Protein AF-0000000074436343 (afdb_homodimer)

Solvent-accessible surface area (backbone atoms only — not comparable to full-atom values): 84321 Å² total; per-residue (Å²): 131,80,79,72,81,60,67,78,40,73,49,73,43,88,97,76,44,54,40,34,30,24,69,57,45,50,79,70,47,23,56,61,47,32,64,38,26,40,30,80,90,24,28,85,72,46,34,37,81,46,46,55,67,53,41,30,50,50,50,52,57,52,52,61,48,88,61,30,45,48,32,32,31,28,44,88,91,33,79,40,31,40,37,36,38,33,37,32,72,79,35,81,61,31,78,76,44,93,61,47,93,30,35,35,26,49,48,79,46,67,52,69,85,54,96,70,76,60,84,63,47,70,55,51,54,50,48,50,48,49,54,57,58,51,63,42,80,68,40,44,32,37,36,34,59,49,42,64,77,43,33,67,57,51,18,50,36,46,62,60,44,30,40,71,54,60,76,41,58,38,38,62,35,52,14,32,33,24,38,30,39,46,68,52,32,52,54,45,54,70,40,62,58,76,57,77,46,53,26,49,30,56,86,74,52,68,60,53,77,56,61,55,43,62,49,55,35,46,70,48,47,48,50,38,21,49,53,50,40,52,48,40,57,29,44,34,38,48,53,63,47,42,75,68,40,81,74,43,84,50,73,96,66,25,28,36,33,37,36,74,38,70,52,84,54,30,37,38,36,32,36,28,27,75,48,70,65,57,34,50,53,59,44,75,91,48,58,44,30,29,49,78,86,33,85,47,82,66,45,42,71,57,50,52,60,42,31,25,73,58,67,63,49,51,81,86,51,42,63,61,52,49,48,35,43,38,32,25,45,50,48,41,21,40,49,59,59,71,56,61,71,48,28,76,51,45,56,66,37,51,47,65,61,48,58,27,56,58,72,75,61,48,84,71,40,78,54,36,56,18,59,49,75,48,27,49,50,46,38,43,37,49,35,20,61,42,49,10,40,45,49,40,26,30,31,34,30,27,53,93,44,31,49,78,28,45,35,87,92,43,46,68,70,56,47,48,56,68,73,37,56,70,67,59,52,49,51,47,39,47,52,32,44,74,71,74,42,65,54,88,50,43,42,79,41,59,33,42,50,68,36,38,46,60,42,45,56,45,74,41,37,68,42,39,27,72,62,41,35,38,75,64,36,72,51,85,54,36,26,33,34,34,87,79,48,39,39,27,41,32,70,71,44,54,65,41,51,27,38,34,29,19,40,87,33,37,44,62,26,30,65,41,51,38,44,52,76,54,41,58,36,28,16,59,50,35,53,54,49,45,64,60,44,67,72,32,68,68,36,53,71,38,49,57,43,69,39,40,38,45,30,22,39,33,44,57,54,80,90,46,55,88,68,38,71,82,32,65,75,40,6,60,46,24,27,33,34,23,52,24,70,59,67,75,48,56,91,77,41,42,58,36,55,46,45,48,57,69,35,57,34,94,86,70,44,51,22,41,61,42,27,42,60,69,35,72,55,55,70,68,59,47,50,50,36,38,43,49,24,55,50,47,52,52,49,47,33,38,74,76,64,33,31,47,60,66,71,40,40,80,32,26,32,33,30,21,46,68,57,31,55,54,21,30,36,38,43,69,52,76,83,37,43,34,32,62,48,86,81,59,85,58,56,81,84,46,51,77,33,52,44,95,62,59,80,89,52,57,61,41,57,46,48,46,40,40,44,61,59,41,46,48,58,45,38,49,48,36,35,73,74,61,72,36,58,55,66,56,53,38,49,51,53,43,50,51,53,49,54,53,49,67,74,40,63,90,47,48,69,55,45,62,74,56,44,87,47,38,64,53,47,75,29,77,31,67,53,62,32,45,62,72,28,54,62,60,45,70,48,85,91,39,71,63,75,53,62,40,74,58,68,66,32,62,38,78,38,29,86,66,55,78,73,85,123,130,79,77,71,81,60,67,76,40,75,49,72,43,88,97,77,44,52,39,33,31,25,69,57,45,50,77,69,46,23,57,58,47,29,64,37,26,38,31,81,89,24,43,87,72,27,30,23,75,46,48,54,67,52,40,31,50,49,50,50,55,53,53,64,49,89,60,32,47,48,31,32,30,29,45,88,91,34,80,42,30,41,38,36,37,32,39,30,73,80,35,81,60,31,77,75,44,90,60,46,92,29,35,34,26,49,46,77,46,65,50,68,85,54,94,70,75,60,86,62,47,69,55,52,51,50,47,51,47,50,54,56,57,51,62,42,79,68,40,44,32,38,34,35,58,48,42,51,77,43,26,63,56,48,18,50,36,45,62,58,43,30,40,69,54,60,76,39,79,42,33,64,36,52,14,31,33,24,38,30,41,48,69,52,32,52,55,45,53,70,54,57,66,77,58,78,48,51,26,46,28,43,81,72,51,72,58,53,76,55,61,55,42,62,49,54,35,49,70,47,47,48,52,38,21,47,54,51,39,52,48,39,58,30,44,34,38,48,53,63,47,43,77,68,40,80,76,42,83,51,74,97,66,26,28,36,34,38,35,72,40,70,52,84,54,30,35,36,36,32,36,28,27,76,48,70,65,58,35,49,53,60,46,76,91,49,58,45,29,29,48,77,86,33,84,48,84,66,45,43,71,56,50,51,62,42,31,26,74,58,65,64,48,50,81,86,52,42,64,61,51,49,46,34,44,38,34,25,42,50,48,41,20,40,48,60,59,69,55,61,76,48,30,77,55,44,54,72,43,56,48,66,61,48,56,28,54,59,72,76,61,48,84,71,40,76,54,36,55,18,60,48,77,49,27,49,48,46,39,41,36,49,34,20,61,42,50,9,40,46,49,39,27,30,32,34,30,27,53,92,45,31,48,77,27,47,34,87,91,43,46,67,71,58,46,48,56,68,74,37,54,69,66,58,51,50,51,47,39,50,53,34,43,73,70,74,40,64,54,89,51,42,43,79,41,61,33,41,50,66,35,39,46,59,42,44,58,45,74,40,36,65,41,37,26,72,63,41,34,39,75,64,35,69,51,83,53,37,27,33,33,34,87,78,49,40,37,28,43,31,70,72,46,54,64,41,49,26,40,33,28,20,40,87,32,37,45,62,26,31,65,42,52,38,42,54,77,54,40,59,37,28,16,59,50,36,52,54,50,45,63,61,44,67,70,31,67,68,36,53,71,39,49,55,42,69,40,40,39,44,30,22,39,34,43,57,55,80,90,45,55,86,70,38,70,82,32,65,76,40,6,61,46,25,28,35,34,23,51,25,69,60,69,75,49,56,92,77,41,43,58,36,54,45,45,50,56,70,36,57,33,95,85,70,45,52,24,41,62,42,27,41,58,69,35,72,54,54,69,68,59,46,50,51,36,38,42,49,22,54,52,47,52,53,48,48,34,37,74,76,65,34,32,46,60,64,71,40,41,82,30,27,32,33,31,21,48,69,58,32,54,56,22,28,35,38,44,69,52,76,84,38,43,36,31,61,48,84,83,58,86,57,57,82,82,46,52,78,34,52,44,94,61,59,79,89,50,57,60,40,57,46,49,45,40,40,44,62,60,40,47,48,59,45,39,49,48,35,35,72,74,63,71,37,58,52,66,57,54,38,48,51,53,42,50,51,53,50,54,53,49,69,74,39,64,89,46,48,67,57,46,63,73,58,46,85,46,38,65,53,47,75,29,77,31,67,51,63,32,43,63,73,27,54,64,60,45,69,47,84,91,40,70,64,77,53,62,40,73,60,66,64,33,62,38,78,37,27,87,66,54,75,76,85,123

Nearest PDB structures (foldseek):
  7tgk-assembly1_D  TM=9.792E-01  e=1.133E-66  Streptomyces griseoflavus
  5o7o-assembly2_C  TM=9.798E-01  e=4.119E-66  Erwinia amylovora CFBP1430
  6p63-assembly2_B  TM=9.772E-01  e=3.730E-66  Streptomyces coelicolor
  6xrc-assembly1_B  TM=9.797E-01  e=4.466E-65  Streptomyces coelicolor
  6nl2-assembly1_B  TM=9.807E-01  e=9.406E-65  Streptomyces coelicolor

Secondary structure (DSSP, 8-state):
--------EEEEETTTEEEEEEE--HHHHHHHHHHHHTSGGGGGGT-TT--HHHHHHHHHHHTSSTTEEEEEEEETTEEEEEEEEE-GGGSGGGGTS---TTEEEEEEEEPPPPSSPPTTHHHHHHHHHHHHHTTSTT--EEEE--BTT-HHHHHHHHHHTPEEEEEEEETTEEEEEEEEEHHHHHHHHHS--------TTSS-----TTGGGTT--HHHHHHHHHHHHHHHHHHHHHTTSS-PEEEEE-GGG-EEEEEE-SSTTEEEEEEEEEETTTEEEE-GGG-EEEETTEEE---HHHHHHHTHHHHT--TTTHHHHHHHHHHHHHHHHHHHHHTPPPHHHHTT--HHHHHHT--S--TT-SS----BTB-HHHHHHH-GGGT--EEEEEEEEETTTEEEEE-TT--HHHHHHHHS-HHHHHHHHHHHHHTT--GGGEEEEEE-HHHIIIIIHHHTHHHHHTTSEEEEEEEEEEEEE-TTSSEEEESSSTTSPEEEE----EETTEE----HHHHHHHHHHHHHHHHHHTT-HHHHHHT-EE--EEEEEEE--TTTGGG-TTSGGGSSSEEEEE--GGGTS-TT-EEEEGGGGG-B-TTS-BHHHHHHHHHTS-HHHHHHHHHHHHHHHHHHHHHHH-EE----GGGEEEEEETTEEEEEEE--HHHH-EE--TTS---GGGGGGB----HHHHTHHHIIIIIIIIIHHHHHHHHHHH---HHHHHHHHHHHHHHHHHH-GGGHHHHHHT-TT-SEEEEE-HHHHHHH-SS----TT-TTTT--EEEEEE-TTGGG-----/--------EEEEETTTEEEEEEE--HHHHHHHHHHHHTSGGGGGGT-TT--HHHHHHHHHHHTSSTTEEEEEEEETTEEEEEEEEE-GGGSGGGGTS---TTEEEEEEEEPPPPSSPPTTHHHHHHHHHHHHHTTSTT--EEEE--BTT-HHHHHHHHHHTPEEEEEEEETTEEEEEEEEEHHHHHHHHHS-------STTSS-----TTGGGTT--HHHHHHHHHHHHHHHHHHHHHTTSS-PEEEEE-GGG-EEEEEE-SSTTEEEEEEEEEETTTEEEE-GGG-EEEETTEEE---HHHHHHHTHHHHT--TTTHHHHHHHHHHHHHHHHHHHHHTPPPHHHHTT--HHHHHHT--S--TT-SS----BTB-HHHHHHH-GGGT--EEEEEEEEETTTEEEEE-TT--HHHHHHHHS-HHHHHHHHHHHHHTT--GGGEEEEEE-HHHIIIIIHHHTHHHHHTTSEEEEEEEEEEEEE-TTSSEEEESSSTTSPEEEE----EETTEE----HHHHHHHHHHHHHHHHHHTT-HHHHHHT-EE--EEEEEEE--TTTGGG-TTSGGGSSSEEEEE--GGGSS-TT-EEEEGGGGG-B-TTS-BHHHHHHHHHTS-HHHHHHHHHHHHHHHHHHHHHHH-EE----GGGEEEEEETTEEEEEEE--HHHH-EE--TTS---GGGGGGB----HHHHTHHHIIIIIIIIIHHHHHHHHHHH---HHHHHHHHHHHHHHHHHH-GGGHHHHHHT-TT-SEEEEE-HHHHHHH-SS----TT-TTTT--EEEEEE-TTGGG-----

Sequence (1610 aa):
MLVEETIIFSRKYTDFGEITIRPFQVVEDSIFLQKWVTKDYAVFWGMENATLQEVQEEYSKLLEPEGYDVFVGMFHNEPAFVLERYNPQKDLINNFYDSKVSDIGIHIIVAPPRKEKIPNFTWFMFRSIMDFVFENPKIERILVEPDIRNKKMFALCERIGFQLSKVIELPHKTAQLAFLIKTNYNEKMKFSSFLKRNTMNTLDNIVSPQQSIQHIQPEIWKKANILLVKKALCEFSHELLITPRVVKELERGYRFYSIQADDKNIYYEFKAKPLALNHLLIEENSIKKFVDEKLDEVDAIYFIKEFQKKLGITNEKMPVYLEEIISTLHGSVFKIFKGNPIVKELASADFQTIEQSMTEGHPGFVANNGRIGFDSSDYRSYAPEAGNSFSLLWLAGHKSRTTFSAIEALPYEKLIREELDAVTIQEFNSLLVEKGLDPEEYLFLPIHPWQWFNKLATIFASEIAKGNLVCLGYGADQYLAQQSIRTLFNITNRKKFYTKSALSILNMGFMRGLPLYYLGTAPKMAVWLENLLYNDPYIKKNGFRMLSEIGSVSYVNPYFEEFGVHNDYNKMLASLWRESPYSAVKENEKPLTMAALLHIDHHGNALLPEIIKDSGISIDHWLRKYLNAYLSPLLHCFYYYDLVFMPHGENIIMVFEDNAPEYILLKDITEEACILNKEVELPEDLKRMYASVPEDVKLLSIFTDIFDGFFRFLTAILEEHMSYDAERFWKLVAENIHAYQSQFPKLAKKFEQYDLFAADFKLSCLNRLQLNNHKQMIDLDDPVALLQFVGKLKNPIEVFKKKEIMLVEETIIFSRKYTDFGEITIRPFQVVEDSIFLQKWVTKDYAVFWGMENATLQEVQEEYSKLLEPEGYDVFVGMFHNEPAFVLERYNPQKDLINNFYDSKVSDIGIHIIVAPPRKEKIPNFTWFMFRSIMDFVFENPKIERILVEPDIRNKKMFALCERIGFQLSKVIELPHKTAQLAFLIKTNYNEKMKFSSFLKRNTMNTLDNIVSPQQSIQHIQPEIWKKANILLVKKALCEFSHELLITPRVVKELERGYRFYSIQADDKNIYYEFKAKPLALNHLLIEENSIKKFVDEKLDEVDAIYFIKEFQKKLGITNEKMPVYLEEIISTLHGSVFKIFKGNPIVKELASADFQTIEQSMTEGHPGFVANNGRIGFDSSDYRSYAPEAGNSFSLLWLAGHKSRTTFSAIEALPYEKLIREELDAVTIQEFNSLLVEKGLDPEEYLFLPIHPWQWFNKLATIFASEIAKGNLVCLGYGADQYLAQQSIRTLFNITNRKKFYTKSALSILNMGFMRGLPLYYLGTAPKMAVWLENLLYNDPYIKKNGFRMLSEIGSVSYVNPYFEEFGVHNDYNKMLASLWRESPYSAVKENEKPLTMAALLHIDHHGNALLPEIIKDSGISIDHWLRKYLNAYLSPLLHCFYYYDLVFMPHGENIIMVFEDNAPEYILLKDITEEACILNKEVELPEDLKRMYASVPEDVKLLSIFTDIFDGFFRFLTAILEEHMSYDAERFWKLVAENIHAYQSQFPKLAKKFEQYDLFAADFKLSCLNRLQLNNHKQMIDLDDPVALLQFVGKLKNPIEVFKKKEI

InterPro domains:
  IPR007310 Aerobactin siderophore biosynthesis, IucA/IucC, N-terminal [PF04183] (350-599)
  IPR016181 Acyl-CoA N-acyltransferase [SSF55729] (18-182)
  IPR019432 Acyltransferase MbtK/IucB-like, conserved domain [SM01006] (22-70)
  IPR022770 Aerobactin siderophore biosynthesis IucA/IucC-like, C-terminal [PF06276] (621-777)
  IPR037455 Aerobactin siderophore biosynthesis, IucA/IucC-like [PTHR34384] (208-800)

Organism: NCBI:txid1349785

pLDDT: mean 87.56, std 13.49, range [20.54, 98.69]

Structure (mmCIF, N/CA/C/O backbone):
data_AF-0000000074436343-model_v1
#
loop_
_entity.id
_entity.type
_entity.pdbx_description
1 polymer 'Siderophore biosynthesis protein TbsCD'
#
loop_
_atom_site.group_PDB
_atom_site.id
_atom_site.type_symbol
_atom_site.label_atom_id
_atom_site.label_alt_id
_atom_site.label_comp_id
_atom_site.label_asym_id
_atom_site.label_entity_id
_atom_site.label_seq_id
_atom_site.pdbx_PDB_ins_code
_atom_site.Cartn_x
_atom_site.Cartn_y
_atom_site.Cartn_z
_atom_site.occupancy
_atom_site.B_iso_or_equiv
_atom_site.auth_seq_id
_atom_site.auth_comp_id
_atom_site.auth_asym_id
_atom_site.auth_atom_id
_atom_site.pdbx_PDB_model_num
ATOM 1 N N . MET A 1 1 ? -25.785 -1.959 -62.489 1 20.54 1 MET A N 1
ATOM 2 C CA . MET A 1 1 ? -24.405 -2.435 -62.438 1 20.54 1 MET A CA 1
ATOM 3 C C . MET A 1 1 ? -23.987 -2.741 -61.004 1 20.54 1 MET A C 1
ATOM 5 O O . MET A 1 1 ? -24.006 -1.857 -60.146 1 20.54 1 MET A O 1
ATOM 9 N N . LEU A 1 2 ? -24.383 -3.863 -60.453 1 27.4 2 LEU A N 1
ATOM 10 C CA . LEU A 1 2 ? -24.088 -4.348 -59.109 1 27.4 2 LEU A CA 1
ATOM 11 C C . LEU A 1 2 ? -22.601 -4.214 -58.797 1 27.4 2 LEU A C 1
ATOM 13 O O . LEU A 1 2 ? -21.761 -4.775 -59.503 1 27.4 2 LEU A O 1
ATOM 17 N N . VAL A 1 3 ? -22.097 -3.042 -58.476 1 33.38 3 VAL A N 1
ATOM 18 C CA . VAL A 1 3 ? -20.697 -2.96 -58.071 1 33.38 3 VAL A CA 1
ATOM 19 C C . VAL A 1 3 ? -20.305 -4.223 -57.308 1 33.38 3 VAL A C 1
ATOM 21 O O . VAL A 1 3 ? -20.89 -4.536 -56.269 1 33.38 3 VAL A O 1
ATOM 24 N N . GLU A 1 4 ? -20.063 -5.241 -57.832 1 37.48 4 GLU A N 1
ATOM 25 C CA . GLU A 1 4 ? -19.51 -6.487 -57.311 1 37.48 4 GLU A CA 1
ATOM 26 C C . GLU A 1 4 ? -18.504 -6.221 -56.196 1 37.48 4 GLU A C 1
ATOM 28 O O . GLU A 1 4 ? -17.542 -5.473 -56.385 1 37.48 4 GLU A O 1
ATOM 33 N N . GLU A 1 5 ? -18.836 -6.098 -54.981 1 53.69 5 GLU A N 1
ATOM 34 C CA . GLU A 1 5 ? -18.079 -5.926 -53.745 1 53.69 5 GLU A CA 1
ATOM 35 C C . GLU A 1 5 ? -16.855 -6.838 -53.716 1 53.69 5 GLU A C 1
ATOM 37 O O . GLU A 1 5 ? -16.986 -8.062 -53.77 1 53.69 5 GLU A O 1
ATOM 42 N N . THR A 1 6 ? -15.757 -6.493 -54.344 1 72.65 6 THR A N 1
ATOM 43 C CA . THR A 1 6 ? -14.528 -7.26 -54.513 1 72.65 6 THR A CA 1
ATOM 44 C C . THR A 1 6 ? -13.913 -7.601 -53.159 1 72.65 6 THR A C 1
ATOM 46 O O . THR A 1 6 ? -13.479 -6.709 -52.426 1 72.65 6 THR A O 1
ATOM 49 N N . ILE A 1 7 ? -14.161 -8.835 -52.653 1 81.46 7 ILE A N 1
ATOM 50 C CA . ILE A 1 7 ? -13.515 -9.406 -51.476 1 81.46 7 ILE A CA 1
ATOM 51 C C . ILE A 1 7 ? -12.04 -9.668 -51.773 1 81.46 7 ILE A C 1
ATOM 53 O O . ILE A 1 7 ? -11.708 -10.361 -52.737 1 81.46 7 ILE A O 1
ATOM 57 N N . ILE A 1 8 ? -11.244 -9.058 -51.116 1 89.03 8 ILE A N 1
ATOM 58 C CA . ILE A 1 8 ? -9.821 -9.171 -51.416 1 89.03 8 ILE A CA 1
ATOM 59 C C . ILE A 1 8 ? -9.17 -10.167 -50.459 1 89.03 8 ILE A C 1
ATOM 61 O O . ILE A 1 8 ? -8.032 -10.592 -50.675 1 89.03 8 ILE A O 1
ATOM 65 N N . PHE A 1 9 ? -9.803 -10.437 -49.393 1 92.3 9 PHE A N 1
ATOM 66 C CA . PHE A 1 9 ? -9.297 -11.384 -48.406 1 92.3 9 PHE A CA 1
ATOM 67 C C . PHE A 1 9 ? -10.442 -12.146 -47.75 1 92.3 9 PHE A C 1
ATOM 69 O O . PHE A 1 9 ? -11.505 -11.578 -47.491 1 92.3 9 PHE A O 1
ATOM 76 N N . SER A 1 10 ? -10.361 -13.382 -47.695 1 90.01 10 SER A N 1
ATOM 77 C CA . SER A 1 10 ? -11.329 -14.238 -47.017 1 90.01 10 SER A CA 1
ATOM 78 C C . SER A 1 10 ? -10.635 -15.35 -46.239 1 90.01 10 SER A C 1
ATOM 80 O O . SER A 1 10 ? -9.73 -16.007 -46.758 1 90.01 10 SER A O 1
ATOM 82 N N . ARG A 1 11 ? -10.921 -15.376 -45.023 1 90.29 11 ARG A N 1
ATOM 83 C CA . ARG A 1 11 ? -10.359 -16.446 -44.205 1 90.29 11 ARG A CA 1
ATOM 84 C C . ARG A 1 11 ? -11.393 -16.983 -43.221 1 90.29 11 ARG A C 1
ATOM 86 O O . ARG A 1 11 ? -12.124 -16.21 -42.598 1 90.29 11 ARG A O 1
ATOM 93 N N . LYS A 1 12 ? -11.449 -18.227 -43.156 1 86.16 12 LYS A N 1
ATOM 94 C CA . LYS A 1 12 ? -12.324 -18.893 -42.195 1 86.16 12 LYS A CA 1
ATOM 95 C C . LYS A 1 12 ? -11.553 -19.309 -40.946 1 86.16 12 LYS A C 1
ATOM 97 O O . LYS A 1 12 ? -10.508 -19.956 -41.042 1 86.16 12 LYS A O 1
ATOM 102 N N . TYR A 1 13 ? -11.964 -18.79 -39.896 1 81.7 13 TYR A N 1
ATOM 103 C CA . TYR A 1 13 ? -11.351 -19.146 -38.622 1 81.7 13 TYR A CA 1
ATOM 104 C C . TYR A 1 13 ? -12.165 -20.218 -37.906 1 81.7 13 TYR A C 1
ATOM 106 O O . TYR A 1 13 ? -13.393 -20.124 -37.826 1 81.7 13 TYR A O 1
ATOM 114 N N . THR A 1 14 ? -11.569 -21.21 -37.582 1 74.32 14 THR A N 1
ATOM 115 C CA . THR A 1 14 ? -12.212 -22.357 -36.95 1 74.32 14 THR A CA 1
ATOM 116 C C . THR A 1 14 ? -13.011 -21.922 -35.725 1 74.32 14 THR A C 1
ATOM 118 O O . THR A 1 14 ? -12.497 -21.205 -34.864 1 74.32 14 THR A O 1
ATOM 121 N N . ASP A 1 15 ? -14.254 -22.243 -35.63 1 64.9 15 ASP A N 1
ATOM 122 C CA . ASP A 1 15 ? -15.19 -22.062 -34.524 1 64.9 15 ASP A CA 1
ATOM 123 C C . ASP A 1 15 ? -15.606 -20.598 -34.392 1 64.9 15 ASP A C 1
ATOM 125 O O . ASP A 1 15 ? -16.029 -20.163 -33.319 1 64.9 15 ASP A O 1
ATOM 129 N N . PHE A 1 16 ? -15.302 -19.796 -35.378 1 81.93 16 PHE A N 1
ATOM 130 C CA . PHE A 1 16 ? -15.722 -18.402 -35.312 1 81.93 16 PHE A CA 1
ATOM 131 C C . PHE A 1 16 ? -16.506 -18.013 -36.56 1 81.93 16 PHE A C 1
ATOM 133 O O . PHE A 1 16 ? -17.643 -17.546 -36.464 1 81.93 16 PHE A O 1
ATOM 140 N N . GLY A 1 17 ? -15.908 -18.358 -37.72 1 85.17 17 GLY A N 1
ATOM 141 C CA . GLY A 1 17 ? -16.574 -18.051 -38.976 1 85.17 17 GLY A CA 1
ATOM 142 C C . GLY A 1 17 ? -15.663 -17.378 -39.985 1 85.17 17 GLY A C 1
ATOM 143 O O . GLY A 1 17 ? -14.443 -17.354 -39.809 1 85.17 17 GLY A O 1
ATOM 144 N N . GLU A 1 18 ? -16.301 -17.034 -40.973 1 88.95 18 GLU A N 1
ATOM 145 C CA . GLU A 1 18 ? -15.548 -16.448 -42.077 1 88.95 18 GLU A CA 1
ATOM 146 C C . GLU A 1 18 ? -15.535 -14.925 -41.99 1 88.95 18 GLU A C 1
ATOM 148 O O . GLU A 1 18 ? -16.562 -14.305 -41.708 1 88.95 18 GLU A O 1
ATOM 153 N N . ILE A 1 19 ? -14.353 -14.438 -42.053 1 92.79 19 ILE A N 1
ATOM 154 C CA . ILE A 1 19 ? -14.186 -12.99 -42.125 1 92.79 19 ILE A CA 1
ATOM 155 C C . ILE A 1 19 ? -13.657 -12.6 -43.503 1 92.79 19 ILE A C 1
ATOM 157 O O . ILE A 1 19 ? -12.711 -13.209 -44.008 1 92.79 19 ILE A O 1
ATOM 161 N N . THR A 1 20 ? -14.316 -11.721 -44.13 1 93.78 20 THR A N 1
ATOM 162 C CA . THR A 1 20 ? -13.874 -11.241 -45.435 1 93.78 20 THR A CA 1
ATOM 163 C C . THR A 1 20 ? -13.5 -9.763 -45.369 1 93.78 20 THR A C 1
ATOM 165 O O . THR A 1 20 ? -13.983 -9.033 -44.501 1 93.78 20 THR A O 1
ATOM 168 N N . ILE A 1 21 ? -12.557 -9.381 -46.073 1 94.07 21 ILE A N 1
ATOM 169 C CA . ILE A 1 21 ? -12.107 -7.994 -46.111 1 94.07 21 ILE A CA 1
ATOM 170 C C . ILE A 1 21 ? -12.28 -7.434 -47.521 1 94.07 21 ILE A C 1
ATOM 172 O O . ILE A 1 21 ? -11.934 -8.093 -48.505 1 94.07 21 ILE A O 1
ATOM 176 N N . ARG A 1 22 ? -12.897 -6.317 -47.693 1 94.23 22 ARG A N 1
ATOM 177 C CA . ARG A 1 22 ? -13.086 -5.603 -48.952 1 94.23 22 ARG A CA 1
ATOM 178 C C . ARG A 1 22 ? -12.637 -4.151 -48.83 1 94.23 22 ARG A C 1
ATOM 180 O O . ARG A 1 22 ? -12.49 -3.631 -47.722 1 94.23 22 ARG A O 1
ATOM 187 N N . PRO A 1 23 ? -12.315 -3.591 -49.906 1 92.1 23 PRO A N 1
ATOM 188 C CA . PRO A 1 23 ? -11.955 -2.173 -49.847 1 92.1 23 PRO A CA 1
ATOM 189 C C . PRO A 1 23 ? -13.09 -1.297 -49.32 1 92.1 23 PRO A C 1
ATOM 191 O O . PRO A 1 23 ? -14.264 -1.593 -49.556 1 92.1 23 PRO A O 1
ATOM 194 N N . PHE A 1 24 ? -12.784 -0.247 -48.645 1 93.82 24 PHE A N 1
ATOM 195 C CA . PHE A 1 24 ? -13.718 0.716 -48.074 1 93.82 24 PHE A CA 1
ATOM 196 C C . PHE A 1 24 ? -14.385 1.539 -49.169 1 93.82 24 PHE A C 1
ATOM 198 O O . PHE A 1 24 ? -13.706 2.087 -50.041 1 93.82 24 PHE A O 1
ATOM 205 N N . GLN A 1 25 ? -15.615 1.472 -49.174 1 91.88 25 GLN A N 1
ATOM 206 C CA . GLN A 1 25 ? -16.388 2.31 -50.085 1 91.88 25 GLN A CA 1
ATOM 207 C C . GLN A 1 25 ? -16.878 3.575 -49.386 1 91.88 25 GLN A C 1
ATOM 209 O O . GLN A 1 25 ? -17.775 3.517 -48.542 1 91.88 25 GLN A O 1
ATOM 214 N N . VAL A 1 26 ? -16.398 4.665 -49.762 1 91.97 26 VAL A N 1
ATOM 215 C CA . VAL A 1 26 ? -16.519 5.918 -49.023 1 91.97 26 VAL A CA 1
ATOM 216 C C . VAL A 1 26 ? -17.994 6.248 -48.803 1 91.97 26 VAL A C 1
ATOM 218 O O . VAL A 1 26 ? -18.41 6.538 -47.679 1 91.97 26 VAL A O 1
ATOM 221 N N . VAL A 1 27 ? -18.815 6.134 -49.795 1 88.29 27 VAL A N 1
ATOM 222 C CA . VAL A 1 27 ? -20.2 6.584 -49.708 1 88.29 27 VAL A CA 1
ATOM 223 C C . VAL A 1 27 ? -21.012 5.6 -48.869 1 88.29 27 VAL A C 1
ATOM 225 O O . VAL A 1 27 ? -21.709 6 -47.934 1 88.29 27 VAL A O 1
ATOM 228 N N . GLU A 1 28 ? -20.908 4.351 -49.095 1 88.62 28 GLU A N 1
ATOM 229 C CA . GLU A 1 28 ? -21.736 3.343 -48.439 1 88.62 28 GLU A CA 1
ATOM 230 C C . GLU A 1 28 ? -21.233 3.049 -47.028 1 88.62 28 GLU A C 1
ATOM 232 O O . GLU A 1 28 ? -22.026 2.94 -46.091 1 88.62 28 GLU A O 1
ATOM 237 N N . ASP A 1 29 ? -19.977 3.043 -46.91 1 92.77 29 ASP A N 1
ATOM 238 C CA . ASP A 1 29 ? -19.42 2.551 -45.654 1 92.77 29 ASP A CA 1
ATOM 239 C C . ASP A 1 29 ? -19.347 3.665 -44.612 1 92.77 29 ASP A C 1
ATOM 241 O O . ASP A 1 29 ? -19.305 3.396 -43.409 1 92.77 29 ASP A O 1
ATOM 245 N N . SER A 1 30 ? -19.356 4.885 -45.05 1 93.24 30 SER A N 1
ATOM 246 C CA . SER A 1 30 ? -19.33 6.003 -44.113 1 93.24 30 SER A CA 1
ATOM 247 C C . SER A 1 30 ? -20.588 6.031 -43.251 1 93.24 30 SER A C 1
ATOM 249 O O . SER A 1 30 ? -20.583 6.594 -42.154 1 93.24 30 SER A O 1
ATOM 251 N N . ILE A 1 31 ? -21.582 5.342 -43.742 1 90.56 31 ILE A N 1
ATOM 252 C CA . ILE A 1 31 ? -22.86 5.33 -43.039 1 90.56 31 ILE A CA 1
ATOM 253 C C . ILE A 1 31 ? -22.717 4.572 -41.721 1 90.56 31 ILE A C 1
ATOM 255 O O . ILE A 1 31 ? -23.043 5.1 -40.655 1 90.56 31 ILE A O 1
ATOM 259 N N . PHE A 1 32 ? -22.213 3.389 -41.855 1 92.02 32 PHE A N 1
ATOM 260 C CA . PHE A 1 32 ? -22.084 2.654 -40.602 1 92.02 32 PHE A CA 1
ATOM 261 C C . PHE A 1 32 ? -20.917 3.187 -39.779 1 92.02 32 PHE A C 1
ATOM 263 O O . PHE A 1 32 ? -20.946 3.14 -38.548 1 92.02 32 PHE A O 1
ATOM 270 N N . LEU A 1 33 ? -19.878 3.61 -40.437 1 92.57 33 LEU A N 1
ATOM 271 C CA . LEU A 1 33 ? -18.701 4.078 -39.711 1 92.57 33 LEU A CA 1
ATOM 272 C C . LEU A 1 33 ? -19.038 5.294 -38.855 1 92.57 33 LEU A C 1
ATOM 274 O O . LEU A 1 33 ? -18.557 5.416 -37.726 1 92.57 33 LEU A O 1
ATOM 278 N N . GLN A 1 34 ? -19.84 6.172 -39.356 1 90.65 34 GLN A N 1
ATOM 279 C CA . GLN A 1 34 ? -20.269 7.338 -38.591 1 90.65 34 GLN A CA 1
ATOM 280 C C . GLN A 1 34 ? -20.964 6.922 -37.298 1 90.65 34 GLN A C 1
ATOM 282 O O . GLN A 1 34 ? -20.761 7.54 -36.251 1 90.65 34 GLN A O 1
ATOM 287 N N . LYS A 1 35 ? -21.7 5.906 -37.337 1 87.46 35 LYS A N 1
ATOM 288 C CA . LYS A 1 35 ? -22.399 5.396 -36.162 1 87.46 35 LYS A CA 1
ATOM 289 C C . LYS A 1 35 ? -21.42 4.792 -35.158 1 87.46 35 LYS A C 1
ATOM 291 O O . LYS A 1 35 ? -21.679 4.793 -33.953 1 87.46 35 LYS A O 1
ATOM 296 N N . TRP A 1 36 ? -20.295 4.289 -35.724 1 89.3 36 TRP A N 1
ATOM 297 C CA . TRP A 1 36 ? -19.298 3.681 -34.848 1 89.3 36 TRP A CA 1
ATOM 298 C C . TRP A 1 36 ? -18.489 4.75 -34.121 1 89.3 36 TRP A C 1
ATOM 300 O O . TRP A 1 36 ? -18.357 4.711 -32.895 1 89.3 36 TRP A O 1
ATOM 310 N N . VAL A 1 37 ? -18.012 5.674 -34.903 1 86.03 37 VAL A N 1
ATOM 311 C CA . VAL A 1 37 ? -16.962 6.572 -34.436 1 86.03 37 VAL A CA 1
ATOM 312 C C . VAL A 1 37 ? -17.555 7.615 -33.491 1 86.03 37 VAL A C 1
ATOM 314 O O . VAL A 1 37 ? -16.827 8.262 -32.734 1 86.03 37 VAL A O 1
ATOM 317 N N . THR A 1 38 ? -18.822 7.655 -33.431 1 76.25 38 THR A N 1
ATOM 318 C CA . THR A 1 38 ? -19.47 8.647 -32.581 1 76.25 38 THR A CA 1
ATOM 319 C C . THR A 1 38 ? -19.863 8.036 -31.239 1 76.25 38 THR A C 1
ATOM 321 O O . THR A 1 38 ? -20.425 8.719 -30.38 1 76.25 38 THR A O 1
ATOM 324 N N . LYS A 1 39 ? -19.562 6.786 -31.046 1 76.16 39 LYS A N 1
ATOM 325 C CA . LYS A 1 39 ? -19.852 6.124 -29.777 1 76.16 39 LYS A CA 1
ATOM 326 C C . LYS A 1 39 ? -18.678 6.251 -28.81 1 76.16 39 LYS A C 1
ATOM 328 O O . LYS A 1 39 ? -17.535 6.432 -29.234 1 76.16 39 LYS A O 1
ATOM 333 N N . ASP A 1 40 ? -18.97 5.999 -27.586 1 67.22 40 ASP A N 1
ATOM 334 C CA . ASP A 1 40 ? -18.002 6.195 -26.512 1 67.22 40 ASP A CA 1
ATOM 335 C C . ASP A 1 40 ? -16.826 5.23 -26.651 1 67.22 40 ASP A C 1
ATOM 337 O O . ASP A 1 40 ? -15.685 5.587 -26.349 1 67.22 40 ASP A O 1
ATOM 341 N N . TYR A 1 41 ? -17.124 4.133 -27.217 1 68.74 41 TYR A N 1
ATOM 342 C CA . TYR A 1 41 ? -16.085 3.112 -27.278 1 68.74 41 TYR A CA 1
ATOM 343 C C . TYR A 1 41 ? -15.002 3.496 -28.28 1 68.74 41 TYR A C 1
ATOM 345 O O . TYR A 1 41 ? -13.88 2.989 -28.215 1 68.74 41 TYR A O 1
ATOM 353 N N . ALA A 1 42 ? -15.383 4.443 -29.17 1 74.41 42 ALA A N 1
ATOM 354 C CA . ALA A 1 42 ? -14.485 4.816 -30.26 1 74.41 42 ALA A CA 1
ATOM 355 C C . ALA A 1 42 ? -13.854 6.183 -30.008 1 74.41 42 ALA A C 1
ATOM 357 O O . ALA A 1 42 ? -13.465 6.877 -30.95 1 74.41 42 ALA A O 1
ATOM 358 N N . VAL A 1 43 ? -13.76 6.414 -28.839 1 70.11 43 VAL A N 1
ATOM 359 C CA . VAL A 1 43 ? -13.311 7.749 -28.458 1 70.11 43 VAL A CA 1
ATOM 360 C C . VAL A 1 43 ? -11.917 8.008 -29.025 1 70.11 43 VAL A C 1
ATOM 362 O O . VAL A 1 43 ? -11.61 9.124 -29.45 1 70.11 43 VAL A O 1
ATOM 365 N N . PHE A 1 44 ? -11.181 6.963 -29.174 1 75.81 44 PHE A N 1
ATOM 366 C CA . PHE A 1 44 ? -9.793 7.136 -29.588 1 75.81 44 PHE A CA 1
ATOM 367 C C . PHE A 1 44 ? -9.69 7.242 -31.105 1 75.81 44 PHE A C 1
ATOM 369 O O . PHE A 1 44 ? -8.602 7.454 -31.645 1 75.81 44 PHE A O 1
ATOM 376 N N . TRP A 1 45 ? -10.777 7.1 -31.77 1 79.49 45 TRP A N 1
ATOM 377 C CA . TRP A 1 45 ? -10.773 7.233 -33.223 1 79.49 45 TRP A CA 1
ATOM 378 C C . TRP A 1 45 ? -10.806 8.701 -33.635 1 79.49 45 TRP A C 1
ATOM 380 O O . TRP A 1 45 ? -10.455 9.043 -34.767 1 79.49 45 TRP A O 1
ATOM 390 N N . GLY A 1 46 ? -11.274 9.516 -32.695 1 70.09 46 GLY A N 1
ATOM 391 C CA . GLY A 1 46 ? -11.146 10.954 -32.874 1 70.09 46 GLY A CA 1
ATOM 392 C C . GLY A 1 46 ? -12.24 11.547 -33.742 1 70.09 46 GLY A C 1
ATOM 393 O O . GLY A 1 46 ? -12.037 12.579 -34.386 1 70.09 46 GLY A O 1
ATOM 394 N N . MET A 1 47 ? -13.383 10.816 -33.829 1 75.6 47 MET A N 1
ATOM 395 C CA . MET A 1 47 ? -14.504 11.296 -34.633 1 75.6 47 MET A CA 1
ATOM 396 C C . MET A 1 47 ? -15.805 11.241 -33.84 1 75.6 47 MET A C 1
ATOM 398 O O . MET A 1 47 ? -16.846 10.851 -34.372 1 75.6 47 MET A O 1
ATOM 402 N N . GLU A 1 48 ? -15.89 11.371 -32.493 1 67.83 48 GLU A N 1
ATOM 403 C CA . GLU A 1 48 ? -17.006 11.159 -31.576 1 67.83 48 GLU A CA 1
ATOM 404 C C . GLU A 1 48 ? -18.241 11.937 -32.021 1 67.83 48 GLU A C 1
ATOM 406 O O . GLU A 1 48 ? -19.368 11.461 -31.87 1 67.83 48 GLU A O 1
ATOM 411 N N . ASN A 1 49 ? -18.082 13.187 -32.853 1 70.56 49 ASN A N 1
ATOM 412 C CA . ASN A 1 49 ? -19.208 14.017 -33.267 1 70.56 49 ASN A CA 1
ATOM 413 C C . ASN A 1 49 ? -19.207 14.252 -34.775 1 70.56 49 ASN A C 1
ATOM 415 O O . ASN A 1 49 ? -19.8 15.218 -35.257 1 70.56 49 ASN A O 1
ATOM 419 N N . ALA A 1 50 ? -18.713 13.38 -35.355 1 81.09 50 ALA A N 1
ATOM 420 C CA . ALA A 1 50 ? -18.582 13.579 -36.796 1 81.09 50 ALA A CA 1
ATOM 421 C C . ALA A 1 50 ? -19.904 13.312 -37.51 1 81.09 50 ALA A C 1
ATOM 423 O O . ALA A 1 50 ? -20.634 12.385 -37.151 1 81.09 50 ALA A O 1
ATOM 424 N N . THR A 1 51 ? -20.32 14.254 -38.379 1 84.3 51 THR A N 1
ATOM 425 C CA . THR A 1 51 ? -21.463 14.019 -39.254 1 84.3 51 THR A CA 1
ATOM 426 C C . THR A 1 51 ? -21.1 13.04 -40.366 1 84.3 51 THR A C 1
ATOM 428 O O . THR A 1 51 ? -19.924 12.734 -40.572 1 84.3 51 THR A O 1
ATOM 431 N N . LEU A 1 52 ? -22.116 12.547 -41.012 1 86.82 52 LEU A N 1
ATOM 432 C CA . LEU A 1 52 ? -21.886 11.625 -42.119 1 86.82 52 LEU A CA 1
ATOM 433 C C . LEU A 1 52 ? -21.029 12.276 -43.199 1 86.82 52 LEU A C 1
ATOM 435 O O . LEU A 1 52 ? -20.134 11.636 -43.757 1 86.82 52 LEU A O 1
ATOM 439 N N . GLN A 1 53 ? -21.311 13.511 -43.442 1 86 53 GLN A N 1
ATOM 440 C CA . GLN A 1 53 ? -20.551 14.243 -44.45 1 86 53 GLN A CA 1
ATOM 441 C C . GLN A 1 53 ? -19.089 14.386 -44.039 1 86 53 GLN A C 1
ATOM 443 O O . GLN A 1 53 ? -18.189 14.249 -44.871 1 86 53 GLN A O 1
ATOM 448 N N . GLU A 1 54 ? -18.902 14.612 -42.848 1 87.51 54 GLU A N 1
ATOM 449 C CA . GLU A 1 54 ? -17.542 14.773 -42.342 1 87.51 54 GLU A CA 1
ATOM 450 C C . GLU A 1 54 ? -16.761 13.465 -42.433 1 87.51 54 GLU A C 1
ATOM 452 O O . GLU A 1 54 ? -15.572 13.467 -42.757 1 87.51 54 GLU A O 1
ATOM 457 N N . VAL A 1 55 ? -17.445 12.42 -42.102 1 91.43 55 VAL A N 1
ATOM 458 C CA . VAL A 1 55 ? -16.799 11.114 -42.196 1 91.43 55 VAL A CA 1
ATOM 459 C C . VAL A 1 55 ? -16.457 10.811 -43.653 1 91.43 55 VAL A C 1
ATOM 461 O O . VAL A 1 55 ? -15.354 10.348 -43.954 1 91.43 55 VAL A O 1
ATOM 464 N N . GLN A 1 56 ? -17.357 11.103 -44.569 1 90.72 56 GLN A N 1
ATOM 465 C CA . GLN A 1 56 ? -17.133 10.87 -45.992 1 90.72 56 GLN A CA 1
ATOM 466 C C . GLN A 1 56 ? -15.963 11.702 -46.509 1 90.72 56 GLN A C 1
ATOM 468 O O . GLN A 1 56 ? -15.122 11.201 -47.259 1 90.72 56 GLN A O 1
ATOM 473 N N . GLU A 1 57 ? -15.962 12.859 -46.049 1 88.27 57 GLU A N 1
ATOM 474 C CA . GLU A 1 57 ? -14.887 13.75 -46.475 1 88.27 57 GLU A CA 1
ATOM 475 C C . GLU A 1 57 ? -13.536 13.276 -45.947 1 88.27 57 GLU A C 1
ATOM 477 O O . GLU A 1 57 ? -12.546 13.265 -46.681 1 88.27 57 GLU A O 1
ATOM 482 N N . GLU A 1 58 ? -13.565 12.965 -44.75 1 89.75 58 GLU A N 1
ATOM 483 C CA . GLU A 1 58 ? -12.329 12.498 -44.13 1 89.75 58 GLU A CA 1
ATOM 484 C C . GLU A 1 58 ? -11.787 11.262 -44.843 1 89.75 58 GLU A C 1
ATOM 486 O O . GLU A 1 58 ? -10.595 11.189 -45.151 1 89.75 58 GLU A O 1
ATOM 491 N N . TYR A 1 59 ? -12.57 10.33 -45.15 1 91.67 59 TYR A N 1
ATOM 492 C CA . TYR A 1 59 ? -12.102 9.067 -45.711 1 91.67 59 TYR A CA 1
ATOM 493 C C . TYR A 1 59 ? -11.878 9.187 -47.213 1 91.67 59 TYR A C 1
ATOM 495 O O . TYR A 1 59 ? -11.11 8.417 -47.796 1 91.67 59 TYR A O 1
ATOM 503 N N . SER A 1 60 ? -12.517 10.159 -47.809 1 89.21 60 SER A N 1
ATOM 504 C CA . SER A 1 60 ? -12.137 10.485 -49.18 1 89.21 60 SER A CA 1
ATOM 505 C C . SER A 1 60 ? -10.717 11.039 -49.243 1 89.21 60 SER A C 1
ATOM 507 O O . SER A 1 60 ? -9.942 10.675 -50.13 1 89.21 60 SER A O 1
ATOM 509 N N . LYS A 1 61 ? -10.486 11.821 -48.276 1 87.28 61 LYS A N 1
ATOM 510 C CA . LYS A 1 61 ? -9.157 12.419 -48.189 1 87.28 61 LYS A CA 1
ATOM 511 C C . LYS A 1 61 ? -8.101 11.368 -47.857 1 87.28 61 LYS A C 1
ATOM 513 O O . LYS A 1 61 ? -6.998 11.395 -48.405 1 87.28 61 LYS A O 1
ATOM 518 N N . LEU A 1 62 ? -8.453 10.503 -46.933 1 87.13 62 LEU A N 1
ATOM 519 C CA . LEU A 1 62 ? -7.524 9.476 -46.473 1 87.13 62 LEU A CA 1
ATOM 520 C C . LEU A 1 62 ? -7.151 8.532 -47.611 1 87.13 62 LEU A C 1
ATOM 522 O O . LEU A 1 62 ? -6.033 8.012 -47.65 1 87.13 62 LEU A O 1
ATOM 526 N N . LEU A 1 63 ? -8.029 8.321 -48.546 1 86.44 63 LEU A N 1
ATOM 527 C CA . LEU A 1 63 ? -7.821 7.333 -49.599 1 86.44 63 LEU A CA 1
ATOM 528 C C . LEU A 1 63 ? -7.098 7.951 -50.79 1 86.44 63 LEU A C 1
ATOM 530 O O . LEU A 1 63 ? -6.759 7.252 -51.747 1 86.44 63 LEU A O 1
ATOM 534 N N . GLU A 1 64 ? -6.727 9.179 -50.74 1 80.15 64 GLU A N 1
ATOM 535 C CA . GLU A 1 64 ? -6.082 9.874 -51.85 1 80.15 64 GLU A CA 1
ATOM 536 C C . GLU A 1 64 ? -4.593 9.547 -51.915 1 80.15 64 GLU A C 1
ATOM 538 O O . GLU A 1 64 ? -4.066 9.242 -52.987 1 80.15 64 GLU A O 1
ATOM 543 N N . PRO A 1 65 ? -4.023 9.663 -50.758 1 75.61 65 PRO A N 1
ATOM 544 C CA . PRO A 1 65 ? -2.578 9.438 -50.828 1 75.61 65 PRO A CA 1
ATOM 545 C C . PRO A 1 65 ? -2.222 8.007 -51.225 1 75.61 65 PRO A C 1
ATOM 547 O O . PRO A 1 65 ? -2.961 7.073 -50.906 1 75.61 65 PRO A O 1
ATOM 550 N N . GLU A 1 66 ? -1.084 7.889 -51.909 1 77.98 66 GLU A N 1
ATOM 551 C CA . GLU A 1 66 ? -0.565 6.56 -52.22 1 77.98 66 GLU A CA 1
ATOM 552 C C . GLU A 1 66 ? -0.002 5.882 -50.975 1 77.98 66 GLU A C 1
ATOM 554 O O . GLU A 1 66 ? 0.689 6.516 -50.175 1 77.98 66 GLU A O 1
ATOM 559 N N . GLY A 1 67 ? -0.377 4.694 -50.727 1 80.15 67 GLY A N 1
ATOM 560 C CA . GLY A 1 67 ? 0.143 3.936 -49.599 1 80.15 67 GLY A CA 1
ATOM 561 C C . GLY A 1 67 ? -0.789 3.933 -48.402 1 80.15 67 GLY A C 1
ATOM 562 O O . GLY A 1 67 ? -0.406 3.506 -47.311 1 80.15 67 GLY A O 1
ATOM 563 N N . TYR A 1 68 ? -1.892 4.656 -48.573 1 89.43 68 TYR A N 1
ATOM 564 C CA . TYR A 1 68 ? -2.917 4.609 -47.537 1 89.43 68 TYR A CA 1
ATOM 565 C C . TYR A 1 68 ? -4.161 3.882 -48.033 1 89.43 68 TYR A C 1
ATOM 567 O O . TYR A 1 68 ? -4.76 4.277 -49.037 1 89.43 68 TYR A O 1
ATOM 575 N N . ASP A 1 69 ? -4.489 2.857 -47.438 1 91.72 69 ASP A N 1
ATOM 576 C CA . ASP A 1 69 ? -5.631 2.031 -47.819 1 91.72 69 ASP A CA 1
ATOM 577 C C . ASP A 1 69 ? -6.593 1.851 -46.647 1 91.72 69 ASP A C 1
ATOM 579 O O . ASP A 1 69 ? -6.181 1.891 -45.486 1 91.72 69 ASP A O 1
ATOM 583 N N . VAL A 1 70 ? -7.811 1.844 -47.018 1 93.34 70 VAL A N 1
ATOM 584 C CA . VAL A 1 70 ? -8.83 1.569 -46.011 1 93.34 70 VAL A CA 1
ATOM 585 C C . VAL A 1 70 ? -9.652 0.351 -46.426 1 93.34 70 VAL A C 1
ATOM 587 O O . VAL A 1 70 ? -10 0.2 -47.599 1 93.34 70 VAL A O 1
ATOM 590 N N . PHE A 1 71 ? -9.853 -0.522 -45.474 1 94.48 71 PHE A N 1
ATOM 591 C CA . PHE A 1 71 ? -10.578 -1.761 -45.729 1 94.48 71 PHE A CA 1
ATOM 592 C C . PHE A 1 71 ? -11.712 -1.941 -44.727 1 94.48 71 PHE A C 1
ATOM 594 O O . PHE A 1 71 ? -11.723 -1.303 -43.672 1 94.48 71 PHE A O 1
ATOM 601 N N . VAL A 1 72 ? -12.679 -2.662 -45.101 1 94.75 72 VAL A N 1
ATOM 602 C CA . VAL A 1 72 ? -13.774 -3.052 -44.219 1 94.75 72 VAL A CA 1
ATOM 603 C C . VAL A 1 72 ? -13.779 -4.568 -44.04 1 94.75 72 VAL A C 1
ATOM 605 O O . VAL A 1 72 ? -13.676 -5.315 -45.015 1 94.75 72 VAL A O 1
ATOM 608 N N . GLY A 1 73 ? -13.737 -4.967 -42.768 1 94.75 73 GLY A N 1
ATOM 609 C CA . GLY A 1 73 ? -13.921 -6.377 -42.464 1 94.75 73 GLY A CA 1
ATOM 610 C C . GLY A 1 73 ? -15.375 -6.758 -42.257 1 94.75 73 GLY A C 1
ATOM 611 O O . GLY A 1 73 ? -16.124 -6.034 -41.596 1 94.75 73 GLY A O 1
ATOM 612 N N . MET A 1 74 ? -15.74 -7.825 -42.973 1 92.43 74 MET A N 1
ATOM 613 C CA . MET A 1 74 ? -17.119 -8.301 -42.902 1 92.43 74 MET A CA 1
ATOM 614 C C . MET A 1 74 ? -17.205 -9.606 -42.119 1 92.43 74 MET A C 1
ATOM 616 O O . MET A 1 74 ? -16.349 -10.481 -42.265 1 92.43 74 MET A O 1
ATOM 620 N N . PHE A 1 75 ? -18.147 -9.651 -41.207 1 91.15 75 PHE A N 1
ATOM 621 C CA . PHE A 1 75 ? -18.472 -10.854 -40.45 1 91.15 75 PHE A CA 1
ATOM 622 C C . PHE A 1 75 ? -19.971 -11.128 -40.486 1 91.15 75 PHE A C 1
ATOM 624 O O . PHE A 1 75 ? -20.77 -10.295 -40.052 1 91.15 75 PHE A O 1
ATOM 631 N N . HIS A 1 76 ? -20.389 -12.209 -41.084 1 85.56 76 HIS A N 1
ATOM 632 C CA . HIS A 1 76 ? -21.785 -12.56 -41.318 1 85.56 76 HIS A CA 1
ATOM 633 C C . HIS A 1 76 ? -22.507 -11.465 -42.095 1 85.56 76 HIS A C 1
ATOM 635 O O . HIS A 1 76 ? -23.579 -11.012 -41.688 1 85.56 76 HIS A O 1
ATOM 641 N N . ASN A 1 77 ? -21.805 -10.937 -43.136 1 82.36 77 ASN A N 1
ATOM 642 C CA . ASN A 1 77 ? -22.309 -9.96 -44.095 1 82.36 77 ASN A CA 1
ATOM 643 C C . ASN A 1 77 ? -22.586 -8.614 -43.431 1 82.36 77 ASN A C 1
ATOM 645 O O . ASN A 1 77 ? -23.351 -7.804 -43.957 1 82.36 77 ASN A O 1
ATOM 649 N N . GLU A 1 78 ? -22.033 -8.415 -42.218 1 91.24 78 GLU A N 1
ATOM 650 C CA . GLU A 1 78 ? -22.099 -7.126 -41.537 1 91.24 78 GLU A CA 1
ATOM 651 C C . GLU A 1 78 ? -20.704 -6.551 -41.306 1 91.24 78 GLU A C 1
ATOM 653 O O . GLU A 1 78 ? -19.764 -7.291 -41.008 1 91.24 78 GLU A O 1
ATOM 658 N N . PRO A 1 79 ? -20.591 -5.261 -41.41 1 93.27 79 PRO A N 1
ATOM 659 C CA . PRO A 1 79 ? -19.286 -4.664 -41.117 1 93.27 79 PRO A CA 1
ATOM 660 C C . PRO A 1 79 ? -18.826 -4.925 -39.685 1 93.27 79 PRO A C 1
ATOM 662 O O . PRO A 1 79 ? -19.589 -4.712 -38.739 1 93.27 79 PRO A O 1
ATOM 665 N N . ALA A 1 80 ? -17.562 -5.449 -39.581 1 93.64 80 ALA A N 1
ATOM 666 C CA . ALA A 1 80 ? -17.055 -5.844 -38.27 1 93.64 80 ALA A CA 1
ATOM 667 C C . ALA A 1 80 ? -15.911 -4.937 -37.827 1 93.64 80 ALA A C 1
ATOM 669 O O . ALA A 1 80 ? -15.691 -4.744 -36.629 1 93.64 80 ALA A O 1
ATOM 670 N N . PHE A 1 81 ? -15.174 -4.47 -38.784 1 94.67 81 PHE A N 1
ATOM 671 C CA . PHE A 1 81 ? -14.108 -3.532 -38.452 1 94.67 81 PHE A CA 1
ATOM 672 C C . PHE A 1 81 ? -13.735 -2.687 -39.664 1 94.67 81 PHE A C 1
ATOM 674 O O . PHE A 1 81 ? -14.093 -3.022 -40.795 1 94.67 81 PHE A O 1
ATOM 681 N N . VAL A 1 82 ? -13.131 -1.568 -39.434 1 94.58 82 VAL A N 1
ATOM 682 C CA . VAL A 1 82 ? -12.491 -0.735 -40.446 1 94.58 82 VAL A CA 1
ATOM 683 C C . VAL A 1 82 ? -10.987 -0.672 -40.187 1 94.58 82 VAL A C 1
ATOM 685 O O . VAL A 1 82 ? -10.554 -0.458 -39.053 1 94.58 82 VAL A O 1
ATOM 688 N N . LEU A 1 83 ? -10.27 -1.035 -41.161 1 95.05 83 LEU A N 1
ATOM 689 C CA . LEU A 1 83 ? -8.813 -1.073 -41.097 1 95.05 83 LEU A CA 1
ATOM 690 C C . LEU A 1 83 ? -8.203 0.016 -41.974 1 95.05 83 LEU A C 1
ATOM 692 O O . LEU A 1 83 ? -8.498 0.095 -43.168 1 95.05 83 LEU A O 1
ATOM 696 N N . GLU A 1 84 ? -7.492 0.823 -41.373 1 93.37 84 GLU A N 1
ATOM 697 C CA . GLU A 1 84 ? -6.646 1.758 -42.107 1 93.37 84 GLU A CA 1
ATOM 698 C C . GLU A 1 84 ? -5.2 1.271 -42.159 1 93.37 84 GLU A C 1
ATOM 700 O O . GLU A 1 84 ? -4.637 0.873 -41.137 1 93.37 84 GLU A O 1
ATOM 705 N N . ARG A 1 85 ? -4.709 1.109 -43.235 1 93.44 85 ARG A N 1
ATOM 706 C CA . ARG A 1 85 ? -3.324 0.704 -43.453 1 93.44 85 ARG A CA 1
ATOM 707 C C . ARG A 1 85 ? -2.525 1.82 -44.117 1 93.44 85 ARG A C 1
ATOM 709 O O . ARG A 1 85 ? -2.976 2.414 -45.099 1 93.44 85 ARG A O 1
ATOM 716 N N . TYR A 1 86 ? -1.388 2.132 -43.543 1 91.61 86 TYR A N 1
ATOM 717 C CA . TYR A 1 86 ? -0.606 3.23 -44.101 1 91.61 86 TYR A CA 1
ATOM 718 C C . TYR A 1 86 ? 0.879 2.889 -44.117 1 91.61 86 TYR A C 1
ATOM 720 O O . TYR A 1 86 ? 1.323 1.988 -43.402 1 91.61 86 TYR A O 1
ATOM 728 N N . ASN A 1 87 ? 1.638 3.482 -44.98 1 88.94 87 ASN A N 1
ATOM 729 C CA . ASN A 1 87 ? 3.09 3.368 -45.067 1 88.94 87 ASN A CA 1
ATOM 730 C C . ASN A 1 87 ? 3.785 4.29 -44.069 1 88.94 87 ASN A C 1
ATOM 732 O O . ASN A 1 87 ? 3.788 5.51 -44.242 1 88.94 87 ASN A O 1
ATOM 736 N N . PRO A 1 88 ? 4.317 3.638 -43.049 1 89.07 88 PRO A N 1
ATOM 737 C CA . PRO A 1 88 ? 4.945 4.464 -42.015 1 89.07 88 PRO A CA 1
ATOM 738 C C . PRO A 1 88 ? 6.025 5.388 -42.572 1 89.07 88 PRO A C 1
ATOM 740 O O . PRO A 1 88 ? 6.268 6.464 -42.019 1 89.07 88 PRO A O 1
ATOM 743 N N . GLN A 1 89 ? 6.653 5 -43.649 1 87.04 89 GLN A N 1
ATOM 744 C CA . GLN A 1 89 ? 7.713 5.803 -44.249 1 87.04 89 GLN A CA 1
ATOM 745 C C . GLN A 1 89 ? 7.162 7.11 -44.812 1 87.04 89 GLN A C 1
ATOM 747 O O . GLN A 1 89 ? 7.902 8.083 -44.975 1 87.04 89 GLN A O 1
ATOM 752 N N . LYS A 1 90 ? 5.941 7.077 -45.058 1 84.76 90 LYS A N 1
ATOM 753 C CA . LYS A 1 90 ? 5.299 8.248 -45.647 1 84.76 90 LYS A CA 1
ATOM 754 C C . LYS A 1 90 ? 4.435 8.976 -44.621 1 84.76 90 LYS A C 1
ATOM 756 O O . LYS A 1 90 ? 3.641 9.849 -44.978 1 84.76 90 LYS A O 1
ATOM 761 N N . ASP A 1 91 ? 4.492 8.507 -43.496 1 84.26 91 ASP A N 1
ATOM 762 C CA . ASP A 1 91 ? 3.68 9.051 -42.413 1 84.26 91 ASP A CA 1
ATOM 763 C C . ASP A 1 91 ? 4.549 9.763 -41.379 1 84.26 91 ASP A C 1
ATOM 765 O O . ASP A 1 91 ? 5.761 9.542 -41.321 1 84.26 91 ASP A O 1
ATOM 769 N N . LEU A 1 92 ? 3.906 10.547 -40.625 1 79.61 92 LEU A N 1
ATOM 770 C CA . LEU A 1 92 ? 4.591 11.298 -39.579 1 79.61 92 LEU A CA 1
ATOM 771 C C . LEU A 1 92 ? 5.293 10.358 -38.605 1 79.61 92 LEU A C 1
ATOM 773 O O . LEU A 1 92 ? 6.293 10.732 -37.987 1 79.61 92 LEU A O 1
ATOM 777 N N . ILE A 1 93 ? 4.827 9.146 -38.555 1 83.03 93 ILE A N 1
ATOM 778 C CA . ILE A 1 93 ? 5.324 8.182 -37.58 1 83.03 93 ILE A CA 1
ATOM 779 C C . ILE A 1 93 ? 6.759 7.79 -37.928 1 83.03 93 ILE A C 1
ATOM 781 O O . ILE A 1 93 ? 7.502 7.307 -37.071 1 83.03 93 ILE A O 1
ATOM 785 N N . ASN A 1 94 ? 7.138 7.996 -39.147 1 82.82 94 ASN A N 1
ATOM 786 C CA . ASN A 1 94 ? 8.478 7.668 -39.622 1 82.82 94 ASN A CA 1
ATOM 787 C C . ASN A 1 94 ? 9.552 8.391 -38.814 1 82.82 94 ASN A C 1
ATOM 789 O O . ASN A 1 94 ? 10.682 7.91 -38.705 1 82.82 94 ASN A O 1
ATOM 793 N N . ASN A 1 95 ? 9.137 9.413 -38.2 1 76.84 95 ASN A N 1
ATOM 794 C CA . ASN A 1 95 ? 10.076 10.23 -37.44 1 76.84 95 ASN A CA 1
ATOM 795 C C . ASN A 1 95 ? 10.347 9.637 -36.061 1 76.84 95 ASN A C 1
ATOM 797 O O . ASN A 1 95 ? 11.258 10.079 -35.358 1 76.84 95 ASN A O 1
ATOM 801 N N . PHE A 1 96 ? 9.58 8.697 -35.794 1 78.21 96 PHE A N 1
ATOM 802 C CA . PHE A 1 96 ? 9.644 8.273 -34.401 1 78.21 96 PHE A CA 1
ATOM 803 C C . PHE A 1 96 ? 10.277 6.891 -34.283 1 78.21 96 PHE A C 1
ATOM 805 O O . PHE A 1 96 ? 10.524 6.408 -33.177 1 78.21 96 PHE A O 1
ATOM 812 N N . TYR A 1 97 ? 10.439 6.232 -35.407 1 78.48 97 TYR A N 1
ATOM 813 C CA . TYR A 1 97 ? 11.139 4.953 -35.404 1 78.48 97 TYR A CA 1
ATOM 814 C C . TYR A 1 97 ? 11.773 4.675 -36.762 1 78.48 97 TYR A C 1
ATOM 816 O O . TYR A 1 97 ? 11.482 5.364 -37.742 1 78.48 97 TYR A O 1
ATOM 824 N N . ASP A 1 98 ? 12.807 3.898 -36.754 1 79.1 98 ASP A N 1
ATOM 825 C CA . ASP A 1 98 ? 13.465 3.517 -38 1 79.1 98 ASP A CA 1
ATOM 826 C C . ASP A 1 98 ? 12.551 2.65 -38.862 1 79.1 98 ASP A C 1
ATOM 828 O O . ASP A 1 98 ? 12.627 1.42 -38.815 1 79.1 98 ASP A O 1
ATOM 832 N N . SER A 1 99 ? 11.738 3.348 -39.619 1 85.51 99 SER A N 1
ATOM 833 C CA . SER A 1 99 ? 10.771 2.628 -40.441 1 85.51 99 SER A CA 1
ATOM 834 C C . SER A 1 99 ? 11.454 1.926 -41.61 1 85.51 99 SER A C 1
ATOM 836 O O . SER A 1 99 ? 12.408 2.453 -42.186 1 85.51 99 SER A O 1
ATOM 838 N N . LYS A 1 100 ? 11.088 0.791 -41.807 1 87.55 100 LYS A N 1
ATOM 839 C CA . LYS A 1 100 ? 11.549 -0.009 -42.938 1 87.55 100 LYS A CA 1
ATOM 840 C C . LYS A 1 100 ? 10.487 -0.08 -44.031 1 87.55 100 LYS A C 1
ATOM 842 O O . LYS A 1 100 ? 9.305 0.159 -43.773 1 87.55 100 LYS A O 1
ATOM 847 N N . VAL A 1 101 ? 10.958 -0.426 -45.232 1 85.42 101 VAL A N 1
ATOM 848 C CA . VAL A 1 101 ? 10.063 -0.565 -46.376 1 85.42 101 VAL A CA 1
ATOM 849 C C . VAL A 1 101 ? 9.056 -1.682 -46.112 1 85.42 101 VAL A C 1
ATOM 851 O O . VAL A 1 101 ? 7.93 -1.642 -46.614 1 85.42 101 VAL A O 1
ATOM 854 N N . SER A 1 102 ? 9.466 -2.54 -45.271 1 91.29 102 SER A N 1
ATOM 855 C CA . SER A 1 102 ? 8.63 -3.7 -44.978 1 91.29 102 SER A CA 1
ATOM 856 C C . SER A 1 102 ? 7.642 -3.4 -43.856 1 91.29 102 SER A C 1
ATOM 858 O O . SER A 1 102 ? 6.864 -4.27 -43.458 1 91.29 102 SER A O 1
ATOM 860 N N . ASP A 1 103 ? 7.668 -2.124 -43.431 1 92.81 103 ASP A N 1
ATOM 861 C CA . ASP A 1 103 ? 6.78 -1.764 -42.33 1 92.81 103 ASP A CA 1
ATOM 862 C C . ASP A 1 103 ? 5.424 -1.292 -42.851 1 92.81 103 ASP A C 1
ATOM 864 O O . ASP A 1 103 ? 5.348 -0.631 -43.889 1 92.81 103 ASP A O 1
ATOM 868 N N . ILE A 1 104 ? 4.362 -1.627 -42.154 1 93.86 104 ILE A N 1
ATOM 869 C CA . ILE A 1 104 ? 3.026 -1.115 -42.438 1 93.86 104 ILE A CA 1
ATOM 870 C C . ILE A 1 104 ? 2.37 -0.638 -41.144 1 93.86 104 ILE A C 1
ATOM 872 O O . ILE A 1 104 ? 2.532 -1.261 -40.092 1 93.86 104 ILE A O 1
ATOM 876 N N . GLY A 1 105 ? 1.833 0.544 -41.174 1 93.5 105 GLY A N 1
ATOM 877 C CA . GLY A 1 105 ? 1.048 1.033 -40.052 1 93.5 105 GLY A CA 1
ATOM 878 C C . GLY A 1 105 ? -0.435 0.744 -40.19 1 93.5 105 GLY A C 1
ATOM 879 O O . GLY A 1 105 ? -0.976 0.762 -41.298 1 93.5 105 GLY A O 1
ATOM 880 N N . ILE A 1 106 ? -1.109 0.475 -39.032 1 93.33 106 ILE A N 1
ATOM 881 C CA . ILE A 1 106 ? -2.537 0.206 -39.161 1 93.33 106 ILE A CA 1
ATOM 882 C C . ILE A 1 106 ? -3.304 0.959 -38.076 1 93.33 106 ILE A C 1
ATOM 884 O O . ILE A 1 106 ? -2.777 1.197 -36.987 1 93.33 106 ILE A O 1
ATOM 888 N N . HIS A 1 107 ? -4.49 1.417 -38.376 1 92.14 107 HIS A N 1
ATOM 889 C CA . HIS A 1 107 ? -5.542 1.863 -37.469 1 92.14 107 HIS A CA 1
ATOM 890 C C . HIS A 1 107 ? -6.773 0.969 -37.571 1 92.14 107 HIS A C 1
ATOM 892 O O . HIS A 1 107 ? -7.17 0.576 -38.67 1 92.14 107 HIS A O 1
ATOM 898 N N . ILE A 1 108 ? -7.282 0.638 -36.373 1 92.34 108 ILE A N 1
ATOM 899 C CA . ILE A 1 108 ? -8.381 -0.322 -36.383 1 92.34 108 ILE A CA 1
ATOM 900 C C . ILE A 1 108 ? -9.536 0.207 -35.536 1 92.34 108 ILE A C 1
ATOM 902 O O . ILE A 1 108 ? -9.323 0.709 -34.43 1 92.34 108 ILE A O 1
ATOM 906 N N . ILE A 1 109 ? -10.669 0.201 -36.062 1 90.5 109 ILE A N 1
ATOM 907 C CA . ILE A 1 109 ? -11.874 0.383 -35.259 1 90.5 109 ILE A CA 1
ATOM 908 C C . ILE A 1 109 ? -12.817 -0.8 -35.469 1 90.5 109 ILE A C 1
ATOM 910 O O . ILE A 1 109 ? -13.072 -1.204 -36.606 1 90.5 109 ILE A O 1
ATOM 914 N N . VAL A 1 110 ? -13.164 -1.35 -34.315 1 89.89 110 VAL A N 1
ATOM 915 C CA . VAL A 1 110 ? -14.049 -2.509 -34.366 1 89.89 110 VAL A CA 1
ATOM 916 C C . VAL A 1 110 ? -15.493 -2.067 -34.141 1 89.89 110 VAL A C 1
ATOM 918 O O . VAL A 1 110 ? -15.743 -1.036 -33.512 1 89.89 110 VAL A O 1
ATOM 921 N N . ALA A 1 111 ? -16.41 -2.781 -34.674 1 88.65 111 ALA A N 1
ATOM 922 C CA . ALA A 1 111 ? -17.837 -2.507 -34.524 1 88.65 111 ALA A CA 1
ATOM 923 C C . ALA A 1 111 ? -18.229 -2.435 -33.051 1 88.65 111 ALA A C 1
ATOM 925 O O . ALA A 1 111 ? -17.613 -3.088 -32.205 1 88.65 111 ALA A O 1
ATOM 926 N N . PRO A 1 112 ? -19.116 -1.509 -32.73 1 82.34 112 PRO A N 1
ATOM 927 C CA . PRO A 1 112 ? -19.588 -1.451 -31.344 1 82.34 112 PRO A CA 1
ATOM 928 C C . PRO A 1 112 ? -20.135 -2.788 -30.851 1 82.34 112 PRO A C 1
ATOM 930 O O . PRO A 1 112 ? -20.614 -3.596 -31.65 1 82.34 112 PRO A O 1
ATOM 933 N N . PRO A 1 113 ? -19.925 -2.956 -29.588 1 73.14 113 PRO A N 1
ATOM 934 C CA . PRO A 1 113 ? -20.404 -4.228 -29.042 1 73.14 113 PRO A CA 1
ATOM 935 C C . PRO A 1 113 ? -21.896 -4.45 -29.282 1 73.14 113 PRO A C 1
ATOM 937 O O . PRO A 1 113 ? -22.684 -3.503 -29.21 1 73.14 113 PRO A O 1
ATOM 940 N N . ARG A 1 114 ? -22.163 -5.588 -29.748 1 68 114 ARG A N 1
ATOM 941 C CA . ARG A 1 114 ? -23.549 -5.999 -29.952 1 68 114 ARG A CA 1
ATOM 942 C C . ARG A 1 114 ? -24.198 -6.405 -28.633 1 68 114 ARG A C 1
ATOM 944 O O . ARG A 1 114 ? -23.508 -6.615 -27.634 1 68 114 ARG A O 1
ATOM 951 N N . LYS A 1 115 ? -25.501 -6.451 -28.628 1 60.92 115 LYS A N 1
ATOM 952 C CA . LYS A 1 115 ? -26.256 -6.906 -27.464 1 60.92 115 LYS A CA 1
ATOM 953 C C . LYS A 1 115 ? -25.785 -8.284 -27.007 1 60.92 115 LYS A C 1
ATOM 955 O O . LYS A 1 115 ? -25.577 -8.51 -25.813 1 60.92 115 LYS A O 1
ATOM 960 N N . GLU A 1 116 ? -25.679 -9.135 -28.019 1 61.08 116 GLU A N 1
ATOM 961 C CA . GLU A 1 116 ? -25.103 -10.448 -27.746 1 61.08 116 GLU A CA 1
ATOM 962 C C . GLU A 1 116 ? -23.597 -10.453 -27.996 1 61.08 116 GLU A C 1
ATOM 964 O O . GLU A 1 116 ? -23.151 -10.28 -29.132 1 61.08 116 GLU A O 1
ATOM 969 N N . LYS A 1 117 ? -22.851 -10.607 -27.112 1 65.34 117 LYS A N 1
ATOM 970 C CA . LYS A 1 117 ? -21.396 -10.582 -27.222 1 65.34 117 LYS A CA 1
ATOM 971 C C . LYS A 1 117 ? -20.873 -11.849 -27.893 1 65.34 117 LYS A C 1
ATOM 973 O O . LYS A 1 117 ? -21.305 -12.956 -27.563 1 65.34 117 LYS A O 1
ATOM 978 N N . ILE A 1 118 ? -20.18 -11.716 -28.946 1 72.07 118 ILE A N 1
ATOM 979 C CA . ILE A 1 118 ? -19.464 -12.814 -29.586 1 72.07 118 ILE A CA 1
ATOM 980 C C . ILE A 1 118 ? -18.095 -12.987 -28.933 1 72.07 118 ILE A C 1
ATOM 982 O O . ILE A 1 118 ? -17.289 -12.053 -28.909 1 72.07 118 ILE A O 1
ATOM 986 N N . PRO A 1 119 ? -17.911 -14.122 -28.344 1 66.9 119 PRO A N 1
ATOM 987 C CA . PRO A 1 119 ? -16.632 -14.346 -27.666 1 66.9 119 PRO A CA 1
ATOM 988 C C . PRO A 1 119 ? -15.432 -14.124 -28.582 1 66.9 119 PRO A C 1
ATOM 990 O O . PRO A 1 119 ? -15.44 -14.564 -29.735 1 66.9 119 PRO A O 1
ATOM 993 N N . ASN A 1 120 ? -14.484 -13.442 -28.222 1 69.79 120 ASN A N 1
ATOM 994 C CA . ASN A 1 120 ? -13.208 -13.203 -28.887 1 69.79 120 ASN A CA 1
ATOM 995 C C . ASN A 1 120 ? -13.394 -12.456 -30.205 1 69.79 120 ASN A C 1
ATOM 997 O O . ASN A 1 120 ? -12.596 -12.612 -31.13 1 69.79 120 ASN A O 1
ATOM 1001 N N . PHE A 1 121 ? -14.515 -11.827 -30.296 1 81.74 121 PHE A N 1
ATOM 1002 C CA . PHE A 1 121 ? -14.833 -11.121 -31.532 1 81.74 121 PHE A CA 1
ATOM 1003 C C . PHE A 1 121 ? -13.691 -10.1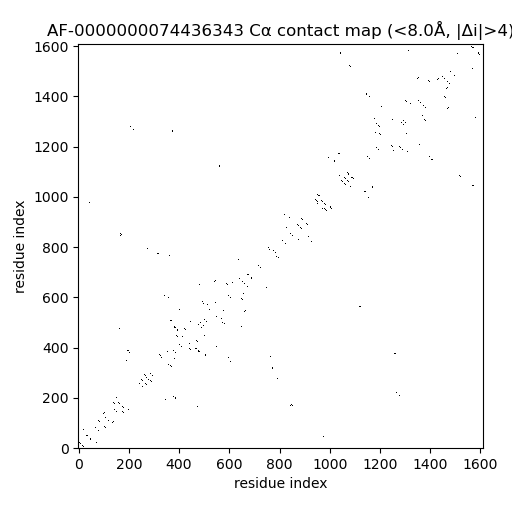96 -31.936 1 81.74 121 PHE A C 1
ATOM 1005 O O . PHE A 1 121 ? -13.164 -10.3 -33.046 1 81.74 121 PHE A O 1
ATOM 1012 N N . THR A 1 122 ? -13.281 -9.363 -30.978 1 81.68 122 THR A N 1
ATOM 1013 C CA . THR A 1 122 ? -12.26 -8.374 -31.302 1 81.68 122 THR A CA 1
ATOM 1014 C C . THR A 1 122 ? -10.929 -9.052 -31.615 1 81.68 122 THR A C 1
ATOM 1016 O O . THR A 1 122 ? -10.183 -8.596 -32.483 1 81.68 122 THR A O 1
ATOM 1019 N N . TRP A 1 123 ? -10.705 -10.109 -30.991 1 78.84 123 TRP A N 1
ATOM 1020 C CA . TRP A 1 123 ? -9.481 -10.859 -31.254 1 78.84 123 TRP A CA 1
ATOM 1021 C C . TRP A 1 123 ? -9.449 -11.36 -32.693 1 78.84 123 TRP A C 1
ATOM 1023 O O . TRP A 1 123 ? -8.438 -11.216 -33.385 1 78.84 123 TRP A O 1
ATOM 1033 N N . PHE A 1 124 ? -10.507 -11.975 -33.087 1 84.52 124 PHE A N 1
ATOM 1034 C CA . PHE A 1 124 ? -10.565 -12.529 -34.435 1 84.52 124 PHE A CA 1
ATOM 1035 C C . PHE A 1 124 ? -10.509 -11.421 -35.479 1 84.52 124 PHE A C 1
ATOM 1037 O O . PHE A 1 124 ? -9.949 -11.608 -36.561 1 84.52 124 PHE A O 1
ATOM 1044 N N . MET A 1 125 ? -11.087 -10.295 -35.142 1 89.32 125 MET A N 1
ATOM 1045 C CA . MET A 1 125 ? -10.966 -9.167 -36.061 1 89.32 125 MET A CA 1
ATOM 1046 C C . MET A 1 125 ? -9.505 -8.771 -36.248 1 89.32 125 MET A C 1
ATOM 1048 O O . MET A 1 125 ? -9.039 -8.617 -37.378 1 89.32 125 MET A O 1
ATOM 1052 N N . PHE A 1 126 ? -8.841 -8.704 -35.125 1 87.71 126 PHE A N 1
ATOM 1053 C CA . PHE A 1 126 ? -7.438 -8.312 -35.193 1 87.71 126 PHE A CA 1
ATOM 1054 C C . PHE A 1 126 ? -6.608 -9.388 -35.883 1 87.71 126 PHE A C 1
ATOM 1056 O O . PHE A 1 126 ? -5.732 -9.079 -36.693 1 87.71 126 PHE A O 1
ATOM 1063 N N . ARG A 1 127 ? -6.9 -10.573 -35.55 1 85.77 127 ARG A N 1
ATOM 1064 C CA . ARG A 1 127 ? -6.212 -11.672 -36.22 1 85.77 127 ARG A CA 1
ATOM 1065 C C . ARG A 1 127 ? -6.411 -11.604 -37.73 1 85.77 127 ARG A C 1
ATOM 1067 O O . ARG A 1 127 ? -5.458 -11.762 -38.495 1 85.77 127 ARG A O 1
ATOM 1074 N N . SER A 1 128 ? -7.648 -11.452 -38.087 1 91.77 128 SER A N 1
ATOM 1075 C CA . SER A 1 128 ? -7.95 -11.364 -39.512 1 91.77 128 SER A CA 1
ATOM 1076 C C . SER A 1 128 ? -7.193 -10.214 -40.168 1 91.77 128 SER A C 1
ATOM 1078 O O . SER A 1 128 ? -6.71 -10.345 -41.295 1 91.77 128 SER A O 1
ATOM 1080 N N . ILE A 1 129 ? -7.091 -9.187 -39.458 1 93.6 129 ILE A N 1
ATOM 1081 C CA . ILE A 1 129 ? -6.382 -8.019 -39.968 1 93.6 129 ILE A CA 1
ATOM 1082 C C . ILE A 1 129 ? -4.902 -8.351 -40.149 1 93.6 129 ILE A C 1
ATOM 1084 O O . ILE A 1 129 ? -4.312 -8.04 -41.187 1 93.6 129 ILE A O 1
ATOM 1088 N N . MET A 1 130 ? -4.328 -8.95 -39.13 1 92.18 130 MET A N 1
ATOM 1089 C CA . MET A 1 130 ? -2.919 -9.316 -39.235 1 92.18 130 MET A CA 1
ATOM 1090 C C . MET A 1 130 ? -2.695 -10.299 -40.379 1 92.18 130 MET A C 1
ATOM 1092 O O . MET A 1 130 ? -1.752 -10.148 -41.157 1 92.18 130 MET A O 1
ATOM 1096 N N . ASP A 1 131 ? -3.544 -11.312 -40.414 1 91.2 131 ASP A N 1
ATOM 1097 C CA . ASP A 1 131 ? -3.456 -12.284 -41.5 1 91.2 131 ASP A CA 1
ATOM 1098 C C . ASP A 1 131 ? -3.522 -11.594 -42.861 1 91.2 131 ASP A C 1
ATOM 1100 O O . ASP A 1 131 ? -2.762 -11.93 -43.771 1 91.2 131 ASP A O 1
ATOM 1104 N N . PHE A 1 132 ? -4.353 -10.645 -43.011 1 93.35 132 PHE A N 1
ATOM 1105 C CA . PHE A 1 132 ? -4.536 -9.903 -44.252 1 93.35 132 PHE A CA 1
ATOM 1106 C C . PHE A 1 132 ? -3.285 -9.101 -44.593 1 93.35 132 PHE A C 1
ATOM 1108 O O . PHE A 1 132 ? -2.786 -9.169 -45.717 1 93.35 132 PHE A O 1
ATOM 1115 N N . VAL A 1 133 ? -2.874 -8.44 -43.538 1 92.68 133 VAL A N 1
ATOM 1116 C CA . VAL A 1 133 ? -1.736 -7.558 -43.781 1 92.68 133 VAL A CA 1
ATOM 1117 C C . VAL A 1 133 ? -0.498 -8.39 -44.107 1 92.68 133 VAL A C 1
ATOM 1119 O O . VAL A 1 133 ? 0.245 -8.07 -45.037 1 92.68 133 VAL A O 1
ATOM 1122 N N . PHE A 1 134 ? -0.335 -9.466 -43.434 1 92.39 134 PHE A N 1
ATOM 1123 C CA . PHE A 1 134 ? 0.861 -10.284 -43.604 1 92.39 134 PHE A CA 1
ATOM 1124 C C . PHE A 1 134 ? 0.717 -11.21 -44.805 1 92.39 134 PHE A C 1
ATOM 1126 O O . PHE A 1 134 ? 1.622 -11.992 -45.105 1 92.39 134 PHE A O 1
ATOM 1133 N N . GLU A 1 135 ? -0.415 -11.177 -45.445 1 89.21 135 GLU A N 1
ATOM 1134 C CA . GLU A 1 135 ? -0.535 -11.899 -46.708 1 89.21 135 GLU A CA 1
ATOM 1135 C C . GLU A 1 135 ? 0.483 -11.399 -47.729 1 89.21 135 GLU A C 1
ATOM 1137 O O . GLU A 1 135 ? 0.936 -12.161 -48.585 1 89.21 135 GLU A O 1
ATOM 1142 N N . ASN A 1 136 ? 0.701 -10.164 -47.63 1 88.03 136 ASN A N 1
ATOM 1143 C CA . ASN A 1 136 ? 1.766 -9.598 -48.452 1 88.03 136 ASN A CA 1
ATOM 1144 C C . ASN A 1 136 ? 3.145 -9.972 -47.917 1 88.03 136 ASN A C 1
ATOM 1146 O O . ASN A 1 136 ? 3.544 -9.518 -46.843 1 88.03 136 ASN A O 1
ATOM 1150 N N . PRO A 1 137 ? 3.828 -10.823 -48.552 1 86.54 137 PRO A N 1
ATOM 1151 C CA . PRO A 1 137 ? 5.112 -11.319 -48.051 1 86.54 137 PRO A CA 1
ATOM 1152 C C . PRO A 1 137 ? 6.146 -10.21 -47.877 1 86.54 137 PRO A C 1
ATOM 1154 O O . PRO A 1 137 ? 7.136 -10.391 -47.163 1 86.54 137 PRO A O 1
ATOM 1157 N N . LYS A 1 138 ? 5.944 -9.081 -48.409 1 86.2 138 LYS A N 1
ATOM 1158 C CA . LYS A 1 138 ? 6.892 -7.975 -48.31 1 86.2 138 LYS A CA 1
ATOM 1159 C C . LYS A 1 138 ? 6.782 -7.275 -46.959 1 86.2 138 LYS A C 1
ATOM 1161 O O . LYS A 1 138 ? 7.684 -6.534 -46.562 1 86.2 138 LYS A O 1
ATOM 1166 N N . ILE A 1 139 ? 5.7 -7.543 -46.386 1 92.54 139 ILE A N 1
ATOM 1167 C CA . ILE A 1 139 ? 5.497 -6.903 -45.091 1 92.54 139 ILE A CA 1
ATOM 1168 C C . ILE A 1 139 ? 6.088 -7.776 -43.986 1 92.54 139 ILE A C 1
ATOM 1170 O O . ILE A 1 139 ? 5.742 -8.953 -43.865 1 92.54 139 ILE A O 1
ATOM 1174 N N . GLU A 1 140 ? 6.935 -7.17 -43.158 1 91.55 140 GLU A N 1
ATOM 1175 C CA . GLU A 1 140 ? 7.595 -7.933 -42.103 1 91.55 140 GLU A CA 1
ATOM 1176 C C . GLU A 1 140 ? 7.219 -7.403 -40.722 1 91.55 140 GLU A C 1
ATOM 1178 O O . GLU A 1 140 ? 7.404 -8.091 -39.716 1 91.55 140 GLU A O 1
ATOM 1183 N N . ARG A 1 141 ? 6.767 -6.205 -40.756 1 92.57 141 ARG A N 1
ATOM 1184 C CA . ARG A 1 141 ? 6.494 -5.59 -39.461 1 92.57 141 ARG A CA 1
ATOM 1185 C C . ARG A 1 141 ? 5.275 -4.677 -39.533 1 92.57 141 ARG A C 1
ATOM 1187 O O . ARG A 1 141 ? 5.126 -3.906 -40.484 1 92.57 141 ARG A O 1
ATOM 1194 N N . ILE A 1 142 ? 4.347 -4.817 -38.644 1 93.76 142 ILE A N 1
ATOM 1195 C CA . ILE A 1 142 ? 3.171 -3.962 -38.515 1 93.76 142 ILE A CA 1
ATOM 1196 C C . ILE A 1 142 ? 3.359 -3 -37.344 1 93.76 142 ILE A C 1
ATOM 1198 O O . ILE A 1 142 ? 3.814 -3.4 -36.27 1 93.76 142 ILE A O 1
ATOM 1202 N N . LEU A 1 143 ? 3.025 -1.815 -37.599 1 93.21 143 LEU A N 1
ATOM 1203 C CA . LEU A 1 143 ? 3.125 -0.773 -36.582 1 93.21 143 LEU A CA 1
ATOM 1204 C C . LEU A 1 143 ? 1.742 -0.275 -36.177 1 93.21 143 LEU A C 1
ATOM 1206 O O . LEU A 1 143 ? 0.87 -0.091 -37.028 1 93.21 143 LEU A O 1
ATOM 1210 N N . VAL A 1 144 ? 1.448 -0.219 -34.861 1 89.87 144 VAL A N 1
ATOM 1211 C CA . VAL A 1 144 ? 0.288 0.496 -34.339 1 89.87 144 VAL A CA 1
ATOM 1212 C C . VAL A 1 144 ? 0.744 1.572 -33.356 1 89.87 144 VAL A C 1
ATOM 1214 O O . VAL A 1 144 ? 1.816 1.461 -32.756 1 89.87 144 VAL A O 1
ATOM 1217 N N . GLU A 1 145 ? 0.009 2.556 -33.328 1 85.78 145 GLU A N 1
ATOM 1218 C CA . GLU A 1 145 ? 0.346 3.644 -32.415 1 85.78 145 GLU A CA 1
ATOM 1219 C C . GLU A 1 145 ? -0.877 4.099 -31.624 1 85.78 145 GLU A C 1
ATOM 1221 O O . GLU A 1 145 ? -1.264 5.268 -31.687 1 85.78 145 GLU A O 1
ATOM 1226 N N . PRO A 1 146 ? -1.404 3.18 -30.809 1 79.68 146 PRO A N 1
ATOM 1227 C CA . PRO A 1 146 ? -2.583 3.549 -30.023 1 79.68 146 PRO A CA 1
ATOM 1228 C C . PRO A 1 146 ? -2.287 4.632 -28.987 1 79.68 146 PRO A C 1
ATOM 1230 O O . PRO A 1 146 ? -1.134 4.81 -28.588 1 79.68 146 PRO A O 1
ATOM 1233 N N . ASP A 1 147 ? -3.368 5.334 -28.657 1 72.42 147 ASP A N 1
ATOM 1234 C CA . ASP A 1 147 ? -3.292 6.257 -27.528 1 72.42 147 ASP A CA 1
ATOM 1235 C C . ASP A 1 147 ? -2.898 5.526 -26.247 1 72.42 147 ASP A C 1
ATOM 1237 O O . ASP A 1 147 ? -3.411 4.442 -25.962 1 72.42 147 ASP A O 1
ATOM 1241 N N . ILE A 1 148 ? -2.013 6.059 -25.54 1 64.19 148 ILE A N 1
ATOM 1242 C CA . ILE A 1 148 ? -1.462 5.406 -24.358 1 64.19 148 ILE A CA 1
ATOM 1243 C C . ILE A 1 148 ? -2.582 5.108 -23.364 1 64.19 148 ILE A C 1
ATOM 1245 O O . ILE A 1 148 ? -2.46 4.203 -22.535 1 64.19 148 ILE A O 1
ATOM 1249 N N . ARG A 1 149 ? -3.713 5.678 -23.598 1 58.64 149 ARG A N 1
ATOM 1250 C CA . ARG A 1 149 ? -4.863 5.515 -22.715 1 58.64 149 ARG A CA 1
ATOM 1251 C C . ARG A 1 149 ? -5.721 4.33 -23.147 1 58.64 149 ARG A C 1
ATOM 1253 O O . ARG A 1 149 ? -6.583 3.875 -22.393 1 58.64 149 ARG A O 1
ATOM 1260 N N . ASN A 1 150 ? -5.533 4.081 -24.376 1 66.19 150 ASN A N 1
ATOM 1261 C CA . ASN A 1 150 ? -6.347 3.005 -24.932 1 66.19 150 ASN A CA 1
ATOM 1262 C C . ASN A 1 150 ? -5.863 1.636 -24.461 1 66.19 150 ASN A C 1
ATOM 1264 O O . ASN A 1 150 ? -5.306 0.866 -25.244 1 66.19 150 ASN A O 1
ATOM 1268 N N . LYS A 1 151 ? -6.172 1.421 -23.337 1 61.15 151 LYS A N 1
ATOM 1269 C CA . LYS A 1 151 ? -5.66 0.219 -22.686 1 61.15 151 LYS A CA 1
ATOM 1270 C C . LYS A 1 151 ? -6.189 -1.042 -23.364 1 61.15 151 LYS A C 1
ATOM 1272 O O . LYS A 1 151 ? -5.471 -2.037 -23.482 1 61.15 151 LYS A O 1
ATOM 1277 N N . LYS A 1 152 ? -7.375 -0.867 -23.754 1 64.82 152 LYS A N 1
ATOM 1278 C CA . LYS A 1 152 ? -7.972 -2.009 -24.439 1 64.82 152 LYS A CA 1
ATOM 1279 C C . LYS A 1 152 ? -7.182 -2.372 -25.693 1 64.82 152 LYS A C 1
ATOM 1281 O O . LYS A 1 152 ? -6.978 -3.553 -25.985 1 64.82 152 LYS A O 1
ATOM 1286 N N . MET A 1 153 ? -6.722 -1.325 -26.382 1 74.53 153 MET A N 1
ATOM 1287 C CA . MET A 1 153 ? -5.967 -1.561 -27.609 1 74.53 153 MET A CA 1
ATOM 1288 C C . MET A 1 153 ? -4.613 -2.192 -27.302 1 74.53 153 MET A C 1
ATOM 1290 O O . MET A 1 153 ? -4.18 -3.112 -27.999 1 74.53 153 MET A O 1
ATOM 1294 N N . PHE A 1 154 ? -4.091 -1.778 -26.254 1 69.91 154 PHE A N 1
ATOM 1295 C CA . PHE A 1 154 ? -2.785 -2.33 -25.916 1 69.91 154 PHE A CA 1
ATOM 1296 C C . PHE A 1 154 ? -2.904 -3.793 -25.506 1 69.91 154 PHE A C 1
ATOM 1298 O O . PHE A 1 154 ? -2.078 -4.621 -25.894 1 69.91 154 PHE A O 1
ATOM 1305 N N . ALA A 1 155 ? -3.951 -3.999 -24.763 1 65.25 155 ALA A N 1
ATOM 1306 C CA . ALA A 1 155 ? -4.201 -5.386 -24.381 1 65.25 155 ALA A CA 1
ATOM 1307 C C . ALA A 1 155 ? -4.364 -6.273 -25.611 1 65.25 155 ALA A C 1
ATOM 1309 O O . ALA A 1 155 ? -3.813 -7.375 -25.668 1 65.25 155 ALA A O 1
ATOM 1310 N N . LEU A 1 156 ? -5.054 -5.74 -26.563 1 73.2 156 LEU A N 1
ATOM 1311 C CA . LEU A 1 156 ? -5.275 -6.48 -27.8 1 73.2 156 LEU A CA 1
ATOM 1312 C C . LEU A 1 156 ? -3.977 -6.624 -28.587 1 73.2 156 LEU A C 1
ATOM 1314 O O . LEU A 1 156 ? -3.691 -7.693 -29.132 1 73.2 156 LEU A O 1
ATOM 1318 N N . CYS A 1 157 ? -3.23 -5.599 -28.597 1 75.27 157 CYS A N 1
ATOM 1319 C CA . CYS A 1 157 ? -1.948 -5.622 -29.292 1 75.27 157 CYS A CA 1
ATOM 1320 C C . CYS A 1 157 ? -1.022 -6.673 -28.693 1 75.27 157 CYS A C 1
ATOM 1322 O O . CYS A 1 157 ? -0.397 -7.446 -29.422 1 75.27 157 CYS A O 1
ATOM 1324 N N . GLU A 1 158 ? -1.06 -6.727 -27.488 1 65.88 158 GLU A N 1
ATOM 1325 C CA . GLU A 1 158 ? -0.201 -7.695 -26.812 1 65.88 158 GLU A CA 1
ATOM 1326 C C . GLU A 1 158 ? -0.651 -9.125 -27.095 1 65.88 158 GLU A C 1
ATOM 1328 O O . GLU A 1 158 ? 0.178 -10.006 -27.335 1 65.88 158 GLU A O 1
ATOM 1333 N N . ARG A 1 159 ? -1.935 -9.258 -27.109 1 67.81 159 ARG A N 1
ATOM 1334 C CA . ARG A 1 159 ? -2.499 -10.578 -27.369 1 67.81 159 ARG A CA 1
ATOM 1335 C C . ARG A 1 159 ? -2.129 -11.066 -28.765 1 67.81 159 ARG A C 1
ATOM 1337 O O . ARG A 1 159 ? -1.944 -12.266 -28.981 1 67.81 159 ARG A O 1
ATOM 1344 N N . ILE A 1 160 ? -2.045 -10.141 -29.653 1 73.19 160 ILE A N 1
ATOM 1345 C CA . ILE A 1 160 ? -1.761 -10.484 -31.043 1 73.19 160 ILE A CA 1
ATOM 1346 C C . ILE A 1 160 ? -0.258 -10.683 -31.228 1 73.19 160 ILE A C 1
ATOM 1348 O O . ILE A 1 160 ? 0.171 -11.42 -32.119 1 73.19 160 ILE A O 1
ATOM 1352 N N . GLY A 1 161 ? 0.528 -10.06 -30.29 1 70.15 161 GLY A N 1
ATOM 1353 C CA . GLY A 1 161 ? 1.965 -10.259 -30.392 1 70.15 161 GLY A CA 1
ATOM 1354 C C . GLY A 1 161 ? 2.731 -8.972 -30.63 1 70.15 161 GLY A C 1
ATOM 1355 O O . GLY A 1 161 ? 3.929 -9 -30.916 1 70.15 161 GLY A O 1
ATOM 1356 N N . PHE A 1 162 ? 2.014 -7.896 -30.543 1 78.92 162 PHE A N 1
ATOM 1357 C CA . PHE A 1 162 ? 2.697 -6.619 -30.707 1 78.92 162 PHE A CA 1
ATOM 1358 C C . PHE A 1 162 ? 3.664 -6.369 -29.556 1 78.92 162 PHE A C 1
ATOM 1360 O O . PHE A 1 162 ? 3.368 -6.703 -28.407 1 78.92 162 PHE A O 1
ATOM 1367 N N . GLN A 1 163 ? 4.735 -5.895 -29.885 1 71.68 163 GLN A N 1
ATOM 1368 C CA . GLN A 1 163 ? 5.708 -5.456 -28.891 1 71.68 163 GLN A CA 1
ATOM 1369 C C . GLN A 1 163 ? 5.648 -3.945 -28.691 1 71.68 163 GLN A C 1
ATOM 1371 O O . GLN A 1 163 ? 5.774 -3.181 -29.651 1 71.68 163 GLN A O 1
ATOM 1376 N N . LEU A 1 164 ? 5.333 -3.686 -27.481 1 67.05 164 LEU A N 1
ATOM 1377 C CA . LEU A 1 164 ? 5.258 -2.26 -27.184 1 67.05 164 LEU A CA 1
ATOM 1378 C C . LEU A 1 164 ? 6.635 -1.611 -27.284 1 67.05 164 LEU A C 1
ATOM 1380 O O . LEU A 1 164 ? 7.648 -2.244 -26.978 1 67.05 164 LEU A O 1
ATOM 1384 N N . SER A 1 165 ? 6.628 -0.538 -27.823 1 65.07 165 SER A N 1
ATOM 1385 C CA . SER A 1 165 ? 7.858 0.225 -28.005 1 65.07 165 SER A CA 1
ATOM 1386 C C . SER A 1 165 ? 7.768 1.589 -27.329 1 65.07 165 SER A C 1
ATOM 1388 O O . SER A 1 165 ? 7.13 1.728 -26.284 1 65.07 165 SER A O 1
ATOM 1390 N N . LYS A 1 166 ? 8.316 2.478 -27.806 1 64.35 166 LYS A N 1
ATOM 1391 C CA . LYS A 1 166 ? 8.493 3.781 -27.172 1 64.35 166 LYS A CA 1
ATOM 1392 C C . LYS A 1 166 ? 7.182 4.563 -27.145 1 64.35 166 LYS A C 1
ATOM 1394 O O . LYS A 1 166 ? 6.326 4.379 -28.013 1 64.35 166 LYS A O 1
ATOM 1399 N N . VAL A 1 167 ? 6.923 5.187 -26.089 1 63.03 167 VAL A N 1
ATOM 1400 C CA . VAL A 1 167 ? 5.835 6.158 -26.036 1 63.03 167 VAL A CA 1
ATOM 1401 C C . VAL A 1 167 ? 6.236 7.426 -26.788 1 63.03 167 VAL A C 1
ATOM 1403 O O . VAL A 1 167 ? 7.333 7.953 -26.586 1 63.03 167 VAL A O 1
ATOM 1406 N N . ILE A 1 168 ? 5.417 7.616 -27.861 1 62.89 168 ILE A N 1
ATOM 1407 C CA . ILE A 1 168 ? 5.727 8.773 -28.693 1 62.89 168 ILE A CA 1
ATOM 1408 C C . ILE A 1 168 ? 4.595 9.794 -28.598 1 62.89 168 ILE A C 1
ATOM 1410 O O . ILE A 1 168 ? 3.454 9.438 -28.295 1 62.89 168 ILE A O 1
ATOM 1414 N N . GLU A 1 169 ? 4.943 10.843 -28.781 1 58.79 169 GLU A N 1
ATOM 1415 C CA . GLU A 1 169 ? 3.94 11.903 -28.819 1 58.79 169 GLU A CA 1
ATOM 1416 C C . GLU A 1 169 ? 3.572 12.264 -30.255 1 58.79 169 GLU A C 1
ATOM 1418 O O . GLU A 1 169 ? 4.407 12.774 -31.006 1 58.79 169 GLU A O 1
ATOM 1423 N N . LEU A 1 170 ? 2.452 11.882 -30.725 1 65.12 170 LEU A N 1
ATOM 1424 C CA . LEU A 1 170 ? 1.9 12.235 -32.029 1 65.12 170 LEU A CA 1
ATOM 1425 C C . LEU A 1 170 ? 1.018 13.476 -31.928 1 65.12 170 LEU A C 1
ATOM 1427 O O . LEU A 1 170 ? 0.594 13.853 -30.833 1 65.12 170 LEU A O 1
ATOM 1431 N N . PRO A 1 171 ? 0.812 14.156 -33.082 1 55.81 171 PRO A N 1
ATOM 1432 C CA . PRO A 1 171 ? 0.061 15.414 -33.062 1 55.81 171 PRO A CA 1
ATOM 1433 C C . PRO A 1 171 ? -1.264 15.298 -32.313 1 55.81 171 PRO A C 1
ATOM 1435 O O . PRO A 1 171 ? -1.674 16.239 -31.628 1 55.81 171 PRO A O 1
ATOM 1438 N N . HIS A 1 172 ? -1.864 14.158 -32.331 1 57.09 172 HIS A N 1
ATOM 1439 C CA . HIS A 1 172 ? -3.228 14.049 -31.826 1 57.09 172 HIS A CA 1
ATOM 1440 C C . HIS A 1 172 ? -3.302 13.089 -30.643 1 57.09 172 HIS A C 1
ATOM 1442 O O . HIS A 1 172 ? -4.377 12.879 -30.075 1 57.09 172 HIS A O 1
ATOM 1448 N N . LYS A 1 173 ? -2.268 12.509 -30.145 1 64.64 173 LYS A N 1
ATOM 1449 C CA . LYS A 1 173 ? -2.303 11.533 -29.06 1 64.64 173 LYS A CA 1
ATOM 1450 C C . LYS A 1 173 ? -0.894 11.186 -28.588 1 64.64 173 LYS A C 1
ATOM 1452 O O . LYS A 1 173 ? 0.073 11.338 -29.337 1 64.64 173 LYS A O 1
ATOM 1457 N N . THR A 1 174 ? -0.81 10.916 -27.294 1 65.29 174 THR A N 1
ATOM 1458 C CA . THR A 1 174 ? 0.35 10.159 -26.839 1 65.29 174 THR A CA 1
ATOM 1459 C C . THR A 1 174 ? 0.175 8.672 -27.131 1 65.29 174 THR A C 1
ATOM 1461 O O . THR A 1 174 ? -0.793 8.055 -26.681 1 65.29 174 THR A O 1
ATOM 1464 N N . ALA A 1 175 ? 1.027 8.365 -28.055 1 70.82 175 ALA A N 1
ATOM 1465 C CA . ALA A 1 175 ? 0.873 6.987 -28.513 1 70.82 175 ALA A CA 1
ATOM 1466 C C . ALA A 1 175 ? 2.04 6.12 -28.049 1 70.82 175 ALA A C 1
ATOM 1468 O O . ALA A 1 175 ? 3.14 6.625 -27.81 1 70.82 175 ALA A O 1
ATOM 1469 N N . GLN A 1 176 ? 1.721 5.018 -27.772 1 72.45 176 GLN A N 1
ATOM 1470 C CA . GLN A 1 176 ? 2.755 4.002 -27.613 1 72.45 176 GLN A CA 1
ATOM 1471 C C . GLN A 1 176 ? 2.876 3.14 -28.867 1 72.45 176 GLN A C 1
ATOM 1473 O O . GLN A 1 176 ? 1.896 2.54 -29.312 1 72.45 176 GLN A O 1
ATOM 1478 N N . LEU A 1 177 ? 4.107 3.269 -29.451 1 79.46 177 LEU A N 1
ATOM 1479 C CA . LEU A 1 177 ? 4.325 2.438 -30.63 1 79.46 177 LEU A CA 1
ATOM 1480 C C . LEU A 1 177 ? 4.3 0.958 -30.264 1 79.46 177 LEU A C 1
ATOM 1482 O O . LEU A 1 177 ? 4.774 0.571 -29.194 1 79.46 177 LEU A O 1
ATOM 1486 N N . ALA A 1 178 ? 3.66 0.264 -30.997 1 83.01 178 ALA A N 1
ATOM 1487 C CA . ALA A 1 178 ? 3.7 -1.192 -30.881 1 83.01 178 ALA A CA 1
ATOM 1488 C C . ALA A 1 178 ? 3.949 -1.843 -32.239 1 83.01 178 ALA A C 1
ATOM 1490 O O . ALA A 1 178 ? 3.407 -1.401 -33.255 1 83.01 178 ALA A O 1
ATOM 1491 N N . PHE A 1 179 ? 4.909 -2.796 -32.242 1 86.4 179 PHE A N 1
ATOM 1492 C CA . PHE A 1 179 ? 5.3 -3.44 -33.49 1 86.4 179 PHE A CA 1
ATOM 1493 C C . PHE A 1 179 ? 4.966 -4.927 -33.46 1 86.4 179 PHE A C 1
ATOM 1495 O O . PHE A 1 179 ? 5.124 -5.583 -32.429 1 86.4 179 PHE A O 1
ATOM 1502 N N . LEU A 1 180 ? 4.435 -5.376 -34.477 1 88.45 180 LEU A N 1
ATOM 1503 C CA . LEU A 1 180 ? 4.227 -6.806 -34.678 1 88.45 180 LEU A CA 1
ATOM 1504 C C . LEU A 1 180 ? 5.076 -7.322 -35.835 1 88.45 180 LEU A C 1
ATOM 1506 O O . LEU A 1 180 ? 4.854 -6.948 -36.989 1 88.45 180 LEU A O 1
ATOM 1510 N N . ILE A 1 181 ? 6.053 -8.152 -35.421 1 85.65 181 ILE A N 1
ATOM 1511 C CA . ILE A 1 181 ? 6.899 -8.757 -36.444 1 85.65 181 ILE A CA 1
ATOM 1512 C C . ILE A 1 181 ? 6.254 -10.046 -36.95 1 85.65 181 ILE A C 1
ATOM 1514 O O . ILE A 1 181 ? 5.712 -10.826 -36.164 1 85.65 181 ILE A O 1
ATOM 1518 N N . LYS A 1 182 ? 6.364 -10.244 -38.212 1 86.34 182 LYS A N 1
ATOM 1519 C CA . LYS A 1 182 ? 5.707 -11.367 -38.875 1 86.34 182 LYS A CA 1
ATOM 1520 C C . LYS A 1 182 ? 6.118 -12.695 -38.244 1 86.34 182 LYS A C 1
ATOM 1522 O O . LYS A 1 182 ? 5.274 -13.561 -38.002 1 86.34 182 LYS A O 1
ATOM 1527 N N . THR A 1 183 ? 7.325 -12.803 -37.914 1 79.74 183 THR A N 1
ATOM 1528 C CA . THR A 1 183 ? 7.815 -14.05 -37.336 1 79.74 183 THR A CA 1
ATOM 1529 C C . THR A 1 183 ? 7.204 -14.283 -35.957 1 79.74 183 THR A C 1
ATOM 1531 O O . THR A 1 183 ? 6.816 -15.405 -35.626 1 79.74 183 THR A O 1
ATOM 1534 N N . ASN A 1 184 ? 7.124 -13.211 -35.306 1 74.82 184 ASN A N 1
ATOM 1535 C CA . ASN A 1 184 ? 6.533 -13.315 -33.976 1 74.82 184 ASN A CA 1
ATOM 1536 C C . ASN A 1 184 ? 5.049 -13.666 -34.048 1 74.82 184 ASN A C 1
ATOM 1538 O O . ASN A 1 184 ? 4.556 -14.462 -33.247 1 74.82 184 ASN A O 1
ATOM 1542 N N . TYR A 1 185 ? 4.378 -13.028 -35.026 1 80.44 185 TYR A N 1
ATOM 1543 C CA . TYR A 1 185 ? 2.959 -13.299 -35.223 1 80.44 185 TYR A CA 1
ATOM 1544 C C . TYR A 1 185 ? 2.728 -14.76 -35.588 1 80.44 185 TYR A C 1
ATOM 1546 O O . TYR A 1 185 ? 1.87 -15.425 -35.002 1 80.44 185 TYR A O 1
ATOM 1554 N N . ASN A 1 186 ? 3.534 -15.235 -36.443 1 75.15 186 ASN A N 1
ATOM 1555 C CA . ASN A 1 186 ? 3.395 -16.618 -36.885 1 75.15 186 ASN A CA 1
ATOM 1556 C C . ASN A 1 186 ? 3.646 -17.6 -35.744 1 75.15 186 ASN A C 1
ATOM 1558 O O . ASN A 1 186 ? 2.957 -18.615 -35.629 1 75.15 186 ASN A O 1
ATOM 1562 N N . GLU A 1 187 ? 4.559 -17.175 -34.979 1 65.23 187 GLU A N 1
ATOM 1563 C CA . GLU A 1 187 ? 4.862 -18.019 -33.828 1 65.23 187 GLU A CA 1
ATOM 1564 C C . GLU A 1 187 ? 3.716 -18.013 -32.821 1 65.23 187 GLU A C 1
ATOM 1566 O O . GLU A 1 187 ? 3.356 -19.059 -32.277 1 65.23 187 GLU A O 1
ATOM 1571 N N . LYS A 1 188 ? 3.227 -16.79 -32.685 1 66.05 188 LYS A N 1
ATOM 1572 C CA . LYS A 1 188 ? 2.138 -16.642 -31.724 1 66.05 188 LYS A CA 1
ATOM 1573 C C . LYS A 1 188 ? 0.88 -17.362 -32.202 1 66.05 188 LYS A C 1
ATOM 1575 O O . LYS A 1 188 ? 0.142 -17.934 -31.397 1 66.05 188 LYS A O 1
ATOM 1580 N N . MET A 1 189 ? 0.653 -17.25 -33.491 1 62.1 189 MET A N 1
ATOM 1581 C CA . MET A 1 189 ? -0.569 -17.817 -34.055 1 62.1 189 MET A CA 1
ATOM 1582 C C . MET A 1 189 ? -0.471 -19.336 -34.152 1 62.1 189 MET A C 1
ATOM 1584 O O . MET A 1 189 ? -1.485 -20.02 -34.294 1 62.1 189 MET A O 1
ATOM 1588 N N . LYS A 1 190 ? 0.764 -19.762 -34.263 1 55.26 190 LYS A N 1
ATOM 1589 C CA . LYS A 1 190 ? 0.91 -21.214 -34.223 1 55.26 190 LYS A CA 1
ATOM 1590 C C . LYS A 1 190 ? 0.362 -21.785 -32.918 1 55.26 190 LYS A C 1
ATOM 1592 O O . LYS A 1 190 ? -0.1 -22.927 -32.879 1 55.26 190 LYS A O 1
ATOM 1597 N N . PHE A 1 191 ? 0.443 -20.906 -31.964 1 43.17 191 PHE A N 1
ATOM 1598 C CA . PHE A 1 191 ? -0.064 -21.367 -30.677 1 43.17 191 PHE A CA 1
ATOM 1599 C C . PHE A 1 191 ? -1.441 -20.778 -30.395 1 43.17 191 PHE A C 1
ATOM 1601 O O . PHE A 1 191 ? -1.587 -19.56 -30.271 1 43.17 191 PHE A O 1
ATOM 1608 N N . SER A 1 192 ? -2.394 -20.927 -31.267 1 41.24 192 SER A N 1
ATOM 1609 C CA . SER A 1 192 ? -3.753 -20.451 -31.506 1 41.24 192 SER A CA 1
ATOM 1610 C C . SER A 1 192 ? -4.415 -19.996 -30.21 1 41.24 192 SER A C 1
ATOM 1612 O O . SER A 1 192 ? -5.599 -19.652 -30.199 1 41.24 192 SER A O 1
ATOM 1614 N N . SER A 1 193 ? -4.069 -20.345 -29.074 1 36.87 193 SER A N 1
ATOM 1615 C CA . SER A 1 193 ? -5.108 -20.231 -28.056 1 36.87 193 SER A CA 1
ATOM 1616 C C . SER A 1 193 ? -5.324 -18.777 -27.646 1 36.87 193 SER A C 1
ATOM 1618 O O . SER A 1 193 ? -4.384 -17.979 -27.654 1 36.87 193 SER A O 1
ATOM 1620 N N . PHE A 1 194 ? -6.581 -18.281 -27.885 1 36.48 194 PHE A N 1
ATOM 1621 C CA . PHE A 1 194 ? -7.252 -17.086 -27.388 1 36.48 194 PHE A CA 1
ATOM 1622 C C . PHE A 1 194 ? -6.681 -16.665 -26.039 1 36.48 194 PHE A C 1
ATOM 1624 O O . PHE A 1 194 ? -6.944 -17.306 -25.02 1 36.48 194 PHE A O 1
ATOM 1631 N N . LEU A 1 195 ? -5.539 -16.49 -26.003 1 33.38 195 LEU A N 1
ATOM 1632 C CA . LEU A 1 195 ? -5.184 -16.069 -24.652 1 33.38 195 LEU A CA 1
ATOM 1633 C C . LEU A 1 195 ? -5.926 -14.793 -24.268 1 33.38 195 LEU A C 1
ATOM 1635 O O . LEU A 1 195 ? -5.83 -13.78 -24.965 1 33.38 195 LEU A O 1
ATOM 1639 N N . LYS A 1 196 ? -7.092 -14.868 -23.889 1 33.89 196 LYS A N 1
ATOM 1640 C CA . LYS A 1 196 ? -7.792 -13.768 -23.234 1 33.89 196 LYS A CA 1
ATOM 1641 C C . LYS A 1 196 ? -6.852 -12.981 -22.325 1 33.89 196 LYS A C 1
ATOM 1643 O O . LYS A 1 196 ? -6.539 -13.421 -21.217 1 33.89 196 LYS A O 1
ATOM 1648 N N . ARG A 1 197 ? -5.648 -12.683 -22.851 1 34.7 197 ARG A N 1
ATOM 1649 C CA . ARG A 1 197 ? -5.019 -11.884 -21.805 1 34.7 197 ARG A CA 1
ATOM 1650 C C . ARG A 1 197 ? -5.832 -10.626 -21.513 1 34.7 197 ARG A C 1
ATOM 1652 O O . ARG A 1 197 ? -6.306 -9.96 -22.435 1 34.7 197 ARG A O 1
ATOM 1659 N N . ASN A 1 198 ? -6.424 -10.541 -20.543 1 29.17 198 ASN A N 1
ATOM 1660 C CA . ASN A 1 198 ? -6.982 -9.291 -20.038 1 29.17 198 ASN A CA 1
ATOM 1661 C C . ASN A 1 198 ? -5.963 -8.157 -20.103 1 29.17 198 ASN A C 1
ATOM 1663 O O . ASN A 1 198 ? -4.816 -8.322 -19.686 1 29.17 198 ASN A O 1
ATOM 1667 N N . THR A 1 199 ? -5.864 -7.361 -21.164 1 30.05 199 THR A N 1
ATOM 1668 C CA . THR A 1 199 ? -5.13 -6.146 -21.5 1 30.05 199 THR A CA 1
ATOM 1669 C C . THR A 1 199 ? -4.859 -5.314 -20.249 1 30.05 199 THR A C 1
ATOM 1671 O O . THR A 1 199 ? -4.668 -4.099 -20.334 1 30.05 199 THR A O 1
ATOM 1674 N N . MET A 1 200 ? -4.841 -5.734 -19.085 1 29.49 200 MET A N 1
ATOM 1675 C CA . MET A 1 200 ? -4.759 -4.69 -18.068 1 29.49 200 MET A CA 1
ATOM 1676 C C . MET A 1 200 ? -3.39 -4.019 -18.086 1 29.49 200 MET A C 1
ATOM 1678 O O . MET A 1 200 ? -2.999 -3.371 -17.113 1 29.49 200 MET A O 1
ATOM 1682 N N . ASN A 1 201 ? -2.39 -4.385 -18.904 1 29.67 201 ASN A N 1
ATOM 1683 C CA . ASN A 1 201 ? -1.021 -4.05 -18.529 1 29.67 201 ASN A CA 1
ATOM 1684 C C . ASN A 1 201 ? -0.795 -2.541 -18.52 1 29.67 201 ASN A C 1
ATOM 1686 O O . ASN A 1 201 ? 0.32 -2.077 -18.275 1 29.67 201 ASN A O 1
ATOM 1690 N N . THR A 1 202 ? -1.098 -1.879 -19.619 1 30.49 202 THR A N 1
ATOM 1691 C CA . THR A 1 202 ? -0.242 -0.715 -19.818 1 30.49 202 THR A CA 1
ATOM 1692 C C . THR A 1 202 ? -0.209 0.152 -18.562 1 30.49 202 THR A C 1
ATOM 1694 O O . THR A 1 202 ? -1.034 -0.018 -17.662 1 30.49 202 THR A O 1
ATOM 1697 N N . LEU A 1 203 ? 0.301 1.412 -18.732 1 34.67 203 LEU A N 1
ATOM 1698 C CA . LEU A 1 203 ? 0.682 2.397 -17.726 1 34.67 203 LEU A CA 1
ATOM 1699 C C . LEU A 1 203 ? -0.343 2.447 -16.598 1 34.67 203 LEU A C 1
ATOM 1701 O O . LEU A 1 203 ? 0.013 2.327 -15.423 1 34.67 203 LEU A O 1
ATOM 1705 N N . ASP A 1 204 ? -1.391 3.491 -16.717 1 39.24 204 ASP A N 1
ATOM 1706 C CA . ASP A 1 204 ? -2.175 3.978 -15.585 1 39.24 204 ASP A CA 1
ATOM 1707 C C . ASP A 1 204 ? -3.358 3.056 -15.3 1 39.24 204 ASP A C 1
ATOM 1709 O O . ASP A 1 204 ? -4.394 3.143 -15.963 1 39.24 204 ASP A O 1
ATOM 1713 N N . ASN A 1 205 ? -3.076 1.794 -15.14 1 44.43 205 ASN A N 1
ATOM 1714 C CA . ASN A 1 205 ? -4.156 0.932 -14.671 1 44.43 205 ASN A CA 1
ATOM 1715 C C . ASN A 1 205 ? -5 1.621 -13.602 1 44.43 205 ASN A C 1
ATOM 1717 O O . ASN A 1 205 ? -5.125 1.118 -12.484 1 44.43 205 ASN A O 1
ATOM 1721 N N . ILE A 1 206 ? -5.039 2.825 -13.79 1 49.76 206 ILE A N 1
ATOM 1722 C CA . ILE A 1 206 ? -5.972 3.506 -12.898 1 49.76 206 ILE A CA 1
ATOM 1723 C C . ILE A 1 206 ? -7.39 2.996 -13.147 1 49.76 206 ILE A C 1
ATOM 1725 O O . ILE A 1 206 ? -7.88 3.035 -14.278 1 49.76 206 ILE A O 1
ATOM 1729 N N . VAL A 1 207 ? -7.815 2.139 -12.277 1 58.9 207 VAL A N 1
ATOM 1730 C CA . VAL A 1 207 ? -9.179 1.623 -12.336 1 58.9 207 VAL A CA 1
ATOM 1731 C C . VAL A 1 207 ? -10.113 2.541 -11.552 1 58.9 207 VAL A C 1
ATOM 1733 O O . VAL A 1 207 ? -9.711 3.139 -10.551 1 58.9 207 VAL A O 1
ATOM 1736 N N . SER A 1 208 ? -11.208 2.795 -12.207 1 64.23 208 SER A N 1
ATOM 1737 C CA . SER A 1 208 ? -12.231 3.493 -11.435 1 64.23 208 SER A CA 1
ATOM 1738 C C . SER A 1 208 ? -12.602 2.715 -10.177 1 64.23 208 SER A C 1
ATOM 1740 O O . SER A 1 208 ? -12.316 1.52 -10.073 1 64.23 208 SER A O 1
ATOM 1742 N N . PRO A 1 209 ? -13.144 3.337 -9.184 1 78.42 209 PRO A N 1
ATOM 1743 C CA . PRO A 1 209 ? -13.567 2.63 -7.973 1 78.42 209 PRO A CA 1
ATOM 1744 C C . PRO A 1 209 ? -14.527 1.479 -8.267 1 78.42 209 PRO A C 1
ATOM 1746 O O . PRO A 1 209 ? -14.431 0.417 -7.645 1 78.42 209 PRO A O 1
ATOM 1749 N N . GLN A 1 210 ? -15.401 1.647 -9.286 1 73.14 210 GLN A N 1
ATOM 1750 C CA . GLN A 1 210 ? -16.372 0.612 -9.628 1 73.14 210 GLN A CA 1
ATOM 1751 C C . GLN A 1 210 ? -15.703 -0.551 -10.355 1 73.14 210 GLN A C 1
ATOM 1753 O O . GLN A 1 210 ? -16.024 -1.714 -10.103 1 73.14 210 GLN A O 1
ATOM 1758 N N . GLN A 1 211 ? -14.735 -0.215 -11.129 1 70.11 211 GLN A N 1
ATOM 1759 C CA . GLN A 1 211 ? -14.024 -1.239 -11.888 1 70.11 211 GLN A CA 1
ATOM 1760 C C . GLN A 1 211 ? -13.161 -2.102 -10.972 1 70.11 211 GLN A C 1
ATOM 1762 O O . GLN A 1 211 ? -12.949 -3.286 -11.244 1 70.11 211 GLN A O 1
ATOM 1767 N N . SER A 1 212 ? -12.755 -1.52 -9.871 1 81.24 212 SER A N 1
ATOM 1768 C CA . SER A 1 212 ? -11.88 -2.226 -8.941 1 81.24 212 SER A CA 1
ATOM 1769 C C . SER A 1 212 ? -12.602 -3.398 -8.284 1 81.24 212 SER A C 1
ATOM 1771 O O . SER A 1 212 ? -11.963 -4.305 -7.747 1 81.24 212 SER A O 1
ATOM 1773 N N . ILE A 1 213 ? -13.981 -3.486 -8.354 1 86.76 213 ILE A N 1
ATOM 1774 C CA . ILE A 1 213 ? -14.741 -4.529 -7.674 1 86.76 213 ILE A CA 1
ATOM 1775 C C . ILE A 1 213 ? -15.67 -5.222 -8.667 1 86.76 213 ILE A C 1
ATOM 1777 O O . ILE A 1 213 ? -16.613 -5.911 -8.269 1 86.76 213 ILE A O 1
ATOM 1781 N N . GLN A 1 214 ? -15.48 -5 -9.919 1 79.19 214 GLN A N 1
ATOM 1782 C CA . GLN A 1 214 ? -16.385 -5.49 -10.954 1 79.19 214 GLN A CA 1
ATOM 1783 C C . GLN A 1 214 ? -16.504 -7.01 -10.906 1 79.19 214 GLN A C 1
ATOM 1785 O O . GLN A 1 214 ? -17.567 -7.564 -11.196 1 79.19 214 GLN A O 1
ATOM 1790 N N . HIS A 1 215 ? -15.457 -7.692 -10.476 1 86.48 215 HIS A N 1
ATOM 1791 C CA . HIS A 1 215 ? -15.429 -9.15 -10.469 1 86.48 215 HIS A CA 1
ATOM 1792 C C . HIS A 1 215 ? -16.211 -9.71 -9.286 1 86.48 215 HIS A C 1
ATOM 1794 O O . HIS A 1 215 ? -16.525 -10.902 -9.252 1 86.48 215 HIS A O 1
ATOM 1800 N N . ILE A 1 216 ? -16.547 -8.914 -8.356 1 93.32 216 ILE A N 1
ATOM 1801 C CA . ILE A 1 216 ? -17.267 -9.365 -7.171 1 93.32 216 ILE A CA 1
ATOM 1802 C C . ILE A 1 216 ? -18.762 -9.444 -7.474 1 93.32 216 ILE A C 1
ATOM 1804 O O . ILE A 1 216 ? -19.494 -8.472 -7.275 1 93.32 216 ILE A O 1
ATOM 1808 N N . GLN A 1 217 ? -19.237 -10.612 -7.928 1 89.04 217 GLN A N 1
ATOM 1809 C CA . GLN A 1 217 ? -20.637 -10.901 -8.221 1 89.04 217 GLN A CA 1
ATOM 1810 C C . GLN A 1 217 ? -21.206 -11.919 -7.237 1 89.04 217 GLN A C 1
ATOM 1812 O O . GLN A 1 217 ? -20.495 -12.821 -6.788 1 89.04 217 GLN A O 1
ATOM 1817 N N . PRO A 1 218 ? -22.44 -11.788 -6.934 1 90.9 218 PRO A N 1
ATOM 1818 C CA . PRO A 1 218 ? -23.028 -12.646 -5.903 1 90.9 218 PRO A CA 1
ATOM 1819 C C . PRO A 1 218 ? -22.888 -14.133 -6.222 1 90.9 218 PRO A C 1
ATOM 1821 O O . PRO A 1 218 ? -22.49 -14.919 -5.358 1 90.9 218 PRO A O 1
ATOM 1824 N N . GLU A 1 219 ? -23.179 -14.475 -7.476 1 91.95 219 GLU A N 1
ATOM 1825 C CA . GLU A 1 219 ? -23.149 -15.888 -7.841 1 91.95 219 GLU A CA 1
ATOM 1826 C C . GLU A 1 219 ? -21.724 -16.434 -7.819 1 91.95 219 GLU A C 1
ATOM 1828 O O . GLU A 1 219 ? -21.497 -17.574 -7.407 1 91.95 219 GLU A O 1
ATOM 1833 N N . ILE A 1 220 ? -20.817 -15.645 -8.212 1 93.41 220 ILE A N 1
ATOM 1834 C CA . ILE A 1 220 ? -19.417 -16.053 -8.236 1 93.41 220 ILE A CA 1
ATOM 1835 C C . ILE A 1 220 ? -18.882 -16.144 -6.808 1 93.41 220 ILE A C 1
ATOM 1837 O O . ILE A 1 220 ? -18.106 -17.047 -6.485 1 93.41 220 ILE A O 1
ATOM 1841 N N . TRP A 1 221 ? -19.312 -15.198 -5.973 1 96.15 221 TRP A N 1
ATOM 1842 C CA . TRP A 1 221 ? -18.916 -15.212 -4.569 1 96.15 221 TRP A CA 1
ATOM 1843 C C . TRP A 1 221 ? -19.386 -16.49 -3.883 1 96.15 221 TRP A C 1
ATOM 1845 O O . TRP A 1 221 ? -18.636 -17.105 -3.12 1 96.15 221 TRP A O 1
ATOM 1855 N N . LYS A 1 222 ? -20.597 -16.89 -4.191 1 96.17 222 LYS A N 1
ATOM 1856 C CA . LYS A 1 222 ? -21.152 -18.115 -3.622 1 96.17 222 LYS A CA 1
ATOM 1857 C C . LYS A 1 222 ? -20.338 -19.335 -4.042 1 96.17 222 LYS A C 1
ATOM 1859 O O . LYS A 1 222 ? -20.024 -20.193 -3.214 1 96.17 222 LYS A O 1
ATOM 1864 N N . LYS A 1 223 ? -20.026 -19.317 -5.295 1 94.84 223 LYS A N 1
ATOM 1865 C CA . LYS A 1 223 ? -19.236 -20.431 -5.811 1 94.84 223 LYS A CA 1
ATOM 1866 C C . LYS A 1 223 ? -17.863 -20.485 -5.147 1 94.84 223 LYS A C 1
ATOM 1868 O O . LYS A 1 223 ? -17.4 -21.557 -4.752 1 94.84 223 LYS A O 1
ATOM 1873 N N . ALA A 1 224 ? -17.221 -19.37 -5.003 1 95.94 224 ALA A N 1
ATOM 1874 C CA . ALA A 1 224 ? -15.902 -19.295 -4.38 1 95.94 224 ALA A CA 1
ATOM 1875 C C . ALA A 1 224 ? -15.953 -19.771 -2.931 1 95.94 224 ALA A C 1
ATOM 1877 O O . ALA A 1 224 ? -15.024 -20.427 -2.454 1 95.94 224 ALA A O 1
ATOM 1878 N N . ASN A 1 225 ? -17.035 -19.467 -2.257 1 97.91 225 ASN A N 1
ATOM 1879 C CA . ASN A 1 225 ? -17.198 -19.896 -0.873 1 97.91 225 ASN A CA 1
ATOM 1880 C C . ASN A 1 225 ? -17.292 -21.415 -0.764 1 97.91 225 ASN A C 1
ATOM 1882 O O . ASN A 1 225 ? -16.643 -22.022 0.09 1 97.91 225 ASN A O 1
ATOM 1886 N N . ILE A 1 226 ? -18.046 -21.975 -1.631 1 97.62 226 ILE A N 1
ATOM 1887 C CA . ILE A 1 226 ? -18.224 -23.423 -1.605 1 97.62 226 ILE A CA 1
ATOM 1888 C C . ILE A 1 226 ? -16.889 -24.112 -1.88 1 97.62 226 ILE A C 1
ATOM 1890 O O . ILE A 1 226 ? -16.531 -25.078 -1.202 1 97.62 226 ILE A O 1
ATOM 1894 N N . LEU A 1 227 ? -16.174 -23.595 -2.816 1 96.47 227 LEU A N 1
ATOM 1895 C CA . LEU A 1 227 ? -14.896 -24.192 -3.187 1 96.47 227 LEU A CA 1
ATOM 1896 C C . LEU A 1 227 ? -13.895 -24.092 -2.041 1 96.47 227 LEU A C 1
ATOM 1898 O O . LEU A 1 227 ? -13.141 -25.033 -1.785 1 96.47 227 LEU A O 1
ATOM 1902 N N . LEU A 1 228 ? -13.864 -22.965 -1.366 1 97.39 228 LEU A N 1
ATOM 1903 C CA . LEU A 1 228 ? -12.919 -22.802 -0.266 1 97.39 228 LEU A CA 1
ATOM 1904 C C . LEU A 1 228 ? -13.306 -23.682 0.918 1 97.39 228 LEU A C 1
ATOM 1906 O O . LEU A 1 228 ? -12.438 -24.235 1.596 1 97.39 228 LEU A O 1
ATOM 1910 N N . VAL A 1 229 ? -14.614 -23.798 1.194 1 98.47 229 VAL A N 1
ATOM 1911 C CA . VAL A 1 229 ? -15.067 -24.656 2.284 1 98.47 229 VAL A CA 1
ATOM 1912 C C . VAL A 1 229 ? -14.752 -26.114 1.959 1 98.47 229 VAL A C 1
ATOM 1914 O O . VAL A 1 229 ? -14.369 -26.885 2.843 1 98.47 229 VAL A O 1
ATOM 1917 N N . LYS A 1 230 ? -14.966 -26.488 0.688 1 98.19 230 LYS A N 1
ATOM 1918 C CA . LYS A 1 230 ? -14.573 -27.823 0.246 1 98.19 230 LYS A CA 1
ATOM 1919 C C . LYS A 1 230 ? -13.112 -28.105 0.582 1 98.19 230 LYS A C 1
ATOM 1921 O O . LYS A 1 230 ? -12.79 -29.152 1.148 1 98.19 230 LYS A O 1
ATOM 1926 N N . LYS A 1 231 ? -12.278 -27.185 0.279 1 97.58 231 LYS A N 1
ATOM 1927 C CA . LYS A 1 231 ? -10.852 -27.318 0.558 1 97.58 231 LYS A CA 1
ATOM 1928 C C . LYS A 1 231 ? -10.589 -27.376 2.06 1 97.58 231 LYS A C 1
ATOM 1930 O O . LYS A 1 231 ? -9.775 -28.179 2.523 1 97.58 231 LYS A O 1
ATOM 1935 N N . ALA A 1 232 ? -11.254 -26.502 2.788 1 98.12 232 ALA A N 1
ATOM 1936 C CA . ALA A 1 232 ? -11.066 -26.451 4.235 1 98.12 232 ALA A CA 1
ATOM 1937 C C . ALA A 1 232 ? -11.483 -27.765 4.889 1 98.12 232 ALA A C 1
ATOM 1939 O O . ALA A 1 232 ? -10.779 -28.283 5.759 1 98.12 232 ALA A O 1
ATOM 1940 N N . LEU A 1 233 ? -12.615 -28.298 4.45 1 98.56 233 LEU A N 1
ATOM 1941 C CA . LEU A 1 233 ? -13.088 -29.569 4.987 1 98.56 233 LEU A CA 1
ATOM 1942 C C . LEU A 1 233 ? -12.082 -30.682 4.715 1 98.56 233 LEU A C 1
ATOM 1944 O O . LEU A 1 233 ? -11.788 -31.489 5.6 1 98.56 233 LEU A O 1
ATOM 1948 N N . CYS A 1 234 ? -11.556 -30.664 3.553 1 98.21 234 CYS A N 1
ATOM 1949 C CA . CYS A 1 234 ? -10.611 -31.706 3.169 1 98.21 234 CYS A CA 1
ATOM 1950 C C . CYS A 1 234 ? -9.298 -31.559 3.929 1 98.21 234 CYS A C 1
ATOM 1952 O O . CYS A 1 234 ? -8.841 -32.504 4.575 1 98.21 234 CYS A O 1
ATOM 1954 N N . GLU A 1 235 ? -8.719 -30.375 3.986 1 97.82 235 GLU A N 1
ATOM 1955 C CA . GLU A 1 235 ? -7.366 -30.177 4.497 1 97.82 235 GLU A CA 1
ATOM 1956 C C . GLU A 1 235 ? -7.349 -30.161 6.023 1 97.82 235 GLU A C 1
ATOM 1958 O O . GLU A 1 235 ? -6.397 -30.639 6.643 1 97.82 235 GLU A O 1
ATOM 1963 N N . PHE A 1 236 ? -8.394 -29.617 6.624 1 98 236 PHE A N 1
ATOM 1964 C CA . PHE A 1 236 ? -8.435 -29.628 8.082 1 98 236 PHE A CA 1
ATOM 1965 C C . PHE A 1 236 ? -8.716 -31.032 8.605 1 98 236 PHE A C 1
ATOM 1967 O O . PHE A 1 236 ? -8.254 -31.401 9.687 1 98 236 PHE A O 1
ATOM 1974 N N . SER A 1 237 ? -9.487 -31.82 7.846 1 97.98 237 SER A N 1
ATOM 1975 C CA . SER A 1 237 ? -9.661 -33.225 8.2 1 97.98 237 SER A CA 1
ATOM 1976 C C . SER A 1 237 ? -8.364 -34.006 8.018 1 97.98 237 SER A C 1
ATOM 1978 O O . SER A 1 237 ? -7.991 -34.809 8.877 1 97.98 237 SER A O 1
ATOM 1980 N N . HIS A 1 238 ? -7.725 -33.73 6.912 1 97.78 238 HIS A N 1
ATOM 1981 C CA . HIS A 1 238 ? -6.449 -34.372 6.615 1 97.78 238 HIS A CA 1
ATOM 1982 C C . HIS A 1 238 ? -5.443 -34.144 7.738 1 97.78 238 HIS A C 1
ATOM 1984 O O . HIS A 1 238 ? -4.723 -35.066 8.128 1 97.78 238 HIS A O 1
ATOM 1990 N N . GLU A 1 239 ? -5.426 -32.954 8.288 1 96.66 239 GLU A N 1
ATOM 1991 C CA . GLU A 1 239 ? -4.451 -32.599 9.315 1 96.66 239 GLU A CA 1
ATOM 1992 C C . GLU A 1 239 ? -5.009 -32.846 10.714 1 96.66 239 GLU A C 1
ATOM 1994 O O . GLU A 1 239 ? -4.426 -32.405 11.707 1 96.66 239 GLU A O 1
ATOM 1999 N N . LEU A 1 240 ? -6.148 -33.423 10.782 1 96.64 240 LEU A N 1
ATOM 2000 C CA . LEU A 1 240 ? -6.771 -33.874 12.022 1 96.64 240 LEU A CA 1
ATOM 2001 C C . LEU A 1 240 ? -7.142 -32.689 12.907 1 96.64 240 LEU A C 1
ATOM 2003 O O . LEU A 1 240 ? -7.047 -32.771 14.133 1 96.64 240 LEU A O 1
ATOM 2007 N N . LEU A 1 241 ? -7.373 -31.578 12.326 1 96.7 241 LEU A N 1
ATOM 2008 C CA . LEU A 1 241 ? -7.902 -30.422 13.041 1 96.7 241 LEU A CA 1
ATOM 2009 C C . LEU A 1 241 ? -9.391 -30.591 13.324 1 96.7 241 LEU A C 1
ATOM 2011 O O . LEU A 1 241 ? -9.892 -30.114 14.344 1 96.7 241 LEU A O 1
ATOM 2015 N N . ILE A 1 242 ? -10.055 -31.184 12.324 1 97.31 242 ILE A N 1
ATOM 2016 C CA . ILE A 1 242 ? -11.462 -31.538 12.472 1 97.31 242 ILE A CA 1
ATOM 2017 C C . ILE A 1 242 ? -11.664 -33.011 12.122 1 97.31 242 ILE A C 1
ATOM 2019 O O . ILE A 1 242 ? -10.844 -33.606 11.418 1 97.31 242 ILE A O 1
ATOM 2023 N N . THR A 1 243 ? -12.769 -33.585 12.583 1 96.29 243 THR A N 1
ATOM 2024 C CA . THR A 1 243 ? -13.028 -35.004 12.369 1 96.29 243 THR A CA 1
ATOM 2025 C C . THR A 1 243 ? -14.468 -35.228 11.917 1 96.29 243 THR A C 1
ATOM 2027 O O . THR A 1 243 ? -15.366 -35.395 12.745 1 96.29 243 THR A O 1
ATOM 2030 N N . PRO A 1 244 ? -14.681 -35.28 10.679 1 97.33 244 PRO A N 1
ATOM 2031 C CA . PRO A 1 244 ? -16.026 -35.593 10.19 1 97.33 244 PRO A CA 1
ATOM 2032 C C . PRO A 1 244 ? -16.477 -37.002 10.567 1 97.33 244 PRO A C 1
ATOM 2034 O O . PRO A 1 244 ? -15.674 -37.938 10.548 1 97.33 244 PRO A O 1
ATOM 2037 N N . ARG A 1 245 ? -17.737 -37.161 10.857 1 97.52 245 ARG A N 1
ATOM 2038 C CA . ARG A 1 245 ? -18.312 -38.456 11.204 1 97.52 245 ARG A CA 1
ATOM 2039 C C . ARG A 1 245 ? -19.101 -39.037 10.035 1 97.52 245 ARG A C 1
ATOM 2041 O O . ARG A 1 245 ? -19.827 -38.314 9.35 1 97.52 245 ARG A O 1
ATOM 2048 N N . VAL A 1 246 ? -18.984 -40.274 9.816 1 97.67 246 VAL A N 1
ATOM 2049 C CA . VAL A 1 246 ? -19.752 -40.957 8.781 1 97.67 246 VAL A CA 1
ATOM 2050 C C . VAL A 1 246 ? -21.181 -41.191 9.267 1 97.67 246 VAL A C 1
ATOM 2052 O O . VAL A 1 246 ? -21.394 -41.787 10.325 1 97.67 246 VAL A O 1
ATOM 2055 N N . VAL A 1 247 ? -22.072 -40.733 8.567 1 97.17 247 VAL A N 1
ATOM 2056 C CA . VAL A 1 247 ? -23.483 -40.881 8.909 1 97.17 247 VAL A CA 1
ATOM 2057 C C . VAL A 1 247 ? -24.072 -42.076 8.163 1 97.17 247 VAL A C 1
ATOM 2059 O O . VAL A 1 247 ? -24.924 -42.79 8.697 1 97.17 247 VAL A O 1
ATOM 2062 N N . LYS A 1 248 ? -23.714 -42.203 6.879 1 96.54 248 LYS A N 1
ATOM 2063 C CA . LYS A 1 248 ? -24.258 -43.253 6.022 1 96.54 248 LYS A CA 1
ATOM 2064 C C . LYS A 1 248 ? -23.269 -43.635 4.925 1 96.54 248 LYS A C 1
ATOM 2066 O O . LYS A 1 248 ? -22.565 -42.776 4.389 1 96.54 248 LYS A O 1
ATOM 2071 N N . GLU A 1 249 ? -23.246 -44.899 4.638 1 96.34 249 GLU A N 1
ATOM 2072 C CA . GLU A 1 249 ? -22.479 -45.376 3.491 1 96.34 249 GLU A CA 1
ATOM 2073 C C . GLU A 1 249 ? -23.278 -45.239 2.198 1 96.34 249 GLU A C 1
ATOM 2075 O O . GLU A 1 249 ? -24.488 -45.477 2.181 1 96.34 249 GLU A O 1
ATOM 2080 N N . LEU A 1 250 ? -22.607 -44.834 1.167 1 95.74 250 LEU A N 1
ATOM 2081 C CA . LEU A 1 250 ? -23.256 -44.665 -0.129 1 95.74 250 LEU A CA 1
ATOM 2082 C C . LEU A 1 250 ? -22.643 -45.597 -1.169 1 95.74 250 LEU A C 1
ATOM 2084 O O . LEU A 1 250 ? -21.85 -46.478 -0.829 1 95.74 250 LEU A O 1
ATOM 2088 N N . GLU A 1 251 ? -23.06 -45.404 -2.451 1 90.62 251 GLU A N 1
ATOM 2089 C CA . GLU A 1 251 ? -22.573 -46.249 -3.537 1 90.62 251 GLU A CA 1
ATOM 2090 C C . GLU A 1 251 ? -21.207 -45.781 -4.031 1 90.62 251 GLU A C 1
ATOM 2092 O O . GLU A 1 251 ? -20.843 -44.617 -3.854 1 90.62 251 GLU A O 1
ATOM 2097 N N . ARG A 1 252 ? -20.46 -46.723 -4.653 1 90.76 252 ARG A N 1
ATOM 2098 C CA . ARG A 1 252 ? -19.219 -46.451 -5.372 1 90.76 252 ARG A CA 1
ATOM 2099 C C . ARG A 1 252 ? -18.162 -45.872 -4.438 1 90.76 252 ARG A C 1
ATOM 2101 O O . ARG A 1 252 ? -17.412 -44.972 -4.823 1 90.76 252 ARG A O 1
ATOM 2108 N N . GLY A 1 253 ? -18.248 -46.192 -3.142 1 91.64 253 GLY A N 1
ATOM 2109 C CA . GLY A 1 253 ? -17.21 -45.824 -2.192 1 91.64 253 GLY A CA 1
ATOM 2110 C C . GLY A 1 253 ? -17.452 -44.479 -1.535 1 91.64 253 GLY A C 1
ATOM 2111 O O . GLY A 1 253 ? -16.682 -44.057 -0.67 1 91.64 253 GLY A O 1
ATOM 2112 N N . TYR A 1 254 ? -18.541 -43.753 -1.862 1 95.77 254 TYR A N 1
ATOM 2113 C CA . TYR A 1 254 ? -18.881 -42.483 -1.232 1 95.77 254 TYR A CA 1
ATOM 2114 C C . TYR A 1 254 ? -19.563 -42.707 0.113 1 95.77 254 TYR A C 1
ATOM 2116 O O . TYR A 1 254 ? -20.12 -43.778 0.362 1 95.77 254 TYR A O 1
ATOM 2124 N N . ARG A 1 255 ? -19.379 -41.733 0.941 1 98.03 255 ARG A N 1
ATOM 2125 C CA . ARG A 1 255 ? -20.02 -41.705 2.251 1 98.03 255 ARG A CA 1
ATOM 2126 C C . ARG A 1 255 ? -20.632 -40.337 2.532 1 98.03 255 ARG A C 1
ATOM 2128 O O . ARG A 1 255 ? -20.209 -39.332 1.957 1 98.03 255 ARG A O 1
ATOM 2135 N N . PHE A 1 256 ? -21.678 -40.415 3.301 1 98.03 256 PHE A N 1
ATOM 2136 C CA . PHE A 1 256 ? -22.288 -39.187 3.797 1 98.03 256 PHE A CA 1
ATOM 2137 C C . PHE A 1 256 ? -21.682 -38.785 5.136 1 98.03 256 PHE A C 1
ATOM 2139 O O . PHE A 1 256 ? -21.752 -39.541 6.107 1 98.03 256 PHE A O 1
ATOM 2146 N N . TYR A 1 257 ? -21.059 -37.586 5.183 1 98.52 257 TYR A N 1
ATOM 2147 C CA . TYR A 1 257 ? -20.349 -37.117 6.367 1 98.52 257 TYR A CA 1
ATOM 2148 C C . TYR A 1 257 ? -21.102 -35.975 7.039 1 98.52 257 TYR A C 1
ATOM 2150 O O . TYR A 1 257 ? -21.824 -35.226 6.377 1 98.52 257 TYR A O 1
ATOM 2158 N N . SER A 1 258 ? -20.937 -35.874 8.339 1 98.16 258 SER A N 1
ATOM 2159 C CA . SER A 1 258 ? -21.392 -34.732 9.127 1 98.16 258 SER A CA 1
ATOM 2160 C C . SER A 1 258 ? -20.293 -34.229 10.057 1 98.16 258 SER A C 1
ATOM 2162 O O . SER A 1 258 ? -19.543 -35.025 10.626 1 98.16 258 SER A O 1
ATOM 2164 N N . ILE A 1 259 ? -20.177 -32.969 10.21 1 97.9 259 ILE A N 1
ATOM 2165 C CA . ILE A 1 259 ? -19.199 -32.397 11.129 1 97.9 259 ILE A CA 1
ATOM 2166 C C . ILE A 1 259 ? -19.853 -31.29 11.953 1 97.9 259 ILE A C 1
ATOM 2168 O O . ILE A 1 259 ? -20.538 -30.423 11.406 1 97.9 259 ILE A O 1
ATOM 2172 N N . GLN A 1 260 ? -19.589 -31.319 13.231 1 97.35 260 GLN A N 1
ATOM 2173 C CA . GLN A 1 260 ? -20.133 -30.338 14.164 1 97.35 260 GLN A CA 1
ATOM 2174 C C . GLN A 1 260 ? -19.156 -29.186 14.383 1 97.35 260 GLN A C 1
ATOM 2176 O O . GLN A 1 260 ? -17.965 -29.41 14.609 1 97.35 260 GLN A O 1
ATOM 2181 N N . ALA A 1 261 ? -19.654 -27.978 14.267 1 97.86 261 ALA A N 1
ATOM 2182 C CA . ALA A 1 261 ? -18.837 -26.806 14.57 1 97.86 261 ALA A CA 1
ATOM 2183 C C . ALA A 1 261 ? -18.652 -26.64 16.076 1 97.86 261 ALA A C 1
ATOM 2185 O O . ALA A 1 261 ? -18.997 -27.534 16.852 1 97.86 261 ALA A O 1
ATOM 2186 N N . ASP A 1 262 ? -17.98 -25.558 16.531 1 97.52 262 ASP A N 1
ATOM 2187 C CA . ASP A 1 262 ? -17.772 -25.305 17.954 1 97.52 262 ASP A CA 1
ATOM 2188 C C . ASP A 1 262 ? -19.102 -25.104 18.676 1 97.52 262 ASP A C 1
ATOM 2190 O O . ASP A 1 262 ? -19.27 -25.549 19.813 1 97.52 262 ASP A O 1
ATOM 2194 N N . ASP A 1 263 ? -20 -24.326 17.995 1 96.48 263 ASP A N 1
ATOM 2195 C CA . ASP A 1 263 ? -21.378 -24.217 18.465 1 96.48 263 ASP A CA 1
ATOM 2196 C C . ASP A 1 263 ? -22.195 -25.442 18.058 1 96.48 263 ASP A C 1
ATOM 2198 O O . ASP A 1 263 ? -22.34 -25.731 16.869 1 96.48 263 ASP A O 1
ATOM 2202 N N . LYS A 1 264 ? -22.83 -26.126 18.881 1 94.49 264 LYS A N 1
ATOM 2203 C CA . LYS A 1 264 ? -23.519 -27.397 18.673 1 94.49 264 LYS A CA 1
ATOM 2204 C C . LYS A 1 264 ? -24.724 -27.225 17.753 1 94.49 264 LYS A C 1
ATOM 2206 O O . LYS A 1 264 ? -25.202 -28.194 17.161 1 94.49 264 LYS A O 1
ATOM 2211 N N . ASN A 1 265 ? -25.185 -26.013 17.645 1 96.85 265 ASN A N 1
ATOM 2212 C CA . ASN A 1 265 ? -26.35 -25.752 16.805 1 96.85 265 ASN A CA 1
ATOM 2213 C C . ASN A 1 265 ? -25.956 -25.566 15.343 1 96.85 265 ASN A C 1
ATOM 2215 O O . ASN A 1 265 ? -26.819 -25.398 14.479 1 96.85 265 ASN A O 1
ATOM 2219 N N . ILE A 1 266 ? -24.684 -25.633 15.035 1 98.28 266 ILE A N 1
ATOM 2220 C CA . ILE A 1 266 ? -24.196 -25.445 13.673 1 98.28 266 ILE A CA 1
ATOM 2221 C C . ILE A 1 266 ? -23.455 -26.698 13.213 1 98.28 266 ILE A C 1
ATOM 2223 O O . ILE A 1 266 ? -22.544 -27.173 13.895 1 98.28 266 ILE A O 1
ATOM 2227 N N . TYR A 1 267 ? -23.8 -27.281 12.135 1 98.14 267 TYR A N 1
ATOM 2228 C CA . TYR A 1 267 ? -23.067 -28.417 11.589 1 98.14 267 TYR A CA 1
ATOM 2229 C C . TYR A 1 267 ? -23.096 -28.404 10.065 1 98.14 267 TYR A C 1
ATOM 2231 O O . TYR A 1 267 ? -23.908 -27.7 9.46 1 98.14 267 TYR A O 1
ATOM 2239 N N . TYR A 1 268 ? -22.234 -29.109 9.422 1 98.62 268 TYR A N 1
ATOM 2240 C CA . TYR A 1 268 ? -22.096 -29.246 7.976 1 98.62 268 TYR A CA 1
ATOM 2241 C C . TYR A 1 268 ? -22.243 -30.702 7.55 1 98.62 268 TYR A C 1
ATOM 2243 O O . TYR A 1 268 ? -21.858 -31.613 8.287 1 98.62 268 TYR A O 1
ATOM 2251 N N . GLU A 1 269 ? -22.788 -30.921 6.362 1 98.49 269 GLU A N 1
ATOM 2252 C CA . GLU A 1 269 ? -22.902 -32.244 5.755 1 98.49 269 GLU A CA 1
ATOM 2253 C C . GLU A 1 269 ? -22.377 -32.24 4.322 1 98.49 269 GLU A C 1
ATOM 2255 O O . GLU A 1 269 ? -22.47 -31.228 3.624 1 98.49 269 GLU A O 1
ATOM 2260 N N . PHE A 1 270 ? -21.838 -33.398 3.935 1 98.59 270 PHE A N 1
ATOM 2261 C CA . PHE A 1 270 ? -21.325 -33.503 2.574 1 98.59 270 PHE A CA 1
ATOM 2262 C C . PHE A 1 270 ? -21.078 -34.96 2.2 1 98.59 270 PHE A C 1
ATOM 2264 O O . PHE A 1 270 ? -21.002 -35.827 3.073 1 98.59 270 PHE A O 1
ATOM 2271 N N . LYS A 1 271 ? -21.015 -35.183 0.956 1 98.52 271 LYS A N 1
ATOM 2272 C CA . LYS A 1 271 ? -20.655 -36.492 0.419 1 98.52 271 LYS A CA 1
ATOM 2273 C C . LYS A 1 271 ? -19.198 -36.52 -0.031 1 98.52 271 LYS A C 1
ATOM 2275 O O . LYS A 1 271 ? -18.728 -35.591 -0.692 1 98.52 271 LYS A O 1
ATOM 2280 N N . ALA A 1 272 ? -18.507 -37.567 0.357 1 98.37 272 ALA A N 1
ATOM 2281 C CA . ALA A 1 272 ? -17.106 -37.665 -0.045 1 98.37 272 ALA A CA 1
ATOM 2282 C C . ALA A 1 272 ? -16.661 -39.122 -0.132 1 98.37 272 ALA A C 1
ATOM 2284 O O . ALA A 1 272 ? -17.23 -39.992 0.532 1 98.37 272 ALA A O 1
ATOM 2285 N N . LYS A 1 273 ? -15.781 -39.354 -0.962 1 97.49 273 LYS A N 1
ATOM 2286 C CA . LYS A 1 273 ? -15.096 -40.64 -1.056 1 97.49 273 LYS A CA 1
ATOM 2287 C C . LYS A 1 273 ? -13.715 -40.576 -0.41 1 97.49 273 LYS A C 1
ATOM 2289 O O . LYS A 1 273 ? -12.872 -39.773 -0.814 1 97.49 273 LYS A O 1
ATOM 2294 N N . PRO A 1 274 ? -13.487 -41.296 0.662 1 97.21 274 PRO A N 1
ATOM 2295 C CA . PRO A 1 274 ? -12.148 -41.306 1.256 1 97.21 274 PRO A CA 1
ATOM 2296 C C . PRO A 1 274 ? -11.11 -41.979 0.36 1 97.21 274 PRO A C 1
ATOM 2298 O O . PRO A 1 274 ? -11.375 -43.042 -0.206 1 97.21 274 PRO A O 1
ATOM 2301 N N . LEU A 1 275 ? -10.039 -41.411 0.13 1 97.69 275 LEU A N 1
ATOM 2302 C CA . LEU A 1 275 ? -8.897 -41.935 -0.612 1 97.69 275 LEU A CA 1
ATOM 2303 C C . LEU A 1 275 ? -7.675 -42.061 0.291 1 97.69 275 LEU A C 1
ATOM 2305 O O . LEU A 1 275 ? -7.731 -41.71 1.472 1 97.69 275 LEU A O 1
ATOM 2309 N N . ALA A 1 276 ? -6.595 -42.611 -0.212 1 97.1 276 ALA A N 1
ATOM 2310 C CA . ALA A 1 276 ? -5.361 -42.774 0.552 1 97.1 276 ALA A CA 1
ATOM 2311 C C . ALA A 1 276 ? -4.868 -41.434 1.09 1 97.1 276 ALA A C 1
ATOM 2313 O O . ALA A 1 276 ? -5.174 -40.381 0.525 1 97.1 276 ALA A O 1
ATOM 2314 N N . LEU A 1 277 ? -4.14 -41.485 2.273 1 97.78 277 LEU A N 1
ATOM 2315 C CA . LEU A 1 277 ? -3.504 -40.339 2.912 1 97.78 277 LEU A CA 1
ATOM 2316 C C . LEU A 1 277 ? -4.549 -39.38 3.473 1 97.78 277 LEU A C 1
ATOM 2318 O O . LEU A 1 277 ? -4.372 -38.161 3.418 1 97.78 277 LEU A O 1
ATOM 2322 N N . ASN A 1 278 ? -5.636 -39.924 3.862 1 96.77 278 ASN A N 1
ATOM 2323 C CA . ASN A 1 278 ? -6.709 -39.186 4.52 1 96.77 278 ASN A CA 1
ATOM 2324 C C . ASN A 1 278 ? -7.276 -38.094 3.616 1 96.77 278 ASN A C 1
ATOM 2326 O O . ASN A 1 278 ? -7.568 -36.99 4.078 1 96.77 278 ASN A O 1
ATOM 2330 N N . HIS A 1 279 ? -7.278 -38.346 2.303 1 97.77 279 HIS A N 1
ATOM 2331 C CA . HIS A 1 279 ? -7.863 -37.393 1.367 1 97.77 279 HIS A CA 1
ATOM 2332 C C . HIS A 1 279 ? -9.356 -37.645 1.184 1 97.77 279 HIS A C 1
ATOM 2334 O O . HIS A 1 279 ? -9.775 -38.782 0.957 1 97.77 279 HIS A O 1
ATOM 2340 N N . LEU A 1 280 ? -10.148 -36.599 1.308 1 98.06 280 LEU A N 1
ATOM 2341 C CA . LEU A 1 280 ? -11.578 -36.701 1.035 1 98.06 280 LEU A CA 1
ATOM 2342 C C . LEU A 1 280 ? -11.916 -36.092 -0.322 1 98.06 280 LEU A C 1
ATOM 2344 O O . LEU A 1 280 ? -11.752 -34.887 -0.525 1 98.06 280 LEU A O 1
ATOM 2348 N N . LEU A 1 281 ? -12.284 -36.904 -1.247 1 97.69 281 LEU A N 1
ATOM 2349 C CA . LEU A 1 281 ? -12.823 -36.421 -2.513 1 97.69 281 LEU A CA 1
ATOM 2350 C C . LEU A 1 281 ? -14.267 -35.959 -2.348 1 97.69 281 LEU A C 1
ATOM 2352 O O . LEU A 1 281 ? -15.199 -36.752 -2.501 1 97.69 281 LEU A O 1
ATOM 2356 N N . ILE A 1 282 ? -14.45 -34.744 -2.167 1 97.86 282 ILE A N 1
ATOM 2357 C CA . ILE A 1 282 ? -15.737 -34.191 -1.76 1 97.86 282 ILE A CA 1
ATOM 2358 C C . ILE A 1 282 ? -16.521 -33.748 -2.993 1 97.86 282 ILE A C 1
ATOM 2360 O O . ILE A 1 282 ? -15.977 -33.078 -3.875 1 97.86 282 ILE A O 1
ATOM 2364 N N . GLU A 1 283 ? -17.746 -34.131 -3.033 1 96.43 283 GLU A N 1
ATOM 2365 C CA . GLU A 1 283 ? -18.647 -33.616 -4.059 1 96.43 283 GLU A CA 1
ATOM 2366 C C . GLU A 1 283 ? -19.107 -32.198 -3.73 1 96.43 283 GLU A C 1
ATOM 2368 O O . GLU A 1 283 ? -19.932 -31.999 -2.836 1 96.43 283 GLU A O 1
ATOM 2373 N N . GLU A 1 284 ? -18.702 -31.338 -4.483 1 94.41 284 GLU A N 1
ATOM 2374 C CA . GLU A 1 284 ? -18.857 -29.908 -4.234 1 94.41 284 GLU A CA 1
ATOM 2375 C C . GLU A 1 284 ? -20.317 -29.548 -3.976 1 94.41 284 GLU A C 1
ATOM 2377 O O . GLU A 1 284 ? -20.627 -28.841 -3.014 1 94.41 284 GLU A O 1
ATOM 2382 N N . ASN A 1 285 ? -21.278 -30.001 -4.731 1 93.46 285 ASN A N 1
ATOM 2383 C CA . ASN A 1 285 ? -22.685 -29.619 -4.673 1 93.46 285 ASN A CA 1
ATOM 2384 C C . ASN A 1 285 ? -23.401 -30.291 -3.505 1 93.46 285 ASN A C 1
ATOM 2386 O O . ASN A 1 285 ? -24.557 -29.976 -3.215 1 93.46 285 ASN A O 1
ATOM 2390 N N . SER A 1 286 ? -22.722 -31.13 -2.792 1 97.47 286 SER A N 1
ATOM 2391 C CA . SER A 1 286 ? -23.33 -31.842 -1.674 1 97.47 286 SER A CA 1
ATOM 2392 C C . SER A 1 286 ? -23.133 -31.087 -0.364 1 97.47 286 SER A C 1
ATOM 2394 O O . SER A 1 286 ? -23.772 -31.402 0.643 1 97.47 286 SER A O 1
ATOM 2396 N N . ILE A 1 287 ? -22.302 -30.116 -0.326 1 98.51 287 ILE A N 1
ATOM 2397 C CA . ILE A 1 287 ? -21.958 -29.411 0.904 1 98.51 287 ILE A CA 1
ATOM 2398 C C . ILE A 1 287 ? -23.138 -28.552 1.354 1 98.51 287 ILE A C 1
ATOM 2400 O O . ILE A 1 287 ? -23.598 -27.681 0.613 1 98.51 287 ILE A O 1
ATOM 2404 N N . LYS A 1 288 ? -23.559 -28.789 2.538 1 98.43 288 LYS A N 1
ATOM 2405 C CA . LYS A 1 288 ? -24.669 -28.045 3.127 1 98.43 288 LYS A CA 1
ATOM 2406 C C . LYS A 1 288 ? -24.348 -27.621 4.557 1 98.43 288 LYS A C 1
ATOM 2408 O O . LYS A 1 288 ? -23.655 -28.337 5.282 1 98.43 288 LYS A O 1
ATOM 2413 N N . LYS A 1 289 ? -24.775 -26.542 4.919 1 98.53 289 LYS A N 1
ATOM 2414 C CA . LYS A 1 289 ? -24.659 -26.014 6.275 1 98.53 289 LYS A CA 1
ATOM 2415 C C . LYS A 1 289 ? -26.023 -25.938 6.954 1 98.53 289 LYS A C 1
ATOM 2417 O O . LYS A 1 289 ? -27.011 -25.542 6.333 1 98.53 289 LYS A O 1
ATOM 2422 N N . PHE A 1 290 ? -26.087 -26.266 8.211 1 98.15 290 PHE A N 1
ATOM 2423 C CA . PHE A 1 290 ? -27.313 -26.193 8.996 1 98.15 290 PHE A CA 1
ATOM 2424 C C . PHE A 1 290 ? -27.09 -25.393 10.274 1 98.15 290 PHE A C 1
ATOM 2426 O O . PHE A 1 290 ? -26.054 -25.532 10.927 1 98.15 290 PHE A O 1
ATOM 2433 N N . VAL A 1 291 ? -27.928 -24.476 10.59 1 97.88 291 VAL A N 1
ATOM 2434 C CA . VAL A 1 291 ? -27.998 -23.739 11.847 1 97.88 291 VAL A CA 1
ATOM 2435 C C . VAL A 1 291 ? -29.362 -23.958 12.499 1 97.88 291 VAL A C 1
ATOM 2437 O O . VAL A 1 291 ? -30.398 -23.659 11.901 1 97.88 291 VAL A O 1
ATOM 2440 N N . ASP A 1 292 ? -29.431 -24.443 13.674 1 96.82 292 ASP A N 1
ATOM 2441 C CA . ASP A 1 292 ? -30.671 -24.786 14.363 1 96.82 292 ASP A CA 1
ATOM 2442 C C . ASP A 1 292 ? -31.574 -25.641 13.475 1 96.82 292 ASP A C 1
ATOM 2444 O O . ASP A 1 292 ? -32.752 -25.327 13.294 1 96.82 292 ASP A O 1
ATOM 2448 N N . GLU A 1 293 ? -30.964 -26.527 12.74 1 94.97 293 GLU A N 1
ATOM 2449 C CA . GLU A 1 293 ? -31.609 -27.558 11.932 1 94.97 293 GLU A CA 1
ATOM 2450 C C . GLU A 1 293 ? -32.239 -26.962 10.677 1 94.97 293 GLU A C 1
ATOM 2452 O O . GLU A 1 293 ? -33.046 -27.614 10.011 1 94.97 293 GLU A O 1
ATOM 2457 N N . LYS A 1 294 ? -31.853 -25.785 10.405 1 97.65 294 LYS A N 1
ATOM 2458 C CA . LYS A 1 294 ? -32.316 -25.146 9.176 1 97.65 294 LYS A CA 1
ATOM 2459 C C . LYS A 1 294 ? -31.16 -24.919 8.206 1 97.65 294 LYS A C 1
ATOM 2461 O O . LYS A 1 294 ? -30.055 -24.563 8.621 1 97.65 294 LYS A O 1
ATOM 2466 N N . LEU A 1 295 ? -31.486 -25.158 6.961 1 97.48 295 LEU A N 1
ATOM 2467 C CA . LEU A 1 295 ? -30.484 -24.958 5.919 1 97.48 295 LEU A CA 1
ATOM 2468 C C . LEU A 1 295 ? -30.038 -23.5 5.868 1 97.48 295 LEU A C 1
ATOM 2470 O O . LEU A 1 295 ? -30.865 -22.59 5.949 1 97.48 295 LEU A O 1
ATOM 2474 N N . ASP A 1 296 ? -28.745 -23.285 5.875 1 97 296 ASP A N 1
ATOM 2475 C CA . ASP A 1 296 ? -28.157 -21.951 5.794 1 97 296 ASP A CA 1
ATOM 2476 C C . ASP A 1 296 ? -27.134 -21.869 4.664 1 97 296 ASP A C 1
ATOM 2478 O O . ASP A 1 296 ? -26.762 -22.89 4.081 1 97 296 ASP A O 1
ATOM 2482 N N . GLU A 1 297 ? -26.754 -20.684 4.306 1 95.5 297 GLU A N 1
ATOM 2483 C CA . GLU A 1 297 ? -25.797 -20.465 3.226 1 95.5 297 GLU A CA 1
ATOM 2484 C C . GLU A 1 297 ? -24.38 -20.825 3.664 1 95.5 297 GLU A C 1
ATOM 2486 O O . GLU A 1 297 ? -23.981 -20.536 4.794 1 95.5 297 GLU A O 1
ATOM 2491 N N . VAL A 1 298 ? -23.606 -21.479 2.79 1 97.89 298 VAL A N 1
ATOM 2492 C CA . VAL A 1 298 ? -22.206 -21.806 3.039 1 97.89 298 VAL A CA 1
ATOM 2493 C C . VAL A 1 298 ? -21.344 -20.558 2.865 1 97.89 298 VAL A C 1
ATOM 2495 O O . VAL A 1 298 ? -21.388 -19.906 1.819 1 97.89 298 VAL A O 1
ATOM 2498 N N . ASP A 1 299 ? -20.644 -20.183 3.875 1 97.74 299 ASP A N 1
ATOM 2499 C CA . ASP A 1 299 ? -19.772 -19.014 3.936 1 97.74 299 ASP A CA 1
ATOM 2500 C C . ASP A 1 299 ? -18.42 -19.368 4.55 1 97.74 299 ASP A C 1
ATOM 2502 O O . ASP A 1 299 ? -18.341 -19.722 5.729 1 97.74 299 ASP A O 1
ATOM 2506 N N . ALA A 1 300 ? -17.378 -19.205 3.778 1 98.22 300 ALA A N 1
ATOM 2507 C CA . ALA A 1 300 ? -16.054 -19.656 4.2 1 98.22 300 ALA A CA 1
ATOM 2508 C C . ALA A 1 300 ? -15.554 -18.847 5.394 1 98.22 300 ALA A C 1
ATOM 2510 O O . ALA A 1 300 ? -14.846 -19.374 6.256 1 98.22 300 ALA A O 1
ATOM 2511 N N . ILE A 1 301 ? -15.872 -17.543 5.432 1 97.91 301 ILE A N 1
ATOM 2512 C CA . ILE A 1 301 ? -15.446 -16.683 6.531 1 97.91 301 ILE A CA 1
ATOM 2513 C C . ILE A 1 301 ? -16.098 -17.147 7.832 1 97.91 301 ILE A C 1
ATOM 2515 O O . ILE A 1 301 ? -15.418 -17.321 8.846 1 97.91 301 ILE A O 1
ATOM 2519 N N . TYR A 1 302 ? -17.388 -17.413 7.788 1 97.52 302 TYR A N 1
ATOM 2520 C CA . TYR A 1 302 ? -18.087 -17.929 8.959 1 97.52 302 TYR A CA 1
ATOM 2521 C C . TYR A 1 302 ? -17.591 -19.325 9.319 1 97.52 302 TYR A C 1
ATOM 2523 O O . TYR A 1 302 ? -17.518 -19.68 10.498 1 97.52 302 TYR A O 1
ATOM 2531 N N . PHE A 1 303 ? -17.266 -20.139 8.282 1 98.23 303 PHE A N 1
ATOM 2532 C CA . PHE A 1 303 ? -16.748 -21.475 8.55 1 98.23 303 PHE A CA 1
ATOM 2533 C C . PHE A 1 303 ? -15.525 -21.409 9.458 1 98.23 303 PHE A C 1
ATOM 2535 O O . PHE A 1 303 ? -15.443 -22.135 10.451 1 98.23 303 PHE A O 1
ATOM 2542 N N . ILE A 1 304 ? -14.599 -20.518 9.138 1 97.66 304 ILE A N 1
ATOM 2543 C CA . ILE A 1 304 ? -13.382 -20.374 9.929 1 97.66 304 ILE A CA 1
ATOM 2544 C C . ILE A 1 304 ? -13.737 -19.929 11.346 1 97.66 304 ILE A C 1
ATOM 2546 O O . ILE A 1 304 ? -13.188 -20.447 12.322 1 97.66 304 ILE A O 1
ATOM 2550 N N . LYS A 1 305 ? -14.612 -19.014 11.45 1 96.68 305 LYS A N 1
ATOM 2551 C CA . LYS A 1 305 ? -15.026 -18.507 12.755 1 96.68 305 LYS A CA 1
ATOM 2552 C C . LYS A 1 305 ? -15.735 -19.588 13.566 1 96.68 305 LYS A C 1
ATOM 2554 O O . LYS A 1 305 ? -15.518 -19.707 14.774 1 96.68 305 LYS A O 1
ATOM 2559 N N . GLU A 1 306 ? -16.592 -20.346 12.919 1 97.67 306 GLU A N 1
ATOM 2560 C CA . GLU A 1 306 ? -17.4 -21.376 13.564 1 97.67 306 GLU A CA 1
ATOM 2561 C C . GLU A 1 306 ? -16.53 -22.521 14.075 1 97.67 306 GLU A C 1
ATOM 2563 O O . GLU A 1 306 ? -16.934 -23.261 14.975 1 97.67 306 GLU A O 1
ATOM 2568 N N . PHE A 1 307 ? -15.346 -22.69 13.542 1 97.84 307 PHE A N 1
ATOM 2569 C CA . PHE A 1 307 ? -14.436 -23.751 13.957 1 97.84 307 PHE A CA 1
ATOM 2570 C C . PHE A 1 307 ? -13.21 -23.172 14.653 1 97.84 307 PHE A C 1
ATOM 2572 O O . PHE A 1 307 ? -12.165 -23.822 14.724 1 97.84 307 PHE A O 1
ATOM 2579 N N . GLN A 1 308 ? -13.242 -21.991 15.136 1 96.11 308 GLN A N 1
ATOM 2580 C CA . GLN A 1 308 ? -12.112 -21.268 15.708 1 96.11 308 GLN A CA 1
ATOM 2581 C C . GLN A 1 308 ? -11.431 -22.088 16.801 1 96.11 308 GLN A C 1
ATOM 2583 O O . GLN A 1 308 ? -10.205 -22.22 16.813 1 96.11 308 GLN A O 1
ATOM 2588 N N . LYS A 1 309 ? -12.184 -22.642 17.73 1 95.92 309 LYS A N 1
ATOM 2589 C CA . LYS A 1 309 ? -11.63 -23.413 18.839 1 95.92 309 LYS A CA 1
ATOM 2590 C C . LYS A 1 309 ? -10.972 -24.697 18.341 1 95.92 309 LYS A C 1
ATOM 2592 O O . LYS A 1 309 ? -9.86 -25.032 18.755 1 95.92 309 LYS A O 1
ATOM 2597 N N . LYS A 1 310 ? -11.601 -25.369 17.454 1 95.94 310 LYS A N 1
ATOM 2598 C CA . LYS A 1 310 ? -11.055 -26.606 16.904 1 95.94 310 LYS A CA 1
ATOM 2599 C C . LYS A 1 310 ? -9.774 -26.339 16.118 1 95.94 310 LYS A C 1
ATOM 2601 O O . LYS A 1 310 ? -8.867 -27.174 16.098 1 95.94 310 LYS A O 1
ATOM 2606 N N . LEU A 1 311 ? -9.761 -25.189 15.463 1 96.01 311 LEU A N 1
ATOM 2607 C CA . LEU A 1 311 ? -8.6 -24.828 14.657 1 96.01 311 LEU A CA 1
ATOM 2608 C C . LEU A 1 311 ? -7.488 -24.258 15.531 1 96.01 311 LEU A C 1
ATOM 2610 O O . LEU A 1 311 ? -6.342 -24.143 15.089 1 96.01 311 LEU A O 1
ATOM 2614 N N . GLY A 1 312 ? -7.836 -23.873 16.714 1 93.43 312 GLY A N 1
ATOM 2615 C CA . GLY A 1 312 ? -6.842 -23.385 17.656 1 93.43 312 GLY A CA 1
ATOM 2616 C C . GLY A 1 312 ? -6.403 -21.96 17.376 1 93.43 312 GLY A C 1
ATOM 2617 O O . GLY A 1 312 ? -5.258 -21.593 17.649 1 93.43 312 GLY A O 1
ATOM 2618 N N . ILE A 1 313 ? -7.243 -21.104 16.832 1 93.22 313 ILE A N 1
ATOM 2619 C CA . ILE A 1 313 ? -6.903 -19.718 16.533 1 93.22 313 ILE A CA 1
ATOM 2620 C C . ILE A 1 313 ? -7.318 -18.822 17.698 1 93.22 313 ILE A C 1
ATOM 2622 O O . ILE A 1 313 ? -8.475 -18.845 18.125 1 93.22 313 ILE A O 1
ATOM 2626 N N . THR A 1 314 ? -6.435 -18.014 18.182 1 89.78 314 THR A N 1
ATOM 2627 C CA . THR A 1 314 ? -6.752 -17.102 19.276 1 89.78 314 THR A CA 1
ATOM 2628 C C . THR A 1 314 ? -7.537 -15.897 18.765 1 89.78 314 THR A C 1
ATOM 2630 O O . THR A 1 314 ? -7.505 -15.589 17.572 1 89.78 314 THR A O 1
ATOM 2633 N N . ASN A 1 315 ? -8.172 -15.193 19.635 1 87.63 315 ASN A N 1
ATOM 2634 C CA . ASN A 1 315 ? -8.955 -14.013 19.283 1 87.63 315 ASN A CA 1
ATOM 2635 C C . ASN A 1 315 ? -8.077 -12.912 18.695 1 87.63 315 ASN A C 1
ATOM 2637 O O . ASN A 1 315 ? -8.518 -12.157 17.827 1 87.63 315 ASN A O 1
ATOM 2641 N N . GLU A 1 316 ? -6.917 -12.829 19.131 1 84.35 316 GLU A N 1
ATOM 2642 C CA . GLU A 1 316 ? -5.987 -11.792 18.694 1 84.35 316 GLU A CA 1
ATOM 2643 C C . GLU A 1 316 ? -5.531 -12.029 17.258 1 84.35 316 GLU A C 1
ATOM 2645 O O . GLU A 1 316 ? -5.305 -11.077 16.507 1 84.35 316 GLU A O 1
ATOM 2650 N N . LYS A 1 317 ? -5.517 -13.274 16.872 1 88.43 317 LYS A N 1
ATOM 2651 C CA . LYS A 1 317 ? -4.969 -13.623 15.565 1 88.43 317 LYS A CA 1
ATOM 2652 C C . LYS A 1 317 ? -6.077 -13.765 14.525 1 88.43 317 LYS A C 1
ATOM 2654 O O . LYS A 1 317 ? -5.816 -13.712 13.321 1 88.43 317 LYS A O 1
ATOM 2659 N N . MET A 1 318 ? -7.265 -13.897 14.975 1 92.37 318 MET A N 1
ATOM 2660 C CA . MET A 1 318 ? -8.391 -14.245 14.113 1 92.37 318 MET A CA 1
ATOM 2661 C C . MET A 1 318 ? -8.624 -13.166 13.061 1 92.37 318 MET A C 1
ATOM 2663 O O . MET A 1 318 ? -8.798 -13.472 11.88 1 92.37 318 MET A O 1
ATOM 2667 N N . PRO A 1 319 ? -8.576 -11.846 13.433 1 90.55 319 PRO A N 1
ATOM 2668 C CA . PRO A 1 319 ? -8.852 -10.826 12.419 1 90.55 319 PRO A CA 1
ATOM 2669 C C . PRO A 1 319 ? -7.849 -10.854 11.267 1 90.55 319 PRO A C 1
ATOM 2671 O O . PRO A 1 319 ? -8.235 -10.702 10.105 1 90.55 319 PRO A O 1
ATOM 2674 N N . VAL A 1 320 ? -6.664 -11.106 11.568 1 88.18 320 VAL A N 1
ATOM 2675 C CA . VAL A 1 320 ? -5.618 -11.145 10.552 1 88.18 320 VAL A CA 1
ATOM 2676 C C . VAL A 1 320 ? -5.829 -12.35 9.638 1 88.18 320 VAL A C 1
ATOM 2678 O O . VAL A 1 320 ? -5.681 -12.245 8.418 1 88.18 320 VAL A O 1
ATOM 2681 N N . TYR A 1 321 ? -6.138 -13.46 10.22 1 92.14 321 TYR A N 1
ATOM 2682 C CA . TYR A 1 321 ? -6.368 -14.656 9.418 1 92.14 321 TYR A CA 1
ATOM 2683 C C . TYR A 1 321 ? -7.599 -14.492 8.535 1 92.14 321 TYR A C 1
ATOM 2685 O O . TYR A 1 321 ? -7.613 -14.947 7.388 1 92.14 321 TYR A O 1
ATOM 2693 N N . LEU A 1 322 ? -8.626 -13.862 9.086 1 94.61 322 LEU A N 1
ATOM 2694 C CA . LEU A 1 322 ? -9.828 -13.629 8.292 1 94.61 322 LEU A CA 1
ATOM 2695 C C . LEU A 1 322 ? -9.522 -12.738 7.093 1 94.61 322 LEU A C 1
ATOM 2697 O O . LEU A 1 322 ? -10.081 -12.932 6.011 1 94.61 322 LEU A O 1
ATOM 2701 N N . GLU A 1 323 ? -8.687 -11.77 7.305 1 92.62 323 GLU A N 1
ATOM 2702 C CA . GLU A 1 323 ? -8.283 -10.943 6.171 1 92.62 323 GLU A CA 1
ATOM 2703 C C . GLU A 1 323 ? -7.627 -11.784 5.08 1 92.62 323 GLU A C 1
ATOM 2705 O O . GLU A 1 323 ? -7.86 -11.558 3.891 1 92.62 323 GLU A O 1
ATOM 2710 N N . GLU A 1 324 ? -6.848 -12.729 5.454 1 92.57 324 GLU A N 1
ATOM 2711 C CA . GLU A 1 324 ? -6.196 -13.597 4.479 1 92.57 324 GLU A CA 1
ATOM 2712 C C . GLU A 1 324 ? -7.215 -14.459 3.738 1 92.57 324 GLU A C 1
ATOM 2714 O O . GLU A 1 324 ? -7.086 -14.685 2.534 1 92.57 324 GLU A O 1
ATOM 2719 N N . ILE A 1 325 ? -8.156 -14.926 4.482 1 95.64 325 ILE A N 1
ATOM 2720 C CA . ILE A 1 325 ? -9.208 -15.746 3.89 1 95.64 325 ILE A CA 1
ATOM 2721 C C . ILE A 1 325 ? -10.005 -14.916 2.887 1 95.64 325 ILE A C 1
ATOM 2723 O O . ILE A 1 325 ? -10.291 -15.376 1.779 1 95.64 325 ILE A O 1
ATOM 2727 N N . ILE A 1 326 ? -10.308 -13.735 3.281 1 96.3 326 ILE A N 1
ATOM 2728 C CA . ILE A 1 326 ? -11.089 -12.863 2.41 1 96.3 326 ILE A CA 1
ATOM 2729 C C . ILE A 1 326 ? -10.279 -12.521 1.162 1 96.3 326 ILE A C 1
ATOM 2731 O O . ILE A 1 326 ? -10.819 -12.487 0.054 1 96.3 326 ILE A O 1
ATOM 2735 N N . SER A 1 327 ? -9.023 -12.27 1.356 1 94.14 327 SER A N 1
ATOM 2736 C CA . SER A 1 327 ? -8.146 -11.992 0.223 1 94.14 327 SER A CA 1
ATOM 2737 C C . SER A 1 327 ? -8.068 -13.186 -0.722 1 94.14 327 SER A C 1
ATOM 2739 O O . SER A 1 327 ? -8.002 -13.016 -1.942 1 94.14 327 SER A O 1
ATOM 2741 N N . THR A 1 328 ? -8.028 -14.349 -0.149 1 95.62 328 THR A N 1
ATOM 2742 C CA . THR A 1 328 ? -8.039 -15.57 -0.946 1 95.62 328 THR A CA 1
ATOM 2743 C C . THR A 1 328 ? -9.33 -15.679 -1.752 1 95.62 328 THR A C 1
ATOM 2745 O O . THR A 1 328 ? -9.301 -16.002 -2.941 1 95.62 328 THR A O 1
ATOM 2748 N N . LEU A 1 329 ? -10.418 -15.404 -1.098 1 96.87 329 LEU A N 1
ATOM 2749 C CA . LEU A 1 329 ? -11.713 -15.426 -1.769 1 96.87 329 LEU A CA 1
ATOM 2750 C C . LEU A 1 329 ? -11.769 -14.381 -2.878 1 96.87 329 LEU A C 1
ATOM 2752 O O . LEU A 1 329 ? -12.279 -14.652 -3.968 1 96.87 329 LEU A O 1
ATOM 2756 N N . HIS A 1 330 ? -11.252 -13.242 -2.524 1 95.09 330 HIS A N 1
ATOM 2757 C CA . HIS A 1 330 ? -11.207 -12.167 -3.509 1 95.09 330 HIS A CA 1
ATOM 2758 C C . HIS A 1 330 ? -10.453 -12.6 -4.762 1 95.09 330 HIS A C 1
ATOM 2760 O O . HIS A 1 330 ? -10.915 -12.366 -5.881 1 95.09 330 HIS A O 1
ATOM 2766 N N . GLY A 1 331 ? -9.319 -13.209 -4.593 1 93.37 331 GLY A N 1
ATOM 2767 C CA . GLY A 1 331 ? -8.56 -13.734 -5.717 1 93.37 331 GLY A CA 1
ATOM 2768 C C . GLY A 1 331 ? -9.299 -14.813 -6.484 1 93.37 331 GLY A C 1
ATOM 2769 O O . GLY A 1 331 ? -9.253 -14.85 -7.716 1 93.37 331 GLY A O 1
ATOM 2770 N N . SER A 1 332 ? -10.008 -15.665 -5.758 1 94.97 332 SER A N 1
ATOM 2771 C CA . SER A 1 332 ? -10.776 -16.734 -6.388 1 94.97 332 SER A CA 1
ATOM 2772 C C . SER A 1 332 ? -11.883 -16.171 -7.273 1 94.97 332 SER A C 1
ATOM 2774 O O . SER A 1 332 ? -12.091 -16.645 -8.392 1 94.97 332 SER A O 1
ATOM 2776 N N . VAL A 1 333 ? -12.559 -15.196 -6.767 1 93.85 333 VAL A N 1
ATOM 2777 C CA . VAL A 1 333 ? -13.653 -14.572 -7.504 1 93.85 333 VAL A CA 1
ATOM 2778 C C . VAL A 1 333 ? -13.115 -13.922 -8.777 1 93.85 333 VAL A C 1
ATOM 2780 O O . VAL A 1 333 ? -13.728 -14.027 -9.842 1 93.85 333 VAL A O 1
ATOM 2783 N N . PHE A 1 334 ? -12.01 -13.285 -8.687 1 92.01 334 PHE A N 1
ATOM 2784 C CA . PHE A 1 334 ? -11.395 -12.661 -9.852 1 92.01 334 PHE A CA 1
ATOM 2785 C C . PHE A 1 334 ? -11.078 -13.701 -10.92 1 92.01 334 PHE A C 1
ATOM 2787 O O . PHE A 1 334 ? -11.369 -13.495 -12.1 1 92.01 334 PHE A O 1
ATOM 2794 N N . LYS A 1 335 ? -10.514 -14.76 -10.492 1 92.22 335 LYS A N 1
ATOM 2795 C CA . LYS A 1 335 ? -10.094 -15.811 -11.416 1 92.22 335 LYS A CA 1
ATOM 2796 C C . LYS A 1 335 ? -11.296 -16.453 -12.101 1 92.22 335 LYS A C 1
ATOM 2798 O O . LYS A 1 335 ? -11.241 -16.776 -13.29 1 92.22 335 LYS A O 1
ATOM 2803 N N . ILE A 1 336 ? -12.367 -16.676 -11.348 1 89.99 336 ILE A N 1
ATOM 2804 C CA . ILE A 1 336 ? -13.58 -17.244 -11.925 1 89.99 336 ILE A CA 1
ATOM 2805 C C . ILE A 1 336 ? -14.186 -16.261 -12.923 1 89.99 336 ILE A C 1
ATOM 2807 O O . ILE A 1 336 ? -14.575 -16.648 -14.027 1 89.99 336 ILE A O 1
ATOM 2811 N N . PHE A 1 337 ? -14.245 -15 -12.601 1 84.86 337 PHE A N 1
ATOM 2812 C CA . PHE A 1 337 ? -14.841 -13.948 -13.417 1 84.86 337 PHE A CA 1
ATOM 2813 C C . PHE A 1 337 ? -14.055 -13.754 -14.708 1 84.86 337 PHE A C 1
ATOM 2815 O O . PHE A 1 337 ? -14.642 -13.561 -15.775 1 84.86 337 PHE A O 1
ATOM 2822 N N . LYS A 1 338 ? -12.752 -13.714 -14.548 1 77.86 338 LYS A N 1
ATOM 2823 C CA . LYS A 1 338 ? -11.871 -13.467 -15.686 1 77.86 338 LYS A CA 1
ATOM 2824 C C . LYS A 1 338 ? -12.139 -14.459 -16.814 1 77.86 338 LYS A C 1
ATOM 2826 O O . LYS A 1 338 ? -12.051 -14.107 -17.992 1 77.86 338 LYS A O 1
ATOM 2831 N N . GLY A 1 339 ? -12.484 -15.697 -16.448 1 77.73 339 GLY A N 1
ATOM 2832 C CA . GLY A 1 339 ? -12.766 -16.707 -17.455 1 77.73 339 GLY A CA 1
ATOM 2833 C C . GLY A 1 339 ? -11.528 -17.175 -18.196 1 77.73 339 GLY A C 1
ATOM 2834 O O . GLY A 1 339 ? -11.384 -16.926 -19.395 1 77.73 339 GLY A O 1
ATOM 2835 N N . ASN A 1 340 ? -10.756 -17.929 -17.668 1 82.19 340 ASN A N 1
ATOM 2836 C CA . ASN A 1 340 ? -9.577 -18.555 -18.257 1 82.19 340 ASN A CA 1
ATOM 2837 C C . ASN A 1 340 ? -9.957 -19.538 -19.36 1 82.19 340 ASN A C 1
ATOM 2839 O O . ASN A 1 340 ? -11.106 -19.976 -19.439 1 82.19 340 ASN A O 1
ATOM 2843 N N . PRO A 1 341 ? -8.966 -19.867 -20.252 1 81.91 341 PRO A N 1
ATOM 2844 C CA . PRO A 1 341 ? -9.223 -20.93 -21.226 1 81.91 341 PRO A CA 1
ATOM 2845 C C . PRO A 1 341 ? -9.653 -22.24 -20.57 1 81.91 341 PRO A C 1
ATOM 2847 O O . PRO A 1 341 ? -9.203 -22.559 -19.466 1 81.91 341 PRO A O 1
ATOM 2850 N N . ILE A 1 342 ? -10.52 -22.91 -21.251 1 88.81 342 ILE A N 1
ATOM 2851 C CA . ILE A 1 342 ? -10.955 -24.208 -20.749 1 88.81 342 ILE A CA 1
ATOM 2852 C C . ILE A 1 342 ? -9.839 -25.233 -20.933 1 88.81 342 ILE A C 1
ATOM 2854 O O . ILE A 1 342 ? -8.883 -24.993 -21.674 1 88.81 342 ILE A O 1
ATOM 2858 N N . VAL A 1 343 ? -9.935 -26.319 -20.376 1 94.46 343 VAL A N 1
ATOM 2859 C CA . VAL A 1 343 ? -8.853 -27.292 -20.279 1 94.46 343 VAL A CA 1
ATOM 2860 C C . VAL A 1 343 ? -8.529 -27.845 -21.665 1 94.46 343 VAL A C 1
ATOM 2862 O O . VAL A 1 343 ? -7.379 -28.184 -21.952 1 94.46 343 VAL A O 1
ATOM 2865 N N . LYS A 1 344 ? -9.506 -27.981 -22.568 1 90.38 344 LYS A N 1
ATOM 2866 C CA . LYS A 1 344 ? -9.242 -28.446 -23.926 1 90.38 344 LYS A CA 1
ATOM 2867 C C . LYS A 1 344 ? -8.297 -27.498 -24.659 1 90.38 344 LYS A C 1
ATOM 2869 O O . LYS A 1 344 ? -7.419 -27.94 -25.402 1 90.38 344 LYS A O 1
ATOM 2874 N N . GLU A 1 345 ? -8.511 -26.238 -24.389 1 87.37 345 GLU A N 1
ATOM 2875 C CA . GLU A 1 345 ? -7.653 -25.215 -24.98 1 87.37 345 GLU A CA 1
ATOM 2876 C C . GLU A 1 345 ? -6.286 -25.182 -24.302 1 87.37 345 GLU A C 1
ATOM 2878 O O . GLU A 1 345 ? -5.262 -25.009 -24.966 1 87.37 345 GLU A O 1
ATOM 2883 N N . LEU A 1 346 ? -6.281 -25.382 -23.038 1 92.14 346 LEU A N 1
ATOM 2884 C CA . LEU A 1 346 ? -5.049 -25.32 -22.26 1 92.14 346 LEU A CA 1
ATOM 2885 C C . LEU A 1 346 ? -4.123 -26.478 -22.614 1 92.14 346 LEU A C 1
ATOM 2887 O O . LEU A 1 346 ? -2.899 -26.341 -22.554 1 92.14 346 LEU A O 1
ATOM 2891 N N . ALA A 1 347 ? -4.694 -27.579 -22.975 1 92.99 347 ALA A N 1
ATOM 2892 C CA . ALA A 1 347 ? -3.893 -28.756 -23.303 1 92.99 347 ALA A CA 1
ATOM 2893 C C . ALA A 1 347 ? -2.937 -28.464 -24.456 1 92.99 347 ALA A C 1
ATOM 2895 O O . ALA A 1 347 ? -1.873 -29.078 -24.56 1 92.99 347 ALA A O 1
ATOM 2896 N N . SER A 1 348 ? -3.282 -27.53 -25.248 1 87.5 348 SER A N 1
ATOM 2897 C CA . SER A 1 348 ? -2.442 -27.183 -26.391 1 87.5 348 SER A CA 1
ATOM 2898 C C . SER A 1 348 ? -1.872 -25.776 -26.251 1 87.5 348 SER A C 1
ATOM 2900 O O . SER A 1 348 ? -1.282 -25.243 -27.193 1 87.5 348 SER A O 1
ATOM 2902 N N . ALA A 1 349 ? -2.128 -25.161 -25.146 1 87.98 349 ALA A N 1
ATOM 2903 C CA . ALA A 1 349 ? -1.706 -23.777 -24.944 1 87.98 349 ALA A CA 1
ATOM 2904 C C . ALA A 1 349 ? -0.206 -23.695 -24.675 1 87.98 349 ALA A C 1
ATOM 2906 O O . ALA A 1 349 ? 0.429 -24.702 -24.354 1 87.98 349 ALA A O 1
ATOM 2907 N N . ASP A 1 350 ? 0.339 -22.525 -24.839 1 86.04 350 ASP A N 1
ATOM 2908 C CA . ASP A 1 350 ? 1.756 -22.31 -24.564 1 86.04 350 ASP A CA 1
ATOM 2909 C C . ASP A 1 350 ? 2.018 -22.221 -23.063 1 86.04 350 ASP A C 1
ATOM 2911 O O . ASP A 1 350 ? 1.081 -22.106 -22.27 1 86.04 350 ASP A O 1
ATOM 2915 N N . PHE A 1 351 ? 3.254 -22.193 -22.709 1 93.39 351 PHE A N 1
ATOM 2916 C CA . PHE A 1 351 ? 3.726 -22.272 -21.331 1 93.39 351 PHE A CA 1
ATOM 2917 C C . PHE A 1 351 ? 3.139 -21.143 -20.493 1 93.39 351 PHE A C 1
ATOM 2919 O O . PHE A 1 351 ? 2.574 -21.385 -19.424 1 93.39 351 PHE A O 1
ATOM 2926 N N . GLN A 1 352 ? 3.178 -19.924 -20.923 1 90.23 352 GLN A N 1
ATOM 2927 C CA . GLN A 1 352 ? 2.774 -18.775 -20.12 1 90.23 352 GLN A CA 1
ATOM 2928 C C . GLN A 1 352 ? 1.255 -18.683 -20.016 1 90.23 352 GLN A C 1
ATOM 2930 O O . GLN A 1 352 ? 0.722 -18.25 -18.992 1 90.23 352 GLN A O 1
ATOM 2935 N N . THR A 1 353 ? 0.568 -19.088 -21.06 1 88.11 353 THR A N 1
ATOM 2936 C CA . THR A 1 353 ? -0.886 -19.168 -20.969 1 88.11 353 THR A CA 1
ATOM 2937 C C . THR A 1 353 ? -1.307 -20.13 -19.861 1 88.11 353 THR A C 1
ATOM 2939 O O . THR A 1 353 ? -2.212 -19.828 -19.081 1 88.11 353 THR A O 1
ATOM 2942 N N . ILE A 1 354 ? -0.637 -21.228 -19.814 1 93.32 354 ILE A N 1
ATOM 2943 C CA . ILE A 1 354 ? -0.94 -22.21 -18.778 1 93.32 354 ILE A CA 1
ATOM 2944 C C . ILE A 1 354 ? -0.592 -21.636 -17.406 1 93.32 354 ILE A C 1
ATOM 2946 O O . ILE A 1 354 ? -1.384 -21.736 -16.466 1 93.32 354 ILE A O 1
ATOM 2950 N N . GLU A 1 355 ? 0.541 -21.028 -17.351 1 92.88 355 GLU A N 1
ATOM 2951 C CA . GLU A 1 355 ? 1.005 -20.445 -16.095 1 92.88 355 GLU A CA 1
ATOM 2952 C C . GLU A 1 355 ? -0.004 -19.439 -15.547 1 92.88 355 GLU A C 1
ATOM 2954 O O . GLU A 1 355 ? -0.262 -19.406 -14.342 1 92.88 355 GLU A O 1
ATOM 2959 N N . GLN A 1 356 ? -0.589 -18.671 -16.302 1 89.05 356 GLN A N 1
ATOM 2960 C CA . GLN A 1 356 ? -1.476 -17.598 -15.868 1 89.05 356 GLN A CA 1
ATOM 2961 C C . GLN A 1 356 ? -2.889 -18.118 -15.62 1 89.05 356 GLN A C 1
ATOM 2963 O O . GLN A 1 356 ? -3.713 -17.429 -15.015 1 89.05 356 GLN A O 1
ATOM 2968 N N . SER A 1 357 ? -3.119 -19.343 -15.987 1 91.71 357 SER A N 1
ATOM 2969 C CA . SER A 1 357 ? -4.471 -19.885 -15.899 1 91.71 357 SER A CA 1
ATOM 2970 C C . SER A 1 357 ? -4.647 -20.732 -14.644 1 91.71 357 SER A C 1
ATOM 2972 O O . SER A 1 357 ? -5.727 -21.277 -14.403 1 91.71 357 SER A O 1
ATOM 2974 N N . MET A 1 358 ? -3.557 -20.813 -13.867 1 92.79 358 MET A N 1
ATOM 2975 C CA . MET A 1 358 ? -3.647 -21.571 -12.622 1 92.79 358 MET A CA 1
ATOM 2976 C C . MET A 1 358 ? -4.499 -20.833 -11.595 1 92.79 358 MET A C 1
ATOM 2978 O O . MET A 1 358 ? -4.221 -19.679 -11.266 1 92.79 358 MET A O 1
ATOM 2982 N N . THR A 1 359 ? -5.516 -21.496 -11.099 1 89.22 359 THR A N 1
ATOM 2983 C CA . THR A 1 359 ? -6.474 -20.759 -10.282 1 89.22 359 THR A CA 1
ATOM 2984 C C . THR A 1 359 ? -6.465 -21.271 -8.845 1 89.22 359 THR A C 1
ATOM 2986 O O . THR A 1 359 ? -6.987 -20.613 -7.943 1 89.22 359 THR A O 1
ATOM 2989 N N . GLU A 1 360 ? -5.915 -22.327 -8.503 1 88.7 360 GLU A N 1
ATOM 2990 C CA . GLU A 1 360 ? -6.179 -22.993 -7.231 1 88.7 360 GLU A CA 1
ATOM 2991 C C . GLU A 1 360 ? -5.164 -22.58 -6.17 1 88.7 360 GLU A C 1
ATOM 2993 O O . GLU A 1 360 ? -5.445 -22.654 -4.972 1 88.7 360 GLU A O 1
ATOM 2998 N N . GLY A 1 361 ? -3.997 -22.205 -6.61 1 87.73 361 GLY A N 1
ATOM 2999 C CA . GLY A 1 361 ? -2.947 -21.969 -5.633 1 87.73 361 GLY A CA 1
ATOM 3000 C C . GLY A 1 361 ? -2.409 -23.246 -5.016 1 87.73 361 GLY A C 1
ATOM 3001 O O . GLY A 1 361 ? -2.572 -24.331 -5.579 1 87.73 361 GLY A O 1
ATOM 3002 N N . HIS A 1 362 ? -1.707 -23.128 -3.903 1 90.54 362 HIS A N 1
ATOM 3003 C CA . HIS A 1 362 ? -1.173 -24.301 -3.221 1 90.54 362 HIS A CA 1
ATOM 3004 C C . HIS A 1 362 ? -2.294 -25.218 -2.742 1 90.54 362 HIS A C 1
ATOM 3006 O O . HIS A 1 362 ? -3.174 -24.79 -1.992 1 90.54 362 HIS A O 1
ATOM 3012 N N . PRO A 1 363 ? -2.282 -26.371 -3.111 1 93.27 363 PRO A N 1
ATOM 3013 C CA . PRO A 1 363 ? -3.428 -27.241 -2.837 1 93.27 363 PRO A CA 1
ATOM 3014 C C . PRO A 1 363 ? -3.584 -27.56 -1.352 1 93.27 363 PRO A C 1
ATOM 3016 O O . PRO A 1 363 ? -4.697 -27.817 -0.885 1 93.27 363 PRO A O 1
ATOM 3019 N N . GLY A 1 364 ? -2.579 -27.495 -0.602 1 93.46 364 GLY A N 1
ATOM 3020 C CA . GLY A 1 364 ? -2.618 -27.906 0.792 1 93.46 364 GLY A CA 1
ATOM 3021 C C . GLY A 1 364 ? -2.985 -26.777 1.737 1 93.46 364 GLY A C 1
ATOM 3022 O O . GLY A 1 364 ? -3.435 -27.021 2.859 1 93.46 364 GLY A O 1
ATOM 3023 N N . PHE A 1 365 ? -2.784 -25.577 1.334 1 93.3 365 PHE A N 1
ATOM 3024 C CA . PHE A 1 365 ? -3.075 -24.423 2.176 1 93.3 365 PHE A CA 1
ATOM 3025 C C . PHE A 1 365 ? -4.482 -23.901 1.914 1 93.3 365 PHE A C 1
ATOM 3027 O O . PHE A 1 365 ? -4.884 -23.737 0.76 1 93.3 365 PHE A O 1
ATOM 3034 N N . VAL A 1 366 ? -5.165 -23.611 2.996 1 95.37 366 VAL A N 1
ATOM 3035 C CA . VAL A 1 366 ? -6.496 -23.033 2.844 1 95.37 366 VAL A CA 1
ATOM 3036 C C . VAL A 1 366 ? -6.378 -21.56 2.46 1 95.37 366 VAL A C 1
ATOM 3038 O O . VAL A 1 366 ? -6.984 -21.116 1.482 1 95.37 366 VAL A O 1
ATOM 3041 N N . ALA A 1 367 ? -5.638 -20.797 3.246 1 92.75 367 ALA A N 1
ATOM 3042 C CA . ALA A 1 367 ? -5.263 -19.448 2.829 1 92.75 367 ALA A CA 1
ATOM 3043 C C . ALA A 1 367 ? -4.032 -19.475 1.928 1 92.75 367 ALA A C 1
ATOM 3045 O O . ALA A 1 367 ? -2.899 -19.425 2.413 1 92.75 367 ALA A O 1
ATOM 3046 N N . ASN A 1 368 ? -4.167 -19.406 0.668 1 90.17 368 ASN A N 1
ATOM 3047 C CA . ASN A 1 368 ? -3.047 -19.845 -0.158 1 90.17 368 ASN A CA 1
ATOM 3048 C C . ASN A 1 368 ? -2.669 -18.791 -1.195 1 90.17 368 ASN A C 1
ATOM 3050 O O . ASN A 1 368 ? -1.648 -18.919 -1.872 1 90.17 368 ASN A O 1
ATOM 3054 N N . ASN A 1 369 ? -3.386 -17.786 -1.363 1 87.41 369 ASN A N 1
ATOM 3055 C CA . ASN A 1 369 ? -2.984 -16.818 -2.378 1 87.41 369 ASN A CA 1
ATOM 3056 C C . ASN A 1 369 ? -3.496 -15.418 -2.051 1 87.41 369 ASN A C 1
ATOM 3058 O O . ASN A 1 369 ? -4.06 -14.742 -2.913 1 87.41 369 ASN A O 1
ATOM 3062 N N . GLY A 1 370 ? -3.361 -15.139 -0.874 1 85.42 370 GLY A N 1
ATOM 3063 C CA . GLY A 1 370 ? -3.635 -13.768 -0.475 1 85.42 370 GLY A CA 1
ATOM 3064 C C . GLY A 1 370 ? -2.519 -12.806 -0.838 1 85.42 370 GLY A C 1
ATOM 3065 O O . GLY A 1 370 ? -1.34 -13.153 -0.748 1 85.42 370 GLY A O 1
ATOM 3066 N N . ARG A 1 371 ? -2.758 -11.748 -1.522 1 88.92 371 ARG A N 1
ATOM 3067 C CA . ARG A 1 371 ? -1.769 -10.755 -1.929 1 88.92 371 ARG A CA 1
ATOM 3068 C C . ARG A 1 371 ? -1.867 -9.5 -1.069 1 88.92 371 ARG A C 1
ATOM 3070 O O . ARG A 1 371 ? -2.093 -8.403 -1.584 1 88.92 371 ARG A O 1
ATOM 3077 N N . ILE A 1 372 ? -1.602 -9.677 0.245 1 88.29 372 ILE A N 1
ATOM 3078 C CA . ILE A 1 372 ? -1.785 -8.547 1.15 1 88.29 372 ILE A CA 1
ATOM 3079 C C . ILE A 1 372 ? -0.653 -7.541 0.955 1 88.29 372 ILE A C 1
ATOM 3081 O O . ILE A 1 372 ? 0.523 -7.886 1.094 1 88.29 372 ILE A O 1
ATOM 3085 N N . GLY A 1 373 ? -0.945 -6.399 0.655 1 89.49 373 GLY A N 1
ATOM 3086 C CA . GLY A 1 373 ? -0.025 -5.344 0.258 1 89.49 373 GLY A CA 1
ATOM 3087 C C . GLY A 1 373 ? -0.387 -4.707 -1.07 1 89.49 373 GLY A C 1
ATOM 3088 O O . GLY A 1 373 ? -0.205 -3.501 -1.256 1 89.49 373 GLY A O 1
ATOM 3089 N N . PHE A 1 374 ? -0.883 -5.589 -1.996 1 91.91 374 PHE A N 1
ATOM 3090 C CA . PHE A 1 374 ? -1.414 -5.066 -3.249 1 91.91 374 PHE A CA 1
ATOM 3091 C C . PHE A 1 374 ? -2.748 -4.365 -3.021 1 91.91 374 PHE A C 1
ATOM 3093 O O . PHE A 1 374 ? -3.618 -4.887 -2.321 1 91.91 374 PHE A O 1
ATOM 3100 N N . ASP A 1 375 ? -2.847 -3.202 -3.514 1 90.66 375 ASP A N 1
ATOM 3101 C CA . ASP A 1 375 ? -4.19 -2.636 -3.601 1 90.66 375 ASP A CA 1
ATOM 3102 C C . ASP A 1 375 ? -4.945 -3.194 -4.805 1 90.66 375 ASP A C 1
ATOM 3104 O O . ASP A 1 375 ? -4.452 -4.092 -5.491 1 90.66 375 ASP A O 1
ATOM 3108 N N . SER A 1 376 ? -6.137 -2.812 -5.063 1 85.98 376 SER A N 1
ATOM 3109 C CA . SER A 1 376 ? -6.974 -3.386 -6.112 1 85.98 376 SER A CA 1
ATOM 3110 C C . SER A 1 376 ? -6.364 -3.16 -7.491 1 85.98 376 SER A C 1
ATOM 3112 O O . SER A 1 376 ? -6.54 -3.98 -8.395 1 85.98 376 SER A O 1
ATOM 3114 N N . SER A 1 377 ? -5.629 -2.035 -7.675 1 80.5 377 SER A N 1
ATOM 3115 C CA . SER A 1 377 ? -4.958 -1.778 -8.945 1 80.5 377 SER A CA 1
ATOM 3116 C C . SER A 1 377 ? -3.694 -2.62 -9.083 1 80.5 377 SER A C 1
ATOM 3118 O O . SER A 1 377 ? -3.402 -3.138 -10.163 1 80.5 377 SER A O 1
ATOM 3120 N N . ASP A 1 378 ? -2.942 -2.706 -8 1 89.66 378 ASP A N 1
ATOM 3121 C CA . ASP A 1 378 ? -1.746 -3.543 -7.991 1 89.66 378 ASP A CA 1
ATOM 3122 C C . ASP A 1 378 ? -2.083 -4.986 -8.36 1 89.66 378 ASP A C 1
ATOM 3124 O O . ASP A 1 378 ? -1.35 -5.625 -9.118 1 89.66 378 ASP A O 1
ATOM 3128 N N . TYR A 1 379 ? -3.185 -5.501 -7.798 1 90.54 379 TYR A N 1
ATOM 3129 C CA . TYR A 1 379 ? -3.585 -6.878 -8.066 1 90.54 379 TYR A CA 1
ATOM 3130 C C . TYR A 1 379 ? -3.751 -7.116 -9.562 1 90.54 379 TYR A C 1
ATOM 3132 O O . TYR A 1 379 ? -3.252 -8.109 -10.098 1 90.54 379 TYR A O 1
ATOM 3140 N N . ARG A 1 380 ? -4.341 -6.228 -10.196 1 81.92 380 ARG A N 1
ATOM 3141 C CA . ARG A 1 380 ? -4.61 -6.352 -11.625 1 81.92 380 ARG A CA 1
ATOM 3142 C C . ARG A 1 380 ? -3.329 -6.198 -12.438 1 81.92 380 ARG A C 1
ATOM 3144 O O . ARG A 1 380 ? -3.177 -6.823 -13.49 1 81.92 380 ARG A O 1
ATOM 3151 N N . SER A 1 381 ? -2.431 -5.464 -11.886 1 83.77 381 SER A N 1
ATOM 3152 C CA . SER A 1 381 ? -1.22 -5.14 -12.633 1 83.77 381 SER A CA 1
ATOM 3153 C C . SER A 1 381 ? -0.165 -6.23 -12.475 1 83.77 381 SER A C 1
ATOM 3155 O O . SER A 1 381 ? 0.599 -6.501 -13.404 1 83.77 381 SER A O 1
ATOM 3157 N N . TYR A 1 382 ? -0.142 -6.865 -11.27 1 91.84 382 TYR A N 1
ATOM 3158 C CA . TYR A 1 382 ? 1.084 -7.596 -10.973 1 91.84 382 TYR A CA 1
ATOM 3159 C C . TYR A 1 382 ? 0.78 -9.041 -10.596 1 91.84 382 TYR A C 1
ATOM 3161 O O . TYR A 1 382 ? 1.68 -9.883 -10.566 1 91.84 382 TYR A O 1
ATOM 3169 N N . ALA A 1 383 ? -0.474 -9.388 -10.28 1 91.6 383 ALA A N 1
ATOM 3170 C CA . ALA A 1 383 ? -0.78 -10.76 -9.884 1 91.6 383 ALA A CA 1
ATOM 3171 C C . ALA A 1 383 ? -0.648 -11.715 -11.067 1 91.6 383 ALA A C 1
ATOM 3173 O O . ALA A 1 383 ? -1.041 -11.383 -12.187 1 91.6 383 ALA A O 1
ATOM 3174 N N . PRO A 1 384 ? -0.119 -12.895 -10.855 1 92.55 384 PRO A N 1
ATOM 3175 C CA . PRO A 1 384 ? 0.047 -13.863 -11.941 1 92.55 384 PRO A CA 1
ATOM 3176 C C . PRO A 1 384 ? -1.267 -14.187 -12.649 1 92.55 384 PRO A C 1
ATOM 3178 O O . PRO A 1 384 ? -1.304 -14.279 -13.878 1 92.55 384 PRO A O 1
ATOM 3181 N N . GLU A 1 385 ? -2.302 -14.355 -11.861 1 89.54 385 GLU A N 1
ATOM 3182 C CA . GLU A 1 385 ? -3.58 -14.779 -12.426 1 89.54 385 GLU A CA 1
ATOM 3183 C C . GLU A 1 385 ? -4.228 -13.656 -13.23 1 89.54 385 GLU A C 1
ATOM 3185 O O . GLU A 1 385 ? -5.147 -13.898 -14.015 1 89.54 385 GLU A O 1
ATOM 3190 N N . ALA A 1 386 ? -3.821 -12.42 -12.959 1 84.84 386 ALA A N 1
ATOM 3191 C CA . ALA A 1 386 ? -4.328 -11.319 -13.773 1 84.84 386 ALA A CA 1
ATOM 3192 C C . ALA A 1 386 ? -3.756 -11.372 -15.186 1 84.84 386 ALA A C 1
ATOM 3194 O O . ALA A 1 386 ? -4.4 -10.93 -16.14 1 84.84 386 ALA A O 1
ATOM 3195 N N . GLY A 1 387 ? -2.465 -11.887 -15.339 1 82.7 387 GLY A N 1
ATOM 3196 C CA . GLY A 1 387 ? -1.87 -12.136 -16.642 1 82.7 387 GLY A CA 1
ATOM 3197 C C . GLY A 1 387 ? -1.435 -10.868 -17.352 1 82.7 387 GLY A C 1
ATOM 3198 O O . GLY A 1 387 ? -1.253 -10.864 -18.571 1 82.7 387 GLY A O 1
ATOM 3199 N N . ASN A 1 388 ? -1.275 -9.755 -16.58 1 78.61 388 ASN A N 1
ATOM 3200 C CA . ASN A 1 388 ? -0.807 -8.514 -17.188 1 78.61 388 ASN A CA 1
ATOM 3201 C C . ASN A 1 388 ? 0.715 -8.407 -17.146 1 78.61 388 ASN A C 1
ATOM 3203 O O . ASN A 1 388 ? 1.342 -8.811 -16.165 1 78.61 388 ASN A O 1
ATOM 3207 N N . SER A 1 389 ? 1.31 -7.912 -18.213 1 81.64 389 SER A N 1
ATOM 3208 C CA . SER A 1 389 ? 2.759 -7.743 -18.26 1 81.64 389 SER A CA 1
ATOM 3209 C C . SER A 1 389 ? 3.17 -6.354 -17.783 1 81.64 389 SER A C 1
ATOM 3211 O O . SER A 1 389 ? 2.348 -5.436 -17.746 1 81.64 389 SER A O 1
ATOM 3213 N N . PHE A 1 390 ? 4.366 -6.174 -17.374 1 84.98 390 PHE A N 1
ATOM 3214 C CA . PHE A 1 390 ? 4.922 -4.902 -16.928 1 84.98 390 PHE A CA 1
ATOM 3215 C C . PHE A 1 390 ? 6.433 -4.874 -17.122 1 84.98 390 PHE A C 1
ATOM 3217 O O . PHE A 1 390 ? 7.053 -5.913 -17.359 1 84.98 390 PHE A O 1
ATOM 3224 N N . SER A 1 391 ? 7.011 -3.708 -17.093 1 84.52 391 SER A N 1
ATOM 3225 C CA . SER A 1 391 ? 8.457 -3.541 -17.203 1 84.52 391 SER A CA 1
ATOM 3226 C C . SER A 1 391 ? 9.115 -3.502 -15.828 1 84.52 391 SER A C 1
ATOM 3228 O O . SER A 1 391 ? 8.536 -2.983 -14.872 1 84.52 391 SER A O 1
ATOM 3230 N N . LEU A 1 392 ? 10.266 -3.993 -15.797 1 93.03 392 LEU A N 1
ATOM 3231 C CA . LEU A 1 392 ? 11.061 -3.854 -14.582 1 93.03 392 LEU A CA 1
ATOM 3232 C C . LEU A 1 392 ? 11.71 -2.475 -14.511 1 93.03 392 LEU A C 1
ATOM 3234 O O . LEU A 1 392 ? 11.923 -1.832 -15.541 1 93.03 392 LEU A O 1
ATOM 3238 N N . LEU A 1 393 ? 11.892 -2.052 -13.331 1 90.79 393 LEU A N 1
ATOM 3239 C CA . LEU A 1 393 ? 12.641 -0.83 -13.064 1 90.79 393 LEU A CA 1
ATOM 3240 C C . LEU A 1 393 ? 14.1 -1.144 -12.748 1 90.79 393 LEU A C 1
ATOM 3242 O O . LEU A 1 393 ? 14.391 -2.097 -12.021 1 90.79 393 LEU A O 1
ATOM 3246 N N . TRP A 1 394 ? 14.936 -0.351 -13.31 1 94.7 394 TRP A N 1
ATOM 3247 C CA . TRP A 1 394 ? 16.36 -0.577 -13.087 1 94.7 394 TRP A CA 1
ATOM 3248 C C . TRP A 1 394 ? 16.957 0.523 -12.216 1 94.7 394 TRP A C 1
ATOM 3250 O O . TRP A 1 394 ? 16.637 1.702 -12.388 1 94.7 394 TRP A O 1
ATOM 3260 N N . LEU A 1 395 ? 17.794 0.177 -11.314 1 97.73 395 LEU A N 1
ATOM 3261 C CA . LEU A 1 395 ? 18.572 1.065 -10.457 1 97.73 395 LEU A CA 1
ATOM 3262 C C . LEU A 1 395 ? 20.067 0.864 -10.681 1 97.73 395 LEU A C 1
ATOM 3264 O O . LEU A 1 395 ? 20.487 -0.172 -11.202 1 97.73 395 LEU A O 1
ATOM 3268 N N . ALA A 1 396 ? 20.828 1.818 -10.414 1 98.08 396 ALA A N 1
ATOM 3269 C CA . ALA A 1 396 ? 22.28 1.701 -10.31 1 98.08 396 ALA A CA 1
ATOM 3270 C C . ALA A 1 396 ? 22.739 1.834 -8.861 1 98.08 396 ALA A C 1
ATOM 3272 O O . ALA A 1 396 ? 22.503 2.861 -8.221 1 98.08 396 ALA A O 1
ATOM 3273 N N . GLY A 1 397 ? 23.308 0.783 -8.335 1 98.16 397 GLY A N 1
ATOM 3274 C CA . GLY A 1 397 ? 23.852 0.806 -6.987 1 98.16 397 GLY A CA 1
ATOM 3275 C C . GLY A 1 397 ? 25.363 0.932 -6.955 1 98.16 397 GLY A C 1
ATOM 3276 O O . GLY A 1 397 ? 26.064 0.242 -7.699 1 98.16 397 GLY A O 1
ATOM 3277 N N . HIS A 1 398 ? 25.867 1.838 -6.194 1 98.04 398 HIS A N 1
ATOM 3278 C CA . HIS A 1 398 ? 27.31 2.012 -6.065 1 98.04 398 HIS A CA 1
ATOM 3279 C C . HIS A 1 398 ? 27.976 0.737 -5.562 1 98.04 398 HIS A C 1
ATOM 3281 O O . HIS A 1 398 ? 27.452 0.068 -4.669 1 98.04 398 HIS A O 1
ATOM 3287 N N . LYS A 1 399 ? 29.124 0.386 -6.053 1 96.88 399 LYS A N 1
ATOM 3288 C CA . LYS A 1 399 ? 29.814 -0.876 -5.804 1 96.88 399 LYS A CA 1
ATOM 3289 C C . LYS A 1 399 ? 30.194 -1.013 -4.332 1 96.88 399 LYS A C 1
ATOM 3291 O O . LYS A 1 399 ? 30.378 -2.126 -3.834 1 96.88 399 LYS A O 1
ATOM 3296 N N . SER A 1 400 ? 30.247 0.119 -3.621 1 95.22 400 SER A N 1
ATOM 3297 C CA . SER A 1 400 ? 30.584 0.071 -2.202 1 95.22 400 SER A CA 1
ATOM 3298 C C . SER A 1 400 ? 29.463 -0.567 -1.388 1 95.22 400 SER A C 1
ATOM 3300 O O . SER A 1 400 ? 29.688 -1.028 -0.267 1 95.22 400 SER A O 1
ATOM 3302 N N . ARG A 1 401 ? 28.272 -0.607 -1.948 1 94.34 401 ARG A N 1
ATOM 3303 C CA . ARG A 1 401 ? 27.12 -1.117 -1.212 1 94.34 401 ARG A CA 1
ATOM 3304 C C . ARG A 1 401 ? 26.439 -2.248 -1.975 1 94.34 401 ARG A C 1
ATOM 3306 O O . ARG A 1 401 ? 25.44 -2.803 -1.512 1 94.34 401 ARG A O 1
ATOM 3313 N N . THR A 1 402 ? 26.901 -2.481 -3.159 1 94.85 402 THR A N 1
ATOM 3314 C CA . THR A 1 402 ? 26.277 -3.479 -4.021 1 94.85 402 THR A CA 1
ATOM 3315 C C . THR A 1 402 ? 27.204 -4.674 -4.224 1 94.85 402 THR A C 1
ATOM 3317 O O . THR A 1 402 ? 28.412 -4.506 -4.4 1 94.85 402 THR A O 1
ATOM 3320 N N . THR A 1 403 ? 26.621 -5.788 -4.138 1 92.31 403 THR A N 1
ATOM 3321 C CA . THR A 1 403 ? 27.388 -7.009 -4.355 1 92.31 403 THR A CA 1
ATOM 3322 C C . THR A 1 403 ? 26.81 -7.813 -5.516 1 92.31 403 THR A C 1
ATOM 3324 O O . THR A 1 403 ? 25.593 -7.993 -5.609 1 92.31 403 THR A O 1
ATOM 3327 N N . PHE A 1 404 ? 27.724 -8.191 -6.415 1 93.91 404 PHE A N 1
ATOM 3328 C CA . PHE A 1 404 ? 27.372 -9.046 -7.542 1 93.91 404 PHE A CA 1
ATOM 3329 C C . PHE A 1 404 ? 28.032 -10.414 -7.41 1 93.91 404 PHE A C 1
ATOM 3331 O O . PHE A 1 404 ? 29.195 -10.512 -7.013 1 93.91 404 PHE A O 1
ATOM 3338 N N . SER A 1 405 ? 27.189 -11.439 -7.572 1 91.87 405 SER A N 1
ATOM 3339 C CA . SER A 1 405 ? 27.692 -12.809 -7.596 1 91.87 405 SER A CA 1
ATOM 3340 C C . SER A 1 405 ? 27.15 -13.576 -8.797 1 91.87 405 SER A C 1
ATOM 3342 O O . SER A 1 405 ? 25.958 -13.5 -9.102 1 91.87 405 SER A O 1
ATOM 3344 N N . ALA A 1 406 ? 28.021 -14.257 -9.489 1 93.67 406 ALA A N 1
ATOM 3345 C CA . ALA A 1 406 ? 27.606 -15.035 -10.655 1 93.67 406 ALA A CA 1
ATOM 3346 C C . ALA A 1 406 ? 28.558 -16.202 -10.902 1 93.67 406 ALA A C 1
ATOM 3348 O O . ALA A 1 406 ? 29.62 -16.287 -10.281 1 93.67 406 ALA A O 1
ATOM 3349 N N . ILE A 1 407 ? 28.176 -17.048 -11.726 1 92.39 407 ILE A N 1
ATOM 3350 C CA . ILE A 1 407 ? 29.054 -18.126 -12.167 1 92.39 407 ILE A CA 1
ATOM 3351 C C . ILE A 1 407 ? 30.2 -17.552 -12.997 1 92.39 407 ILE A C 1
ATOM 3353 O O . ILE A 1 407 ? 30.08 -16.463 -13.564 1 92.39 407 ILE A O 1
ATOM 3357 N N . GLU A 1 408 ? 31.291 -18.228 -13.118 1 90.13 408 GLU A N 1
ATOM 3358 C CA . GLU A 1 408 ? 32.5 -17.744 -13.779 1 90.13 408 GLU A CA 1
ATOM 3359 C C . GLU A 1 408 ? 32.231 -17.404 -15.242 1 90.13 408 GLU A C 1
ATOM 3361 O O . GLU A 1 408 ? 32.8 -16.451 -15.778 1 90.13 408 GLU A O 1
ATOM 3366 N N . ALA A 1 409 ? 31.388 -18.048 -15.854 1 90.83 409 ALA A N 1
ATOM 3367 C CA . ALA A 1 409 ? 31.127 -17.901 -17.284 1 90.83 409 ALA A CA 1
ATOM 3368 C C . ALA A 1 409 ? 30.285 -16.659 -17.563 1 90.83 409 ALA A C 1
ATOM 3370 O O . ALA A 1 409 ? 30.134 -16.251 -18.716 1 90.83 409 ALA A O 1
ATOM 3371 N N . LEU A 1 410 ? 29.853 -16.058 -16.516 1 93.8 410 LEU A N 1
ATOM 3372 C CA . LEU A 1 410 ? 28.923 -14.95 -16.708 1 93.8 410 LEU A CA 1
ATOM 3373 C C . LEU A 1 410 ? 29.355 -13.731 -15.9 1 93.8 410 LEU A C 1
ATOM 3375 O O . LEU A 1 410 ? 28.628 -13.28 -15.012 1 93.8 410 LEU A O 1
ATOM 3379 N N . PRO A 1 411 ? 30.453 -13.163 -16.287 1 94.8 411 PRO A N 1
ATOM 3380 C CA . PRO A 1 411 ? 30.826 -11.916 -15.615 1 94.8 411 PRO A CA 1
ATOM 3381 C C . PRO A 1 411 ? 29.779 -10.817 -15.785 1 94.8 411 PRO A C 1
ATOM 3383 O O . PRO A 1 411 ? 28.92 -10.909 -16.665 1 94.8 411 PRO A O 1
ATOM 3386 N N . TYR A 1 412 ? 29.913 -9.822 -15.069 1 96.13 412 TYR A N 1
ATOM 3387 C CA . TYR A 1 412 ? 28.901 -8.776 -14.964 1 96.13 412 TYR A CA 1
ATOM 3388 C C . TYR A 1 412 ? 28.617 -8.154 -16.326 1 96.13 412 TYR A C 1
ATOM 3390 O O . TYR A 1 412 ? 27.458 -8.011 -16.721 1 96.13 412 TYR A O 1
ATOM 3398 N N . GLU A 1 413 ? 29.593 -7.783 -17.035 1 96.01 413 GLU A N 1
ATOM 3399 C CA . GLU A 1 413 ? 29.43 -7.106 -18.319 1 96.01 413 GLU A CA 1
ATOM 3400 C C . GLU A 1 413 ? 28.667 -7.98 -19.31 1 96.01 413 GLU A C 1
ATOM 3402 O O . GLU A 1 413 ? 27.811 -7.487 -20.049 1 96.01 413 GLU A O 1
ATOM 3407 N N . LYS A 1 414 ? 29.009 -9.234 -19.308 1 96.35 414 LYS A N 1
ATOM 3408 C CA . LYS A 1 414 ? 28.323 -10.161 -20.203 1 96.35 414 LYS A CA 1
ATOM 3409 C C . LYS A 1 414 ? 26.851 -10.299 -19.828 1 96.35 414 LYS A C 1
ATOM 3411 O O . LYS A 1 414 ? 25.978 -10.276 -20.698 1 96.35 414 LYS A O 1
ATOM 3416 N N . LEU A 1 415 ? 26.599 -10.499 -18.544 1 96.83 415 LEU A N 1
ATOM 3417 C CA . LEU A 1 415 ? 25.226 -10.63 -18.069 1 96.83 415 LEU A CA 1
ATOM 3418 C C . LEU A 1 415 ? 24.39 -9.425 -18.485 1 96.83 415 LEU A C 1
ATOM 3420 O O . LEU A 1 415 ? 23.288 -9.582 -19.016 1 96.83 415 LEU A O 1
ATOM 3424 N N . ILE A 1 416 ? 24.895 -8.241 -18.247 1 96.8 416 ILE A N 1
ATOM 3425 C CA . ILE A 1 416 ? 24.145 -7.016 -18.504 1 96.8 416 ILE A CA 1
ATOM 3426 C C . ILE A 1 416 ? 23.915 -6.857 -20.005 1 96.8 416 ILE A C 1
ATOM 3428 O O . ILE A 1 416 ? 22.834 -6.448 -20.434 1 96.8 416 ILE A O 1
ATOM 3432 N N . ARG A 1 417 ? 24.842 -7.193 -20.793 1 94.85 417 ARG A N 1
ATOM 3433 C CA . ARG A 1 417 ? 24.703 -7.094 -22.242 1 94.85 417 ARG A CA 1
ATOM 3434 C C . ARG A 1 417 ? 23.685 -8.103 -22.764 1 94.85 417 ARG A C 1
ATOM 3436 O O . ARG A 1 417 ? 23.048 -7.873 -23.794 1 94.85 417 ARG A O 1
ATOM 3443 N N . GLU A 1 418 ? 23.585 -9.141 -22.057 1 93.58 418 GLU A N 1
ATOM 3444 C CA . GLU A 1 418 ? 22.597 -10.146 -22.437 1 93.58 418 GLU A CA 1
ATOM 3445 C C . GLU A 1 418 ? 21.192 -9.728 -22.011 1 93.58 418 GLU A C 1
ATOM 3447 O O . GLU A 1 418 ? 20.209 -10.074 -22.669 1 93.58 418 GLU A O 1
ATOM 3452 N N . GLU A 1 419 ? 21.105 -8.993 -20.939 1 95.42 419 GLU A N 1
ATOM 3453 C CA . GLU A 1 419 ? 19.81 -8.663 -20.352 1 95.42 419 GLU A CA 1
ATOM 3454 C C . GLU A 1 419 ? 19.302 -7.315 -20.858 1 95.42 419 GLU A C 1
ATOM 3456 O O . GLU A 1 419 ? 18.095 -7.066 -20.87 1 95.42 419 GLU A O 1
ATOM 3461 N N . LEU A 1 420 ? 20.221 -6.447 -21.207 1 92.85 420 LEU A N 1
ATOM 3462 C CA . LEU A 1 420 ? 19.858 -5.125 -21.706 1 92.85 420 LEU A CA 1
ATOM 3463 C C . LEU A 1 420 ? 20.482 -4.869 -23.073 1 92.85 420 LEU A C 1
ATOM 3465 O O . LEU A 1 420 ? 21.616 -5.282 -23.33 1 92.85 420 LEU A O 1
ATOM 3469 N N . ASP A 1 421 ? 19.737 -4.211 -23.914 1 82.55 421 ASP A N 1
ATOM 3470 C CA . ASP A 1 421 ? 20.318 -3.856 -25.205 1 82.55 421 ASP A CA 1
ATOM 3471 C C . ASP A 1 421 ? 21.332 -2.724 -25.058 1 82.55 421 ASP A C 1
ATOM 3473 O O . ASP A 1 421 ? 21.345 -2.023 -24.044 1 82.55 421 ASP A O 1
ATOM 3477 N N . ALA A 1 422 ? 22.122 -2.558 -26.009 1 87.15 422 ALA A N 1
ATOM 3478 C CA . ALA A 1 422 ? 23.231 -1.609 -25.971 1 87.15 422 ALA A CA 1
ATOM 3479 C C . ALA A 1 422 ? 22.724 -0.178 -25.819 1 87.15 422 ALA A C 1
ATOM 3481 O O . ALA A 1 422 ? 23.349 0.641 -25.141 1 87.15 422 ALA A O 1
ATOM 3482 N N . VAL A 1 423 ? 21.639 0.141 -26.413 1 77.32 423 VAL A N 1
ATOM 3483 C CA . VAL A 1 423 ? 21.079 1.487 -26.367 1 77.32 423 VAL A CA 1
ATOM 3484 C C . VAL A 1 423 ? 20.648 1.82 -24.941 1 77.32 423 VAL A C 1
ATOM 3486 O O . VAL A 1 423 ? 20.925 2.913 -24.441 1 77.32 423 VAL A O 1
ATOM 3489 N N . THR A 1 424 ? 19.984 0.883 -24.327 1 85.12 424 THR A N 1
ATOM 3490 C CA . THR A 1 424 ? 19.534 1.075 -22.953 1 85.12 424 THR A CA 1
ATOM 3491 C C . THR A 1 424 ? 20.724 1.241 -22.012 1 85.12 424 THR A C 1
ATOM 3493 O O . THR A 1 424 ? 20.705 2.095 -21.123 1 85.12 424 THR A O 1
ATOM 3496 N N . ILE A 1 425 ? 21.725 0.433 -22.208 1 94.28 425 ILE A N 1
ATOM 3497 C CA . ILE A 1 425 ? 22.929 0.518 -21.388 1 94.28 425 ILE A CA 1
ATOM 3498 C C . ILE A 1 425 ? 23.563 1.898 -21.545 1 94.28 425 ILE A C 1
ATOM 3500 O O . ILE A 1 425 ? 23.968 2.518 -20.558 1 94.28 425 ILE A O 1
ATOM 3504 N N . GLN A 1 426 ? 23.63 2.372 -22.758 1 87.39 426 GLN A N 1
ATOM 3505 C CA . GLN A 1 426 ? 24.202 3.689 -23.016 1 87.39 426 GLN A CA 1
ATOM 3506 C C . GLN A 1 426 ? 23.37 4.788 -22.361 1 87.39 426 GLN A C 1
ATOM 3508 O O . GLN A 1 426 ? 23.918 5.736 -21.795 1 87.39 426 GLN A O 1
ATOM 3513 N N . GLU A 1 427 ? 22.13 4.648 -22.469 1 83.17 427 GLU A N 1
ATOM 3514 C CA . GLU A 1 427 ? 21.233 5.617 -21.847 1 83.17 427 GLU A CA 1
ATOM 3515 C C . GLU A 1 427 ? 21.411 5.641 -20.331 1 83.17 427 GLU A C 1
ATOM 3517 O O . GLU A 1 427 ? 21.457 6.712 -19.723 1 83.17 427 GLU A O 1
ATOM 3522 N N . PHE A 1 428 ? 21.477 4.468 -19.739 1 91.81 428 PHE A N 1
ATOM 3523 C CA . PHE A 1 428 ? 21.676 4.363 -18.299 1 91.81 428 PHE A CA 1
ATOM 3524 C C . PHE A 1 428 ? 23.003 4.989 -17.888 1 91.81 428 PHE A C 1
ATOM 3526 O O . PHE A 1 428 ? 23.067 5.73 -16.904 1 91.81 428 PHE A O 1
ATOM 3533 N N . ASN A 1 429 ? 24.021 4.704 -18.667 1 94.27 429 ASN A N 1
ATOM 3534 C CA . ASN A 1 429 ? 25.33 5.282 -18.382 1 94.27 429 ASN A CA 1
ATOM 3535 C C . ASN A 1 429 ? 25.319 6.8 -18.541 1 94.27 429 ASN A C 1
ATOM 3537 O O . ASN A 1 429 ? 25.935 7.515 -17.749 1 94.27 429 ASN A O 1
ATOM 3541 N N . SER A 1 430 ? 24.669 7.27 -19.537 1 86.45 430 SER A N 1
ATOM 3542 C CA . SER A 1 430 ? 24.573 8.709 -19.763 1 86.45 430 SER A CA 1
ATOM 3543 C C . SER A 1 430 ? 23.886 9.407 -18.595 1 86.45 430 SER A C 1
ATOM 3545 O O . SER A 1 430 ? 24.272 10.514 -18.213 1 86.45 430 SER A O 1
ATOM 3547 N N . LEU A 1 431 ? 22.889 8.763 -18.08 1 83.44 431 LEU A N 1
ATOM 3548 C CA . LEU A 1 431 ? 22.185 9.313 -16.926 1 83.44 431 LEU A CA 1
ATOM 3549 C C . LEU A 1 431 ? 23.125 9.453 -15.733 1 83.44 431 LEU A C 1
ATOM 3551 O O . LEU A 1 431 ? 23.077 10.454 -15.014 1 83.44 431 LEU A O 1
ATOM 3555 N N . LEU A 1 432 ? 23.97 8.472 -15.494 1 93.91 432 LEU A N 1
ATOM 3556 C CA . LEU A 1 432 ? 24.946 8.524 -14.411 1 93.91 432 LEU A CA 1
ATOM 3557 C C . LEU A 1 432 ? 25.952 9.647 -14.639 1 93.91 432 LEU A C 1
ATOM 3559 O O . LEU A 1 432 ? 26.25 10.415 -13.721 1 93.91 432 LEU A O 1
ATOM 3563 N N . VAL A 1 433 ? 26.38 9.771 -15.904 1 89.27 433 VAL A N 1
ATOM 3564 C CA . VAL A 1 433 ? 27.353 10.803 -16.247 1 89.27 433 VAL A CA 1
ATOM 3565 C C . VAL A 1 433 ? 26.731 12.184 -16.051 1 89.27 433 VAL A C 1
ATOM 3567 O O . VAL A 1 433 ? 27.385 13.1 -15.546 1 89.27 433 VAL A O 1
ATOM 3570 N N . GLU A 1 434 ? 25.532 12.31 -16.425 1 83.04 434 GLU A N 1
ATOM 3571 C CA . GLU A 1 434 ? 24.82 13.576 -16.28 1 83.04 434 GLU A CA 1
ATOM 3572 C C . GLU A 1 434 ? 24.72 13.988 -14.814 1 83.04 434 GLU A C 1
ATOM 3574 O O . GLU A 1 434 ? 24.679 15.179 -14.499 1 83.04 434 GLU A O 1
ATOM 3579 N N . LYS A 1 435 ? 24.712 13.021 -13.956 1 85.52 435 LYS A N 1
ATOM 3580 C CA . LYS A 1 435 ? 24.634 13.291 -12.523 1 85.52 435 LYS A CA 1
ATOM 3581 C C . LYS A 1 435 ? 26.025 13.465 -11.921 1 85.52 435 LYS A C 1
ATOM 3583 O O . LYS A 1 435 ? 26.167 13.609 -10.705 1 85.52 435 LYS A O 1
ATOM 3588 N N . GLY A 1 436 ? 27.033 13.43 -12.797 1 90.58 436 GLY A N 1
ATOM 3589 C CA . GLY A 1 436 ? 28.406 13.613 -12.352 1 90.58 436 GLY A CA 1
ATOM 3590 C C . GLY A 1 436 ? 29.006 12.361 -11.739 1 90.58 436 GLY A C 1
ATOM 3591 O O . GLY A 1 436 ? 29.964 12.44 -10.967 1 90.58 436 GLY A O 1
ATOM 3592 N N . LEU A 1 437 ? 28.392 11.222 -12.032 1 95.22 437 LEU A N 1
ATOM 3593 C CA . LEU A 1 437 ? 28.848 9.956 -11.466 1 95.22 437 LEU A CA 1
ATOM 3594 C C . LEU A 1 437 ? 29.603 9.137 -12.507 1 95.22 437 LEU A C 1
ATOM 3596 O O . LEU A 1 437 ? 29.397 9.312 -13.711 1 95.22 437 LEU A O 1
ATOM 3600 N N . ASP A 1 438 ? 30.465 8.291 -12.08 1 96.96 438 ASP A N 1
ATOM 3601 C CA . ASP A 1 438 ? 31.219 7.394 -12.95 1 96.96 438 ASP A CA 1
ATOM 3602 C C . ASP A 1 438 ? 30.487 6.067 -13.139 1 96.96 438 ASP A C 1
ATOM 3604 O O . ASP A 1 438 ? 30.382 5.272 -12.203 1 96.96 438 ASP A O 1
ATOM 3608 N N . PRO A 1 439 ? 30.09 5.781 -14.286 1 96.25 439 PRO A N 1
ATOM 3609 C CA . PRO A 1 439 ? 29.337 4.547 -14.523 1 96.25 439 PRO A CA 1
ATOM 3610 C C . PRO A 1 439 ? 30.109 3.297 -14.106 1 96.25 439 PRO A C 1
ATOM 3612 O O . PRO A 1 439 ? 29.504 2.297 -13.71 1 96.25 439 PRO A O 1
ATOM 3615 N N . GLU A 1 440 ? 31.372 3.271 -14.13 1 96.75 440 GLU A N 1
ATOM 3616 C CA . GLU A 1 440 ? 32.194 2.105 -13.819 1 96.75 440 GLU A CA 1
ATOM 3617 C C . GLU A 1 440 ? 32.124 1.76 -12.334 1 96.75 440 GLU A C 1
ATOM 3619 O O . GLU A 1 440 ? 32.49 0.655 -11.93 1 96.75 440 GLU A O 1
ATOM 3624 N N . GLU A 1 441 ? 31.621 2.672 -11.573 1 97.88 441 GLU A N 1
ATOM 3625 C CA . GLU A 1 441 ? 31.551 2.457 -10.131 1 97.88 441 GLU A CA 1
ATOM 3626 C C . GLU A 1 441 ? 30.178 1.936 -9.717 1 97.88 441 GLU A C 1
ATOM 3628 O O . GLU A 1 441 ? 29.88 1.834 -8.525 1 97.88 441 GLU A O 1
ATOM 3633 N N . TYR A 1 442 ? 29.364 1.63 -10.678 1 98.3 442 TYR A N 1
ATOM 3634 C CA . TYR A 1 442 ? 27.998 1.238 -10.351 1 98.3 442 TYR A CA 1
ATOM 3635 C C . TYR A 1 442 ? 27.653 -0.108 -10.976 1 98.3 442 TYR A C 1
ATOM 3637 O O . TYR A 1 442 ? 28.229 -0.492 -11.997 1 98.3 442 TYR A O 1
ATOM 3645 N N . LEU A 1 443 ? 26.738 -0.81 -10.354 1 98.17 443 LEU A N 1
ATOM 3646 C CA . LEU A 1 443 ? 26.117 -2.022 -10.877 1 98.17 443 LEU A CA 1
ATOM 3647 C C . LEU A 1 443 ? 24.618 -1.822 -11.078 1 98.17 443 LEU A C 1
ATOM 3649 O O . LEU A 1 443 ? 23.965 -1.147 -10.279 1 98.17 443 LEU A O 1
ATOM 3653 N N . PHE A 1 444 ? 24.115 -2.371 -12.135 1 98.12 444 PHE A N 1
ATOM 3654 C CA . PHE A 1 444 ? 22.693 -2.245 -12.435 1 98.12 444 PHE A CA 1
ATOM 3655 C C . PHE A 1 444 ? 21.889 -3.315 -11.707 1 98.12 444 PHE A C 1
ATOM 3657 O O . PHE A 1 444 ? 22.324 -4.464 -11.605 1 98.12 444 PHE A O 1
ATOM 3664 N N . LEU A 1 445 ? 20.721 -2.949 -11.159 1 97.32 445 LEU A N 1
ATOM 3665 C CA . LEU A 1 445 ? 19.81 -3.835 -10.442 1 97.32 445 LEU A CA 1
ATOM 3666 C C . LEU A 1 445 ? 18.403 -3.753 -11.022 1 97.32 445 LEU A C 1
ATOM 3668 O O . LEU A 1 445 ? 17.779 -2.69 -11.004 1 97.32 445 LEU A O 1
ATOM 3672 N N . PRO A 1 446 ? 17.884 -4.843 -11.563 1 97.26 446 PRO A N 1
ATOM 3673 C CA . PRO A 1 446 ? 16.462 -4.851 -11.912 1 97.26 446 PRO A CA 1
ATOM 3674 C C . PRO A 1 446 ? 15.557 -5.033 -10.696 1 97.26 446 PRO A C 1
ATOM 3676 O O . PRO A 1 446 ? 15.828 -5.881 -9.841 1 97.26 446 PRO A O 1
ATOM 3679 N N . ILE A 1 447 ? 14.512 -4.231 -10.623 1 96.16 447 ILE A N 1
ATOM 3680 C CA . ILE A 1 447 ? 13.649 -4.322 -9.451 1 96.16 447 ILE A CA 1
ATOM 3681 C C . ILE A 1 447 ? 12.185 -4.293 -9.885 1 96.16 447 ILE A C 1
ATOM 3683 O O . ILE A 1 447 ? 11.855 -3.752 -10.943 1 96.16 447 ILE A O 1
ATOM 3687 N N . HIS A 1 448 ? 11.332 -4.909 -9.072 1 95.77 448 HIS A N 1
ATOM 3688 C CA . HIS A 1 448 ? 9.889 -4.817 -9.26 1 95.77 448 HIS A CA 1
ATOM 3689 C C . HIS A 1 448 ? 9.398 -3.387 -9.067 1 95.77 448 HIS A C 1
ATOM 3691 O O . HIS A 1 448 ? 9.726 -2.743 -8.068 1 95.77 448 HIS A O 1
ATOM 3697 N N . PRO A 1 449 ? 8.608 -2.865 -9.995 1 90.87 449 PRO A N 1
ATOM 3698 C CA . PRO A 1 449 ? 8.174 -1.472 -9.87 1 90.87 449 PRO A CA 1
ATOM 3699 C C . PRO A 1 449 ? 7.402 -1.209 -8.579 1 90.87 449 PRO A C 1
ATOM 3701 O O . PRO A 1 449 ? 7.56 -0.15 -7.966 1 90.87 449 PRO A O 1
ATOM 3704 N N . TRP A 1 450 ? 6.524 -2.139 -8.14 1 94.11 450 TRP A N 1
ATOM 3705 C CA . TRP A 1 450 ? 5.797 -1.985 -6.884 1 94.11 450 TRP A CA 1
ATOM 3706 C C . TRP A 1 450 ? 6.757 -1.733 -5.727 1 94.11 450 TRP A C 1
ATOM 3708 O O . TRP A 1 450 ? 6.485 -0.903 -4.856 1 94.11 450 TRP A O 1
ATOM 3718 N N . GLN A 1 451 ? 7.859 -2.462 -5.663 1 95.74 451 GLN A N 1
ATOM 3719 C CA . GLN A 1 451 ? 8.845 -2.351 -4.593 1 95.74 451 GLN A CA 1
ATOM 3720 C C . GLN A 1 451 ? 9.458 -0.954 -4.554 1 95.74 451 GLN A C 1
ATOM 3722 O O . GLN A 1 451 ? 9.74 -0.424 -3.477 1 95.74 451 GLN A O 1
ATOM 3727 N N . TRP A 1 452 ? 9.678 -0.404 -5.718 1 93.81 452 TRP A N 1
ATOM 3728 C CA . TRP A 1 452 ? 10.241 0.939 -5.812 1 93.81 452 TRP A CA 1
ATOM 3729 C C . TRP A 1 452 ? 9.295 1.97 -5.205 1 93.81 452 TRP A C 1
ATOM 3731 O O . TRP A 1 452 ? 9.67 2.701 -4.286 1 93.81 452 TRP A O 1
ATOM 3741 N N . PHE A 1 453 ? 8.105 1.997 -5.627 1 90.74 453 PHE A N 1
ATOM 3742 C CA . PHE A 1 453 ? 7.176 3.062 -5.268 1 90.74 453 PHE A CA 1
ATOM 3743 C C . PHE A 1 453 ? 6.725 2.922 -3.819 1 90.74 453 PHE A C 1
ATOM 3745 O O . PHE A 1 453 ? 6.497 3.922 -3.135 1 90.74 453 PHE A O 1
ATOM 3752 N N . ASN A 1 454 ? 6.614 1.702 -3.337 1 93.63 454 ASN A N 1
ATOM 3753 C CA . ASN A 1 454 ? 6.014 1.477 -2.027 1 93.63 454 ASN A CA 1
ATOM 3754 C C . ASN A 1 454 ? 7.068 1.45 -0.924 1 93.63 454 ASN A C 1
ATOM 3756 O O . ASN A 1 454 ? 6.762 1.714 0.24 1 93.63 454 ASN A O 1
ATOM 3760 N N . LYS A 1 455 ? 8.352 1.121 -1.281 1 94.87 455 LYS A N 1
ATOM 3761 C CA . LYS A 1 455 ? 9.34 0.907 -0.227 1 94.87 455 LYS A CA 1
ATOM 3762 C C . LYS A 1 455 ? 10.617 1.696 -0.502 1 94.87 455 LYS A C 1
ATOM 3764 O O . LYS A 1 455 ? 10.956 2.618 0.243 1 94.87 455 LYS A O 1
ATOM 3769 N N . LEU A 1 456 ? 11.245 1.526 -1.621 1 96.22 456 LEU A N 1
ATOM 3770 C CA . LEU A 1 456 ? 12.624 1.947 -1.843 1 96.22 456 LEU A CA 1
ATOM 3771 C C . LEU A 1 456 ? 12.716 3.464 -1.971 1 96.22 456 LEU A C 1
ATOM 3773 O O . LEU A 1 456 ? 13.656 4.078 -1.463 1 96.22 456 LEU A O 1
ATOM 3777 N N . ALA A 1 457 ? 11.766 4.044 -2.622 1 93.17 457 ALA A N 1
ATOM 3778 C CA . ALA A 1 457 ? 11.792 5.487 -2.851 1 93.17 457 ALA A CA 1
ATOM 3779 C C . ALA A 1 457 ? 11.833 6.251 -1.531 1 93.17 457 ALA A C 1
ATOM 3781 O O . ALA A 1 457 ? 12.351 7.369 -1.469 1 93.17 457 ALA A O 1
ATOM 3782 N N . THR A 1 458 ? 11.361 5.628 -0.44 1 94.9 458 THR A N 1
ATOM 3783 C CA . THR A 1 458 ? 11.326 6.299 0.855 1 94.9 458 THR A CA 1
ATOM 3784 C C . THR A 1 458 ? 12.399 5.739 1.784 1 94.9 458 THR A C 1
ATOM 3786 O O . THR A 1 458 ? 13.3 6.465 2.209 1 94.9 458 THR A O 1
ATOM 3789 N N . ILE A 1 459 ? 12.429 4.476 2.003 1 95.6 459 ILE A N 1
ATOM 3790 C CA . ILE A 1 459 ? 13.296 3.844 2.991 1 95.6 459 ILE A CA 1
ATOM 3791 C C . ILE A 1 459 ? 14.757 4.02 2.583 1 95.6 459 ILE A C 1
ATOM 3793 O O . ILE A 1 459 ? 15.643 4.092 3.438 1 95.6 459 ILE A O 1
ATOM 3797 N N . PHE A 1 460 ? 15.034 4.163 1.282 1 97.01 460 PHE A N 1
ATOM 3798 C CA . PHE A 1 460 ? 16.399 4.315 0.791 1 97.01 460 PHE A CA 1
ATOM 3799 C C . PHE A 1 460 ? 16.67 5.759 0.384 1 97.01 460 PHE A C 1
ATOM 3801 O O . PHE A 1 460 ? 17.57 6.026 -0.414 1 97.01 460 PHE A O 1
ATOM 3808 N N . ALA A 1 461 ? 15.898 6.694 0.858 1 96.33 461 ALA A N 1
ATOM 3809 C CA . ALA A 1 461 ? 16.01 8.102 0.487 1 96.33 461 ALA A CA 1
ATOM 3810 C C . ALA A 1 461 ? 17.419 8.628 0.749 1 96.33 461 ALA A C 1
ATOM 3812 O O . ALA A 1 461 ? 17.951 9.414 -0.038 1 96.33 461 ALA A O 1
ATOM 3813 N N . SER A 1 462 ? 18.032 8.245 1.819 1 97.07 462 SER A N 1
ATOM 3814 C CA . SER A 1 462 ? 19.384 8.681 2.154 1 97.07 462 SER A CA 1
ATOM 3815 C C . SER A 1 462 ? 20.388 8.232 1.098 1 97.07 462 SER A C 1
ATOM 3817 O O . SER A 1 462 ? 21.255 9.007 0.689 1 97.07 462 SER A O 1
ATOM 3819 N N . GLU A 1 463 ? 20.265 6.97 0.686 1 97.02 463 GLU A N 1
ATOM 3820 C CA . GLU A 1 463 ? 21.159 6.416 -0.327 1 97.02 463 GLU A CA 1
ATOM 3821 C C . GLU A 1 463 ? 20.974 7.118 -1.669 1 97.02 463 GLU A C 1
ATOM 3823 O O . GLU A 1 463 ? 21.936 7.302 -2.418 1 97.02 463 GLU A O 1
ATOM 3828 N N . ILE A 1 464 ? 19.767 7.459 -1.962 1 95.99 464 ILE A N 1
ATOM 3829 C CA . ILE A 1 464 ? 19.456 8.197 -3.181 1 95.99 464 ILE A CA 1
ATOM 3830 C C . ILE A 1 464 ? 20.057 9.599 -3.103 1 95.99 464 ILE A C 1
ATOM 3832 O O . ILE A 1 464 ? 20.679 10.069 -4.058 1 95.99 464 ILE A O 1
ATOM 3836 N N . ALA A 1 465 ? 19.923 10.265 -1.977 1 95.85 465 ALA A N 1
ATOM 3837 C CA . ALA A 1 465 ? 20.445 11.614 -1.773 1 95.85 465 ALA A CA 1
ATOM 3838 C C . ALA A 1 465 ? 21.964 11.642 -1.919 1 95.85 465 ALA A C 1
ATOM 3840 O O . ALA A 1 465 ? 22.525 12.607 -2.444 1 95.85 465 ALA A O 1
ATOM 3841 N N . LYS A 1 466 ? 22.603 10.633 -1.488 1 95.36 466 LYS A N 1
ATOM 3842 C CA . LYS A 1 466 ? 24.062 10.577 -1.486 1 95.36 466 LYS A CA 1
ATOM 3843 C C . LYS A 1 466 ? 24.595 10.082 -2.827 1 95.36 466 LYS A C 1
ATOM 3845 O O . LYS A 1 466 ? 25.808 10.025 -3.036 1 95.36 466 LYS A O 1
ATOM 3850 N N . GLY A 1 467 ? 23.723 9.628 -3.722 1 94.68 467 GLY A N 1
ATOM 3851 C CA . GLY A 1 467 ? 24.126 9.171 -5.043 1 94.68 467 GLY A CA 1
ATOM 3852 C C . GLY A 1 467 ? 24.602 7.731 -5.056 1 94.68 467 GLY A C 1
ATOM 3853 O O . GLY A 1 467 ? 25.149 7.262 -6.057 1 94.68 467 GLY A O 1
ATOM 3854 N N . ASN A 1 468 ? 24.449 7.011 -3.946 1 97.54 468 ASN A N 1
ATOM 3855 C CA . ASN A 1 468 ? 24.833 5.604 -3.892 1 97.54 468 ASN A CA 1
ATOM 3856 C C . ASN A 1 468 ? 23.822 4.719 -4.616 1 97.54 468 ASN A C 1
ATOM 3858 O O . ASN A 1 468 ? 24.148 3.603 -5.025 1 97.54 468 ASN A O 1
ATOM 3862 N N . LEU A 1 469 ? 22.618 5.138 -4.659 1 97.78 469 LEU A N 1
ATOM 3863 C CA . LEU A 1 469 ? 21.528 4.484 -5.375 1 97.78 469 LEU A CA 1
ATOM 3864 C C . LEU A 1 469 ? 20.87 5.446 -6.359 1 97.78 469 LEU A C 1
ATOM 3866 O O . LEU A 1 469 ? 20.405 6.519 -5.968 1 97.78 469 LEU A O 1
ATOM 3870 N N . VAL A 1 470 ? 20.827 5.099 -7.623 1 96.02 470 VAL A N 1
ATOM 3871 C CA . VAL A 1 470 ? 20.326 5.988 -8.666 1 96.02 470 VAL A CA 1
ATOM 3872 C C . VAL A 1 470 ? 19.2 5.301 -9.434 1 96.02 470 VAL A C 1
ATOM 3874 O O . VAL A 1 470 ? 19.332 4.143 -9.838 1 96.02 470 VAL A O 1
ATOM 3877 N N . CYS A 1 471 ? 18.096 5.954 -9.574 1 91.3 471 CYS A N 1
ATOM 3878 C CA . CYS A 1 471 ? 16.985 5.446 -10.37 1 91.3 471 CYS A CA 1
ATOM 3879 C C . CYS A 1 471 ? 17.253 5.63 -11.859 1 91.3 471 CYS A C 1
ATOM 3881 O O . CYS A 1 471 ? 17.399 6.757 -12.334 1 91.3 471 CYS A O 1
ATOM 3883 N N . LEU A 1 472 ? 17.317 4.63 -12.574 1 90.06 472 LEU A N 1
ATOM 3884 C CA . LEU A 1 472 ? 17.635 4.691 -13.996 1 90.06 472 LEU A CA 1
ATOM 3885 C C . LEU A 1 472 ? 16.362 4.705 -14.837 1 90.06 472 LEU A C 1
ATOM 3887 O O . LEU A 1 472 ? 16.371 5.18 -15.975 1 90.06 472 LEU A O 1
ATOM 3891 N N . GLY A 1 473 ? 15.28 4.054 -14.264 1 82.12 473 GLY A N 1
ATOM 3892 C CA . GLY A 1 473 ? 14.019 4.028 -14.986 1 82.12 473 GLY A CA 1
ATOM 3893 C C . GLY A 1 473 ? 13.636 2.642 -15.47 1 82.12 473 GLY A C 1
ATOM 3894 O O . GLY A 1 473 ? 14.237 1.648 -15.059 1 82.12 473 GLY A O 1
ATOM 3895 N N . TYR A 1 474 ? 12.653 2.555 -16.312 1 81.39 474 TYR A N 1
ATOM 3896 C CA . TYR A 1 474 ? 12.114 1.285 -16.785 1 81.39 474 TYR A CA 1
ATOM 3897 C C . TYR A 1 474 ? 12.992 0.695 -17.883 1 81.39 474 TYR A C 1
ATOM 3899 O O . TYR A 1 474 ? 13.538 1.428 -18.711 1 81.39 474 TYR A O 1
ATOM 3907 N N . GLY A 1 475 ? 13.161 -0.608 -17.788 1 81.82 475 GLY A N 1
ATOM 3908 C CA . GLY A 1 475 ? 13.752 -1.304 -18.919 1 81.82 475 GLY A CA 1
ATOM 3909 C C . GLY A 1 475 ? 12.776 -1.524 -20.06 1 81.82 475 GLY A C 1
ATOM 3910 O O . GLY A 1 475 ? 11.572 -1.306 -19.905 1 81.82 475 GLY A O 1
ATOM 3911 N N . ALA A 1 476 ? 13.229 -2.005 -21.161 1 72.11 476 ALA A N 1
ATOM 3912 C CA . ALA A 1 476 ? 12.447 -2.093 -22.392 1 72.11 476 ALA A CA 1
ATOM 3913 C C . ALA A 1 476 ? 11.643 -3.389 -22.439 1 72.11 476 ALA A C 1
ATOM 3915 O O . ALA A 1 476 ? 10.608 -3.46 -23.106 1 72.11 476 ALA A O 1
ATOM 3916 N N . ASP A 1 477 ? 12.067 -4.401 -21.738 1 84.17 477 ASP A N 1
ATOM 3917 C CA . ASP A 1 477 ? 11.443 -5.717 -21.83 1 84.17 477 ASP A CA 1
ATOM 3918 C C . ASP A 1 477 ? 10.169 -5.78 -20.99 1 84.17 477 ASP A C 1
ATOM 3920 O O . ASP A 1 477 ? 10.045 -5.076 -19.986 1 84.17 477 ASP A O 1
ATOM 3924 N N . GLN A 1 478 ? 9.282 -6.64 -21.434 1 82.88 478 GLN A N 1
ATOM 3925 C CA . GLN A 1 478 ? 8.05 -6.935 -20.711 1 82.88 478 GLN A CA 1
ATOM 3926 C C . GLN A 1 478 ? 8.136 -8.286 -20.006 1 82.88 478 GLN A C 1
ATOM 3928 O O . GLN A 1 478 ? 8.691 -9.242 -20.551 1 82.88 478 GLN A O 1
ATOM 3933 N N . TYR A 1 479 ? 7.572 -8.304 -18.819 1 91.55 479 TYR A N 1
ATOM 3934 C CA . TYR A 1 479 ? 7.658 -9.508 -18.001 1 91.55 479 TYR A CA 1
ATOM 3935 C C . TYR A 1 479 ? 6.278 -9.943 -17.524 1 91.55 479 TYR A C 1
ATOM 3937 O O . TYR A 1 479 ? 5.37 -9.119 -17.395 1 91.55 479 TYR A O 1
ATOM 3945 N N . LEU A 1 480 ? 6.112 -11.219 -17.283 1 91.93 480 LEU A N 1
ATOM 3946 C CA . LEU A 1 480 ? 4.945 -11.798 -16.625 1 91.93 480 LEU A CA 1
ATOM 3947 C C . LEU A 1 480 ? 5.329 -12.426 -15.29 1 91.93 480 LEU A C 1
ATOM 3949 O O . LEU A 1 480 ? 6.347 -13.115 -15.193 1 91.93 480 LEU A O 1
ATOM 3953 N N . ALA A 1 481 ? 4.494 -12.117 -14.34 1 94.72 481 ALA A N 1
ATOM 3954 C CA . ALA A 1 481 ? 4.711 -12.777 -13.055 1 94.72 481 ALA A CA 1
ATOM 3955 C C . ALA A 1 481 ? 4.339 -14.255 -13.128 1 94.72 481 ALA A C 1
ATOM 3957 O O . ALA A 1 481 ? 3.302 -14.613 -13.691 1 94.72 481 ALA A O 1
ATOM 3958 N N . GLN A 1 482 ? 5.195 -15.057 -12.597 1 95.21 482 GLN A N 1
ATOM 3959 C CA . GLN A 1 482 ? 4.893 -16.48 -12.488 1 95.21 482 GLN A CA 1
ATOM 3960 C C . GLN A 1 482 ? 4.079 -16.774 -11.231 1 95.21 482 GLN A C 1
ATOM 3962 O O . GLN A 1 482 ? 3.776 -15.866 -10.454 1 95.21 482 GLN A O 1
ATOM 3967 N N . GLN A 1 483 ? 3.762 -17.977 -10.988 1 92.52 483 GLN A N 1
ATOM 3968 C CA . GLN A 1 483 ? 2.903 -18.37 -9.875 1 92.52 483 GLN A CA 1
ATOM 3969 C C . GLN A 1 483 ? 3.512 -17.957 -8.538 1 92.52 483 GLN A C 1
ATOM 3971 O O . GLN A 1 483 ? 2.788 -17.658 -7.587 1 92.52 483 GLN A O 1
ATOM 3976 N N . SER A 1 484 ? 4.803 -17.834 -8.52 1 88.91 484 SER A N 1
ATOM 3977 C CA . SER A 1 484 ? 5.469 -17.413 -7.291 1 88.91 484 SER A CA 1
ATOM 3978 C C . SER A 1 484 ? 5.41 -15.898 -7.122 1 88.91 484 SER A C 1
ATOM 3980 O O . SER A 1 484 ? 5.756 -15.373 -6.062 1 88.91 484 SER A O 1
ATOM 3982 N N . ILE A 1 485 ? 4.992 -15.14 -8.027 1 90.75 485 ILE A N 1
ATOM 3983 C CA . ILE A 1 485 ? 4.688 -13.713 -8.056 1 90.75 485 ILE A CA 1
ATOM 3984 C C . ILE A 1 485 ? 5.983 -12.912 -8.183 1 90.75 485 ILE A C 1
ATOM 3986 O O . ILE A 1 485 ? 6.008 -11.858 -8.822 1 90.75 485 ILE A O 1
ATOM 3990 N N . ARG A 1 486 ? 7.103 -13.394 -7.601 1 92.25 486 ARG A N 1
ATOM 3991 C CA . ARG A 1 486 ? 8.347 -12.629 -7.604 1 92.25 486 ARG A CA 1
ATOM 3992 C C . ARG A 1 486 ? 9.264 -13.082 -8.735 1 92.25 486 ARG A C 1
ATOM 3994 O O . ARG A 1 486 ? 10.294 -12.455 -8.995 1 92.25 486 ARG A O 1
ATOM 4001 N N . THR A 1 487 ? 8.99 -14.214 -9.289 1 94.99 487 THR A N 1
ATOM 4002 C CA . THR A 1 487 ? 9.725 -14.671 -10.463 1 94.99 487 THR A CA 1
ATOM 4003 C C . THR A 1 487 ? 9.071 -14.16 -11.743 1 94.99 487 THR A C 1
ATOM 4005 O O . THR A 1 487 ? 7.879 -14.38 -11.968 1 94.99 487 THR A O 1
ATOM 4008 N N . LEU A 1 488 ? 9.887 -13.584 -12.567 1 96.77 488 LEU A N 1
ATOM 4009 C CA . LEU A 1 488 ? 9.353 -12.88 -13.728 1 96.77 488 LEU A CA 1
ATOM 4010 C C . LEU A 1 488 ? 9.892 -13.48 -15.023 1 96.77 488 LEU A C 1
ATOM 4012 O O . LEU A 1 488 ? 11.105 -13.627 -15.186 1 96.77 488 LEU A O 1
ATOM 4016 N N . PHE A 1 489 ? 8.995 -13.796 -15.9 1 96.36 489 PHE A N 1
ATOM 4017 C CA . PHE A 1 489 ? 9.325 -14.365 -17.202 1 96.36 489 PHE A CA 1
ATOM 4018 C C . PHE A 1 489 ? 9.365 -13.28 -18.272 1 96.36 489 PHE A C 1
ATOM 4020 O O . PHE A 1 489 ? 8.405 -12.525 -18.433 1 96.36 489 PHE A O 1
ATOM 4027 N N . ASN A 1 490 ? 10.498 -13.196 -18.965 1 93.79 490 ASN A N 1
ATOM 4028 C CA . ASN A 1 490 ? 10.646 -12.225 -20.044 1 93.79 490 ASN A CA 1
ATOM 4029 C C . ASN A 1 490 ? 9.87 -12.647 -21.288 1 93.79 490 ASN A C 1
ATOM 4031 O O . ASN A 1 490 ? 10.287 -13.559 -22.005 1 93.79 490 ASN A O 1
ATOM 4035 N N . ILE A 1 491 ? 8.796 -11.989 -21.564 1 83.97 491 ILE A N 1
ATOM 4036 C CA . ILE A 1 491 ? 7.964 -12.418 -22.683 1 83.97 491 ILE A CA 1
ATOM 4037 C C . ILE A 1 491 ? 8.449 -11.756 -23.97 1 83.97 491 ILE A C 1
ATOM 4039 O O . ILE A 1 491 ? 8.131 -12.215 -25.07 1 83.97 491 ILE A O 1
ATOM 4043 N N . THR A 1 492 ? 9.204 -10.631 -23.82 1 78.37 492 THR A N 1
ATOM 4044 C CA . THR A 1 492 ? 9.808 -9.986 -24.98 1 78.37 492 THR A CA 1
ATOM 4045 C C . THR A 1 492 ? 10.872 -10.884 -25.605 1 78.37 492 THR A C 1
ATOM 4047 O O . THR A 1 492 ? 10.955 -10.997 -26.83 1 78.37 492 THR A O 1
ATOM 4050 N N . ASN A 1 493 ? 11.695 -11.445 -24.79 1 86.98 493 ASN A N 1
ATOM 4051 C CA . ASN A 1 493 ? 12.715 -12.416 -25.173 1 86.98 493 ASN A CA 1
ATOM 4052 C C . ASN A 1 493 ? 12.703 -13.633 -24.253 1 86.98 493 ASN A C 1
ATOM 4054 O O . ASN A 1 493 ? 13.368 -13.638 -23.215 1 86.98 493 ASN A O 1
ATOM 4058 N N . ARG A 1 494 ? 12.172 -14.679 -24.71 1 89.81 494 ARG A N 1
ATOM 4059 C CA . ARG A 1 494 ? 11.891 -15.847 -23.881 1 89.81 494 ARG A CA 1
ATOM 4060 C C . ARG A 1 494 ? 13.179 -16.568 -23.496 1 89.81 494 ARG A C 1
ATOM 4062 O O . ARG A 1 494 ? 13.191 -17.369 -22.559 1 89.81 494 ARG A O 1
ATOM 4069 N N . LYS A 1 495 ? 14.218 -16.329 -24.208 1 91.43 495 LYS A N 1
ATOM 4070 C CA . LYS A 1 495 ? 15.475 -17.014 -23.917 1 91.43 495 LYS A CA 1
ATOM 4071 C C . LYS A 1 495 ? 16.277 -16.264 -22.857 1 91.43 495 LYS A C 1
ATOM 4073 O O . LYS A 1 495 ? 17.233 -16.804 -22.297 1 91.43 495 LYS A O 1
ATOM 4078 N N . LYS A 1 496 ? 15.882 -15.034 -22.595 1 94.3 496 LYS A N 1
ATOM 4079 C CA . LYS A 1 496 ? 16.51 -14.314 -21.491 1 94.3 496 LYS A CA 1
ATOM 4080 C C . LYS A 1 496 ? 16.169 -14.958 -20.15 1 94.3 496 LYS A C 1
ATOM 4082 O O . LYS A 1 496 ? 15.263 -15.79 -20.067 1 94.3 496 LYS A O 1
ATOM 4087 N N . PHE A 1 497 ? 16.889 -14.603 -19.192 1 97.04 497 PHE A N 1
ATOM 4088 C CA . PHE A 1 497 ? 16.79 -15.242 -17.885 1 97.04 497 PHE A CA 1
ATOM 4089 C C . PHE A 1 497 ? 15.489 -14.855 -17.191 1 97.04 497 PHE A C 1
ATOM 4091 O O . PHE A 1 497 ? 14.953 -13.77 -17.425 1 97.04 497 PHE A O 1
ATOM 4098 N N . TYR A 1 498 ? 15.022 -15.81 -16.335 1 96.59 498 TYR A N 1
ATOM 4099 C CA . TYR A 1 498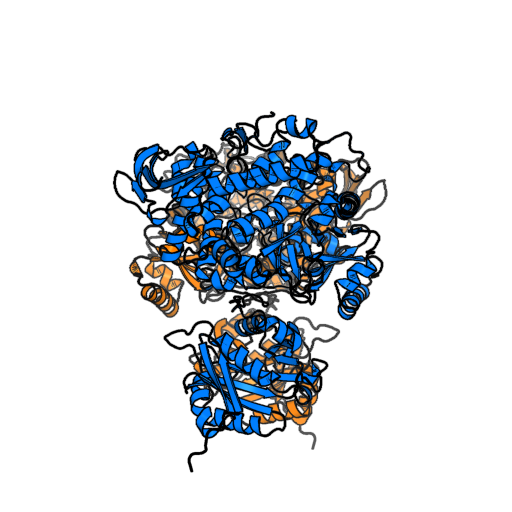 ? 14.077 -15.393 -15.305 1 96.59 498 TYR A CA 1
ATOM 4100 C C . TYR A 1 498 ? 14.7 -14.351 -14.384 1 96.59 498 TYR A C 1
ATOM 4102 O O . TYR A 1 498 ? 15.878 -14.451 -14.03 1 96.59 498 TYR A O 1
ATOM 4110 N N . THR A 1 499 ? 13.889 -13.4 -14.037 1 96.78 499 THR A N 1
ATOM 4111 C CA . THR A 1 499 ? 14.34 -12.447 -13.029 1 96.78 499 THR A CA 1
ATOM 4112 C C . THR A 1 499 ? 13.505 -12.569 -11.757 1 96.78 499 THR A C 1
ATOM 4114 O O . THR A 1 499 ? 12.276 -12.495 -11.807 1 96.78 499 THR A O 1
ATOM 4117 N N . LYS A 1 500 ? 14.092 -12.864 -10.703 1 94.71 500 LYS A N 1
ATOM 4118 C CA . LYS A 1 500 ? 13.44 -12.881 -9.396 1 94.71 500 LYS A CA 1
ATOM 4119 C C . LYS A 1 500 ? 13.799 -11.639 -8.586 1 94.71 500 LYS A C 1
ATOM 4121 O O . LYS A 1 500 ? 14.979 -11.354 -8.367 1 94.71 500 LYS A O 1
ATOM 4126 N N . SER A 1 501 ? 12.837 -10.91 -8.196 1 94.07 501 SER A N 1
ATOM 4127 C CA . SER A 1 501 ? 13.08 -9.643 -7.513 1 94.07 501 SER A CA 1
ATOM 4128 C C . SER A 1 501 ? 12.391 -9.607 -6.153 1 94.07 501 SER A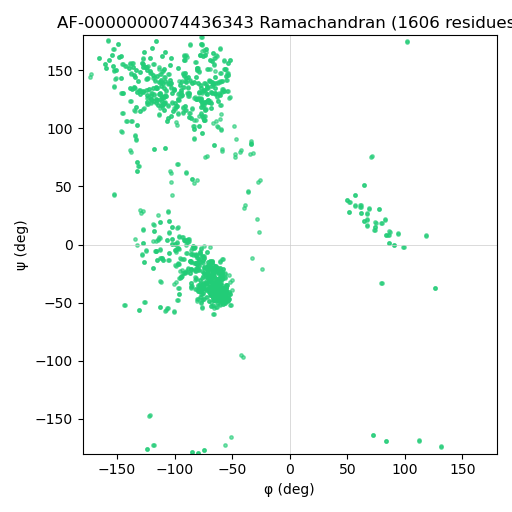 C 1
ATOM 4130 O O . SER A 1 501 ? 11.393 -10.299 -5.938 1 94.07 501 SER A O 1
ATOM 4132 N N . ALA A 1 502 ? 12.947 -8.835 -5.236 1 92.75 502 ALA A N 1
ATOM 4133 C CA . ALA A 1 502 ? 12.329 -8.631 -3.928 1 92.75 502 ALA A CA 1
ATOM 4134 C C . ALA A 1 502 ? 10.965 -7.961 -4.064 1 92.75 502 ALA A C 1
ATOM 4136 O O . ALA A 1 502 ? 10.781 -7.081 -4.909 1 92.75 502 ALA A O 1
ATOM 4137 N N . LEU A 1 503 ? 10.028 -8.388 -3.316 1 92.88 503 LEU A N 1
ATOM 4138 C CA . LEU A 1 503 ? 8.669 -7.86 -3.261 1 92.88 503 LEU A CA 1
ATOM 4139 C C . LEU A 1 503 ? 8.116 -7.93 -1.842 1 92.88 503 LEU A C 1
ATOM 4141 O O . LEU A 1 503 ? 7.874 -9.019 -1.318 1 92.88 503 LEU A O 1
ATOM 4145 N N . SER A 1 504 ? 7.871 -6.812 -1.158 1 90.4 504 SER A N 1
ATOM 4146 C CA . SER A 1 504 ? 7.524 -6.742 0.258 1 90.4 504 SER A CA 1
ATOM 4147 C C . SER A 1 504 ? 6.014 -6.812 0.461 1 90.4 504 SER A C 1
ATOM 4149 O O . SER A 1 504 ? 5.413 -5.885 1.007 1 90.4 504 SER A O 1
ATOM 4151 N N . ILE A 1 505 ? 5.355 -7.887 0.082 1 88.47 505 ILE A N 1
ATOM 4152 C CA . ILE A 1 505 ? 3.943 -8.141 0.345 1 88.47 505 ILE A CA 1
ATOM 4153 C C . ILE A 1 505 ? 3.79 -9.441 1.132 1 88.47 505 ILE A C 1
ATOM 4155 O O . ILE A 1 505 ? 4.718 -10.251 1.19 1 88.47 505 ILE A O 1
ATOM 4159 N N . LEU A 1 506 ? 2.71 -9.566 1.739 1 80.47 506 LEU A N 1
ATOM 4160 C CA . LEU A 1 506 ? 2.41 -10.798 2.461 1 80.47 506 LEU A CA 1
ATOM 4161 C C . LEU A 1 506 ? 1.637 -11.771 1.577 1 80.47 506 LEU A C 1
ATOM 4163 O O . LEU A 1 506 ? 0.571 -11.432 1.057 1 80.47 506 LEU A O 1
ATOM 4167 N N . ASN A 1 507 ? 2.285 -12.84 1.402 1 76.38 507 ASN A N 1
ATOM 4168 C CA . ASN A 1 507 ? 1.693 -13.946 0.657 1 76.38 507 ASN A CA 1
ATOM 4169 C C . ASN A 1 507 ? 1.924 -15.282 1.358 1 76.38 507 ASN A C 1
ATOM 4171 O O . ASN A 1 507 ? 3.066 -15.713 1.522 1 76.38 507 ASN A O 1
ATOM 4175 N N . MET A 1 508 ? 0.82 -15.914 1.785 1 69.1 508 MET A N 1
ATOM 4176 C CA . MET A 1 508 ? 0.836 -17.21 2.458 1 69.1 508 MET A CA 1
ATOM 4177 C C . MET A 1 508 ? 1.635 -17.14 3.755 1 69.1 508 MET A C 1
ATOM 4179 O O . MET A 1 508 ? 2.441 -18.027 4.041 1 69.1 508 MET A O 1
ATOM 4183 N N . GLY A 1 509 ? 1.528 -15.953 4.381 1 57.01 509 GLY A N 1
ATOM 4184 C CA . GLY A 1 509 ? 2.123 -15.831 5.703 1 57.01 509 GLY A CA 1
ATOM 4185 C C . GLY A 1 509 ? 3.588 -15.441 5.665 1 57.01 509 GLY A C 1
ATOM 4186 O O . GLY A 1 509 ? 4.281 -15.512 6.682 1 57.01 509 GLY A O 1
ATOM 4187 N N . PHE A 1 510 ? 4.065 -15.043 4.459 1 56.8 510 PHE A N 1
ATOM 4188 C CA . PHE A 1 510 ? 5.474 -14.688 4.344 1 56.8 510 PHE A CA 1
ATOM 4189 C C . PHE A 1 510 ? 5.636 -13.311 3.71 1 56.8 510 PHE A C 1
ATOM 4191 O O . PHE A 1 510 ? 4.919 -12.968 2.768 1 56.8 510 PHE A O 1
ATOM 4198 N N . MET A 1 511 ? 6.536 -12.504 4.467 1 49.2 511 MET A N 1
ATOM 4199 C CA . MET A 1 511 ? 7.054 -11.357 3.728 1 49.2 511 MET A CA 1
ATOM 4200 C C . MET A 1 511 ? 8.149 -11.785 2.756 1 49.2 511 MET A C 1
ATOM 4202 O O . MET A 1 511 ? 9.115 -12.44 3.152 1 49.2 511 MET A O 1
ATOM 4206 N N . ARG A 1 512 ? 8.063 -11.519 1.591 1 52.96 512 ARG A N 1
ATOM 4207 C CA . ARG A 1 512 ? 8.854 -12.156 0.544 1 52.96 512 ARG A CA 1
ATOM 4208 C C . ARG A 1 512 ? 10.056 -11.297 0.166 1 52.96 512 ARG A C 1
ATOM 4210 O O . ARG A 1 512 ? 10.055 -10.644 -0.88 1 52.96 512 ARG A O 1
ATOM 4217 N N . GLY A 1 513 ? 11.073 -11.139 1.032 1 57.18 513 GLY A N 1
ATOM 4218 C CA . GLY A 1 513 ? 12.354 -10.525 0.718 1 57.18 513 GLY A CA 1
ATOM 4219 C C . GLY A 1 513 ? 13.399 -11.526 0.261 1 57.18 513 GLY A C 1
ATOM 4220 O O . GLY A 1 513 ? 13.096 -12.707 0.077 1 57.18 513 GLY A O 1
ATOM 4221 N N . LEU A 1 514 ? 14.482 -11.026 -0.383 1 65.24 514 LEU A N 1
ATOM 4222 C CA . LEU A 1 514 ? 15.601 -11.876 -0.774 1 65.24 514 LEU A CA 1
ATOM 4223 C C . LEU A 1 514 ? 16.803 -11.645 0.135 1 65.24 514 LEU A C 1
ATOM 4225 O O . LEU A 1 514 ? 17.406 -10.569 0.114 1 65.24 514 LEU A O 1
ATOM 4229 N N . PRO A 1 515 ? 17.082 -12.584 0.933 1 57.63 515 PRO A N 1
ATOM 4230 C CA . PRO A 1 515 ? 18.191 -12.372 1.866 1 57.63 515 PRO A CA 1
ATOM 4231 C C . PRO A 1 515 ? 19.546 -12.304 1.165 1 57.63 515 PRO A C 1
ATOM 4233 O O . PRO A 1 515 ? 19.842 -13.134 0.303 1 57.63 515 PRO A O 1
ATOM 4236 N N . LEU A 1 516 ? 20.322 -11.343 1.445 1 62.74 516 LEU A N 1
ATOM 4237 C CA . LEU A 1 516 ? 21.622 -11.053 0.851 1 62.74 516 LEU A CA 1
ATOM 4238 C C . LEU A 1 516 ? 22.564 -12.244 0.994 1 62.74 516 LEU A C 1
ATOM 4240 O O . LEU A 1 516 ? 23.295 -12.579 0.059 1 62.74 516 LEU A O 1
ATOM 4244 N N . TYR A 1 517 ? 22.5 -12.854 2.079 1 60.08 517 TYR A N 1
ATOM 4245 C CA . TYR A 1 517 ? 23.407 -13.964 2.349 1 60.08 517 TYR A CA 1
ATOM 4246 C C . TYR A 1 517 ? 23.167 -15.114 1.379 1 60.08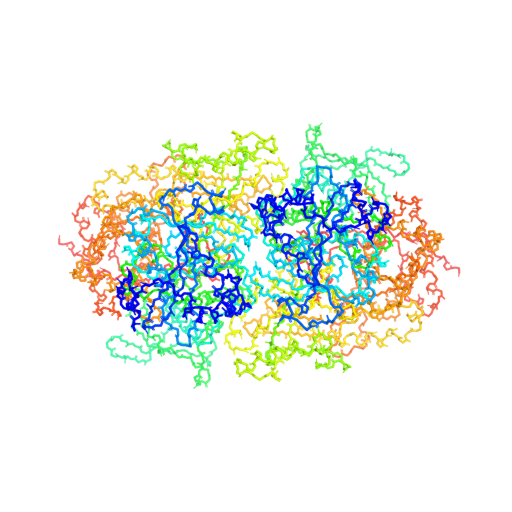 517 TYR A C 1
ATOM 4248 O O . TYR A 1 517 ? 24.114 -15.762 0.928 1 60.08 517 TYR A O 1
ATOM 4256 N N . TYR A 1 518 ? 22.002 -15.237 0.942 1 65.08 518 TYR A N 1
ATOM 4257 C CA . TYR A 1 518 ? 21.661 -16.323 0.03 1 65.08 518 TYR A CA 1
ATOM 4258 C C . TYR A 1 518 ? 22.047 -15.974 -1.403 1 65.08 518 TYR A C 1
ATOM 4260 O O . TYR A 1 518 ? 22.502 -16.837 -2.157 1 65.08 518 TYR A O 1
ATOM 4268 N N . LEU A 1 519 ? 21.994 -14.751 -1.631 1 72.33 519 LEU A N 1
ATOM 4269 C CA . LEU A 1 519 ? 22.183 -14.315 -3.01 1 72.33 519 LEU A CA 1
ATOM 4270 C C . LEU A 1 519 ? 23.646 -14.437 -3.422 1 72.33 519 LEU A C 1
ATOM 4272 O O . LEU A 1 519 ? 23.947 -14.717 -4.585 1 72.33 519 LEU A O 1
ATOM 4276 N N . GLY A 1 520 ? 24.49 -14.389 -2.48 1 75.42 520 GLY A N 1
ATOM 4277 C CA . GLY A 1 520 ? 25.905 -14.486 -2.801 1 75.42 520 GLY A CA 1
ATOM 4278 C C . GLY A 1 520 ? 26.36 -15.909 -3.067 1 75.42 520 GLY A C 1
ATOM 4279 O O . GLY A 1 520 ? 27.302 -16.132 -3.829 1 75.42 520 GLY A O 1
ATOM 4280 N N . THR A 1 521 ? 25.639 -16.832 -2.58 1 80.79 521 THR A N 1
ATOM 4281 C CA . THR A 1 521 ? 26.078 -18.22 -2.674 1 80.79 521 THR A CA 1
ATOM 4282 C C . THR A 1 521 ? 25.279 -18.968 -3.737 1 80.79 521 THR A C 1
ATOM 4284 O O . THR A 1 521 ? 25.651 -20.073 -4.137 1 80.79 521 THR A O 1
ATOM 4287 N N . ALA A 1 522 ? 24.302 -18.369 -4.261 1 84.22 522 ALA A N 1
ATOM 4288 C CA . ALA A 1 522 ? 23.371 -19.051 -5.156 1 84.22 522 ALA A CA 1
ATOM 4289 C C . ALA A 1 522 ? 24.081 -19.544 -6.414 1 84.22 522 ALA A C 1
ATOM 4291 O O . ALA A 1 522 ? 23.961 -20.714 -6.785 1 84.22 522 ALA A O 1
ATOM 4292 N N . PRO A 1 523 ? 24.912 -18.777 -7.09 1 86.86 523 PRO A N 1
ATOM 4293 C CA . PRO A 1 523 ? 25.595 -19.258 -8.293 1 86.86 523 PRO A CA 1
ATOM 4294 C C . PRO A 1 523 ? 26.591 -20.377 -7.999 1 86.86 523 PRO A C 1
ATOM 4296 O O . PRO A 1 523 ? 26.719 -21.318 -8.787 1 86.86 523 PRO A O 1
ATOM 4299 N N . LYS A 1 524 ? 27.248 -20.265 -6.884 1 87.98 524 LYS A N 1
ATOM 4300 C CA . LYS A 1 524 ? 28.199 -21.302 -6.494 1 87.98 524 LYS A CA 1
ATOM 4301 C C . LYS A 1 524 ? 27.488 -22.626 -6.224 1 87.98 524 LYS A C 1
ATOM 4303 O O . LYS A 1 524 ? 27.989 -23.691 -6.591 1 87.98 524 LYS A O 1
ATOM 4308 N N . MET A 1 525 ? 26.431 -22.533 -5.636 1 89.74 525 MET A N 1
ATOM 4309 C CA . MET A 1 525 ? 25.63 -23.722 -5.356 1 89.74 525 MET A CA 1
ATOM 4310 C C . MET A 1 525 ? 25.159 -24.377 -6.65 1 89.74 525 MET A C 1
ATOM 4312 O O . MET A 1 525 ? 25.153 -25.604 -6.763 1 89.74 525 MET A O 1
ATOM 4316 N N . ALA A 1 526 ? 24.737 -23.596 -7.555 1 89.3 526 ALA A N 1
ATOM 4317 C CA . ALA A 1 526 ? 24.268 -24.103 -8.841 1 89.3 526 ALA A CA 1
ATOM 4318 C C . ALA A 1 526 ? 25.366 -24.885 -9.557 1 89.3 526 ALA A C 1
ATOM 4320 O O . ALA A 1 526 ? 25.132 -25.994 -10.043 1 89.3 526 ALA A O 1
ATOM 4321 N N . VAL A 1 527 ? 26.548 -24.347 -9.604 1 89.88 527 VAL A N 1
ATOM 4322 C CA . VAL A 1 527 ? 27.673 -24.985 -10.279 1 89.88 527 VAL A CA 1
ATOM 4323 C C . VAL A 1 527 ? 28.03 -26.288 -9.568 1 89.88 527 VAL A C 1
ATOM 4325 O O . VAL A 1 527 ? 28.299 -27.303 -10.216 1 89.88 527 VAL A O 1
ATOM 4328 N N . TRP A 1 528 ? 28.061 -26.207 -8.272 1 92.26 528 TRP A N 1
ATOM 4329 C CA . TRP A 1 528 ? 28.404 -27.391 -7.491 1 92.26 528 TRP A CA 1
ATOM 4330 C C . TRP A 1 528 ? 27.405 -28.516 -7.74 1 92.26 528 TRP A C 1
ATOM 4332 O O . TRP A 1 528 ? 27.796 -29.669 -7.936 1 92.26 528 TRP A O 1
ATOM 4342 N N . LEU A 1 529 ? 26.188 -28.223 -7.745 1 92.99 529 LEU A N 1
ATOM 4343 C CA . LEU A 1 529 ? 25.14 -29.215 -7.958 1 92.99 529 LEU A CA 1
ATOM 4344 C C . LEU A 1 529 ? 25.177 -29.747 -9.387 1 92.99 529 LEU A C 1
ATOM 4346 O O . LEU A 1 529 ? 24.93 -30.932 -9.62 1 92.99 529 LEU A O 1
ATOM 4350 N N . GLU A 1 530 ? 25.397 -28.873 -10.364 1 92.18 530 GLU A N 1
ATOM 4351 C CA . GLU A 1 530 ? 25.511 -29.309 -11.752 1 92.18 530 GLU A CA 1
ATOM 4352 C C . GLU A 1 530 ? 26.649 -30.312 -11.923 1 92.18 530 GLU A C 1
ATOM 4354 O O . GLU A 1 530 ? 26.49 -31.329 -12.602 1 92.18 530 GLU A O 1
ATOM 4359 N N . ASN A 1 531 ? 27.764 -29.965 -11.33 1 92.07 531 ASN A N 1
ATOM 4360 C CA . ASN A 1 531 ? 28.91 -30.865 -11.407 1 92.07 531 ASN A CA 1
ATOM 4361 C C . ASN A 1 531 ? 28.61 -32.212 -10.756 1 92.07 531 ASN A C 1
ATOM 4363 O O . ASN A 1 531 ? 29.101 -33.248 -11.208 1 92.07 531 ASN A O 1
ATOM 4367 N N . LEU A 1 532 ? 27.86 -32.134 -9.763 1 92.08 532 LEU A N 1
ATOM 4368 C CA . LEU A 1 532 ? 27.495 -33.348 -9.04 1 92.08 532 LEU A CA 1
ATOM 4369 C C . LEU A 1 532 ? 26.512 -34.188 -9.849 1 92.08 532 LEU A C 1
ATOM 4371 O O . LEU A 1 532 ? 26.698 -35.398 -9.996 1 92.08 532 LEU A O 1
ATOM 4375 N N . LEU A 1 533 ? 25.502 -33.606 -10.442 1 93.97 533 LEU A N 1
ATOM 4376 C CA . LEU A 1 533 ? 24.351 -34.332 -10.968 1 93.97 533 LEU A CA 1
ATOM 4377 C C . LEU A 1 533 ? 24.51 -34.594 -12.462 1 93.97 533 LEU A C 1
ATOM 4379 O O . LEU A 1 533 ? 24.101 -35.645 -12.96 1 93.97 533 LEU A O 1
ATOM 4383 N N . TYR A 1 534 ? 25.056 -33.692 -13.188 1 92.24 534 TYR A N 1
ATOM 4384 C CA . TYR A 1 534 ? 25.036 -33.789 -14.643 1 92.24 534 TYR A CA 1
ATOM 4385 C C . TYR A 1 534 ? 26.049 -34.815 -15.136 1 92.24 534 TYR A C 1
ATOM 4387 O O . TYR A 1 534 ? 26.006 -35.232 -16.295 1 92.24 534 TYR A O 1
ATOM 4395 N N . ASN A 1 535 ? 26.91 -35.291 -14.31 1 91.22 535 ASN A N 1
ATOM 4396 C CA . ASN A 1 535 ? 27.865 -36.337 -14.661 1 91.22 535 ASN A CA 1
ATOM 4397 C C . ASN A 1 535 ? 27.357 -37.718 -14.259 1 91.22 535 ASN A C 1
ATOM 4399 O O . ASN A 1 535 ? 27.979 -38.732 -14.583 1 91.22 535 ASN A O 1
ATOM 4403 N N . ASP A 1 536 ? 26.28 -37.715 -13.643 1 95.51 536 ASP A N 1
ATOM 4404 C CA . ASP A 1 536 ? 25.68 -38.98 -13.23 1 95.51 536 ASP A CA 1
ATOM 4405 C C . ASP A 1 536 ? 24.939 -39.642 -14.39 1 95.51 536 ASP A C 1
ATOM 4407 O O . ASP A 1 536 ? 24.062 -39.03 -15.002 1 95.51 536 ASP A O 1
ATOM 4411 N N . PRO A 1 537 ? 25.248 -40.819 -14.698 1 95.67 537 PRO A N 1
ATOM 4412 C CA . PRO A 1 537 ? 24.642 -41.479 -15.856 1 95.67 537 PRO A CA 1
ATOM 4413 C C . PRO A 1 537 ? 23.128 -41.626 -15.726 1 95.67 537 PRO A C 1
ATOM 4415 O O . PRO A 1 537 ? 22.405 -41.516 -16.72 1 95.67 537 PRO A O 1
ATOM 4418 N N . TYR A 1 538 ? 22.717 -41.93 -14.555 1 96.7 538 TYR A N 1
ATOM 4419 C CA . TYR A 1 538 ? 21.283 -42.11 -14.356 1 96.7 538 TYR A CA 1
ATOM 4420 C C . TYR A 1 538 ? 20.534 -40.8 -14.567 1 96.7 538 TYR A C 1
ATOM 4422 O O . TYR A 1 538 ? 19.47 -40.779 -15.189 1 96.7 538 TYR A O 1
ATOM 4430 N N . ILE A 1 539 ? 21.052 -39.71 -14.035 1 96.67 539 ILE A N 1
ATOM 4431 C CA . ILE A 1 539 ? 20.443 -38.392 -14.18 1 96.67 539 ILE A CA 1
ATOM 4432 C C . ILE A 1 539 ? 20.443 -37.982 -15.651 1 96.67 539 ILE A C 1
ATOM 4434 O O . ILE A 1 539 ? 19.451 -37.449 -16.153 1 96.67 539 ILE A O 1
ATOM 4438 N N . LYS A 1 540 ? 21.5 -38.216 -16.314 1 94.61 540 LYS A N 1
ATOM 4439 C CA . LYS A 1 540 ? 21.6 -37.912 -17.739 1 94.61 540 LYS A CA 1
ATOM 4440 C C . LYS A 1 540 ? 20.54 -38.665 -18.537 1 94.61 540 LYS A C 1
ATOM 4442 O O . LYS A 1 540 ? 19.917 -38.1 -19.439 1 94.61 540 LYS A O 1
ATOM 4447 N N . LYS A 1 541 ? 20.428 -39.884 -18.166 1 94.6 541 LYS A N 1
ATOM 4448 C CA . LYS A 1 541 ? 19.476 -40.735 -18.875 1 94.6 541 LYS A CA 1
ATOM 4449 C C . LYS A 1 541 ? 18.044 -40.255 -18.661 1 94.6 541 LYS A C 1
ATOM 4451 O O . LYS A 1 541 ? 17.227 -40.292 -19.584 1 94.6 541 LYS A O 1
ATOM 4456 N N . ASN A 1 542 ? 17.694 -39.853 -17.525 1 94.49 542 ASN A N 1
ATOM 4457 C CA . ASN A 1 542 ? 16.347 -39.399 -17.195 1 94.49 542 ASN A CA 1
ATOM 4458 C C . ASN A 1 542 ? 16.076 -38.002 -17.747 1 94.49 542 ASN A C 1
ATOM 4460 O O . ASN A 1 542 ? 14.92 -37.597 -17.882 1 94.49 542 ASN A O 1
ATOM 4464 N N . GLY A 1 543 ? 17.086 -37.242 -17.975 1 93.56 543 GLY A N 1
ATOM 4465 C CA . GLY A 1 543 ? 16.948 -35.915 -18.555 1 93.56 543 GLY A CA 1
ATOM 4466 C C . GLY A 1 543 ? 16.672 -34.838 -17.522 1 93.56 543 GLY A C 1
ATOM 4467 O O . GLY A 1 543 ? 16.362 -33.698 -17.875 1 93.56 543 GLY A O 1
ATOM 4468 N N . PHE A 1 544 ? 16.754 -35.177 -16.223 1 95.09 544 PHE A N 1
ATOM 4469 C CA . PHE A 1 544 ? 16.541 -34.232 -15.133 1 95.09 544 PHE A CA 1
ATOM 4470 C C . PHE A 1 544 ? 17.53 -33.076 -15.217 1 95.09 544 PHE A C 1
ATOM 4472 O O . PHE A 1 544 ? 18.731 -33.291 -15.398 1 95.09 544 PHE A O 1
ATOM 4479 N N . ARG A 1 545 ? 17.043 -31.862 -15.109 1 93.93 545 ARG A N 1
ATOM 4480 C CA . ARG A 1 545 ? 17.896 -30.678 -15.143 1 93.93 545 ARG A CA 1
ATOM 4481 C C . ARG A 1 545 ? 17.397 -29.617 -14.168 1 93.93 545 ARG A C 1
ATOM 4483 O O . ARG A 1 545 ? 16.225 -29.617 -13.787 1 93.93 545 ARG A O 1
ATOM 4490 N N . MET A 1 546 ? 18.308 -28.848 -13.764 1 94.77 546 MET A N 1
ATOM 4491 C CA . MET A 1 546 ? 17.988 -27.702 -12.918 1 94.77 546 MET A CA 1
ATOM 4492 C C . MET A 1 546 ? 18.087 -26.399 -13.705 1 94.77 546 MET A C 1
ATOM 4494 O O . MET A 1 546 ? 18.912 -26.279 -14.612 1 94.77 546 MET A O 1
ATOM 4498 N N . LEU A 1 547 ? 17.138 -25.518 -13.466 1 95.45 547 LEU A N 1
ATOM 4499 C CA . LEU A 1 547 ? 17.32 -24.145 -13.923 1 95.45 547 LEU A CA 1
ATOM 4500 C C . LEU A 1 547 ? 18.139 -23.342 -12.918 1 95.45 547 LEU A C 1
ATOM 4502 O O . LEU A 1 547 ? 17.594 -22.816 -11.945 1 95.45 547 LEU A O 1
ATOM 4506 N N . SER A 1 548 ? 19.321 -23.166 -13.225 1 93.33 548 SER A N 1
ATOM 4507 C CA . SER A 1 548 ? 20.308 -22.668 -12.272 1 93.33 548 SER A CA 1
ATOM 4508 C C . SER A 1 548 ? 20.174 -21.162 -12.073 1 93.33 548 SER A C 1
ATOM 4510 O O . SER A 1 548 ? 19.903 -20.427 -13.025 1 93.33 548 SER A O 1
ATOM 4512 N N . GLU A 1 549 ? 20.276 -20.762 -10.84 1 93.3 549 GLU A N 1
ATOM 4513 C CA . GLU A 1 549 ? 20.458 -19.349 -10.522 1 93.3 549 GLU A CA 1
ATOM 4514 C C . GLU A 1 549 ? 21.888 -18.9 -10.807 1 93.3 549 GLU A C 1
ATOM 4516 O O . GLU A 1 549 ? 22.801 -19.184 -10.029 1 93.3 549 GLU A O 1
ATOM 4521 N N . ILE A 1 550 ? 22.066 -18.122 -11.791 1 93.48 550 ILE A N 1
ATOM 4522 C CA . ILE A 1 550 ? 23.389 -17.984 -12.39 1 93.48 550 ILE A CA 1
ATOM 4523 C C . ILE A 1 550 ? 24 -16.644 -11.986 1 93.48 550 ILE A C 1
ATOM 4525 O O . ILE A 1 550 ? 25.203 -16.428 -12.154 1 93.48 550 ILE A O 1
ATOM 4529 N N . GLY A 1 551 ? 23.185 -15.815 -11.465 1 93.92 551 GLY A N 1
ATOM 4530 C CA . GLY A 1 551 ? 23.66 -14.514 -11.023 1 93.92 551 GLY A CA 1
ATOM 4531 C C . GLY A 1 551 ? 22.732 -13.847 -10.025 1 93.92 551 GLY A C 1
ATOM 4532 O O . GLY A 1 551 ? 21.545 -14.172 -9.96 1 93.92 551 GLY A O 1
ATOM 4533 N N . SER A 1 552 ? 23.255 -12.976 -9.226 1 93.57 552 SER A N 1
ATOM 4534 C CA . SER A 1 552 ? 22.486 -12.202 -8.258 1 93.57 552 SER A CA 1
ATOM 4535 C C . SER A 1 552 ? 23.136 -10.849 -7.99 1 93.57 552 SER A C 1
ATOM 4537 O O . SER A 1 552 ? 24.338 -10.677 -8.208 1 93.57 552 SER A O 1
ATOM 4539 N N . VAL A 1 553 ? 22.364 -9.943 -7.695 1 95.14 553 VAL A N 1
ATOM 4540 C CA . VAL A 1 553 ? 22.823 -8.613 -7.309 1 95.14 553 VAL A CA 1
ATOM 4541 C C . VAL A 1 553 ? 22.02 -8.117 -6.108 1 95.14 553 VAL A C 1
ATOM 4543 O O . VAL A 1 553 ? 20.814 -8.358 -6.018 1 95.14 553 VAL A O 1
ATOM 4546 N N . SER A 1 554 ? 22.647 -7.581 -5.113 1 93.35 554 SER A N 1
ATOM 4547 C CA . SER A 1 554 ? 21.98 -7.11 -3.903 1 93.35 554 SER A CA 1
ATOM 4548 C C . SER A 1 554 ? 22.582 -5.796 -3.416 1 93.35 554 SER A C 1
ATOM 4550 O O . SER A 1 554 ? 23.741 -5.493 -3.707 1 93.35 554 SER A O 1
ATOM 4552 N N . TYR A 1 555 ? 21.813 -5.03 -2.779 1 94.09 555 TYR A N 1
ATOM 4553 C CA . TYR A 1 555 ? 22.206 -3.753 -2.193 1 94.09 555 TYR A CA 1
ATOM 4554 C C . TYR A 1 555 ? 21.892 -3.718 -0.702 1 94.09 555 TYR A C 1
ATOM 4556 O O . TYR A 1 555 ? 20.788 -4.076 -0.285 1 94.09 555 TYR A O 1
ATOM 4564 N N . VAL A 1 556 ? 22.799 -3.302 0.057 1 90.33 556 VAL A N 1
ATOM 4565 C CA . VAL A 1 556 ? 22.612 -3.254 1.504 1 90.33 556 VAL A CA 1
ATOM 4566 C C . VAL A 1 556 ? 22.47 -1.803 1.958 1 90.33 556 VAL A C 1
ATOM 4568 O O . VAL A 1 556 ? 23.326 -0.966 1.66 1 90.33 556 VAL A O 1
ATOM 4571 N N . ASN A 1 557 ? 21.364 -1.5 2.586 1 92.13 557 ASN A N 1
ATOM 4572 C CA . ASN A 1 557 ? 21.214 -0.222 3.272 1 92.13 557 ASN A CA 1
ATOM 4573 C C . ASN A 1 557 ? 22.022 -0.182 4.566 1 92.13 557 ASN A C 1
ATOM 4575 O O . ASN A 1 557 ? 21.76 -0.953 5.491 1 92.13 557 ASN A O 1
ATOM 4579 N N . PRO A 1 558 ? 22.986 0.672 4.642 1 92.48 558 PRO A N 1
ATOM 4580 C CA . PRO A 1 558 ? 23.917 0.628 5.773 1 92.48 558 PRO A CA 1
ATOM 4581 C C . PRO A 1 558 ? 23.228 0.875 7.113 1 92.48 558 PRO A C 1
ATOM 4583 O O . PRO A 1 558 ? 23.731 0.45 8.157 1 92.48 558 PRO A O 1
ATOM 4586 N N . TYR A 1 559 ? 22.094 1.466 7.142 1 94.14 559 TYR A N 1
ATOM 4587 C CA . TYR A 1 559 ? 21.409 1.811 8.383 1 94.14 559 TYR A CA 1
ATOM 4588 C C . TYR A 1 559 ? 20.81 0.573 9.038 1 94.14 559 TYR A C 1
ATOM 4590 O O . TYR A 1 559 ? 20.547 0.565 10.243 1 94.14 559 TYR A O 1
ATOM 4598 N N . PHE A 1 560 ? 20.603 -0.519 8.262 1 92.92 560 PHE A N 1
ATOM 4599 C CA . PHE A 1 560 ? 19.882 -1.677 8.776 1 92.92 560 PHE A CA 1
ATOM 4600 C C . PHE A 1 560 ? 20.789 -2.9 8.831 1 92.92 560 PHE A C 1
ATOM 4602 O O . PHE A 1 560 ? 20.407 -3.939 9.372 1 92.92 560 PHE A O 1
ATOM 4609 N N . GLU A 1 561 ? 21.974 -2.783 8.341 1 88.22 561 GLU A N 1
ATOM 4610 C CA . GLU A 1 561 ? 22.881 -3.913 8.162 1 88.22 561 GLU A CA 1
ATOM 4611 C C . GLU A 1 561 ? 23.095 -4.661 9.475 1 88.22 561 GLU A C 1
ATOM 4613 O O . GLU A 1 561 ? 23.127 -5.893 9.496 1 88.22 561 GLU A O 1
ATOM 4618 N N . GLU A 1 562 ? 23.163 -3.982 10.546 1 88.04 562 GLU A N 1
ATOM 4619 C CA . GLU A 1 562 ? 23.554 -4.561 11.828 1 88.04 562 GLU A CA 1
ATOM 4620 C C . GLU A 1 562 ? 22.424 -5.396 12.423 1 88.04 562 GLU A C 1
ATOM 4622 O O . GLU A 1 562 ? 22.644 -6.176 13.353 1 88.04 562 GLU A O 1
ATOM 4627 N N . PHE A 1 563 ? 21.256 -5.272 11.9 1 87.04 563 PHE A N 1
ATOM 4628 C CA . PHE A 1 563 ? 20.119 -5.957 12.504 1 87.04 563 PHE A CA 1
ATOM 4629 C C . PHE A 1 563 ? 19.976 -7.366 11.943 1 87.04 563 PHE A C 1
ATOM 4631 O O . PHE A 1 563 ? 19.01 -8.067 12.25 1 87.04 563 PHE A O 1
ATOM 4638 N N . GLY A 1 564 ? 20.878 -7.739 11.1 1 77 564 GLY A N 1
ATOM 4639 C CA . GLY A 1 564 ? 20.996 -9.139 10.727 1 77 564 GLY A CA 1
ATOM 4640 C C . GLY A 1 564 ? 20.377 -9.452 9.377 1 77 564 GLY A C 1
ATOM 4641 O O . GLY A 1 564 ? 19.632 -8.638 8.828 1 77 564 GLY A O 1
ATOM 4642 N N . VAL A 1 565 ? 20.56 -10.656 8.992 1 69.49 565 VAL A N 1
ATOM 4643 C CA . VAL A 1 565 ? 20.223 -11.1 7.644 1 69.49 565 VAL A CA 1
ATOM 4644 C C . VAL A 1 565 ? 18.735 -11.434 7.566 1 69.49 565 VAL A C 1
ATOM 4646 O O . VAL A 1 565 ? 18.141 -11.405 6.486 1 69.49 565 VAL A O 1
ATOM 4649 N N . HIS A 1 566 ? 18.111 -11.592 8.669 1 73.02 566 HIS A N 1
ATOM 4650 C CA . HIS A 1 566 ? 16.714 -12.01 8.669 1 73.02 566 HIS A CA 1
ATOM 4651 C C . HIS A 1 566 ? 15.78 -10.813 8.81 1 73.02 566 HIS A C 1
ATOM 4653 O O . HIS A 1 566 ? 14.561 -10.955 8.7 1 73.02 566 HIS A O 1
ATOM 4659 N N . ASN A 1 567 ? 16.452 -9.729 8.956 1 82.3 567 ASN A N 1
ATOM 4660 C CA . ASN A 1 567 ? 15.624 -8.532 9.053 1 82.3 567 ASN A CA 1
ATOM 4661 C C . ASN A 1 567 ? 15.056 -8.131 7.695 1 82.3 567 ASN A C 1
ATOM 4663 O O . ASN A 1 567 ? 15.78 -8.104 6.698 1 82.3 567 ASN A O 1
ATOM 4667 N N . ASP A 1 568 ? 13.846 -7.859 7.666 1 82.87 568 ASP A N 1
ATOM 4668 C CA . ASP A 1 568 ? 13.13 -7.591 6.423 1 82.87 568 ASP A CA 1
ATOM 4669 C C . ASP A 1 568 ? 13.735 -6.398 5.687 1 82.87 568 ASP A C 1
ATOM 4671 O O . ASP A 1 568 ? 13.728 -6.353 4.455 1 82.87 568 ASP A O 1
ATOM 4675 N N . TYR A 1 569 ? 14.303 -5.531 6.36 1 88.24 569 TYR A N 1
ATOM 4676 C CA . TYR A 1 569 ? 14.827 -4.309 5.761 1 88.24 569 TYR A CA 1
ATOM 4677 C C . TYR A 1 569 ? 16.108 -4.589 4.984 1 88.24 569 TYR A C 1
ATOM 4679 O O . TYR A 1 569 ? 16.5 -3.803 4.118 1 88.24 569 TYR A O 1
ATOM 4687 N N . ASN A 1 570 ? 16.69 -5.668 5.293 1 87.97 570 ASN A N 1
ATOM 4688 C CA . ASN A 1 570 ? 17.918 -6.046 4.602 1 87.97 570 ASN A CA 1
ATOM 4689 C C . ASN A 1 570 ? 17.63 -6.918 3.384 1 87.97 570 ASN A C 1
ATOM 4691 O O . ASN A 1 570 ? 18.552 -7.326 2.675 1 87.97 570 ASN A O 1
ATOM 4695 N N . LYS A 1 571 ? 16.389 -7.118 3.117 1 88.2 571 LYS A N 1
ATOM 4696 C CA . LYS A 1 571 ? 15.989 -7.988 2.015 1 88.2 571 LYS A CA 1
ATOM 4697 C C . LYS A 1 571 ? 15.204 -7.214 0.959 1 88.2 571 LYS A C 1
ATOM 4699 O O . LYS A 1 571 ? 14.67 -7.804 0.018 1 88.2 571 LYS A O 1
ATOM 4704 N N . MET A 1 572 ? 15.205 -5.987 1.047 1 91.18 572 MET A N 1
ATOM 4705 C CA . MET A 1 572 ? 14.247 -5.204 0.272 1 91.18 572 MET A CA 1
ATOM 4706 C C . MET A 1 572 ? 14.777 -4.929 -1.131 1 91.18 572 MET A C 1
ATOM 4708 O O . MET A 1 572 ? 14.01 -4.588 -2.033 1 91.18 572 MET A O 1
ATOM 4712 N N . LEU A 1 573 ? 16.106 -5.014 -1.314 1 94.34 573 LEU A N 1
ATOM 4713 C CA . LEU A 1 573 ? 16.67 -4.636 -2.605 1 94.34 573 LEU A CA 1
ATOM 4714 C C . LEU A 1 573 ? 17.668 -5.683 -3.09 1 94.34 573 LEU A C 1
ATOM 4716 O O . LEU A 1 573 ? 18.872 -5.55 -2.862 1 94.34 573 LEU A O 1
ATOM 4720 N N . ALA A 1 574 ? 17.119 -6.598 -3.812 1 93.77 574 ALA A N 1
ATOM 4721 C CA . ALA A 1 574 ? 17.908 -7.691 -4.375 1 93.77 574 ALA A CA 1
ATOM 4722 C C . ALA A 1 574 ? 17.188 -8.336 -5.555 1 93.77 574 ALA A C 1
ATOM 4724 O O . ALA A 1 574 ? 15.96 -8.283 -5.645 1 93.77 574 ALA A O 1
ATOM 4725 N N . SER A 1 575 ? 17.982 -8.891 -6.469 1 94.79 575 SER A N 1
ATOM 4726 C CA . SER A 1 575 ? 17.456 -9.631 -7.611 1 94.79 575 SER A CA 1
ATOM 4727 C C . SER A 1 575 ? 18.369 -10.793 -7.986 1 94.79 575 SER A C 1
ATOM 4729 O O . SER A 1 575 ? 19.559 -10.784 -7.661 1 94.79 575 SER A O 1
ATOM 4731 N N . LEU A 1 576 ? 17.774 -11.739 -8.599 1 94.09 576 LEU A N 1
ATOM 4732 C CA . LEU A 1 576 ? 18.551 -12.876 -9.079 1 94.09 576 LEU A CA 1
ATOM 4733 C C . LEU A 1 576 ? 18.104 -13.289 -10.477 1 94.09 576 LEU A C 1
ATOM 4735 O O . LEU A 1 576 ? 16.95 -13.073 -10.854 1 94.09 576 LEU A O 1
ATOM 4739 N N . TRP A 1 577 ? 19.053 -13.792 -11.265 1 96.04 577 TRP A N 1
ATOM 4740 C CA . TRP A 1 577 ? 18.787 -14.297 -12.608 1 96.04 577 TRP A CA 1
ATOM 4741 C C . TRP A 1 577 ? 18.874 -15.819 -12.644 1 96.04 577 TRP A C 1
ATOM 4743 O O . TRP A 1 577 ? 19.844 -16.404 -12.155 1 96.04 577 TRP A O 1
ATOM 4753 N N . ARG A 1 578 ? 17.86 -16.415 -13.159 1 95.75 578 ARG A N 1
ATOM 4754 C CA . ARG A 1 578 ? 17.767 -17.861 -13.33 1 95.75 578 ARG A CA 1
ATOM 4755 C C . ARG A 1 578 ? 17.619 -18.23 -14.803 1 95.75 578 ARG A C 1
ATOM 4757 O O . ARG A 1 578 ? 16.97 -17.511 -15.566 1 95.75 578 ARG A O 1
ATOM 4764 N N . GLU A 1 579 ? 18.177 -19.322 -15.196 1 95.78 579 GLU A N 1
ATOM 4765 C CA . GLU A 1 579 ? 18.036 -19.794 -16.57 1 95.78 579 GLU A CA 1
ATOM 4766 C C . GLU A 1 579 ? 16.566 -19.894 -16.971 1 95.78 579 GLU A C 1
ATOM 4768 O O . GLU A 1 579 ? 15.714 -20.228 -16.145 1 95.78 579 GLU A O 1
ATOM 4773 N N . SER A 1 580 ? 16.317 -19.619 -18.207 1 95.67 580 SER A N 1
ATOM 4774 C CA . SER A 1 580 ? 14.971 -19.753 -18.754 1 95.67 580 SER A CA 1
ATOM 4775 C C . SER A 1 580 ? 14.668 -21.2 -19.129 1 95.67 580 SER A C 1
ATOM 4777 O O . SER A 1 580 ? 15.542 -21.914 -19.624 1 95.67 580 SER A O 1
ATOM 4779 N N . PRO A 1 581 ? 13.451 -21.626 -18.942 1 95.68 581 PRO A N 1
ATOM 4780 C CA . PRO A 1 581 ? 13.094 -22.967 -19.413 1 95.68 581 PRO A CA 1
ATOM 4781 C C . PRO A 1 581 ? 13.287 -23.134 -20.918 1 95.68 581 PRO A C 1
ATOM 4783 O O . PRO A 1 581 ? 13.584 -24.236 -21.387 1 95.68 581 PRO A O 1
ATOM 4786 N N . TYR A 1 582 ? 13.193 -22.074 -21.657 1 94.03 582 TYR A N 1
ATOM 4787 C CA . TYR A 1 582 ? 13.267 -22.148 -23.112 1 94.03 582 TYR A CA 1
ATOM 4788 C C . TYR A 1 582 ? 14.704 -22.362 -23.575 1 94.03 582 TYR A C 1
ATOM 4790 O O . TYR A 1 582 ? 14.943 -22.732 -24.727 1 94.03 582 TYR A O 1
ATOM 4798 N N . SER A 1 583 ? 15.595 -22.119 -22.699 1 90.85 583 SER A N 1
ATOM 4799 C CA . SER A 1 583 ? 16.981 -22.435 -23.028 1 90.85 583 SER A CA 1
ATOM 4800 C C . SER A 1 583 ? 17.263 -23.924 -22.863 1 90.85 583 SER A C 1
ATOM 4802 O O . SER A 1 583 ? 18.263 -24.432 -23.375 1 90.85 583 SER A O 1
ATOM 4804 N N . ALA A 1 584 ? 16.39 -24.615 -22.269 1 91.6 584 ALA A N 1
ATOM 4805 C CA . ALA A 1 584 ? 16.619 -26.018 -21.934 1 91.6 584 ALA A CA 1
ATOM 4806 C C . ALA A 1 584 ? 15.699 -26.932 -22.74 1 91.6 584 ALA A C 1
ATOM 4808 O O . ALA A 1 584 ? 15.773 -28.157 -22.622 1 91.6 584 ALA A O 1
ATOM 4809 N N . VAL A 1 585 ? 14.821 -26.349 -23.494 1 93.98 585 VAL A N 1
ATOM 4810 C CA . VAL A 1 585 ? 13.856 -27.177 -24.211 1 93.98 585 VAL A CA 1
ATOM 4811 C C . VAL A 1 585 ? 14.155 -27.14 -25.708 1 93.98 585 VAL A C 1
ATOM 4813 O O . VAL A 1 585 ? 14.644 -26.132 -26.225 1 93.98 585 VAL A O 1
ATOM 4816 N N . LYS A 1 586 ? 13.868 -28.151 -26.373 1 91.82 586 LYS A N 1
ATOM 4817 C CA . LYS A 1 586 ? 14.026 -28.242 -27.822 1 91.82 586 LYS A CA 1
ATOM 4818 C C . LYS A 1 586 ? 12.794 -27.706 -28.545 1 91.82 586 LYS A C 1
ATOM 4820 O O . LYS A 1 586 ? 11.781 -27.4 -27.912 1 91.82 586 LYS A O 1
ATOM 4825 N N . GLU A 1 587 ? 12.893 -27.597 -29.827 1 86.82 587 GLU A N 1
ATOM 4826 C CA . GLU A 1 587 ? 11.857 -26.975 -30.646 1 86.82 587 GLU A CA 1
ATOM 4827 C C . GLU A 1 587 ? 10.557 -27.772 -30.589 1 86.82 587 GLU A C 1
ATOM 4829 O O . GLU A 1 587 ? 9.467 -27.197 -30.637 1 86.82 587 GLU A O 1
ATOM 4834 N N . ASN A 1 588 ? 10.637 -29.053 -30.511 1 89.98 588 ASN A N 1
ATOM 4835 C CA . ASN A 1 588 ? 9.451 -29.903 -30.513 1 89.98 588 ASN A CA 1
ATOM 4836 C C . ASN A 1 588 ? 8.946 -30.164 -29.097 1 89.98 588 ASN A C 1
ATOM 4838 O O . ASN A 1 588 ? 7.983 -30.908 -28.904 1 89.98 588 ASN A O 1
ATOM 4842 N N . GLU A 1 589 ? 9.559 -29.567 -28.15 1 93.93 589 GLU A N 1
ATOM 4843 C CA . GLU A 1 589 ? 9.217 -29.781 -26.747 1 93.93 589 GLU A CA 1
ATOM 4844 C C . GLU A 1 589 ? 8.452 -28.59 -26.178 1 93.93 589 GLU A C 1
ATOM 4846 O O . GLU A 1 589 ? 8.644 -27.455 -26.617 1 93.93 589 GLU A O 1
ATOM 4851 N N . LYS A 1 590 ? 7.604 -28.924 -25.301 1 92.85 590 LYS A N 1
ATOM 4852 C CA . LYS A 1 590 ? 6.778 -27.902 -24.664 1 92.85 590 LYS A CA 1
ATOM 4853 C C . LYS A 1 590 ? 6.931 -27.941 -23.146 1 92.85 590 LYS A C 1
ATOM 4855 O O . LYS A 1 590 ? 6.7 -28.977 -22.52 1 92.85 590 LYS A O 1
ATOM 4860 N N . PRO A 1 591 ? 7.365 -26.823 -22.566 1 95.46 591 PRO A N 1
ATOM 4861 C CA . PRO A 1 591 ? 7.374 -26.76 -21.103 1 95.46 591 PRO A CA 1
ATOM 4862 C C . PRO A 1 591 ? 5.99 -26.49 -20.516 1 95.46 591 PRO A C 1
ATOM 4864 O O . PRO A 1 591 ? 5.163 -25.831 -21.151 1 95.46 591 PRO A O 1
ATOM 4867 N N . LEU A 1 592 ? 5.779 -27.016 -19.344 1 94.76 592 LEU A N 1
ATOM 4868 C CA . LEU A 1 592 ? 4.538 -26.847 -18.596 1 94.76 592 LEU A CA 1
ATOM 4869 C C . LEU A 1 592 ? 4.786 -26.965 -17.097 1 94.76 592 LEU A C 1
ATOM 4871 O O . LEU A 1 592 ? 5.557 -27.821 -16.657 1 94.76 592 LEU A O 1
ATOM 4875 N N . THR A 1 593 ? 4.168 -26.048 -16.314 1 96.33 593 THR A N 1
ATOM 4876 C CA . THR A 1 593 ? 4.265 -26.198 -14.866 1 96.33 593 THR A CA 1
ATOM 4877 C C . THR A 1 593 ? 3.571 -27.478 -14.407 1 96.33 593 THR A C 1
ATOM 4879 O O . THR A 1 593 ? 2.496 -27.819 -14.903 1 96.33 593 THR A O 1
ATOM 4882 N N . MET A 1 594 ? 4.119 -28.174 -13.519 1 97.49 594 MET A N 1
ATOM 4883 C CA . MET A 1 594 ? 3.508 -29.408 -13.031 1 97.49 594 MET A CA 1
ATOM 4884 C C . MET A 1 594 ? 2.218 -29.113 -12.273 1 97.49 594 MET A C 1
ATOM 4886 O O . MET A 1 594 ? 1.336 -29.969 -12.183 1 97.49 594 MET A O 1
ATOM 4890 N N . ALA A 1 595 ? 2.091 -27.934 -11.75 1 96.45 595 ALA A N 1
ATOM 4891 C CA . ALA A 1 595 ? 0.865 -27.522 -11.071 1 96.45 595 ALA A CA 1
ATOM 4892 C C . ALA A 1 595 ? -0.346 -27.672 -11.987 1 96.45 595 ALA A C 1
ATOM 4894 O O . ALA A 1 595 ? -1.47 -27.864 -11.515 1 96.45 595 ALA A O 1
ATOM 4895 N N . ALA A 1 596 ? -0.13 -27.626 -13.245 1 96.73 596 ALA A N 1
ATOM 4896 C CA . ALA A 1 596 ? -1.206 -27.686 -14.231 1 96.73 596 ALA A CA 1
ATOM 4897 C C . ALA A 1 596 ? -1.891 -29.05 -14.212 1 96.73 596 ALA A C 1
ATOM 4899 O O . ALA A 1 596 ? -3.058 -29.171 -14.593 1 96.73 596 ALA A O 1
ATOM 4900 N N . LEU A 1 597 ? -1.176 -30.022 -13.789 1 97.77 597 LEU A N 1
ATOM 4901 C CA . LEU A 1 597 ? -1.748 -31.364 -13.741 1 97.77 597 LEU A CA 1
ATOM 4902 C C . LEU A 1 597 ? -2.895 -31.43 -12.738 1 97.77 597 LEU A C 1
ATOM 4904 O O . LEU A 1 597 ? -3.733 -32.332 -12.805 1 97.77 597 LEU A O 1
ATOM 4908 N N . LEU A 1 598 ? -2.936 -30.464 -11.832 1 97.4 598 LEU A N 1
ATOM 4909 C CA . LEU A 1 598 ? -3.978 -30.44 -10.812 1 97.4 598 LEU A CA 1
ATOM 4910 C C . LEU A 1 598 ? -5.055 -29.417 -11.159 1 97.4 598 LEU A C 1
ATOM 4912 O O . LEU A 1 598 ? -5.994 -29.213 -10.387 1 97.4 598 LEU A O 1
ATOM 4916 N N . HIS A 1 599 ? -4.979 -28.806 -12.265 1 96.67 599 HIS A N 1
ATOM 4917 C CA . HIS A 1 599 ? -5.857 -27.694 -12.609 1 96.67 599 HIS A CA 1
ATOM 4918 C C . HIS A 1 599 ? -7.231 -28.191 -13.044 1 96.67 599 HIS A C 1
ATOM 4920 O O . HIS A 1 599 ? -7.334 -29.108 -13.862 1 96.67 599 HIS A O 1
ATOM 4926 N N . ILE A 1 600 ? -8.213 -27.617 -12.487 1 95.61 600 ILE A N 1
ATOM 4927 C CA . ILE A 1 600 ? -9.608 -27.79 -12.876 1 95.61 600 ILE A CA 1
ATOM 4928 C C . ILE A 1 600 ? -10.183 -26.455 -13.343 1 95.61 600 ILE A C 1
ATOM 4930 O O . ILE A 1 600 ? -10.122 -25.458 -12.619 1 95.61 600 ILE A O 1
ATOM 4934 N N . ASP A 1 601 ? -10.668 -26.42 -14.503 1 91.51 601 ASP A N 1
ATOM 4935 C CA . ASP A 1 601 ? -11.126 -25.138 -15.029 1 91.51 601 ASP A CA 1
ATOM 4936 C C . ASP A 1 601 ? -12.473 -24.746 -14.425 1 91.51 601 ASP A C 1
ATOM 4938 O O . ASP A 1 601 ? -12.995 -25.445 -13.554 1 91.51 601 ASP A O 1
ATOM 4942 N N . HIS A 1 602 ? -13.047 -23.645 -14.727 1 85.81 602 HIS A N 1
ATOM 4943 C CA . HIS A 1 602 ? -14.223 -23.055 -14.096 1 85.81 602 HIS A CA 1
ATOM 4944 C C . HIS A 1 602 ? -15.486 -23.834 -14.448 1 85.81 602 HIS A C 1
ATOM 4946 O O . HIS A 1 602 ? -16.545 -23.608 -13.857 1 85.81 602 HIS A O 1
ATOM 4952 N N . HIS A 1 603 ? -15.378 -24.816 -15.36 1 85.61 603 HIS A N 1
ATOM 4953 C CA . HIS A 1 603 ? -16.504 -25.682 -15.691 1 85.61 603 HIS A CA 1
ATOM 4954 C C . HIS A 1 603 ? -16.408 -27.016 -14.958 1 85.61 603 HIS A C 1
ATOM 4956 O O . HIS A 1 603 ? -17.279 -27.875 -15.107 1 85.61 603 HIS A O 1
ATOM 4962 N N . GLY A 1 604 ? -15.289 -27.163 -14.253 1 91.06 604 GLY A N 1
ATOM 4963 C CA . GLY A 1 604 ? -15.136 -28.363 -13.446 1 91.06 604 GLY A CA 1
ATOM 4964 C C . GLY A 1 604 ? -14.391 -29.473 -14.162 1 91.06 604 GLY A C 1
ATOM 4965 O O . GLY A 1 604 ? -14.369 -30.614 -13.697 1 91.06 604 GLY A O 1
ATOM 4966 N N . ASN A 1 605 ? -13.821 -29.163 -15.307 1 94.93 605 ASN A N 1
ATOM 4967 C CA . ASN A 1 605 ? -13.042 -30.149 -16.048 1 94.93 605 ASN A CA 1
ATOM 4968 C C . ASN A 1 605 ? -11.556 -30.054 -15.715 1 94.93 605 ASN A C 1
ATOM 4970 O O . ASN A 1 605 ? -11.025 -28.956 -15.536 1 94.93 605 ASN A O 1
ATOM 4974 N N . ALA A 1 606 ? -10.966 -31.181 -15.609 1 97.53 606 ALA A N 1
ATOM 4975 C CA . ALA A 1 606 ? -9.555 -31.23 -15.237 1 97.53 606 ALA A CA 1
ATOM 4976 C C . ALA A 1 606 ? -8.661 -31.213 -16.474 1 97.53 606 ALA A C 1
ATOM 4978 O O . ALA A 1 606 ? -9.016 -31.776 -17.512 1 97.53 606 ALA A O 1
ATOM 4979 N N . LEU A 1 607 ? -7.531 -30.657 -16.405 1 97.64 607 LEU A N 1
ATOM 4980 C CA . LEU A 1 607 ? -6.601 -30.521 -17.52 1 97.64 607 LEU A CA 1
ATOM 4981 C C . LEU A 1 607 ? -5.868 -31.834 -17.779 1 97.64 607 LEU A C 1
ATOM 4983 O O . LEU A 1 607 ? -5.61 -32.188 -18.932 1 97.64 607 LEU A O 1
ATOM 4987 N N . LEU A 1 608 ? -5.534 -32.624 -16.775 1 98.03 608 LEU A N 1
ATOM 4988 C CA . LEU A 1 608 ? -4.74 -33.843 -16.879 1 98.03 608 LEU A CA 1
ATOM 4989 C C . LEU A 1 608 ? -5.388 -34.834 -17.839 1 98.03 608 LEU A C 1
ATOM 4991 O O . LEU A 1 608 ? -4.726 -35.358 -18.738 1 98.03 608 LEU A O 1
ATOM 4995 N N . PRO A 1 609 ? -6.684 -35.081 -17.741 1 97.72 609 PRO A N 1
ATOM 4996 C CA . PRO A 1 609 ? -7.326 -35.995 -18.688 1 97.72 609 PRO A CA 1
ATOM 4997 C C . PRO A 1 609 ? -7.175 -35.544 -20.139 1 97.72 609 PRO A C 1
ATOM 4999 O O . PRO A 1 609 ? -6.965 -36.372 -21.029 1 97.72 609 PRO A O 1
ATOM 5002 N N . GLU A 1 610 ? -7.301 -34.236 -20.342 1 97.07 610 GLU A N 1
ATOM 5003 C CA . GLU A 1 610 ? -7.193 -33.704 -21.697 1 97.07 610 GLU A CA 1
ATOM 5004 C C . GLU A 1 610 ? -5.775 -33.859 -22.239 1 97.07 610 GLU A C 1
ATOM 5006 O O . GLU A 1 610 ? -5.584 -34.12 -23.429 1 97.07 610 GLU A O 1
ATOM 5011 N N . ILE A 1 611 ? -4.819 -33.674 -21.419 1 97.56 611 ILE A N 1
ATOM 5012 C CA . ILE A 1 611 ? -3.422 -33.836 -21.806 1 97.56 611 ILE A CA 1
ATOM 5013 C C . ILE A 1 611 ? -3.154 -35.294 -22.172 1 97.56 611 ILE A C 1
ATOM 5015 O O . ILE A 1 611 ? -2.532 -35.578 -23.199 1 97.56 611 ILE A O 1
ATOM 5019 N N . ILE A 1 612 ? -3.602 -36.236 -21.363 1 97.86 612 ILE A N 1
ATOM 5020 C CA . ILE A 1 612 ? -3.387 -37.661 -21.591 1 97.86 612 ILE A CA 1
ATOM 5021 C C . ILE A 1 612 ? -4.087 -38.088 -22.879 1 97.86 612 ILE A C 1
ATOM 5023 O O . ILE A 1 612 ? -3.505 -38.796 -23.705 1 97.86 612 ILE A O 1
ATOM 5027 N N . LYS A 1 613 ? -5.302 -37.649 -23.01 1 96.52 613 LYS A N 1
ATOM 5028 C CA . LYS A 1 613 ? -6.06 -37.969 -24.217 1 96.52 613 LYS A CA 1
ATOM 5029 C C . LYS A 1 613 ? -5.335 -37.48 -25.467 1 96.52 613 LYS A C 1
ATOM 5031 O O . LYS A 1 613 ? -5.235 -38.208 -26.457 1 96.52 613 LYS A O 1
ATOM 5036 N N . ASP A 1 614 ? -4.847 -36.328 -25.391 1 94.97 614 ASP A N 1
ATOM 5037 C CA . ASP A 1 614 ? -4.202 -35.697 -26.539 1 94.97 614 ASP A CA 1
ATOM 5038 C C . ASP A 1 614 ? -2.866 -36.366 -26.854 1 94.97 614 ASP A C 1
ATOM 5040 O O . ASP A 1 614 ? -2.363 -36.261 -27.975 1 94.97 614 ASP A O 1
ATOM 5044 N N . SER A 1 615 ? -2.254 -36.969 -25.905 1 95.93 615 SER A N 1
ATOM 5045 C CA . SER A 1 615 ? -0.973 -37.639 -26.107 1 95.93 615 SER A CA 1
ATOM 5046 C C . SER A 1 615 ? -1.131 -38.88 -26.98 1 95.93 615 SER A C 1
ATOM 5048 O O . SER A 1 615 ? -0.164 -39.345 -27.587 1 95.93 615 SER A O 1
ATOM 5050 N N . GLY A 1 616 ? -2.271 -39.524 -26.949 1 95.45 616 GLY A N 1
ATOM 5051 C CA . GLY A 1 616 ? -2.549 -40.696 -27.764 1 95.45 616 GLY A CA 1
ATOM 5052 C C . GLY A 1 616 ? -2.092 -41.991 -27.12 1 95.45 616 GLY A C 1
ATOM 5053 O O . GLY A 1 616 ? -2.276 -43.071 -27.687 1 95.45 616 GLY A O 1
ATOM 5054 N N . ILE A 1 617 ? -1.555 -41.953 -25.984 1 96.85 617 ILE A N 1
ATOM 5055 C CA . ILE A 1 617 ? -1.109 -43.176 -25.325 1 96.85 617 ILE A CA 1
ATOM 5056 C C . ILE A 1 617 ? -2.032 -43.496 -24.152 1 96.85 617 ILE A C 1
ATOM 5058 O O . ILE A 1 617 ? -2.851 -42.664 -23.753 1 96.85 617 ILE A O 1
ATOM 5062 N N . SER A 1 618 ? -1.927 -44.732 -23.647 1 97.01 618 SER A N 1
ATOM 5063 C CA . SER A 1 618 ? -2.799 -45.166 -22.56 1 97.01 618 SER A CA 1
ATOM 5064 C C . SER A 1 618 ? -2.466 -44.439 -21.261 1 97.01 618 SER A C 1
ATOM 5066 O O . SER A 1 618 ? -1.359 -43.922 -21.098 1 97.01 618 SER A O 1
ATOM 5068 N N . ILE A 1 619 ? -3.388 -44.402 -20.379 1 97.93 619 ILE A N 1
ATOM 5069 C CA . ILE A 1 619 ? -3.221 -43.729 -19.096 1 97.93 619 ILE A CA 1
ATOM 5070 C C . ILE A 1 619 ? -2.036 -44.333 -18.347 1 97.93 619 ILE A C 1
ATOM 5072 O O . ILE A 1 619 ? -1.19 -43.606 -17.82 1 97.93 619 ILE A O 1
ATOM 5076 N N . ASP A 1 620 ? -1.891 -45.671 -18.288 1 98.02 620 ASP A N 1
ATOM 5077 C CA . ASP A 1 620 ? -0.8 -46.36 -17.606 1 98.02 620 ASP A CA 1
ATOM 5078 C C . ASP A 1 620 ? 0.553 -45.949 -18.18 1 98.02 620 ASP A C 1
ATOM 5080 O O . ASP A 1 620 ? 1.493 -45.671 -17.432 1 98.02 620 ASP A O 1
ATOM 5084 N N . HIS A 1 621 ? 0.58 -45.982 -19.506 1 98.1 621 HIS A N 1
ATOM 5085 C CA . HIS A 1 621 ? 1.834 -45.632 -20.163 1 98.1 621 HIS A CA 1
ATOM 5086 C C . HIS A 1 621 ? 2.224 -44.187 -19.873 1 98.1 621 HIS A C 1
ATOM 5088 O O . HIS A 1 621 ? 3.394 -43.894 -19.618 1 98.1 621 HIS A O 1
ATOM 5094 N N . TRP A 1 622 ? 1.273 -43.254 -19.914 1 98.5 622 TRP A N 1
ATOM 5095 C CA . TRP A 1 622 ? 1.513 -41.845 -19.62 1 98.5 622 TRP A CA 1
ATOM 5096 C C . TRP A 1 622 ? 2.019 -41.666 -18.193 1 98.5 622 TRP A C 1
ATOM 5098 O O . TRP A 1 622 ? 2.983 -40.933 -17.957 1 98.5 622 TRP A O 1
ATOM 5108 N N . LEU A 1 623 ? 1.39 -42.353 -17.219 1 98.68 623 LEU A N 1
ATOM 5109 C CA . LEU A 1 623 ? 1.762 -42.237 -15.814 1 98.68 623 LEU A CA 1
ATOM 5110 C C . LEU A 1 623 ? 3.146 -42.828 -15.567 1 98.68 623 LEU A C 1
ATOM 5112 O O . LEU A 1 623 ? 3.902 -42.324 -14.733 1 98.68 623 LEU A O 1
ATOM 5116 N N . ARG A 1 624 ? 3.483 -43.937 -16.247 1 98.28 624 ARG A N 1
ATOM 5117 C CA . ARG A 1 624 ? 4.827 -44.495 -16.136 1 98.28 624 ARG A CA 1
ATOM 5118 C C . ARG A 1 624 ? 5.876 -43.495 -16.609 1 98.28 624 ARG A C 1
ATOM 5120 O O . ARG A 1 624 ? 6.919 -43.333 -15.972 1 98.28 624 ARG A O 1
ATOM 5127 N N . LYS A 1 625 ? 5.572 -42.832 -17.748 1 98.03 625 LYS A N 1
ATOM 5128 C CA . LYS A 1 625 ? 6.479 -41.808 -18.256 1 98.03 625 LYS A CA 1
ATOM 5129 C C . LYS A 1 625 ? 6.618 -40.655 -17.265 1 98.03 625 LYS A C 1
ATOM 5131 O O . LYS A 1 625 ? 7.722 -40.158 -17.033 1 98.03 625 LYS A O 1
ATOM 5136 N N . TYR A 1 626 ? 5.505 -40.275 -16.721 1 98.27 626 TYR A N 1
ATOM 5137 C CA . TYR A 1 626 ? 5.475 -39.194 -15.741 1 98.27 626 TYR A CA 1
ATOM 5138 C C . TYR A 1 626 ? 6.318 -39.542 -14.521 1 98.27 626 TYR A C 1
ATOM 5140 O O . TYR A 1 626 ? 7.144 -38.739 -14.08 1 98.27 626 TYR A O 1
ATOM 5148 N N . LEU A 1 627 ? 6.134 -40.706 -13.885 1 98.61 627 LEU A N 1
ATOM 5149 C CA . LEU A 1 627 ? 6.849 -41.135 -12.689 1 98.61 627 LEU A CA 1
ATOM 5150 C C . LEU A 1 627 ? 8.34 -41.285 -12.972 1 98.61 627 LEU A C 1
ATOM 5152 O O . LEU A 1 627 ? 9.173 -40.972 -12.118 1 98.61 627 LEU A O 1
ATOM 5156 N N . ASN A 1 628 ? 8.639 -41.751 -14.143 1 97.88 628 ASN A N 1
ATOM 5157 C CA . ASN A 1 628 ? 10.041 -41.875 -14.529 1 97.88 628 ASN A CA 1
ATOM 5158 C C . ASN A 1 628 ? 10.715 -40.511 -14.642 1 97.88 628 ASN A C 1
ATOM 5160 O O . ASN A 1 628 ? 11.892 -40.366 -14.309 1 97.88 628 ASN A O 1
ATOM 5164 N N . ALA A 1 629 ? 9.98 -39.588 -15.159 1 97.38 629 ALA A N 1
ATOM 5165 C CA . ALA A 1 629 ? 10.528 -38.25 -15.363 1 97.38 629 ALA A CA 1
ATOM 5166 C C . ALA A 1 629 ? 10.629 -37.492 -14.042 1 97.38 629 ALA A C 1
ATOM 5168 O O . ALA A 1 629 ? 11.579 -36.736 -13.825 1 97.38 629 ALA A O 1
ATOM 5169 N N . TYR A 1 630 ? 9.677 -37.67 -13.183 1 97.52 630 TYR A N 1
ATOM 5170 C CA . TYR A 1 630 ? 9.536 -36.847 -11.987 1 97.52 630 TYR A CA 1
ATOM 5171 C C . TYR A 1 630 ? 10.082 -37.569 -10.761 1 97.52 630 TYR A C 1
ATOM 5173 O O . TYR A 1 630 ? 11.072 -37.134 -10.168 1 97.52 630 TYR A O 1
ATOM 5181 N N . LEU A 1 631 ? 9.647 -38.743 -10.368 1 98.13 631 LEU A N 1
ATOM 5182 C CA . LEU A 1 631 ? 9.937 -39.42 -9.108 1 98.13 631 LEU A CA 1
ATOM 5183 C C . LEU A 1 631 ? 11.325 -40.051 -9.137 1 98.13 631 LEU A C 1
ATOM 5185 O O . LEU A 1 631 ? 12.099 -39.903 -8.189 1 98.13 631 LEU A O 1
ATOM 5189 N N . SER A 1 632 ? 11.674 -40.729 -10.229 1 97.98 632 SER A N 1
ATOM 5190 C CA . SER A 1 632 ? 12.893 -41.524 -10.325 1 97.98 632 SER A CA 1
ATOM 5191 C C . SER A 1 632 ? 14.131 -40.672 -10.061 1 97.98 632 SER A C 1
ATOM 5193 O O . SER A 1 632 ? 14.98 -41.037 -9.245 1 97.98 632 SER A O 1
ATOM 5195 N N . PRO A 1 633 ? 14.237 -39.541 -10.753 1 97.44 633 PRO A N 1
ATOM 5196 C CA . PRO A 1 633 ? 15.442 -38.749 -10.494 1 97.44 633 PRO A CA 1
ATOM 5197 C C . PRO A 1 633 ? 15.502 -38.217 -9.064 1 97.44 633 PRO A C 1
ATOM 5199 O O . PRO A 1 633 ? 16.59 -38.081 -8.498 1 97.44 633 PRO A O 1
ATOM 5202 N N . LEU A 1 634 ? 14.428 -37.91 -8.439 1 97.18 634 LEU A N 1
ATOM 5203 C CA . LEU A 1 634 ? 14.404 -37.398 -7.073 1 97.18 634 LEU A CA 1
ATOM 5204 C C . LEU A 1 634 ? 14.777 -38.491 -6.076 1 97.18 634 LEU A C 1
ATOM 5206 O O . LEU A 1 634 ? 15.43 -38.219 -5.066 1 97.18 634 LEU A O 1
ATOM 5210 N N . LEU A 1 635 ? 14.353 -39.707 -6.368 1 97.78 635 LEU A N 1
ATOM 5211 C CA . LEU A 1 635 ? 14.789 -40.838 -5.556 1 97.78 635 LEU A CA 1
ATOM 5212 C C . LEU A 1 635 ? 16.304 -41 -5.618 1 97.78 635 LEU A C 1
ATOM 5214 O O . LEU A 1 635 ? 16.95 -41.229 -4.593 1 97.78 635 LEU A O 1
ATOM 5218 N N . HIS A 1 636 ? 16.824 -40.9 -6.845 1 97.85 636 HIS A N 1
ATOM 5219 C CA . HIS A 1 636 ? 18.264 -41.04 -7.028 1 97.85 636 HIS A CA 1
ATOM 5220 C C . HIS A 1 636 ? 19.024 -39.967 -6.256 1 97.85 636 HIS A C 1
ATOM 5222 O O . HIS A 1 636 ? 20.047 -40.254 -5.63 1 97.85 636 HIS A O 1
ATOM 5228 N N . CYS A 1 637 ? 18.55 -38.771 -6.289 1 96.64 637 CYS A N 1
ATOM 5229 C CA . CYS A 1 637 ? 19.173 -37.69 -5.533 1 96.64 637 CYS A CA 1
ATOM 5230 C C . CYS A 1 637 ? 19.156 -37.99 -4.039 1 96.64 637 CYS A C 1
ATOM 5232 O O . CYS A 1 637 ? 20.144 -37.749 -3.342 1 96.64 637 CYS A O 1
ATOM 5234 N N . PHE A 1 638 ? 18.082 -38.474 -3.529 1 96.9 638 PHE A N 1
ATOM 5235 C CA . PHE A 1 638 ? 17.958 -38.779 -2.109 1 96.9 638 PHE A CA 1
ATOM 5236 C C . PHE A 1 638 ? 18.877 -39.931 -1.719 1 96.9 638 PHE A C 1
ATOM 5238 O O . PHE A 1 638 ? 19.69 -39.8 -0.802 1 96.9 638 PHE A O 1
ATOM 5245 N N . TYR A 1 639 ? 18.788 -41.062 -2.447 1 97.13 639 TYR A N 1
ATOM 5246 C CA . TYR A 1 639 ? 19.452 -42.287 -2.014 1 97.13 639 TYR A CA 1
ATOM 5247 C C . TYR A 1 639 ? 20.935 -42.257 -2.365 1 97.13 639 TYR A C 1
ATOM 5249 O O . TYR A 1 639 ? 21.77 -42.746 -1.601 1 97.13 639 TYR A O 1
ATOM 5257 N N . TYR A 1 640 ? 21.247 -41.764 -3.504 1 96.32 640 TYR A N 1
ATOM 5258 C CA . TYR A 1 640 ? 22.633 -41.818 -3.954 1 96.32 640 TYR A CA 1
ATOM 5259 C C . TYR A 1 640 ? 23.431 -40.639 -3.409 1 96.32 640 TYR A C 1
ATOM 5261 O O . TYR A 1 640 ? 24.593 -40.792 -3.026 1 96.32 640 TYR A O 1
ATOM 5269 N N . TYR A 1 641 ? 22.821 -39.457 -3.29 1 95.29 641 TYR A N 1
ATOM 5270 C CA . TYR A 1 641 ? 23.589 -38.258 -2.972 1 95.29 641 TYR A CA 1
ATOM 5271 C C . TYR A 1 641 ? 23.168 -37.682 -1.625 1 95.29 641 TYR A C 1
ATOM 5273 O O . TYR A 1 641 ? 23.75 -36.703 -1.153 1 95.29 641 TYR A O 1
ATOM 5281 N N . ASP A 1 642 ? 22.142 -38.189 -0.953 1 95.25 642 ASP A N 1
ATOM 5282 C CA . ASP A 1 642 ? 21.588 -37.604 0.264 1 95.25 642 ASP A CA 1
ATOM 5283 C C . ASP A 1 642 ? 21.163 -36.156 0.032 1 95.25 642 ASP A C 1
ATOM 5285 O O . ASP A 1 642 ? 21.359 -35.3 0.897 1 95.25 642 ASP A O 1
ATOM 5289 N N . LEU A 1 643 ? 20.731 -35.934 -1.132 1 95 643 LEU A N 1
ATOM 5290 C CA . LEU A 1 643 ? 20.33 -34.607 -1.586 1 95 643 LEU A CA 1
ATOM 5291 C C . LEU A 1 643 ? 18.815 -34.52 -1.742 1 95 643 LEU A C 1
ATOM 5293 O O . LEU A 1 643 ? 18.196 -35.408 -2.331 1 95 643 LEU A O 1
ATOM 5297 N N . VAL A 1 644 ? 18.231 -33.523 -1.146 1 94.13 644 VAL A N 1
ATOM 5298 C CA . VAL A 1 644 ? 16.786 -33.349 -1.253 1 94.13 644 VAL A CA 1
ATOM 5299 C C . VAL A 1 644 ? 16.471 -31.952 -1.784 1 94.13 644 VAL A C 1
ATOM 5301 O O . VAL A 1 644 ? 17.279 -31.031 -1.642 1 94.13 644 VAL A O 1
ATOM 5304 N N . PHE A 1 645 ? 15.353 -31.82 -2.428 1 92.51 645 PHE A N 1
ATOM 5305 C CA . PHE A 1 645 ? 14.785 -30.57 -2.919 1 92.51 645 PHE A CA 1
ATOM 5306 C C . PHE A 1 645 ? 13.376 -30.366 -2.377 1 92.51 645 PHE A C 1
ATOM 5308 O O . PHE A 1 645 ? 12.961 -31.047 -1.437 1 92.51 645 PHE A O 1
ATOM 5315 N N . MET A 1 646 ? 12.682 -29.31 -2.796 1 87.46 646 MET A N 1
ATOM 5316 C CA . MET A 1 646 ? 11.265 -29.072 -2.537 1 87.46 646 MET A CA 1
ATOM 5317 C C . MET A 1 646 ? 10.472 -29.035 -3.839 1 87.46 646 MET A C 1
ATOM 5319 O O . MET A 1 646 ? 10.071 -27.963 -4.296 1 87.46 646 MET A O 1
ATOM 5323 N N . PRO A 1 647 ? 10.17 -30.179 -4.264 1 90.3 647 PRO A N 1
ATOM 5324 C CA . PRO A 1 647 ? 9.617 -30.283 -5.616 1 90.3 647 PRO A CA 1
ATOM 5325 C C . PRO A 1 647 ? 8.107 -30.055 -5.656 1 90.3 647 PRO A C 1
ATOM 5327 O O . PRO A 1 647 ? 7.374 -30.849 -6.25 1 90.3 647 PRO A O 1
ATOM 5330 N N . HIS A 1 648 ? 7.649 -28.928 -5.166 1 86.06 648 HIS A N 1
ATOM 5331 C CA . HIS A 1 648 ? 6.246 -28.542 -5.275 1 86.06 648 HIS A CA 1
ATOM 5332 C C . HIS A 1 648 ? 5.839 -28.352 -6.733 1 86.06 648 HIS A C 1
ATOM 5334 O O . HIS A 1 648 ? 6.696 -28.203 -7.607 1 86.06 648 HIS A O 1
ATOM 5340 N N . GLY A 1 649 ? 4.614 -28.355 -6.959 1 90.25 649 GLY A N 1
ATOM 5341 C CA . GLY A 1 649 ? 4.092 -28.268 -8.314 1 90.25 649 GLY A CA 1
ATOM 5342 C C . GLY A 1 649 ? 4.598 -27.055 -9.071 1 90.25 649 GLY A C 1
ATOM 5343 O O . GLY A 1 649 ? 4.915 -27.146 -10.259 1 90.25 649 GLY A O 1
ATOM 5344 N N . GLU A 1 650 ? 4.741 -25.989 -8.396 1 90.2 650 GLU A N 1
ATOM 5345 C CA . GLU A 1 650 ? 5.153 -24.76 -9.068 1 90.2 650 GLU A CA 1
ATOM 5346 C C . GLU A 1 650 ? 6.665 -24.722 -9.273 1 90.2 650 GLU A C 1
ATOM 5348 O O . GLU A 1 650 ? 7.158 -24.037 -10.171 1 90.2 650 GLU A O 1
ATOM 5353 N N . ASN A 1 651 ? 7.368 -25.532 -8.597 1 93.77 651 ASN A N 1
ATOM 5354 C CA . ASN A 1 651 ? 8.823 -25.548 -8.705 1 93.77 651 ASN A CA 1
ATOM 5355 C C . ASN A 1 651 ? 9.293 -26.498 -9.803 1 93.77 651 ASN A C 1
ATOM 5357 O O . ASN A 1 651 ? 10.481 -26.537 -10.129 1 93.77 651 ASN A O 1
ATOM 5361 N N . ILE A 1 652 ? 8.386 -27.245 -10.358 1 96.81 652 ILE A N 1
ATOM 5362 C CA . ILE A 1 652 ? 8.716 -28.215 -11.396 1 96.81 652 ILE A CA 1
ATOM 5363 C C . ILE A 1 652 ? 8.117 -27.77 -12.728 1 96.81 652 ILE A C 1
ATOM 5365 O O . ILE A 1 652 ? 6.917 -27.501 -12.818 1 96.81 652 ILE A O 1
ATOM 5369 N N . ILE A 1 653 ? 8.94 -27.69 -13.65 1 97.52 653 ILE A N 1
ATOM 5370 C CA . ILE A 1 653 ? 8.501 -27.517 -15.031 1 97.52 653 ILE A CA 1
ATOM 5371 C C . ILE A 1 653 ? 8.675 -28.828 -15.795 1 97.52 653 ILE A C 1
ATOM 5373 O O . ILE A 1 653 ? 9.787 -29.351 -15.898 1 97.52 653 ILE A O 1
ATOM 5377 N N . MET A 1 654 ? 7.621 -29.329 -16.28 1 97.51 654 MET A N 1
ATOM 5378 C CA . MET A 1 654 ? 7.677 -30.549 -17.081 1 97.51 654 MET A CA 1
ATOM 5379 C C . MET A 1 654 ? 7.9 -30.223 -18.554 1 97.51 654 MET A C 1
ATOM 5381 O O . MET A 1 654 ? 7.389 -29.221 -19.057 1 97.51 654 MET A O 1
ATOM 5385 N N . VAL A 1 655 ? 8.634 -31.045 -19.199 1 97.73 655 VAL A N 1
ATOM 5386 C CA . VAL A 1 655 ? 8.842 -30.914 -20.637 1 97.73 655 VAL A CA 1
ATOM 5387 C C . VAL A 1 655 ? 8.114 -32.039 -21.37 1 97.73 655 VAL A C 1
ATOM 5389 O O . VAL A 1 655 ? 8.364 -33.219 -21.114 1 97.73 655 VAL A O 1
ATOM 5392 N N . PHE A 1 656 ? 7.232 -31.639 -22.244 1 97 656 PHE A N 1
ATOM 5393 C CA . PHE A 1 656 ? 6.378 -32.589 -22.947 1 97 656 PHE A CA 1
ATOM 5394 C C . PHE A 1 656 ? 6.786 -32.703 -24.411 1 97 656 PHE A C 1
ATOM 5396 O O . PHE A 1 656 ? 7.234 -31.726 -25.014 1 97 656 PHE A O 1
ATOM 5403 N N . GLU A 1 657 ? 6.759 -33.814 -24.947 1 95.3 657 GLU A N 1
ATOM 5404 C CA . GLU A 1 657 ? 6.724 -34.103 -26.378 1 95.3 657 GLU A CA 1
ATOM 5405 C C . GLU A 1 657 ? 5.431 -34.815 -26.765 1 95.3 657 GLU A C 1
ATOM 5407 O O . GLU A 1 657 ? 5.102 -35.863 -26.206 1 95.3 657 GLU A O 1
ATOM 5412 N N . ASP A 1 658 ? 4.667 -34.287 -27.65 1 93.43 658 ASP A N 1
ATOM 5413 C CA . ASP A 1 658 ? 3.36 -34.808 -28.035 1 93.43 658 ASP A CA 1
ATOM 5414 C C . ASP A 1 658 ? 2.475 -35.031 -26.81 1 93.43 658 ASP A C 1
ATOM 5416 O O . ASP A 1 658 ? 1.871 -36.095 -26.659 1 93.43 658 ASP A O 1
ATOM 5420 N N . ASN A 1 659 ? 2.565 -34.159 -25.807 1 94.9 659 ASN A N 1
ATOM 5421 C CA . ASN A 1 659 ? 1.772 -34.104 -24.583 1 94.9 659 ASN A CA 1
ATOM 5422 C C . ASN A 1 659 ? 2.056 -35.3 -23.678 1 94.9 659 ASN A C 1
ATOM 5424 O O . ASN A 1 659 ? 1.205 -35.693 -22.877 1 94.9 659 ASN A O 1
ATOM 5428 N N . ALA A 1 660 ? 3.166 -35.886 -23.873 1 96.83 660 ALA A N 1
ATOM 5429 C CA . ALA A 1 660 ? 3.681 -36.897 -22.954 1 96.83 660 ALA A CA 1
ATOM 5430 C C . ALA A 1 660 ? 4.926 -36.396 -22.228 1 96.83 660 ALA A C 1
ATOM 5432 O O . ALA A 1 660 ? 5.771 -35.725 -22.823 1 96.83 660 ALA A O 1
ATOM 5433 N N . PRO A 1 661 ? 5.043 -36.733 -20.975 1 97.31 661 PRO A N 1
ATOM 5434 C CA . PRO A 1 661 ? 6.194 -36.237 -20.217 1 97.31 661 PRO A CA 1
ATOM 5435 C C . PRO A 1 661 ? 7.515 -36.84 -20.689 1 97.31 661 PRO A C 1
ATOM 5437 O O . PRO A 1 661 ? 7.59 -38.044 -20.951 1 97.31 661 PRO A O 1
ATOM 5440 N N . GLU A 1 662 ? 8.52 -36.048 -20.814 1 97 662 GLU A N 1
ATOM 5441 C CA . GLU A 1 662 ? 9.847 -36.509 -21.21 1 97 662 GLU A CA 1
ATOM 5442 C C . GLU A 1 662 ? 10.847 -36.359 -20.068 1 97 662 GLU A C 1
ATOM 5444 O O . GLU A 1 662 ? 11.566 -37.304 -19.737 1 97 662 GLU A O 1
ATOM 5449 N N . TYR A 1 663 ? 10.955 -35.199 -19.52 1 97.34 663 TYR A N 1
ATOM 5450 C CA . TYR A 1 663 ? 11.819 -34.912 -18.38 1 97.34 663 TYR A CA 1
ATOM 5451 C C . TYR A 1 663 ? 11.343 -33.672 -17.633 1 97.34 663 TYR A C 1
ATOM 5453 O O . TYR A 1 663 ? 10.331 -33.07 -17.999 1 97.34 663 TYR A O 1
ATOM 5461 N N . ILE A 1 664 ? 12.003 -33.343 -16.496 1 97.51 664 ILE A N 1
ATOM 5462 C CA . ILE A 1 664 ? 11.557 -32.208 -15.696 1 97.51 664 ILE A CA 1
ATOM 5463 C C . ILE A 1 664 ? 12.707 -31.219 -15.518 1 97.51 664 ILE A C 1
ATOM 5465 O O . ILE A 1 664 ? 13.878 -31.596 -15.607 1 97.51 664 ILE A O 1
ATOM 5469 N N . LEU A 1 665 ? 12.36 -29.959 -15.379 1 97.08 665 LEU A N 1
ATOM 5470 C CA . LEU A 1 665 ? 13.236 -28.868 -14.964 1 97.08 665 LEU A CA 1
ATOM 5471 C C . LEU A 1 665 ? 12.882 -28.391 -13.559 1 97.08 665 LEU A C 1
ATOM 5473 O O . LEU A 1 665 ? 11.721 -28.088 -13.276 1 97.08 665 LEU A O 1
ATOM 5477 N N . LEU A 1 666 ? 13.885 -28.362 -12.695 1 95.94 666 LEU A N 1
ATOM 5478 C CA . LEU A 1 666 ? 13.666 -27.906 -11.326 1 95.94 666 LEU A CA 1
ATOM 5479 C C . LEU A 1 666 ? 14.13 -26.463 -11.153 1 95.94 666 LEU A C 1
ATOM 5481 O O . LEU A 1 666 ? 15.213 -26.096 -11.613 1 95.94 666 LEU A O 1
ATOM 5485 N N . LYS A 1 667 ? 13.276 -25.679 -10.535 1 92.57 667 LYS A N 1
ATOM 5486 C CA . LYS A 1 667 ? 13.667 -24.306 -10.232 1 92.57 667 LYS A CA 1
ATOM 5487 C C . LYS A 1 667 ? 13.647 -24.048 -8.728 1 92.57 667 LYS A C 1
ATOM 5489 O O . LYS A 1 667 ? 13.208 -24.9 -7.952 1 92.57 667 LYS A O 1
ATOM 5494 N N . ASP A 1 668 ? 14.201 -22.898 -8.244 1 86.65 668 ASP A N 1
ATOM 5495 C CA . ASP A 1 668 ? 14.278 -22.459 -6.854 1 86.65 668 ASP A CA 1
ATOM 5496 C C . ASP A 1 668 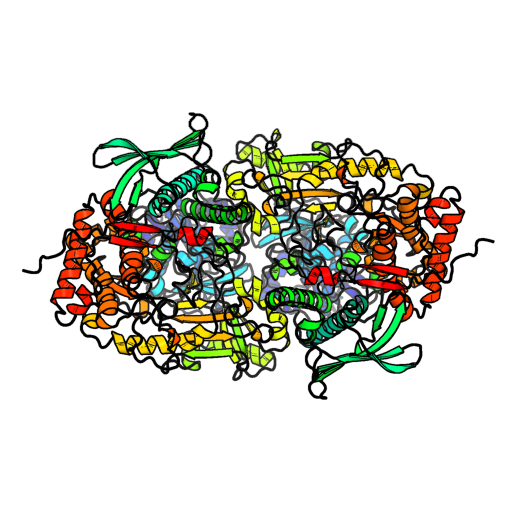? 15.15 -23.402 -6.028 1 86.65 668 ASP A C 1
ATOM 5498 O O . ASP A 1 668 ? 14.729 -23.88 -4.973 1 86.65 668 ASP A O 1
ATOM 5502 N N . ILE A 1 669 ? 16.291 -23.67 -6.469 1 84.53 669 ILE A N 1
ATOM 5503 C CA . ILE A 1 669 ? 17.216 -24.653 -5.916 1 84.53 669 ILE A CA 1
ATOM 5504 C C . ILE A 1 669 ? 17.919 -24.069 -4.692 1 84.53 669 ILE A C 1
ATOM 5506 O O . ILE A 1 669 ? 18.064 -24.745 -3.671 1 84.53 669 ILE A O 1
ATOM 5510 N N . THR A 1 670 ? 18.265 -22.836 -4.776 1 75.17 670 THR A N 1
ATOM 5511 C CA . THR A 1 670 ? 19.137 -22.224 -3.779 1 75.17 670 THR A CA 1
ATOM 5512 C C . THR A 1 670 ? 18.432 -22.128 -2.429 1 75.17 670 THR A C 1
ATOM 5514 O O . THR A 1 670 ? 19.066 -22.266 -1.381 1 75.17 670 THR A O 1
ATOM 5517 N N . GLU A 1 671 ? 17.228 -22.023 -2.486 1 71.41 671 GLU A N 1
ATOM 5518 C CA . GLU A 1 671 ? 16.493 -21.871 -1.235 1 71.41 671 GLU A CA 1
ATOM 5519 C C . GLU A 1 671 ? 15.982 -23.216 -0.727 1 71.41 671 GLU A C 1
ATOM 5521 O O . GLU A 1 671 ? 15.711 -23.373 0.465 1 71.41 671 GLU A O 1
ATOM 5526 N N . GLU A 1 672 ? 16.058 -24.2 -1.569 1 78.37 672 GLU A N 1
ATOM 5527 C CA . GLU A 1 672 ? 15.252 -25.358 -1.192 1 78.37 672 GLU A CA 1
ATOM 5528 C C . GLU A 1 672 ? 16.044 -26.654 -1.345 1 78.37 672 GLU A C 1
ATOM 5530 O O . GLU A 1 672 ? 15.496 -27.745 -1.175 1 78.37 672 GLU A O 1
ATOM 5535 N N . ALA A 1 673 ? 17.316 -26.587 -1.68 1 87.09 673 ALA A N 1
ATOM 5536 C CA . ALA A 1 673 ? 18.151 -27.783 -1.746 1 87.09 673 ALA A CA 1
ATOM 5537 C C . ALA A 1 673 ? 18.929 -27.981 -0.449 1 87.09 673 ALA A C 1
ATOM 5539 O O . ALA A 1 673 ? 19.429 -27.017 0.136 1 87.09 673 ALA A O 1
ATOM 5540 N N . CYS A 1 674 ? 19.059 -29.251 0.009 1 89.98 674 CYS A N 1
ATOM 5541 C CA . CYS A 1 674 ? 19.777 -29.547 1.244 1 89.98 674 CYS A CA 1
ATOM 5542 C C . CYS A 1 674 ? 20.484 -30.894 1.154 1 89.98 674 CYS A C 1
ATOM 5544 O O . CYS A 1 674 ? 19.954 -31.841 0.569 1 89.98 674 CYS A O 1
ATOM 5546 N N . ILE A 1 675 ? 21.613 -30.893 1.748 1 91.9 675 ILE A N 1
ATOM 5547 C CA . ILE A 1 675 ? 22.343 -32.142 1.939 1 91.9 675 ILE A CA 1
ATOM 5548 C C . ILE A 1 675 ? 22.06 -32.697 3.334 1 91.9 675 ILE A C 1
ATOM 5550 O O . ILE A 1 675 ? 22.194 -31.984 4.331 1 91.9 675 ILE A O 1
ATOM 5554 N N . LEU A 1 676 ? 21.714 -33.925 3.408 1 92.57 676 LEU A N 1
ATOM 5555 C CA . LEU A 1 676 ? 21.252 -34.494 4.669 1 92.57 676 LEU A CA 1
ATOM 5556 C C . LEU A 1 676 ? 22.371 -35.267 5.359 1 92.57 676 LEU A C 1
ATOM 5558 O O . LEU A 1 676 ? 22.202 -35.739 6.486 1 92.57 676 LEU A O 1
ATOM 5562 N N . ASN A 1 677 ? 23.5 -35.379 4.684 1 90.94 677 ASN A N 1
ATOM 5563 C CA . ASN A 1 677 ? 24.634 -36.139 5.202 1 90.94 677 ASN A CA 1
ATOM 5564 C C . ASN A 1 677 ? 25.808 -35.228 5.546 1 90.94 677 ASN A C 1
ATOM 5566 O O . ASN A 1 677 ? 26.371 -34.574 4.666 1 90.94 677 ASN A O 1
ATOM 5570 N N . LYS A 1 678 ? 26.218 -35.309 6.726 1 86.99 678 LYS A N 1
ATOM 5571 C CA . LYS A 1 678 ? 27.288 -34.45 7.225 1 86.99 678 LYS A CA 1
ATOM 5572 C C . LYS A 1 678 ? 28.634 -34.844 6.624 1 86.99 678 LYS A C 1
ATOM 5574 O O . LYS A 1 678 ? 29.568 -34.04 6.599 1 86.99 678 LYS A O 1
ATOM 5579 N N . GLU A 1 679 ? 28.702 -36.023 6.194 1 87.33 679 GLU A N 1
ATOM 5580 C CA . GLU A 1 679 ? 29.98 -36.535 5.706 1 87.33 679 GLU A CA 1
ATOM 5581 C C . GLU A 1 679 ? 30.277 -36.027 4.298 1 87.33 679 GLU A C 1
ATOM 5583 O O . GLU A 1 679 ? 31.412 -36.118 3.827 1 87.33 679 GLU A O 1
ATOM 5588 N N . VAL A 1 680 ? 29.246 -35.53 3.713 1 88.81 680 VAL A N 1
ATOM 5589 C CA . VAL A 1 680 ? 29.478 -34.962 2.389 1 88.81 680 VAL A CA 1
ATOM 5590 C C . VAL A 1 680 ? 30.334 -33.703 2.509 1 88.81 680 VAL A C 1
ATOM 5592 O O . VAL A 1 680 ? 30.014 -32.798 3.283 1 88.81 680 VAL A O 1
ATOM 5595 N N . GLU A 1 681 ? 31.393 -33.671 1.904 1 87.05 681 GLU A N 1
ATOM 5596 C CA . GLU A 1 681 ? 32.281 -32.513 1.937 1 87.05 681 GLU A CA 1
ATOM 5597 C C . GLU A 1 681 ? 31.727 -31.369 1.092 1 87.05 681 GLU A C 1
ATOM 5599 O O . GLU A 1 681 ? 31.606 -31.493 -0.128 1 87.05 681 GLU A O 1
ATOM 5604 N N . LEU A 1 682 ? 31.348 -30.406 1.714 1 89.87 682 LEU A N 1
ATOM 5605 C CA . LEU A 1 682 ? 30.85 -29.205 1.053 1 89.87 682 LEU A CA 1
ATOM 5606 C C . LEU A 1 682 ? 31.891 -28.091 1.093 1 89.87 682 LEU A C 1
ATOM 5608 O O . LEU A 1 682 ? 32.604 -27.938 2.087 1 89.87 682 LEU A O 1
ATOM 5612 N N . PRO A 1 683 ? 32.047 -27.41 0.041 1 86.83 683 PRO A N 1
ATOM 5613 C CA . PRO A 1 683 ? 32.883 -26.209 0.114 1 86.83 683 PRO A CA 1
ATOM 5614 C C . PRO A 1 683 ? 32.446 -25.252 1.221 1 86.83 683 PRO A C 1
ATOM 5616 O O . PRO A 1 683 ? 31.283 -25.269 1.633 1 86.83 683 PRO A O 1
ATOM 5619 N N . GLU A 1 684 ? 33.345 -24.444 1.667 1 85.03 684 GLU A N 1
ATOM 5620 C CA . GLU A 1 684 ? 33.12 -23.559 2.806 1 85.03 684 GLU A CA 1
ATOM 5621 C C . GLU A 1 684 ? 31.926 -22.641 2.564 1 85.03 684 GLU A C 1
ATOM 5623 O O . GLU A 1 684 ? 31.121 -22.409 3.469 1 85.03 684 GLU A O 1
ATOM 5628 N N . ASP A 1 685 ? 31.794 -22.204 1.377 1 81.32 685 ASP A N 1
ATOM 5629 C CA . ASP A 1 685 ? 30.749 -21.237 1.054 1 81.32 685 ASP A CA 1
ATOM 5630 C C . ASP A 1 685 ? 29.389 -21.921 0.928 1 81.32 685 ASP A C 1
ATOM 5632 O O . ASP A 1 685 ? 28.353 -21.253 0.902 1 81.32 685 ASP A O 1
ATOM 5636 N N . LEU A 1 686 ? 29.376 -23.258 0.968 1 87.46 686 LEU A N 1
ATOM 5637 C CA . LEU A 1 686 ? 28.13 -23.986 0.753 1 87.46 686 LEU A CA 1
ATOM 5638 C C . LEU A 1 686 ? 27.763 -24.81 1.982 1 87.46 686 LEU A C 1
ATOM 5640 O O . LEU A 1 686 ? 26.933 -25.719 1.901 1 87.46 686 LEU A O 1
ATOM 5644 N N . LYS A 1 687 ? 28.382 -24.44 3.063 1 84.49 687 LYS A N 1
ATOM 5645 C CA . LYS A 1 687 ? 28.133 -25.187 4.292 1 84.49 687 LYS A CA 1
ATOM 5646 C C . LYS A 1 687 ? 26.677 -25.057 4.73 1 84.49 687 LYS A C 1
ATOM 5648 O O . LYS A 1 687 ? 26.146 -25.938 5.41 1 84.49 687 LYS A O 1
ATOM 5653 N N . ARG A 1 688 ? 26.091 -24.043 4.239 1 79.71 688 ARG A N 1
ATOM 5654 C CA . ARG A 1 688 ? 24.702 -23.8 4.614 1 79.71 688 ARG A CA 1
ATOM 5655 C C . ARG A 1 688 ? 23.778 -24.848 4.003 1 79.71 688 ARG A C 1
ATOM 5657 O O . ARG A 1 688 ? 22.64 -25.013 4.446 1 79.71 688 ARG A O 1
ATOM 5664 N N . MET A 1 689 ? 24.23 -25.556 3.017 1 86.2 689 MET A N 1
ATOM 5665 C CA . MET A 1 689 ? 23.401 -26.549 2.339 1 86.2 689 MET A CA 1
ATOM 5666 C C . MET A 1 689 ? 23.135 -27.746 3.245 1 86.2 689 MET A C 1
ATOM 5668 O O . MET A 1 689 ? 22.211 -28.524 2.998 1 86.2 689 MET A O 1
ATOM 5672 N N . TYR A 1 690 ? 23.979 -27.874 4.186 1 87.68 690 TYR A N 1
ATOM 5673 C CA . TYR A 1 690 ? 23.767 -28.991 5.101 1 87.68 690 TYR A CA 1
ATOM 5674 C C . TYR A 1 690 ? 22.651 -28.682 6.09 1 87.68 690 TYR A C 1
ATOM 5676 O O . TYR A 1 690 ? 22.628 -27.607 6.694 1 87.68 690 TYR A O 1
ATOM 5684 N N . ALA A 1 691 ? 21.787 -29.533 6.226 1 85.35 691 ALA A N 1
ATOM 5685 C CA . ALA A 1 691 ? 20.734 -29.432 7.233 1 85.35 691 ALA A CA 1
ATOM 5686 C C . ALA A 1 691 ? 20.773 -30.621 8.189 1 85.35 691 ALA A C 1
ATOM 5688 O O . ALA A 1 691 ? 20.756 -31.775 7.754 1 85.35 691 ALA A O 1
ATOM 5689 N N . SER A 1 692 ? 20.849 -30.312 9.381 1 85.04 692 SER A N 1
ATOM 5690 C CA . SER A 1 692 ? 20.759 -31.362 10.389 1 85.04 692 SER A CA 1
ATOM 5691 C C . SER A 1 692 ? 19.312 -31.781 10.624 1 85.04 692 SER A C 1
ATOM 5693 O O . SER A 1 692 ? 18.524 -31.021 11.19 1 85.04 692 SER A O 1
ATOM 5695 N N . VAL A 1 693 ? 19.019 -32.895 10.031 1 86.52 693 VAL A N 1
ATOM 5696 C CA . VAL A 1 693 ? 17.658 -33.41 10.135 1 86.52 693 VAL A CA 1
ATOM 5697 C C . VAL A 1 693 ? 17.673 -34.777 10.815 1 86.52 693 VAL A C 1
ATOM 5699 O O . VAL A 1 693 ? 18.557 -35.597 10.555 1 86.52 693 VAL A O 1
ATOM 5702 N N . PRO A 1 694 ? 16.771 -34.961 11.753 1 86.82 694 PRO A N 1
ATOM 5703 C CA . PRO A 1 694 ? 16.689 -36.285 12.376 1 86.82 694 PRO A CA 1
ATOM 5704 C C . PRO A 1 694 ? 16.483 -37.404 11.358 1 86.82 694 PRO A C 1
ATOM 5706 O O . PRO A 1 694 ? 15.824 -37.199 10.334 1 86.82 694 PRO A O 1
ATOM 5709 N N . GLU A 1 695 ? 16.939 -38.548 11.656 1 87.89 695 GLU A N 1
ATOM 5710 C CA . GLU A 1 695 ? 16.935 -39.691 10.748 1 87.89 695 GLU A CA 1
ATOM 5711 C C . GLU A 1 695 ? 15.514 -40.07 10.343 1 87.89 695 GLU A C 1
ATOM 5713 O O . GLU A 1 695 ? 15.274 -40.472 9.203 1 87.89 695 GLU A O 1
ATOM 5718 N N . ASP A 1 696 ? 14.659 -39.889 11.24 1 86.12 696 ASP A N 1
ATOM 5719 C CA . ASP A 1 696 ? 13.294 -40.343 10.993 1 86.12 696 ASP A CA 1
ATOM 5720 C C . ASP A 1 696 ? 12.51 -39.311 10.186 1 86.12 696 ASP A C 1
ATOM 5722 O O . ASP A 1 696 ? 11.383 -39.574 9.761 1 86.12 696 ASP A O 1
ATOM 5726 N N . VAL A 1 697 ? 13.152 -38.203 9.914 1 89.8 697 VAL A N 1
ATOM 5727 C CA . VAL A 1 697 ? 12.446 -37.145 9.199 1 89.8 697 VAL A CA 1
ATOM 5728 C C . VAL A 1 697 ? 13.042 -36.979 7.802 1 89.8 697 VAL A C 1
ATOM 5730 O O . VAL A 1 697 ? 12.424 -36.369 6.926 1 89.8 697 VAL A O 1
ATOM 5733 N N . LYS A 1 698 ? 14.124 -37.547 7.544 1 91.88 698 LYS A N 1
ATOM 5734 C CA . LYS A 1 698 ? 14.814 -37.365 6.27 1 91.88 698 LYS A CA 1
ATOM 5735 C C . LYS A 1 698 ? 13.943 -37.822 5.103 1 91.88 698 LYS A C 1
ATOM 5737 O O . LYS A 1 698 ? 13.834 -37.126 4.092 1 91.88 698 LYS A O 1
ATOM 5742 N N . LEU A 1 699 ? 13.268 -38.935 5.303 1 94.01 699 LEU A N 1
ATOM 5743 C CA . LEU A 1 699 ? 12.483 -39.524 4.224 1 94.01 699 LEU A CA 1
ATOM 5744 C C . LEU A 1 699 ? 11.202 -38.73 3.988 1 94.01 699 LEU A C 1
ATOM 5746 O O . LEU A 1 699 ? 10.554 -38.883 2.95 1 94.01 699 LEU A O 1
ATOM 5750 N N . LEU A 1 700 ? 10.849 -37.84 4.85 1 92.69 700 LEU A N 1
ATOM 5751 C CA . LEU A 1 700 ? 9.654 -37.016 4.707 1 92.69 700 LEU A CA 1
ATOM 5752 C C . LEU A 1 700 ? 9.786 -36.067 3.521 1 92.69 700 LEU A C 1
ATOM 5754 O O . LEU A 1 700 ? 8.782 -35.581 2.994 1 92.69 700 LEU A O 1
ATOM 5758 N N . SER A 1 701 ? 10.97 -35.84 3.043 1 91.58 701 SER A N 1
ATOM 5759 C CA . SER A 1 701 ? 11.17 -35.037 1.841 1 91.58 701 SER A CA 1
ATOM 5760 C C . SER A 1 701 ? 10.498 -35.677 0.631 1 91.58 701 SER A C 1
ATOM 5762 O O . SER A 1 701 ? 10.138 -34.986 -0.324 1 91.58 701 SER A O 1
ATOM 5764 N N . ILE A 1 702 ? 10.289 -36.966 0.7 1 95.45 702 ILE A N 1
ATOM 5765 C CA . ILE A 1 702 ? 9.586 -37.677 -0.363 1 95.45 702 ILE A CA 1
ATOM 5766 C C . ILE A 1 702 ? 8.121 -37.865 0.023 1 95.45 702 ILE A C 1
ATOM 5768 O O . ILE A 1 702 ? 7.22 -37.5 -0.736 1 95.45 702 ILE A O 1
ATOM 5772 N N . PHE A 1 703 ? 7.923 -38.32 1.229 1 96.31 703 PHE A N 1
ATOM 5773 C CA . PHE A 1 703 ? 6.568 -38.633 1.669 1 96.31 703 PHE A CA 1
ATOM 5774 C C . PHE A 1 703 ? 5.717 -37.37 1.74 1 96.31 703 PHE A C 1
ATOM 5776 O O . PHE A 1 703 ? 4.574 -37.359 1.278 1 96.31 703 PHE A O 1
ATOM 5783 N N . THR A 1 704 ? 6.241 -36.331 2.278 1 93.48 704 THR A N 1
ATOM 5784 C CA . THR A 1 704 ? 5.467 -35.109 2.465 1 93.48 704 THR A CA 1
ATOM 5785 C C . THR A 1 704 ? 5.388 -34.314 1.165 1 93.48 704 THR A C 1
ATOM 5787 O O . THR A 1 704 ? 4.298 -33.942 0.724 1 93.48 704 THR A O 1
ATOM 5790 N N . ASP A 1 705 ? 6.482 -34.132 0.483 1 93.1 705 ASP A N 1
ATOM 5791 C CA . ASP A 1 705 ? 6.533 -33.197 -0.636 1 93.1 705 ASP A CA 1
ATOM 5792 C C . ASP A 1 705 ? 5.981 -33.833 -1.91 1 93.1 705 ASP A C 1
ATOM 5794 O O . ASP A 1 705 ? 5.437 -33.14 -2.772 1 93.1 705 ASP A O 1
ATOM 5798 N N . ILE A 1 706 ? 6.094 -35.156 -2.009 1 97.01 706 ILE A N 1
ATOM 5799 C CA . ILE A 1 706 ? 5.696 -35.807 -3.253 1 97.01 706 ILE A CA 1
ATOM 5800 C C . ILE A 1 706 ? 4.398 -36.581 -3.037 1 97.01 706 ILE A C 1
ATOM 5802 O O . ILE A 1 706 ? 3.383 -36.293 -3.675 1 97.01 706 ILE A O 1
ATOM 5806 N N . PHE A 1 707 ? 4.4 -37.494 -2.085 1 97.8 707 PHE A N 1
ATOM 5807 C CA . PHE A 1 707 ? 3.224 -38.326 -1.865 1 97.8 707 PHE A CA 1
ATOM 5808 C C . PHE A 1 707 ? 2.051 -37.487 -1.371 1 97.8 707 PHE A C 1
ATOM 5810 O O . PHE A 1 707 ? 1.024 -37.388 -2.046 1 97.8 707 PHE A O 1
ATOM 5817 N N . ASP A 1 708 ? 2.286 -36.876 -0.268 1 96.83 708 ASP A N 1
ATOM 5818 C CA . ASP A 1 708 ? 1.213 -36.128 0.38 1 96.83 708 ASP A CA 1
ATOM 5819 C C . ASP A 1 708 ? 0.99 -34.781 -0.304 1 96.83 708 ASP A C 1
ATOM 5821 O O . ASP A 1 708 ? -0.14 -34.294 -0.374 1 96.83 708 ASP A O 1
ATOM 5825 N N . GLY A 1 709 ? 2.062 -34.199 -0.785 1 95.6 709 GLY A N 1
ATOM 5826 C CA . GLY A 1 709 ? 2.003 -32.833 -1.279 1 95.6 709 GLY A CA 1
ATOM 5827 C C . GLY A 1 709 ? 1.567 -32.741 -2.73 1 95.6 709 GLY A C 1
ATOM 5828 O O . GLY A 1 709 ? 1.159 -31.675 -3.194 1 95.6 709 GLY A O 1
ATOM 5829 N N . PHE A 1 710 ? 1.582 -33.873 -3.485 1 97.25 710 PHE A N 1
ATOM 5830 C CA . PHE A 1 710 ? 1.21 -33.753 -4.89 1 97.25 710 PHE A CA 1
ATOM 5831 C C . PHE A 1 710 ? 0.425 -34.976 -5.349 1 97.25 710 PHE A C 1
ATOM 5833 O O . PHE A 1 710 ? -0.671 -34.847 -5.897 1 97.25 710 PHE A O 1
ATOM 5840 N N . PHE A 1 711 ? 0.945 -36.229 -5.133 1 98.31 711 PHE A N 1
ATOM 5841 C CA . PHE A 1 711 ? 0.284 -37.442 -5.6 1 98.31 711 PHE A CA 1
ATOM 5842 C C . PHE A 1 711 ? -1.108 -37.568 -4.993 1 98.31 711 PHE A C 1
ATOM 5844 O O . PHE A 1 711 ? -2.034 -38.052 -5.647 1 98.31 711 PHE A O 1
ATOM 5851 N N . ARG A 1 712 ? -1.227 -37.176 -3.758 1 98.02 712 ARG A N 1
ATOM 5852 C CA . ARG A 1 712 ? -2.517 -37.203 -3.076 1 98.02 712 ARG A CA 1
ATOM 5853 C C . ARG A 1 712 ? -3.588 -36.496 -3.9 1 98.02 712 ARG A C 1
ATOM 5855 O O . ARG A 1 712 ? -4.682 -37.031 -4.094 1 98.02 712 ARG A O 1
ATOM 5862 N N . PHE A 1 713 ? -3.287 -35.406 -4.457 1 97.66 713 PHE A N 1
ATOM 5863 C CA . PHE A 1 713 ? -4.235 -34.604 -5.221 1 97.66 713 PHE A CA 1
ATOM 5864 C C . PHE A 1 713 ? -4.376 -35.139 -6.641 1 97.66 713 PHE A C 1
ATOM 5866 O O . PHE A 1 713 ? -5.464 -35.101 -7.22 1 97.66 713 PHE A O 1
ATOM 5873 N N . LEU A 1 714 ? -3.275 -35.578 -7.193 1 98.06 714 LEU A N 1
ATOM 5874 C CA . LEU A 1 714 ? -3.294 -36.141 -8.539 1 98.06 714 LEU A CA 1
ATOM 5875 C C . LEU A 1 714 ? -4.207 -37.361 -8.605 1 98.06 714 LEU A C 1
ATOM 5877 O O . LEU A 1 714 ? -4.973 -37.517 -9.559 1 98.06 714 LEU A O 1
ATOM 5881 N N . THR A 1 715 ? -4.118 -38.226 -7.616 1 97.78 715 THR A N 1
ATOM 5882 C CA . THR A 1 715 ? -4.926 -39.439 -7.565 1 97.78 715 THR A CA 1
ATOM 5883 C C . THR A 1 715 ? -6.413 -39.096 -7.514 1 97.78 715 THR A C 1
ATOM 5885 O O . THR A 1 715 ? -7.237 -39.795 -8.107 1 97.78 715 THR A O 1
ATOM 5888 N N . ALA A 1 716 ? -6.711 -38.082 -6.797 1 97.17 716 ALA A N 1
ATOM 5889 C CA . ALA A 1 716 ? -8.099 -37.635 -6.715 1 97.17 716 ALA A CA 1
ATOM 5890 C C . ALA A 1 716 ? -8.624 -37.223 -8.088 1 97.17 716 ALA A C 1
ATOM 5892 O O . ALA A 1 716 ? -9.767 -37.527 -8.439 1 97.17 716 ALA A O 1
ATOM 5893 N N . ILE A 1 717 ? -7.813 -36.535 -8.851 1 97.48 717 ILE A N 1
ATOM 5894 C CA . ILE A 1 717 ? -8.207 -36.087 -10.182 1 97.48 717 ILE A CA 1
ATOM 5895 C C . ILE A 1 717 ? -8.389 -37.293 -11.1 1 97.48 717 ILE A C 1
ATOM 5897 O O . ILE A 1 717 ? -9.354 -37.359 -11.865 1 97.48 717 ILE A O 1
ATOM 5901 N N . LEU A 1 718 ? -7.485 -38.237 -11.046 1 97.73 718 LEU A N 1
ATOM 5902 C CA . LEU A 1 718 ? -7.573 -39.45 -11.852 1 97.73 718 LEU A CA 1
ATOM 5903 C C . LEU A 1 718 ? -8.853 -40.218 -11.541 1 97.73 718 LEU A C 1
ATOM 5905 O O . LEU A 1 718 ? -9.549 -40.669 -12.454 1 97.73 718 LEU A O 1
ATOM 5909 N N . GLU A 1 719 ? -9.116 -40.311 -10.258 1 95.6 719 GLU A N 1
ATOM 5910 C CA . GLU A 1 719 ? -10.318 -41.012 -9.815 1 95.6 719 GLU A CA 1
ATOM 5911 C C . GLU A 1 719 ? -11.58 -40.293 -10.284 1 95.6 719 GLU A C 1
ATOM 5913 O O . GLU A 1 719 ? -12.491 -40.919 -10.828 1 95.6 719 GLU A O 1
ATOM 5918 N N . GLU A 1 720 ? -11.62 -39.086 -10.11 1 95.22 720 GLU A N 1
ATOM 5919 C CA . GLU A 1 720 ? -12.83 -38.301 -10.336 1 95.22 720 GLU A CA 1
ATOM 5920 C C . GLU A 1 720 ? -13.067 -38.069 -11.826 1 95.22 720 GLU A C 1
ATOM 5922 O O . GLU A 1 720 ? -14.207 -38.122 -12.293 1 95.22 720 GLU A O 1
ATOM 5927 N N . HIS A 1 721 ? -12.046 -37.84 -12.575 1 96.24 721 HIS A N 1
ATOM 5928 C CA . HIS A 1 721 ? -12.244 -37.314 -13.921 1 96.24 721 HIS A CA 1
ATOM 5929 C C . HIS A 1 721 ? -11.902 -38.361 -14.977 1 96.24 721 HIS A C 1
ATOM 5931 O O . HIS A 1 721 ? -12.266 -38.211 -16.145 1 96.24 721 HIS A O 1
ATOM 5937 N N . MET A 1 722 ? -11.229 -39.447 -14.557 1 96.13 722 MET A N 1
ATOM 5938 C CA . MET A 1 722 ? -10.853 -40.456 -15.542 1 96.13 722 MET A CA 1
ATOM 5939 C C . MET A 1 722 ? -11.312 -41.843 -15.103 1 96.13 722 MET A C 1
ATOM 5941 O O . MET A 1 722 ? -11.052 -42.833 -15.789 1 96.13 722 MET A O 1
ATOM 5945 N N . SER A 1 723 ? -11.979 -41.936 -13.951 1 94.45 723 SER A N 1
ATOM 5946 C CA . SER A 1 723 ? -12.384 -43.215 -13.378 1 94.45 723 SER A CA 1
ATOM 5947 C C . SER A 1 723 ? -11.206 -44.181 -13.296 1 94.45 723 SER A C 1
ATOM 5949 O O . SER A 1 723 ? -11.356 -45.374 -13.567 1 94.45 723 SER A O 1
ATOM 5951 N N . TYR A 1 724 ? -10.096 -43.621 -13.181 1 96.53 724 TYR A N 1
ATOM 5952 C CA . TYR A 1 724 ? -8.884 -44.412 -12.998 1 96.53 724 TYR A CA 1
ATOM 5953 C C . TYR A 1 724 ? -8.703 -44.803 -11.536 1 96.53 724 TYR A C 1
ATOM 5955 O O . TYR A 1 724 ? -8.704 -43.943 -10.652 1 96.53 724 TYR A O 1
ATOM 5963 N N . ASP A 1 725 ? -8.537 -46.02 -11.275 1 94.19 725 ASP A N 1
ATOM 5964 C CA . ASP A 1 725 ? -8.479 -46.554 -9.917 1 94.19 725 ASP A CA 1
ATOM 5965 C C . ASP A 1 725 ? -7.283 -45.988 -9.155 1 94.19 725 ASP A C 1
ATOM 5967 O O . ASP A 1 725 ? -6.142 -46.096 -9.61 1 94.19 725 ASP A O 1
ATOM 5971 N N . ALA A 1 726 ? -7.54 -45.431 -7.958 1 94.68 726 ALA A N 1
ATOM 5972 C CA . ALA A 1 726 ? -6.491 -44.858 -7.12 1 94.68 726 ALA A CA 1
ATOM 5973 C C . ALA A 1 726 ? -5.448 -45.909 -6.751 1 94.68 726 ALA A C 1
ATOM 5975 O O . ALA A 1 726 ? -4.254 -45.609 -6.678 1 94.68 726 ALA A O 1
ATOM 5976 N N . GLU A 1 727 ? -5.846 -47.059 -6.503 1 95.17 727 GLU A N 1
ATOM 5977 C CA . GLU A 1 727 ? -4.926 -48.134 -6.144 1 95.17 727 GLU A CA 1
ATOM 5978 C C . GLU A 1 727 ? -3.984 -48.463 -7.298 1 95.17 727 GLU A C 1
ATOM 5980 O O . GLU A 1 727 ? -2.823 -48.814 -7.078 1 95.17 727 GLU A O 1
ATOM 5985 N N . ARG A 1 728 ? -4.521 -48.418 -8.488 1 97.29 728 ARG A N 1
ATOM 5986 C CA . ARG A 1 728 ? -3.68 -48.668 -9.655 1 97.29 728 ARG A CA 1
ATOM 5987 C C . ARG A 1 728 ? -2.565 -47.633 -9.759 1 97.29 728 ARG A C 1
ATOM 5989 O O . ARG A 1 728 ? -1.434 -47.966 -10.117 1 97.29 728 ARG A O 1
ATOM 5996 N N . PHE A 1 729 ? -2.91 -46.415 -9.526 1 97.94 729 PHE A N 1
ATOM 5997 C CA . PHE A 1 729 ? -1.88 -45.382 -9.534 1 97.94 729 PHE A CA 1
ATOM 5998 C C . PHE A 1 729 ? -0.771 -45.716 -8.544 1 97.94 729 PHE A C 1
ATOM 6000 O O . PHE A 1 729 ? 0.413 -45.626 -8.876 1 97.94 729 PHE A O 1
ATOM 6007 N N . TRP A 1 730 ? -1.099 -46.044 -7.288 1 98.52 730 TRP A N 1
ATOM 6008 C CA . TRP A 1 730 ? -0.117 -46.33 -6.248 1 98.52 730 TRP A CA 1
ATOM 6009 C C . TRP A 1 730 ? 0.694 -47.575 -6.592 1 98.52 730 TRP A C 1
ATOM 6011 O O . TRP A 1 730 ? 1.877 -47.667 -6.254 1 98.52 730 TRP A O 1
ATOM 6021 N N . LYS A 1 731 ? 0.027 -48.496 -7.283 1 98.25 731 LYS A N 1
ATOM 6022 C CA . LYS A 1 731 ? 0.77 -49.647 -7.787 1 98.25 731 LYS A CA 1
ATOM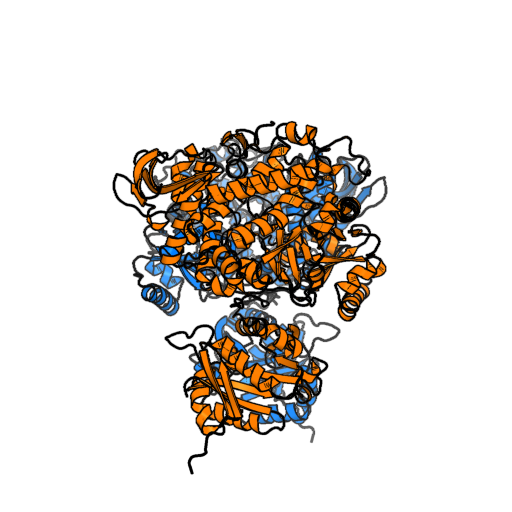 6023 C C . LYS A 1 731 ? 1.843 -49.215 -8.783 1 98.25 731 LYS A C 1
ATOM 6025 O O . LYS A 1 731 ? 2.958 -49.741 -8.769 1 98.25 731 LYS A O 1
ATOM 6030 N N . LEU A 1 732 ? 1.466 -48.309 -9.655 1 98.53 732 LEU A N 1
ATOM 6031 C CA . LEU A 1 732 ? 2.442 -47.8 -10.614 1 98.53 732 LEU A CA 1
ATOM 6032 C C . LEU A 1 732 ? 3.583 -47.085 -9.899 1 98.53 732 LEU A C 1
ATOM 6034 O O . LEU A 1 732 ? 4.736 -47.163 -10.33 1 98.53 732 LEU A O 1
ATOM 6038 N N . VAL A 1 733 ? 3.288 -46.349 -8.809 1 98.69 733 VAL A N 1
ATOM 6039 C CA . VAL A 1 733 ? 4.314 -45.697 -8.002 1 98.69 733 VAL A CA 1
ATOM 6040 C C . VAL A 1 733 ? 5.26 -46.746 -7.423 1 98.69 733 VAL A C 1
ATOM 6042 O O . VAL A 1 733 ? 6.482 -46.591 -7.487 1 98.69 733 VAL A O 1
ATOM 6045 N N . ALA A 1 734 ? 4.704 -47.813 -6.889 1 98.51 734 ALA A N 1
ATOM 6046 C CA . ALA A 1 734 ? 5.497 -48.9 -6.32 1 98.51 734 ALA A CA 1
ATOM 6047 C C . ALA A 1 734 ? 6.371 -49.556 -7.384 1 98.51 734 ALA A C 1
ATOM 6049 O O . ALA A 1 734 ? 7.537 -49.871 -7.132 1 98.51 734 ALA A O 1
ATOM 6050 N N . GLU A 1 735 ? 5.793 -49.789 -8.527 1 98.3 735 GLU A N 1
ATOM 6051 C CA . GLU A 1 735 ? 6.536 -50.383 -9.635 1 98.3 735 GLU A CA 1
ATOM 6052 C C . GLU A 1 735 ? 7.73 -49.517 -10.026 1 98.3 735 GLU A C 1
ATOM 6054 O O . GLU A 1 735 ? 8.809 -50.034 -10.321 1 98.3 735 GLU A O 1
ATOM 6059 N N . ASN A 1 736 ? 7.502 -48.264 -10.086 1 98.38 736 ASN A N 1
ATOM 6060 C CA . ASN A 1 736 ? 8.579 -47.331 -10.4 1 98.38 736 ASN A CA 1
ATOM 6061 C C . ASN A 1 736 ? 9.7 -47.399 -9.367 1 98.38 736 ASN A C 1
ATOM 6063 O O . ASN A 1 736 ? 10.879 -47.407 -9.725 1 98.38 736 ASN A O 1
ATOM 6067 N N . ILE A 1 737 ? 9.377 -47.436 -8.091 1 98.35 737 ILE A N 1
ATOM 6068 C CA . ILE A 1 737 ? 10.351 -47.488 -7.006 1 98.35 737 ILE A CA 1
ATOM 6069 C C . ILE A 1 737 ? 11.119 -48.806 -7.065 1 98.35 737 ILE A C 1
ATOM 6071 O O . ILE A 1 737 ? 12.343 -48.826 -6.914 1 98.35 737 ILE A O 1
ATOM 6075 N N . HIS A 1 738 ? 10.425 -49.886 -7.337 1 97.82 738 HIS A N 1
ATOM 6076 C CA . HIS A 1 738 ? 11.071 -51.186 -7.48 1 97.82 738 HIS A CA 1
ATOM 6077 C C . HIS A 1 738 ? 12.039 -51.194 -8.658 1 97.82 738 HIS A C 1
ATOM 6079 O O . HIS A 1 738 ? 13.127 -51.766 -8.57 1 97.82 738 HIS A O 1
ATOM 6085 N N . ALA A 1 739 ? 11.578 -50.657 -9.73 1 97.33 739 ALA A N 1
ATOM 6086 C CA . ALA A 1 739 ? 12.442 -50.588 -10.906 1 97.33 739 ALA A CA 1
ATOM 6087 C C . ALA A 1 739 ? 13.724 -49.819 -10.601 1 97.33 739 ALA A C 1
ATOM 6089 O O . ALA A 1 739 ? 14.811 -50.218 -11.024 1 97.33 739 ALA A O 1
ATOM 6090 N N . TYR A 1 740 ? 13.631 -48.728 -9.915 1 97.53 740 TYR A N 1
ATOM 6091 C CA . TYR A 1 740 ? 14.802 -47.953 -9.519 1 97.53 740 TYR A CA 1
ATOM 6092 C C . TYR A 1 740 ? 15.709 -48.765 -8.602 1 97.53 740 TYR A C 1
ATOM 6094 O O . TYR A 1 740 ? 16.924 -48.815 -8.806 1 97.53 740 TYR A O 1
ATOM 6102 N N . GLN A 1 741 ? 15.119 -49.399 -7.595 1 97.23 741 GLN A N 1
ATOM 6103 C CA . GLN A 1 741 ? 15.895 -50.166 -6.626 1 97.23 741 GLN A CA 1
ATOM 6104 C C . GLN A 1 741 ? 16.63 -51.321 -7.301 1 97.23 741 GLN A C 1
ATOM 6106 O O . GLN A 1 741 ? 17.763 -51.64 -6.936 1 97.23 741 GLN A O 1
ATOM 6111 N N . SER A 1 742 ? 16.012 -51.912 -8.26 1 96.73 742 SER A N 1
ATOM 6112 C CA . SER A 1 742 ? 16.613 -53.034 -8.974 1 96.73 742 SER A CA 1
ATOM 6113 C C . SER A 1 742 ? 17.823 -52.588 -9.788 1 96.73 742 SER A C 1
ATOM 6115 O O . SER A 1 742 ? 18.745 -53.373 -10.02 1 96.73 742 SER A O 1
ATOM 6117 N N . GLN A 1 743 ? 17.818 -51.398 -10.165 1 96.3 743 GLN A N 1
ATOM 6118 C CA . GLN A 1 743 ? 18.912 -50.869 -10.973 1 96.3 743 GLN A CA 1
ATOM 6119 C C . GLN A 1 743 ? 20.111 -50.504 -10.103 1 96.3 743 GLN A C 1
ATOM 6121 O O . GLN A 1 743 ? 21.229 -50.368 -10.604 1 96.3 743 GLN A O 1
ATOM 6126 N N . PHE A 1 744 ? 19.883 -50.403 -8.799 1 97.21 744 PHE A N 1
ATOM 6127 C CA . PHE A 1 744 ? 20.968 -49.985 -7.919 1 97.21 744 PHE A CA 1
ATOM 6128 C C . PHE A 1 744 ? 21.063 -50.9 -6.704 1 97.21 744 PHE A C 1
ATOM 6130 O O . PHE A 1 744 ? 20.911 -50.449 -5.567 1 97.21 744 PHE A O 1
ATOM 6137 N N . PRO A 1 745 ? 21.48 -52.066 -6.856 1 95.15 745 PRO A N 1
ATOM 6138 C CA . PRO A 1 745 ? 21.552 -53.015 -5.742 1 95.15 745 PRO A CA 1
ATOM 6139 C C . PRO A 1 745 ? 22.568 -52.602 -4.68 1 95.15 745 PRO A C 1
ATOM 6141 O O . PRO A 1 745 ? 22.424 -52.965 -3.509 1 95.15 745 PRO A O 1
ATOM 6144 N N . LYS A 1 746 ? 23.52 -51.829 -5.071 1 96.15 746 LYS A N 1
ATOM 6145 C CA . LYS A 1 746 ? 24.554 -51.38 -4.143 1 96.15 746 LYS A CA 1
ATOM 6146 C C . LYS A 1 746 ? 23.966 -50.483 -3.058 1 96.15 746 LYS A C 1
ATOM 6148 O O . LYS A 1 746 ? 24.579 -50.289 -2.006 1 96.15 746 LYS A O 1
ATOM 6153 N N . LEU A 1 747 ? 22.781 -49.926 -3.264 1 97.11 747 LEU A N 1
ATOM 6154 C CA . LEU A 1 747 ? 22.14 -49.03 -2.309 1 97.11 747 LEU A CA 1
ATOM 6155 C C . LEU A 1 747 ? 21.135 -49.785 -1.445 1 97.11 747 LEU A C 1
ATOM 6157 O O . LEU A 1 747 ? 20.31 -49.171 -0.765 1 97.11 747 LEU A O 1
ATOM 6161 N N . ALA A 1 748 ? 21.135 -51.03 -1.393 1 95.83 748 ALA A N 1
ATOM 6162 C CA . ALA A 1 748 ? 20.155 -51.873 -0.713 1 95.83 748 ALA A CA 1
ATOM 6163 C C . ALA A 1 748 ? 20.072 -51.529 0.771 1 95.83 748 ALA A C 1
ATOM 6165 O O . ALA A 1 748 ? 18.98 -51.486 1.344 1 95.83 748 ALA A O 1
ATOM 6166 N N . LYS A 1 749 ? 21.238 -51.367 1.443 1 95.83 749 LYS A N 1
ATOM 6167 C CA . LYS A 1 749 ? 21.243 -51.017 2.86 1 95.83 749 LYS A CA 1
ATOM 6168 C C . LYS A 1 749 ? 20.523 -49.693 3.102 1 95.83 749 LYS A C 1
ATOM 6170 O O . LYS A 1 749 ? 19.825 -49.535 4.105 1 95.83 749 LYS A O 1
ATOM 6175 N N . LYS A 1 750 ? 20.753 -48.763 2.198 1 95.97 750 LYS A N 1
ATOM 6176 C CA . LYS A 1 750 ? 20.095 -47.466 2.321 1 95.97 750 LYS A CA 1
ATOM 6177 C C . LYS A 1 750 ? 18.594 -47.584 2.077 1 95.97 750 LYS A C 1
ATOM 6179 O O . LYS A 1 750 ? 17.8 -46.875 2.699 1 95.97 750 LYS A O 1
ATOM 6184 N N . PHE A 1 751 ? 18.189 -48.472 1.15 1 96.96 751 PHE A N 1
ATOM 6185 C CA . PHE A 1 751 ? 16.774 -48.712 0.894 1 96.96 751 PHE A CA 1
ATOM 6186 C C . PHE A 1 751 ? 16.081 -49.245 2.143 1 96.96 751 PHE A C 1
ATOM 6188 O O . PHE A 1 751 ? 14.921 -48.919 2.402 1 96.96 751 PHE A O 1
ATOM 6195 N N . GLU A 1 752 ? 16.823 -50.018 2.886 1 95.08 752 GLU A N 1
ATOM 6196 C CA . GLU A 1 752 ? 16.285 -50.582 4.12 1 95.08 752 GLU A CA 1
ATOM 6197 C C . GLU A 1 752 ? 16.21 -49.529 5.222 1 95.08 752 GLU A C 1
ATOM 6199 O O . GLU A 1 752 ? 15.242 -49.487 5.984 1 95.08 752 GLU A O 1
ATOM 6204 N N . GLN A 1 753 ? 17.262 -48.746 5.288 1 95.29 753 GLN A N 1
ATOM 6205 C CA . GLN A 1 753 ? 17.321 -47.694 6.297 1 95.29 753 GLN A CA 1
ATOM 6206 C C . GLN A 1 753 ? 16.208 -46.67 6.091 1 95.29 753 GLN A C 1
ATOM 6208 O O . GLN A 1 753 ? 15.561 -46.248 7.051 1 95.29 753 GLN A O 1
ATOM 6213 N N . TYR A 1 754 ? 16.092 -46.251 4.867 1 96.65 754 TYR A N 1
ATOM 6214 C CA . TYR A 1 754 ? 15.021 -45.343 4.471 1 96.65 754 TYR A CA 1
ATOM 6215 C C . TYR A 1 754 ? 13.989 -46.059 3.609 1 96.65 754 TYR A C 1
ATOM 6217 O O . TYR A 1 754 ? 13.998 -45.929 2.382 1 96.65 754 TYR A O 1
ATOM 6225 N N . ASP A 1 755 ? 13.106 -46.724 4.263 1 96.66 755 ASP A N 1
ATOM 6226 C CA . ASP A 1 755 ? 12.186 -47.656 3.618 1 96.66 755 ASP A CA 1
ATOM 6227 C C . ASP A 1 755 ? 10.951 -46.93 3.09 1 96.66 755 ASP A C 1
ATOM 6229 O O . ASP A 1 755 ? 10.059 -46.57 3.861 1 96.66 755 ASP A O 1
ATOM 6233 N N . LEU A 1 756 ? 10.837 -46.805 1.805 1 97.49 756 LEU A N 1
ATOM 6234 C CA . LEU A 1 756 ? 9.695 -46.144 1.182 1 97.49 756 LEU A CA 1
ATOM 6235 C C . LEU A 1 756 ? 8.436 -46.995 1.313 1 97.49 756 LEU A C 1
ATOM 6237 O O . LEU A 1 756 ? 7.326 -46.507 1.09 1 97.49 756 LEU A O 1
ATOM 6241 N N . PHE A 1 757 ? 8.543 -48.196 1.641 1 97.63 757 PHE A N 1
ATOM 6242 C CA . PHE A 1 757 ? 7.398 -49.089 1.772 1 97.63 757 PHE A CA 1
ATOM 6243 C C . PHE A 1 757 ? 7.032 -49.289 3.238 1 97.63 757 PHE A C 1
ATOM 6245 O O . PHE A 1 757 ? 6.349 -50.254 3.587 1 97.63 757 PHE A O 1
ATOM 6252 N N . ALA A 1 758 ? 7.558 -48.43 4.121 1 96.42 758 ALA A N 1
ATOM 6253 C CA . ALA A 1 758 ? 7.152 -48.45 5.524 1 96.42 758 ALA A CA 1
ATOM 6254 C C . ALA A 1 758 ? 5.633 -48.399 5.657 1 96.42 758 ALA A C 1
ATOM 6256 O O . ALA A 1 758 ? 4.942 -47.903 4.765 1 96.42 758 ALA A O 1
ATOM 6257 N N . ALA A 1 759 ? 5.12 -48.823 6.752 1 96.68 759 ALA A N 1
ATOM 6258 C CA . ALA A 1 759 ? 3.68 -48.943 6.964 1 96.68 759 ALA A CA 1
ATOM 6259 C C . ALA A 1 759 ? 3.018 -47.569 7.018 1 96.68 759 ALA A C 1
ATOM 6261 O O . ALA A 1 759 ? 1.888 -47.399 6.553 1 96.68 759 ALA A O 1
ATOM 6262 N N . ASP A 1 760 ? 3.687 -46.658 7.668 1 96.88 760 ASP A N 1
ATOM 6263 C CA . ASP A 1 760 ? 3.164 -45.304 7.829 1 96.88 760 ASP A CA 1
ATOM 6264 C C . ASP A 1 760 ? 4.297 -44.283 7.899 1 96.88 760 ASP A C 1
ATOM 6266 O O . ASP A 1 760 ? 5.473 -44.646 7.822 1 96.88 760 ASP A O 1
ATOM 6270 N N . PHE A 1 761 ? 4.018 -43.076 7.9 1 96.36 761 PHE A N 1
ATOM 6271 C CA . PHE A 1 761 ? 4.96 -41.977 8.075 1 96.36 761 PHE A CA 1
ATOM 6272 C C . PHE A 1 761 ? 4.29 -40.795 8.766 1 96.36 761 PHE A C 1
ATOM 6274 O O . PHE A 1 761 ? 3.061 -40.707 8.805 1 96.36 761 PHE A O 1
ATOM 6281 N N . LYS A 1 762 ? 5.039 -39.89 9.328 1 95.49 762 LYS A N 1
ATOM 6282 C CA . LYS A 1 762 ? 4.537 -38.759 10.102 1 95.49 762 LYS A CA 1
ATOM 6283 C C . LYS A 1 762 ? 3.785 -37.774 9.212 1 95.49 762 LYS A C 1
ATOM 6285 O O . LYS A 1 762 ? 4.193 -37.518 8.077 1 95.49 762 LYS A O 1
ATOM 6290 N N . LEU A 1 763 ? 2.716 -37.259 9.694 1 95.95 763 LEU A N 1
ATOM 6291 C CA . LEU A 1 763 ? 1.922 -36.261 8.985 1 95.95 763 LEU A CA 1
ATOM 6292 C C . LEU A 1 763 ? 2.43 -34.854 9.278 1 95.95 763 LEU A C 1
ATOM 6294 O O . LEU A 1 763 ? 2.343 -34.381 10.413 1 95.95 763 LEU A O 1
ATOM 6298 N N . SER A 1 764 ? 3.023 -34.228 8.315 1 92.57 764 SER A N 1
ATOM 6299 C CA . SER A 1 764 ? 3.425 -32.828 8.406 1 92.57 764 SER A CA 1
ATOM 6300 C C . SER A 1 764 ? 2.249 -31.896 8.131 1 92.57 764 SER A C 1
ATOM 6302 O O . SER A 1 764 ? 1.618 -31.981 7.075 1 92.57 764 SER A O 1
ATOM 6304 N N . CYS A 1 765 ? 1.964 -30.966 9.064 1 92.63 765 CYS A N 1
ATOM 6305 C CA . CYS A 1 765 ? 0.742 -30.171 9.003 1 92.63 765 CYS A CA 1
ATOM 6306 C C . CYS A 1 765 ? 1.046 -28.736 8.589 1 92.63 765 CYS A C 1
ATOM 6308 O O . CYS A 1 765 ? 1.448 -27.918 9.419 1 92.63 765 CYS A O 1
ATOM 6310 N N . LEU A 1 766 ? 0.743 -28.376 7.42 1 89.87 766 LEU A N 1
ATOM 6311 C CA . LEU A 1 766 ? 1.056 -27.077 6.834 1 89.87 766 LEU A CA 1
ATOM 6312 C C . LEU A 1 766 ? 0.11 -26.002 7.359 1 89.87 766 LEU A C 1
ATOM 6314 O O . LEU A 1 766 ? 0.538 -24.887 7.664 1 89.87 766 LEU A O 1
ATOM 6318 N N . ASN A 1 767 ? -1.136 -26.306 7.512 1 93.04 767 ASN A N 1
ATOM 6319 C CA . ASN A 1 767 ? -2.109 -25.319 7.969 1 93.04 767 ASN A CA 1
ATOM 6320 C C . ASN A 1 767 ? -1.921 -24.99 9.447 1 93.04 767 ASN A C 1
ATOM 6322 O O . ASN A 1 767 ? -2.133 -23.85 9.865 1 93.04 767 ASN A O 1
ATOM 6326 N N . ARG A 1 768 ? -1.497 -25.98 10.206 1 90.66 768 ARG A N 1
ATOM 6327 C CA . ARG A 1 768 ? -1.222 -25.714 11.614 1 90.66 768 ARG A CA 1
ATOM 6328 C C . ARG A 1 768 ? -0.105 -24.687 11.77 1 90.66 768 ARG A C 1
ATOM 6330 O O . ARG A 1 768 ? -0.141 -23.857 12.681 1 90.66 768 ARG A O 1
ATOM 6337 N N . LEU A 1 769 ? 0.796 -24.753 10.886 1 87.15 769 LEU A N 1
ATOM 6338 C CA . LEU A 1 769 ? 1.879 -23.775 10.872 1 87.15 769 LEU A CA 1
ATOM 6339 C C . LEU A 1 769 ? 1.349 -22.383 10.545 1 87.15 769 LEU A C 1
ATOM 6341 O O . LEU A 1 769 ? 1.715 -21.405 11.201 1 87.15 769 LEU A O 1
ATOM 6345 N N . GLN A 1 770 ? 0.535 -22.244 9.618 1 86.8 770 GLN A N 1
ATOM 6346 C CA . GLN A 1 770 ? -0.018 -20.968 9.177 1 86.8 770 GLN A CA 1
ATOM 6347 C C . GLN A 1 770 ? -0.933 -20.368 10.241 1 86.8 770 GLN A C 1
ATOM 6349 O O . GLN A 1 770 ? -0.93 -19.155 10.457 1 86.8 770 GLN A O 1
ATOM 6354 N N . LEU A 1 771 ? -1.685 -21.174 10.914 1 88.12 771 LEU A N 1
ATOM 6355 C CA . LEU A 1 771 ? -2.645 -20.729 11.917 1 88.12 771 LEU A CA 1
ATOM 6356 C C . LEU A 1 771 ? -1.932 -20.237 13.172 1 88.12 771 LEU A C 1
ATOM 6358 O O . LEU A 1 771 ? -2.449 -19.376 13.888 1 88.12 771 LEU A O 1
ATOM 6362 N N . ASN A 1 772 ? -0.766 -20.702 13.389 1 78.94 772 ASN A N 1
ATOM 6363 C CA . ASN A 1 772 ? -0.022 -20.332 14.589 1 78.94 772 ASN A CA 1
ATOM 6364 C C . ASN A 1 772 ? 0.751 -19.032 14.39 1 78.94 772 ASN A C 1
ATOM 6366 O O . ASN A 1 772 ? 0.959 -18.277 15.341 1 78.94 772 ASN A O 1
ATOM 6370 N N . ASN A 1 773 ? 1.237 -18.857 13.26 1 71.25 773 ASN A N 1
ATOM 6371 C CA . ASN A 1 773 ? 2.002 -17.655 12.946 1 71.25 773 ASN A CA 1
ATOM 6372 C C . ASN A 1 773 ? 1.72 -17.166 11.529 1 71.25 773 ASN A C 1
ATOM 6374 O O . ASN A 1 773 ? 2.345 -17.626 10.572 1 71.25 773 ASN A O 1
ATOM 6378 N N . HIS A 1 774 ? 1.031 -16.17 11.502 1 63.42 774 HIS A N 1
ATOM 6379 C CA . HIS A 1 774 ? 0.551 -15.709 10.204 1 63.42 774 HIS A CA 1
ATOM 6380 C C . HIS A 1 774 ? 1.574 -14.801 9.529 1 63.42 774 HIS A C 1
ATOM 6382 O O . HIS A 1 774 ? 1.504 -14.571 8.319 1 63.42 774 HIS A O 1
ATOM 6388 N N . LYS A 1 775 ? 2.47 -14.368 10.161 1 59.4 775 LYS A N 1
ATOM 6389 C CA . LYS A 1 775 ? 3.397 -13.398 9.584 1 59.4 775 LYS A CA 1
ATOM 6390 C C . LYS A 1 775 ? 4.692 -14.072 9.141 1 59.4 775 LYS A C 1
ATOM 6392 O O . LYS A 1 775 ? 5.319 -13.646 8.169 1 59.4 775 LYS A O 1
ATOM 6397 N N . GLN A 1 776 ? 5.049 -15.061 9.886 1 57.36 776 GLN A N 1
ATOM 6398 C CA . GLN A 1 776 ? 6.275 -15.77 9.533 1 57.36 776 GLN A CA 1
ATOM 6399 C C . GLN A 1 776 ? 6.161 -17.258 9.851 1 57.36 776 GLN A C 1
ATOM 6401 O O . GLN A 1 776 ? 6.488 -17.688 10.959 1 57.36 776 GLN A O 1
ATOM 6406 N N . MET A 1 777 ? 5.827 -17.981 8.847 1 49.89 777 MET A N 1
ATOM 6407 C CA . MET A 1 777 ? 5.524 -19.393 9.059 1 49.89 777 MET A CA 1
ATOM 6408 C C . MET A 1 777 ? 6.804 -20.206 9.22 1 49.89 777 MET A C 1
ATOM 6410 O O . MET A 1 777 ? 6.842 -21.166 9.991 1 49.89 777 MET A O 1
ATOM 6414 N N . ILE A 1 778 ? 7.88 -19.825 8.428 1 48.57 778 ILE A N 1
ATOM 6415 C CA . ILE A 1 778 ? 9.053 -20.692 8.422 1 48.57 778 ILE A CA 1
ATOM 6416 C C . ILE A 1 778 ? 10.32 -19.847 8.533 1 48.57 778 ILE A C 1
ATOM 6418 O O . ILE A 1 778 ? 10.358 -18.708 8.063 1 48.57 778 ILE A O 1
ATOM 6422 N N . ASP A 1 779 ? 11.146 -20.348 9.37 1 54.74 779 ASP A N 1
ATOM 6423 C CA . ASP A 1 779 ? 12.516 -19.845 9.392 1 54.74 779 ASP A CA 1
ATOM 6424 C C . ASP A 1 779 ? 13.39 -20.59 8.386 1 54.74 779 ASP A C 1
ATOM 6426 O O . ASP A 1 779 ? 13.625 -21.792 8.53 1 54.74 779 ASP A O 1
ATOM 6430 N N . LEU A 1 780 ? 13.823 -19.984 7.413 1 52.59 780 LEU A N 1
ATOM 6431 C CA . LEU A 1 780 ? 14.569 -20.634 6.341 1 52.59 780 LEU A CA 1
ATOM 6432 C C . LEU A 1 780 ? 15.889 -21.195 6.861 1 52.59 780 LEU A C 1
ATOM 6434 O O . LEU A 1 780 ? 16.454 -22.116 6.266 1 52.59 780 LEU A O 1
ATOM 6438 N N . ASP A 1 781 ? 16.315 -20.658 7.986 1 53.14 781 ASP A N 1
ATOM 6439 C CA . ASP A 1 781 ? 17.571 -21.153 8.541 1 53.14 781 ASP A CA 1
ATOM 6440 C C . ASP A 1 781 ? 17.356 -22.456 9.308 1 53.14 781 ASP A C 1
ATOM 6442 O O . ASP A 1 781 ? 18.304 -23.21 9.539 1 53.14 781 ASP A O 1
ATOM 6446 N N . ASP A 1 782 ? 16.138 -22.65 9.668 1 60.6 782 ASP A N 1
ATOM 6447 C CA . ASP A 1 782 ? 15.779 -23.909 10.313 1 60.6 782 ASP A CA 1
ATOM 6448 C C . ASP A 1 782 ? 14.447 -24.436 9.784 1 60.6 782 ASP A C 1
ATOM 6450 O O . ASP A 1 782 ? 13.422 -24.339 10.462 1 60.6 782 ASP A O 1
ATOM 6454 N N . PRO A 1 783 ? 14.587 -25.048 8.607 1 58.69 783 PRO A N 1
ATOM 6455 C CA . PRO A 1 783 ? 13.347 -25.421 7.924 1 58.69 783 PRO A CA 1
ATOM 6456 C C . PRO A 1 783 ? 12.521 -26.435 8.712 1 58.69 783 PRO A C 1
ATOM 6458 O O . PRO A 1 783 ? 11.315 -26.563 8.486 1 58.69 783 PRO A O 1
ATOM 6461 N N . VAL A 1 784 ? 13.182 -27.171 9.656 1 60.13 784 VAL A N 1
ATOM 6462 C CA . VAL A 1 784 ? 12.46 -28.23 10.354 1 60.13 784 VAL A CA 1
ATOM 6463 C C . VAL A 1 784 ? 11.923 -27.701 11.682 1 60.13 784 VAL A C 1
ATOM 6465 O O . VAL A 1 784 ? 10.953 -28.236 12.224 1 60.13 784 VAL A O 1
ATOM 6468 N N . ALA A 1 785 ? 12.538 -26.715 12.096 1 55.7 785 ALA A N 1
ATOM 6469 C CA . ALA A 1 785 ? 12.254 -26.269 13.458 1 55.7 785 ALA A CA 1
ATOM 6470 C C . ALA A 1 785 ? 10.788 -25.876 13.612 1 55.7 785 ALA A C 1
ATOM 6472 O O . ALA A 1 785 ? 10.187 -26.096 14.666 1 55.7 785 ALA A O 1
ATOM 6473 N N . LEU A 1 786 ? 10.272 -25.627 12.461 1 66.02 786 LEU A N 1
ATOM 6474 C CA . LEU A 1 786 ? 8.937 -25.081 12.684 1 66.02 786 LEU A CA 1
ATOM 6475 C C . LEU A 1 786 ? 7.866 -26.043 12.18 1 66.02 786 LEU A C 1
ATOM 6477 O O . LEU A 1 786 ? 6.671 -25.768 12.305 1 66.02 786 LEU A O 1
ATOM 6481 N N . LEU A 1 787 ? 8.325 -27.241 11.751 1 78.23 787 LEU A N 1
ATOM 6482 C CA . LEU A 1 787 ? 7.348 -28.192 11.233 1 78.23 787 LEU A CA 1
ATOM 6483 C C . LEU A 1 787 ? 6.461 -28.724 12.354 1 78.23 787 LEU A C 1
ATOM 6485 O O . LEU A 1 787 ? 6.935 -28.96 13.468 1 78.23 787 LEU A O 1
ATOM 6489 N N . GLN A 1 788 ? 5.24 -28.899 12.121 1 83.91 788 GLN A N 1
ATOM 6490 C CA . GLN A 1 788 ? 4.269 -29.445 13.063 1 83.91 788 GLN A CA 1
ATOM 6491 C C . GLN A 1 788 ? 3.789 -30.825 12.621 1 83.91 788 GLN A C 1
ATOM 6493 O O . GLN A 1 788 ? 3.306 -30.99 11.499 1 83.91 788 GLN A O 1
ATOM 6498 N N . PHE A 1 789 ? 4.035 -31.739 13.488 1 90.61 789 PHE A N 1
ATOM 6499 C CA . PHE A 1 789 ? 3.618 -33.107 13.202 1 90.61 789 PHE A CA 1
ATOM 6500 C C . PHE A 1 789 ? 2.475 -33.527 14.118 1 90.61 789 PHE A C 1
ATOM 6502 O O . PHE A 1 789 ? 2.561 -33.372 15.338 1 90.61 789 PHE A O 1
ATOM 6509 N N . VAL A 1 790 ? 1.451 -33.988 13.509 1 92.83 790 VAL A N 1
ATOM 6510 C CA . VAL A 1 790 ? 0.334 -34.527 14.278 1 92.83 790 VAL A CA 1
ATOM 6511 C C . VAL A 1 790 ? -0.17 -35.812 13.626 1 92.83 790 VAL A C 1
ATOM 6513 O O . VAL A 1 790 ? -0.757 -35.777 12.542 1 92.83 790 VAL A O 1
ATOM 6516 N N . GLY A 1 791 ? 0.144 -36.911 14.261 1 93.71 791 GLY A N 1
ATOM 6517 C CA . GLY A 1 791 ? -0.332 -38.189 13.759 1 93.71 791 GLY A CA 1
ATOM 6518 C C . GLY A 1 791 ? 0.54 -38.759 12.656 1 93.71 791 GLY A C 1
ATOM 6519 O O . GLY A 1 791 ? 1.673 -38.314 12.461 1 93.71 791 GLY A O 1
ATOM 6520 N N . LYS A 1 792 ? 0.003 -39.851 11.994 1 96.37 792 LYS A N 1
ATOM 6521 C CA . LYS A 1 792 ? 0.681 -40.547 10.904 1 96.37 792 LYS A CA 1
ATOM 6522 C C . LYS A 1 792 ? -0.286 -40.859 9.766 1 96.37 792 LYS A C 1
ATOM 6524 O O . LYS A 1 792 ? -1.501 -40.892 9.968 1 96.37 792 LYS A O 1
ATOM 6529 N N . LEU A 1 793 ? 0.231 -41.01 8.673 1 97.43 793 LEU A N 1
ATOM 6530 C CA . LEU A 1 793 ? -0.524 -41.424 7.496 1 97.43 793 LEU A CA 1
ATOM 6531 C C . LEU A 1 793 ? -0.163 -42.849 7.091 1 97.43 793 LEU A C 1
ATOM 6533 O O . LEU A 1 793 ? 1.008 -43.234 7.136 1 97.43 793 LEU A O 1
ATOM 6537 N N . LYS A 1 794 ? -1.17 -43.599 6.814 1 97.69 794 LYS A N 1
ATOM 6538 C CA . LYS A 1 794 ? -0.91 -44.923 6.255 1 97.69 794 LYS A CA 1
ATOM 6539 C C . LYS A 1 794 ? -0.259 -44.819 4.878 1 97.69 794 LYS A C 1
ATOM 6541 O O . LYS A 1 794 ? -0.72 -44.06 4.024 1 97.69 794 LYS A O 1
ATOM 6546 N N . ASN A 1 795 ? 0.835 -45.533 4.683 1 97.91 795 ASN A N 1
ATOM 6547 C CA . ASN A 1 795 ? 1.545 -45.525 3.408 1 97.91 795 ASN A CA 1
ATOM 6548 C C . ASN A 1 795 ? 0.801 -46.332 2.348 1 97.91 795 ASN A C 1
ATOM 6550 O O . ASN A 1 795 ? 0.635 -47.545 2.487 1 97.91 795 ASN A O 1
ATOM 6554 N N . PRO A 1 796 ? 0.433 -45.705 1.285 1 97.89 796 PRO A N 1
ATOM 6555 C CA . PRO A 1 796 ? -0.392 -46.391 0.288 1 97.89 796 PRO A CA 1
ATOM 6556 C C . PRO A 1 796 ? 0.378 -47.464 -0.478 1 97.89 796 PRO A C 1
ATOM 6558 O O . PRO A 1 796 ? -0.229 -48.357 -1.076 1 97.89 796 PRO A O 1
ATOM 6561 N N . ILE A 1 797 ? 1.678 -47.5 -0.497 1 97.97 797 ILE A N 1
ATOM 6562 C CA . ILE A 1 797 ? 2.409 -48.451 -1.327 1 97.97 797 ILE A CA 1
ATOM 6563 C C . ILE A 1 797 ? 2.92 -49.603 -0.465 1 97.97 797 ILE A C 1
ATOM 6565 O O . ILE A 1 797 ? 3.589 -50.511 -0.964 1 97.97 797 ILE A O 1
ATOM 6569 N N . GLU A 1 798 ? 2.645 -49.588 0.829 1 97.35 798 GLU A N 1
ATOM 6570 C CA . GLU A 1 798 ? 3.083 -50.647 1.734 1 97.35 798 GLU A CA 1
ATOM 6571 C C . GLU A 1 798 ? 2.669 -52.021 1.215 1 97.35 798 GLU A C 1
ATOM 6573 O O . GLU A 1 798 ? 3.423 -52.989 1.336 1 97.35 798 GLU A O 1
ATOM 6578 N N . VAL A 1 799 ? 1.472 -52.164 0.68 1 96.13 799 VAL A N 1
ATOM 6579 C CA . VAL A 1 799 ? 0.861 -53.426 0.274 1 96.13 799 VAL A CA 1
ATOM 6580 C C . VAL A 1 799 ? 1.617 -54.005 -0.92 1 96.13 799 VAL A C 1
ATOM 6582 O O . VAL A 1 799 ? 1.497 -55.195 -1.22 1 96.13 799 VAL A O 1
ATOM 6585 N N . PHE A 1 800 ? 2.418 -53.244 -1.541 1 96.62 800 PHE A N 1
ATOM 6586 C CA . PHE A 1 800 ? 3.116 -53.698 -2.738 1 96.62 800 PHE A CA 1
ATOM 6587 C C . PHE A 1 800 ? 4.58 -53.989 -2.434 1 96.62 800 PHE A C 1
ATOM 6589 O O . PHE A 1 800 ? 5.395 -54.126 -3.349 1 96.62 800 PHE A O 1
ATOM 6596 N N . LYS A 1 801 ? 4.923 -54.013 -1.176 1 94.28 801 LYS A N 1
ATOM 6597 C CA . LYS A 1 801 ? 6.29 -54.329 -0.774 1 94.28 801 LYS A CA 1
ATOM 6598 C C . LYS A 1 801 ? 6.692 -55.725 -1.24 1 94.28 801 LYS A C 1
ATOM 6600 O O . LYS A 1 801 ? 5.932 -56.682 -1.077 1 94.28 801 LYS A O 1
ATOM 6605 N N . LYS A 1 802 ? 7.699 -55.91 -2.04 1 84.08 802 LYS A N 1
ATOM 6606 C CA . LYS A 1 802 ? 8.19 -57.216 -2.47 1 84.08 802 LYS A CA 1
ATOM 6607 C C . LYS A 1 802 ? 8.876 -57.951 -1.322 1 84.08 802 LYS A C 1
ATOM 6609 O O . LYS A 1 802 ? 9.597 -57.341 -0.53 1 84.08 802 LYS A O 1
ATOM 6614 N N . LYS A 1 803 ? 8.358 -59.231 -0.968 1 63.67 803 LYS A N 1
ATOM 6615 C CA . LYS A 1 803 ? 8.967 -60.109 0.027 1 63.67 803 LYS A CA 1
ATOM 6616 C C . LYS A 1 803 ? 10.354 -60.564 -0.417 1 63.67 803 LYS A C 1
ATOM 6618 O O . LYS A 1 803 ? 10.593 -60.771 -1.609 1 63.67 803 LYS A O 1
ATOM 6623 N N . GLU A 1 804 ? 11.439 -59.998 0.217 1 48.78 804 GLU A N 1
ATOM 6624 C CA . GLU A 1 804 ? 12.702 -60.699 0.002 1 48.78 804 GLU A CA 1
ATOM 6625 C C . GLU A 1 804 ? 12.484 -62.205 -0.112 1 48.78 804 GLU A C 1
ATOM 6627 O O . GLU A 1 804 ? 11.879 -62.819 0.769 1 48.78 804 GLU A O 1
ATOM 6632 N N . ILE A 1 805 ? 12.187 -62.744 -1.294 1 33.75 805 ILE A N 1
ATOM 6633 C CA . ILE A 1 805 ? 12.541 -64.16 -1.3 1 33.75 805 ILE A CA 1
ATOM 6634 C C . ILE A 1 805 ? 14.039 -64.319 -1.053 1 33.75 805 ILE A C 1
ATOM 6636 O O . ILE A 1 805 ? 14.854 -63.647 -1.69 1 33.75 805 ILE A O 1
ATOM 6640 N N . MET B 1 1 ? 5.281 48.978 -44.709 1 20.68 1 MET B N 1
ATOM 6641 C CA . MET B 1 1 ? 4.073 49.149 -43.906 1 20.68 1 MET B CA 1
ATOM 6642 C C . MET B 1 1 ? 4.161 48.344 -42.613 1 20.68 1 MET B C 1
ATOM 6644 O O . MET B 1 1 ? 4.302 47.12 -42.648 1 20.68 1 MET B O 1
ATOM 6648 N N . LEU B 1 2 ? 4.869 48.801 -41.637 1 27.58 2 LEU B N 1
ATOM 6649 C CA . LEU B 1 2 ? 5.1 48.186 -40.334 1 27.58 2 LEU B CA 1
ATOM 6650 C C . LEU B 1 2 ? 3.79 47.704 -39.72 1 27.58 2 LEU B C 1
ATOM 6652 O O . LEU B 1 2 ? 2.873 48.499 -39.5 1 27.58 2 LEU B O 1
ATOM 6656 N N . VAL B 1 3 ? 3.184 46.615 -40.148 1 33.57 3 VAL B N 1
ATOM 6657 C CA . VAL B 1 3 ? 1.982 46.123 -39.482 1 33.57 3 VAL B CA 1
ATOM 6658 C C . VAL B 1 3 ? 2.048 46.446 -37.991 1 33.57 3 VAL B C 1
ATOM 6660 O O . VAL B 1 3 ? 2.973 46.019 -37.297 1 33.57 3 VAL B O 1
ATOM 6663 N N . GLU B 1 4 ? 1.812 47.498 -37.568 1 37.83 4 GLU B N 1
ATOM 6664 C CA . GLU B 1 4 ? 1.652 47.959 -36.193 1 37.83 4 GLU B CA 1
ATOM 6665 C C . GLU B 1 4 ? 1.022 46.878 -35.318 1 37.83 4 GLU B C 1
ATOM 6667 O O . GLU B 1 4 ? -0.049 46.358 -35.639 1 37.83 4 GLU B O 1
ATOM 6672 N N . GLU B 1 5 ? 1.707 46.014 -34.71 1 54.04 5 GLU B N 1
ATOM 6673 C CA . GLU B 1 5 ? 1.368 44.947 -33.773 1 54.04 5 GLU B CA 1
ATOM 6674 C C . GLU B 1 5 ? 0.348 45.421 -32.741 1 54.04 5 GLU B C 1
ATOM 6676 O O . GLU B 1 5 ? 0.625 46.335 -31.962 1 54.04 5 GLU B O 1
ATOM 6681 N N . THR B 1 6 ? -0.923 45.482 -33.053 1 72.49 6 THR B N 1
ATOM 6682 C CA . THR B 1 6 ? -2.023 45.987 -32.238 1 72.49 6 THR B CA 1
ATOM 6683 C C . THR B 1 6 ? -2.144 45.192 -30.941 1 72.49 6 THR B C 1
ATOM 6685 O O . THR B 1 6 ? -2.455 43.999 -30.964 1 72.49 6 THR B O 1
ATOM 6688 N N . ILE B 1 7 ? -1.601 45.747 -29.834 1 81.41 7 ILE B N 1
ATOM 6689 C CA . ILE B 1 7 ? -1.772 45.232 -28.48 1 81.41 7 ILE B CA 1
ATOM 6690 C C . ILE B 1 7 ? -3.219 45.425 -28.034 1 81.41 7 ILE B C 1
ATOM 6692 O O . ILE B 1 7 ? -3.741 46.542 -28.064 1 81.41 7 ILE B O 1
ATOM 6696 N N . ILE B 1 8 ? -3.849 44.421 -27.792 1 89.12 8 ILE B N 1
ATOM 6697 C CA . ILE B 1 8 ? -5.268 44.519 -27.469 1 89.12 8 ILE B CA 1
ATOM 6698 C C . ILE B 1 8 ? -5.458 44.453 -25.955 1 89.12 8 ILE B C 1
ATOM 6700 O O . ILE B 1 8 ? -6.542 44.747 -25.446 1 89.12 8 ILE B O 1
ATOM 6704 N N . PHE B 1 9 ? -4.496 43.989 -25.277 1 92.46 9 PHE B N 1
ATOM 6705 C CA . PHE B 1 9 ? -4.545 43.887 -23.824 1 92.46 9 PHE B CA 1
ATOM 6706 C C . PHE B 1 9 ? -3.163 44.106 -23.219 1 92.46 9 PHE B C 1
ATOM 6708 O O . PHE B 1 9 ? -2.157 43.673 -23.784 1 92.46 9 PHE B O 1
ATOM 6715 N N . SER B 1 10 ? -3.062 44.918 -22.282 1 90.3 10 SER B N 1
ATOM 6716 C CA . SER B 1 10 ? -1.828 45.162 -21.543 1 90.3 10 SER B CA 1
ATOM 6717 C C . SER B 1 10 ? -2.096 45.298 -20.048 1 90.3 10 SER B C 1
ATOM 6719 O O . SER B 1 10 ? -3.024 45.998 -19.64 1 90.3 10 SER B O 1
ATOM 6721 N N . ARG B 1 11 ? -1.454 44.497 -19.352 1 90.51 11 ARG B N 1
ATOM 6722 C CA . ARG B 1 11 ? -1.591 44.591 -17.902 1 90.51 11 ARG B CA 1
ATOM 6723 C C . ARG B 1 11 ? -0.244 44.406 -17.212 1 90.51 11 ARG B C 1
ATOM 6725 O O . ARG B 1 11 ? 0.534 43.524 -17.582 1 90.51 11 ARG B O 1
ATOM 6732 N N . LYS B 1 12 ? -0.002 45.241 -16.296 1 86.63 12 LYS B N 1
ATOM 6733 C CA . LYS B 1 12 ? 1.204 45.143 -15.478 1 86.63 12 LYS B CA 1
ATOM 6734 C C . LYS B 1 12 ? 0.914 44.448 -14.151 1 86.63 12 LYS B C 1
ATOM 6736 O O . LYS B 1 12 ? -0.014 44.829 -13.435 1 86.63 12 LYS B O 1
ATOM 6741 N N . TYR B 1 13 ? 1.545 43.407 -13.971 1 82.2 13 TYR B N 1
ATOM 6742 C CA . TYR B 1 13 ? 1.405 42.673 -12.718 1 82.2 13 TYR B CA 1
ATOM 6743 C C . TYR B 1 13 ? 2.534 43.017 -11.754 1 82.2 13 TYR B C 1
ATOM 6745 O O . TYR B 1 13 ? 3.703 43.053 -12.145 1 82.2 13 TYR B O 1
ATOM 6753 N N . THR B 1 14 ? 2.194 43.415 -10.657 1 74.61 14 THR B N 1
ATOM 6754 C CA . THR B 1 14 ? 3.146 43.847 -9.64 1 74.61 14 THR B CA 1
ATOM 6755 C C . THR B 1 14 ? 4.213 42.781 -9.41 1 74.61 14 THR B C 1
ATOM 6757 O O . THR B 1 14 ? 3.892 41.606 -9.216 1 74.61 14 THR B O 1
ATOM 6760 N N . ASP B 1 15 ? 5.454 43.1 -9.49 1 65.27 15 ASP B N 1
ATOM 6761 C CA . ASP B 1 15 ? 6.646 42.31 -9.197 1 65.27 15 ASP B CA 1
ATOM 6762 C C . ASP B 1 15 ? 6.887 41.257 -10.276 1 65.27 15 ASP B C 1
ATOM 6764 O O . ASP B 1 15 ? 7.556 40.251 -10.031 1 65.27 15 ASP B O 1
ATOM 6768 N N . PHE B 1 16 ? 6.199 41.365 -11.399 1 82.27 16 PHE B N 1
ATOM 6769 C CA . PHE B 1 16 ? 6.435 40.406 -12.472 1 82.27 16 PHE B CA 1
ATOM 6770 C C . PHE B 1 16 ? 6.745 41.124 -13.781 1 82.27 16 PHE B C 1
ATOM 6772 O O . PHE B 1 16 ? 7.788 40.886 -14.393 1 82.27 16 PHE B O 1
ATOM 6779 N N . GLY B 1 17 ? 5.865 42.1 -14.094 1 85.7 17 GLY B N 1
ATOM 6780 C CA . GLY B 1 17 ? 6.069 42.864 -15.314 1 85.7 17 GLY B CA 1
ATOM 6781 C C . GLY B 1 17 ? 4.815 42.986 -16.158 1 85.7 17 GLY B C 1
ATOM 6782 O O . GLY B 1 17 ? 3.714 42.685 -15.691 1 85.7 17 GLY B O 1
ATOM 6783 N N . GLU B 1 18 ? 5.064 43.518 -17.232 1 89.46 18 GLU B N 1
ATOM 6784 C CA . GLU B 1 18 ? 3.939 43.791 -18.123 1 89.46 18 GLU B CA 1
ATOM 6785 C C . GLU B 1 18 ? 3.756 42.668 -19.14 1 89.46 18 GLU B C 1
ATOM 6787 O O . GLU B 1 18 ? 4.731 42.175 -19.71 1 89.46 18 GLU B O 1
ATOM 6792 N N . ILE B 1 19 ? 2.553 42.221 -19.161 1 93.03 19 ILE B N 1
ATOM 6793 C CA . ILE B 1 19 ? 2.185 41.242 -20.178 1 93.03 19 ILE B CA 1
ATOM 6794 C C . ILE B 1 19 ? 1.215 41.872 -21.174 1 93.03 19 ILE B C 1
ATOM 6796 O O . ILE B 1 19 ? 0.247 42.526 -20.779 1 93.03 19 ILE B O 1
ATOM 6800 N N . THR B 1 20 ? 1.534 41.775 -22.398 1 93.8 20 THR B N 1
ATOM 6801 C CA . THR B 1 20 ? 0.656 42.302 -23.437 1 93.8 20 THR B CA 1
ATOM 6802 C C . THR B 1 20 ? 0.13 41.176 -24.323 1 93.8 20 THR B C 1
ATOM 6804 O O . THR B 1 20 ? 0.756 40.119 -24.429 1 93.8 20 THR B O 1
ATOM 6807 N N . ILE B 1 21 ? -1.028 41.283 -24.752 1 94.2 21 ILE B N 1
ATOM 6808 C CA . ILE B 1 21 ? -1.645 40.284 -25.617 1 94.2 21 ILE B CA 1
ATOM 6809 C C . ILE B 1 21 ? -1.986 40.911 -26.967 1 94.2 21 ILE B C 1
ATOM 6811 O O . ILE B 1 21 ? -2.526 42.019 -27.026 1 94.2 21 ILE B O 1
ATOM 6815 N N . ARG B 1 22 ? -1.603 40.32 -28.055 1 94.21 22 ARG B N 1
ATOM 6816 C CA . ARG B 1 22 ? -1.903 40.732 -29.423 1 94.21 22 ARG B CA 1
ATOM 6817 C C . ARG B 1 22 ? -2.477 39.572 -30.23 1 94.21 22 ARG B C 1
ATOM 6819 O O . ARG B 1 22 ? -2.345 38.411 -29.838 1 94.21 22 ARG B O 1
ATOM 6826 N N . PRO B 1 23 ? -3.185 39.89 -31.226 1 92.02 23 PRO B N 1
ATOM 6827 C CA . PRO B 1 23 ? -3.688 38.808 -32.076 1 92.02 23 PRO B CA 1
ATOM 6828 C C . PRO B 1 23 ? -2.568 37.977 -32.698 1 92.02 23 PRO B C 1
ATOM 6830 O O . PRO B 1 23 ? -1.497 38.509 -33.005 1 92.02 23 PRO B O 1
ATOM 6833 N N . PHE B 1 24 ? -2.793 36.721 -32.898 1 93.76 24 PHE B N 1
ATOM 6834 C CA . PHE B 1 24 ? -1.861 35.771 -33.493 1 93.76 24 PHE B CA 1
ATOM 6835 C C . PHE B 1 24 ? -1.677 36.051 -34.979 1 93.76 24 PHE B C 1
ATOM 6837 O O . PHE B 1 24 ? -2.655 36.191 -35.716 1 93.76 24 PHE B O 1
ATOM 6844 N N . GLN B 1 25 ? -0.506 36.26 -35.319 1 91.46 25 GLN B N 1
ATOM 6845 C CA . GLN B 1 25 ? -0.167 36.412 -36.73 1 91.46 25 GLN B CA 1
ATOM 6846 C C . GLN B 1 25 ? 0.346 35.1 -37.317 1 91.46 25 GLN B C 1
ATOM 6848 O O . GLN B 1 25 ? 1.457 34.666 -37.003 1 91.46 25 GLN B O 1
ATOM 6853 N N . VAL B 1 26 ? -0.363 34.543 -38.179 1 91.69 26 VAL B N 1
ATOM 6854 C CA . VAL B 1 26 ? -0.182 33.164 -38.62 1 91.69 26 VAL B CA 1
ATOM 6855 C C . VAL B 1 26 ? 1.235 32.975 -39.158 1 91.69 26 VAL B C 1
ATOM 6857 O O . VAL B 1 26 ? 1.936 32.041 -38.763 1 91.69 26 VAL B O 1
ATOM 6860 N N . VAL B 1 27 ? 1.713 33.855 -39.971 1 87.97 27 VAL B N 1
ATOM 6861 C CA . VAL B 1 27 ? 2.989 33.664 -40.654 1 87.97 27 VAL B CA 1
ATOM 6862 C C . VAL B 1 27 ? 4.138 33.869 -39.67 1 87.97 27 VAL B C 1
ATOM 6864 O O . VAL B 1 27 ? 5.032 33.026 -39.564 1 87.97 27 VAL B O 1
ATOM 6867 N N . GLU B 1 28 ? 4.129 34.884 -38.904 1 88.12 28 GLU B N 1
ATOM 6868 C CA . GLU B 1 28 ? 5.24 35.237 -38.026 1 88.12 28 GLU B CA 1
ATOM 6869 C C . GLU B 1 28 ? 5.234 34.386 -36.759 1 88.12 28 GLU B C 1
ATOM 6871 O O . GLU B 1 28 ? 6.282 33.905 -36.322 1 88.12 28 GLU B O 1
ATOM 6876 N N . ASP B 1 29 ? 4.078 34.151 -36.302 1 92.69 29 ASP B N 1
ATOM 6877 C CA . ASP B 1 29 ? 3.999 33.54 -34.978 1 92.69 29 ASP B CA 1
ATOM 6878 C C . ASP B 1 29 ? 4.102 32.019 -35.067 1 92.69 29 ASP B C 1
ATOM 6880 O O . ASP B 1 29 ? 4.462 31.358 -34.092 1 92.69 29 ASP B O 1
ATOM 6884 N N . SER B 1 30 ? 3.81 31.498 -36.199 1 93.3 30 SER B N 1
ATOM 6885 C CA . SER B 1 30 ? 3.926 30.054 -36.373 1 93.3 30 SER B CA 1
ATOM 6886 C C . SER B 1 30 ? 5.373 29.595 -36.225 1 93.3 30 SER B C 1
ATOM 6888 O O . SER B 1 30 ? 5.632 28.428 -35.922 1 93.3 30 SER B O 1
ATOM 6890 N N . ILE B 1 31 ? 6.247 30.541 -36.365 1 90.54 31 ILE B N 1
ATOM 6891 C CA . ILE B 1 31 ? 7.669 30.222 -36.297 1 90.54 31 ILE B CA 1
ATOM 6892 C C . ILE B 1 31 ? 8.037 29.803 -34.875 1 90.54 31 ILE B C 1
ATOM 6894 O O . ILE B 1 31 ? 8.602 28.728 -34.665 1 90.54 31 ILE B O 1
ATOM 6898 N N . PHE B 1 32 ? 7.672 30.66 -33.972 1 91.92 32 PHE B N 1
ATOM 6899 C CA . PHE B 1 32 ? 8.027 30.273 -32.612 1 91.92 32 PHE B CA 1
ATOM 6900 C C . PHE B 1 32 ? 7.109 29.166 -32.107 1 91.92 32 PHE B C 1
ATOM 6902 O O . PHE B 1 32 ? 7.519 28.334 -31.296 1 91.92 32 PHE B O 1
ATOM 6909 N N . LEU B 1 33 ? 5.876 29.205 -32.506 1 92.63 33 LEU B N 1
ATOM 6910 C CA . LEU B 1 33 ? 4.926 28.215 -32.011 1 92.63 33 LEU B CA 1
ATOM 6911 C C . LEU B 1 33 ? 5.344 26.807 -32.422 1 92.63 33 LEU B C 1
ATOM 6913 O O . LEU B 1 33 ? 5.217 25.864 -31.638 1 92.63 33 LEU B O 1
ATOM 6917 N N . GLN B 1 34 ? 5.823 26.67 -33.603 1 90.76 34 GLN B N 1
ATOM 6918 C CA . GLN B 1 34 ? 6.309 25.374 -34.063 1 90.76 34 GLN B CA 1
ATOM 6919 C C . GLN B 1 34 ? 7.412 24.844 -33.152 1 90.76 34 GLN B C 1
ATOM 6921 O O . GLN B 1 34 ? 7.459 23.648 -32.856 1 90.76 34 GLN B O 1
ATOM 6926 N N . LYS B 1 35 ? 8.225 25.675 -32.686 1 87.45 35 LYS B N 1
ATOM 6927 C CA . LYS B 1 35 ? 9.312 25.295 -31.788 1 87.45 35 LYS B CA 1
ATOM 6928 C C . LYS B 1 35 ? 8.775 24.885 -30.419 1 87.45 35 LYS B C 1
ATOM 6930 O O . LYS B 1 35 ? 9.392 24.075 -29.723 1 87.45 35 LYS B O 1
ATOM 6935 N N . TRP B 1 36 ? 7.611 25.493 -30.085 1 89.31 36 TRP B N 1
ATOM 6936 C CA . TRP B 1 36 ? 7.02 25.171 -28.791 1 89.31 36 TRP B CA 1
ATOM 6937 C C . TRP B 1 36 ? 6.335 23.808 -28.829 1 89.31 36 TRP B C 1
ATOM 6939 O O . TRP B 1 36 ? 6.594 22.953 -27.979 1 89.31 36 TRP B O 1
ATOM 6949 N N . VAL B 1 37 ? 5.524 23.68 -29.828 1 85.92 37 VAL B N 1
ATOM 6950 C CA . VAL B 1 37 ? 4.554 22.59 -29.839 1 85.92 37 VAL B CA 1
ATOM 6951 C C . VAL B 1 37 ? 5.26 21.273 -30.155 1 85.92 37 VAL B C 1
ATOM 6953 O O . VAL B 1 37 ? 4.719 20.194 -29.9 1 85.92 37 VAL B O 1
ATOM 6956 N N . THR B 1 38 ? 6.462 21.391 -30.535 1 76.1 38 THR B N 1
ATOM 6957 C CA . THR B 1 38 ? 7.199 20.185 -30.894 1 76.1 38 THR B CA 1
ATOM 6958 C C . THR B 1 38 ? 8.065 19.713 -29.73 1 76.1 38 THR B C 1
ATOM 6960 O O . THR B 1 38 ? 8.777 18.713 -29.844 1 76.1 38 THR B O 1
ATOM 6963 N N . LYS B 1 39 ? 8.006 20.386 -28.624 1 75.9 39 LYS B N 1
ATOM 6964 C CA . LYS B 1 39 ? 8.755 19.982 -27.437 1 75.9 39 LYS B CA 1
ATOM 6965 C C . LYS B 1 39 ? 7.924 19.059 -26.551 1 75.9 39 LYS B C 1
ATOM 6967 O O . LYS B 1 39 ? 6.692 19.092 -26.594 1 75.9 39 LYS B O 1
ATOM 6972 N N . ASP B 1 40 ? 8.606 18.373 -25.691 1 66.83 40 ASP B N 1
ATOM 6973 C CA . ASP B 1 40 ? 7.991 17.354 -24.845 1 66.83 40 ASP B CA 1
ATOM 6974 C C . ASP B 1 40 ? 6.979 17.976 -23.885 1 66.83 40 ASP B C 1
ATOM 6976 O O . ASP B 1 40 ? 5.954 17.365 -23.576 1 66.83 40 ASP B O 1
ATOM 6980 N N . TYR B 1 41 ? 7.241 19.188 -23.569 1 68.94 41 TYR B N 1
ATOM 6981 C CA . TYR B 1 41 ? 6.383 19.811 -22.568 1 68.94 41 TYR B CA 1
ATOM 6982 C C . TYR B 1 41 ? 5.002 20.105 -23.141 1 68.94 41 TYR B C 1
ATOM 6984 O O . TYR B 1 41 ? 4.034 20.264 -22.393 1 68.94 41 TYR B O 1
ATOM 6992 N N . ALA B 1 42 ? 4.96 20.13 -24.485 1 74.62 42 ALA B N 1
ATOM 6993 C CA . ALA B 1 42 ? 3.726 20.518 -25.162 1 74.62 42 ALA B CA 1
ATOM 6994 C C . ALA B 1 42 ? 3.026 19.304 -25.765 1 74.62 42 ALA B C 1
ATOM 6996 O O . ALA B 1 42 ? 2.278 19.429 -26.738 1 74.62 42 ALA B O 1
ATOM 6997 N N . VAL B 1 43 ? 3.268 18.303 -25.138 1 70.09 43 VAL B N 1
ATOM 6998 C CA . VAL B 1 43 ? 2.785 17.043 -25.694 1 70.09 43 VAL B CA 1
ATOM 6999 C C . VAL B 1 43 ? 1.263 17.077 -25.808 1 70.09 43 VAL B C 1
ATOM 7001 O O . VAL B 1 43 ? 0.695 16.557 -26.771 1 70.09 43 VAL B O 1
ATOM 7004 N N . PHE B 1 44 ? 0.664 17.814 -24.964 1 75.69 44 PHE B N 1
ATOM 7005 C CA . PHE B 1 44 ? -0.794 17.805 -24.923 1 75.69 44 PHE B CA 1
ATOM 7006 C C . PHE B 1 44 ? -1.37 18.79 -25.934 1 75.69 44 PHE B C 1
ATOM 7008 O O . PHE B 1 44 ? -2.589 18.882 -26.093 1 75.69 44 PHE B O 1
ATOM 7015 N N . TRP B 1 45 ? -0.528 19.521 -26.575 1 79.75 45 TRP B N 1
ATOM 7016 C CA . TRP B 1 45 ? -0.994 20.45 -27.598 1 79.75 45 TRP B CA 1
ATOM 7017 C C . TRP B 1 45 ? -1.281 19.72 -28.906 1 79.75 45 TRP B C 1
ATOM 7019 O O . TRP B 1 45 ? -2.001 20.233 -29.766 1 79.75 45 TRP B O 1
ATOM 7029 N N . GLY B 1 46 ? -0.674 18.59 -28.993 1 69.08 46 GLY B N 1
ATOM 7030 C CA . GLY B 1 46 ? -1.038 17.696 -30.081 1 69.08 46 GLY B CA 1
ATOM 7031 C C . GLY B 1 46 ? -0.347 18.034 -31.388 1 69.08 46 GLY B C 1
ATOM 7032 O O . GLY B 1 46 ? -0.873 17.748 -32.466 1 69.08 46 GLY B O 1
ATOM 7033 N N . MET B 1 47 ? 0.81 18.784 -31.271 1 74.98 47 MET B N 1
ATOM 7034 C CA . MET B 1 47 ? 1.56 19.165 -32.465 1 74.98 47 MET B CA 1
ATOM 7035 C C . MET B 1 47 ? 3.035 18.81 -32.317 1 74.98 47 MET B C 1
ATOM 7037 O O . MET B 1 47 ? 3.907 19.578 -32.728 1 74.98 47 MET B O 1
ATOM 7041 N N . GLU B 1 48 ? 3.503 17.796 -31.534 1 66.61 48 GLU B N 1
ATOM 7042 C CA . GLU B 1 48 ? 4.866 17.447 -31.145 1 66.61 48 GLU B CA 1
ATOM 7043 C C . GLU B 1 48 ? 5.786 17.377 -32.361 1 66.61 48 GLU B C 1
ATOM 7045 O O . GLU B 1 48 ? 6.956 17.758 -32.283 1 66.61 48 GLU B O 1
ATOM 7050 N N . ASN B 1 49 ? 5.407 16.87 -33.522 1 65.34 49 ASN B N 1
ATOM 7051 C CA . ASN B 1 49 ? 6.261 16.735 -34.697 1 65.34 49 ASN B CA 1
ATOM 7052 C C . ASN B 1 49 ? 5.781 17.619 -35.844 1 65.34 49 ASN B C 1
ATOM 7054 O O . ASN B 1 49 ? 6.091 17.357 -37.007 1 65.34 49 ASN B O 1
ATOM 7058 N N . ALA B 1 50 ? 5.107 18.668 -35.607 1 79.73 50 ALA B N 1
ATOM 7059 C CA . ALA B 1 50 ? 4.519 19.524 -36.633 1 79.73 50 ALA B CA 1
ATOM 7060 C C . ALA B 1 50 ? 5.585 20.386 -37.304 1 79.73 50 ALA B C 1
ATOM 7062 O O . ALA B 1 50 ? 6.5 20.881 -36.642 1 79.73 50 ALA B O 1
ATOM 7063 N N . THR B 1 51 ? 5.563 20.403 -38.7 1 83.94 51 THR B N 1
ATOM 7064 C CA . THR B 1 51 ? 6.406 21.331 -39.444 1 83.94 51 THR B CA 1
ATOM 7065 C C . THR B 1 51 ? 5.848 22.75 -39.367 1 83.94 51 THR B C 1
ATOM 7067 O O . THR B 1 51 ? 4.716 22.954 -38.924 1 83.94 51 THR B O 1
ATOM 7070 N N . LEU B 1 52 ? 6.663 23.665 -39.781 1 86.85 52 LEU B N 1
ATOM 7071 C CA . LEU B 1 52 ? 6.225 25.056 -39.778 1 86.85 52 LEU B CA 1
ATOM 7072 C C . LEU B 1 52 ? 5.006 25.244 -40.675 1 86.85 52 LEU B C 1
ATOM 7074 O O . LEU B 1 52 ? 4.073 25.968 -40.319 1 86.85 52 LEU B O 1
ATOM 7078 N N . GLN B 1 53 ? 5.062 24.602 -41.785 1 85.72 53 GLN B N 1
ATOM 7079 C CA . GLN B 1 53 ? 3.948 24.698 -42.724 1 85.72 53 GLN B CA 1
ATOM 7080 C C . GLN B 1 53 ? 2.671 24.119 -42.123 1 85.72 53 GLN B C 1
ATOM 7082 O O . GLN B 1 53 ? 1.587 24.68 -42.297 1 85.72 53 GLN B O 1
ATOM 7087 N N . GLU B 1 54 ? 2.825 23.11 -41.456 1 86.84 54 GLU B N 1
ATOM 7088 C CA . GLU B 1 54 ? 1.67 22.465 -40.838 1 86.84 54 GLU B CA 1
ATOM 7089 C C . GLU B 1 54 ? 1.071 23.34 -39.74 1 86.84 54 GLU B C 1
ATOM 7091 O O . GLU B 1 54 ? -0.151 23.409 -39.592 1 86.84 54 GLU B O 1
ATOM 7096 N N . VAL B 1 55 ? 1.949 23.9 -38.988 1 91.06 55 VAL B N 1
ATOM 7097 C CA . VAL B 1 55 ? 1.474 24.795 -37.938 1 91.06 55 VAL B CA 1
ATOM 7098 C C . VAL B 1 55 ? 0.747 25.984 -38.561 1 91.06 55 VAL B C 1
ATOM 7100 O O . VAL B 1 55 ? -0.327 26.376 -38.097 1 91.06 55 VAL B O 1
ATOM 7103 N N . GLN B 1 56 ? 1.29 26.527 -39.63 1 90.33 56 GLN B N 1
ATOM 7104 C CA . GLN B 1 56 ? 0.679 27.661 -40.315 1 90.33 56 GLN B CA 1
ATOM 7105 C C . GLN B 1 56 ? -0.69 27.29 -40.88 1 90.33 56 GLN B C 1
ATOM 7107 O O . GLN B 1 56 ? -1.645 28.06 -40.764 1 90.33 56 GLN B O 1
ATOM 7112 N N . GLU B 1 57 ? -0.689 26.164 -41.398 1 87.69 57 GLU B N 1
ATOM 7113 C CA . GLU B 1 57 ? -1.948 25.7 -41.974 1 87.69 57 GLU B CA 1
ATOM 7114 C C . GLU B 1 57 ? -3.004 25.487 -40.893 1 87.69 57 GLU B C 1
ATOM 7116 O O . GLU B 1 57 ? -4.162 25.876 -41.064 1 87.69 57 GLU B O 1
ATOM 7121 N N . GLU B 1 58 ? -2.572 24.865 -39.915 1 89.43 58 GLU B N 1
ATOM 7122 C CA . GLU B 1 58 ? -3.493 24.596 -38.814 1 89.43 58 GLU B CA 1
ATOM 7123 C C . GLU B 1 58 ? -4.061 25.891 -38.242 1 89.43 58 GLU B C 1
ATOM 7125 O O . GLU B 1 58 ? -5.27 26.003 -38.026 1 89.43 58 GLU B O 1
ATOM 7130 N N . TYR B 1 59 ? -3.29 26.842 -38.029 1 91.37 59 TYR B N 1
ATOM 7131 C CA . TYR B 1 59 ? -3.74 28.061 -37.365 1 91.37 59 TYR B CA 1
ATOM 7132 C C . TYR B 1 59 ? -4.416 29.003 -38.354 1 91.37 59 TYR B C 1
ATOM 7134 O O . TYR B 1 59 ? -5.206 29.864 -37.96 1 91.37 59 TYR B O 1
ATOM 7142 N N . SER B 1 60 ? -4.106 28.808 -39.616 1 88.49 60 SER B N 1
ATOM 7143 C CA . SER B 1 60 ? -4.92 29.492 -40.615 1 88.49 60 SER B CA 1
ATOM 7144 C C . SER B 1 60 ? -6.351 28.967 -40.617 1 88.49 60 SER B C 1
ATOM 7146 O O . SER B 1 60 ? -7.303 29.744 -40.707 1 88.49 60 SER B O 1
ATOM 7148 N N . LYS B 1 61 ? -6.378 27.706 -40.465 1 86.84 61 LYS B N 1
ATOM 7149 C CA . LYS B 1 61 ? -7.684 27.055 -40.428 1 86.84 61 LYS B CA 1
ATOM 7150 C C . LYS B 1 61 ? -8.446 27.425 -39.159 1 86.84 61 LYS B C 1
ATOM 7152 O O . LYS B 1 61 ? -9.659 27.641 -39.198 1 86.84 61 LYS B O 1
ATOM 7157 N N . LEU B 1 62 ? -7.719 27.418 -38.056 1 86.61 62 LEU B N 1
ATOM 7158 C CA . LEU B 1 62 ? -8.325 27.7 -36.76 1 86.61 62 LEU B CA 1
ATOM 7159 C C . LEU B 1 62 ? -8.895 29.114 -36.722 1 86.61 62 LEU B C 1
ATOM 7161 O O . LEU B 1 62 ? -9.894 29.366 -36.045 1 86.61 62 LEU B O 1
ATOM 7165 N N . LEU B 1 63 ? -8.298 29.999 -37.461 1 85.8 63 LEU B N 1
ATOM 7166 C CA . LEU B 1 63 ? -8.685 31.404 -37.394 1 85.8 63 LEU B CA 1
ATOM 7167 C C . LEU B 1 63 ? -9.791 31.712 -38.398 1 85.8 63 LEU B C 1
ATOM 7169 O O . LEU B 1 63 ? -10.305 32.832 -38.437 1 85.8 63 LEU B O 1
ATOM 7173 N N . GLU B 1 64 ? -10.233 30.713 -39.186 1 79.4 64 GLU B N 1
ATOM 7174 C CA . GLU B 1 64 ? -11.249 30.909 -40.216 1 79.4 64 GLU B CA 1
ATOM 7175 C C . GLU B 1 64 ? -12.642 31.02 -39.603 1 79.4 64 GLU B C 1
ATOM 7177 O O . GLU B 1 64 ? -13.414 31.913 -39.959 1 79.4 64 GLU B O 1
ATOM 7182 N N . PRO B 1 65 ? -12.885 30.082 -38.722 1 74.63 65 PRO B N 1
ATOM 7183 C CA . PRO B 1 65 ? -14.253 30.099 -38.197 1 74.63 65 PRO B CA 1
ATOM 7184 C C . PRO B 1 65 ? -14.527 31.306 -37.303 1 74.63 65 PRO B C 1
ATOM 7186 O O . PRO B 1 65 ? -13.617 31.804 -36.636 1 74.63 65 PRO B O 1
ATOM 7189 N N . GLU B 1 66 ? -15.827 31.783 -37.248 1 77.71 66 GLU B N 1
ATOM 7190 C CA . GLU B 1 66 ? -16.241 32.84 -36.33 1 77.71 66 GLU B CA 1
ATOM 7191 C C . GLU B 1 66 ? -16.32 32.326 -34.895 1 77.71 66 GLU B C 1
ATOM 7193 O O . GLU B 1 66 ? -16.797 31.215 -34.654 1 77.71 66 GLU B O 1
ATOM 7198 N N . GLY B 1 67 ? -15.771 33.047 -33.973 1 79.98 67 GLY B N 1
ATOM 7199 C CA . GLY B 1 67 ? -15.839 32.678 -32.568 1 79.98 67 GLY B CA 1
ATOM 7200 C C . GLY B 1 67 ? -14.592 31.967 -32.077 1 79.98 67 GLY B C 1
ATOM 7201 O O . GLY B 1 67 ? -14.571 31.437 -30.964 1 79.98 67 GLY B O 1
ATOM 7202 N N . TYR B 1 68 ? -13.668 31.763 -33.015 1 89.05 68 TYR B N 1
ATOM 7203 C CA . TYR B 1 68 ? -12.377 31.207 -32.626 1 89.05 68 TYR B CA 1
ATOM 7204 C C . TYR B 1 68 ? -11.263 32.231 -32.81 1 89.05 68 TYR B C 1
ATOM 7206 O O . TYR B 1 68 ? -11.053 32.736 -33.915 1 89.05 68 TYR B O 1
ATOM 7214 N N . ASP B 1 69 ? -10.65 32.596 -31.79 1 91.46 69 ASP B N 1
ATOM 7215 C CA . ASP B 1 69 ? -9.585 33.594 -31.8 1 91.46 69 ASP B CA 1
ATOM 7216 C C . ASP B 1 69 ? -8.293 33.023 -31.218 1 91.46 69 ASP B C 1
ATOM 7218 O O . ASP B 1 69 ? -8.33 32.123 -30.377 1 91.46 69 ASP B O 1
ATOM 7222 N N . VAL B 1 70 ? -7.267 33.449 -31.82 1 93.24 70 VAL B N 1
ATOM 7223 C CA . VAL B 1 70 ? -5.96 33.068 -31.293 1 93.24 70 VAL B CA 1
ATOM 7224 C C . VAL B 1 70 ? -5.155 34.32 -30.954 1 93.24 70 VAL B C 1
ATOM 7226 O O . VAL B 1 70 ? -5.171 35.298 -31.704 1 93.24 70 VAL B O 1
ATOM 7229 N N . PHE B 1 71 ? -4.557 34.3 -29.799 1 94.46 71 PHE B N 1
ATOM 7230 C CA . PHE B 1 71 ? -3.791 35.442 -29.313 1 94.46 71 PHE B CA 1
ATOM 7231 C C . PHE B 1 71 ? -2.391 35.014 -28.89 1 94.46 71 PHE B C 1
ATOM 7233 O O . PHE B 1 71 ? -2.139 33.828 -28.668 1 94.46 71 PHE B O 1
ATOM 7240 N N . VAL B 1 72 ? -1.492 35.908 -28.917 1 94.84 72 VAL B N 1
ATOM 7241 C CA . VAL B 1 72 ? -0.139 35.704 -28.412 1 94.84 72 VAL B CA 1
ATOM 7242 C C . VAL B 1 72 ? 0.119 36.637 -27.232 1 94.84 72 VAL B C 1
ATOM 7244 O O . VAL B 1 72 ? -0.175 37.833 -27.301 1 94.84 72 VAL B O 1
ATOM 7247 N N . GLY B 1 73 ? 0.52 36.024 -26.119 1 94.79 73 GLY B N 1
ATOM 7248 C CA . GLY B 1 73 ? 0.97 36.821 -24.989 1 94.79 73 GLY B CA 1
ATOM 7249 C C . GLY B 1 73 ? 2.454 37.134 -25.033 1 94.79 73 GLY B C 1
ATOM 7250 O O . GLY B 1 73 ? 3.268 36.264 -25.349 1 94.79 73 GLY B O 1
ATOM 7251 N N . MET B 1 74 ? 2.717 38.43 -24.849 1 92.59 74 MET B N 1
ATOM 7252 C CA . MET B 1 74 ? 4.101 38.895 -24.89 1 92.59 74 MET B CA 1
ATOM 7253 C C . MET B 1 74 ? 4.592 39.266 -23.495 1 92.59 74 MET B C 1
ATOM 7255 O O . MET B 1 74 ? 3.853 39.863 -22.71 1 92.59 74 MET B O 1
ATOM 7259 N N . PHE B 1 75 ? 5.77 38.788 -23.157 1 91.44 75 PHE B N 1
ATOM 7260 C CA . PHE B 1 75 ? 6.464 39.14 -21.924 1 91.44 75 PHE B CA 1
ATOM 7261 C C . PHE B 1 75 ? 7.903 39.551 -22.211 1 91.44 75 PHE B C 1
ATOM 7263 O O . PHE B 1 75 ? 8.683 38.765 -22.754 1 91.44 75 PHE B O 1
ATOM 7270 N N . HIS B 1 76 ? 8.246 40.778 -21.967 1 86.1 76 HIS B N 1
ATOM 7271 C CA . HIS B 1 76 ? 9.539 41.369 -22.291 1 86.1 76 HIS B CA 1
ATOM 7272 C C . HIS B 1 76 ? 9.844 41.243 -23.78 1 86.1 76 HIS B C 1
ATOM 7274 O O . HIS B 1 76 ? 10.923 40.782 -24.16 1 86.1 76 HIS B O 1
ATOM 7280 N N . ASN B 1 77 ? 8.806 41.512 -24.607 1 82.35 77 ASN B N 1
ATOM 7281 C CA . ASN B 1 77 ? 8.864 41.57 -26.064 1 82.35 77 ASN B CA 1
ATOM 7282 C C . ASN B 1 77 ? 9.152 40.199 -26.669 1 82.35 77 ASN B C 1
ATOM 7284 O O . ASN B 1 77 ? 9.613 40.103 -27.808 1 82.35 77 ASN B O 1
ATOM 7288 N N . GLU B 1 78 ? 8.961 39.139 -25.867 1 91.47 78 GLU B N 1
ATOM 7289 C CA . GLU B 1 78 ? 9.059 37.768 -26.358 1 91.47 78 GLU B CA 1
ATOM 7290 C C . GLU B 1 78 ? 7.737 37.025 -26.189 1 91.47 78 GLU B C 1
ATOM 7292 O O . GLU B 1 78 ? 7.037 37.212 -25.19 1 91.47 78 GLU B O 1
ATOM 7297 N N . PRO B 1 79 ? 7.422 36.188 -27.134 1 93.38 79 PRO B N 1
ATOM 7298 C CA . PRO B 1 79 ? 6.201 35.396 -26.968 1 93.38 79 PRO B CA 1
ATOM 7299 C C . PRO B 1 79 ? 6.238 34.509 -25.725 1 93.38 79 PRO B C 1
ATOM 7301 O O . PRO B 1 79 ? 7.215 33.788 -25.506 1 93.38 79 PRO B O 1
ATOM 7304 N N . ALA B 1 80 ? 5.146 34.629 -24.898 1 93.79 80 ALA B N 1
ATOM 7305 C CA . ALA B 1 80 ? 5.118 33.915 -23.624 1 93.79 80 ALA B CA 1
ATOM 7306 C C . ALA B 1 80 ? 4.059 32.816 -23.634 1 93.79 80 ALA B C 1
ATOM 7308 O O . ALA B 1 80 ? 4.195 31.808 -22.937 1 93.79 80 ALA B O 1
ATOM 7309 N N . PHE B 1 81 ? 3.01 33.064 -24.349 1 94.78 81 PHE B N 1
ATOM 7310 C CA . PHE B 1 81 ? 1.985 32.034 -24.474 1 94.78 81 PHE B CA 1
ATOM 7311 C C . PHE B 1 81 ? 1.153 32.249 -25.733 1 94.78 81 PHE B C 1
ATOM 7313 O O . PHE B 1 81 ? 1.192 33.325 -26.333 1 94.78 81 PHE B O 1
ATOM 7320 N N . VAL B 1 82 ? 0.517 31.233 -26.187 1 94.64 82 VAL B N 1
ATOM 7321 C CA . VAL B 1 82 ? -0.505 31.281 -27.226 1 94.64 82 VAL B CA 1
ATOM 7322 C C . VAL B 1 82 ? -1.852 30.856 -26.646 1 94.64 82 VAL B C 1
ATOM 7324 O O . VAL B 1 82 ? -1.941 29.848 -25.941 1 94.64 82 VAL B O 1
ATOM 7327 N N . LEU B 1 83 ? -2.783 31.696 -26.792 1 95.13 83 LEU B N 1
ATOM 7328 C CA . LEU B 1 83 ? -4.133 31.484 -26.281 1 95.13 83 LEU B CA 1
ATOM 7329 C C . LEU B 1 83 ? -5.117 31.257 -27.423 1 95.13 83 LEU B C 1
ATOM 7331 O O . LEU B 1 83 ? -5.213 32.079 -28.338 1 95.13 83 LEU B O 1
ATOM 7335 N N . GLU B 1 84 ? -5.705 30.173 -27.388 1 93.34 84 GLU B N 1
ATOM 7336 C CA . GLU B 1 84 ? -6.85 29.925 -28.259 1 93.34 84 GLU B CA 1
ATOM 7337 C C . GLU B 1 84 ? -8.165 30.11 -27.508 1 93.34 84 GLU B C 1
ATOM 7339 O O . GLU B 1 84 ? -8.33 29.596 -26.4 1 93.34 84 GLU B O 1
ATOM 7344 N N . ARG B 1 85 ? -8.931 30.91 -27.933 1 93.46 85 ARG B N 1
ATOM 7345 C CA . ARG B 1 85 ? -10.253 31.159 -27.365 1 93.46 85 ARG B CA 1
ATOM 7346 C C . ARG B 1 85 ? -11.353 30.739 -28.333 1 93.46 85 ARG B C 1
ATOM 7348 O O . ARG B 1 85 ? -11.301 31.067 -29.521 1 93.46 85 ARG B O 1
ATOM 7355 N N . TYR B 1 86 ? -12.293 29.966 -27.832 1 91.49 86 TYR B N 1
ATOM 7356 C CA . TYR B 1 86 ? -13.343 29.487 -28.723 1 91.49 86 TYR B CA 1
ATOM 7357 C C . TYR B 1 86 ? -14.704 29.538 -28.039 1 91.49 86 TYR B C 1
ATOM 7359 O O . TYR B 1 86 ? -14.787 29.608 -26.811 1 91.49 86 TYR B O 1
ATOM 7367 N N . ASN B 1 87 ? -15.761 29.614 -28.79 1 88.85 87 ASN B N 1
ATOM 7368 C CA . ASN B 1 87 ? -17.141 29.566 -28.319 1 88.85 87 ASN B CA 1
ATOM 7369 C C . ASN B 1 87 ? -17.613 28.129 -28.114 1 88.85 87 ASN B C 1
ATOM 7371 O O . ASN B 1 87 ? -17.838 27.401 -29.082 1 88.85 87 ASN B O 1
ATOM 7375 N N . PRO B 1 88 ? -17.723 27.796 -26.84 1 89 88 PRO B N 1
ATOM 7376 C CA . PRO B 1 88 ? -18.106 26.41 -26.563 1 89 88 PRO B CA 1
ATOM 7377 C C . PRO B 1 88 ? -19.419 26.016 -27.236 1 89 88 PRO B C 1
ATOM 7379 O O . PRO B 1 88 ? -19.621 24.844 -27.564 1 89 88 PRO B O 1
ATOM 7382 N N . GLN B 1 89 ? -20.294 26.949 -27.453 1 86.9 89 GLN B N 1
ATOM 7383 C CA . GLN B 1 89 ? -21.584 26.67 -28.074 1 86.9 89 GLN B CA 1
ATOM 7384 C C . GLN B 1 89 ? -21.412 26.224 -29.523 1 86.9 89 GLN B C 1
ATOM 7386 O O . GLN B 1 89 ? -22.287 25.558 -30.081 1 86.9 89 GLN B O 1
ATOM 7391 N N . LYS B 1 90 ? -20.334 26.581 -30.034 1 84.24 90 LYS B N 1
ATOM 7392 C CA . LYS B 1 90 ? -20.067 26.258 -31.433 1 84.24 90 LYS B CA 1
ATOM 7393 C C . LYS B 1 90 ? -19.036 25.139 -31.552 1 84.24 90 LYS B C 1
ATOM 7395 O O . LYS B 1 90 ? -18.522 24.875 -32.641 1 84.24 90 LYS B O 1
ATOM 7400 N N . ASP B 1 91 ? -18.689 24.673 -30.489 1 84.21 91 ASP B N 1
ATOM 7401 C CA . ASP B 1 91 ? -17.665 23.635 -30.424 1 84.21 91 ASP B CA 1
ATOM 7402 C C . ASP B 1 91 ? -18.265 22.299 -29.99 1 84.21 91 ASP B C 1
ATOM 7404 O O . ASP B 1 91 ? -19.359 22.259 -29.425 1 84.21 91 ASP B O 1
ATOM 7408 N N . LEU B 1 92 ? -17.526 21.314 -30.246 1 79.14 92 LEU B N 1
ATOM 7409 C CA . LEU B 1 92 ? -17.953 19.964 -29.893 1 79.14 92 LEU B CA 1
ATOM 7410 C C . LEU B 1 92 ? -18.191 19.844 -28.391 1 79.14 92 LEU B C 1
ATOM 7412 O O . LEU B 1 92 ? -18.995 19.02 -27.95 1 79.14 92 LEU B O 1
ATOM 7416 N N . ILE B 1 93 ? -17.578 20.712 -27.655 1 82.85 93 ILE B N 1
ATOM 7417 C CA . ILE B 1 93 ? -17.622 20.636 -26.199 1 82.85 93 ILE B CA 1
ATOM 7418 C C . ILE B 1 93 ? -19.029 20.968 -25.707 1 82.85 93 ILE B C 1
ATOM 7420 O O . ILE B 1 93 ? -19.404 20.607 -24.589 1 82.85 93 ILE B O 1
ATOM 7424 N N . ASN B 1 94 ? -19.783 21.63 -26.517 1 82.19 94 ASN B N 1
ATOM 7425 C CA . ASN B 1 94 ? -21.147 22.02 -26.178 1 82.19 94 ASN B CA 1
ATOM 7426 C C . ASN B 1 94 ? -22.01 20.807 -25.842 1 82.19 94 ASN B C 1
ATOM 7428 O O . ASN B 1 94 ? -22.979 20.919 -25.089 1 82.19 94 ASN B O 1
ATOM 7432 N N . ASN B 1 95 ? -21.555 19.71 -26.308 1 76.4 95 ASN B N 1
ATOM 7433 C CA . ASN B 1 95 ? -22.317 18.482 -26.11 1 76.4 95 ASN B CA 1
ATOM 7434 C C . ASN B 1 95 ? -22.077 17.89 -24.725 1 76.4 95 ASN B C 1
ATOM 7436 O O . ASN B 1 95 ? -22.788 16.975 -24.304 1 76.4 95 ASN B O 1
ATOM 7440 N N . PHE B 1 96 ? -21.158 18.451 -24.121 1 78.12 96 PHE B N 1
ATOM 7441 C CA . PHE B 1 96 ? -20.74 17.758 -22.908 1 78.12 96 PHE B CA 1
ATOM 7442 C C . PHE B 1 96 ? -21.123 18.558 -21.669 1 78.12 96 PHE B C 1
ATOM 7444 O O . PHE B 1 96 ? -20.963 18.082 -20.543 1 78.12 96 PHE B O 1
ATOM 7451 N N . TYR B 1 97 ? -21.529 19.8 -21.872 1 78.13 97 TYR B N 1
ATOM 7452 C CA . TYR B 1 97 ? -22.019 20.602 -20.756 1 78.13 97 TYR B CA 1
ATOM 7453 C C . TYR B 1 97 ? -22.995 21.669 -21.239 1 78.13 97 TYR B C 1
ATOM 7455 O O . TYR B 1 97 ? -23.111 21.914 -22.442 1 78.13 97 TYR B O 1
ATOM 7463 N N . ASP B 1 98 ? -23.865 22.072 -20.377 1 78.89 98 ASP B N 1
ATOM 7464 C CA . ASP B 1 98 ? -24.816 23.129 -20.707 1 78.89 98 ASP B CA 1
ATOM 7465 C C . ASP B 1 98 ? -24.103 24.461 -20.927 1 78.89 98 ASP B C 1
ATOM 7467 O O . ASP B 1 98 ? -24.008 25.279 -20.01 1 78.89 98 ASP B O 1
ATOM 7471 N N . SER B 1 99 ? -23.655 24.614 -22.148 1 85.44 99 SER B N 1
ATOM 7472 C CA . SER B 1 99 ? -22.899 25.822 -22.46 1 85.44 99 SER B CA 1
ATOM 7473 C C . SER B 1 99 ? -23.808 27.047 -22.502 1 85.44 99 SER B C 1
ATOM 7475 O O . SER B 1 99 ? -24.953 26.962 -22.95 1 85.44 99 SER B O 1
ATOM 7477 N N . LYS B 1 100 ? -23.363 28.031 -21.938 1 87.44 100 LYS B N 1
ATOM 7478 C CA . LYS B 1 100 ? -24.039 29.325 -21.953 1 87.44 100 LYS B CA 1
ATOM 7479 C C . LYS B 1 100 ? -23.368 30.285 -22.931 1 87.44 100 LYS B C 1
ATOM 7481 O O . LYS B 1 100 ? -22.209 30.09 -23.304 1 87.44 100 LYS B O 1
ATOM 7486 N N . VAL B 1 101 ? -24.136 31.31 -23.312 1 85.54 101 VAL B N 1
ATOM 7487 C CA . VAL B 1 101 ? -23.627 32.332 -24.22 1 85.54 101 VAL B CA 1
ATOM 7488 C C . VAL B 1 101 ? -22.447 33.056 -23.574 1 85.54 101 VAL B C 1
ATOM 7490 O O . VAL B 1 101 ? -21.543 33.524 -24.269 1 85.54 101 VAL B O 1
ATOM 7493 N N . SER B 1 102 ? -22.452 33.013 -22.304 1 91.31 102 SER B N 1
ATOM 7494 C CA . SER B 1 102 ? -21.421 33.725 -21.557 1 91.31 102 SER B CA 1
ATOM 7495 C C . SER B 1 102 ? -20.186 32.854 -21.35 1 91.31 102 SER B C 1
ATOM 7497 O O . SER B 1 102 ? -19.219 33.278 -20.715 1 91.31 102 SER B O 1
ATOM 7499 N N . ASP B 1 103 ? -20.244 31.659 -21.98 1 92.76 103 ASP B N 1
ATOM 7500 C CA . ASP B 1 103 ? -19.116 30.749 -21.804 1 92.76 103 ASP B CA 1
ATOM 7501 C C . ASP B 1 103 ? -18.059 30.969 -22.884 1 92.76 103 ASP B C 1
ATOM 7503 O O . ASP B 1 103 ? -18.391 31.254 -24.036 1 92.76 103 ASP B O 1
ATOM 7507 N N . ILE B 1 104 ? -16.807 30.851 -22.535 1 93.86 104 ILE B N 1
ATOM 7508 C CA . ILE B 1 104 ? -15.702 30.87 -23.487 1 93.86 104 ILE B CA 1
ATOM 7509 C C . ILE B 1 104 ? -14.75 29.712 -23.198 1 93.86 104 ILE B C 1
ATOM 7511 O O . ILE B 1 104 ? -14.494 29.386 -22.036 1 93.86 104 ILE B O 1
ATOM 7515 N N . GLY B 1 105 ? -14.411 28.982 -24.212 1 93.55 105 GLY B N 1
ATOM 7516 C CA . GLY B 1 105 ? -13.389 27.955 -24.081 1 93.55 105 GLY B CA 1
ATOM 7517 C C . GLY B 1 105 ? -11.997 28.451 -24.422 1 93.55 105 GLY B C 1
ATOM 7518 O O . GLY B 1 105 ? -11.832 29.288 -25.312 1 93.55 105 GLY B O 1
ATOM 7519 N N . ILE B 1 106 ? -10.979 27.929 -23.705 1 93.33 106 ILE B N 1
ATOM 7520 C CA . ILE B 1 106 ? -9.637 28.396 -24.039 1 93.33 106 ILE B CA 1
ATOM 7521 C C . ILE B 1 106 ? -8.68 27.208 -24.109 1 93.33 106 ILE B C 1
ATOM 7523 O O . ILE B 1 106 ? -8.877 26.203 -23.422 1 93.33 106 ILE B O 1
ATOM 7527 N N . HIS B 1 107 ? -7.708 27.264 -24.992 1 92.11 107 HIS B N 1
ATOM 7528 C CA . HIS B 1 107 ? -6.496 26.454 -25.045 1 92.11 107 HIS B CA 1
ATOM 7529 C C . HIS B 1 107 ? -5.251 27.313 -24.857 1 92.11 107 HIS B C 1
ATOM 7531 O O . HIS B 1 107 ? -5.163 28.415 -25.403 1 92.11 107 HIS B O 1
ATOM 7537 N N . ILE B 1 108 ? -4.366 26.776 -24.008 1 92.49 108 ILE B N 1
ATOM 7538 C CA . ILE B 1 108 ? -3.209 27.599 -23.672 1 92.49 108 ILE B CA 1
ATOM 7539 C C . ILE B 1 108 ? -1.929 26.788 -23.852 1 92.49 108 ILE B C 1
ATOM 7541 O O . ILE B 1 108 ? -1.855 25.631 -23.43 1 92.49 108 ILE B O 1
ATOM 7545 N N . ILE B 1 109 ? -1.027 27.317 -24.537 1 90.69 109 ILE B N 1
ATOM 7546 C CA . ILE B 1 109 ? 0.33 26.782 -24.518 1 90.69 109 ILE B CA 1
ATOM 7547 C C . ILE B 1 109 ? 1.311 27.878 -24.106 1 90.69 109 ILE B C 1
ATOM 7549 O O . ILE B 1 109 ? 1.259 28.994 -24.627 1 90.69 109 ILE B O 1
ATOM 7553 N N . VAL B 1 110 ? 2.065 27.5 -23.092 1 90.26 110 VAL B N 1
ATOM 7554 C CA . VAL B 1 110 ? 3.036 28.46 -22.579 1 90.26 110 VAL B CA 1
ATOM 7555 C C . VAL B 1 110 ? 4.409 28.182 -23.186 1 90.26 110 VAL B C 1
ATOM 7557 O O . VAL B 1 110 ? 4.699 27.053 -23.59 1 90.26 110 VAL B O 1
ATOM 7560 N N . ALA B 1 111 ? 5.191 29.172 -23.308 1 88.94 111 ALA B N 1
ATOM 7561 C CA . ALA B 1 111 ? 6.547 29.06 -23.84 1 88.94 111 ALA B CA 1
ATOM 7562 C C . ALA B 1 111 ? 7.357 28.024 -23.066 1 88.94 111 ALA B C 1
ATOM 7564 O O . ALA B 1 111 ? 7.122 27.807 -21.874 1 88.94 111 ALA B O 1
ATOM 7565 N N . PRO B 1 112 ? 8.167 27.272 -23.774 1 82.54 112 PRO B N 1
ATOM 7566 C CA . PRO B 1 112 ? 9.025 26.318 -23.067 1 82.54 112 PRO B CA 1
ATOM 7567 C C . PRO B 1 112 ? 9.866 26.976 -21.976 1 82.54 112 PRO B C 1
ATOM 7569 O O . PRO B 1 112 ? 10.188 28.163 -22.072 1 82.54 112 PRO B O 1
ATOM 7572 N N . PRO B 1 113 ? 10.072 26.198 -20.979 1 73.3 113 PRO B N 1
ATOM 7573 C CA . PRO B 1 113 ? 10.854 26.77 -19.881 1 73.3 113 PRO B CA 1
ATOM 7574 C C . PRO B 1 113 ? 12.22 27.28 -20.333 1 73.3 113 PRO B C 1
ATOM 7576 O O . PRO B 1 113 ? 12.868 26.656 -21.177 1 73.3 113 PRO B O 1
ATOM 7579 N N . ARG B 1 114 ? 12.513 28.435 -19.937 1 68.76 114 ARG B N 1
ATOM 7580 C CA . ARG B 1 114 ? 13.819 29.033 -20.195 1 68.76 114 ARG B CA 1
ATOM 7581 C C . ARG B 1 114 ? 14.88 28.455 -19.264 1 68.76 114 ARG B C 1
ATOM 7583 O O . ARG B 1 114 ? 14.552 27.815 -18.262 1 68.76 114 ARG B O 1
ATOM 7590 N N . LYS B 1 115 ? 16.098 28.711 -19.6 1 59.79 115 LYS B N 1
ATOM 7591 C CA . LYS B 1 115 ? 17.223 28.291 -18.77 1 59.79 115 LYS B CA 1
ATOM 7592 C C . LYS B 1 115 ? 17.108 28.858 -17.358 1 59.79 115 LYS B C 1
ATOM 7594 O O . LYS B 1 115 ? 17.308 28.14 -16.377 1 59.79 115 LYS B O 1
ATOM 7599 N N . GLU B 1 116 ? 16.838 30.116 -17.388 1 60.82 116 GLU B N 1
ATOM 7600 C CA . GLU B 1 116 ? 16.545 30.762 -16.113 1 60.82 116 GLU B CA 1
ATOM 7601 C C . GLU B 1 116 ? 15.046 30.758 -15.824 1 60.82 116 GLU B C 1
ATOM 7603 O O . GLU B 1 116 ? 14.268 31.385 -16.546 1 60.82 116 GLU B O 1
ATOM 7608 N N . LYS B 1 117 ? 14.618 30.13 -14.932 1 66.42 117 LYS B N 1
ATOM 7609 C CA . LYS B 1 117 ? 13.204 30.008 -14.59 1 66.42 117 LYS B CA 1
ATOM 7610 C C . LYS B 1 117 ? 12.678 31.296 -13.961 1 66.42 117 LYS B C 1
ATOM 7612 O O . LYS B 1 117 ? 13.338 31.89 -13.107 1 66.42 117 LYS B O 1
ATOM 7617 N N . ILE B 1 118 ? 11.689 31.866 -14.527 1 72.45 118 ILE B N 1
ATOM 7618 C CA . ILE B 1 118 ? 10.964 32.987 -13.938 1 72.45 118 ILE B CA 1
ATOM 7619 C C . ILE B 1 118 ? 9.896 32.464 -12.98 1 72.45 118 ILE B C 1
ATOM 7621 O O . ILE B 1 118 ? 9.019 31.693 -13.378 1 72.45 118 ILE B O 1
ATOM 7625 N N . PRO B 1 119 ? 10.068 32.804 -11.74 1 67.21 119 PRO B N 1
ATOM 7626 C CA . PRO B 1 119 ? 9.102 32.308 -10.757 1 67.21 119 PRO B CA 1
ATOM 7627 C C . PRO B 1 119 ? 7.659 32.644 -11.128 1 67.21 119 PRO B C 1
ATOM 7629 O O . PRO B 1 119 ? 7.371 33.766 -11.551 1 67.21 119 PRO B O 1
ATOM 7632 N N . ASN B 1 120 ? 6.787 31.796 -11.091 1 70.26 120 ASN B N 1
ATOM 7633 C CA . ASN B 1 120 ? 5.348 31.932 -11.289 1 70.26 120 ASN B CA 1
ATOM 7634 C C . ASN B 1 120 ? 5.017 32.369 -12.714 1 70.26 120 ASN B C 1
ATOM 7636 O O . ASN B 1 120 ? 3.997 33.021 -12.946 1 70.26 120 ASN B O 1
ATOM 7640 N N . PHE B 1 121 ? 5.952 32.148 -13.559 1 82.1 121 PHE B N 1
ATOM 7641 C CA . PHE B 1 121 ? 5.776 32.574 -14.943 1 82.1 121 PHE B CA 1
ATOM 7642 C C . PHE B 1 121 ? 4.454 32.063 -15.502 1 82.1 121 PHE B C 1
ATOM 7644 O O . PHE B 1 121 ? 3.629 32.848 -15.974 1 82.1 121 PHE B O 1
ATOM 7651 N N . THR B 1 122 ? 4.247 30.751 -15.364 1 82.05 122 THR B N 1
ATOM 7652 C CA . THR B 1 122 ? 3.053 30.157 -15.957 1 82.05 122 THR B CA 1
ATOM 7653 C C . THR B 1 122 ? 1.794 30.672 -15.266 1 82.05 122 THR B C 1
ATOM 7655 O O . THR B 1 122 ? 0.761 30.866 -15.911 1 82.05 122 THR B O 1
ATOM 7658 N N . TRP B 1 123 ? 1.921 30.924 -14.048 1 79.03 123 TRP B N 1
ATOM 7659 C CA . TRP B 1 123 ? 0.787 31.47 -13.31 1 79.03 123 TRP B CA 1
ATOM 7660 C C . TRP B 1 123 ? 0.379 32.831 -13.865 1 79.03 123 TRP B C 1
ATOM 7662 O O . TRP B 1 123 ? -0.805 33.085 -14.095 1 79.03 123 TRP B O 1
ATOM 7672 N N . PHE B 1 124 ? 1.349 33.679 -14.003 1 84.82 124 PHE B N 1
ATOM 7673 C CA . PHE B 1 124 ? 1.061 35.023 -14.49 1 84.82 124 PHE B CA 1
ATOM 7674 C C . PHE B 1 124 ? 0.543 34.981 -15.923 1 84.82 124 PHE B C 1
ATOM 7676 O O . PHE B 1 124 ? -0.294 35.799 -16.31 1 84.82 124 PHE B O 1
ATOM 7683 N N . MET B 1 125 ? 1.042 34.035 -16.673 1 89.54 125 MET B N 1
ATOM 7684 C CA . MET B 1 125 ? 0.497 33.882 -18.019 1 89.54 125 MET B CA 1
ATOM 7685 C C . MET B 1 125 ? -0.988 33.542 -17.969 1 89.54 125 MET B C 1
ATOM 7687 O O . MET B 1 125 ? -1.797 34.169 -18.656 1 89.54 125 MET B O 1
ATOM 7691 N N . PHE B 1 126 ? -1.277 32.608 -17.108 1 87.98 126 PHE B N 1
ATOM 7692 C CA . PHE B 1 126 ? -2.67 32.194 -16.998 1 87.98 126 PHE B CA 1
ATOM 7693 C C . PHE B 1 126 ? -3.525 33.318 -16.425 1 87.98 126 PHE B C 1
ATOM 7695 O O . PHE B 1 126 ? -4.641 33.556 -16.892 1 87.98 126 PHE B O 1
ATOM 7702 N N . ARG B 1 127 ? -2.989 33.942 -15.455 1 86.06 127 ARG B N 1
ATOM 7703 C CA . ARG B 1 127 ? -3.701 35.087 -14.898 1 86.06 127 ARG B CA 1
ATOM 7704 C C . ARG B 1 127 ? -3.986 36.131 -15.972 1 86.06 127 ARG B C 1
ATOM 7706 O O . ARG B 1 127 ? -5.1 36.651 -16.059 1 86.06 127 ARG B O 1
ATOM 7713 N N . SER B 1 128 ? -2.947 36.445 -16.695 1 92.06 128 SER B N 1
ATOM 7714 C CA . SER B 1 128 ? -3.111 37.429 -17.76 1 92.06 128 SER B CA 1
ATOM 7715 C C . SER B 1 128 ? -4.177 36.991 -18.758 1 92.06 128 SER B C 1
ATOM 7717 O O . SER B 1 128 ? -4.958 37.814 -19.241 1 92.06 128 SER B O 1
ATOM 7719 N N . ILE B 1 129 ? -4.196 35.75 -18.994 1 93.72 129 ILE B N 1
ATOM 7720 C CA . ILE B 1 129 ? -5.175 35.203 -19.927 1 93.72 129 ILE B CA 1
ATOM 7721 C C . ILE B 1 129 ? -6.581 35.364 -19.354 1 93.72 129 ILE B C 1
ATOM 7723 O O . ILE B 1 129 ? -7.498 35.799 -20.056 1 93.72 129 ILE B O 1
ATOM 7727 N N . MET B 1 130 ? -6.719 34.982 -18.102 1 92.43 130 MET B N 1
ATOM 7728 C CA . MET B 1 130 ? -8.03 35.128 -17.476 1 92.43 130 MET B CA 1
ATOM 7729 C C . MET B 1 130 ? -8.461 36.591 -17.449 1 92.43 130 MET B C 1
ATOM 7731 O O . MET B 1 130 ? -9.607 36.911 -17.767 1 92.43 130 MET B O 1
ATOM 7735 N N . ASP B 1 131 ? -7.542 37.435 -17.01 1 91.59 131 ASP B N 1
ATOM 7736 C CA . ASP B 1 131 ? -7.828 38.866 -16.992 1 91.59 131 ASP B CA 1
ATOM 7737 C C . ASP B 1 131 ? -8.273 39.354 -18.368 1 91.59 131 ASP B C 1
ATOM 7739 O O . ASP B 1 131 ? -9.224 40.131 -18.48 1 91.59 131 ASP B O 1
ATOM 7743 N N . PHE B 1 132 ? -7.656 38.91 -19.394 1 93.31 132 PHE B N 1
ATOM 7744 C CA . PHE B 1 132 ? -7.963 39.293 -20.768 1 93.31 132 PHE B CA 1
ATOM 7745 C C . PHE B 1 132 ? -9.352 38.809 -21.167 1 93.31 132 PHE B C 1
ATOM 7747 O O . PHE B 1 132 ? -10.16 39.584 -21.683 1 93.31 132 PHE B O 1
ATOM 7754 N N . VAL B 1 133 ? -9.497 37.551 -20.838 1 92.87 133 VAL B N 1
ATOM 7755 C CA . VAL B 1 133 ? -10.76 36.96 -21.266 1 92.87 133 VAL B CA 1
ATOM 7756 C C . VAL B 1 133 ? -11.917 37.604 -20.506 1 92.87 133 VAL B C 1
ATOM 7758 O O . VAL B 1 133 ? -12.947 37.938 -21.097 1 92.87 133 VAL B O 1
ATOM 7761 N N . PHE B 1 134 ? -11.728 37.853 -19.264 1 92.57 134 PHE B N 1
ATOM 7762 C CA . PHE B 1 134 ? -12.799 38.382 -18.428 1 92.57 134 PHE B CA 1
ATOM 7763 C C . PHE B 1 134 ? -12.911 39.894 -18.585 1 92.57 134 PHE B C 1
ATOM 7765 O O . PHE B 1 134 ? -13.753 40.528 -17.946 1 92.57 134 PHE B O 1
ATOM 7772 N N . GLU B 1 135 ? -12.048 40.472 -19.371 1 89.38 135 GLU B N 1
ATOM 7773 C CA . GLU B 1 135 ? -12.23 41.882 -19.706 1 89.38 135 GLU B CA 1
ATOM 7774 C C . GLU B 1 135 ? -13.57 42.116 -20.396 1 89.38 135 GLU B C 1
ATOM 7776 O O . GLU B 1 135 ? -14.164 43.188 -20.263 1 89.38 135 GLU B O 1
ATOM 7781 N N . ASN B 1 136 ? -13.895 41.147 -21.136 1 88.16 136 ASN B N 1
ATOM 7782 C CA . ASN B 1 136 ? -15.226 41.188 -21.731 1 88.16 136 ASN B CA 1
ATOM 7783 C C . ASN B 1 136 ? -16.311 40.891 -20.7 1 88.16 136 ASN B C 1
ATOM 7785 O O . ASN B 1 136 ? -16.42 39.763 -20.215 1 88.16 136 ASN B O 1
ATOM 7789 N N . PRO B 1 137 ? -17.045 41.835 -20.299 1 86.74 137 PRO B N 1
ATOM 7790 C CA . PRO B 1 137 ? -18.035 41.661 -19.234 1 86.74 137 PRO B CA 1
ATOM 7791 C C . PRO B 1 137 ? -19.102 40.626 -19.583 1 86.74 137 PRO B C 1
ATOM 7793 O O . PRO B 1 137 ? -19.789 40.118 -18.694 1 86.74 137 PRO B O 1
ATOM 7796 N N . LYS B 1 138 ? -19.236 40.244 -20.782 1 86.66 138 LYS B N 1
ATOM 7797 C CA . LYS B 1 138 ? -20.246 39.277 -21.205 1 86.66 138 LYS B CA 1
ATOM 7798 C C . LYS B 1 138 ? -19.818 37.852 -20.869 1 86.66 138 LYS B C 1
ATOM 7800 O O . LYS B 1 138 ? -20.644 36.937 -20.855 1 86.66 138 LYS B O 1
ATOM 7805 N N . ILE B 1 139 ? -18.584 37.784 -20.666 1 92.52 139 ILE B N 1
ATOM 7806 C CA . ILE B 1 139 ? -18.078 36.453 -20.35 1 92.52 139 ILE B CA 1
ATOM 7807 C C . ILE B 1 139 ? -18.178 36.205 -18.847 1 92.52 139 ILE B C 1
ATOM 7809 O O . ILE B 1 139 ? -17.658 36.986 -18.047 1 92.52 139 ILE B O 1
ATOM 7813 N N . GLU B 1 140 ? -18.794 35.091 -18.473 1 91.58 140 GLU B N 1
ATOM 7814 C CA . GLU B 1 140 ? -18.991 34.794 -17.058 1 91.58 140 GLU B CA 1
ATOM 7815 C C . GLU B 1 140 ? -18.283 33.501 -16.662 1 91.58 140 GLU B C 1
ATOM 7817 O O . GLU B 1 140 ? -18.057 33.249 -15.477 1 91.58 140 GLU B O 1
ATOM 7822 N N . ARG B 1 141 ? -18.04 32.755 -17.676 1 92.66 141 ARG B N 1
ATOM 7823 C CA . ARG B 1 141 ? -17.468 31.449 -17.364 1 92.66 141 ARG B CA 1
ATOM 7824 C C . ARG B 1 141 ? -16.463 31.023 -18.429 1 92.66 141 ARG B C 1
ATOM 7826 O O . ARG B 1 141 ? -16.711 31.188 -19.625 1 92.66 141 ARG B O 1
ATOM 7833 N N . ILE B 1 142 ? -15.295 30.613 -18.049 1 93.92 142 ILE B N 1
ATOM 7834 C CA . ILE B 1 142 ? -14.263 30.08 -18.932 1 93.92 142 ILE B CA 1
ATOM 7835 C C . ILE B 1 142 ? -14.21 28.559 -18.804 1 93.92 142 ILE B C 1
ATOM 7837 O O . ILE B 1 142 ? -14.254 28.021 -17.695 1 93.92 142 ILE B O 1
ATOM 7841 N N . LEU B 1 143 ? -14.138 27.954 -19.9 1 93.22 143 LEU B N 1
ATOM 7842 C CA . LEU B 1 143 ? -14.057 26.499 -19.955 1 93.22 143 LEU B CA 1
ATOM 7843 C C . LEU B 1 143 ? -12.696 26.048 -20.473 1 93.22 143 LEU B C 1
ATOM 7845 O O . LEU B 1 143 ? -12.162 26.634 -21.418 1 93.22 143 LEU B O 1
ATOM 7849 N N . VAL B 1 144 ? -12.032 25.124 -19.769 1 89.95 144 VAL B N 1
ATOM 7850 C CA . VAL B 1 144 ? -10.876 24.408 -20.299 1 89.95 144 VAL B CA 1
ATOM 7851 C C . VAL B 1 144 ? -11.147 22.905 -20.285 1 89.95 144 VAL B C 1
ATOM 7853 O O . VAL B 1 144 ? -11.953 22.421 -19.486 1 89.95 144 VAL B O 1
ATOM 7856 N N . GLU B 1 145 ? -10.586 22.297 -21.186 1 86.08 145 GLU B N 1
ATOM 7857 C CA . GLU B 1 145 ? -10.769 20.851 -21.259 1 86.08 145 GLU B CA 1
ATOM 7858 C C . GLU B 1 145 ? -9.436 20.135 -21.458 1 86.08 145 GLU B C 1
ATOM 7860 O O . GLU B 1 145 ? -9.253 19.414 -22.441 1 86.08 145 GLU B O 1
ATOM 7865 N N . PRO B 1 146 ? -8.571 20.279 -20.47 1 80.2 146 PRO B N 1
ATOM 7866 C CA . PRO B 1 146 ? -7.268 19.62 -20.593 1 80.2 146 PRO B CA 1
ATOM 7867 C C . PRO B 1 146 ? -7.375 18.096 -20.593 1 80.2 146 PRO B C 1
ATOM 7869 O O . PRO B 1 146 ? -8.363 17.543 -20.103 1 80.2 146 PRO B O 1
ATOM 7872 N N . ASP B 1 147 ? -6.363 17.512 -21.213 1 73.37 147 ASP B N 1
ATOM 7873 C CA . ASP B 1 147 ? -6.214 16.064 -21.111 1 73.37 147 ASP B CA 1
ATOM 7874 C C . ASP B 1 147 ? -6.096 15.625 -19.652 1 73.37 147 ASP B C 1
ATOM 7876 O O . ASP B 1 147 ? -5.38 16.25 -18.867 1 73.37 147 ASP B O 1
ATOM 7880 N N . ILE B 1 148 ? -6.796 14.649 -19.322 1 64.07 148 ILE B N 1
ATOM 7881 C CA . ILE B 1 148 ? -6.871 14.206 -17.934 1 64.07 148 ILE B CA 1
ATOM 7882 C C . ILE B 1 148 ? -5.473 13.859 -17.426 1 64.07 148 ILE B C 1
ATOM 7884 O O . ILE B 1 148 ? -5.218 13.89 -16.22 1 64.07 148 ILE B O 1
ATOM 7888 N N . ARG B 1 149 ? -4.526 13.771 -18.324 1 59.94 149 ARG B N 1
ATOM 7889 C CA . ARG B 1 149 ? -3.15 13.416 -17.991 1 59.94 149 ARG B CA 1
ATOM 7890 C C . ARG B 1 149 ? -2.319 14.661 -17.699 1 59.94 149 ARG B C 1
ATOM 7892 O O . ARG B 1 149 ? -1.216 14.564 -17.156 1 59.94 149 ARG B O 1
ATOM 7899 N N . ASN B 1 150 ? -2.851 15.685 -18.302 1 67.45 150 ASN B N 1
ATOM 7900 C CA . ASN B 1 150 ? -2.114 16.936 -18.156 1 67.45 150 ASN B CA 1
ATOM 7901 C C . ASN B 1 150 ? -2.243 17.502 -16.745 1 67.45 150 ASN B C 1
ATOM 7903 O O . ASN B 1 150 ? -2.903 18.521 -16.538 1 67.45 150 ASN B O 1
ATOM 7907 N N . LYS B 1 151 ? -1.574 16.925 -15.972 1 61.62 151 LYS B N 1
ATOM 7908 C CA . LYS B 1 151 ? -1.698 17.239 -14.551 1 61.62 151 LYS B CA 1
ATOM 7909 C C . LYS B 1 151 ? -1.238 18.665 -14.261 1 61.62 151 LYS B C 1
ATOM 7911 O O . LYS B 1 151 ? -1.813 19.348 -13.412 1 61.62 151 LYS B O 1
ATOM 7916 N N . LYS B 1 152 ? -0.241 18.979 -14.993 1 65.37 152 LYS B N 1
ATOM 7917 C CA . LYS B 1 152 ? 0.262 20.337 -14.811 1 65.37 152 LYS B CA 1
ATOM 7918 C C . LYS B 1 152 ? -0.82 21.37 -15.113 1 65.37 152 LYS B C 1
ATOM 7920 O O . LYS B 1 152 ? -0.943 22.373 -14.408 1 65.37 152 LYS B O 1
ATOM 7925 N N . MET B 1 153 ? -1.609 21.054 -16.146 1 75.2 153 MET B N 1
ATOM 7926 C CA . MET B 1 153 ? -2.664 21.987 -16.531 1 75.2 153 MET B CA 1
ATOM 7927 C C . MET B 1 153 ? -3.76 22.036 -15.472 1 75.2 153 MET B C 1
ATOM 7929 O O . MET B 1 153 ? -4.253 23.113 -15.132 1 75.2 153 MET B O 1
ATOM 7933 N N . PHE B 1 154 ? -3.989 20.936 -14.937 1 70.4 154 PHE B N 1
ATOM 7934 C CA . PHE B 1 154 ? -5.044 20.914 -13.93 1 70.4 154 PHE B CA 1
ATOM 7935 C C . PHE B 1 154 ? -4.607 21.656 -12.672 1 70.4 154 PHE B C 1
ATOM 7937 O O . PHE B 1 154 ? -5.392 22.401 -12.082 1 70.4 154 PHE B O 1
ATOM 7944 N N . ALA B 1 155 ? -3.369 21.407 -12.367 1 65.7 155 ALA B N 1
ATOM 7945 C CA . ALA B 1 155 ? -2.833 22.135 -11.22 1 65.7 155 ALA B CA 1
ATOM 7946 C C . ALA B 1 155 ? -2.938 23.643 -11.43 1 65.7 155 ALA B C 1
ATOM 7948 O O . ALA B 1 155 ? -3.329 24.377 -10.519 1 65.7 155 ALA B O 1
ATOM 7949 N N . LEU B 1 156 ? -2.635 24.034 -12.629 1 73.16 156 LEU B N 1
ATOM 7950 C CA . LEU B 1 156 ? -2.708 25.452 -12.964 1 73.16 156 LEU B CA 1
ATOM 7951 C C . LEU B 1 156 ? -4.154 25.938 -12.961 1 73.16 156 LEU B C 1
ATOM 7953 O O . LEU B 1 156 ? -4.446 27.028 -12.465 1 73.16 156 LEU B O 1
ATOM 7957 N N . CYS B 1 157 ? -4.997 25.126 -13.453 1 75.65 157 CYS B N 1
ATOM 7958 C CA . CYS B 1 157 ? -6.415 25.465 -13.481 1 75.65 157 CYS B CA 1
ATOM 7959 C C . CYS B 1 157 ? -6.96 25.652 -12.07 1 75.65 157 CYS B C 1
ATOM 7961 O O . CYS B 1 157 ? -7.665 26.624 -11.796 1 75.65 157 CYS B O 1
ATOM 7963 N N . GLU B 1 158 ? -6.548 24.846 -11.27 1 66.12 158 GLU B N 1
ATOM 7964 C CA . GLU B 1 158 ? -7.017 24.929 -9.89 1 66.12 158 GLU B CA 1
ATOM 7965 C C . GLU B 1 158 ? -6.487 26.184 -9.202 1 66.12 158 GLU B C 1
ATOM 7967 O O . GLU B 1 158 ? -7.222 26.857 -8.475 1 66.12 158 GLU B O 1
ATOM 7972 N N . ARG B 1 159 ? -5.261 26.439 -9.496 1 67.95 159 ARG B N 1
ATOM 7973 C CA . ARG B 1 159 ? -4.634 27.615 -8.901 1 67.95 159 ARG B CA 1
ATOM 7974 C C . ARG B 1 159 ? -5.346 28.892 -9.333 1 67.95 159 ARG B C 1
ATOM 7976 O O . ARG B 1 159 ? -5.421 29.856 -8.569 1 67.95 159 ARG B O 1
ATOM 7983 N N . ILE B 1 160 ? -5.812 28.853 -10.531 1 73.33 160 ILE B N 1
ATOM 7984 C CA . ILE B 1 160 ? -6.459 30.038 -11.085 1 73.33 160 ILE B CA 1
ATOM 7985 C C . ILE B 1 160 ? -7.907 30.108 -10.603 1 73.33 160 ILE B C 1
ATOM 7987 O O . ILE B 1 160 ? -8.489 31.192 -10.522 1 73.33 160 ILE B O 1
ATOM 7991 N N . GLY B 1 161 ? -8.441 28.899 -10.202 1 70.42 161 GLY B N 1
ATOM 7992 C CA . GLY B 1 161 ? -9.799 28.922 -9.684 1 70.42 161 GLY B CA 1
ATOM 7993 C C . GLY B 1 161 ? -10.767 28.095 -10.509 1 70.42 161 GLY B C 1
ATOM 7994 O O . GLY B 1 161 ? -11.98 28.152 -10.295 1 70.42 161 GLY B O 1
ATOM 7995 N N . PHE B 1 162 ? -10.208 27.384 -11.44 1 79.13 162 PHE B N 1
ATOM 7996 C CA . PHE B 1 162 ? -11.074 26.521 -12.234 1 79.13 162 PHE B CA 1
ATOM 7997 C C . PHE B 1 162 ? -11.665 25.409 -11.376 1 79.13 162 PHE B C 1
ATOM 7999 O O . PHE B 1 162 ? -10.987 24.868 -10.5 1 79.13 162 PHE B O 1
ATOM 8006 N N . GLN B 1 163 ? -12.839 25.176 -11.592 1 71.7 163 GLN B N 1
ATOM 8007 C CA . GLN B 1 163 ? -13.508 24.04 -10.968 1 71.7 163 GLN B CA 1
ATOM 8008 C C . GLN B 1 163 ? -13.589 22.855 -11.926 1 71.7 163 GLN B C 1
ATOM 8010 O O . GLN B 1 163 ? -14.105 22.983 -13.038 1 71.7 163 GLN B O 1
ATOM 8015 N N . LEU B 1 164 ? -12.962 21.858 -11.439 1 67.5 164 LEU B N 1
ATOM 8016 C CA . LEU B 1 164 ? -12.992 20.665 -12.277 1 67.5 164 LEU B CA 1
ATOM 8017 C C . LEU B 1 164 ? -14.407 20.101 -12.37 1 67.5 164 LEU B C 1
ATOM 8019 O O . LEU B 1 164 ? -15.181 20.197 -11.415 1 67.5 164 LEU B O 1
ATOM 8023 N N . SER B 1 165 ? -14.707 19.716 -13.466 1 64.95 165 SER B N 1
ATOM 8024 C CA . SER B 1 165 ? -16.025 19.151 -13.737 1 64.95 165 SER B CA 1
ATOM 8025 C C . SER B 1 165 ? -15.916 17.733 -14.287 1 64.95 165 SER B C 1
ATOM 8027 O O . SER B 1 165 ? -15.001 16.99 -13.926 1 64.95 165 SER B O 1
ATOM 8029 N N . LYS B 1 166 ? -16.707 17.358 -15.038 1 64.35 166 LYS B N 1
ATOM 8030 C CA . LYS B 1 166 ? -16.856 15.977 -15.488 1 64.35 166 LYS B CA 1
ATOM 8031 C C . LYS B 1 166 ? -15.718 15.577 -16.421 1 64.35 166 LYS B C 1
ATOM 8033 O O . LYS B 1 166 ? -15.153 16.423 -17.118 1 64.35 166 LYS B O 1
ATOM 8038 N N . VAL B 1 167 ? -15.222 14.433 -16.224 1 63.07 167 VAL B N 1
ATOM 8039 C CA . VAL B 1 167 ? -14.312 13.852 -17.206 1 63.07 167 VAL B CA 1
ATOM 8040 C C . VAL B 1 167 ? -15.094 13.43 -18.448 1 63.07 167 VAL B C 1
ATOM 8042 O O . VAL B 1 167 ? -16.132 12.772 -18.343 1 63.07 167 VAL B O 1
ATOM 8045 N N . ILE B 1 168 ? -14.693 14.127 -19.498 1 62.76 168 ILE B N 1
ATOM 8046 C CA . ILE B 1 168 ? -15.397 13.852 -20.745 1 62.76 168 ILE B CA 1
ATOM 8047 C C . ILE B 1 168 ? -14.441 13.208 -21.747 1 62.76 168 ILE B C 1
ATOM 8049 O O . ILE B 1 168 ? -13.225 13.393 -21.66 1 62.76 168 ILE B O 1
ATOM 8053 N N . GLU B 1 169 ? -14.959 12.54 -22.461 1 59.33 169 GLU B N 1
ATOM 8054 C CA . GLU B 1 169 ? -14.169 11.95 -23.538 1 59.33 169 GLU B CA 1
ATOM 8055 C C . GLU B 1 169 ? -14.318 12.747 -24.832 1 59.33 169 GLU B C 1
ATOM 8057 O O . GLU B 1 169 ? -15.401 12.788 -25.42 1 59.33 169 GLU B O 1
ATOM 8062 N N . LEU B 1 170 ? -13.368 13.554 -25.211 1 64.52 170 LEU B N 1
ATOM 8063 C CA . LEU B 1 170 ? -13.303 14.292 -26.468 1 64.52 170 LEU B CA 1
ATOM 8064 C C . LEU B 1 170 ? -12.607 13.468 -27.546 1 64.52 170 LEU B C 1
ATOM 8066 O O . LEU B 1 170 ? -11.92 12.491 -27.239 1 64.52 170 LEU B O 1
ATOM 8070 N N . PRO B 1 171 ? -12.852 13.883 -28.798 1 54.6 171 PRO B N 1
ATOM 8071 C CA . PRO B 1 171 ? -12.311 13.088 -29.902 1 54.6 171 PRO B CA 1
ATOM 8072 C C . PRO B 1 171 ? -10.815 12.817 -29.758 1 54.6 171 PRO B C 1
ATOM 8074 O O . PRO B 1 171 ? -10.343 11.732 -30.108 1 54.6 171 PRO B O 1
ATOM 8077 N N . HIS B 1 172 ? -10.113 13.753 -29.173 1 56.01 172 HIS B N 1
ATOM 8078 C CA . HIS B 1 172 ? -8.657 13.663 -29.202 1 56.01 172 HIS B CA 1
ATOM 8079 C C . HIS B 1 172 ? -8.087 13.504 -27.796 1 56.01 172 HIS B C 1
ATOM 8081 O O . HIS B 1 172 ? -6.871 13.392 -27.624 1 56.01 172 HIS B O 1
ATOM 8087 N N . LYS B 1 173 ? -8.814 13.397 -26.774 1 64.34 173 LYS B N 1
ATOM 8088 C CA . LYS B 1 173 ? -8.314 13.323 -25.404 1 64.34 173 LYS B CA 1
ATOM 8089 C C . LYS B 1 173 ? -9.447 13.041 -24.421 1 64.34 173 LYS B C 1
ATOM 8091 O O . LYS B 1 173 ? -10.611 13.33 -24.707 1 64.34 173 LYS B O 1
ATOM 8096 N N . THR B 1 174 ? -9.108 12.27 -23.4 1 65.65 174 THR B N 1
ATOM 8097 C CA . THR B 1 174 ? -9.958 12.333 -22.216 1 65.65 174 THR B CA 1
ATOM 8098 C C . THR B 1 174 ? -9.684 13.605 -21.42 1 65.65 174 THR B C 1
ATOM 8100 O O . THR B 1 174 ? -8.55 13.849 -21 1 65.65 174 THR B O 1
ATOM 8103 N N . ALA B 1 175 ? -10.713 14.359 -21.546 1 70.93 175 ALA B N 1
ATOM 8104 C CA . ALA B 1 175 ? -10.524 15.667 -20.924 1 70.93 175 ALA B CA 1
ATOM 8105 C C . ALA B 1 175 ? -11.365 15.799 -19.657 1 70.93 175 ALA B C 1
ATOM 8107 O O . ALA B 1 175 ? -12.392 15.131 -19.514 1 70.93 175 ALA B O 1
ATOM 8108 N N . GLN B 1 176 ? -10.821 16.415 -18.824 1 73.17 176 GLN B N 1
ATOM 8109 C CA . GLN B 1 176 ? -11.615 16.881 -17.692 1 73.17 176 GLN B CA 1
ATOM 8110 C C . GLN B 1 176 ? -11.994 18.351 -17.855 1 73.17 176 GLN B C 1
ATOM 8112 O O . GLN B 1 176 ? -11.123 19.207 -18.024 1 73.17 176 GLN B O 1
ATOM 8117 N N . LEU B 1 177 ? -13.343 18.525 -17.938 1 79.4 177 LEU B N 1
ATOM 8118 C CA . LEU B 1 177 ? -13.798 19.907 -18.045 1 79.4 177 LEU B CA 1
ATOM 8119 C C . LEU B 1 177 ? -13.461 20.69 -16.781 1 79.4 177 LEU B C 1
ATOM 8121 O O . LEU B 1 177 ? -13.526 20.148 -15.675 1 79.4 177 LEU B O 1
ATOM 8125 N N . ALA B 1 178 ? -12.987 21.767 -16.96 1 83.31 178 ALA B N 1
ATOM 8126 C CA . ALA B 1 178 ? -12.794 22.697 -15.851 1 83.31 178 ALA B CA 1
ATOM 8127 C C . ALA B 1 178 ? -13.362 24.073 -16.184 1 83.31 178 ALA B C 1
ATOM 8129 O O . ALA B 1 178 ? -13.226 24.552 -17.312 1 83.31 178 ALA B O 1
ATOM 8130 N N . PHE B 1 179 ? -14.138 24.622 -15.225 1 86.43 179 PHE B N 1
ATOM 8131 C CA . PHE B 1 179 ? -14.806 25.899 -15.446 1 86.43 179 PHE B CA 1
ATOM 8132 C C . PHE B 1 179 ? -14.283 26.958 -14.482 1 86.43 179 PHE B C 1
ATOM 8134 O O . PHE B 1 179 ? -14.032 26.668 -13.31 1 86.43 179 PHE B O 1
ATOM 8141 N N . LEU B 1 180 ? -14.028 28.058 -14.967 1 88.76 180 LEU B N 1
ATOM 8142 C CA . LEU B 1 180 ? -13.705 29.223 -14.151 1 88.76 180 LEU B CA 1
ATOM 8143 C C . LEU B 1 180 ? -14.793 30.285 -14.264 1 88.76 180 LEU B C 1
ATOM 8145 O O . LEU B 1 180 ? -14.993 30.864 -15.334 1 88.76 180 LEU B O 1
ATOM 8149 N N . ILE B 1 181 ? -15.471 30.437 -13.119 1 85.88 181 ILE B N 1
ATOM 8150 C CA . ILE B 1 181 ? -16.502 31.468 -13.083 1 85.88 181 ILE B CA 1
ATOM 8151 C C . ILE B 1 181 ? -15.88 32.807 -12.695 1 85.88 181 ILE B C 1
ATOM 8153 O O . ILE B 1 181 ? -15.031 32.869 -11.803 1 85.88 181 ILE B O 1
ATOM 8157 N N . LYS B 1 182 ? -16.338 33.83 -13.31 1 86.51 182 LYS B N 1
ATOM 8158 C CA . LYS B 1 182 ? -15.771 35.165 -13.142 1 86.51 182 LYS B CA 1
ATOM 8159 C C . LYS B 1 182 ? -15.792 35.59 -11.676 1 86.51 182 LYS B C 1
ATOM 8161 O O . LYS B 1 182 ? -14.808 36.131 -11.167 1 86.51 182 LYS B O 1
ATOM 8166 N N . THR B 1 183 ? -16.817 35.276 -11.008 1 79.81 183 THR B N 1
ATOM 8167 C CA . THR B 1 183 ? -16.938 35.67 -9.609 1 79.81 183 THR B CA 1
ATOM 8168 C C . THR B 1 183 ? -15.911 34.938 -8.75 1 79.81 183 THR B C 1
ATOM 8170 O O . THR B 1 183 ? -15.298 35.535 -7.863 1 79.81 183 THR B O 1
ATOM 8173 N N . ASN B 1 184 ? -15.781 33.744 -9.109 1 74.46 184 ASN B N 1
ATOM 8174 C CA . ASN B 1 184 ? -14.801 32.96 -8.365 1 74.46 184 ASN B CA 1
ATOM 8175 C C . ASN B 1 184 ? -13.379 33.453 -8.621 1 74.46 184 ASN B C 1
ATOM 8177 O O . ASN B 1 184 ? -12.561 33.506 -7.7 1 74.46 184 ASN B O 1
ATOM 8181 N N . TYR B 1 185 ? -13.107 33.789 -9.861 1 80.6 185 TYR B N 1
ATOM 8182 C CA . TYR B 1 185 ? -11.795 34.306 -10.233 1 80.6 185 TYR B CA 1
ATOM 8183 C C . TYR B 1 185 ? -11.494 35.608 -9.501 1 80.6 185 TYR B C 1
ATOM 8185 O O . TYR B 1 185 ? -10.417 35.768 -8.922 1 80.6 185 TYR B O 1
ATOM 8193 N N . ASN B 1 186 ? -12.456 36.414 -9.479 1 75.4 186 ASN B N 1
ATOM 8194 C CA . ASN B 1 186 ? -12.28 37.705 -8.822 1 75.4 186 ASN B CA 1
ATOM 8195 C C . ASN B 1 186 ? -12.04 37.544 -7.324 1 75.4 186 ASN B C 1
ATOM 8197 O O . ASN B 1 186 ? -11.227 38.263 -6.74 1 75.4 186 ASN B O 1
ATOM 8201 N N . GLU B 1 187 ? -12.722 36.598 -6.853 1 65.51 187 GLU B N 1
ATOM 8202 C CA . GLU B 1 187 ? -12.543 36.329 -5.43 1 65.51 187 GLU B CA 1
ATOM 8203 C C . GLU B 1 187 ? -11.154 35.764 -5.145 1 65.51 187 GLU B C 1
ATOM 8205 O O . GLU B 1 187 ? -10.507 36.154 -4.172 1 65.51 187 GLU B O 1
ATOM 8210 N N . LYS B 1 188 ? -10.819 34.866 -6.066 1 66.53 188 LYS B N 1
ATOM 8211 C CA . LYS B 1 188 ? -9.519 34.226 -5.89 1 66.53 188 LYS B CA 1
ATOM 8212 C C . LYS B 1 188 ? -8.384 35.231 -6.067 1 66.53 188 LYS B C 1
ATOM 8214 O O . LYS B 1 188 ? -7.368 35.156 -5.373 1 66.53 188 LYS B O 1
ATOM 8219 N N . MET B 1 189 ? -8.572 36.077 -7.029 1 62.19 189 MET B N 1
ATOM 8220 C CA . MET B 1 189 ? -7.514 37.027 -7.36 1 62.19 189 MET B CA 1
ATOM 8221 C C . MET B 1 189 ? -7.43 38.134 -6.313 1 62.19 189 MET B C 1
ATOM 8223 O O . MET B 1 189 ? -6.422 38.837 -6.227 1 62.19 189 MET B O 1
ATOM 8227 N N . LYS B 1 190 ? -8.571 38.317 -5.661 1 54.55 190 LYS B N 1
ATOM 8228 C CA . LYS B 1 190 ? -8.5 39.271 -4.558 1 54.55 190 LYS B CA 1
ATOM 8229 C C . LYS B 1 190 ? -7.509 38.808 -3.494 1 54.55 190 LYS B C 1
ATOM 8231 O O . LYS B 1 190 ? -6.906 39.629 -2.8 1 54.55 190 LYS B O 1
ATOM 8236 N N . PHE B 1 191 ? -7.439 37.492 -3.479 1 43.46 191 PHE B N 1
ATOM 8237 C CA . PHE B 1 191 ? -6.51 36.953 -2.494 1 43.46 191 PHE B CA 1
ATOM 8238 C C . PHE B 1 191 ? -5.206 36.523 -3.156 1 43.46 191 PHE B C 1
ATOM 8240 O O . PHE B 1 191 ? -5.151 35.48 -3.811 1 43.46 191 PHE B O 1
ATOM 8247 N N . SER B 1 192 ? -4.701 37.264 -4.029 1 42.09 192 SER B N 1
ATOM 8248 C CA . SER B 1 192 ? -3.682 37.195 -5.072 1 42.09 192 SER B CA 1
ATOM 8249 C C . SER B 1 192 ? -2.545 36.261 -4.672 1 42.09 192 SER B C 1
ATOM 8251 O O . SER B 1 192 ? -1.491 36.247 -5.312 1 42.09 192 SER B O 1
ATOM 8253 N N . SER B 1 193 ? -2.411 35.813 -3.528 1 36.99 193 SER B N 1
ATOM 8254 C CA . SER B 1 193 ? -1.091 35.223 -3.333 1 36.99 193 SER B CA 1
ATOM 8255 C C . SER B 1 193 ? -0.935 33.938 -4.14 1 36.99 193 SER B C 1
ATOM 8257 O O . SER B 1 193 ? -1.916 33.236 -4.395 1 36.99 193 SER B O 1
ATOM 8259 N N . PHE B 1 194 ? 0.115 33.898 -5.001 1 36.95 194 PHE B N 1
ATOM 8260 C CA . PHE B 1 194 ? 0.748 32.814 -5.742 1 36.95 194 PHE B CA 1
ATOM 8261 C C . PHE B 1 194 ? 0.576 31.487 -5.014 1 36.95 194 PHE B C 1
ATOM 8263 O O . PHE B 1 194 ? 1.224 31.244 -3.994 1 36.95 194 PHE B O 1
ATOM 8270 N N . LEU B 1 195 ? -0.504 31.189 -4.731 1 33.53 195 LEU B N 1
ATOM 8271 C CA . LEU B 1 195 ? -0.445 29.891 -4.069 1 33.53 195 LEU B CA 1
ATOM 8272 C C . LEU B 1 195 ? 0.174 28.841 -4.986 1 33.53 195 LEU B C 1
ATOM 8274 O O . LEU B 1 195 ? -0.305 28.625 -6.102 1 33.53 195 LEU B O 1
ATOM 8278 N N . LYS B 1 196 ? 1.38 28.75 -5.075 1 34.49 196 LYS B N 1
ATOM 8279 C CA . LYS B 1 196 ? 2.101 27.636 -5.684 1 34.49 196 LYS B CA 1
ATOM 8280 C C . LYS B 1 196 ? 1.399 26.31 -5.408 1 34.49 196 LYS B C 1
ATOM 8282 O O . LYS B 1 196 ? 1.49 25.772 -4.302 1 34.49 196 LYS B O 1
ATOM 8287 N N . ARG B 1 197 ? 0.056 26.294 -5.595 1 35.2 197 ARG B N 1
ATOM 8288 C CA . ARG B 1 197 ? -0.285 24.899 -5.335 1 35.2 197 ARG B CA 1
ATOM 8289 C C . ARG B 1 197 ? 0.443 23.968 -6.299 1 35.2 197 ARG B C 1
ATOM 8291 O O . ARG B 1 197 ? 0.553 24.264 -7.491 1 35.2 197 ARG B O 1
ATOM 8298 N N . ASN B 1 198 ? 1.248 23.261 -5.893 1 29.23 198 ASN B N 1
ATOM 8299 C CA . ASN B 1 198 ? 1.851 22.16 -6.636 1 29.23 198 ASN B CA 1
ATOM 8300 C C . ASN B 1 198 ? 0.792 21.296 -7.315 1 29.23 198 ASN B C 1
ATOM 8302 O O . ASN B 1 198 ? -0.256 21.016 -6.731 1 29.23 198 ASN B O 1
ATOM 8306 N N . THR B 1 199 ? 0.511 21.38 -8.591 1 30.32 199 THR B N 1
ATOM 8307 C CA . THR B 1 199 ? -0.278 20.712 -9.621 1 30.32 199 THR B CA 1
ATOM 8308 C C . THR B 1 199 ? -0.48 19.239 -9.277 1 30.32 199 THR B C 1
ATOM 8310 O O . THR B 1 199 ? -0.857 18.442 -10.138 1 30.32 199 THR B O 1
ATOM 8313 N N . MET B 1 200 ? -0.202 18.71 -8.178 1 29.21 200 MET B N 1
ATOM 8314 C CA . MET B 1 200 ? -0.142 17.252 -8.211 1 29.21 200 MET B CA 1
ATOM 8315 C C . MET B 1 200 ? -1.543 16.652 -8.279 1 29.21 200 MET B C 1
ATOM 8317 O O . MET B 1 200 ? -1.719 15.45 -8.071 1 29.21 200 MET B O 1
ATOM 8321 N N . ASN B 1 201 ? -2.668 17.377 -8.286 1 29.75 201 ASN B N 1
ATOM 8322 C CA . ASN B 1 201 ? -3.925 16.754 -7.885 1 29.75 201 ASN B CA 1
ATOM 8323 C C . ASN B 1 201 ? -4.376 15.701 -8.894 1 29.75 201 ASN B C 1
ATOM 8325 O O . ASN B 1 201 ? -5.464 15.137 -8.765 1 29.75 201 ASN B O 1
ATOM 8329 N N . THR B 1 202 ? -4.404 16.024 -10.162 1 30.56 202 THR B N 1
ATOM 8330 C CA . THR B 1 202 ? -5.44 15.317 -10.907 1 30.56 202 THR B CA 1
ATOM 8331 C C . THR B 1 202 ? -5.281 13.807 -10.754 1 30.56 202 THR B C 1
ATOM 8333 O O . THR B 1 202 ? -4.23 13.329 -10.323 1 30.56 202 THR B O 1
ATOM 8336 N N . LEU B 1 203 ? -6.092 13.059 -11.536 1 34.6 203 LEU B N 1
ATOM 8337 C CA . LEU B 1 203 ? -6.34 11.622 -11.483 1 34.6 203 LEU B CA 1
ATOM 8338 C C . LEU B 1 203 ? -5.045 10.856 -11.229 1 34.6 203 LEU B C 1
ATOM 8340 O O . LEU B 1 203 ? -4.964 10.059 -10.292 1 34.6 203 LEU B O 1
ATOM 8344 N N . ASP B 1 204 ? -4.386 10.314 -12.466 1 38.92 204 ASP B N 1
ATOM 8345 C CA . ASP B 1 204 ? -3.378 9.261 -12.39 1 38.92 204 ASP B CA 1
ATOM 8346 C C . ASP B 1 204 ? -2.011 9.834 -12.026 1 38.92 204 ASP B C 1
ATOM 8348 O O . ASP B 1 204 ? -1.335 10.427 -12.87 1 38.92 204 ASP B O 1
ATOM 8352 N N . ASN B 1 205 ? -1.939 10.53 -10.936 1 44.38 205 ASN B N 1
ATOM 8353 C CA . ASN B 1 205 ? -0.631 10.939 -10.435 1 44.38 205 ASN B CA 1
ATOM 8354 C C . ASN B 1 205 ? 0.41 9.84 -10.627 1 44.38 205 ASN B C 1
ATOM 8356 O O . ASN B 1 205 ? 0.973 9.336 -9.653 1 44.38 205 ASN B O 1
ATOM 8360 N N . ILE B 1 206 ? 0.182 9.214 -11.662 1 49.47 206 ILE B N 1
ATOM 8361 C CA . ILE B 1 206 ? 1.238 8.254 -11.965 1 49.47 206 ILE B CA 1
ATOM 8362 C C . ILE B 1 206 ? 2.553 8.993 -12.208 1 49.47 206 ILE B C 1
ATOM 8364 O O . ILE B 1 206 ? 2.622 9.888 -13.054 1 49.47 206 ILE B O 1
ATOM 8368 N N . VAL B 1 207 ? 3.383 8.978 -11.244 1 59.41 207 VAL B N 1
ATOM 8369 C CA . VAL B 1 207 ? 4.713 9.568 -11.35 1 59.41 207 VAL B CA 1
ATOM 8370 C C . VAL B 1 207 ? 5.697 8.531 -11.886 1 59.41 207 VAL B C 1
ATOM 8372 O O . VAL B 1 207 ? 5.552 7.334 -11.623 1 59.41 207 VAL B O 1
ATOM 8375 N N . SER B 1 208 ? 6.47 9.032 -12.815 1 64.14 208 SER B N 1
ATOM 8376 C CA . SER B 1 208 ? 7.565 8.158 -13.224 1 64.14 208 SER B CA 1
ATOM 8377 C C . SER B 1 208 ? 8.438 7.774 -12.035 1 64.14 208 SER B C 1
ATOM 8379 O O . SER B 1 208 ? 8.386 8.418 -10.986 1 64.14 208 SER B O 1
ATOM 8381 N N . PRO B 1 209 ? 9.166 6.712 -12.115 1 78.4 209 PRO B N 1
ATOM 8382 C CA . PRO B 1 209 ? 10.062 6.324 -11.023 1 78.4 209 PRO B CA 1
ATOM 8383 C C . PRO B 1 209 ? 11.04 7.432 -10.64 1 78.4 209 PRO B C 1
ATOM 8385 O O . PRO B 1 209 ? 11.314 7.637 -9.455 1 78.4 209 PRO B O 1
ATOM 8388 N N . GLN B 1 210 ? 11.506 8.226 -11.64 1 73.04 210 GLN B N 1
ATOM 8389 C CA . GLN B 1 210 ? 12.462 9.296 -11.376 1 73.04 210 GLN B CA 1
ATOM 8390 C C . GLN B 1 210 ? 11.782 10.489 -10.71 1 73.04 210 GLN B C 1
ATOM 8392 O O . GLN B 1 210 ? 12.341 11.099 -9.796 1 73.04 210 GLN B O 1
ATOM 8397 N N . GLN B 1 211 ? 10.568 10.706 -11.098 1 69.9 211 GLN B N 1
ATOM 8398 C CA . GLN B 1 211 ? 9.816 11.826 -10.541 1 69.9 211 GLN B CA 1
ATOM 8399 C C . GLN B 1 211 ? 9.437 11.566 -9.087 1 69.9 211 GLN B C 1
ATOM 8401 O O . GLN B 1 211 ? 9.331 12.501 -8.29 1 69.9 211 GLN B O 1
ATOM 8406 N N . SER B 1 212 ? 9.331 10.302 -8.751 1 81.29 212 SER B N 1
ATOM 8407 C CA . SER B 1 212 ? 8.921 9.929 -7.401 1 81.29 212 SER B CA 1
ATOM 8408 C C . SER B 1 212 ? 9.986 10.306 -6.376 1 81.29 212 SER B C 1
ATOM 8410 O O . SER B 1 212 ? 9.7 10.396 -5.181 1 81.29 212 SER B O 1
ATOM 8412 N N . ILE B 1 213 ? 11.261 10.625 -6.8 1 86.82 213 ILE B N 1
ATOM 8413 C CA . ILE B 1 213 ? 12.349 10.906 -5.87 1 86.82 213 ILE B CA 1
ATOM 8414 C C . ILE B 1 213 ? 13.002 12.239 -6.226 1 86.82 213 ILE B C 1
ATOM 8416 O O . ILE B 1 213 ? 14.117 12.529 -5.786 1 86.82 213 ILE B O 1
ATOM 8420 N N . GLN B 1 214 ? 12.382 13.011 -7.061 1 78.92 214 GLN B N 1
ATOM 8421 C CA . GLN B 1 214 ? 12.968 14.241 -7.585 1 78.92 214 GLN B CA 1
ATOM 8422 C C . GLN B 1 214 ? 13.325 15.204 -6.457 1 78.92 214 GLN B C 1
ATOM 8424 O O . GLN B 1 214 ? 14.307 15.943 -6.552 1 78.92 214 GLN B O 1
ATOM 8429 N N . HIS B 1 215 ? 12.593 15.158 -5.355 1 86.39 215 HIS B N 1
ATOM 8430 C CA . HIS B 1 215 ? 12.79 16.088 -4.248 1 86.39 215 HIS B CA 1
ATOM 8431 C C . HIS B 1 215 ? 13.987 15.683 -3.394 1 86.39 215 HIS B C 1
ATOM 8433 O O . HIS B 1 215 ? 14.472 16.474 -2.582 1 86.39 215 HIS B O 1
ATOM 8439 N N . ILE B 1 216 ? 14.482 14.526 -3.568 1 93.26 216 ILE B N 1
ATOM 8440 C CA . ILE B 1 216 ? 15.606 14.04 -2.775 1 93.26 216 ILE B CA 1
ATOM 8441 C C . ILE B 1 216 ? 16.916 14.547 -3.372 1 93.26 216 ILE B C 1
ATOM 8443 O O . ILE B 1 216 ? 17.511 13.889 -4.229 1 93.26 216 ILE B O 1
ATOM 8447 N N . GLN B 1 217 ? 17.397 15.706 -2.903 1 89.01 217 GLN B N 1
ATOM 8448 C CA . GLN B 1 217 ? 18.657 16.324 -3.302 1 89.01 217 GLN B CA 1
ATOM 8449 C C . GLN B 1 217 ? 19.658 16.327 -2.151 1 89.01 217 GLN B C 1
ATOM 8451 O O . GLN B 1 217 ? 19.273 16.461 -0.987 1 89.01 217 GLN B O 1
ATOM 8456 N N . PRO B 1 218 ? 20.896 16.208 -2.464 1 90.76 218 PRO B N 1
ATOM 8457 C CA . PRO B 1 218 ? 21.905 16.077 -1.411 1 90.76 218 PRO B CA 1
ATOM 8458 C C . PRO B 1 218 ? 21.895 17.251 -0.435 1 90.76 218 PRO B C 1
ATOM 8460 O O . PRO B 1 218 ? 21.916 17.048 0.782 1 90.76 218 PRO B O 1
ATOM 8463 N N . GLU B 1 219 ? 21.81 18.457 -0.998 1 91.9 219 GLU B N 1
ATOM 8464 C CA . GLU B 1 219 ? 21.879 19.636 -0.14 1 91.9 219 GLU B CA 1
ATOM 8465 C C . GLU B 1 219 ? 20.636 19.753 0.737 1 91.9 219 GLU B C 1
ATOM 8467 O O . GLU B 1 219 ? 20.728 20.142 1.903 1 91.9 219 GLU B O 1
ATOM 8472 N N . ILE B 1 220 ? 19.542 19.406 0.205 1 93.38 220 ILE B N 1
ATOM 8473 C CA . ILE B 1 220 ? 18.287 19.473 0.946 1 93.38 220 ILE B CA 1
ATOM 8474 C C . ILE B 1 220 ? 18.258 18.379 2.011 1 93.38 220 ILE B C 1
ATOM 8476 O O . ILE B 1 220 ? 17.773 18.6 3.123 1 93.38 220 ILE B O 1
ATOM 8480 N N . TRP B 1 221 ? 18.784 17.207 1.646 1 96.14 221 TRP B N 1
ATOM 8481 C CA . TRP B 1 221 ? 18.866 16.103 2.596 1 96.14 221 TRP B CA 1
ATOM 8482 C C . TRP B 1 221 ? 19.718 16.483 3.802 1 96.14 221 TRP B C 1
ATOM 8484 O O . TRP B 1 221 ? 19.356 16.19 4.944 1 96.14 221 TRP B O 1
ATOM 8494 N N . LYS B 1 222 ? 20.814 17.155 3.534 1 96.15 222 LYS B N 1
ATOM 8495 C CA . LYS B 1 222 ? 21.701 17.601 4.604 1 96.15 222 LYS B CA 1
ATOM 8496 C C . LYS B 1 222 ? 20.99 18.577 5.537 1 96.15 222 LYS B C 1
ATOM 8498 O O . LYS B 1 222 ? 21.089 18.459 6.76 1 96.15 222 LYS B O 1
ATOM 8503 N N . LYS B 1 223 ? 20.295 19.465 4.905 1 94.84 223 LYS B N 1
ATOM 8504 C CA . LYS B 1 223 ? 19.56 20.448 5.695 1 94.84 223 LYS B CA 1
ATOM 8505 C C . LYS B 1 223 ? 18.497 19.775 6.559 1 94.84 223 LYS B C 1
ATOM 8507 O O . LYS B 1 223 ? 18.353 20.098 7.74 1 94.84 223 LYS B O 1
ATOM 8512 N N . ALA B 1 224 ? 17.772 18.849 6.009 1 95.97 224 ALA B N 1
ATOM 8513 C CA . ALA B 1 224 ? 16.727 18.133 6.736 1 95.97 224 ALA B CA 1
ATOM 8514 C C . ALA B 1 224 ? 17.31 17.361 7.916 1 95.97 224 ALA B C 1
ATOM 8516 O O . ALA B 1 224 ? 16.694 17.284 8.981 1 95.97 224 ALA B O 1
ATOM 8517 N N . ASN B 1 225 ? 18.49 16.817 7.729 1 97.92 225 ASN B N 1
ATOM 8518 C CA . ASN B 1 225 ? 19.15 16.08 8.802 1 97.92 225 ASN B CA 1
ATOM 8519 C C . ASN B 1 225 ? 19.504 16.992 9.973 1 97.92 225 ASN B C 1
ATOM 8521 O O . ASN B 1 225 ? 19.267 16.643 11.13 1 97.92 225 ASN B O 1
ATOM 8525 N N . ILE B 1 226 ? 20.023 18.124 9.655 1 97.65 226 ILE B N 1
ATOM 8526 C CA . ILE B 1 226 ? 20.418 19.066 10.697 1 97.65 226 ILE B CA 1
ATOM 8527 C C . ILE B 1 226 ? 19.186 19.512 11.481 1 97.65 226 ILE B C 1
ATOM 8529 O O . ILE B 1 226 ? 19.215 19.572 12.713 1 97.65 226 ILE B O 1
ATOM 8533 N N . LEU B 1 227 ? 18.137 19.769 10.778 1 96.49 227 LEU B N 1
ATOM 8534 C CA . LEU B 1 227 ? 16.913 20.236 11.42 1 96.49 227 LEU B CA 1
ATOM 8535 C C . LEU B 1 227 ? 16.331 19.16 12.33 1 96.49 227 LEU B C 1
ATOM 8537 O O . LEU B 1 227 ? 15.85 19.46 13.425 1 96.49 227 LEU B O 1
ATOM 8541 N N . LEU B 1 228 ? 16.35 17.921 11.887 1 97.42 228 LEU B N 1
ATOM 8542 C CA . LEU B 1 228 ? 15.795 16.848 12.704 1 97.42 228 LEU B CA 1
ATOM 8543 C C . LEU B 1 228 ? 16.67 16.587 13.925 1 97.42 228 LEU B C 1
ATOM 8545 O O . LEU B 1 228 ? 16.16 16.301 15.011 1 97.42 228 LEU B O 1
ATOM 8549 N N . VAL B 1 229 ? 17.997 16.651 13.751 1 98.47 229 VAL B N 1
ATOM 8550 C CA . VAL B 1 229 ? 18.9 16.456 14.88 1 98.47 229 VAL B CA 1
ATOM 8551 C C . VAL B 1 229 ? 18.724 17.591 15.886 1 98.47 229 VAL B C 1
ATOM 8553 O O . VAL B 1 229 ? 18.767 17.367 17.098 1 98.47 229 VAL B O 1
ATOM 8556 N N . LYS B 1 230 ? 18.574 18.82 15.362 1 98.19 230 LYS B N 1
ATOM 8557 C CA . LYS B 1 230 ? 18.268 19.951 16.232 1 98.19 230 LYS B CA 1
ATOM 8558 C C . LYS B 1 230 ? 17.052 19.658 17.107 1 98.19 230 LYS B C 1
ATOM 8560 O O . LYS B 1 230 ? 17.092 19.861 18.322 1 98.19 230 LYS B O 1
ATOM 8565 N N . LYS B 1 231 ? 16.034 19.167 16.515 1 97.59 231 LYS B N 1
ATOM 8566 C CA . LYS B 1 231 ? 14.81 18.824 17.235 1 97.59 231 LYS B CA 1
ATOM 8567 C C . LYS B 1 231 ? 15.058 17.697 18.233 1 97.59 231 LYS B C 1
ATOM 8569 O O . LYS B 1 231 ? 14.569 17.743 19.364 1 97.59 231 LYS B O 1
ATOM 8574 N N . ALA B 1 232 ? 15.784 16.689 17.779 1 98.12 232 ALA B N 1
ATOM 8575 C CA . ALA B 1 232 ? 16.066 15.542 18.639 1 98.12 232 ALA B CA 1
ATOM 8576 C C . ALA B 1 232 ? 16.866 15.963 19.868 1 98.12 232 ALA B C 1
ATOM 8578 O O . ALA B 1 232 ? 16.57 15.534 20.986 1 98.12 232 ALA B O 1
ATOM 8579 N N . LEU B 1 233 ? 17.863 16.808 19.655 1 98.56 233 LEU B N 1
ATOM 8580 C CA . LEU B 1 233 ? 18.671 17.298 20.766 1 98.56 233 LEU B CA 1
ATOM 8581 C C . LEU B 1 233 ? 17.813 18.065 21.766 1 98.56 233 LEU B C 1
ATOM 8583 O O . LEU B 1 233 ? 17.947 17.878 22.978 1 98.56 233 LEU B O 1
ATOM 8587 N N . CYS B 1 234 ? 16.938 18.843 21.248 1 98.22 234 CYS B N 1
ATOM 8588 C CA . CYS B 1 234 ? 16.09 19.658 22.111 1 98.22 234 CYS B CA 1
ATOM 8589 C C . CYS B 1 234 ? 15.086 18.792 22.863 1 98.22 234 CYS B C 1
ATOM 8591 O O . CYS B 1 234 ? 15.01 18.847 24.091 1 98.22 234 CYS B O 1
ATOM 8593 N N . GLU B 1 235 ? 14.387 17.9 22.192 1 97.85 235 GLU B N 1
ATOM 8594 C CA . GLU B 1 235 ? 13.256 17.183 22.774 1 97.85 235 GLU B CA 1
ATOM 8595 C C . GLU B 1 235 ? 13.728 16.026 23.65 1 97.85 235 GLU B C 1
ATOM 8597 O O . GLU B 1 235 ? 13.108 15.722 24.672 1 97.85 235 GLU B O 1
ATOM 8602 N N . PHE B 1 236 ? 14.816 15.378 23.253 1 98.02 236 PHE B N 1
ATOM 8603 C CA . PHE B 1 236 ? 15.325 14.299 24.092 1 98.02 236 PHE B CA 1
ATOM 8604 C C . PHE B 1 236 ? 15.97 14.856 25.356 1 98.02 236 PHE B C 1
ATOM 8606 O O . PHE B 1 236 ? 15.944 14.212 26.407 1 98.02 236 PHE B O 1
ATOM 8613 N N . SER B 1 237 ? 16.564 16.05 25.262 1 98 237 SER B N 1
ATOM 8614 C CA . SER B 1 237 ? 17.055 16.717 26.463 1 98 237 SER B CA 1
ATOM 8615 C C . SER B 1 237 ? 15.903 17.157 27.361 1 98 237 SER B C 1
ATOM 8617 O O . SER B 1 237 ? 15.954 16.976 28.579 1 98 237 SER B O 1
ATOM 8619 N N . HIS B 1 238 ? 14.91 17.707 26.718 1 97.81 238 HIS B N 1
ATOM 8620 C CA . HIS B 1 238 ? 13.719 18.147 27.436 1 97.81 238 HIS B CA 1
ATOM 8621 C C . HIS B 1 238 ? 13.105 17.005 28.239 1 97.81 238 HIS B C 1
ATOM 8623 O O . HIS B 1 238 ? 12.692 17.197 29.385 1 97.81 238 HIS B O 1
ATOM 8629 N N . GLU B 1 239 ? 13.088 15.826 27.672 1 96.7 239 GLU B N 1
ATOM 8630 C CA . GLU B 1 239 ? 12.454 14.678 28.313 1 96.7 239 GLU B CA 1
ATOM 8631 C C . GLU B 1 239 ? 13.463 13.874 29.128 1 96.7 239 GLU B C 1
ATOM 8633 O O . GLU B 1 239 ? 13.169 12.758 29.563 1 96.7 239 GLU B O 1
ATOM 8638 N N . LEU B 1 240 ? 14.634 14.371 29.236 1 96.68 240 LEU B N 1
ATOM 8639 C CA . LEU B 1 240 ? 15.683 13.829 30.093 1 96.68 240 LEU B CA 1
ATOM 8640 C C . LEU B 1 240 ? 16.138 12.461 29.596 1 96.68 240 LEU B C 1
ATOM 8642 O O . LEU B 1 240 ? 16.459 11.581 30.398 1 96.68 240 LEU B O 1
ATOM 8646 N N . LEU B 1 241 ? 15.998 12.218 28.349 1 96.74 241 LEU B N 1
ATOM 8647 C CA . LEU B 1 241 ? 16.547 11.018 27.726 1 96.74 241 LEU B CA 1
ATOM 8648 C C . LEU B 1 241 ? 18.055 11.145 27.539 1 96.74 241 LEU B C 1
ATOM 8650 O O . LEU B 1 241 ? 18.779 10.149 27.608 1 96.74 241 LEU B O 1
ATOM 8654 N N . ILE B 1 242 ? 18.452 12.383 27.191 1 97.33 242 ILE B N 1
ATOM 8655 C CA . ILE B 1 242 ? 19.869 12.717 27.093 1 97.33 242 ILE B CA 1
ATOM 8656 C C . ILE B 1 242 ? 20.165 13.96 27.928 1 97.33 242 ILE B C 1
ATOM 8658 O O . ILE B 1 242 ? 19.263 14.747 28.224 1 97.33 242 ILE B O 1
ATOM 8662 N N . THR B 1 243 ? 21.424 14.146 28.277 1 96.32 243 THR B N 1
ATOM 8663 C CA . THR B 1 243 ? 21.812 15.262 29.133 1 96.32 243 THR B CA 1
ATOM 8664 C C . THR B 1 243 ? 23.046 15.967 28.576 1 96.32 243 THR B C 1
ATOM 8666 O O . THR B 1 243 ? 24.177 15.579 28.875 1 96.32 243 THR B O 1
ATOM 8669 N N . PRO B 1 244 ? 22.854 16.959 27.84 1 97.33 244 PRO B N 1
ATOM 8670 C CA . PRO B 1 244 ? 24 17.734 27.358 1 97.33 244 PRO B CA 1
ATOM 8671 C C . PRO B 1 244 ? 24.763 18.424 28.486 1 97.33 244 PRO B C 1
ATOM 8673 O O . PRO B 1 244 ? 24.152 18.917 29.438 1 97.33 2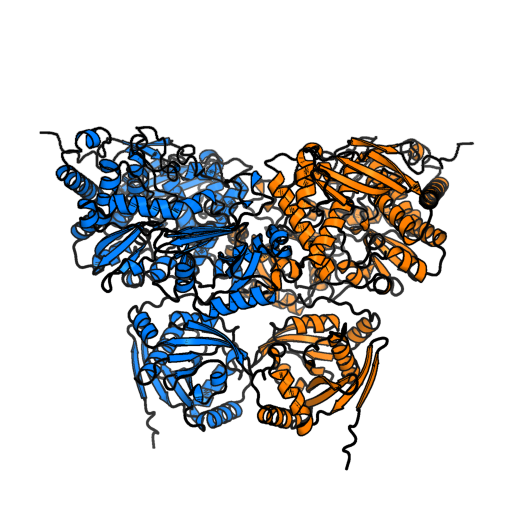44 PRO B O 1
ATOM 8676 N N . ARG B 1 245 ? 26.051 18.506 28.369 1 97.53 245 ARG B N 1
ATOM 8677 C CA . ARG B 1 245 ? 26.903 19.165 29.354 1 97.53 245 ARG B CA 1
ATOM 8678 C C . ARG B 1 245 ? 27.351 20.537 28.86 1 97.53 245 ARG B C 1
ATOM 8680 O O . ARG B 1 245 ? 27.697 20.697 27.687 1 97.53 245 ARG B O 1
ATOM 8687 N N . VAL B 1 246 ? 27.364 21.483 29.689 1 97.7 246 VAL B N 1
ATOM 8688 C CA . VAL B 1 246 ? 27.851 22.817 29.356 1 97.7 246 VAL B CA 1
ATOM 8689 C C . VAL B 1 246 ? 29.378 22.824 29.352 1 97.7 246 VAL B C 1
ATOM 8691 O O . VAL B 1 246 ? 30.009 22.449 30.344 1 97.7 246 VAL B O 1
ATOM 8694 N N . VAL B 1 247 ? 29.922 23.184 28.32 1 97.2 247 VAL B N 1
ATOM 8695 C CA . VAL B 1 247 ? 31.372 23.243 28.175 1 97.2 247 VAL B CA 1
ATOM 8696 C C . VAL B 1 247 ? 31.862 24.662 28.45 1 97.2 247 VAL B C 1
ATOM 8698 O O . VAL B 1 247 ? 32.937 24.855 29.023 1 97.2 247 VAL B O 1
ATOM 8701 N N . LYS B 1 248 ? 31.137 25.653 27.915 1 96.58 248 LYS B N 1
ATOM 8702 C CA . LYS B 1 248 ? 31.526 27.056 28.033 1 96.58 248 LYS B CA 1
ATOM 8703 C C . LYS B 1 248 ? 30.305 27.97 28.003 1 96.58 248 LYS B C 1
ATOM 8705 O O . LYS B 1 248 ? 29.344 27.706 27.277 1 96.58 248 LYS B O 1
ATOM 8710 N N . GLU B 1 249 ? 30.376 29 28.786 1 96.32 249 GLU B N 1
ATOM 8711 C CA . GLU B 1 249 ? 29.361 30.048 28.724 1 96.32 249 GLU B CA 1
ATOM 8712 C C . GLU B 1 249 ? 29.669 31.049 27.614 1 96.32 249 GLU B C 1
ATOM 8714 O O . GLU B 1 249 ? 30.83 31.401 27.394 1 96.32 249 GLU B O 1
ATOM 8719 N N . LEU B 1 250 ? 28.654 31.466 26.931 1 95.78 250 LEU B N 1
ATOM 8720 C CA . LEU B 1 250 ? 28.815 32.427 25.845 1 95.78 250 LEU B CA 1
ATOM 8721 C C . LEU B 1 250 ? 28.047 33.712 26.137 1 95.78 250 LEU B C 1
ATOM 8723 O O . LEU B 1 250 ? 27.538 33.898 27.245 1 95.78 250 LEU B O 1
ATOM 8727 N N . GLU B 1 251 ? 28.001 34.607 25.118 1 90.73 251 GLU B N 1
ATOM 8728 C CA . GLU B 1 251 ? 27.323 35.89 25.278 1 90.73 251 GLU B CA 1
ATOM 8729 C C . GLU B 1 251 ? 25.816 35.747 25.079 1 90.73 251 GLU B C 1
ATOM 8731 O O . GLU B 1 251 ? 25.358 34.809 24.424 1 90.73 251 GLU B O 1
ATOM 8736 N N . ARG B 1 252 ? 25.058 36.715 25.667 1 90.91 252 ARG B N 1
ATOM 8737 C CA . ARG B 1 252 ? 23.626 36.885 25.445 1 90.91 252 ARG B CA 1
ATOM 8738 C C . ARG B 1 252 ? 22.851 35.65 25.893 1 90.91 252 ARG B C 1
ATOM 8740 O O . ARG B 1 252 ? 21.891 35.242 25.238 1 90.91 252 ARG B O 1
ATOM 8747 N N . GLY B 1 253 ? 23.398 34.901 26.855 1 91.74 253 GLY B N 1
ATOM 8748 C CA . GLY B 1 253 ? 22.681 33.793 27.466 1 91.74 253 GLY B CA 1
ATOM 8749 C C . GLY B 1 253 ? 22.917 32.469 26.763 1 91.74 253 GLY B C 1
ATOM 8750 O O . GLY B 1 253 ? 22.42 31.43 27.203 1 91.74 253 GLY B O 1
ATOM 8751 N N . TYR B 1 254 ? 23.716 32.409 25.684 1 95.8 254 TYR B N 1
ATOM 8752 C CA . TYR B 1 254 ? 24.044 31.17 24.988 1 95.8 254 TYR B CA 1
ATOM 8753 C C . TYR B 1 254 ? 25.148 30.412 25.715 1 95.8 254 TYR B C 1
ATOM 8755 O O . TYR B 1 254 ? 25.914 31.002 26.482 1 95.8 254 TYR B O 1
ATOM 8763 N N . ARG B 1 255 ? 25.088 29.136 25.521 1 98.05 255 ARG B N 1
ATOM 8764 C CA . ARG B 1 255 ? 26.105 28.234 26.051 1 98.05 255 ARG B CA 1
ATOM 8765 C C . ARG B 1 255 ? 26.562 27.238 24.99 1 98.05 255 ARG B C 1
ATOM 8767 O O . ARG B 1 255 ? 25.828 26.955 24.041 1 98.05 255 ARG B O 1
ATOM 8774 N N . PHE B 1 256 ? 27.801 26.869 25.165 1 98.04 256 PHE B N 1
ATOM 8775 C CA . PHE B 1 256 ? 28.344 25.801 24.335 1 98.04 256 PHE B CA 1
ATOM 8776 C C . PHE B 1 256 ? 28.15 24.445 25.002 1 98.04 256 PHE B C 1
ATOM 8778 O O . PHE B 1 256 ? 28.645 24.214 26.108 1 98.04 256 PHE B O 1
ATOM 8785 N N . TYR B 1 257 ? 27.399 23.544 24.326 1 98.53 257 TYR B N 1
ATOM 8786 C CA . TYR B 1 257 ? 27.047 22.245 24.889 1 98.53 257 TYR B CA 1
ATOM 8787 C C . TYR B 1 257 ? 27.794 21.122 24.179 1 98.53 257 TYR B C 1
ATOM 8789 O O . TYR B 1 257 ? 28.138 21.245 23.001 1 98.53 257 TYR B O 1
ATOM 8797 N N . SER B 1 258 ? 28.045 20.057 24.916 1 98.14 258 SER B N 1
ATOM 8798 C CA . SER B 1 258 ? 28.55 18.801 24.369 1 98.14 258 SER B CA 1
ATOM 8799 C C . SER B 1 258 ? 27.746 17.612 24.882 1 98.14 258 SER B C 1
ATOM 8801 O O . SER B 1 258 ? 27.349 17.581 26.049 1 98.14 258 SER B O 1
ATOM 8803 N N . ILE B 1 259 ? 27.491 16.667 24.054 1 97.88 259 ILE B N 1
ATOM 8804 C CA . ILE B 1 259 ? 26.788 15.458 24.47 1 97.88 259 ILE B CA 1
ATOM 8805 C C . ILE B 1 259 ? 27.499 14.229 23.911 1 97.88 259 ILE B C 1
ATOM 8807 O O . ILE B 1 259 ? 27.844 14.188 22.727 1 97.88 259 ILE B O 1
ATOM 8811 N N . GLN B 1 260 ? 27.665 13.253 24.764 1 97.31 260 GLN B N 1
ATOM 8812 C CA . GLN B 1 260 ? 28.327 12.006 24.395 1 97.31 260 GLN B CA 1
ATOM 8813 C C . GLN B 1 260 ? 27.311 10.949 23.973 1 97.31 260 GLN B C 1
ATOM 8815 O O . GLN B 1 260 ? 26.306 10.738 24.655 1 97.31 260 GLN B O 1
ATOM 8820 N N . ALA B 1 261 ? 27.557 10.32 22.834 1 97.86 261 ALA B N 1
ATOM 8821 C CA . ALA B 1 261 ? 26.714 9.213 22.392 1 97.86 261 ALA B CA 1
ATOM 8822 C C . ALA B 1 261 ? 27.001 7.949 23.198 1 97.86 261 ALA B C 1
ATOM 8824 O O . ALA B 1 261 ? 27.713 7.995 24.204 1 97.86 261 ALA B O 1
ATOM 8825 N N . ASP B 1 262 ? 26.347 6.812 22.863 1 97.54 262 ASP B N 1
ATOM 8826 C CA . ASP B 1 262 ? 26.572 5.55 23.56 1 97.54 262 ASP B CA 1
ATOM 8827 C C . ASP B 1 262 ? 28.017 5.084 23.401 1 97.54 262 ASP B C 1
ATOM 8829 O O . ASP B 1 262 ? 28.606 4.538 24.336 1 97.54 262 ASP B O 1
ATOM 8833 N N . ASP B 1 263 ? 28.53 5.247 22.142 1 96.51 263 ASP B N 1
ATOM 8834 C CA . ASP B 1 263 ? 29.953 5.039 21.89 1 96.51 263 ASP B CA 1
ATOM 8835 C C . ASP B 1 263 ? 30.77 6.258 22.311 1 96.51 263 ASP B C 1
ATOM 8837 O O . ASP B 1 263 ? 30.565 7.358 21.793 1 96.51 263 ASP B O 1
ATOM 8841 N N . LYS B 1 264 ? 31.733 6.175 23.092 1 94.51 264 LYS B N 1
ATOM 8842 C CA . LYS B 1 264 ? 32.503 7.256 23.702 1 94.51 264 LYS B CA 1
ATOM 8843 C C . LYS B 1 264 ? 33.306 8.018 22.652 1 94.51 264 LYS B C 1
ATOM 8845 O O . LYS B 1 264 ? 33.709 9.161 22.881 1 94.51 264 LYS B O 1
ATOM 8850 N N . ASN B 1 265 ? 33.515 7.384 21.533 1 96.84 265 ASN B N 1
ATOM 8851 C CA . ASN B 1 265 ? 34.292 8.023 20.476 1 96.84 265 ASN B CA 1
ATOM 8852 C C . ASN B 1 265 ? 33.423 8.938 19.618 1 96.84 265 ASN B C 1
ATOM 8854 O O . ASN B 1 265 ? 33.924 9.606 18.712 1 96.84 265 ASN B O 1
ATOM 8858 N N . ILE B 1 266 ? 32.145 9.021 19.904 1 98.28 266 ILE B N 1
ATOM 8859 C CA . ILE B 1 266 ? 31.221 9.844 19.132 1 98.28 266 ILE B CA 1
ATOM 8860 C C . ILE B 1 266 ? 30.57 10.882 20.044 1 98.28 266 ILE B C 1
ATOM 8862 O O . ILE B 1 266 ? 30.012 10.537 21.089 1 98.28 266 ILE B O 1
ATOM 8866 N N . TYR B 1 267 ? 30.638 12.12 19.743 1 98.14 267 TYR B N 1
ATOM 8867 C CA . TYR B 1 267 ? 29.95 13.149 20.515 1 98.14 267 TYR B CA 1
ATOM 8868 C C . TYR B 1 267 ? 29.483 14.286 19.615 1 98.14 267 TYR B C 1
ATOM 8870 O O . TYR B 1 267 ? 29.941 14.413 18.476 1 98.14 267 TYR B O 1
ATOM 8878 N N . TYR B 1 268 ? 28.574 15.085 20.052 1 98.62 268 TYR B N 1
ATOM 8879 C CA . TYR B 1 268 ? 27.999 16.235 19.362 1 98.62 268 TYR B CA 1
ATOM 8880 C C . TYR B 1 268 ? 28.219 17.515 20.159 1 98.62 268 TYR B C 1
ATOM 8882 O O . TYR B 1 268 ? 28.233 17.491 21.392 1 98.62 268 TYR B O 1
ATOM 8890 N N . GLU B 1 269 ? 28.382 18.634 19.46 1 98.49 269 GLU B N 1
ATOM 8891 C CA . GLU B 1 269 ? 28.492 19.959 20.063 1 98.49 269 GLU B CA 1
ATOM 8892 C C . GLU B 1 269 ? 27.539 20.949 19.399 1 98.49 269 GLU B C 1
ATOM 8894 O O . GLU B 1 269 ? 27.248 20.834 18.207 1 98.49 269 GLU B O 1
ATOM 8899 N N . PHE B 1 270 ? 27.082 21.901 20.216 1 98.59 270 PHE B N 1
ATOM 8900 C CA . PHE B 1 270 ? 26.181 22.909 19.671 1 98.59 270 PHE B CA 1
ATOM 8901 C C . PHE B 1 270 ? 26.052 24.092 20.625 1 98.59 270 PHE B C 1
ATOM 8903 O O . PHE B 1 270 ? 26.392 23.984 21.805 1 98.59 270 PHE B O 1
ATOM 8910 N N . LYS B 1 271 ? 25.629 25.161 20.091 1 98.52 271 LYS B N 1
ATOM 8911 C CA . LYS B 1 271 ? 25.318 26.352 20.877 1 98.52 271 LYS B CA 1
ATOM 8912 C C . LYS B 1 271 ? 23.815 26.481 21.107 1 98.52 271 LYS B C 1
ATOM 8914 O O . LYS B 1 271 ? 23.022 26.3 20.181 1 98.52 271 LYS B O 1
ATOM 8919 N N . ALA B 1 272 ? 23.454 26.758 22.341 1 98.36 272 ALA B N 1
ATOM 8920 C CA . ALA B 1 272 ? 22.031 26.908 22.633 1 98.36 272 ALA B CA 1
ATOM 8921 C C . ALA B 1 272 ? 21.81 27.843 23.819 1 98.36 272 ALA B C 1
ATOM 8923 O O . ALA B 1 272 ? 22.685 27.987 24.675 1 98.36 272 ALA B O 1
ATOM 8924 N N . LYS B 1 273 ? 20.759 28.481 23.791 1 97.51 273 LYS B N 1
ATOM 8925 C CA . LYS B 1 273 ? 20.286 29.276 24.921 1 97.51 273 LYS B CA 1
ATOM 8926 C C . LYS B 1 273 ? 19.194 28.54 25.692 1 97.51 273 LYS B C 1
ATOM 8928 O O . LYS B 1 273 ? 18.155 28.192 25.127 1 97.51 273 LYS B O 1
ATOM 8933 N N . PRO B 1 274 ? 19.431 28.168 26.93 1 97.22 274 PRO B N 1
ATOM 8934 C CA . PRO B 1 274 ? 18.373 27.527 27.714 1 97.22 274 PRO B CA 1
ATOM 8935 C C . PRO B 1 274 ? 17.217 28.473 28.03 1 97.22 274 PRO B C 1
ATOM 8937 O O . PRO B 1 274 ? 17.443 29.622 28.418 1 97.22 274 PRO B O 1
ATOM 8940 N N . LEU B 1 275 ? 16.06 28.109 27.808 1 97.68 275 LEU B N 1
ATOM 8941 C CA . LEU B 1 275 ? 14.833 28.826 28.136 1 97.68 275 LEU B CA 1
ATOM 8942 C C . LEU B 1 275 ? 13.999 28.043 29.144 1 97.68 275 LEU B C 1
ATOM 8944 O O . LEU B 1 275 ? 14.376 26.94 29.546 1 97.68 275 LEU B O 1
ATOM 8948 N N . ALA B 1 276 ? 12.907 28.61 29.607 1 97.1 276 ALA B N 1
ATOM 8949 C CA . ALA B 1 276 ? 12.022 27.955 30.567 1 97.1 276 ALA B CA 1
ATOM 8950 C C . ALA B 1 276 ? 11.531 26.613 30.033 1 97.1 276 ALA B C 1
ATOM 8952 O O . ALA B 1 276 ? 11.471 26.406 28.818 1 97.1 276 ALA B O 1
ATOM 8953 N N . LEU B 1 277 ? 11.234 25.646 30.994 1 97.8 277 LEU B N 1
ATOM 8954 C CA . LEU B 1 277 ? 10.672 24.331 30.707 1 97.8 277 LEU B CA 1
ATOM 8955 C C . LEU B 1 277 ? 11.684 23.453 29.979 1 97.8 277 LEU B C 1
ATOM 8957 O O . LEU B 1 277 ? 11.318 22.683 29.088 1 97.8 277 LEU B O 1
ATOM 8961 N N . ASN B 1 278 ? 12.908 23.673 30.269 1 96.79 278 ASN B N 1
ATOM 8962 C CA . ASN B 1 278 ? 14.01 22.868 29.752 1 96.79 278 ASN B CA 1
ATOM 8963 C C . ASN B 1 278 ? 14.084 22.931 28.229 1 96.79 278 ASN B C 1
ATOM 8965 O O . ASN B 1 278 ? 14.342 21.92 27.573 1 96.79 278 ASN B O 1
ATOM 8969 N N . HIS B 1 279 ? 13.706 24.078 27.66 1 97.8 279 HIS B N 1
ATOM 8970 C CA . HIS B 1 279 ? 13.809 24.255 26.216 1 97.8 279 HIS B CA 1
ATOM 8971 C C . HIS B 1 279 ? 15.184 24.782 25.822 1 97.8 279 HIS B C 1
ATOM 8973 O O . HIS B 1 279 ? 15.679 25.743 26.416 1 97.8 279 HIS B O 1
ATOM 8979 N N . LEU B 1 280 ? 15.808 24.144 24.854 1 98.06 280 LEU B N 1
ATOM 8980 C CA . LEU B 1 280 ? 17.07 24.635 24.311 1 98.06 280 LEU B CA 1
ATOM 8981 C C . LEU B 1 280 ? 16.856 25.31 22.961 1 98.06 280 LEU B C 1
ATOM 8983 O O . LEU B 1 280 ? 16.45 24.661 21.995 1 98.06 280 LEU B O 1
ATOM 8987 N N . LEU B 1 281 ? 17.021 26.582 22.912 1 97.71 281 LEU B N 1
ATOM 8988 C CA . LEU B 1 281 ? 17.044 27.301 21.643 1 97.71 281 LEU B CA 1
ATOM 8989 C C . LEU B 1 281 ? 18.376 27.099 20.928 1 97.71 281 LEU B C 1
ATOM 8991 O O . LEU B 1 281 ? 19.319 27.865 21.135 1 97.71 281 LEU B O 1
ATOM 8995 N N . ILE B 1 282 ? 18.416 26.209 20.064 1 97.87 282 ILE B N 1
ATOM 8996 C CA . ILE B 1 282 ? 19.666 25.745 19.471 1 97.87 282 ILE B CA 1
ATOM 8997 C C . ILE B 1 282 ? 19.934 26.503 18.173 1 97.87 282 ILE B C 1
ATOM 8999 O O . ILE B 1 282 ? 19.041 26.648 17.336 1 97.87 282 ILE B O 1
ATOM 9003 N N . GLU B 1 283 ? 21.135 26.963 18.047 1 96.45 283 GLU B N 1
ATOM 9004 C CA . GLU B 1 283 ? 21.568 27.54 16.778 1 96.45 283 GLU B CA 1
ATOM 9005 C C . GLU B 1 283 ? 21.885 26.451 15.756 1 96.45 283 GLU B C 1
ATOM 9007 O O . GLU B 1 283 ? 22.916 25.782 15.854 1 96.45 283 GLU B O 1
ATOM 9012 N N . GLU B 1 284 ? 21.124 26.399 14.799 1 94.37 284 GLU B N 1
ATOM 9013 C CA . GLU B 1 284 ? 21.131 25.317 13.819 1 94.37 284 GLU B CA 1
ATOM 9014 C C . GLU B 1 284 ? 22.524 25.113 13.23 1 94.37 284 GLU B C 1
ATOM 9016 O O . GLU B 1 284 ? 23.015 23.985 13.159 1 94.37 284 GLU B O 1
ATOM 9021 N N . ASN B 1 285 ? 23.257 26.123 12.82 1 93.49 285 ASN B N 1
ATOM 9022 C CA . ASN B 1 285 ? 24.532 26.048 12.115 1 93.49 285 ASN B CA 1
ATOM 9023 C C . ASN B 1 285 ? 25.68 25.717 13.065 1 93.49 285 ASN B C 1
ATOM 9025 O O . ASN B 1 285 ? 26.806 25.477 12.625 1 93.49 285 ASN B O 1
ATOM 9029 N N . SER B 1 286 ? 25.397 25.613 14.325 1 97.47 286 SER B N 1
ATOM 9030 C CA . SER B 1 286 ? 26.434 25.329 15.311 1 97.47 286 SER B CA 1
ATOM 9031 C C . SER B 1 286 ? 26.558 23.831 15.567 1 97.47 286 SER B C 1
ATOM 9033 O O . SER B 1 286 ? 27.531 23.378 16.175 1 97.47 286 SER B O 1
ATOM 9035 N N . ILE B 1 287 ? 25.648 23.049 15.132 1 98.5 287 ILE B N 1
ATOM 9036 C CA . ILE B 1 287 ? 25.616 21.621 15.427 1 98.5 287 ILE B CA 1
ATOM 9037 C C . ILE B 1 287 ? 26.734 20.912 14.666 1 98.5 287 ILE B C 1
ATOM 9039 O O . ILE B 1 287 ? 26.796 20.98 13.436 1 98.5 287 ILE B O 1
ATOM 9043 N N . LYS B 1 288 ? 27.545 20.246 15.392 1 98.43 288 LYS B N 1
ATOM 9044 C CA . LYS B 1 288 ? 28.658 19.494 14.819 1 98.43 288 LYS B CA 1
ATOM 9045 C C . LYS B 1 288 ? 28.754 18.1 15.433 1 98.43 288 LYS B C 1
ATOM 9047 O O . LYS B 1 288 ? 28.448 17.914 16.612 1 98.43 288 LYS B O 1
ATOM 9052 N N . LYS B 1 289 ? 29.104 17.194 14.699 1 98.53 289 LYS B N 1
ATOM 9053 C CA . LYS B 1 289 ? 29.352 15.82 15.126 1 98.53 289 LYS B CA 1
ATOM 9054 C C . LYS B 1 289 ? 30.835 15.473 15.023 1 98.53 289 LYS B C 1
ATOM 9056 O O . LYS B 1 289 ? 31.496 15.833 14.047 1 98.53 289 LYS B O 1
ATOM 9061 N N . PHE B 1 290 ? 31.354 14.76 15.973 1 98.14 290 PHE B N 1
ATOM 9062 C CA . PHE B 1 290 ? 32.742 14.313 15.977 1 98.14 290 PHE B CA 1
ATOM 9063 C C . PHE B 1 290 ? 32.825 12.806 16.192 1 98.14 290 PHE B C 1
ATOM 9065 O O . PHE B 1 290 ? 32.089 12.249 17.01 1 98.14 290 PHE B O 1
ATOM 9072 N N . VAL B 1 291 ? 33.567 12.105 15.417 1 97.87 291 VAL B N 1
ATOM 9073 C CA . VAL B 1 291 ? 33.925 10.699 15.572 1 97.87 291 VAL B CA 1
ATOM 9074 C C . VAL B 1 291 ? 35.442 10.56 15.672 1 97.87 291 VAL B C 1
ATOM 9076 O O . VAL B 1 291 ? 36.171 10.973 14.768 1 97.87 291 VAL B O 1
ATOM 9079 N N . ASP B 1 292 ? 35.967 10.011 16.696 1 96.81 292 ASP B N 1
ATOM 9080 C CA . ASP B 1 292 ? 37.401 9.907 16.95 1 96.81 292 ASP B CA 1
ATOM 9081 C C . ASP B 1 292 ? 38.088 11.26 16.783 1 96.81 292 ASP B C 1
ATOM 9083 O O . ASP B 1 292 ? 39.08 11.374 16.061 1 96.81 292 ASP B O 1
ATOM 9087 N N . GLU B 1 293 ? 37.415 12.274 17.215 1 94.97 293 GLU B N 1
ATOM 9088 C CA . GLU B 1 293 ? 37.915 13.642 17.311 1 94.97 293 GLU B CA 1
ATOM 9089 C C . GLU B 1 293 ? 38.006 14.294 15.933 1 94.97 293 GLU B C 1
ATOM 9091 O O . GLU B 1 293 ? 38.641 15.339 15.776 1 94.97 293 GLU B O 1
ATOM 9096 N N . LYS B 1 294 ? 37.377 13.682 15.022 1 97.64 294 LYS B N 1
ATOM 9097 C CA . LYS B 1 294 ? 37.314 14.261 13.683 1 97.64 294 LYS B CA 1
ATOM 9098 C C . LYS B 1 294 ? 35.886 14.666 13.326 1 97.64 294 LYS B C 1
ATOM 9100 O O . LYS B 1 294 ? 34.933 13.957 13.657 1 97.64 294 LYS B O 1
ATOM 9105 N N . LEU B 1 295 ? 35.829 15.802 12.679 1 97.48 295 LEU B N 1
ATOM 9106 C CA . LEU B 1 295 ? 34.527 16.3 12.248 1 97.48 295 LEU B CA 1
ATOM 9107 C C . LEU B 1 295 ? 33.871 15.33 11.271 1 97.48 295 LEU B C 1
ATOM 9109 O O . LEU B 1 295 ? 34.531 14.812 10.367 1 97.48 295 LEU B O 1
ATOM 9113 N N . ASP B 1 296 ? 32.621 14.983 11.534 1 97.01 296 ASP B N 1
ATOM 9114 C CA . ASP B 1 296 ? 31.844 14.092 10.678 1 97.01 296 ASP B CA 1
ATOM 9115 C C . ASP B 1 296 ? 30.51 14.728 10.291 1 97.01 296 ASP B C 1
ATOM 9117 O O . ASP B 1 296 ? 30.129 15.764 10.839 1 97.01 296 ASP B O 1
ATOM 9121 N N . GLU B 1 297 ? 29.861 14.174 9.316 1 95.52 297 GLU B N 1
ATOM 9122 C CA . GLU B 1 297 ? 28.586 14.694 8.834 1 95.52 297 GLU B CA 1
ATOM 9123 C C . GLU B 1 297 ? 27.457 14.385 9.813 1 95.52 297 GLU B C 1
ATOM 9125 O O . GLU B 1 297 ? 27.404 13.292 10.382 1 95.52 297 GLU B O 1
ATOM 9130 N N . VAL B 1 298 ? 26.555 15.342 10.048 1 97.9 298 VAL B N 1
ATOM 9131 C CA . VAL B 1 298 ? 25.376 15.155 10.887 1 97.9 298 VAL B CA 1
ATOM 9132 C C . VAL B 1 298 ? 24.325 14.348 10.128 1 97.9 298 VAL B C 1
ATOM 9134 O O . VAL B 1 298 ? 23.929 14.719 9.021 1 97.9 298 VAL B O 1
ATOM 9137 N N . ASP B 1 299 ? 23.944 13.244 10.658 1 97.75 299 ASP B N 1
ATOM 9138 C CA . ASP B 1 299 ? 22.972 12.311 10.097 1 97.75 299 ASP B CA 1
ATOM 9139 C C . ASP B 1 299 ? 21.961 11.87 11.153 1 97.75 299 ASP B C 1
ATOM 9141 O O . ASP B 1 299 ? 22.322 11.208 12.128 1 97.75 299 ASP B O 1
ATOM 9145 N N . ALA B 1 300 ? 20.71 12.184 10.918 1 98.23 300 ALA B N 1
ATOM 9146 C CA . ALA B 1 300 ? 19.678 11.955 11.926 1 98.23 300 ALA B CA 1
ATOM 9147 C C . ALA B 1 300 ? 19.472 10.463 12.171 1 98.23 300 ALA B C 1
ATOM 9149 O O . ALA B 1 300 ? 19.167 10.047 13.291 1 98.23 300 ALA B O 1
ATOM 9150 N N . ILE B 1 301 ? 19.586 9.638 11.115 1 97.93 301 ILE B N 1
ATOM 9151 C CA . ILE B 1 301 ? 19.412 8.196 11.244 1 97.93 301 ILE B CA 1
ATOM 9152 C C . ILE B 1 301 ? 20.511 7.62 12.134 1 97.93 301 ILE B C 1
ATOM 9154 O O . ILE B 1 301 ? 20.231 6.865 13.067 1 97.93 301 ILE B O 1
ATOM 9158 N N . TYR B 1 302 ? 21.739 8.023 11.891 1 97.52 302 TYR B N 1
ATOM 9159 C CA . TYR B 1 302 ? 22.849 7.585 12.73 1 97.52 302 TYR B CA 1
ATOM 9160 C C . TYR B 1 302 ? 22.715 8.138 14.144 1 97.52 302 TYR B C 1
ATOM 9162 O O . TYR B 1 302 ? 23.083 7.473 15.115 1 97.52 302 TYR B O 1
ATOM 9170 N N . PHE B 1 303 ? 22.203 9.387 14.261 1 98.22 303 PHE B N 1
ATOM 9171 C CA . PHE B 1 303 ? 22.007 9.967 15.585 1 98.22 303 PHE B CA 1
ATOM 9172 C C . PHE B 1 303 ? 21.149 9.055 16.454 1 98.22 303 PHE B C 1
ATOM 9174 O O . PHE B 1 303 ? 21.501 8.769 17.6 1 98.22 303 PHE B O 1
ATOM 9181 N N . ILE B 1 304 ? 20.046 8.573 15.902 1 97.66 304 ILE B N 1
ATOM 9182 C CA . ILE B 1 304 ? 19.143 7.698 16.642 1 97.66 304 ILE B CA 1
ATOM 9183 C C . ILE B 1 304 ? 19.866 6.405 17.013 1 97.66 304 ILE B C 1
ATOM 9185 O O . ILE B 1 304 ? 19.745 5.92 18.14 1 97.66 304 ILE B O 1
ATOM 9189 N N . LYS B 1 305 ? 20.585 5.877 16.105 1 96.69 305 LYS B N 1
ATOM 9190 C CA . LYS B 1 305 ? 21.318 4.638 16.347 1 96.69 305 LYS B CA 1
ATOM 9191 C C . LYS B 1 305 ? 22.404 4.837 17.4 1 96.69 305 LYS B C 1
ATOM 9193 O O . LYS B 1 305 ? 22.609 3.977 18.258 1 96.69 305 LYS B O 1
ATOM 9198 N N . GLU B 1 306 ? 23.103 5.946 17.317 1 97.66 306 GLU B N 1
ATOM 9199 C CA . GLU B 1 306 ? 24.221 6.252 18.204 1 97.66 306 GLU B CA 1
ATOM 9200 C C . GLU B 1 306 ? 23.746 6.473 19.637 1 97.66 306 GLU B C 1
ATOM 9202 O O . GLU B 1 306 ? 24.523 6.333 20.583 1 97.66 306 GLU B O 1
ATOM 9207 N N . PHE B 1 307 ? 22.493 6.8 19.829 1 97.85 307 PHE B N 1
ATOM 9208 C CA . PHE B 1 307 ? 21.935 7.033 21.157 1 97.85 307 PHE B CA 1
ATOM 9209 C C . PHE B 1 307 ? 20.926 5.95 21.518 1 97.85 307 PHE B C 1
ATOM 9211 O O . PHE B 1 307 ? 20.068 6.155 22.379 1 97.85 307 PHE B O 1
ATOM 9218 N N . GLN B 1 308 ? 20.936 4.83 20.902 1 96.1 308 GLN B N 1
ATOM 9219 C CA . GLN B 1 308 ? 19.955 3.761 21.053 1 96.1 308 GLN B CA 1
ATOM 9220 C C . GLN B 1 308 ? 19.793 3.367 22.519 1 96.1 308 GLN B C 1
ATOM 9222 O O . GLN B 1 308 ? 18.671 3.256 23.017 1 96.1 308 GLN B O 1
ATOM 9227 N N . LYS B 1 309 ? 20.885 3.15 23.233 1 95.92 309 LYS B N 1
ATOM 9228 C CA . LYS B 1 309 ? 20.84 2.73 24.631 1 95.92 309 LYS B CA 1
ATOM 9229 C C . LYS B 1 309 ? 20.257 3.828 25.516 1 95.92 309 LYS B C 1
ATOM 9231 O O . LYS B 1 309 ? 19.405 3.561 26.366 1 95.92 309 LYS B O 1
ATOM 9236 N N . LYS B 1 310 ? 20.655 5.022 25.304 1 95.94 310 LYS B N 1
ATOM 9237 C CA . LYS B 1 310 ? 20.153 6.147 26.088 1 95.94 310 LYS B CA 1
ATOM 9238 C C . LYS B 1 310 ? 18.663 6.365 25.844 1 95.94 310 LYS B C 1
ATOM 9240 O O . LYS B 1 310 ? 17.936 6.787 26.747 1 95.94 310 LYS B O 1
ATOM 9245 N N . LEU B 1 311 ? 18.269 6.112 24.606 1 96.01 311 LEU B N 1
ATOM 9246 C CA . LEU B 1 311 ? 16.87 6.305 24.24 1 96.01 311 LEU B CA 1
ATOM 9247 C C . LEU B 1 311 ? 16.025 5.112 24.673 1 96.01 311 LEU B C 1
ATOM 9249 O O . LEU B 1 311 ? 14.795 5.196 24.706 1 96.01 311 LEU B O 1
ATOM 9253 N N . GLY B 1 312 ? 16.675 4.03 24.96 1 93.42 312 GLY B N 1
ATOM 9254 C CA . GLY B 1 312 ? 15.975 2.856 25.457 1 93.42 312 GLY B CA 1
ATOM 9255 C C . GLY B 1 312 ? 15.259 2.082 24.367 1 93.42 312 GLY B C 1
ATOM 9256 O O . GLY B 1 312 ? 14.223 1.463 24.616 1 93.42 312 GLY B O 1
ATOM 9257 N N . ILE B 1 313 ? 15.733 2.072 23.142 1 93.21 313 ILE B N 1
ATOM 9258 C CA . ILE B 1 313 ? 15.111 1.348 22.038 1 93.21 313 ILE B CA 1
ATOM 9259 C C . ILE B 1 313 ? 15.74 -0.037 21.909 1 93.21 313 ILE B C 1
ATOM 9261 O O . ILE B 1 313 ? 16.962 -0.162 21.8 1 93.21 313 ILE B O 1
ATOM 9265 N N . THR B 1 314 ? 14.952 -1.051 21.874 1 89.73 314 THR B N 1
ATOM 9266 C CA . THR B 1 314 ? 15.465 -2.408 21.723 1 89.73 314 THR B CA 1
ATOM 9267 C C . THR B 1 314 ? 15.85 -2.682 20.272 1 89.73 314 THR B C 1
ATOM 9269 O O . THR B 1 314 ? 15.39 -1.99 19.361 1 89.73 314 THR B O 1
ATOM 9272 N N . ASN B 1 315 ? 16.614 -3.693 20.047 1 87.61 315 ASN B N 1
ATOM 9273 C CA . ASN B 1 315 ? 17.054 -4.069 18.708 1 87.61 315 ASN B CA 1
ATOM 9274 C C . ASN B 1 315 ? 15.877 -4.476 17.825 1 87.61 315 ASN B C 1
ATOM 9276 O O . ASN B 1 315 ? 15.897 -4.249 16.614 1 87.61 315 ASN B O 1
ATOM 9280 N N . GLU B 1 316 ? 14.923 -5.03 18.386 1 84.28 316 GLU B N 1
ATOM 9281 C CA . GLU B 1 316 ? 13.758 -5.517 17.654 1 84.28 316 GLU B CA 1
ATOM 9282 C C . GLU B 1 316 ? 12.903 -4.36 17.144 1 84.28 316 GLU B C 1
ATOM 9284 O O . GLU B 1 316 ? 12.302 -4.452 16.072 1 84.28 316 GLU B O 1
ATOM 9289 N N . LYS B 1 317 ? 12.955 -3.273 17.859 1 88.37 317 LYS B N 1
ATOM 9290 C CA . LYS B 1 317 ? 12.074 -2.154 17.536 1 88.37 317 LYS B CA 1
ATOM 9291 C C . LYS B 1 317 ? 12.795 -1.114 16.685 1 88.37 317 LYS B C 1
ATOM 9293 O O . LYS B 1 317 ? 12.156 -0.285 16.034 1 88.37 317 LYS B O 1
ATOM 9298 N N . MET B 1 318 ? 14.067 -1.186 16.658 1 92.31 318 MET B N 1
ATOM 9299 C CA . MET B 1 318 ? 14.895 -0.144 16.057 1 92.31 318 MET B CA 1
ATOM 9300 C C . MET B 1 318 ? 14.607 -0.013 14.566 1 92.31 318 MET B C 1
ATOM 9302 O O . MET B 1 318 ? 14.439 1.096 14.056 1 92.31 318 MET B O 1
ATOM 9306 N N . PRO B 1 319 ? 14.48 -1.146 13.808 1 90.51 319 PRO B N 1
ATOM 9307 C CA . PRO B 1 319 ? 14.259 -1 12.368 1 90.51 319 PRO B CA 1
ATOM 9308 C C . PRO B 1 319 ? 12.959 -0.269 12.041 1 90.51 319 PRO B C 1
ATOM 9310 O O . PRO B 1 319 ? 12.927 0.566 11.133 1 90.51 319 PRO B O 1
ATOM 9313 N N . VAL B 1 320 ? 11.978 -0.517 12.785 1 88.16 320 VAL B N 1
ATOM 9314 C CA . VAL B 1 320 ? 10.681 0.113 12.556 1 88.16 320 VAL B CA 1
ATOM 9315 C C . VAL B 1 320 ? 10.769 1.605 12.868 1 88.16 320 VAL B C 1
ATOM 9317 O O . VAL B 1 320 ? 10.22 2.432 12.137 1 88.16 320 VAL B O 1
ATOM 9320 N N . TYR B 1 321 ? 11.42 1.934 13.942 1 92.06 321 TYR B N 1
ATOM 9321 C CA . TYR B 1 321 ? 11.56 3.341 14.303 1 92.06 321 TYR B CA 1
ATOM 9322 C C . TYR B 1 321 ? 12.404 4.086 13.276 1 92.06 321 TYR B C 1
ATOM 9324 O O . TYR B 1 321 ? 12.12 5.241 12.95 1 92.06 321 TYR B O 1
ATOM 9332 N N . LEU B 1 322 ? 13.445 3.415 12.793 1 94.59 322 LEU B N 1
ATOM 9333 C CA . LEU B 1 322 ? 14.279 4.043 11.775 1 94.59 322 LEU B CA 1
ATOM 9334 C C . LEU B 1 322 ? 13.474 4.322 10.51 1 94.59 322 LEU B C 1
ATOM 9336 O O . LEU B 1 322 ? 13.679 5.344 9.851 1 94.59 322 LEU B O 1
ATOM 9340 N N . GLU B 1 323 ? 12.612 3.416 10.168 1 92.59 323 GLU B N 1
ATOM 9341 C CA . GLU B 1 323 ? 11.745 3.67 9.021 1 92.59 323 GLU B CA 1
ATOM 9342 C C . GLU B 1 323 ? 10.91 4.93 9.23 1 92.59 323 GLU B C 1
ATOM 9344 O O . GLU B 1 323 ? 10.709 5.71 8.297 1 92.59 323 GLU B O 1
ATOM 9349 N N . GLU B 1 324 ? 10.442 5.138 10.408 1 92.55 324 GLU B N 1
ATOM 9350 C CA . GLU B 1 324 ? 9.649 6.328 10.702 1 92.55 324 GLU B CA 1
ATOM 9351 C C . GLU B 1 324 ? 10.494 7.594 10.596 1 92.55 324 GLU B C 1
ATOM 9353 O O . GLU B 1 324 ? 10.019 8.625 10.115 1 92.55 324 GLU B O 1
ATOM 9358 N N . ILE B 1 325 ? 11.688 7.485 11.071 1 95.64 325 ILE B N 1
ATOM 9359 C CA . ILE B 1 325 ? 12.605 8.617 11.006 1 95.64 325 ILE B CA 1
ATOM 9360 C C . ILE B 1 325 ? 12.902 8.957 9.547 1 95.64 325 ILE B C 1
ATOM 9362 O O . ILE B 1 325 ? 12.884 10.127 9.159 1 95.64 325 ILE B O 1
ATOM 9366 N N . ILE B 1 326 ? 13.129 7.945 8.796 1 96.32 326 ILE B N 1
ATOM 9367 C CA . ILE B 1 326 ? 13.446 8.156 7.388 1 96.32 326 ILE B CA 1
ATOM 9368 C C . ILE B 1 326 ? 12.236 8.748 6.669 1 96.32 326 ILE B C 1
ATOM 9370 O O . ILE B 1 326 ? 12.379 9.638 5.828 1 96.32 326 ILE B O 1
ATOM 9374 N N . SER B 1 327 ? 11.085 8.254 6.995 1 94.1 327 SER B N 1
ATOM 9375 C CA . SER B 1 327 ? 9.859 8.79 6.412 1 94.1 327 SER B CA 1
ATOM 9376 C C . SER B 1 327 ? 9.663 10.255 6.785 1 94.1 327 SER B C 1
ATOM 9378 O O . SER B 1 327 ? 9.181 11.049 5.975 1 94.1 327 SER B O 1
ATOM 9380 N N . THR B 1 328 ? 9.985 10.568 8.005 1 95.6 328 THR B N 1
ATOM 9381 C CA . THR B 1 328 ? 9.925 11.953 8.457 1 95.6 328 THR B CA 1
ATOM 9382 C C . THR B 1 328 ? 10.89 12.825 7.658 1 95.6 328 THR B C 1
ATOM 9384 O O . THR B 1 328 ? 10.53 13.921 7.223 1 95.6 328 THR B O 1
ATOM 9387 N N . LEU B 1 329 ? 12.077 12.325 7.474 1 96.88 329 LEU B N 1
ATOM 9388 C CA . LEU B 1 329 ? 13.076 13.04 6.687 1 96.88 329 LEU B CA 1
ATOM 9389 C C . LEU B 1 329 ? 12.613 13.207 5.243 1 96.88 329 LEU B C 1
ATOM 9391 O O . LEU B 1 329 ? 12.783 14.275 4.652 1 96.88 329 LEU B O 1
ATOM 9395 N N . HIS B 1 330 ? 12.065 12.133 4.766 1 95.09 330 HIS B N 1
ATOM 9396 C CA . HIS B 1 330 ? 11.542 12.172 3.405 1 95.09 330 HIS B CA 1
ATOM 9397 C C . HIS B 1 330 ? 10.5 13.273 3.247 1 95.09 330 HIS B C 1
ATOM 9399 O O . HIS B 1 330 ? 10.533 14.03 2.274 1 95.09 330 HIS B O 1
ATOM 9405 N N . GLY B 1 331 ? 9.589 13.365 4.164 1 93.37 331 GLY B N 1
ATOM 9406 C CA . GLY B 1 331 ? 8.598 14.429 4.153 1 93.37 331 GLY B CA 1
ATOM 9407 C C . GLY B 1 331 ? 9.206 15.813 4.277 1 93.37 331 GLY B C 1
ATOM 9408 O O . GLY B 1 331 ? 8.771 16.75 3.605 1 93.37 331 GLY B O 1
ATOM 9409 N N . SER B 1 332 ? 10.231 15.93 5.109 1 95.01 332 SER B N 1
ATOM 9410 C CA . SER B 1 332 ? 10.91 17.208 5.296 1 95.01 332 SER B CA 1
ATOM 9411 C C . SER B 1 332 ? 11.573 17.676 4.005 1 95.01 332 SER B C 1
ATOM 9413 O O . SER B 1 332 ? 11.479 18.851 3.644 1 95.01 332 SER B O 1
ATOM 9415 N N . VAL B 1 333 ? 12.22 16.769 3.355 1 93.9 333 VAL B N 1
ATOM 9416 C CA . VAL B 1 333 ? 12.909 17.084 2.108 1 93.9 333 VAL B CA 1
ATOM 9417 C C . VAL B 1 333 ? 11.896 17.533 1.057 1 93.9 333 VAL B C 1
ATOM 9419 O O . VAL B 1 333 ? 12.142 18.489 0.318 1 93.9 333 VAL B O 1
ATOM 9422 N N . PHE B 1 334 ? 10.796 16.882 0.989 1 92.02 334 PHE B N 1
ATOM 9423 C CA . PHE B 1 334 ? 9.75 17.255 0.044 1 92.02 334 PHE B CA 1
ATOM 9424 C C . PHE B 1 334 ? 9.267 18.677 0.305 1 92.02 334 PHE B C 1
ATOM 9426 O O . PHE B 1 334 ? 9.13 19.472 -0.627 1 92.02 334 PHE B O 1
ATOM 9433 N N . LYS B 1 335 ? 9.04 18.953 1.525 1 92.25 335 LYS B N 1
ATOM 9434 C CA . LYS B 1 335 ? 8.506 20.256 1.911 1 92.25 335 LYS B CA 1
ATOM 9435 C C . LYS B 1 335 ? 9.505 21.369 1.613 1 92.25 335 LYS B C 1
ATOM 9437 O O . LYS B 1 335 ? 9.119 22.459 1.185 1 92.25 335 LYS B O 1
ATOM 9442 N N . ILE B 1 336 ? 10.784 21.117 1.882 1 89.96 336 ILE B N 1
ATOM 9443 C CA . ILE B 1 336 ? 11.818 22.102 1.586 1 89.96 336 ILE B CA 1
ATOM 9444 C C . ILE B 1 336 ? 11.916 22.31 0.076 1 89.96 336 ILE B C 1
ATOM 9446 O O . ILE B 1 336 ? 11.983 23.447 -0.397 1 89.96 336 ILE B O 1
ATOM 9450 N N . PHE B 1 337 ? 11.883 21.264 -0.697 1 84.65 337 PHE B N 1
ATOM 9451 C CA . PHE B 1 337 ? 12.021 21.289 -2.149 1 84.65 337 PHE B CA 1
ATOM 9452 C C . PHE B 1 337 ? 10.841 22.008 -2.792 1 84.65 337 PHE B C 1
ATOM 9454 O O . PHE B 1 337 ? 11.017 22.772 -3.744 1 84.65 337 PHE B O 1
ATOM 9461 N N . LYS B 1 338 ? 9.669 21.671 -2.326 1 77.91 338 LYS B N 1
ATOM 9462 C CA . LYS B 1 338 ? 8.443 22.23 -2.888 1 77.91 338 LYS B CA 1
ATOM 9463 C C . LYS B 1 338 ? 8.482 23.756 -2.882 1 77.91 338 LYS B C 1
ATOM 9465 O O . LYS B 1 338 ? 7.97 24.399 -3.8 1 77.91 338 LYS B O 1
ATOM 9470 N N . GLY B 1 339 ? 9.11 24.328 -1.854 1 77.66 339 GLY B N 1
ATOM 9471 C CA . GLY B 1 339 ? 9.206 25.776 -1.771 1 77.66 339 GLY B CA 1
ATOM 9472 C C . GLY B 1 339 ? 7.881 26.445 -1.455 1 77.66 339 GLY B C 1
ATOM 9473 O O . GLY B 1 339 ? 7.326 27.161 -2.291 1 77.66 339 GLY B O 1
ATOM 9474 N N . ASN B 1 340 ? 7.438 26.404 -0.34 1 82.09 340 ASN B N 1
ATOM 9475 C CA . ASN B 1 340 ? 6.242 27.07 0.165 1 82.09 340 ASN B CA 1
ATOM 9476 C C . ASN B 1 340 ? 6.393 28.588 0.142 1 82.09 340 ASN B C 1
ATOM 9478 O O . ASN B 1 340 ? 7.509 29.104 0.055 1 82.09 340 ASN B O 1
ATOM 9482 N N . PRO B 1 341 ? 5.241 29.321 0.189 1 81.69 341 PRO B N 1
ATOM 9483 C CA . PRO B 1 341 ? 5.331 30.776 0.336 1 81.69 341 PRO B CA 1
ATOM 9484 C C . PRO B 1 341 ? 6.142 31.197 1.559 1 81.69 341 PRO B C 1
ATOM 9486 O O . PRO B 1 341 ? 6.119 30.512 2.585 1 81.69 341 PRO B O 1
ATOM 9489 N N . ILE B 1 342 ? 6.837 32.274 1.388 1 88.8 342 ILE B N 1
ATOM 9490 C CA . ILE B 1 342 ? 7.601 32.803 2.512 1 88.8 342 ILE B CA 1
ATOM 9491 C C . ILE B 1 342 ? 6.653 33.431 3.531 1 88.8 342 ILE B C 1
ATOM 9493 O O . ILE B 1 342 ? 5.486 33.688 3.226 1 88.8 342 ILE B O 1
ATOM 9497 N N . VAL B 1 343 ? 7.08 33.733 4.641 1 94.49 343 VAL B N 1
ATOM 9498 C CA . VAL B 1 343 ? 6.246 34.121 5.774 1 94.49 343 VAL B CA 1
ATOM 9499 C C . VAL B 1 343 ? 5.58 35.465 5.489 1 94.49 343 VAL B C 1
ATOM 9501 O O . VAL B 1 343 ? 4.464 35.721 5.947 1 94.49 343 VAL B O 1
ATOM 9504 N N . LYS B 1 344 ? 6.235 36.378 4.76 1 90.36 344 LYS B N 1
ATOM 9505 C CA . LYS B 1 344 ? 5.621 37.654 4.407 1 90.36 344 LYS B CA 1
ATOM 9506 C C . LYS B 1 344 ? 4.36 37.446 3.574 1 90.36 344 LYS B C 1
ATOM 9508 O O . LYS B 1 344 ? 3.368 38.156 3.752 1 90.36 344 LYS B O 1
ATOM 9513 N N . GLU B 1 345 ? 4.449 36.466 2.709 1 87.1 345 GLU B N 1
ATOM 9514 C CA . GLU B 1 345 ? 3.303 36.117 1.874 1 87.1 345 GLU B CA 1
ATOM 9515 C C . GLU B 1 345 ? 2.239 35.376 2.679 1 87.1 345 GLU B C 1
ATOM 9517 O O . GLU B 1 345 ? 1.042 35.606 2.495 1 87.1 345 GLU B O 1
ATOM 9522 N N . LEU B 1 346 ? 2.667 34.562 3.561 1 92.02 346 LEU B N 1
ATOM 9523 C CA . LEU B 1 346 ? 1.756 33.748 4.358 1 92.02 346 LEU B CA 1
ATOM 9524 C C . LEU B 1 346 ? 0.95 34.615 5.319 1 92.02 346 LEU B C 1
ATOM 9526 O O . LEU B 1 346 ? -0.196 34.293 5.641 1 92.02 346 LEU B O 1
ATOM 9530 N N . ALA B 1 347 ? 1.542 35.682 5.755 1 92.9 347 ALA B N 1
ATOM 9531 C CA . ALA B 1 347 ? 0.864 36.562 6.703 1 92.9 347 ALA B CA 1
ATOM 9532 C C . ALA B 1 347 ? -0.443 37.094 6.12 1 92.9 347 ALA B C 1
ATOM 9534 O O . ALA B 1 347 ? -1.38 37.4 6.86 1 92.9 347 ALA B O 1
ATOM 9535 N N . SER B 1 348 ? -0.51 37.135 4.855 1 87.46 348 SER B N 1
ATOM 9536 C CA . SER B 1 348 ? -1.711 37.642 4.2 1 87.46 348 SER B CA 1
ATOM 9537 C C . SER B 1 348 ? -2.417 36.543 3.413 1 87.46 348 SER B C 1
ATOM 9539 O O . SER B 1 348 ? -3.354 36.816 2.659 1 87.46 348 SER B O 1
ATOM 9541 N N . ALA B 1 349 ? -1.924 35.362 3.508 1 87.83 349 ALA B N 1
ATOM 9542 C CA . ALA B 1 349 ? -2.467 34.255 2.725 1 87.83 349 ALA B CA 1
ATOM 9543 C C . ALA B 1 349 ? -3.794 33.774 3.303 1 87.83 349 ALA B C 1
ATOM 9545 O O . ALA B 1 349 ? -4.129 34.086 4.448 1 87.83 349 ALA B O 1
ATOM 9546 N N . ASP B 1 350 ? -4.536 33.062 2.508 1 85.77 350 ASP B N 1
ATOM 9547 C CA . ASP B 1 350 ? -5.806 32.503 2.963 1 85.77 350 ASP B CA 1
ATOM 9548 C C . ASP B 1 350 ? -5.581 31.28 3.85 1 85.77 350 ASP B C 1
ATOM 9550 O O . ASP B 1 350 ? -4.467 30.756 3.923 1 85.77 350 ASP B O 1
ATOM 9554 N N . PHE B 1 351 ? -6.629 30.806 4.426 1 93.33 351 PHE B N 1
ATOM 9555 C CA . PHE B 1 351 ? -6.616 29.752 5.434 1 93.33 351 PHE B CA 1
ATOM 9556 C C . PHE B 1 351 ? -5.969 28.486 4.884 1 93.33 351 PHE B C 1
ATOM 9558 O O . PHE B 1 351 ? -5.062 27.926 5.504 1 93.33 351 PHE B O 1
ATOM 9565 N N . GLN B 1 352 ? -6.329 28.021 3.735 1 90 352 GLN B N 1
ATOM 9566 C CA . GLN B 1 352 ? -5.868 26.741 3.209 1 90 352 GLN B CA 1
ATOM 9567 C C . GLN B 1 352 ? -4.429 26.837 2.71 1 90 352 GLN B C 1
ATOM 9569 O O . GLN B 1 352 ? -3.665 25.875 2.811 1 90 352 GLN B O 1
ATOM 9574 N N . THR B 1 353 ? -4.065 27.984 2.193 1 87.93 353 THR B N 1
ATOM 9575 C CA . THR B 1 353 ? -2.666 28.19 1.837 1 87.93 353 THR B CA 1
ATOM 9576 C C . THR B 1 353 ? -1.769 28.043 3.062 1 87.93 353 THR B C 1
ATOM 9578 O O . THR B 1 353 ? -0.717 27.403 2.995 1 87.93 353 THR B O 1
ATOM 9581 N N . ILE B 1 354 ? -2.208 28.607 4.132 1 93.2 354 ILE B N 1
ATOM 9582 C CA . ILE B 1 354 ? -1.441 28.509 5.369 1 93.2 354 ILE B CA 1
ATOM 9583 C C . ILE B 1 354 ? -1.412 27.058 5.845 1 93.2 354 ILE B C 1
ATOM 9585 O O . ILE B 1 354 ? -0.356 26.539 6.212 1 93.2 354 ILE B O 1
ATOM 9589 N N . GLU B 1 355 ? -2.549 26.454 5.787 1 92.79 355 GLU B N 1
ATOM 9590 C CA . GLU B 1 355 ? -2.668 25.067 6.224 1 92.79 355 GLU B CA 1
ATOM 9591 C C . GLU B 1 355 ? -1.702 24.163 5.463 1 92.79 355 GLU B C 1
ATOM 9593 O O . GLU B 1 355 ? -1.084 23.272 6.05 1 92.79 355 GLU B O 1
ATOM 9598 N N . GLN B 1 356 ? -1.516 24.32 4.263 1 88.98 356 GLN B N 1
ATOM 9599 C CA . GLN B 1 356 ? -0.711 23.44 3.423 1 88.98 356 GLN B CA 1
ATOM 9600 C C . GLN B 1 356 ? 0.769 23.805 3.505 1 88.98 356 GLN B C 1
ATOM 9602 O O . GLN B 1 356 ? 1.629 23.03 3.08 1 88.98 356 GLN B O 1
ATOM 9607 N N . SER B 1 357 ? 1.057 24.904 4.136 1 91.61 357 SER B N 1
ATOM 9608 C CA . SER B 1 357 ? 2.431 25.395 4.161 1 91.61 357 SER B CA 1
ATOM 9609 C C . SER B 1 357 ? 3.126 25.026 5.467 1 91.61 357 SER B C 1
ATOM 9611 O O . SER B 1 357 ? 4.295 25.361 5.67 1 91.61 357 SER B O 1
ATOM 9613 N N . MET B 1 358 ? 2.368 24.329 6.328 1 92.86 358 MET B N 1
ATOM 9614 C CA . MET B 1 358 ? 2.966 23.898 7.589 1 92.86 358 MET B CA 1
ATOM 9615 C C . MET B 1 358 ? 3.983 22.786 7.357 1 92.86 358 MET B C 1
ATOM 9617 O O . MET B 1 358 ? 3.657 21.753 6.769 1 92.86 358 MET B O 1
ATOM 9621 N N . THR B 1 359 ? 5.191 22.999 7.817 1 89.28 359 THR B N 1
ATOM 9622 C CA . THR B 1 359 ? 6.237 22.059 7.43 1 89.28 359 THR B CA 1
ATOM 9623 C C . THR B 1 359 ? 6.772 21.313 8.648 1 89.28 359 THR B C 1
ATOM 9625 O O . THR B 1 359 ? 7.45 20.293 8.51 1 89.28 359 THR B O 1
ATOM 9628 N N . GLU B 1 360 ? 6.538 21.657 9.814 1 88.78 360 GLU B N 1
ATOM 9629 C CA . GLU B 1 360 ? 7.298 21.174 10.963 1 88.78 360 GLU B CA 1
ATOM 9630 C C . GLU B 1 360 ? 6.629 19.956 11.594 1 88.78 360 GLU B C 1
ATOM 9632 O O . GLU B 1 360 ? 7.291 19.145 12.245 1 88.78 360 GLU B O 1
ATOM 9637 N N . GLY B 1 361 ? 5.33 19.86 11.437 1 87.67 361 GLY B N 1
ATOM 9638 C CA . GLY B 1 361 ? 4.629 18.814 12.164 1 87.67 361 GLY B CA 1
ATOM 9639 C C . GLY B 1 361 ? 4.522 19.09 13.651 1 87.67 361 GLY B C 1
ATOM 9640 O O . GLY B 1 361 ? 4.668 20.234 14.088 1 87.67 361 GLY B O 1
ATOM 9641 N N . HIS B 1 362 ? 4.209 18.078 14.43 1 90.51 362 HIS B N 1
ATOM 9642 C CA . HIS B 1 362 ? 4.111 18.237 15.876 1 90.51 362 HIS B CA 1
ATOM 9643 C C . HIS B 1 362 ? 5.454 18.637 16.479 1 90.51 362 HIS B C 1
ATOM 9645 O O . HIS B 1 362 ? 6.451 17.933 16.305 1 90.51 362 HIS B O 1
ATOM 9651 N N . PRO B 1 363 ? 5.504 19.651 17.138 1 93.27 363 PRO B N 1
ATOM 9652 C CA . PRO B 1 363 ? 6.798 20.177 17.578 1 93.27 363 PRO B CA 1
ATOM 9653 C C . PRO B 1 363 ? 7.467 19.293 18.628 1 93.27 363 PRO B C 1
ATOM 9655 O O . PRO B 1 363 ? 8.696 19.276 18.734 1 93.27 363 PRO B O 1
ATOM 9658 N N . GLY B 1 364 ? 6.754 18.546 19.339 1 93.45 364 GLY B N 1
ATOM 9659 C CA . GLY B 1 364 ? 7.298 17.77 20.442 1 93.45 364 GLY B CA 1
ATOM 9660 C C . GLY B 1 364 ? 7.779 16.393 20.023 1 93.45 364 GLY B C 1
ATOM 9661 O O . GLY B 1 364 ? 8.612 15.788 20.701 1 93.45 364 GLY B O 1
ATOM 9662 N N . PHE B 1 365 ? 7.268 15.88 18.958 1 93.33 365 PHE B N 1
ATOM 9663 C CA . PHE B 1 365 ? 7.636 14.549 18.489 1 93.33 365 PHE B CA 1
ATOM 9664 C C . PHE B 1 365 ? 8.789 14.626 17.495 1 93.33 365 PHE B C 1
ATOM 9666 O O . PHE B 1 365 ? 8.769 15.446 16.575 1 93.33 365 PHE B O 1
ATOM 9673 N N . VAL B 1 366 ? 9.727 13.727 17.688 1 95.39 366 VAL B N 1
ATOM 9674 C CA . VAL B 1 366 ? 10.834 13.672 16.738 1 95.39 366 VAL B CA 1
ATOM 9675 C C . VAL B 1 366 ? 10.375 12.997 15.448 1 95.39 366 VAL B C 1
ATOM 9677 O O . VAL B 1 366 ? 10.562 13.539 14.356 1 95.39 366 VAL B O 1
ATOM 9680 N N . ALA B 1 367 ? 9.825 11.8 15.564 1 92.76 367 ALA B N 1
ATOM 9681 C CA . ALA B 1 367 ? 9.132 11.189 14.432 1 92.76 367 ALA B CA 1
ATOM 9682 C C . ALA B 1 367 ? 7.696 11.695 14.33 1 92.76 367 ALA B C 1
ATOM 9684 O O . ALA B 1 367 ? 6.787 11.126 14.938 1 92.76 367 ALA B O 1
ATOM 9685 N N . ASN B 1 368 ? 7.412 12.62 13.504 1 90.28 368 ASN B N 1
ATOM 9686 C CA . ASN B 1 368 ? 6.17 13.354 13.721 1 90.28 368 ASN B CA 1
ATOM 9687 C C . ASN B 1 368 ? 5.313 13.392 12.458 1 90.28 368 ASN B C 1
ATOM 9689 O O . ASN B 1 368 ? 4.16 13.824 12.498 1 90.28 368 ASN B O 1
ATOM 9693 N N . ASN B 1 369 ? 5.78 12.982 11.373 1 87.5 369 ASN B N 1
ATOM 9694 C CA . ASN B 1 369 ? 4.927 13.056 10.192 1 87.5 369 ASN B CA 1
ATOM 9695 C C . ASN B 1 369 ? 5.294 11.985 9.168 1 87.5 369 ASN B C 1
ATOM 9697 O O . ASN B 1 369 ? 5.457 12.283 7.983 1 87.5 369 ASN B O 1
ATOM 9701 N N . GLY B 1 370 ? 5.494 10.9 9.692 1 85.55 370 GLY B N 1
ATOM 9702 C CA . GLY B 1 370 ? 5.673 9.759 8.808 1 85.55 370 GLY B CA 1
ATOM 9703 C C . GLY B 1 370 ? 4.37 9.243 8.228 1 85.55 370 GLY B C 1
ATOM 9704 O O . GLY B 1 370 ? 3.343 9.228 8.911 1 85.55 370 GLY B O 1
ATOM 9705 N N . ARG B 1 371 ? 4.185 9.11 6.968 1 88.88 371 ARG B N 1
ATOM 9706 C CA . ARG B 1 371 ? 2.982 8.626 6.297 1 88.88 371 ARG B CA 1
ATOM 9707 C C . ARG B 1 371 ? 3.162 7.189 5.819 1 88.88 371 ARG B C 1
ATOM 9709 O O . ARG B 1 371 ? 3.019 6.903 4.629 1 88.88 371 ARG B O 1
ATOM 9716 N N . ILE B 1 372 ? 3.392 6.281 6.805 1 88.25 372 ILE B N 1
ATOM 9717 C CA . ILE B 1 372 ? 3.684 4.905 6.418 1 88.25 372 ILE B CA 1
ATOM 9718 C C . ILE B 1 372 ? 2.41 4.23 5.914 1 88.25 372 ILE B C 1
ATOM 9720 O O . ILE B 1 372 ? 1.408 4.168 6.63 1 88.25 372 ILE B O 1
ATOM 9724 N N . GLY B 1 373 ? 2.416 3.76 4.792 1 89.44 373 GLY B N 1
ATOM 9725 C CA . GLY B 1 373 ? 1.27 3.237 4.066 1 89.44 373 GLY B CA 1
ATOM 9726 C C . GLY B 1 373 ? 1.086 3.876 2.702 1 89.44 373 GLY B C 1
ATOM 9727 O O . GLY B 1 373 ? 0.683 3.208 1.747 1 89.44 373 GLY B O 1
ATOM 9728 N N . PHE B 1 374 ? 1.374 5.218 2.669 1 91.85 374 PHE B N 1
ATOM 9729 C CA . PHE B 1 374 ? 1.391 5.9 1.38 1 91.85 374 PHE B CA 1
ATOM 9730 C C . PHE B 1 374 ? 2.605 5.48 0.56 1 91.85 374 PHE B C 1
ATOM 9732 O O . PHE B 1 374 ? 3.723 5.431 1.077 1 91.85 374 PHE B O 1
ATOM 9739 N N . ASP B 1 375 ? 2.371 5.111 -0.628 1 90.72 375 ASP B N 1
ATOM 9740 C CA . ASP B 1 375 ? 3.512 5.018 -1.533 1 90.72 375 ASP B CA 1
ATOM 9741 C C . ASP B 1 375 ? 3.912 6.396 -2.056 1 90.72 375 ASP B C 1
ATOM 9743 O O . ASP B 1 375 ? 3.365 7.412 -1.624 1 90.72 375 ASP B O 1
ATOM 9747 N N . SER B 1 376 ? 4.884 6.536 -2.87 1 85.99 376 SER B N 1
ATOM 9748 C CA . SER B 1 376 ? 5.411 7.82 -3.319 1 85.99 376 SER B CA 1
ATOM 9749 C C . SER B 1 376 ? 4.358 8.611 -4.089 1 85.99 376 SER B C 1
ATOM 9751 O O . SER B 1 376 ? 4.349 9.843 -4.051 1 85.99 376 SER B O 1
ATOM 9753 N N . SER B 1 377 ? 3.449 7.902 -4.807 1 80.64 377 SER B N 1
ATOM 9754 C CA . SER B 1 377 ? 2.371 8.579 -5.519 1 80.64 377 SER B CA 1
ATOM 9755 C C . SER B 1 377 ? 1.273 9.031 -4.562 1 80.64 377 SER B C 1
ATOM 9757 O O . SER B 1 377 ? 0.73 10.128 -4.706 1 80.64 377 SER B O 1
ATOM 9759 N N . ASP B 1 378 ? 0.934 8.168 -3.625 1 89.73 378 ASP B N 1
ATOM 9760 C CA . ASP B 1 378 ? -0.053 8.517 -2.607 1 89.73 378 ASP B CA 1
ATOM 9761 C C . ASP B 1 378 ? 0.362 9.776 -1.849 1 89.73 378 ASP B C 1
ATOM 9763 O O . ASP B 1 378 ? -0.469 10.643 -1.572 1 89.73 378 ASP B O 1
ATOM 9767 N N . TYR B 1 379 ? 1.662 9.858 -1.489 1 90.55 379 TYR B N 1
ATOM 9768 C CA . TYR B 1 379 ? 2.159 11.01 -0.745 1 90.55 379 TYR B CA 1
ATOM 9769 C C . TYR B 1 379 ? 1.869 12.307 -1.49 1 90.55 379 TYR B C 1
ATOM 9771 O O . TYR B 1 379 ? 1.381 13.274 -0.9 1 90.55 379 TYR B O 1
ATOM 9779 N N . ARG B 1 380 ? 2.076 12.299 -2.714 1 81.85 380 ARG B N 1
ATOM 9780 C CA . ARG B 1 380 ? 1.886 13.488 -3.54 1 81.85 380 ARG B CA 1
ATOM 9781 C C . ARG B 1 380 ? 0.404 13.801 -3.716 1 81.85 380 ARG B C 1
ATOM 9783 O O . ARG B 1 380 ? 0.018 14.968 -3.81 1 81.85 380 ARG B O 1
ATOM 9790 N N . SER B 1 381 ? -0.376 12.773 -3.653 1 83.62 381 SER B N 1
ATOM 9791 C CA . SER B 1 381 ? -1.797 12.938 -3.941 1 83.62 381 SER B CA 1
ATOM 9792 C C . SER B 1 381 ? -2.568 13.364 -2.696 1 83.62 381 SER B C 1
ATOM 9794 O O . SER B 1 381 ? -3.542 14.114 -2.789 1 83.62 381 SER B O 1
ATOM 9796 N N . TYR B 1 382 ? -2.105 12.873 -1.522 1 91.76 382 TYR B N 1
ATOM 9797 C CA . TYR B 1 382 ? -3.045 12.936 -0.409 1 91.76 382 TYR B CA 1
ATOM 9798 C C . TYR B 1 382 ? -2.42 13.631 0.795 1 91.76 382 TYR B C 1
ATOM 9800 O O . TYR B 1 382 ? -3.123 14.02 1.73 1 91.76 382 TYR B O 1
ATOM 9808 N N . ALA B 1 383 ? -1.092 13.81 0.845 1 91.6 383 ALA B N 1
ATOM 9809 C CA . ALA B 1 383 ? -0.47 14.444 2.004 1 91.6 383 ALA B CA 1
ATOM 9810 C C . ALA B 1 383 ? -0.831 15.925 2.079 1 91.6 383 ALA B C 1
ATOM 9812 O O . ALA B 1 383 ? -0.878 16.611 1.055 1 91.6 383 ALA B O 1
ATOM 9813 N N . PRO B 1 384 ? -1.077 16.446 3.254 1 92.51 384 PRO B N 1
ATOM 9814 C CA . PRO B 1 384 ? -1.434 17.858 3.404 1 92.51 384 PRO B CA 1
ATOM 9815 C C . PRO B 1 384 ? -0.385 18.798 2.815 1 92.51 384 PRO B C 1
ATOM 9817 O O . PRO B 1 384 ? -0.732 19.787 2.164 1 92.51 384 PRO B O 1
ATOM 9820 N N . GLU B 1 385 ? 0.867 18.473 3.063 1 89.39 385 GLU B N 1
ATOM 9821 C CA . GLU B 1 385 ? 1.944 19.366 2.646 1 89.39 385 GLU B CA 1
ATOM 9822 C C . GLU B 1 385 ? 2.121 19.346 1.13 1 89.39 385 GLU B C 1
ATOM 9824 O O . GLU B 1 385 ? 2.762 20.233 0.563 1 89.39 385 GLU B O 1
ATOM 9829 N N . ALA B 1 386 ? 1.636 18.28 0.49 1 84.71 386 ALA B N 1
ATOM 9830 C CA . ALA B 1 386 ? 1.679 18.261 -0.97 1 84.71 386 ALA B CA 1
ATOM 9831 C C . ALA B 1 386 ? 0.691 19.263 -1.561 1 84.71 386 ALA B C 1
ATOM 9833 O O . ALA B 1 386 ? 0.915 19.797 -2.65 1 84.71 386 ALA B O 1
ATOM 9834 N N . GLY B 1 387 ? -0.479 19.506 -0.845 1 82.51 387 GLY B N 1
ATOM 9835 C CA . GLY B 1 387 ? -1.423 20.549 -1.216 1 82.51 387 GLY B CA 1
ATOM 9836 C C . GLY B 1 387 ? -2.247 20.2 -2.441 1 82.51 387 GLY B C 1
ATOM 9837 O O . GLY B 1 387 ? -2.811 21.084 -3.089 1 82.51 387 GLY B O 1
ATOM 9838 N N . ASN B 1 388 ? -2.315 18.87 -2.781 1 78.32 388 ASN B N 1
ATOM 9839 C CA . ASN B 1 388 ? -3.134 18.457 -3.916 1 78.32 388 ASN B CA 1
ATOM 9840 C C . ASN B 1 388 ? -4.559 18.123 -3.485 1 78.32 388 ASN B C 1
ATOM 9842 O O . ASN B 1 388 ? -4.771 17.548 -2.417 1 78.32 388 ASN B O 1
ATOM 9846 N N . SER B 1 389 ? -5.536 18.521 -4.276 1 81.33 389 SER B N 1
ATOM 9847 C CA . SER B 1 389 ? -6.932 18.228 -3.968 1 81.33 389 SER B CA 1
ATOM 9848 C C . SER B 1 389 ? -7.374 16.913 -4.6 1 81.33 389 SER B C 1
ATOM 9850 O O . SER B 1 389 ? -6.737 16.423 -5.535 1 81.33 389 SER B O 1
ATOM 9852 N N . PHE B 1 390 ? -8.393 16.308 -4.116 1 84.68 390 PHE B N 1
ATOM 9853 C CA . PHE B 1 390 ? -8.963 15.069 -4.632 1 84.68 390 PHE B CA 1
ATOM 9854 C C . PHE B 1 390 ? -10.443 14.967 -4.281 1 84.68 390 PHE B C 1
ATOM 9856 O O . PHE B 1 390 ? -10.942 15.723 -3.445 1 84.68 390 PHE B O 1
ATOM 9863 N N . SER B 1 391 ? -11.149 14.1 -4.955 1 84.29 391 SER B N 1
ATOM 9864 C CA . SER B 1 391 ? -12.56 13.853 -4.678 1 84.29 391 SER B CA 1
ATOM 9865 C C . SER B 1 391 ? -12.738 12.699 -3.698 1 84.29 391 SER B C 1
ATOM 9867 O O . SER B 1 391 ? -11.968 11.737 -3.717 1 84.29 391 SER B O 1
ATOM 9869 N N . LEU B 1 392 ? -13.727 12.823 -2.941 1 92.89 392 LEU B N 1
ATOM 9870 C CA . LEU B 1 392 ? -14.1 11.701 -2.086 1 92.89 392 LEU B CA 1
ATOM 9871 C C . LEU B 1 392 ? -14.892 10.66 -2.87 1 92.89 392 LEU B C 1
ATOM 9873 O O . LEU B 1 392 ? -15.519 10.983 -3.881 1 92.89 392 LEU B O 1
ATOM 9877 N N . LEU B 1 393 ? -14.744 9.475 -2.443 1 90.8 393 LEU B N 1
ATOM 9878 C CA . LEU B 1 393 ? -15.543 8.37 -2.963 1 90.8 393 LEU B CA 1
ATOM 9879 C C . LEU B 1 393 ? -16.757 8.112 -2.077 1 90.8 393 LEU B C 1
ATOM 9881 O O . LEU B 1 393 ? -16.651 8.139 -0.849 1 90.8 393 LEU B O 1
ATOM 9885 N N . TRP B 1 394 ? -17.845 7.895 -2.731 1 94.73 394 TRP B N 1
ATOM 9886 C CA . TRP B 1 394 ? -19.071 7.658 -1.975 1 94.73 394 TRP B CA 1
ATOM 9887 C C . TRP B 1 394 ? -19.516 6.205 -2.101 1 94.73 394 TRP B C 1
ATOM 9889 O O . TRP B 1 394 ? -19.453 5.622 -3.186 1 94.73 394 TRP B O 1
ATOM 9899 N N . LEU B 1 395 ? -19.947 5.626 -1.052 1 97.71 395 LEU B N 1
ATOM 9900 C CA . LEU B 1 395 ? -20.535 4.294 -0.969 1 97.71 395 LEU B CA 1
ATOM 9901 C C . LEU B 1 395 ? -21.975 4.365 -0.472 1 97.71 395 LEU B C 1
ATOM 9903 O O . LEU B 1 395 ? -22.379 5.361 0.133 1 97.71 395 LEU B O 1
ATOM 9907 N N . ALA B 1 396 ? -22.746 3.43 -0.784 1 98.08 396 ALA B N 1
ATOM 9908 C CA . ALA B 1 396 ? -24.052 3.208 -0.17 1 98.08 396 ALA B CA 1
ATOM 9909 C C . ALA B 1 396 ? -24.036 1.968 0.72 1 98.08 396 ALA B C 1
ATOM 9911 O O . ALA B 1 396 ? -23.764 0.862 0.248 1 98.08 396 ALA B O 1
ATOM 9912 N N . GLY B 1 397 ? -24.234 2.166 1.998 1 98.15 397 GLY B N 1
ATOM 9913 C CA . GLY B 1 397 ? -24.316 1.059 2.937 1 98.15 397 GLY B CA 1
ATOM 9914 C C . GLY B 1 397 ? -25.739 0.726 3.345 1 98.15 397 GLY B C 1
ATOM 9915 O O . GLY B 1 397 ? -26.526 1.622 3.658 1 98.15 397 GLY B O 1
ATOM 9916 N N . HIS B 1 398 ? -26.106 -0.504 3.271 1 98.03 398 HIS B N 1
ATOM 9917 C CA . HIS B 1 398 ? -27.439 -0.932 3.678 1 98.03 398 HIS B CA 1
ATOM 9918 C C . HIS B 1 398 ? -27.707 -0.587 5.139 1 98.03 398 HIS B C 1
ATOM 9920 O O . HIS B 1 398 ? -26.829 -0.748 5.99 1 98.03 398 HIS B O 1
ATOM 9926 N N . LYS B 1 399 ? -28.887 -0.158 5.477 1 96.82 399 LYS B N 1
ATOM 9927 C CA . LYS B 1 399 ? -29.258 0.365 6.789 1 96.82 399 LYS B CA 1
ATOM 9928 C C . LYS B 1 399 ? -29.121 -0.707 7.866 1 96.82 399 LYS B C 1
ATOM 9930 O O . LYS B 1 399 ? -28.956 -0.391 9.046 1 96.82 399 LYS B O 1
ATOM 9935 N N . SER B 1 400 ? -29.117 -1.973 7.447 1 95.19 400 SER B N 1
ATOM 9936 C CA . SER B 1 400 ? -28.973 -3.055 8.415 1 95.19 400 SER B CA 1
ATOM 9937 C C . SER B 1 400 ? -27.568 -3.085 9.006 1 95.19 400 SER B C 1
ATOM 9939 O O . SER B 1 400 ? -27.349 -3.662 10.073 1 95.19 400 SER B O 1
ATOM 9941 N N . ARG B 1 401 ? -26.627 -2.47 8.328 1 94.26 401 ARG B N 1
ATOM 9942 C CA . ARG B 1 401 ? -25.237 -2.523 8.77 1 94.26 401 ARG B CA 1
ATOM 9943 C C . ARG B 1 401 ? -24.666 -1.12 8.949 1 94.26 401 ARG B C 1
ATOM 9945 O O . ARG B 1 401 ? -23.495 -0.961 9.299 1 94.26 401 ARG B O 1
ATOM 9952 N N . THR B 1 402 ? -25.444 -0.154 8.593 1 94.81 402 THR B N 1
ATOM 9953 C CA . THR B 1 402 ? -24.983 1.229 8.639 1 94.81 402 THR B CA 1
ATOM 9954 C C . THR B 1 402 ? -25.728 2.012 9.717 1 94.81 402 THR B C 1
ATOM 9956 O O . THR B 1 402 ? -26.941 1.857 9.877 1 94.81 402 THR B O 1
ATOM 9959 N N . THR B 1 403 ? -24.978 2.749 10.417 1 92.31 403 THR B N 1
ATOM 9960 C CA . THR B 1 403 ? -25.576 3.582 11.455 1 92.31 403 THR B CA 1
ATOM 9961 C C . THR B 1 403 ? -25.29 5.058 11.194 1 92.31 403 THR B C 1
ATOM 9963 O O . THR B 1 403 ? -24.158 5.431 10.88 1 92.31 403 THR B O 1
ATOM 9966 N N . PHE B 1 404 ? -26.383 5.826 11.253 1 93.91 404 PHE B N 1
ATOM 9967 C CA . PHE B 1 404 ? -26.29 7.275 11.123 1 93.91 404 PHE B CA 1
ATOM 9968 C C . PHE B 1 404 ? -26.657 7.961 12.434 1 93.91 404 PHE B C 1
ATOM 9970 O O . PHE B 1 404 ? -27.595 7.545 13.116 1 93.91 404 PHE B O 1
ATOM 9977 N N . SER B 1 405 ? -25.772 8.884 12.834 1 91.91 405 SER B N 1
ATOM 9978 C CA . SER B 1 405 ? -26.043 9.712 14.005 1 91.91 405 SER B CA 1
ATOM 9979 C C . SER B 1 405 ? -25.807 11.188 13.705 1 91.91 405 SER B C 1
ATOM 9981 O O . SER B 1 405 ? -24.806 11.548 13.082 1 91.91 405 SER B O 1
ATOM 9983 N N . ALA B 1 406 ? -26.741 12.011 14.084 1 93.72 406 ALA B N 1
ATOM 9984 C CA . ALA B 1 406 ? -26.611 13.447 13.856 1 93.72 406 ALA B CA 1
ATOM 9985 C C . ALA B 1 406 ? -27.402 14.241 14.892 1 93.72 406 ALA B C 1
ATOM 9987 O O . ALA B 1 406 ? -28.185 13.67 15.655 1 93.72 406 ALA B O 1
ATOM 9988 N N . ILE B 1 407 ? -27.178 15.472 14.931 1 92.41 407 ILE B N 1
ATOM 9989 C CA . ILE B 1 407 ? -27.975 16.364 15.766 1 92.41 407 ILE B CA 1
ATOM 9990 C C . ILE B 1 407 ? -29.401 16.442 15.224 1 92.41 407 ILE B C 1
ATOM 9992 O O . ILE B 1 407 ? -29.637 16.18 14.042 1 92.41 407 ILE B O 1
ATOM 9996 N N . GLU B 1 408 ? -30.355 16.804 16.003 1 90.17 408 GLU B N 1
ATOM 9997 C CA . GLU B 1 408 ? -31.771 16.803 15.647 1 90.17 408 GLU B CA 1
ATOM 9998 C C . GLU B 1 408 ? -32.041 17.718 14.456 1 90.17 408 GLU B C 1
ATOM 10000 O O . GLU B 1 408 ? -32.891 17.418 13.616 1 90.17 408 GLU B O 1
ATOM 10005 N N . ALA B 1 409 ? -31.352 18.72 14.317 1 90.9 409 ALA B N 1
ATOM 10006 C CA . ALA B 1 409 ? -31.59 19.734 13.293 1 90.9 409 ALA B CA 1
ATOM 10007 C C . ALA B 1 409 ? -31.078 19.27 11.932 1 90.9 409 ALA B C 1
ATOM 10009 O O . ALA B 1 409 ? -31.369 19.892 10.908 1 90.9 409 ALA B O 1
ATOM 10010 N N . LEU B 1 410 ? -30.425 18.153 11.948 1 93.85 410 LEU B N 1
ATOM 10011 C CA . LEU B 1 410 ? -29.785 17.723 10.709 1 93.85 410 LEU B CA 1
ATOM 10012 C C . LEU B 1 410 ? -30.112 16.265 10.406 1 93.85 410 LEU B C 1
ATOM 10014 O O . LEU B 1 410 ? -29.213 15.423 10.344 1 93.85 410 LEU B O 1
ATOM 10018 N N . PRO B 1 411 ? -31.347 16.035 10.104 1 94.83 411 PRO B N 1
ATOM 10019 C CA . PRO B 1 411 ? -31.669 14.67 9.682 1 94.83 411 PRO B CA 1
ATOM 10020 C C . PRO B 1 411 ? -30.912 14.248 8.424 1 94.83 411 PRO B C 1
ATOM 10022 O O . PRO B 1 411 ? -30.376 15.097 7.707 1 94.83 411 PRO B O 1
ATOM 10025 N N . TYR B 1 412 ? -30.971 13.043 8.138 1 96.13 412 TYR B N 1
ATOM 10026 C CA . TYR B 1 412 ? -30.151 12.443 7.092 1 96.13 412 TYR B CA 1
ATOM 10027 C C . TYR B 1 412 ? -30.415 13.105 5.745 1 96.13 412 TYR B C 1
ATOM 10029 O O . TYR B 1 412 ? -29.478 13.482 5.037 1 96.13 412 TYR B O 1
ATOM 10037 N N . GLU B 1 413 ? -31.613 13.249 5.367 1 96.02 413 GLU B N 1
ATOM 10038 C CA . GLU B 1 413 ? -31.974 13.798 4.063 1 96.02 413 GLU B CA 1
ATOM 10039 C C . GLU B 1 413 ? -31.442 15.219 3.896 1 96.02 413 GLU B C 1
ATOM 10041 O O . GLU B 1 413 ? -30.954 15.583 2.824 1 96.02 413 GLU B O 1
ATOM 10046 N N . LYS B 1 414 ? -31.569 15.97 4.95 1 96.36 414 LYS B N 1
ATOM 10047 C CA . LYS B 1 414 ? -31.071 17.342 4.904 1 96.36 414 LYS B CA 1
ATOM 10048 C C . LYS B 1 414 ? -29.553 17.371 4.754 1 96.36 414 LYS B C 1
ATOM 10050 O O . LYS B 1 414 ? -29.018 18.139 3.952 1 96.36 414 LYS B O 1
ATOM 10055 N N . LEU B 1 415 ? -28.874 16.58 5.567 1 96.84 415 LEU B N 1
ATOM 10056 C CA . LEU B 1 415 ? -27.419 16.513 5.501 1 96.84 415 LEU B CA 1
ATOM 10057 C C . LEU B 1 415 ? -26.954 16.174 4.088 1 96.84 415 LEU B C 1
ATOM 10059 O O . LEU B 1 415 ? -26.069 16.84 3.545 1 96.84 415 LEU B O 1
ATOM 10063 N N . ILE B 1 416 ? -27.541 15.156 3.505 1 96.8 416 ILE B N 1
ATOM 10064 C CA . ILE B 1 416 ? -27.108 14.671 2.199 1 96.8 416 ILE B CA 1
ATOM 10065 C C . ILE B 1 416 ? -27.399 15.726 1.134 1 96.8 416 ILE B C 1
ATOM 10067 O O . ILE B 1 416 ? -26.588 15.946 0.232 1 96.8 416 ILE B O 1
ATOM 10071 N N . ARG B 1 417 ? -28.461 16.395 1.219 1 94.83 417 ARG B N 1
ATOM 10072 C CA . ARG B 1 417 ? -28.811 17.437 0.259 1 94.83 417 ARG B CA 1
ATOM 10073 C C . ARG B 1 417 ? -27.873 18.633 0.382 1 94.83 417 ARG B C 1
ATOM 10075 O O . ARG B 1 417 ? -27.642 19.35 -0.593 1 94.83 417 ARG B O 1
ATOM 10082 N N . GLU B 1 418 ? -27.396 18.789 1.542 1 93.47 418 GLU B N 1
ATOM 10083 C CA . GLU B 1 418 ? -26.441 19.872 1.756 1 93.47 418 GLU B CA 1
ATOM 10084 C C . GLU B 1 418 ? -25.054 19.496 1.241 1 93.47 418 GLU B C 1
ATOM 10086 O O . GLU B 1 418 ? -24.295 20.36 0.799 1 93.47 418 GLU B O 1
ATOM 10091 N N . GLU B 1 419 ? -24.743 18.24 1.286 1 95.37 419 GLU B N 1
ATOM 10092 C CA . GLU B 1 419 ? -23.394 17.783 0.965 1 95.37 419 GLU B CA 1
ATOM 10093 C C . GLU B 1 419 ? -23.286 17.366 -0.499 1 95.37 419 GLU B C 1
ATOM 10095 O O . GLU B 1 419 ? -22.199 17.395 -1.079 1 95.37 419 GLU B O 1
ATOM 10100 N N . LEU B 1 420 ? -24.389 16.927 -1.06 1 92.73 420 LEU B N 1
ATOM 10101 C CA . LEU B 1 420 ? -24.412 16.502 -2.455 1 92.73 420 LEU B CA 1
ATOM 10102 C C . LEU B 1 420 ? -25.475 17.265 -3.238 1 92.73 420 LEU B C 1
ATOM 10104 O O . LEU B 1 420 ? -26.553 17.552 -2.712 1 92.73 420 LEU B O 1
ATOM 10108 N N . ASP B 1 421 ? -25.143 17.582 -4.452 1 82.49 421 ASP B N 1
ATOM 10109 C CA . ASP B 1 421 ? -26.156 18.233 -5.277 1 82.49 421 ASP B CA 1
ATOM 10110 C C . ASP B 1 421 ? -27.23 17.238 -5.715 1 82.49 421 ASP B C 1
ATOM 10112 O O . ASP B 1 421 ? -27.023 16.025 -5.649 1 82.49 421 ASP B O 1
ATOM 10116 N N . ALA B 1 422 ? -28.295 17.723 -6.142 1 87.25 422 ALA B N 1
ATOM 10117 C CA . ALA B 1 422 ? -29.464 16.913 -6.476 1 87.25 422 ALA B CA 1
ATOM 10118 C C . ALA B 1 422 ? -29.159 15.956 -7.624 1 87.25 422 ALA B C 1
ATOM 10120 O O . ALA B 1 422 ? -29.653 14.826 -7.646 1 87.25 422 ALA B O 1
ATOM 10121 N N . VAL B 1 423 ? -28.385 16.36 -8.551 1 77.36 423 VAL B N 1
ATOM 10122 C CA . VAL B 1 423 ? -28.05 15.543 -9.712 1 77.36 423 VAL B CA 1
ATOM 10123 C C . VAL B 1 423 ? -27.239 14.326 -9.272 1 77.36 423 VAL B C 1
ATOM 10125 O O . VAL B 1 423 ? -27.502 13.205 -9.712 1 77.36 423 VAL B O 1
ATOM 10128 N N . THR B 1 424 ? -26.282 14.583 -8.429 1 84.84 424 THR B N 1
ATOM 10129 C CA . THR B 1 424 ? -25.448 13.5 -7.919 1 84.84 424 THR B CA 1
ATOM 10130 C C . THR B 1 424 ? -26.283 12.505 -7.118 1 84.84 424 THR B C 1
ATOM 10132 O O . THR B 1 424 ? -26.109 11.292 -7.251 1 84.84 424 THR B O 1
ATOM 10135 N N . ILE B 1 425 ? -27.157 13.015 -6.308 1 94.43 425 ILE B N 1
ATOM 10136 C CA . ILE B 1 425 ? -28.031 12.162 -5.51 1 94.43 425 ILE B CA 1
ATOM 10137 C C . ILE B 1 425 ? -28.884 11.292 -6.432 1 94.43 425 ILE B C 1
ATOM 10139 O O . ILE B 1 425 ? -29.038 10.092 -6.195 1 94.43 425 ILE B O 1
ATOM 10143 N N . GLN B 1 426 ? -29.407 11.891 -7.462 1 87.65 426 GLN B N 1
ATOM 10144 C CA . GLN B 1 426 ? -30.223 11.146 -8.415 1 87.65 426 GLN B CA 1
ATOM 10145 C C . GLN B 1 426 ? -29.401 10.074 -9.124 1 87.65 426 GLN B C 1
ATOM 10147 O O . GLN B 1 426 ? -29.874 8.955 -9.328 1 87.65 426 GLN B O 1
ATOM 10152 N N . GLU B 1 427 ? -28.26 10.436 -9.485 1 82.99 427 GLU B N 1
ATOM 10153 C CA . GLU B 1 427 ? -27.369 9.482 -10.138 1 82.99 427 GLU B CA 1
ATOM 10154 C C . GLU B 1 427 ? -27.052 8.305 -9.22 1 82.99 427 GLU B C 1
ATOM 10156 O O . GLU B 1 427 ? -27.064 7.152 -9.655 1 82.99 427 GLU B O 1
ATOM 10161 N N . PHE B 1 428 ? -26.746 8.604 -7.971 1 91.84 428 PHE B N 1
ATOM 10162 C CA . PHE B 1 428 ? -26.451 7.563 -6.995 1 91.84 428 PHE B CA 1
ATOM 10163 C C . PHE B 1 428 ? -27.654 6.649 -6.797 1 91.84 428 PHE B C 1
ATOM 10165 O O . PHE B 1 428 ? -27.512 5.425 -6.76 1 91.84 428 PHE B O 1
ATOM 10172 N N . ASN B 1 429 ? -28.806 7.263 -6.71 1 94.52 429 ASN B N 1
ATOM 10173 C CA . ASN B 1 429 ? -30.026 6.477 -6.556 1 94.52 429 ASN B CA 1
ATOM 10174 C C . ASN B 1 429 ? -30.299 5.619 -7.788 1 94.52 429 ASN B C 1
ATOM 10176 O O . ASN B 1 429 ? -30.73 4.471 -7.667 1 94.52 429 ASN B O 1
ATOM 10180 N N . SER B 1 430 ? -30.092 6.162 -8.925 1 86.67 430 SER B N 1
ATOM 10181 C CA . SER B 1 430 ? -30.295 5.418 -10.164 1 86.67 430 SER B CA 1
ATOM 10182 C C . SER B 1 430 ? -29.383 4.197 -10.23 1 86.67 430 SER B C 1
ATOM 10184 O O . SER B 1 430 ? -29.789 3.138 -10.715 1 86.67 430 SER B O 1
ATOM 10186 N N . LEU B 1 431 ? -28.19 4.37 -9.773 1 83.62 431 LEU B N 1
ATOM 10187 C CA . LEU B 1 431 ? -27.246 3.259 -9.742 1 83.62 431 LEU B CA 1
ATOM 10188 C C . LEU B 1 431 ? -27.763 2.131 -8.854 1 83.62 431 LEU B C 1
ATOM 10190 O O . LEU B 1 431 ? -27.64 0.955 -9.203 1 83.62 431 LEU B O 1
ATOM 10194 N N . LEU B 1 432 ? -28.324 2.459 -7.709 1 93.99 432 LEU B N 1
ATOM 10195 C CA . LEU B 1 432 ? -28.898 1.467 -6.806 1 93.99 432 LEU B CA 1
ATOM 10196 C C . LEU B 1 432 ? -30.081 0.759 -7.458 1 93.99 432 LEU B C 1
ATOM 10198 O O . LEU B 1 432 ? -30.18 -0.469 -7.406 1 93.99 432 LEU B O 1
ATOM 10202 N N . VAL B 1 433 ? -30.906 1.562 -8.144 1 89.39 433 VAL B N 1
ATOM 10203 C CA . VAL B 1 433 ? -32.083 1.004 -8.803 1 89.39 433 VAL B CA 1
ATOM 10204 C C . VAL B 1 433 ? -31.649 0.061 -9.923 1 89.39 433 VAL B C 1
ATOM 10206 O O . VAL B 1 433 ? -32.236 -1.008 -10.105 1 89.39 433 VAL B O 1
ATOM 10209 N N . GLU B 1 434 ? -30.665 0.436 -10.617 1 83.22 434 GLU B N 1
ATOM 10210 C CA . GLU B 1 434 ? -30.145 -0.38 -11.711 1 83.22 434 GLU B CA 1
ATOM 10211 C C . GLU B 1 434 ? -29.644 -1.729 -11.202 1 83.22 434 GLU B C 1
ATOM 10213 O O . GLU B 1 434 ? -29.686 -2.725 -11.927 1 83.22 434 GLU B O 1
ATOM 10218 N N . LYS B 1 435 ? -29.212 -1.746 -9.979 1 85.63 435 LYS B N 1
ATOM 10219 C CA . LYS B 1 435 ? -28.722 -2.982 -9.376 1 85.63 435 LYS B CA 1
ATOM 10220 C C . LYS B 1 435 ? -29.857 -3.758 -8.713 1 85.63 435 LYS B C 1
ATOM 10222 O O . LYS B 1 435 ? -29.622 -4.785 -8.073 1 85.63 435 LYS B O 1
ATOM 10227 N N . GLY B 1 436 ? -31.077 -3.223 -8.87 1 90.57 436 GLY B N 1
ATOM 10228 C CA . GLY B 1 436 ? -32.246 -3.881 -8.309 1 90.57 436 GLY B CA 1
ATOM 10229 C C . GLY B 1 436 ? -32.421 -3.623 -6.825 1 90.57 436 GLY B C 1
ATOM 10230 O O . GLY B 1 436 ? -33.085 -4.395 -6.129 1 90.57 436 GLY B O 1
ATOM 10231 N N . LEU B 1 437 ? -31.767 -2.579 -6.337 1 95.28 437 LEU B N 1
ATOM 10232 C CA . LEU B 1 437 ? -31.82 -2.255 -4.916 1 95.28 437 LEU B CA 1
ATOM 10233 C C . LEU B 1 437 ? -32.734 -1.06 -4.664 1 95.28 437 LEU B C 1
ATOM 10235 O O . LEU B 1 437 ? -32.948 -0.238 -5.558 1 95.28 437 LEU B O 1
ATOM 10239 N N . ASP B 1 438 ? -33.279 -0.97 -3.507 1 96.96 438 ASP B N 1
ATOM 10240 C CA . ASP B 1 438 ? -34.126 0.147 -3.098 1 96.96 438 ASP B CA 1
ATOM 10241 C C . ASP B 1 438 ? -33.299 1.255 -2.45 1 96.96 438 ASP B C 1
ATOM 10243 O O . ASP B 1 438 ? -32.775 1.082 -1.348 1 96.96 438 ASP B O 1
ATOM 10247 N N . PRO B 1 439 ? -33.254 2.36 -3.027 1 96.24 439 PRO B N 1
ATOM 10248 C CA . PRO B 1 439 ? -32.437 3.447 -2.484 1 96.24 439 PRO B CA 1
ATOM 10249 C C . PRO B 1 439 ? -32.832 3.827 -1.059 1 96.24 439 PRO B C 1
ATOM 10251 O O . PRO B 1 439 ? -31.986 4.268 -0.276 1 96.24 439 PRO B O 1
ATOM 10254 N N . GLU B 1 440 ? -34.025 3.677 -0.647 1 96.75 440 GLU B N 1
ATOM 10255 C CA . GLU B 1 440 ? -34.515 4.072 0.67 1 96.75 440 GLU B CA 1
ATOM 10256 C C . GLU B 1 440 ? -33.919 3.195 1.767 1 96.75 440 GLU B C 1
ATOM 10258 O O . GLU B 1 440 ? -33.961 3.551 2.946 1 96.75 440 GLU B O 1
ATOM 10263 N N . GLU B 1 441 ? -33.343 2.111 1.361 1 97.88 441 GLU B N 1
ATOM 10264 C CA . GLU B 1 441 ? -32.781 1.18 2.334 1 97.88 441 GLU B CA 1
ATOM 10265 C C . GLU B 1 441 ? -31.286 1.418 2.526 1 97.88 441 GLU B C 1
ATOM 10267 O O . GLU B 1 441 ? -30.609 0.638 3.199 1 97.88 441 GLU B O 1
ATOM 10272 N N . TYR B 1 442 ? -30.775 2.453 1.937 1 98.31 442 TYR B N 1
ATOM 10273 C CA . TYR B 1 442 ? -29.333 2.668 1.982 1 98.31 442 TYR B CA 1
ATOM 10274 C C . TYR B 1 442 ? -29.005 4.057 2.519 1 98.31 442 TYR B C 1
ATOM 10276 O O . TYR B 1 442 ? -29.811 4.982 2.398 1 98.31 442 TYR B O 1
ATOM 10284 N N . LEU B 1 443 ? -27.854 4.188 3.117 1 98.17 443 LEU B N 1
ATOM 10285 C CA . LEU B 1 443 ? -27.257 5.455 3.523 1 98.17 443 LEU B CA 1
ATOM 10286 C C . LEU B 1 443 ? -25.949 5.704 2.778 1 98.17 443 LEU B C 1
ATOM 10288 O O . LEU B 1 443 ? -25.183 4.77 2.532 1 98.17 443 LEU B O 1
ATOM 10292 N N . PHE B 1 444 ? -25.733 6.925 2.408 1 98.12 444 PHE B N 1
ATOM 10293 C CA . PHE B 1 444 ? -24.519 7.285 1.685 1 98.12 444 PHE B CA 1
ATOM 10294 C C . PHE B 1 444 ? -23.371 7.55 2.652 1 98.12 444 PHE B C 1
ATOM 10296 O O . PHE B 1 444 ? -23.572 8.146 3.713 1 98.12 444 PHE B O 1
ATOM 10303 N N . LEU B 1 445 ? -22.156 7.081 2.313 1 97.29 445 LEU B N 1
ATOM 10304 C CA . LEU B 1 445 ? -20.94 7.251 3.101 1 97.29 445 LEU B CA 1
ATOM 10305 C C . LEU B 1 445 ? -19.821 7.846 2.252 1 97.29 445 LEU B C 1
ATOM 10307 O O . LEU B 1 445 ? -19.393 7.239 1.268 1 97.29 445 LEU B O 1
ATOM 10311 N N . PRO B 1 446 ? -19.349 9.03 2.59 1 97.2 446 PRO B N 1
ATOM 10312 C CA . PRO B 1 446 ? -18.13 9.512 1.936 1 97.2 446 PRO B CA 1
ATOM 10313 C C . PRO B 1 446 ? -16.866 8.857 2.488 1 97.2 446 PRO B C 1
ATOM 10315 O O . PRO B 1 446 ? -16.715 8.725 3.705 1 97.2 446 PRO B O 1
ATOM 10318 N N . ILE B 1 447 ? -15.989 8.444 1.592 1 96.07 447 ILE B N 1
ATOM 10319 C CA . ILE B 1 447 ? -14.79 7.759 2.063 1 96.07 447 ILE B CA 1
ATOM 10320 C C . ILE B 1 447 ? -13.567 8.29 1.319 1 96.07 447 ILE B C 1
ATOM 10322 O O . ILE B 1 447 ? -13.683 8.789 0.197 1 96.07 447 ILE B O 1
ATOM 10326 N N . HIS B 1 448 ? -12.41 8.211 1.979 1 95.65 448 HIS B N 1
ATOM 10327 C CA . HIS B 1 448 ? -11.137 8.514 1.336 1 95.65 448 HIS B CA 1
ATOM 10328 C C . HIS B 1 448 ? -10.832 7.519 0.22 1 95.65 448 HIS B C 1
ATOM 10330 O O . HIS B 1 448 ? -10.915 6.306 0.425 1 95.65 448 HIS B O 1
ATOM 10336 N N . PRO B 1 449 ? -10.474 7.999 -0.963 1 90.73 449 PRO B N 1
ATOM 10337 C CA . PRO B 1 449 ? -10.238 7.071 -2.072 1 90.73 449 PRO B CA 1
ATOM 10338 C C . PRO B 1 449 ? -9.142 6.053 -1.766 1 90.73 449 PRO B C 1
ATOM 10340 O O . PRO B 1 449 ? -9.254 4.886 -2.151 1 90.73 449 PRO B O 1
ATOM 10343 N N . TRP B 1 450 ? -8.041 6.452 -1.101 1 94.09 450 TRP B N 1
ATOM 10344 C CA . TRP B 1 450 ? -6.982 5.524 -0.722 1 94.09 450 TRP B CA 1
ATOM 10345 C C . TRP B 1 450 ? -7.545 4.348 0.069 1 94.09 450 TRP B C 1
ATOM 10347 O O . TRP B 1 450 ? -7.139 3.202 -0.137 1 94.09 450 TRP B O 1
ATOM 10357 N N . GLN B 1 451 ? -8.443 4.614 1.009 1 95.68 451 GLN B N 1
ATOM 10358 C CA . GLN B 1 451 ? -9.035 3.588 1.862 1 95.68 451 GLN B CA 1
ATOM 10359 C C . GLN B 1 451 ? -9.808 2.565 1.035 1 95.68 451 GLN B C 1
ATOM 10361 O O . GLN B 1 451 ? -9.802 1.373 1.349 1 95.68 451 GLN B O 1
ATOM 10366 N N . TRP B 1 452 ? -10.472 3.05 0.025 1 93.83 452 TRP B N 1
ATOM 10367 C CA . TRP B 1 452 ? -11.233 2.168 -0.853 1 93.83 452 TRP B CA 1
ATOM 10368 C C . TRP B 1 452 ? -10.31 1.193 -1.578 1 93.83 452 TRP B C 1
ATOM 10370 O O . TRP B 1 452 ? -10.477 -0.024 -1.472 1 93.83 452 TRP B O 1
ATOM 10380 N N . PHE B 1 453 ? -9.343 1.673 -2.222 1 90.74 453 PHE B N 1
ATOM 10381 C CA . PHE B 1 453 ? -8.521 0.858 -3.11 1 90.74 453 PHE B CA 1
ATOM 10382 C C . PHE B 1 453 ? -7.614 -0.068 -2.309 1 90.74 453 PHE B C 1
ATOM 10384 O O . PHE B 1 453 ? -7.342 -1.195 -2.729 1 90.74 453 PHE B O 1
ATOM 10391 N N . ASN B 1 454 ? -7.159 0.372 -1.157 1 93.62 454 ASN B N 1
ATOM 10392 C CA . ASN B 1 454 ? -6.143 -0.375 -0.423 1 93.62 454 ASN B CA 1
ATOM 10393 C C . ASN B 1 454 ? -6.77 -1.343 0.575 1 93.62 454 ASN B C 1
ATOM 10395 O O . ASN B 1 454 ? -6.152 -2.341 0.951 1 93.62 454 ASN B O 1
ATOM 10399 N N . LYS B 1 455 ? -8.035 -1.056 1.023 1 94.79 455 LYS B N 1
ATOM 10400 C CA . LYS B 1 455 ? -8.585 -1.859 2.112 1 94.79 455 LYS B CA 1
ATOM 10401 C C . LYS B 1 455 ? -9.986 -2.359 1.773 1 94.79 455 LYS B C 1
ATOM 10403 O O . LYS B 1 455 ? -10.202 -3.563 1.623 1 94.79 455 LYS B O 1
ATOM 10408 N N . LEU B 1 456 ? -10.91 -1.502 1.464 1 96.22 456 LEU B N 1
ATOM 10409 C CA . LEU B 1 456 ? -12.334 -1.82 1.469 1 96.22 456 LEU B CA 1
ATOM 10410 C C . LEU B 1 456 ? -12.695 -2.717 0.289 1 96.22 456 LEU B C 1
ATOM 10412 O O . LEU B 1 456 ? -13.505 -3.635 0.428 1 96.22 456 LEU B O 1
ATOM 10416 N N . ALA B 1 457 ? -12.105 -2.463 -0.827 1 93.26 457 ALA B N 1
ATOM 10417 C CA . ALA B 1 457 ? -12.425 -3.229 -2.029 1 93.26 457 ALA B CA 1
ATOM 10418 C C . ALA B 1 457 ? -12.164 -4.717 -1.816 1 93.26 457 ALA B C 1
ATOM 10420 O O . ALA B 1 457 ? -12.814 -5.562 -2.436 1 93.26 457 ALA B O 1
ATOM 10421 N N . THR B 1 458 ? -11.266 -5.055 -0.889 1 94.91 458 THR B N 1
ATOM 10422 C CA . THR B 1 458 ? -10.924 -6.454 -0.652 1 94.91 458 THR B CA 1
ATOM 10423 C C . THR B 1 458 ? -11.547 -6.949 0.65 1 94.91 458 THR B C 1
ATOM 10425 O O . THR B 1 458 ? -12.355 -7.88 0.643 1 94.91 458 THR B O 1
ATOM 10428 N N . ILE B 1 459 ? -11.316 -6.301 1.734 1 95.59 459 ILE B N 1
ATOM 10429 C CA . ILE B 1 459 ? -11.713 -6.766 3.058 1 95.59 459 ILE B CA 1
ATOM 10430 C C . ILE B 1 459 ? -13.237 -6.798 3.158 1 95.59 459 ILE B C 1
ATOM 10432 O O . ILE B 1 459 ? -13.801 -7.621 3.883 1 95.59 459 ILE B O 1
ATOM 10436 N N . PHE B 1 460 ? -13.929 -5.95 2.387 1 97.01 460 PHE B N 1
ATOM 10437 C CA . PHE B 1 460 ? -15.386 -5.891 2.425 1 97.01 460 PHE B CA 1
ATOM 10438 C C . PHE B 1 460 ? -15.987 -6.559 1.194 1 97.01 460 PHE B C 1
ATOM 10440 O O . PHE B 1 460 ? -17.127 -6.273 0.821 1 97.01 460 PHE B O 1
ATOM 10447 N N . ALA B 1 461 ? -15.256 -7.398 0.522 1 96.31 461 ALA B N 1
ATOM 10448 C CA . ALA B 1 461 ? -15.694 -8.047 -0.711 1 96.31 461 ALA B CA 1
ATOM 10449 C C . ALA B 1 461 ? -17.006 -8.797 -0.5 1 96.31 461 ALA B C 1
ATOM 10451 O O . ALA B 1 461 ? -17.878 -8.794 -1.373 1 96.31 461 ALA B O 1
ATOM 10452 N N . SER B 1 462 ? -17.174 -9.445 0.603 1 97.1 462 SER B N 1
ATOM 10453 C CA . SER B 1 462 ? -18.397 -10.183 0.904 1 97.1 462 SER B CA 1
ATOM 10454 C C . SER B 1 462 ? -19.606 -9.255 0.949 1 97.1 462 SER B C 1
ATOM 10456 O O . SER B 1 462 ? -20.664 -9.578 0.404 1 97.1 462 SER B O 1
ATOM 10458 N N . GLU B 1 463 ? -19.438 -8.114 1.617 1 97.02 463 GLU B N 1
ATOM 10459 C CA . GLU B 1 463 ? -20.515 -7.136 1.73 1 97.02 463 GLU B CA 1
ATOM 10460 C C . GLU B 1 463 ? -20.878 -6.553 0.368 1 97.02 463 GLU B C 1
ATOM 10462 O O . GLU B 1 463 ? -22.045 -6.258 0.103 1 97.02 463 GLU B O 1
ATOM 10467 N N . ILE B 1 464 ? -19.894 -6.373 -0.445 1 95.99 464 ILE B N 1
ATOM 10468 C CA . ILE B 1 464 ? -20.105 -5.889 -1.805 1 95.99 464 ILE B CA 1
ATOM 10469 C C . ILE B 1 464 ? -20.855 -6.943 -2.617 1 95.99 464 ILE B C 1
ATOM 10471 O O . ILE B 1 464 ? -21.816 -6.625 -3.321 1 95.99 464 ILE B O 1
ATOM 10475 N N . ALA B 1 465 ? -20.469 -8.193 -2.496 1 95.88 465 ALA B N 1
ATOM 10476 C CA . ALA B 1 465 ? -21.096 -9.294 -3.223 1 95.88 465 ALA B CA 1
ATOM 10477 C C . ALA B 1 465 ? -22.567 -9.436 -2.842 1 95.88 465 ALA B C 1
ATOM 10479 O O . ALA B 1 465 ? -23.407 -9.747 -3.689 1 95.88 465 ALA B O 1
ATOM 10480 N N . LYS B 1 466 ? -22.871 -9.203 -1.633 1 95.33 466 LYS B N 1
ATOM 10481 C CA . LYS B 1 466 ? -24.225 -9.39 -1.121 1 95.33 466 LYS B CA 1
ATOM 10482 C C . LYS B 1 466 ? -25.08 -8.149 -1.362 1 95.33 466 LYS B C 1
ATOM 10484 O O . LYS B 1 466 ? -26.275 -8.144 -1.057 1 95.33 466 LYS B O 1
ATOM 10489 N N . GLY B 1 467 ? -24.489 -7.055 -1.823 1 94.66 467 GLY B N 1
ATOM 10490 C CA . GLY B 1 467 ? -25.222 -5.834 -2.118 1 94.66 467 GLY B CA 1
ATOM 10491 C C . GLY B 1 467 ? -25.452 -4.967 -0.894 1 94.66 467 GLY B C 1
ATOM 10492 O O . GLY B 1 467 ? -26.215 -4 -0.947 1 94.66 467 GLY B O 1
ATOM 10493 N N . ASN B 1 468 ? -24.84 -5.31 0.239 1 97.53 468 ASN B N 1
ATOM 10494 C CA . ASN B 1 468 ? -24.969 -4.502 1.447 1 97.53 468 ASN B CA 1
ATOM 10495 C C . ASN B 1 468 ? -24.12 -3.236 1.367 1 97.53 468 ASN B C 1
ATOM 10497 O O . ASN B 1 468 ? -24.387 -2.259 2.07 1 97.53 468 ASN B O 1
ATOM 10501 N N . LEU B 1 469 ? -23.071 -3.29 0.651 1 97.78 469 LEU B N 1
ATOM 10502 C CA . LEU B 1 469 ? -22.181 -2.168 0.375 1 97.78 469 LEU B CA 1
ATOM 10503 C C . LEU B 1 469 ? -22.028 -1.952 -1.127 1 97.78 469 LEU B C 1
ATOM 10505 O O . LEU B 1 469 ? -21.628 -2.866 -1.852 1 97.78 469 LEU B O 1
ATOM 10509 N N . VAL B 1 470 ? -22.346 -0.775 -1.616 1 96.11 470 VAL B N 1
ATOM 10510 C CA . VAL B 1 470 ? -22.348 -0.491 -3.047 1 96.11 470 VAL B CA 1
ATOM 10511 C C . VAL B 1 470 ? -21.437 0.699 -3.34 1 96.11 470 VAL B C 1
ATOM 10513 O O . VAL B 1 470 ? -21.518 1.73 -2.668 1 96.11 470 VAL B O 1
ATOM 10516 N N . CYS B 1 471 ? -20.543 0.548 -4.261 1 91.39 471 CYS B N 1
ATOM 10517 C CA . CYS B 1 471 ? -19.684 1.641 -4.7 1 91.39 471 CYS B CA 1
ATOM 10518 C C . CYS B 1 471 ? -20.441 2.595 -5.618 1 91.39 471 CYS B C 1
ATOM 10520 O O . CYS B 1 471 ? -20.898 2.198 -6.691 1 91.39 471 CYS B O 1
ATOM 10522 N N . LEU B 1 472 ? -20.577 3.769 -5.268 1 90.07 472 LEU B N 1
ATOM 10523 C CA . LEU B 1 472 ? -21.343 4.743 -6.038 1 90.07 472 LEU B CA 1
ATOM 10524 C C . LEU B 1 472 ? -20.428 5.558 -6.946 1 90.07 472 LEU B C 1
ATOM 10526 O O . LEU B 1 472 ? -20.874 6.097 -7.961 1 90.07 472 LEU B O 1
ATOM 10530 N N . GLY B 1 473 ? -19.135 5.718 -6.472 1 82.28 473 GLY B N 1
ATOM 10531 C CA . GLY B 1 473 ? -18.187 6.471 -7.278 1 82.28 473 GLY B CA 1
ATOM 10532 C C . GLY B 1 473 ? -17.776 7.785 -6.641 1 82.28 473 GLY B C 1
ATOM 10533 O O . GLY B 1 473 ? -18.058 8.027 -5.466 1 82.28 473 GLY B O 1
ATOM 10534 N N . TYR B 1 474 ? -17.115 8.619 -7.378 1 81.34 474 TYR B N 1
ATOM 10535 C CA . TYR B 1 474 ? -16.571 9.874 -6.872 1 81.34 474 TYR B CA 1
ATOM 10536 C C . TYR B 1 474 ? -17.653 10.943 -6.788 1 81.34 474 TYR B C 1
ATOM 10538 O O . TYR B 1 474 ? -18.537 11.009 -7.645 1 81.34 474 TYR B O 1
ATOM 10546 N N . GLY B 1 475 ? -17.595 11.69 -5.699 1 81.75 475 GLY B N 1
ATOM 10547 C CA . GLY B 1 475 ? -18.402 12.899 -5.647 1 81.75 475 GLY B CA 1
ATOM 10548 C C . GLY B 1 475 ? -17.818 14.042 -6.456 1 81.75 475 GLY B C 1
ATOM 10549 O O . GLY B 1 475 ? -16.673 13.969 -6.906 1 81.75 475 GLY B O 1
ATOM 10550 N N . ALA B 1 476 ? -18.522 15.102 -6.598 1 71.8 476 ALA B N 1
ATOM 10551 C CA . ALA B 1 476 ? -18.169 16.198 -7.496 1 71.8 476 ALA B CA 1
ATOM 10552 C C . ALA B 1 476 ? -17.236 17.191 -6.809 1 71.8 476 ALA B C 1
ATOM 10554 O O . ALA B 1 476 ? -16.466 17.891 -7.472 1 71.8 476 ALA B O 1
ATOM 10555 N N . ASP B 1 477 ? -17.26 17.261 -5.508 1 83.79 477 ASP B N 1
ATOM 10556 C CA . ASP B 1 477 ? -16.506 18.272 -4.774 1 83.79 477 ASP B CA 1
ATOM 10557 C C . ASP B 1 477 ? -15.036 17.878 -4.649 1 83.79 477 ASP B C 1
ATOM 10559 O O . ASP B 1 477 ? -14.706 16.691 -4.625 1 83.79 477 ASP B O 1
ATOM 10563 N N . GLN B 1 478 ? -14.218 18.905 -4.554 1 82.38 478 GLN B N 1
ATOM 10564 C CA . GLN B 1 478 ? -12.79 18.741 -4.307 1 82.38 478 GLN B CA 1
ATOM 10565 C C . GLN B 1 478 ? -12.44 19.072 -2.859 1 82.38 478 GLN B C 1
ATOM 10567 O O . GLN B 1 478 ? -12.989 20.012 -2.281 1 82.38 478 GLN B O 1
ATOM 10572 N N . TYR B 1 479 ? -11.528 18.274 -2.334 1 91.48 479 TYR B N 1
ATOM 10573 C CA . TYR B 1 479 ? -11.163 18.428 -0.93 1 91.48 479 TYR B CA 1
ATOM 10574 C C . TYR B 1 479 ? -9.653 18.561 -0.771 1 91.48 479 TYR B C 1
ATOM 10576 O O . TYR B 1 479 ? -8.889 18.071 -1.605 1 91.48 479 TYR B O 1
ATOM 10584 N N . LEU B 1 480 ? -9.227 19.223 0.268 1 91.63 480 LEU B N 1
ATOM 10585 C CA . LEU B 1 480 ? -7.837 19.283 0.706 1 91.63 480 LEU B CA 1
ATOM 10586 C C . LEU B 1 480 ? -7.67 18.633 2.075 1 91.63 480 LEU B C 1
ATOM 10588 O O . LEU B 1 480 ? -8.481 18.858 2.977 1 91.63 480 LEU B O 1
ATOM 10592 N N . ALA B 1 481 ? -6.631 17.844 2.134 1 94.7 481 ALA B N 1
ATOM 10593 C CA . ALA B 1 481 ? -6.32 17.273 3.442 1 94.7 481 ALA B CA 1
ATOM 10594 C C . ALA B 1 481 ? -5.769 18.337 4.387 1 94.7 481 ALA B C 1
ATOM 10596 O O . ALA B 1 481 ? -4.928 19.149 3.995 1 94.7 481 ALA B O 1
ATOM 10597 N N . GLN B 1 482 ? -6.272 18.328 5.576 1 95.19 482 GLN B N 1
ATOM 10598 C CA . GLN B 1 482 ? -5.737 19.212 6.606 1 95.19 482 GLN B CA 1
ATOM 10599 C C . GLN B 1 482 ? -4.528 18.586 7.296 1 95.19 482 GLN B C 1
ATOM 10601 O O . GLN B 1 482 ? -4.134 17.464 6.971 1 95.19 482 GLN B O 1
ATOM 10606 N N . GLN B 1 483 ? -3.97 19.228 8.232 1 92.54 483 GLN B N 1
ATOM 10607 C CA . GLN B 1 483 ? -2.75 18.78 8.897 1 92.54 483 GLN B CA 1
ATOM 10608 C C . GLN B 1 483 ? -2.949 17.417 9.552 1 92.54 483 GLN B C 1
ATOM 10610 O O . GLN B 1 483 ? -2.011 16.622 9.641 1 92.54 483 GLN B O 1
ATOM 10615 N N . SER B 1 484 ? -4.169 17.13 9.881 1 88.91 484 SER B N 1
ATOM 10616 C CA . SER B 1 484 ? -4.458 15.835 10.489 1 88.91 484 SER B CA 1
ATOM 10617 C C . SER B 1 484 ? -4.576 14.742 9.432 1 88.91 484 SER B C 1
ATOM 10619 O O . SER B 1 484 ? -4.618 13.554 9.762 1 88.91 484 SER B O 1
ATOM 10621 N N . ILE B 1 485 ? -4.607 14.997 8.208 1 90.65 485 ILE B N 1
ATOM 10622 C CA . ILE B 1 485 ? -4.553 14.145 7.025 1 90.65 485 ILE B CA 1
ATOM 10623 C C . ILE B 1 485 ? -5.926 13.528 6.77 1 90.65 485 ILE B C 1
ATOM 10625 O O . ILE B 1 485 ? -6.319 13.325 5.619 1 90.65 485 ILE B O 1
ATOM 10629 N N . ARG B 1 486 ? -6.709 13.224 7.83 1 92.19 486 ARG B N 1
ATOM 10630 C CA . ARG B 1 486 ? -7.988 12.544 7.656 1 92.19 486 ARG B CA 1
ATOM 10631 C C . ARG B 1 486 ? -9.14 13.543 7.631 1 92.19 486 ARG B C 1
ATOM 10633 O O . ARG B 1 486 ? -10.28 13.176 7.337 1 92.19 486 ARG B O 1
ATOM 10640 N N . THR B 1 487 ? -8.893 14.737 8.085 1 94.95 487 THR B N 1
ATOM 10641 C CA . THR B 1 487 ? -9.888 15.799 7.98 1 94.95 487 THR B CA 1
ATOM 10642 C C . THR B 1 487 ? -9.764 16.526 6.644 1 94.95 487 THR B C 1
ATOM 10644 O O . THR B 1 487 ? -8.688 17.019 6.298 1 94.95 487 THR B O 1
ATOM 10647 N N . LEU B 1 488 ? -10.881 16.645 5.987 1 96.7 488 LEU B N 1
ATOM 10648 C CA . LEU B 1 488 ? -10.863 17.142 4.616 1 96.7 488 LEU B CA 1
ATOM 10649 C C . LEU B 1 488 ? -11.692 18.415 4.488 1 96.7 488 LEU B C 1
ATOM 10651 O O . LEU B 1 488 ? -12.858 18.445 4.89 1 96.7 488 LEU B O 1
ATOM 10655 N N . PHE B 1 489 ? -11.082 19.423 3.932 1 96.33 489 PHE B N 1
ATOM 10656 C CA . PHE B 1 489 ? -11.724 20.713 3.708 1 96.33 489 PHE B CA 1
ATOM 10657 C C . PHE B 1 489 ? -12.268 20.807 2.288 1 96.33 489 PHE B C 1
ATOM 10659 O O . PHE B 1 489 ? -11.536 20.584 1.321 1 96.33 489 PHE B O 1
ATOM 10666 N N . ASN B 1 490 ? -13.56 21.096 2.181 1 93.74 490 ASN B N 1
ATOM 10667 C CA . ASN B 1 490 ? -14.191 21.256 0.875 1 93.74 490 ASN B CA 1
ATOM 10668 C C . ASN B 1 490 ? -13.8 22.578 0.221 1 93.74 490 ASN B C 1
ATOM 10670 O O . ASN B 1 490 ? -14.281 23.639 0.622 1 93.74 490 ASN B O 1
ATOM 10674 N N . ILE B 1 491 ? -12.984 22.518 -0.776 1 83.82 491 ILE B N 1
ATOM 10675 C CA . ILE B 1 491 ? -12.501 23.759 -1.371 1 83.82 491 ILE B CA 1
ATOM 10676 C C . ILE B 1 491 ? -13.468 24.221 -2.458 1 83.82 491 ILE B C 1
ATOM 10678 O O . ILE B 1 491 ? -13.457 25.39 -2.851 1 83.82 491 ILE B O 1
ATOM 10682 N N . THR B 1 492 ? -14.291 23.268 -2.979 1 78.25 492 THR B N 1
ATOM 10683 C CA . THR B 1 492 ? -15.327 23.627 -3.941 1 78.25 492 THR B CA 1
ATOM 10684 C C . THR B 1 492 ? -16.386 24.513 -3.29 1 78.25 492 THR B C 1
ATOM 10686 O O . THR B 1 492 ? -16.841 25.489 -3.891 1 78.25 492 THR B O 1
ATOM 10689 N N . ASN B 1 493 ? -16.808 24.141 -2.133 1 86.9 493 ASN B N 1
ATOM 10690 C CA . ASN B 1 493 ? -17.737 24.899 -1.302 1 86.9 493 ASN B CA 1
ATOM 10691 C C . ASN B 1 493 ? -17.248 24.995 0.141 1 86.9 493 ASN B C 1
ATOM 10693 O O . ASN B 1 493 ? -17.534 24.117 0.957 1 86.9 493 ASN B O 1
ATOM 10697 N N . ARG B 1 494 ? -16.741 26.089 0.492 1 89.62 494 ARG B N 1
ATOM 10698 C CA . ARG B 1 494 ? -16.039 26.264 1.759 1 89.62 494 ARG B CA 1
ATOM 10699 C C . ARG B 1 494 ? -17.013 26.245 2.932 1 89.62 494 ARG B C 1
ATOM 10701 O O . ARG B 1 494 ? -16.605 26.059 4.081 1 89.62 494 ARG B O 1
ATOM 10708 N N . LYS B 1 495 ? -18.25 26.467 2.673 1 91.39 495 LYS B N 1
ATOM 10709 C CA . LYS B 1 495 ? -19.23 26.501 3.754 1 91.39 495 LYS B CA 1
ATOM 10710 C C . LYS B 1 495 ? -19.755 25.102 4.064 1 91.39 495 LYS B C 1
ATOM 10712 O O . LYS B 1 495 ? -20.386 24.885 5.101 1 91.39 495 LYS B O 1
ATOM 10717 N N . LYS B 1 496 ? -19.487 24.176 3.171 1 94.28 496 LYS B N 1
ATOM 10718 C CA . LYS B 1 496 ? -19.828 22.789 3.474 1 94.28 496 LYS B CA 1
ATOM 10719 C C . LYS B 1 496 ? -18.98 22.254 4.624 1 94.28 496 LYS B C 1
ATOM 10721 O O . LYS B 1 496 ? -17.979 22.866 5.002 1 94.28 496 LYS B O 1
ATOM 10726 N N . PHE B 1 497 ? -19.398 21.194 5.142 1 97.01 497 PHE B N 1
ATOM 10727 C CA . PHE B 1 497 ? -18.79 20.646 6.349 1 97.01 497 PHE B CA 1
ATOM 10728 C C . PHE B 1 497 ? -17.41 20.075 6.049 1 97.01 497 PHE B C 1
ATOM 10730 O O . PHE B 1 497 ? -17.146 19.629 4.93 1 97.01 497 PHE B O 1
ATOM 10737 N N . TYR B 1 498 ? -16.555 20.126 7.115 1 96.59 498 TYR B N 1
ATOM 10738 C CA . TYR B 1 498 ? -15.404 19.23 7.102 1 96.59 498 TYR B CA 1
ATOM 10739 C C . TYR B 1 498 ? -15.847 17.773 7.057 1 96.59 498 TYR B C 1
ATOM 10741 O O . TYR B 1 498 ? -16.821 17.393 7.711 1 96.59 498 TYR B O 1
ATOM 10749 N N . THR B 1 499 ? -15.123 17.026 6.281 1 96.75 499 THR B N 1
ATOM 10750 C CA . THR B 1 499 ? -15.366 15.588 6.295 1 96.75 499 THR B CA 1
ATOM 10751 C C . THR B 1 499 ? -14.159 14.84 6.853 1 96.75 499 THR B C 1
ATOM 10753 O O . THR B 1 499 ? -13.036 15.018 6.375 1 96.75 499 THR B O 1
ATOM 10756 N N . LYS B 1 500 ? -14.323 14.146 7.877 1 94.68 500 LYS B N 1
ATOM 10757 C CA . LYS B 1 500 ? -13.292 13.279 8.44 1 94.68 500 LYS B CA 1
ATOM 10758 C C . LYS B 1 500 ? -13.555 11.816 8.095 1 94.68 500 LYS B C 1
ATOM 10760 O O . LYS B 1 500 ? -14.633 11.29 8.381 1 94.68 500 LYS B O 1
ATOM 10765 N N . SER B 1 501 ? -12.638 11.203 7.467 1 93.9 501 SER B N 1
ATOM 10766 C CA . SER B 1 501 ? -12.836 9.836 6.996 1 93.9 501 SER B CA 1
ATOM 10767 C C . SER B 1 501 ? -11.764 8.901 7.546 1 93.9 501 SER B C 1
ATOM 10769 O O . SER B 1 501 ? -10.664 9.341 7.885 1 93.9 501 SER B O 1
ATOM 10771 N N . ALA B 1 502 ? -12.101 7.626 7.669 1 92.62 502 ALA B N 1
ATOM 10772 C CA . ALA B 1 502 ? -11.133 6.611 8.077 1 92.62 502 ALA B CA 1
ATOM 10773 C C . ALA B 1 502 ? -10.003 6.49 7.059 1 92.62 502 ALA B C 1
ATOM 10775 O O . ALA B 1 502 ? -10.234 6.585 5.851 1 92.62 502 ALA B O 1
ATOM 10776 N N . LEU B 1 503 ? -8.819 6.339 7.517 1 92.74 503 LEU B N 1
ATOM 10777 C CA . LEU B 1 503 ? -7.612 6.165 6.718 1 92.74 503 LEU B CA 1
ATOM 10778 C C . LEU B 1 503 ? -6.63 5.228 7.413 1 92.74 503 LEU B C 1
ATOM 10780 O O . LEU B 1 503 ? -6.08 5.568 8.464 1 92.74 503 LEU B O 1
ATOM 10784 N N . SER B 1 504 ? -6.343 4.04 6.891 1 90.28 504 SER B N 1
ATOM 10785 C CA . SER B 1 504 ? -5.573 2.986 7.543 1 90.28 504 SER B CA 1
ATOM 10786 C C . SER B 1 504 ? -4.086 3.114 7.23 1 90.28 504 SER B C 1
ATOM 10788 O O . SER B 1 504 ? -3.484 2.197 6.666 1 90.28 504 SER B O 1
ATOM 10790 N N . ILE B 1 505 ? -3.429 4.191 7.597 1 88.41 505 ILE B N 1
ATOM 10791 C CA . ILE B 1 505 ? -1.986 4.375 7.488 1 88.41 505 ILE B CA 1
ATOM 10792 C C . ILE B 1 505 ? -1.395 4.649 8.869 1 88.41 505 ILE B C 1
ATOM 10794 O O . ILE B 1 505 ? -2.122 4.988 9.806 1 88.41 505 ILE B O 1
ATOM 10798 N N . LEU B 1 506 ? -0.176 4.445 8.971 1 80.25 506 LEU B N 1
ATOM 10799 C CA . LEU B 1 506 ? 0.523 4.745 10.216 1 80.25 506 LEU B CA 1
ATOM 10800 C C . LEU B 1 506 ? 1.109 6.153 10.184 1 80.25 506 LEU B C 1
ATOM 10802 O O . LEU B 1 506 ? 1.89 6.485 9.289 1 80.25 506 LEU B O 1
ATOM 10806 N N . ASN B 1 507 ? 0.608 6.876 11.079 1 76.23 507 ASN B N 1
ATOM 10807 C CA . ASN B 1 507 ? 1.088 8.238 11.287 1 76.23 507 ASN B CA 1
ATOM 10808 C C . ASN B 1 507 ? 1.296 8.539 12.768 1 76.23 507 ASN B C 1
ATOM 10810 O O . ASN B 1 507 ? 0.342 8.528 13.548 1 76.23 507 ASN B O 1
ATOM 10814 N N . MET B 1 508 ? 2.555 8.778 13.147 1 68.92 508 MET B N 1
ATOM 10815 C CA . MET B 1 508 ? 2.949 9.106 14.515 1 68.92 508 MET B CA 1
ATOM 10816 C C . MET B 1 508 ? 2.604 7.966 15.468 1 68.92 508 MET B C 1
ATOM 10818 O O . MET B 1 508 ? 2.071 8.199 16.554 1 68.92 508 MET B O 1
ATOM 10822 N N . GLY B 1 509 ? 2.728 6.748 14.899 1 57.13 509 GLY B N 1
ATOM 10823 C CA . GLY B 1 509 ? 2.573 5.587 15.762 1 57.13 509 GLY B CA 1
ATOM 10824 C C . GLY B 1 509 ? 1.13 5.148 15.919 1 57.13 509 GLY B C 1
ATOM 10825 O O . GLY B 1 509 ? 0.816 4.327 16.783 1 57.13 509 GLY B O 1
ATOM 10826 N N . PHE B 1 510 ? 0.241 5.718 15.077 1 56.89 510 PHE B N 1
ATOM 10827 C CA . PHE B 1 510 ? -1.169 5.367 15.2 1 56.89 510 PHE B CA 1
ATOM 10828 C C . PHE B 1 510 ? -1.736 4.925 13.856 1 56.89 510 PHE B C 1
ATOM 10830 O O . PHE B 1 510 ? -1.421 5.513 12.819 1 56.89 510 PHE B O 1
ATOM 10837 N N . MET B 1 511 ? -2.451 3.704 13.981 1 49.76 511 MET B N 1
ATOM 10838 C CA . MET B 1 511 ? -3.348 3.434 12.861 1 49.76 511 MET B CA 1
ATOM 10839 C C . MET B 1 511 ? -4.622 4.264 12.971 1 49.76 511 MET B C 1
ATOM 10841 O O . MET B 1 511 ? -5.299 4.236 14.001 1 49.76 511 MET B O 1
ATOM 10845 N N . ARG B 1 512 ? -4.948 4.983 12.074 1 53.73 512 ARG B N 1
ATOM 10846 C CA . ARG B 1 512 ? -5.927 6.058 12.199 1 53.73 512 ARG B CA 1
ATOM 10847 C C . ARG B 1 512 ? -7.303 5.603 11.722 1 53.73 512 ARG B C 1
ATOM 10849 O O . ARG B 1 512 ? -7.728 5.95 10.619 1 53.73 512 ARG B O 1
ATOM 10856 N N . GLY B 1 513 ? -8.001 4.701 12.434 1 57.49 513 GLY B N 1
ATOM 10857 C CA . GLY B 1 513 ? -9.392 4.346 12.199 1 57.49 513 GLY B CA 1
ATOM 10858 C C . GLY B 1 513 ? -10.364 5.17 13.022 1 57.49 513 GLY B C 1
ATOM 10859 O O . GLY B 1 513 ? -9.962 6.11 13.71 1 57.49 513 GLY B O 1
ATOM 10860 N N . LEU B 1 514 ? -11.657 5.17 12.612 1 65.56 514 LEU B N 1
ATOM 10861 C CA . LEU B 1 514 ? -12.703 5.839 13.38 1 65.56 514 LEU B CA 1
ATOM 10862 C C . LEU B 1 514 ? -13.572 4.824 14.113 1 65.56 514 LEU B C 1
ATOM 10864 O O . LEU B 1 514 ? -14.305 4.058 13.483 1 65.56 514 LEU B O 1
ATOM 10868 N N . PRO B 1 515 ? -13.435 4.789 15.37 1 57.92 515 PRO B N 1
ATOM 10869 C CA . PRO B 1 515 ? -14.207 3.782 16.102 1 57.92 515 PRO B CA 1
ATOM 10870 C C . PRO B 1 515 ? -15.709 4.056 16.076 1 57.92 515 PRO B C 1
ATOM 10872 O O . PRO B 1 515 ? -16.136 5.194 16.288 1 57.92 515 PRO B O 1
ATOM 10875 N N . LEU B 1 516 ? -16.49 3.104 15.767 1 62.71 516 LEU B N 1
ATOM 10876 C CA . LEU B 1 516 ? -17.941 3.162 15.624 1 62.71 516 LEU B CA 1
ATOM 10877 C C . LEU B 1 516 ? -18.592 3.683 16.9 1 62.71 516 LEU B C 1
ATOM 10879 O O . LEU B 1 516 ? -19.524 4.488 16.843 1 62.71 516 LEU B O 1
ATOM 10883 N N . TYR B 1 517 ? -18.088 3.269 17.963 1 59.83 517 TYR B N 1
ATOM 10884 C CA . TYR B 1 517 ? -18.677 3.647 19.243 1 59.83 517 TYR B CA 1
ATOM 10885 C C . TYR B 1 517 ? -18.592 5.154 19.459 1 59.83 517 TYR B C 1
ATOM 10887 O O . TYR B 1 517 ? -19.525 5.765 19.985 1 59.83 517 TYR B O 1
ATOM 10895 N N . TYR B 1 518 ? -17.623 5.745 18.928 1 64.92 518 TYR B N 1
ATOM 10896 C CA . TYR B 1 518 ? -17.431 7.18 19.101 1 64.92 518 TYR B CA 1
ATOM 10897 C C . TYR B 1 518 ? -18.307 7.968 18.135 1 64.92 518 TYR B C 1
ATOM 10899 O O . TYR B 1 518 ? -18.842 9.021 18.49 1 64.92 518 TYR B O 1
ATOM 10907 N N . LEU B 1 519 ? -18.527 7.351 17.073 1 72.45 519 LEU B N 1
ATOM 10908 C CA . LEU B 1 519 ? -19.213 8.074 16.007 1 72.45 519 LEU B CA 1
ATOM 10909 C C . LEU B 1 519 ? -20.695 8.236 16.327 1 72.45 519 LEU B C 1
ATOM 10911 O O . LEU B 1 519 ? -21.31 9.236 15.949 1 72.45 519 LEU B O 1
ATOM 10915 N N . GLY B 1 520 ? -21.184 7.375 17.116 1 75.45 520 GLY B N 1
ATOM 10916 C CA . GLY B 1 520 ? -22.595 7.464 17.457 1 75.45 520 GLY B CA 1
ATOM 10917 C C . GLY B 1 520 ? -22.888 8.513 18.514 1 75.45 520 GLY B C 1
ATOM 10918 O O . GLY B 1 520 ? -23.979 9.087 18.54 1 75.45 520 GLY B O 1
ATOM 10919 N N . THR B 1 521 ? -21.919 8.849 19.251 1 80.78 521 THR B N 1
ATOM 10920 C CA . THR B 1 521 ? -22.147 9.748 20.377 1 80.78 521 THR B CA 1
ATOM 10921 C C . THR B 1 521 ? -21.627 11.149 20.065 1 80.78 521 THR B C 1
ATOM 10923 O O . THR B 1 521 ? -21.936 12.105 20.78 1 80.78 521 THR B O 1
ATOM 10926 N N . ALA B 1 522 ? -20.971 11.304 19.007 1 84.23 522 ALA B N 1
ATOM 10927 C CA . ALA B 1 522 ? -20.283 12.555 18.701 1 84.23 522 ALA B CA 1
ATOM 10928 C C . ALA B 1 522 ? -21.274 13.709 18.571 1 84.23 522 ALA B C 1
ATOM 10930 O O . ALA B 1 522 ? -21.099 14.758 19.194 1 84.23 522 ALA B O 1
ATOM 10931 N N . PRO B 1 523 ? -22.389 13.592 17.868 1 86.78 523 PRO B N 1
ATOM 10932 C CA . PRO B 1 523 ? -23.338 14.701 17.749 1 86.78 523 PRO B CA 1
ATOM 10933 C C . PRO B 1 523 ? -24.005 15.051 19.077 1 86.78 523 PRO B C 1
ATOM 10935 O O . PRO B 1 523 ? -24.235 16.229 19.365 1 86.78 523 PRO B O 1
ATOM 10938 N N . LYS B 1 524 ? -24.274 14.054 19.848 1 87.94 524 LYS B N 1
ATOM 10939 C CA . LYS B 1 524 ? -24.881 14.285 21.155 1 87.94 524 LYS B CA 1
ATOM 10940 C C . LYS B 1 524 ? -23.93 15.043 22.077 1 87.94 524 LYS B C 1
ATOM 10942 O O . LYS B 1 524 ? -24.355 15.922 22.829 1 87.94 524 LYS B O 1
ATOM 10947 N N . MET B 1 525 ? -22.761 14.699 22.004 1 89.61 525 MET B N 1
ATOM 10948 C CA . MET B 1 525 ? -21.742 15.376 22.801 1 89.61 525 MET B CA 1
ATOM 10949 C C . MET B 1 525 ? -21.614 16.839 22.393 1 89.61 525 MET B C 1
ATOM 10951 O O . MET B 1 525 ? -21.459 17.715 23.246 1 89.61 525 MET B O 1
ATOM 10955 N N . ALA B 1 526 ? -21.622 17.07 21.155 1 89.24 526 ALA B N 1
ATOM 10956 C CA . ALA B 1 526 ? -21.516 18.433 20.64 1 89.24 526 ALA B CA 1
ATOM 10957 C C . ALA B 1 526 ? -22.654 19.306 21.159 1 89.24 526 ALA B C 1
ATOM 10959 O O . ALA B 1 526 ? -22.424 20.425 21.624 1 89.24 526 ALA B O 1
ATOM 10960 N N . VAL B 1 527 ? -23.85 18.806 21.106 1 89.66 527 VAL B N 1
ATOM 10961 C CA . VAL B 1 527 ? -25.023 19.553 21.549 1 89.66 527 VAL B CA 1
ATOM 10962 C C . VAL B 1 527 ? -24.934 19.811 23.052 1 89.66 527 VAL B C 1
ATOM 10964 O O . VAL B 1 527 ? -25.24 20.911 23.518 1 89.66 527 VAL B O 1
ATOM 10967 N N . TRP B 1 528 ? -24.562 18.79 23.751 1 92.11 528 TRP B N 1
ATOM 10968 C CA . TRP B 1 528 ? -24.455 18.92 25.2 1 92.11 528 TRP B CA 1
ATOM 10969 C C . TRP B 1 528 ? -23.429 19.984 25.577 1 92.11 528 TRP B C 1
ATOM 10971 O O . TRP B 1 528 ? -23.681 20.817 26.45 1 92.11 528 TRP B O 1
ATOM 10981 N N . LEU B 1 529 ? -22.342 19.982 24.974 1 92.87 529 LEU B N 1
ATOM 10982 C CA . LEU B 1 529 ? -21.278 20.938 25.257 1 92.87 529 LEU B CA 1
ATOM 10983 C C . LEU B 1 529 ? -21.686 22.346 24.835 1 92.87 529 LEU B C 1
ATOM 10985 O O . LEU B 1 529 ? -21.345 23.323 25.506 1 92.87 529 LEU B O 1
ATOM 10989 N N . GLU B 1 530 ? -22.337 22.475 23.69 1 92.04 530 GLU B N 1
ATOM 10990 C CA . GLU B 1 530 ? -22.82 23.779 23.247 1 92.04 530 GLU B CA 1
ATOM 10991 C C . GLU B 1 530 ? -23.783 24.386 24.263 1 92.04 530 GLU B C 1
ATOM 10993 O O . GLU B 1 530 ? -23.692 25.574 24.581 1 92.04 530 GLU B O 1
ATOM 10998 N N . ASN B 1 531 ? -24.689 23.557 24.695 1 91.87 531 ASN B N 1
ATOM 10999 C CA . ASN B 1 531 ? -25.645 24.026 25.692 1 91.87 531 ASN B CA 1
ATOM 11000 C C . ASN B 1 531 ? -24.948 24.455 26.98 1 91.87 531 ASN B C 1
ATOM 11002 O O . ASN B 1 531 ? -25.385 25.396 27.644 1 91.87 531 ASN B O 1
ATOM 11006 N N . LEU B 1 532 ? -23.956 23.767 27.267 1 91.84 532 LEU B N 1
ATOM 11007 C CA . LEU B 1 532 ? -23.196 24.063 28.477 1 91.84 532 LEU B CA 1
ATOM 11008 C C . LEU B 1 532 ? -22.405 25.357 28.32 1 91.84 532 LEU B C 1
ATOM 11010 O O . LEU B 1 532 ? -22.433 26.218 29.202 1 91.84 532 LEU B O 1
ATOM 11014 N N . LEU B 1 533 ? -21.739 25.578 27.217 1 93.7 533 LEU B N 1
ATOM 11015 C CA . LEU B 1 533 ? -20.722 26.615 27.082 1 93.7 533 LEU B CA 1
ATOM 11016 C C . LEU B 1 533 ? -21.313 27.877 26.462 1 93.7 533 LEU B C 1
ATOM 11018 O O . LEU B 1 533 ? -20.928 28.991 26.825 1 93.7 533 LEU B O 1
ATOM 11022 N N . TYR B 1 534 ? -22.195 27.743 25.539 1 91.93 534 TYR B N 1
ATOM 11023 C CA . TYR B 1 534 ? -22.639 28.897 24.765 1 91.93 534 TYR B CA 1
ATOM 11024 C C . TYR B 1 534 ? -23.596 29.762 25.577 1 91.93 534 TYR B C 1
ATOM 11026 O O . TYR B 1 534 ? -23.879 30.903 25.203 1 91.93 534 TYR B O 1
ATOM 11034 N N . ASN B 1 535 ? -24.046 29.333 26.689 1 91.08 535 ASN B N 1
ATOM 11035 C CA . ASN B 1 535 ? -24.896 30.115 27.58 1 91.08 535 ASN B CA 1
ATOM 11036 C C . ASN B 1 535 ? -24.087 30.766 28.699 1 91.08 535 ASN B C 1
ATOM 11038 O O . ASN B 1 535 ? -24.625 31.544 29.488 1 91.08 535 ASN B O 1
ATOM 11042 N N . ASP B 1 536 ? -22.88 30.475 28.698 1 95.34 536 ASP B N 1
ATOM 11043 C CA . ASP B 1 536 ? -21.995 31.069 29.697 1 95.34 536 ASP B CA 1
ATOM 11044 C C . ASP B 1 536 ? -21.574 32.478 29.289 1 95.34 536 ASP B C 1
ATOM 11046 O O . ASP B 1 536 ? -21.045 32.681 28.194 1 95.34 536 ASP B O 1
ATOM 11050 N N . PRO B 1 537 ? -21.79 33.414 30.099 1 95.62 537 PRO B N 1
ATOM 11051 C CA . PRO B 1 537 ? -21.497 34.801 29.731 1 95.62 537 PRO B CA 1
ATOM 11052 C C . PRO B 1 537 ? -20.018 35.033 29.434 1 95.62 537 PRO B C 1
ATOM 11054 O O . PRO B 1 537 ? -19.679 35.82 28.546 1 95.62 537 PRO B O 1
ATOM 11057 N N . TYR B 1 538 ? -19.205 34.409 30.206 1 96.66 538 TYR B N 1
ATOM 11058 C CA . TYR B 1 538 ? -17.774 34.6 30 1 96.66 538 TYR B CA 1
ATOM 11059 C C . TYR B 1 538 ? -17.336 34.032 28.655 1 96.66 538 TYR B C 1
ATOM 11061 O O . TYR B 1 538 ? -16.546 34.653 27.94 1 96.66 538 TYR B O 1
ATOM 11069 N N . ILE B 1 539 ? -17.811 32.853 28.309 1 96.61 539 ILE B N 1
ATOM 11070 C CA . ILE B 1 539 ? -17.482 32.208 27.043 1 96.61 539 ILE B CA 1
ATOM 11071 C C . ILE B 1 539 ? -18.016 33.046 25.883 1 96.61 539 ILE B C 1
ATOM 11073 O O . ILE B 1 539 ? -17.328 33.234 24.877 1 96.61 539 ILE B O 1
ATOM 11077 N N . LYS B 1 540 ? -19.186 33.53 26.004 1 94.45 540 LYS B N 1
ATOM 11078 C CA . LYS B 1 540 ? -19.785 34.384 24.983 1 94.45 540 LYS B CA 1
ATOM 11079 C C . LYS B 1 540 ? -18.943 35.634 24.748 1 94.45 540 LYS B C 1
ATOM 11081 O O . LYS B 1 540 ? -18.732 36.041 23.603 1 94.45 540 LYS B O 1
ATOM 11086 N N . LYS B 1 541 ? -18.534 36.155 25.845 1 94.52 541 LYS B N 1
ATOM 11087 C CA . LYS B 1 541 ? -17.747 37.382 25.77 1 94.52 541 LYS B CA 1
ATOM 11088 C C . LYS B 1 541 ? -16.411 37.137 25.075 1 94.52 541 LYS B C 1
ATOM 11090 O O . LYS B 1 541 ? -15.936 37.983 24.314 1 94.52 541 LYS B O 1
ATOM 11095 N N . ASN B 1 542 ? -15.779 36.076 25.312 1 94.49 542 ASN B N 1
ATOM 11096 C CA . ASN B 1 542 ? -14.482 35.745 24.731 1 94.49 542 ASN B CA 1
ATOM 11097 C C . ASN B 1 542 ? -14.615 35.302 23.277 1 94.49 542 ASN B C 1
ATOM 11099 O O . ASN B 1 542 ? -13.637 35.313 22.528 1 94.49 542 ASN B O 1
ATOM 11103 N N . GLY B 1 543 ? -15.751 34.847 22.89 1 93.43 543 GLY B N 1
ATOM 11104 C CA . GLY B 1 543 ? -16.006 34.449 21.515 1 93.43 543 GLY B CA 1
ATOM 11105 C C . GLY B 1 543 ? -15.58 33.023 21.218 1 93.43 543 GLY B C 1
ATOM 11106 O O . GLY B 1 543 ? -15.58 32.598 20.061 1 93.43 543 GLY B O 1
ATOM 11107 N N . PHE B 1 544 ? -15.187 32.258 22.254 1 95.02 544 PHE B N 1
ATOM 11108 C CA . PHE B 1 544 ? -14.783 30.864 22.111 1 95.02 544 PHE B CA 1
ATOM 11109 C C . PHE B 1 544 ? -15.911 30.032 21.512 1 95.02 544 PHE B C 1
ATOM 11111 O O . PHE B 1 544 ? -17.06 30.127 21.951 1 95.02 544 PHE B O 1
ATOM 11118 N N . ARG B 1 545 ? -15.599 29.233 20.508 1 93.88 545 ARG B N 1
ATOM 11119 C CA . ARG B 1 545 ? -16.588 28.366 19.875 1 93.88 545 ARG B CA 1
ATOM 11120 C C . ARG B 1 545 ? -15.973 27.026 19.486 1 93.88 545 ARG B C 1
ATOM 11122 O O . ARG B 1 545 ? -14.755 26.918 19.329 1 93.88 545 ARG B O 1
ATOM 11129 N N . MET B 1 546 ? -16.816 26.089 19.434 1 94.71 546 MET B N 1
ATOM 11130 C CA . MET B 1 546 ? -16.423 24.765 18.96 1 94.71 546 MET B CA 1
ATOM 11131 C C . MET B 1 546 ? -16.967 24.506 17.559 1 94.71 546 MET B C 1
ATOM 11133 O O . MET B 1 546 ? -18.047 24.983 17.209 1 94.71 546 MET B O 1
ATOM 11137 N N . LEU B 1 547 ? -16.132 23.907 16.73 1 95.41 547 LEU B N 1
ATOM 11138 C CA . LEU B 1 547 ? -16.661 23.338 15.496 1 95.41 547 LEU B CA 1
ATOM 11139 C C . LEU B 1 547 ? -17.228 21.943 15.74 1 95.41 547 LEU B C 1
ATOM 11141 O O . LEU B 1 547 ? -16.486 20.959 15.743 1 95.41 547 LEU B O 1
ATOM 11145 N N . SER B 1 548 ? -18.461 21.883 15.812 1 93.31 548 SER B N 1
ATOM 11146 C CA . SER B 1 548 ? -19.154 20.699 16.309 1 93.31 548 SER B CA 1
ATOM 11147 C C . SER B 1 548 ? -19.192 19.598 15.255 1 93.31 548 SER B C 1
ATOM 11149 O O . SER B 1 548 ? -19.354 19.875 14.065 1 93.31 548 SER B O 1
ATOM 11151 N N . GLU B 1 549 ? -18.947 18.389 15.703 1 93.26 549 GLU B N 1
ATOM 11152 C CA . GLU B 1 549 ? -19.23 17.211 14.888 1 93.26 549 GLU B CA 1
ATOM 11153 C C . GLU B 1 549 ? -20.727 16.918 14.841 1 93.26 549 GLU B C 1
ATOM 11155 O O . GLU B 1 549 ? -21.29 16.384 15.799 1 93.26 549 GLU B O 1
ATOM 11160 N N . ILE B 1 550 ? -21.324 17.141 13.74 1 93.46 550 ILE B N 1
ATOM 11161 C CA . ILE B 1 550 ? -22.774 17.299 13.709 1 93.46 550 ILE B CA 1
ATOM 11162 C C . ILE B 1 550 ? -23.419 16.038 13.138 1 93.46 550 ILE B C 1
ATOM 11164 O O . ILE B 1 550 ? -24.63 15.842 13.263 1 93.46 550 ILE B O 1
ATOM 11168 N N . GLY B 1 551 ? -22.607 15.231 12.559 1 93.93 551 GLY B N 1
ATOM 11169 C CA . GLY B 1 551 ? -23.107 13.987 11.996 1 93.93 551 GLY B CA 1
ATOM 11170 C C . GLY B 1 551 ? -22.02 12.952 11.777 1 93.93 551 GLY B C 1
ATOM 11171 O O . GLY B 1 551 ? -20.84 13.294 11.678 1 93.93 551 GLY B O 1
ATOM 11172 N N . SER B 1 552 ? -22.392 11.711 11.757 1 93.53 552 SER B N 1
ATOM 11173 C CA . SER B 1 552 ? -21.48 10.603 11.494 1 93.53 552 SER B CA 1
ATOM 11174 C C . SER B 1 552 ? -22.207 9.431 10.843 1 93.53 552 SER B C 1
ATOM 11176 O O . SER B 1 552 ? -23.426 9.302 10.971 1 93.53 552 SER B O 1
ATOM 11178 N N . VAL B 1 553 ? -21.523 8.747 10.089 1 95.13 553 VAL B N 1
ATOM 11179 C CA . VAL B 1 553 ? -22.03 7.529 9.464 1 95.13 553 VAL B CA 1
ATOM 11180 C C . VAL B 1 553 ? -20.968 6.434 9.528 1 95.13 553 VAL B C 1
ATOM 11182 O O . VAL B 1 553 ? -19.776 6.708 9.368 1 95.13 553 VAL B O 1
ATOM 11185 N N . SER B 1 554 ? -21.318 5.247 9.904 1 93.33 554 SER B N 1
ATOM 11186 C CA . SER B 1 554 ? -20.377 4.139 10.035 1 93.33 554 SER B CA 1
ATOM 11187 C C . SER B 1 554 ? -20.984 2.835 9.528 1 93.33 554 SER B C 1
ATOM 11189 O O . SER B 1 554 ? -22.207 2.683 9.5 1 93.33 554 SER B O 1
ATOM 11191 N N . TYR B 1 555 ? -20.176 1.978 9.084 1 94.04 555 TYR B N 1
ATOM 11192 C CA . TYR B 1 555 ? -20.55 0.655 8.595 1 94.04 555 TYR B CA 1
ATOM 11193 C C . TYR B 1 555 ? -19.778 -0.435 9.328 1 94.04 555 TYR B C 1
ATOM 11195 O O . TYR B 1 555 ? -18.557 -0.345 9.48 1 94.04 555 TYR B O 1
ATOM 11203 N N . VAL B 1 556 ? -20.447 -1.408 9.754 1 90.16 556 VAL B N 1
ATOM 11204 C CA . VAL B 1 556 ? -19.811 -2.492 10.494 1 90.16 556 VAL B CA 1
ATOM 11205 C C . VAL B 1 556 ? -19.753 -3.747 9.625 1 90.16 556 VAL B C 1
ATOM 11207 O O . VAL B 1 556 ? -20.775 -4.192 9.098 1 90.16 556 VAL B O 1
ATOM 11210 N N . ASN B 1 557 ? -18.559 -4.251 9.415 1 92.04 557 ASN B N 1
ATOM 11211 C CA . ASN B 1 557 ? -18.391 -5.567 8.808 1 92.04 557 ASN B CA 1
ATOM 11212 C C . ASN B 1 557 ? -18.741 -6.684 9.786 1 92.04 557 ASN B C 1
ATOM 11214 O O . ASN B 1 557 ? -18.085 -6.84 10.817 1 92.04 557 ASN B O 1
ATOM 11218 N N . PRO B 1 558 ? -19.742 -7.43 9.496 1 92.48 558 PRO B N 1
ATOM 11219 C CA . PRO B 1 558 ? -20.244 -8.39 10.481 1 92.48 558 PRO B CA 1
ATOM 11220 C C . PRO B 1 558 ? -19.208 -9.449 10.853 1 92.48 558 PRO B C 1
ATOM 11222 O O . PRO B 1 558 ? -19.279 -10.033 11.937 1 92.48 558 PRO B O 1
ATOM 11225 N N . TYR B 1 559 ? -18.238 -9.683 10.062 1 94.2 559 TYR B N 1
ATOM 11226 C CA . TYR B 1 559 ? -17.253 -10.733 10.3 1 94.2 559 TYR B CA 1
ATOM 11227 C C . TYR B 1 559 ? -16.291 -10.336 11.413 1 94.2 559 TYR B C 1
ATOM 11229 O O . TYR B 1 559 ? -15.658 -11.195 12.031 1 94.2 559 TYR B O 1
ATOM 11237 N N . PHE B 1 560 ? -16.178 -9.022 11.715 1 92.91 560 PHE B N 1
ATOM 11238 C CA . PHE B 1 560 ? -15.161 -8.554 12.649 1 92.91 560 PHE B CA 1
ATOM 11239 C C . PHE B 1 560 ? -15.804 -7.945 13.89 1 92.91 560 PHE B C 1
ATOM 11241 O O . PHE B 1 560 ? -15.113 -7.62 14.858 1 92.91 560 PHE B O 1
ATOM 11248 N N . GLU B 1 561 ? -17.084 -7.827 13.903 1 88.29 561 GLU B N 1
ATOM 11249 C CA . GLU B 1 561 ? -17.816 -7.103 14.938 1 88.29 561 GLU B CA 1
ATOM 11250 C C . GLU B 1 561 ? -17.478 -7.636 16.328 1 88.29 561 GLU B C 1
ATOM 11252 O O . GLU B 1 561 ? -17.311 -6.862 17.272 1 88.29 561 GLU B O 1
ATOM 11257 N N . GLU B 1 562 ? -17.302 -8.889 16.459 1 88.13 562 GLU B N 1
ATOM 11258 C CA . GLU B 1 562 ? -17.165 -9.536 17.761 1 88.13 562 GLU B CA 1
ATOM 11259 C C . GLU B 1 562 ? -15.79 -9.272 18.367 1 88.13 562 GLU B C 1
ATOM 11261 O O . GLU B 1 562 ? -15.575 -9.506 19.558 1 88.13 562 GLU B O 1
ATOM 11266 N N . PHE B 1 563 ? -14.886 -8.779 17.594 1 87.11 563 PHE B N 1
ATOM 11267 C CA . PHE B 1 563 ? -13.524 -8.618 18.088 1 87.11 563 PHE B CA 1
ATOM 11268 C C . PHE B 1 563 ? -13.354 -7.268 18.775 1 87.11 563 PHE B C 1
ATOM 11270 O O . PHE B 1 563 ? -12.244 -6.898 19.163 1 87.11 563 PHE B O 1
ATOM 11277 N N . GLY B 1 564 ? -14.415 -6.529 18.857 1 77.21 564 GLY B N 1
ATOM 11278 C CA . GLY B 1 564 ? -14.43 -5.363 19.727 1 77.21 564 GLY B CA 1
ATOM 11279 C C . GLY B 1 564 ? -14.245 -4.058 18.977 1 77.21 564 GLY B C 1
ATOM 11280 O O . GLY B 1 564 ? -13.841 -4.056 17.812 1 77.21 564 GLY B O 1
ATOM 11281 N N . VAL B 1 565 ? -14.369 -3.022 19.707 1 69.71 565 VAL B N 1
ATOM 11282 C CA . VAL B 1 565 ? -14.426 -1.677 19.145 1 69.71 565 VAL B CA 1
ATOM 11283 C C . VAL B 1 565 ? -13.012 -1.17 18.872 1 69.71 565 VAL B C 1
ATOM 11285 O O . VAL B 1 565 ? -12.813 -0.289 18.032 1 69.71 565 VAL B O 1
ATOM 11288 N N . HIS B 1 566 ? -12.042 -1.794 19.436 1 73.05 566 HIS B N 1
ATOM 11289 C CA . HIS B 1 566 ? -10.675 -1.304 19.3 1 73.05 566 HIS B CA 1
ATOM 11290 C C . HIS B 1 566 ? -9.933 -2.043 18.192 1 73.05 566 HIS B C 1
ATOM 11292 O O . HIS B 1 566 ? -8.807 -1.68 17.843 1 73.05 566 HIS B O 1
ATOM 11298 N N . ASN B 1 567 ? -10.682 -2.964 17.689 1 82.38 567 ASN B N 1
ATOM 11299 C CA . ASN B 1 567 ? -10.052 -3.685 16.588 1 82.38 567 ASN B CA 1
ATOM 11300 C C . ASN B 1 567 ? -10.016 -2.844 15.315 1 82.38 567 ASN B C 1
ATOM 11302 O O . ASN B 1 567 ? -11.017 -2.228 14.945 1 82.38 567 ASN B O 1
ATOM 11306 N N . ASP B 1 568 ? -8.937 -2.814 14.709 1 82.85 568 ASP B N 1
ATOM 11307 C CA . ASP B 1 568 ? -8.705 -1.951 13.555 1 82.85 568 ASP B CA 1
ATOM 11308 C C . ASP B 1 568 ? -9.686 -2.265 12.428 1 82.85 568 ASP B C 1
ATOM 11310 O O . ASP B 1 568 ? -10.079 -1.373 11.673 1 82.85 568 ASP B O 1
ATOM 11314 N N . TYR B 1 569 ? -10.126 -3.416 12.36 1 88.18 569 TYR B N 1
ATOM 11315 C CA . TYR B 1 569 ? -10.995 -3.837 11.266 1 88.18 569 TYR B CA 1
ATOM 11316 C C . TYR B 1 569 ? -12.399 -3.27 11.436 1 88.18 569 TYR B C 1
ATOM 11318 O O . TYR B 1 569 ? -13.166 -3.194 10.473 1 88.18 569 TYR B O 1
ATOM 11326 N N . ASN B 1 570 ? -12.685 -2.884 12.608 1 87.94 570 ASN B N 1
ATOM 11327 C CA . ASN B 1 570 ? -13.998 -2.311 12.885 1 87.94 570 ASN B CA 1
ATOM 11328 C C . ASN B 1 570 ? -13.989 -0.792 12.74 1 87.94 570 ASN B C 1
ATOM 11330 O O . ASN B 1 570 ? -15.017 -0.14 12.929 1 87.94 570 ASN B O 1
ATOM 11334 N N . LYS B 1 571 ? -12.877 -0.273 12.337 1 88.1 571 LYS B N 1
ATOM 11335 C CA . LYS B 1 571 ? -12.726 1.175 12.223 1 88.1 571 LYS B CA 1
ATOM 11336 C C . LYS B 1 571 ? -12.451 1.588 10.78 1 88.1 571 LYS B C 1
ATOM 11338 O O . LYS B 1 571 ? -12.163 2.755 10.507 1 88.1 571 LYS B O 1
ATOM 11343 N N . MET B 1 572 ? -12.618 0.734 9.908 1 91.05 572 MET B N 1
ATOM 11344 C CA . MET B 1 572 ? -12.092 0.957 8.564 1 91.05 572 MET B CA 1
ATOM 11345 C C . MET B 1 572 ? -13.082 1.748 7.716 1 91.05 572 MET B C 1
ATOM 11347 O O . MET B 1 572 ? -12.709 2.322 6.692 1 91.05 572 MET B O 1
ATOM 11351 N N . LEU B 1 573 ? -14.371 1.737 8.098 1 94.24 573 LEU B N 1
ATOM 11352 C CA . LEU B 1 573 ? -15.371 2.373 7.247 1 94.24 573 LEU B CA 1
ATOM 11353 C C . LEU B 1 573 ? -16.301 3.258 8.069 1 94.24 573 LEU B C 1
ATOM 11355 O O . LEU B 1 573 ? -17.376 2.819 8.486 1 94.24 573 LEU B O 1
ATOM 11359 N N . ALA B 1 574 ? -15.877 4.481 8.165 1 93.7 574 ALA B N 1
ATOM 11360 C CA . ALA B 1 574 ? -16.631 5.487 8.909 1 93.7 574 ALA B CA 1
ATOM 11361 C C . ALA B 1 574 ? -16.243 6.897 8.473 1 93.7 574 ALA B C 1
ATOM 11363 O O . ALA B 1 574 ? -15.132 7.12 7.988 1 93.7 574 ALA B O 1
ATOM 11364 N N . SER B 1 575 ? -17.196 7.811 8.61 1 94.69 575 SER B N 1
ATOM 11365 C CA . SER B 1 575 ? -16.963 9.223 8.327 1 94.69 575 SER B CA 1
ATOM 11366 C C . SER B 1 575 ? -17.758 10.115 9.274 1 94.69 575 SER B C 1
ATOM 11368 O O . SER B 1 575 ? -18.765 9.686 9.841 1 94.69 575 SER B O 1
ATOM 11370 N N . LEU B 1 576 ? -17.25 11.282 9.435 1 94.09 576 LEU B N 1
ATOM 11371 C CA . LEU B 1 576 ? -17.949 12.258 10.264 1 94.09 576 LEU B CA 1
ATOM 11372 C C . LEU B 1 576 ? -17.926 13.638 9.616 1 94.09 576 LEU B C 1
ATOM 11374 O O . LEU B 1 576 ? -17.002 13.96 8.865 1 94.09 576 LEU B O 1
ATOM 11378 N N . TRP B 1 577 ? -18.998 14.4 9.835 1 96.03 577 TRP B N 1
ATOM 11379 C CA . TRP B 1 577 ? -19.107 15.772 9.35 1 96.03 577 TRP B CA 1
ATOM 11380 C C . TRP B 1 577 ? -18.97 16.767 10.497 1 96.03 577 TRP B C 1
ATOM 11382 O O . TRP B 1 577 ? -19.632 16.631 11.528 1 96.03 577 TRP B O 1
ATOM 11392 N N . ARG B 1 578 ? -18.095 17.699 10.326 1 95.72 578 ARG B N 1
ATOM 11393 C CA . ARG B 1 578 ? -17.845 18.776 11.279 1 95.72 578 ARG B CA 1
ATOM 11394 C C . ARG B 1 578 ? -18.126 20.138 10.653 1 95.72 578 ARG B C 1
ATOM 11396 O O . ARG B 1 578 ? -17.876 20.344 9.464 1 95.72 578 ARG B O 1
ATOM 11403 N N . GLU B 1 579 ? -18.604 21.051 11.423 1 95.75 579 GLU B N 1
ATOM 11404 C CA . GLU B 1 579 ? -18.84 22.405 10.931 1 95.75 579 GLU B CA 1
ATOM 11405 C C . GLU B 1 579 ? -17.581 22.99 10.298 1 95.75 579 GLU B C 1
ATOM 11407 O O . GLU B 1 579 ? -16.468 22.717 10.751 1 95.75 579 GLU B O 1
ATOM 11412 N N . SER B 1 580 ? -17.793 23.777 9.292 1 95.63 580 SER B N 1
ATOM 11413 C CA . SER B 1 580 ? -16.69 24.478 8.642 1 95.63 580 SER B CA 1
ATOM 11414 C C . SER B 1 580 ? -16.303 25.735 9.414 1 95.63 580 SER B C 1
ATOM 11416 O O . SER B 1 580 ? -17.168 26.435 9.944 1 95.63 580 SER B O 1
ATOM 11418 N N . PRO B 1 581 ? -15.034 26.055 9.452 1 95.64 581 PRO B N 1
ATOM 11419 C CA . PRO B 1 581 ? -14.646 27.326 10.07 1 95.64 581 PRO B CA 1
ATOM 11420 C C . PRO B 1 581 ? -15.287 28.533 9.387 1 95.64 581 PRO B C 1
ATOM 11422 O O . PRO B 1 581 ? -15.547 29.548 10.038 1 95.64 581 PRO B O 1
ATOM 11425 N N . TYR B 1 582 ? -15.603 28.414 8.13 1 94.01 582 TYR B N 1
ATOM 11426 C CA . TYR B 1 582 ? -16.13 29.54 7.368 1 94.01 582 TYR B CA 1
ATOM 11427 C C . TYR B 1 582 ? -17.589 29.803 7.722 1 94.01 582 TYR B C 1
ATOM 11429 O O . TYR B 1 582 ? -18.128 30.868 7.409 1 94.01 582 TYR B O 1
ATOM 11437 N N . SER B 1 583 ? -18.172 28.867 8.344 1 90.82 583 SER B N 1
ATOM 11438 C CA . SER B 1 583 ? -19.525 29.103 8.838 1 90.82 583 SER B CA 1
ATOM 11439 C C . SER B 1 583 ? -19.508 29.892 10.143 1 90.82 583 SER B C 1
ATOM 11441 O O . SER B 1 583 ? -20.53 30.448 10.551 1 90.82 583 SER B O 1
ATOM 11443 N N . ALA B 1 584 ? -18.392 30.023 10.719 1 91.6 584 ALA B N 1
ATOM 11444 C CA . ALA B 1 584 ? -18.282 30.639 12.038 1 91.6 584 ALA B CA 1
ATOM 11445 C C . ALA B 1 584 ? -17.535 31.968 11.962 1 91.6 584 ALA B C 1
ATOM 11447 O O . ALA B 1 584 ? -17.35 32.642 12.978 1 91.6 584 ALA B O 1
ATOM 11448 N N . VAL B 1 585 ? -17.063 32.302 10.81 1 93.94 585 VAL B N 1
ATOM 11449 C CA . VAL B 1 585 ? -16.264 33.518 10.704 1 93.94 585 VAL B CA 1
ATOM 11450 C C . VAL B 1 585 ? -17.027 34.571 9.904 1 93.94 585 VAL B C 1
ATOM 11452 O O . VAL B 1 585 ? -17.802 34.235 9.005 1 93.94 585 VAL B O 1
ATOM 11455 N N . LYS B 1 586 ? -16.81 35.765 10.193 1 91.78 586 LYS B N 1
ATOM 11456 C CA . LYS B 1 586 ? -17.408 36.886 9.472 1 91.78 586 LYS B CA 1
ATOM 11457 C C . LYS B 1 586 ? -16.569 37.268 8.256 1 91.78 586 LYS B C 1
ATOM 11459 O O . LYS B 1 586 ? -15.465 36.753 8.071 1 91.78 586 LYS B O 1
ATOM 11464 N N . GLU B 1 587 ? -17.101 38.137 7.461 1 86.75 587 GLU B N 1
ATOM 11465 C CA . GLU B 1 587 ? -16.487 38.505 6.189 1 86.75 587 GLU B CA 1
ATOM 11466 C C . GLU B 1 587 ? -15.135 39.18 6.403 1 86.75 587 GLU B C 1
ATOM 11468 O O . GLU B 1 587 ? -14.218 39.014 5.596 1 86.75 587 GLU B O 1
ATOM 11473 N N . ASN B 1 588 ? -14.993 39.934 7.429 1 89.84 588 ASN B N 1
ATOM 11474 C CA . ASN B 1 588 ? -13.759 40.669 7.686 1 89.84 588 ASN B CA 1
ATOM 11475 C C . ASN B 1 588 ? -12.79 39.857 8.54 1 89.84 588 ASN B C 1
ATOM 11477 O O . ASN B 1 588 ? -11.715 40.341 8.898 1 89.84 588 ASN B O 1
ATOM 11481 N N . GLU B 1 589 ? -13.153 38.665 8.842 1 93.84 589 GLU B N 1
ATOM 11482 C CA . GLU B 1 589 ? -12.348 37.807 9.705 1 93.84 589 GLU B CA 1
ATOM 11483 C C . GLU B 1 589 ? -11.625 36.733 8.897 1 93.84 589 GLU B C 1
ATOM 11485 O O . GLU B 1 589 ? -12.12 36.293 7.857 1 93.84 589 GLU B O 1
ATOM 11490 N N . LYS B 1 590 ? -10.502 36.438 9.376 1 92.72 590 LYS B N 1
ATOM 11491 C CA . LYS B 1 590 ? -9.675 35.432 8.716 1 92.72 590 LYS B CA 1
ATOM 11492 C C . LYS B 1 590 ? -9.324 34.295 9.672 1 92.72 590 LYS B C 1
ATOM 11494 O O . LYS B 1 590 ? -8.748 34.528 10.737 1 92.72 590 LYS B O 1
ATOM 11499 N N . PRO B 1 591 ? -9.711 33.067 9.311 1 95.42 591 PRO B N 1
ATOM 11500 C CA . PRO B 1 591 ? -9.26 31.928 10.112 1 95.42 591 PRO B CA 1
ATOM 11501 C C . PRO B 1 591 ? -7.82 31.524 9.806 1 95.42 591 PRO B C 1
ATOM 11503 O O . PRO B 1 591 ? -7.352 31.7 8.678 1 95.42 591 PRO B O 1
ATOM 11506 N N . LEU B 1 592 ? -7.162 31.022 10.804 1 94.76 592 LEU B N 1
ATOM 11507 C CA . LEU B 1 592 ? -5.788 30.541 10.711 1 94.76 592 LEU B CA 1
ATOM 11508 C C . LEU B 1 592 ? -5.522 29.454 11.747 1 94.76 592 LEU B C 1
ATOM 11510 O O . LEU B 1 592 ? -5.97 29.559 12.891 1 94.76 592 LEU B O 1
ATOM 11514 N N . THR B 1 593 ? -4.841 28.365 11.315 1 96.34 593 THR B N 1
ATOM 11515 C CA . THR B 1 593 ? -4.443 27.36 12.295 1 96.34 593 THR B CA 1
ATOM 11516 C C . THR B 1 593 ? -3.453 27.946 13.298 1 96.34 593 THR B C 1
ATOM 11518 O O . THR B 1 593 ? -2.555 28.702 12.923 1 96.34 593 THR B O 1
ATOM 11521 N N . MET B 1 594 ? -3.575 27.649 14.514 1 97.51 594 MET B N 1
ATOM 11522 C CA . MET B 1 594 ? -2.661 28.171 15.526 1 97.51 594 MET B CA 1
ATOM 11523 C C . MET B 1 594 ? -1.257 27.61 15.332 1 97.51 594 MET B C 1
ATOM 11525 O O . MET B 1 594 ? -0.274 28.23 15.742 1 97.51 594 MET B O 1
ATOM 11529 N N . ALA B 1 595 ? -1.15 26.474 14.701 1 96.49 595 ALA B N 1
ATOM 11530 C CA . ALA B 1 595 ? 0.151 25.886 14.394 1 96.49 595 ALA B CA 1
ATOM 11531 C C . ALA B 1 595 ? 1.014 26.853 13.589 1 96.49 595 ALA B C 1
ATOM 11533 O O . ALA B 1 595 ? 2.244 26.795 13.649 1 96.49 595 ALA B O 1
ATOM 11534 N N . ALA B 1 596 ? 0.401 27.738 12.899 1 96.74 596 ALA B N 1
ATOM 11535 C CA . ALA B 1 596 ? 1.102 28.679 12.029 1 96.74 596 ALA B CA 1
ATOM 11536 C C . ALA B 1 596 ? 1.955 29.647 12.843 1 96.74 596 ALA B C 1
ATOM 11538 O O . ALA B 1 596 ? 2.942 30.189 12.339 1 96.74 596 ALA B O 1
ATOM 11539 N N . LEU B 1 597 ? 1.576 29.846 14.044 1 97.78 597 LEU B N 1
ATOM 11540 C CA . LEU B 1 597 ? 2.329 30.761 14.895 1 97.78 597 LEU B CA 1
ATOM 11541 C C . LEU B 1 597 ? 3.733 30.227 15.157 1 97.78 597 LEU B C 1
ATOM 11543 O O . LEU B 1 597 ? 4.632 30.987 15.523 1 97.78 597 LEU B O 1
ATOM 11547 N N . LEU B 1 598 ? 3.907 28.932 14.945 1 97.4 598 LEU B N 1
ATOM 11548 C CA . LEU B 1 598 ? 5.205 28.312 15.183 1 97.4 598 LEU B CA 1
ATOM 11549 C C . LEU B 1 598 ? 5.944 28.077 13.87 1 97.4 598 LEU B C 1
ATOM 11551 O O . LEU B 1 598 ? 7.042 27.515 13.862 1 97.4 598 LEU B O 1
ATOM 11555 N N . HIS B 1 599 ? 5.426 28.497 12.795 1 96.69 599 HIS B N 1
ATOM 11556 C CA . HIS B 1 599 ? 5.966 28.171 11.48 1 96.69 599 HIS B CA 1
ATOM 11557 C C . HIS B 1 599 ? 7.187 29.026 11.158 1 96.69 599 HIS B C 1
ATOM 11559 O O . HIS B 1 599 ? 7.16 30.246 11.336 1 96.69 599 HIS B O 1
ATOM 11565 N N . ILE B 1 600 ? 8.198 28.392 10.736 1 95.62 600 ILE B N 1
ATOM 11566 C CA . ILE B 1 600 ? 9.404 29.006 10.19 1 95.62 600 ILE B CA 1
ATOM 11567 C C . ILE B 1 600 ? 9.585 28.584 8.734 1 95.62 600 ILE B C 1
ATOM 11569 O O . ILE B 1 600 ? 9.608 27.39 8.426 1 95.62 600 ILE B O 1
ATOM 11573 N N . ASP B 1 601 ? 9.662 29.5 7.882 1 91.54 601 ASP B N 1
ATOM 11574 C CA . ASP B 1 601 ? 9.725 29.137 6.469 1 91.54 601 ASP B CA 1
ATOM 11575 C C . ASP B 1 601 ? 11.118 28.636 6.093 1 91.54 601 ASP B C 1
ATOM 11577 O O . ASP B 1 601 ? 11.992 28.511 6.954 1 91.54 601 ASP B O 1
ATOM 11581 N N . HIS B 1 602 ? 11.384 28.243 4.904 1 85.9 602 HIS B N 1
ATOM 11582 C CA . HIS B 1 602 ? 12.596 27.569 4.452 1 85.9 602 HIS B CA 1
ATOM 11583 C C . HIS B 1 602 ? 13.783 28.526 4.429 1 85.9 602 HIS B C 1
ATOM 11585 O O . HIS B 1 602 ? 14.927 28.098 4.261 1 85.9 602 HIS B O 1
ATOM 11591 N N . HIS B 1 603 ? 13.548 29.826 4.672 1 85.75 603 HIS B N 1
ATOM 11592 C CA . HIS B 1 603 ? 14.627 30.802 4.773 1 85.75 603 HIS B CA 1
ATOM 11593 C C . HIS B 1 603 ? 14.973 31.092 6.23 1 85.75 603 HIS B C 1
ATOM 11595 O O . HIS B 1 603 ? 15.873 31.886 6.513 1 85.75 603 HIS B O 1
ATOM 11601 N N . GLY B 1 604 ? 14.179 30.493 7.104 1 91.13 604 GLY B N 1
ATOM 11602 C CA . GLY B 1 604 ? 14.473 30.635 8.521 1 91.13 604 GLY B CA 1
ATOM 11603 C C . GLY B 1 604 ? 13.716 31.775 9.177 1 91.13 604 GLY B C 1
ATOM 11604 O O . GLY B 1 604 ? 14.015 32.155 10.311 1 91.13 604 GLY B O 1
ATOM 11605 N N . ASN B 1 605 ? 12.773 32.346 8.459 1 94.98 605 ASN B N 1
ATOM 11606 C CA . ASN B 1 605 ? 11.958 33.418 9.02 1 94.98 605 ASN B CA 1
ATOM 11607 C C . ASN B 1 605 ? 10.661 32.882 9.619 1 94.98 605 ASN B C 1
ATOM 11609 O O . ASN B 1 605 ? 10.053 31.961 9.071 1 94.98 605 ASN B O 1
ATOM 11613 N N . ALA B 1 606 ? 10.312 33.447 10.718 1 97.54 606 ALA B N 1
ATOM 11614 C CA . ALA B 1 606 ? 9.119 32.986 11.423 1 97.54 606 ALA B CA 1
ATOM 11615 C C . ALA B 1 606 ? 7.884 33.764 10.979 1 97.54 606 ALA B C 1
ATOM 11617 O O . ALA B 1 606 ? 7.968 34.959 10.685 1 97.54 606 ALA B O 1
ATOM 11618 N N . LEU B 1 607 ? 6.764 33.184 10.965 1 97.64 607 LEU B N 1
ATOM 11619 C CA . LEU B 1 607 ? 5.515 33.79 10.517 1 97.64 607 LEU B CA 1
ATOM 11620 C C . LEU B 1 607 ? 4.947 34.717 11.585 1 97.64 607 LEU B C 1
ATOM 11622 O O . LEU B 1 607 ? 4.388 35.769 11.267 1 97.64 607 LEU B O 1
ATOM 11626 N N . LEU B 1 608 ? 5.081 34.426 12.869 1 98.04 608 LEU B N 1
ATOM 11627 C CA . LEU B 1 608 ? 4.493 35.168 13.978 1 98.04 608 LEU B CA 1
ATOM 11628 C C . LEU B 1 608 ? 4.941 36.626 13.955 1 98.04 608 LEU B C 1
ATOM 11630 O O . LEU B 1 608 ? 4.114 37.536 14.044 1 98.04 608 LEU B O 1
ATOM 11634 N N . PRO B 1 609 ? 6.221 36.91 13.779 1 97.71 609 PRO B N 1
ATOM 11635 C CA . PRO B 1 609 ? 6.658 38.306 13.708 1 97.71 609 PRO B CA 1
ATOM 11636 C C . PRO B 1 609 ? 5.98 39.081 12.581 1 97.71 609 PRO B C 1
ATOM 11638 O O . PRO B 1 609 ? 5.624 40.249 12.756 1 97.71 609 PRO B O 1
ATOM 11641 N N . GLU B 1 610 ? 5.829 38.407 11.444 1 97.09 610 GLU B N 1
ATOM 11642 C CA . GLU B 1 610 ? 5.209 39.064 10.297 1 97.09 610 GLU B CA 1
ATOM 11643 C C . GLU B 1 610 ? 3.735 39.355 10.558 1 97.09 610 GLU B C 1
ATOM 11645 O O . GLU B 1 610 ? 3.214 40.386 10.126 1 97.09 610 GLU B O 1
ATOM 11650 N N . ILE B 1 611 ? 3.074 38.469 11.198 1 97.57 611 ILE B N 1
ATOM 11651 C CA . ILE B 1 611 ? 1.67 38.651 11.547 1 97.57 611 ILE B CA 1
ATOM 11652 C C . ILE B 1 611 ? 1.527 39.824 12.514 1 97.57 611 ILE B C 1
ATOM 11654 O O . ILE B 1 611 ? 0.657 40.681 12.337 1 97.57 611 ILE B O 1
ATOM 11658 N N . ILE B 1 612 ? 2.357 39.901 13.552 1 97.87 612 ILE B N 1
ATOM 11659 C CA . ILE B 1 612 ? 2.303 40.957 14.557 1 97.87 612 ILE B CA 1
ATOM 11660 C C . ILE B 1 612 ? 2.61 42.304 13.907 1 97.87 612 ILE B C 1
ATOM 11662 O O . ILE B 1 612 ? 1.914 43.292 14.152 1 97.87 612 ILE B O 1
ATOM 11666 N N . LYS B 1 613 ? 3.63 42.309 13.102 1 96.53 613 LYS B N 1
ATOM 11667 C CA . LYS B 1 613 ? 4 43.535 12.401 1 96.53 613 LYS B CA 1
ATOM 11668 C C . LYS B 1 613 ? 2.845 44.049 11.545 1 96.53 613 LYS B C 1
ATOM 11670 O O . LYS B 1 613 ? 2.544 45.244 11.552 1 96.53 613 LYS B O 1
ATOM 11675 N N . ASP B 1 614 ? 2.238 43.179 10.882 1 95.01 614 ASP B N 1
ATOM 11676 C CA . ASP B 1 614 ? 1.169 43.536 9.954 1 95.01 614 ASP B CA 1
ATOM 11677 C C . ASP B 1 614 ? -0.077 44 10.704 1 95.01 614 ASP B C 1
ATOM 11679 O O . ASP B 1 614 ? -0.923 44.698 10.141 1 95.01 614 ASP B O 1
ATOM 11683 N N . SER B 1 615 ? -0.251 43.576 11.901 1 95.96 615 SER B N 1
ATOM 11684 C CA . SER B 1 615 ? -1.41 43.962 12.699 1 95.96 615 SER B CA 1
ATOM 11685 C C . SER B 1 615 ? -1.355 45.439 13.074 1 95.96 615 SER B C 1
ATOM 11687 O O . SER B 1 615 ? -2.383 46.046 13.384 1 95.96 615 SER B O 1
ATOM 11689 N N . GLY B 1 616 ? -0.183 46.013 13.207 1 95.52 616 GLY B N 1
ATOM 11690 C CA . GLY B 1 616 ? -0.006 47.421 13.526 1 95.52 616 GLY B CA 1
ATOM 11691 C C . GLY B 1 616 ? -0.032 47.702 15.017 1 95.52 616 GLY B C 1
ATOM 11692 O O . GLY B 1 616 ? 0.111 48.851 15.439 1 95.52 616 GLY B O 1
ATOM 11693 N N . ILE B 1 617 ? -0.173 46.734 15.816 1 96.91 617 ILE B N 1
ATOM 11694 C CA . ILE B 1 617 ? -0.194 46.957 17.257 1 96.91 617 ILE B CA 1
ATOM 11695 C C . ILE B 1 617 ? 1.093 46.422 17.881 1 96.91 617 ILE B C 1
ATOM 11697 O O . ILE B 1 617 ? 1.86 45.713 17.225 1 96.91 617 ILE B O 1
ATOM 11701 N N . SER B 1 618 ? 1.339 46.821 19.138 1 97.06 618 SER B N 1
ATOM 11702 C CA . SER B 1 618 ? 2.568 46.417 19.814 1 97.06 618 SER B CA 1
ATOM 11703 C C . SER B 1 618 ? 2.562 44.924 20.126 1 97.06 618 SER B C 1
ATOM 11705 O O . SER B 1 618 ? 1.5 44.302 20.19 1 97.06 618 SER B O 1
ATOM 11707 N N . ILE B 1 619 ? 3.707 44.377 20.317 1 97.95 619 ILE B N 1
ATOM 11708 C CA . ILE B 1 619 ? 3.86 42.955 20.609 1 97.95 619 ILE B CA 1
ATOM 11709 C C . ILE B 1 619 ? 3.083 42.602 21.875 1 97.95 619 ILE B C 1
ATOM 11711 O O . ILE B 1 619 ? 2.35 41.61 21.905 1 97.95 619 ILE B O 1
ATOM 11715 N N . ASP B 1 620 ? 3.168 43.405 22.956 1 98.05 620 ASP B N 1
ATOM 11716 C CA . ASP B 1 620 ? 2.47 43.17 24.217 1 98.05 620 ASP B CA 1
ATOM 11717 C C . ASP B 1 620 ? 0.958 43.13 24.009 1 98.05 620 ASP B C 1
ATOM 11719 O O . ASP B 1 620 ? 0.277 42.247 24.535 1 98.05 620 ASP B O 1
ATOM 11723 N N . HIS B 1 621 ? 0.515 44.14 23.273 1 98.12 621 HIS B N 1
ATOM 11724 C CA . HIS B 1 621 ? -0.921 44.216 23.031 1 98.12 621 HIS B CA 1
ATOM 11725 C C . HIS B 1 621 ? -1.411 43.009 22.238 1 98.12 621 HIS B C 1
ATOM 11727 O O . HIS B 1 621 ? -2.468 42.45 22.541 1 98.12 621 HIS B O 1
ATOM 11733 N N . TRP B 1 622 ? -0.683 42.581 21.212 1 98.5 622 TRP B N 1
ATOM 11734 C CA . TRP B 1 622 ? -1.027 41.417 20.402 1 98.5 622 TRP B CA 1
ATOM 11735 C C . TRP B 1 622 ? -1.069 40.154 21.255 1 98.5 622 TRP B C 1
ATOM 11737 O O . TRP B 1 622 ? -2.004 39.356 21.148 1 98.5 622 TRP B O 1
ATOM 11747 N N . LEU B 1 623 ? -0.062 39.962 22.129 1 98.69 623 LEU B N 1
ATOM 11748 C CA . LEU B 1 623 ? 0.023 38.776 22.974 1 98.69 623 LEU B CA 1
ATOM 11749 C C . LEU B 1 623 ? -1.103 38.759 24.003 1 98.69 623 LEU B C 1
ATOM 11751 O O . LEU B 1 623 ? -1.618 37.693 24.349 1 98.69 623 LEU B O 1
ATOM 11755 N N . ARG B 1 624 ? -1.461 39.931 24.558 1 98.3 624 ARG B N 1
ATOM 11756 C CA . ARG B 1 624 ? -2.597 40 25.472 1 98.3 624 ARG B CA 1
ATOM 11757 C C . ARG B 1 624 ? -3.882 39.552 24.783 1 98.3 624 ARG B C 1
ATOM 11759 O O . ARG B 1 624 ? -4.68 38.815 25.366 1 98.3 624 ARG B O 1
ATOM 11766 N N . LYS B 1 625 ? -4.07 40.026 23.529 1 98.03 625 LYS B N 1
ATOM 11767 C CA . LYS B 1 625 ? -5.237 39.609 22.756 1 98.03 625 LYS B CA 1
ATOM 11768 C C . LYS B 1 625 ? -5.224 38.103 22.511 1 98.03 625 LYS B C 1
ATOM 11770 O O . LYS B 1 625 ? -6.258 37.441 22.626 1 98.03 625 LYS B O 1
ATOM 11775 N N . TYR B 1 626 ? -4.069 37.619 22.179 1 98.27 626 TYR B N 1
ATOM 11776 C CA . TYR B 1 626 ? -3.891 36.194 21.928 1 98.27 626 TYR B CA 1
ATOM 11777 C C . TYR B 1 626 ? -4.236 35.374 23.165 1 98.27 626 TYR B C 1
ATOM 11779 O O . TYR B 1 626 ? -4.988 34.4 23.082 1 98.27 626 TYR B O 1
ATOM 11787 N N . LEU B 1 627 ? -3.673 35.678 24.35 1 98.61 627 LEU B N 1
ATOM 11788 C CA . LEU B 1 627 ? -3.894 34.948 25.594 1 98.61 627 LEU B CA 1
ATOM 11789 C C . LEU B 1 627 ? -5.355 35.029 26.02 1 98.61 627 LEU B C 1
ATOM 11791 O O . LEU B 1 627 ? -5.908 34.06 26.546 1 98.61 627 LEU B O 1
ATOM 11795 N N . ASN B 1 628 ? -5.944 36.159 25.789 1 97.88 628 ASN B N 1
ATOM 11796 C CA . ASN B 1 628 ? -7.359 36.314 26.108 1 97.88 628 ASN B CA 1
ATOM 11797 C C . ASN B 1 628 ? -8.232 35.418 25.234 1 97.88 628 ASN B C 1
ATOM 11799 O O . ASN B 1 628 ? -9.251 34.898 25.694 1 97.88 628 ASN B O 1
ATOM 11803 N N . ALA B 1 629 ? -7.85 35.326 24.009 1 97.37 629 ALA B N 1
ATOM 11804 C CA . ALA B 1 629 ? -8.632 34.536 23.062 1 97.37 629 ALA B CA 1
ATOM 11805 C C . ALA B 1 629 ? -8.421 33.042 23.289 1 97.37 629 ALA B C 1
ATOM 11807 O O . ALA B 1 629 ? -9.353 32.247 23.143 1 97.37 629 ALA B O 1
ATOM 11808 N N . TYR B 1 630 ? -7.224 32.661 23.617 1 97.51 630 TYR B N 1
ATOM 11809 C CA . TYR B 1 630 ? -6.834 31.256 23.65 1 97.51 630 TYR B CA 1
ATOM 11810 C C . TYR B 1 630 ? -6.84 30.721 25.077 1 97.51 630 TYR B C 1
ATOM 11812 O O . TYR B 1 630 ? -7.646 29.852 25.417 1 97.51 630 TYR B O 1
ATOM 11820 N N . LEU B 1 631 ? -6.122 31.24 26.042 1 98.14 631 LEU B N 1
ATOM 11821 C CA . LEU B 1 631 ? -5.885 30.69 27.372 1 98.14 631 LEU B CA 1
ATOM 11822 C C . LEU B 1 631 ? -7.096 30.905 28.274 1 98.14 631 LEU B C 1
ATOM 11824 O O . LEU B 1 631 ? -7.535 29.981 28.961 1 98.14 631 LEU B O 1
ATOM 11828 N N . SER B 1 632 ? -7.681 32.101 28.266 1 97.98 632 SER B N 1
ATOM 11829 C CA . SER B 1 632 ? -8.73 32.499 29.198 1 97.98 632 SER B CA 1
ATOM 11830 C C . SER B 1 632 ? -9.932 31.564 29.11 1 97.98 632 SER B C 1
ATOM 11832 O O . SER B 1 632 ? -10.405 31.054 30.127 1 97.98 632 SER B O 1
ATOM 11834 N N . PRO B 1 633 ? -10.426 31.341 27.891 1 97.41 633 PRO B N 1
ATOM 11835 C CA . PRO B 1 633 ? -11.589 30.452 27.834 1 97.41 633 PRO B CA 1
ATOM 11836 C C . PRO B 1 633 ? -11.265 29.027 28.28 1 97.41 633 PRO B C 1
ATOM 11838 O O . PRO B 1 633 ? -12.118 28.347 28.854 1 97.41 633 PRO B O 1
ATOM 11841 N N . LEU B 1 634 ? -10.109 28.526 28.063 1 97.15 634 LEU B N 1
ATOM 11842 C CA . LEU B 1 634 ? -9.724 27.176 28.46 1 97.15 634 LEU B CA 1
ATOM 11843 C C . LEU B 1 634 ? -9.587 27.073 29.975 1 97.15 634 LEU B C 1
ATOM 11845 O O . LEU B 1 634 ? -9.913 26.04 30.563 1 97.15 634 LEU B O 1
ATOM 11849 N N . LEU B 1 635 ? -9.093 28.134 30.587 1 97.78 635 LEU B N 1
ATOM 11850 C CA . LEU B 1 635 ? -9.067 28.184 32.045 1 97.78 635 LEU B CA 1
ATOM 11851 C C . LEU B 1 635 ? -10.479 28.102 32.617 1 97.78 635 LEU B C 1
ATOM 11853 O O . LEU B 1 635 ? -10.717 27.382 33.589 1 97.78 635 LEU B O 1
ATOM 11857 N N . HIS B 1 636 ? -11.382 28.886 32.001 1 97.82 636 HIS B N 1
ATOM 11858 C CA . HIS B 1 636 ? -12.765 28.891 32.462 1 97.82 636 HIS B CA 1
ATOM 11859 C C . HIS B 1 636 ? -13.39 27.504 32.345 1 97.82 636 HIS B C 1
ATOM 11861 O O . HIS B 1 636 ? -14.099 27.059 33.251 1 97.82 636 HIS B O 1
ATOM 11867 N N . CYS B 1 637 ? -13.139 26.834 31.274 1 96.6 637 CYS B N 1
ATOM 11868 C CA . CYS B 1 637 ? -13.64 25.476 31.097 1 96.6 637 CYS B CA 1
ATOM 11869 C C . CYS B 1 637 ? -13.1 24.551 32.181 1 96.6 637 CYS B C 1
ATOM 11871 O O . CYS B 1 637 ? -13.837 23.722 32.72 1 96.6 637 CYS B O 1
ATOM 11873 N N . PHE B 1 638 ? -11.855 24.64 32.499 1 96.86 638 PHE B N 1
ATOM 11874 C CA . PHE B 1 638 ? -11.237 23.79 33.509 1 96.86 638 PHE B CA 1
ATOM 11875 C C . PHE B 1 638 ? -11.796 24.1 34.893 1 96.86 638 PHE B C 1
ATOM 11877 O O . PHE B 1 638 ? -12.285 23.205 35.586 1 96.86 638 PHE B O 1
ATOM 11884 N N . TYR B 1 639 ? -11.766 25.387 35.297 1 97.05 639 TYR B N 1
ATOM 11885 C CA . TYR B 1 639 ? -12.06 25.749 36.679 1 97.05 639 TYR B CA 1
ATOM 11886 C C . TYR B 1 639 ? -13.563 25.765 36.931 1 97.05 639 TYR B C 1
ATOM 11888 O O . TYR B 1 639 ? -14.023 25.38 38.009 1 97.05 639 TYR B O 1
ATOM 11896 N N . TYR B 1 640 ? -14.3 26.246 35.996 1 96.25 640 TYR B N 1
ATOM 11897 C CA . TYR B 1 640 ? -15.732 26.408 36.223 1 96.25 640 TYR B CA 1
ATOM 11898 C C . TYR B 1 640 ? -16.482 25.119 35.91 1 96.25 640 TYR B C 1
ATOM 11900 O O . TYR B 1 640 ? -17.423 24.754 36.619 1 96.25 640 TYR B O 1
ATOM 11908 N N . TYR B 1 641 ? -16.059 24.361 34.897 1 95.14 641 TYR B N 1
ATOM 11909 C CA . TYR B 1 641 ? -16.859 23.235 34.428 1 95.14 641 TYR B CA 1
ATOM 11910 C C . TYR B 1 6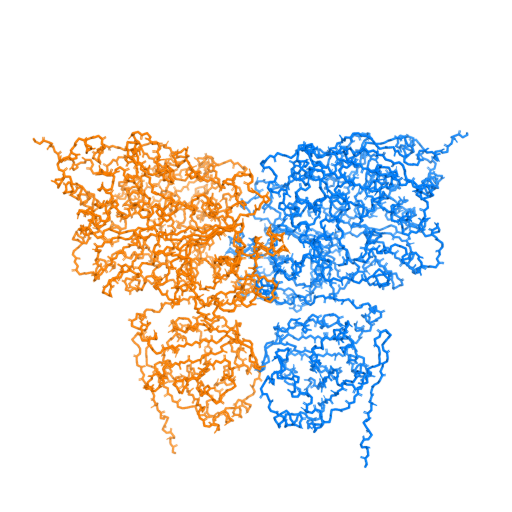41 ? -16.12 21.918 34.633 1 95.14 641 TYR B C 1
ATOM 11912 O O . TYR B 1 641 ? -16.661 20.846 34.355 1 95.14 641 TYR B O 1
ATOM 11920 N N . ASP B 1 642 ? -14.866 21.894 35.076 1 95.1 642 ASP B N 1
ATOM 11921 C CA . ASP B 1 642 ? -14.047 20.688 35.16 1 95.1 642 ASP B CA 1
ATOM 11922 C C . ASP B 1 642 ? -13.944 19.999 33.802 1 95.1 642 ASP B C 1
ATOM 11924 O O . ASP B 1 642 ? -13.98 18.769 33.72 1 95.1 642 ASP B O 1
ATOM 11928 N N . LEU B 1 643 ? -13.936 20.8 32.826 1 94.95 643 LEU B N 1
ATOM 11929 C CA . LEU B 1 643 ? -13.91 20.349 31.439 1 94.95 643 LEU B CA 1
ATOM 11930 C C . LEU B 1 643 ? -12.556 20.639 30.798 1 94.95 643 LEU B C 1
ATOM 11932 O O . LEU B 1 643 ? -12.029 21.746 30.926 1 94.95 643 LEU B O 1
ATOM 11936 N N . VAL B 1 644 ? -11.971 19.636 30.21 1 93.97 644 VAL B N 1
ATOM 11937 C CA . VAL B 1 644 ? -10.68 19.823 29.556 1 93.97 644 VAL B CA 1
ATOM 11938 C C . VAL B 1 644 ? -10.768 19.372 28.1 1 93.97 644 VAL B C 1
ATOM 11940 O O . VAL B 1 644 ? -11.621 18.553 27.748 1 93.97 644 VAL B O 1
ATOM 11943 N N . PHE B 1 645 ? -9.946 19.944 27.269 1 92.38 645 PHE B N 1
ATOM 11944 C CA . PHE B 1 645 ? -9.766 19.596 25.865 1 92.38 645 PHE B CA 1
ATOM 11945 C C . PHE B 1 645 ? -8.306 19.271 25.57 1 92.38 645 PHE B C 1
ATOM 11947 O O . PHE B 1 645 ? -7.514 19.061 26.491 1 92.38 645 PHE B O 1
ATOM 11954 N N . MET B 1 646 ? -7.958 19.021 24.31 1 87.37 646 MET B N 1
ATOM 11955 C CA . MET B 1 646 ? -6.588 18.888 23.824 1 87.37 646 MET B CA 1
ATOM 11956 C C . MET B 1 646 ? -6.27 19.964 22.791 1 87.37 646 MET B C 1
ATOM 11958 O O . MET B 1 646 ? -6.203 19.681 21.594 1 87.37 646 MET B O 1
ATOM 11962 N N . PRO B 1 647 ? -5.949 21.069 23.321 1 90.1 647 PRO B N 1
ATOM 11963 C CA . PRO B 1 647 ? -5.851 22.238 22.443 1 90.1 647 PRO B CA 1
ATOM 11964 C C . PRO B 1 647 ? -4.487 22.355 21.767 1 90.1 647 PRO B C 1
ATOM 11966 O O . PRO B 1 647 ? -3.873 23.425 21.789 1 90.1 647 PRO B O 1
ATOM 11969 N N . HIS B 1 648 ? -4.076 21.329 21.048 1 86.06 648 HIS B N 1
ATOM 11970 C CA . HIS B 1 648 ? -2.859 21.38 20.246 1 86.06 648 HIS B CA 1
ATOM 11971 C C . HIS B 1 648 ? -2.979 22.409 19.127 1 86.06 648 HIS B C 1
ATOM 11973 O O . HIS B 1 648 ? -4.085 22.836 18.787 1 86.06 648 HIS B O 1
ATOM 11979 N N . GLY B 1 649 ? -1.903 22.765 18.605 1 90.19 649 GLY B N 1
ATOM 11980 C CA . GLY B 1 649 ? -1.866 23.803 17.586 1 90.19 649 GLY B CA 1
ATOM 11981 C C . GLY B 1 649 ? -2.765 23.507 16.4 1 90.19 649 GLY B C 1
ATOM 11982 O O . GLY B 1 649 ? -3.421 24.407 15.872 1 90.19 649 GLY B O 1
ATOM 11983 N N . GLU B 1 650 ? -2.847 22.293 16.039 1 90.36 650 GLU B N 1
ATOM 11984 C CA . GLU B 1 650 ? -3.632 21.939 14.86 1 90.36 650 GLU B CA 1
ATOM 11985 C C . GLU B 1 650 ? -5.117 21.836 15.197 1 90.36 650 GLU B C 1
ATOM 11987 O O . GLU B 1 650 ? -5.97 21.987 14.32 1 90.36 650 GLU B O 1
ATOM 11992 N N . ASN B 1 651 ? -5.437 21.755 16.43 1 93.81 651 ASN B N 1
ATOM 11993 C CA . ASN B 1 651 ? -6.83 21.626 16.846 1 93.81 651 ASN B CA 1
ATOM 11994 C C . ASN B 1 651 ? -7.476 22.989 17.075 1 93.81 651 ASN B C 1
ATOM 11996 O O . ASN B 1 651 ? -8.684 23.078 17.301 1 93.81 651 ASN B O 1
ATOM 12000 N N . ILE B 1 652 ? -6.688 24.021 17.017 1 96.82 652 ILE B N 1
ATOM 12001 C CA . ILE B 1 652 ? -7.179 25.374 17.252 1 96.82 652 ILE B CA 1
ATOM 12002 C C . ILE B 1 652 ? -7.115 26.179 15.956 1 96.82 652 ILE B C 1
ATOM 12004 O O . ILE B 1 652 ? -6.064 26.252 15.315 1 96.82 652 ILE B O 1
ATOM 12008 N N . ILE B 1 653 ? -8.196 26.695 15.624 1 97.52 653 ILE B N 1
ATOM 12009 C CA . ILE B 1 653 ? -8.256 27.686 14.555 1 97.52 653 ILE B CA 1
ATOM 12010 C C . ILE B 1 653 ? -8.461 29.077 15.152 1 97.52 653 ILE B C 1
ATOM 12012 O O . ILE B 1 653 ? -9.45 29.321 15.846 1 97.52 653 ILE B O 1
ATOM 12016 N N . MET B 1 654 ? -7.548 29.929 14.911 1 97.5 654 MET B N 1
ATOM 12017 C CA . MET B 1 654 ? -7.671 31.306 15.38 1 97.5 654 MET B CA 1
ATOM 12018 C C . MET B 1 654 ? -8.405 32.166 14.357 1 97.5 654 MET B C 1
ATOM 12020 O O . MET B 1 654 ? -8.24 31.978 13.15 1 97.5 654 MET B O 1
ATOM 12024 N N . VAL B 1 655 ? -9.176 33.06 14.834 1 97.73 655 VAL B N 1
ATOM 12025 C CA . VAL B 1 655 ? -9.854 34.021 13.971 1 97.73 655 VAL B CA 1
ATOM 12026 C C . VAL B 1 655 ? -9.237 35.406 14.155 1 97.73 655 VAL B C 1
ATOM 12028 O O . VAL B 1 655 ? -9.21 35.937 15.268 1 97.73 655 VAL B O 1
ATOM 12031 N N . PHE B 1 656 ? -8.756 35.94 13.065 1 96.98 656 PHE B N 1
ATOM 12032 C CA . PHE B 1 656 ? -8.04 37.21 13.095 1 96.98 656 PHE B CA 1
ATOM 12033 C C . PHE B 1 656 ? -8.876 38.317 12.465 1 96.98 656 PHE B C 1
ATOM 12035 O O . PHE B 1 656 ? -9.637 38.071 11.527 1 96.98 656 PHE B O 1
ATOM 12042 N N . GLU B 1 657 ? -8.855 39.438 12.982 1 95.28 657 GLU B N 1
ATOM 12043 C CA . GLU B 1 657 ? -9.237 40.701 12.358 1 95.28 657 GLU B CA 1
ATOM 12044 C C . GLU B 1 657 ? -8.044 41.647 12.251 1 95.28 657 GLU B C 1
ATOM 12046 O O . GLU B 1 657 ? -7.393 41.95 13.254 1 95.28 657 GLU B O 1
ATOM 12051 N N . ASP B 1 658 ? -7.694 42.092 11.1 1 93.44 658 ASP B N 1
ATOM 12052 C CA . ASP B 1 658 ? -6.516 42.916 10.85 1 93.44 658 ASP B CA 1
ATOM 12053 C C . ASP B 1 658 ? -5.262 42.276 11.441 1 93.44 658 ASP B C 1
ATOM 12055 O O . ASP B 1 658 ? -4.486 42.94 12.131 1 93.44 658 ASP B O 1
ATOM 12059 N N . ASN B 1 659 ? -5.156 40.954 11.394 1 94.89 659 ASN B N 1
ATOM 12060 C CA . ASN B 1 659 ? -4.031 40.123 11.808 1 94.89 659 ASN B CA 1
ATOM 12061 C C . ASN B 1 659 ? -3.824 40.171 13.319 1 94.89 659 ASN B C 1
ATOM 12063 O O . ASN B 1 659 ? -2.712 39.954 13.804 1 94.89 659 ASN B O 1
ATOM 12067 N N . ALA B 1 660 ? -4.832 40.528 14.005 1 96.83 660 ALA B N 1
ATOM 12068 C CA . ALA B 1 660 ? -4.864 40.411 15.461 1 96.83 660 ALA B CA 1
ATOM 12069 C C . ALA B 1 660 ? -5.871 39.352 15.904 1 96.83 660 ALA B C 1
ATOM 12071 O O . ALA B 1 660 ? -6.955 39.239 15.328 1 96.83 660 ALA B O 1
ATOM 12072 N N . PRO B 1 661 ? -5.525 38.607 16.926 1 97.3 661 PRO B N 1
ATOM 12073 C CA . PRO B 1 661 ? -6.433 37.544 17.363 1 97.3 661 PRO B CA 1
ATOM 12074 C C . PRO B 1 661 ? -7.728 38.085 17.965 1 97.3 661 PRO B C 1
ATOM 12076 O O . PRO B 1 661 ? -7.699 39.045 18.739 1 97.3 661 PRO B O 1
ATOM 12079 N N . GLU B 1 662 ? -8.832 37.513 17.616 1 97.02 662 GLU B N 1
ATOM 12080 C CA . GLU B 1 662 ? -10.13 37.904 18.158 1 97.02 662 GLU B CA 1
ATOM 12081 C C . GLU B 1 662 ? -10.72 36.798 19.028 1 97.02 662 GLU B C 1
ATOM 12083 O O . GLU B 1 662 ? -11.143 37.049 20.159 1 97.02 662 GLU B O 1
ATOM 12088 N N . TYR B 1 663 ? -10.82 35.628 18.508 1 97.34 663 TYR B N 1
ATOM 12089 C CA . TYR B 1 663 ? -11.304 34.457 19.229 1 97.34 663 TYR B CA 1
ATOM 12090 C C . TYR B 1 663 ? -10.81 33.171 18.576 1 97.34 663 TYR B C 1
ATOM 12092 O O . TYR B 1 663 ? -10.078 33.213 17.585 1 97.34 663 TYR B O 1
ATOM 12100 N N . ILE B 1 664 ? -11.11 31.998 19.2 1 97.48 664 ILE B N 1
ATOM 12101 C CA . ILE B 1 664 ? -10.611 30.735 18.667 1 97.48 664 ILE B CA 1
ATOM 12102 C C . ILE B 1 664 ? -11.78 29.79 18.397 1 97.48 664 ILE B C 1
ATOM 12104 O O . ILE B 1 664 ? -12.846 29.922 19.003 1 97.48 664 ILE B O 1
ATOM 12108 N N . LEU B 1 665 ? -11.602 28.932 17.42 1 97.06 665 LEU B N 1
ATOM 12109 C CA . LEU B 1 665 ? -12.451 27.783 17.126 1 97.06 665 LEU B CA 1
ATOM 12110 C C . LEU B 1 665 ? -11.741 26.479 17.472 1 97.06 665 LEU B C 1
ATOM 12112 O O . LEU B 1 665 ? -10.605 26.254 17.047 1 97.06 665 LEU B O 1
ATOM 12116 N N . LEU B 1 666 ? -12.414 25.657 18.269 1 95.9 666 LEU B N 1
ATOM 12117 C CA . LEU B 1 666 ? -11.841 24.371 18.648 1 95.9 666 LEU B CA 1
ATOM 12118 C C . LEU B 1 666 ? -12.439 23.242 17.815 1 95.9 666 LEU B C 1
ATOM 12120 O O . LEU B 1 666 ? -13.654 23.193 17.609 1 95.9 666 LEU B O 1
ATOM 12124 N N . LYS B 1 667 ? -11.563 22.408 17.32 1 92.56 667 LYS B N 1
ATOM 12125 C CA . LYS B 1 667 ? -12.04 21.237 16.59 1 92.56 667 LYS B CA 1
ATOM 12126 C C . LYS B 1 667 ? -11.579 19.946 17.261 1 92.56 667 LYS B C 1
ATOM 12128 O O . LYS B 1 667 ? -10.786 19.98 18.205 1 92.56 667 LYS B O 1
ATOM 12133 N N . ASP B 1 668 ? -12.109 18.75 16.849 1 86.65 668 ASP B N 1
ATOM 12134 C CA . ASP B 1 668 ? -11.799 17.415 17.35 1 86.65 668 ASP B CA 1
ATOM 12135 C C . ASP B 1 668 ? -12.206 17.269 18.814 1 86.65 668 ASP B C 1
ATOM 12137 O O . ASP B 1 668 ? -11.4 16.851 19.649 1 86.65 668 ASP B O 1
ATOM 12141 N N . ILE B 1 669 ? -13.367 17.6 19.126 1 84.5 669 ILE B N 1
ATOM 12142 C CA . ILE B 1 669 ? -13.906 17.674 20.48 1 84.5 669 ILE B CA 1
ATOM 12143 C C . ILE B 1 669 ? -14.252 16.272 20.976 1 84.5 669 ILE B C 1
ATOM 12145 O O . ILE B 1 669 ? -13.949 15.919 22.118 1 84.5 669 ILE B O 1
ATOM 12149 N N . THR B 1 670 ? -14.795 15.483 20.121 1 75.2 670 THR B N 1
ATOM 12150 C CA . THR B 1 670 ? -15.389 14.213 20.523 1 75.2 670 THR B CA 1
ATOM 12151 C C . THR B 1 670 ? -14.314 13.238 20.994 1 75.2 670 THR B C 1
ATOM 12153 O O . THR B 1 670 ? -14.552 12.432 21.896 1 75.2 670 THR B O 1
ATOM 12156 N N . GLU B 1 671 ? -13.222 13.401 20.503 1 71.31 671 GLU B N 1
ATOM 12157 C CA . GLU B 1 671 ? -12.158 12.472 20.871 1 71.31 671 GLU B CA 1
ATOM 12158 C C . GLU B 1 671 ? -11.321 13.02 22.023 1 71.31 671 GLU B C 1
ATOM 12160 O O . GLU B 1 671 ? -10.667 12.259 22.739 1 71.31 671 GLU B O 1
ATOM 12165 N N . GLU B 1 672 ? -11.507 14.268 22.3 1 78.35 672 GLU B N 1
ATOM 12166 C CA . GLU B 1 672 ? -10.457 14.839 23.139 1 78.35 672 GLU B CA 1
ATOM 12167 C C . GLU B 1 672 ? -11.05 15.642 24.293 1 78.35 672 GLU B C 1
ATOM 12169 O O . GLU B 1 672 ? -10.314 16.181 25.123 1 78.35 672 GLU B O 1
ATOM 12174 N N . ALA B 1 673 ? -12.354 15.734 24.401 1 86.97 673 ALA B N 1
ATOM 12175 C CA . ALA B 1 673 ? -12.975 16.424 25.529 1 86.97 673 ALA B CA 1
ATOM 12176 C C . ALA B 1 673 ? -13.255 15.457 26.676 1 86.97 673 ALA B C 1
ATOM 12178 O O . ALA B 1 673 ? -13.684 14.323 26.45 1 86.97 673 ALA B O 1
ATOM 12179 N N . CYS B 1 674 ? -13.041 15.903 27.94 1 89.95 674 CYS B N 1
ATOM 12180 C CA . CYS B 1 674 ? -13.271 15.059 29.107 1 89.95 674 CYS B CA 1
ATOM 12181 C C . CYS B 1 674 ? -13.76 15.886 30.29 1 89.95 674 CYS B C 1
ATOM 12183 O O . CYS B 1 674 ? -13.314 17.017 30.488 1 89.95 674 CYS B O 1
ATOM 12185 N N . ILE B 1 675 ? -14.615 15.267 30.992 1 91.85 675 ILE B N 1
ATOM 12186 C CA . ILE B 1 675 ? -15.048 15.817 32.272 1 91.85 675 ILE B CA 1
ATOM 12187 C C . ILE B 1 675 ? -14.255 15.17 33.406 1 91.85 675 ILE B C 1
ATOM 12189 O O . ILE B 1 675 ? -14.171 13.943 33.492 1 91.85 675 ILE B O 1
ATOM 12193 N N . LEU B 1 676 ? -13.717 15.956 34.252 1 92.46 676 LEU B N 1
ATOM 12194 C CA . LEU B 1 676 ? -12.795 15.446 35.261 1 92.46 676 LEU B CA 1
ATOM 12195 C C . LEU B 1 676 ? -13.505 15.248 36.596 1 92.46 676 LEU B C 1
ATOM 12197 O O . LEU B 1 676 ? -12.921 14.713 37.541 1 92.46 676 LEU B O 1
ATOM 12201 N N . ASN B 1 677 ? -14.755 15.677 36.66 1 90.62 677 ASN B N 1
ATOM 12202 C CA . ASN B 1 677 ? -15.534 15.597 37.891 1 90.62 677 ASN B CA 1
ATOM 12203 C C . ASN B 1 677 ? -16.663 14.578 37.774 1 90.62 677 ASN B C 1
ATOM 12205 O O . ASN B 1 677 ? -17.571 14.742 36.956 1 90.62 677 ASN B O 1
ATOM 12209 N N . LYS B 1 678 ? -16.658 13.677 38.643 1 86.21 678 LYS B N 1
ATOM 12210 C CA . LYS B 1 678 ? -17.634 12.59 38.62 1 86.21 678 LYS B CA 1
ATOM 12211 C C . LYS B 1 678 ? -19.022 13.09 39.011 1 86.21 678 LYS B C 1
ATOM 12213 O O . LYS B 1 678 ? -20.028 12.452 38.695 1 86.21 678 LYS B O 1
ATOM 12218 N N . GLU B 1 679 ? -19.037 14.153 39.674 1 86.62 679 GLU B N 1
ATOM 12219 C CA . GLU B 1 679 ? -20.307 14.653 40.193 1 86.62 679 GLU B CA 1
ATOM 12220 C C . GLU B 1 679 ? -21.112 15.352 39.102 1 86.62 679 GLU B C 1
ATOM 12222 O O . GLU B 1 679 ? -22.31 15.593 39.266 1 86.62 679 GLU B O 1
ATOM 12227 N N . VAL B 1 680 ? -20.408 15.631 38.047 1 88.4 680 VAL B N 1
ATOM 12228 C CA . VAL B 1 680 ? -21.137 16.235 36.936 1 88.4 680 VAL B CA 1
ATOM 12229 C C . VAL B 1 680 ? -22.1 15.214 36.335 1 88.4 680 VAL B C 1
ATOM 12231 O O . VAL B 1 680 ? -21.702 14.095 36.004 1 88.4 680 VAL B O 1
ATOM 12234 N N . GLU B 1 681 ? -23.284 15.495 36.315 1 86.56 681 GLU B N 1
ATOM 12235 C CA . GLU B 1 681 ? -24.289 14.599 35.75 1 86.56 681 GLU B CA 1
ATOM 12236 C C . GLU B 1 681 ? -24.22 14.584 34.225 1 86.56 681 GLU B C 1
ATOM 12238 O O . GLU B 1 681 ? -24.473 15.601 33.577 1 86.56 681 GLU B O 1
ATOM 12243 N N . LEU B 1 682 ? -23.826 13.555 33.742 1 89.3 682 LEU B N 1
ATOM 12244 C CA . LEU B 1 682 ? -23.758 13.355 32.299 1 89.3 682 LEU B CA 1
ATOM 12245 C C . LEU B 1 682 ? -24.89 12.451 31.822 1 89.3 682 LEU B C 1
ATOM 12247 O O . LEU B 1 682 ? -25.264 11.5 32.512 1 89.3 682 LEU B O 1
ATOM 12251 N N . PRO B 1 683 ? -25.472 12.767 30.744 1 86.55 683 PRO B N 1
ATOM 12252 C CA . PRO B 1 683 ? -26.411 11.811 30.153 1 86.55 683 PRO B CA 1
ATOM 12253 C C . PRO B 1 683 ? -25.794 10.43 29.944 1 86.55 683 PRO B C 1
ATOM 12255 O O . PRO B 1 683 ? -24.573 10.308 29.822 1 86.55 683 PRO B O 1
ATOM 12258 N N . GLU B 1 684 ? -26.614 9.439 29.886 1 84.76 684 GLU B N 1
ATOM 12259 C CA . GLU B 1 684 ? -26.174 8.049 29.816 1 84.76 684 GLU B CA 1
ATOM 12260 C C . GLU B 1 684 ? -25.273 7.815 28.607 1 84.76 684 GLU B C 1
ATOM 12262 O O . GLU B 1 684 ? -24.271 7.102 28.701 1 84.76 684 GLU B O 1
ATOM 12267 N N . ASP B 1 685 ? -25.596 8.434 27.548 1 81.19 685 ASP B N 1
ATOM 12268 C CA . ASP B 1 685 ? -24.868 8.209 26.304 1 81.19 685 ASP B CA 1
ATOM 12269 C C . ASP B 1 685 ? -23.532 8.949 26.307 1 81.19 685 ASP B C 1
ATOM 12271 O O . ASP B 1 685 ? -22.673 8.693 25.461 1 81.19 685 ASP B O 1
ATOM 12275 N N . LEU B 1 686 ? -23.306 9.783 27.318 1 87.34 686 LEU B N 1
ATOM 12276 C CA . LEU B 1 686 ? -22.099 10.601 27.34 1 87.34 686 LEU B CA 1
ATOM 12277 C C . LEU B 1 686 ? -21.233 10.263 28.549 1 87.34 686 LEU B C 1
ATOM 12279 O O . LEU B 1 686 ? -20.338 11.029 28.911 1 87.34 686 LEU B O 1
ATOM 12283 N N . LYS B 1 687 ? -21.53 9.13 29.098 1 84.19 687 LYS B N 1
ATOM 12284 C CA . LYS B 1 687 ? -20.787 8.723 30.287 1 84.19 687 LYS B CA 1
ATOM 12285 C C . LYS B 1 687 ? -19.307 8.527 29.97 1 84.19 687 LYS B C 1
ATOM 12287 O O . LYS B 1 687 ? -18.455 8.663 30.851 1 84.19 687 LYS B O 1
ATOM 12292 N N . ARG B 1 688 ? -19.07 8.315 28.741 1 79.65 688 ARG B N 1
ATOM 12293 C CA . ARG B 1 688 ? -17.691 8.083 28.326 1 79.65 688 ARG B CA 1
ATOM 12294 C C . ARG B 1 688 ? -16.857 9.353 28.461 1 79.65 688 ARG B C 1
ATOM 12296 O O . ARG B 1 688 ? -15.626 9.295 28.472 1 79.65 688 ARG B O 1
ATOM 12303 N N . MET B 1 689 ? -17.483 10.49 28.566 1 86.03 689 MET B N 1
ATOM 12304 C CA . MET B 1 689 ? -16.768 11.76 28.653 1 86.03 689 MET B CA 1
ATOM 12305 C C . MET B 1 689 ? -16.042 11.885 29.989 1 86.03 689 MET B C 1
ATOM 12307 O O . MET B 1 689 ? -15.135 12.706 30.132 1 86.03 689 MET B O 1
ATOM 12311 N N . TYR B 1 690 ? -16.511 11.136 30.9 1 87.53 690 TYR B N 1
ATOM 12312 C CA . TYR B 1 690 ? -15.85 11.197 32.199 1 87.53 690 TYR B CA 1
ATOM 12313 C C . TYR B 1 690 ? -14.528 10.438 32.174 1 87.53 690 TYR B C 1
ATOM 12315 O O . TYR B 1 690 ? -14.467 9.3 31.703 1 87.53 690 TYR B O 1
ATOM 12323 N N . ALA B 1 691 ? -13.554 11.024 32.608 1 85.26 691 ALA B N 1
ATOM 12324 C CA . ALA B 1 691 ? -12.256 10.375 32.774 1 85.26 691 ALA B CA 1
ATOM 12325 C C . ALA B 1 691 ? -11.806 10.412 34.232 1 85.26 691 ALA B C 1
ATOM 12327 O O . ALA B 1 691 ? -11.748 11.482 34.843 1 85.26 691 ALA B O 1
ATOM 12328 N N . SER B 1 692 ? -11.556 9.308 34.709 1 84.89 692 SER B N 1
ATOM 12329 C CA . SER B 1 692 ? -10.995 9.238 36.054 1 84.89 692 SER B CA 1
ATOM 12330 C C . SER B 1 692 ? -9.502 9.55 36.046 1 84.89 692 SER B C 1
ATOM 12332 O O . SER B 1 692 ? -8.699 8.758 35.548 1 84.89 692 SER B O 1
ATOM 12334 N N . VAL B 1 693 ? -9.241 10.749 36.446 1 86.64 693 VAL B N 1
ATOM 12335 C CA . VAL B 1 693 ? -7.856 11.208 36.462 1 86.64 693 VAL B CA 1
ATOM 12336 C C . VAL B 1 693 ? -7.448 11.573 37.887 1 86.64 693 VAL B C 1
ATOM 12338 O O . VAL B 1 693 ? -8.235 12.16 38.633 1 86.64 693 VAL B O 1
ATOM 12341 N N . PRO B 1 694 ? -6.274 11.136 38.28 1 86.85 694 PRO B N 1
ATOM 12342 C CA . PRO B 1 694 ? -5.799 11.53 39.609 1 86.85 694 PRO B CA 1
ATOM 12343 C C . PRO B 1 694 ? -5.76 13.045 39.796 1 86.85 694 PRO B C 1
ATOM 12345 O O . PRO B 1 694 ? -5.5 13.782 38.841 1 86.85 694 PRO B O 1
ATOM 12348 N N . GLU B 1 695 ? -5.919 13.482 40.972 1 87.95 695 GLU B N 1
ATOM 12349 C CA . GLU B 1 695 ? -6.03 14.899 41.307 1 87.95 695 GLU B CA 1
ATOM 12350 C C . GLU B 1 695 ? -4.771 15.662 40.904 1 87.95 695 GLU B C 1
ATOM 12352 O O . GLU B 1 695 ? -4.849 16.814 40.473 1 87.95 695 GLU B O 1
ATOM 12357 N N . ASP B 1 696 ? -3.7 14.998 41.013 1 86.11 696 ASP B N 1
ATOM 12358 C CA . ASP B 1 696 ? -2.432 15.681 40.778 1 86.11 696 ASP B CA 1
ATOM 12359 C C . ASP B 1 696 ? -2.112 15.747 39.287 1 86.11 696 ASP B C 1
ATOM 12361 O O . ASP B 1 696 ? -1.151 16.404 38.881 1 86.11 696 ASP B O 1
ATOM 12365 N N . VAL B 1 697 ? -2.979 15.146 38.498 1 89.88 697 VAL B N 1
ATOM 12366 C CA . VAL B 1 697 ? -2.702 15.116 37.066 1 89.88 697 VAL B CA 1
ATOM 12367 C C . VAL B 1 697 ? -3.732 15.963 36.322 1 89.88 697 VAL B C 1
ATOM 12369 O O . VAL B 1 697 ? -3.527 16.322 35.16 1 89.88 697 VAL B O 1
ATOM 12372 N N . LYS B 1 698 ? -4.74 16.356 36.941 1 91.85 698 LYS B N 1
ATOM 12373 C CA . LYS B 1 698 ? -5.819 17.089 36.286 1 91.85 698 LYS B CA 1
ATOM 12374 C C . LYS B 1 698 ? -5.309 18.393 35.679 1 91.85 698 LYS B C 1
ATOM 12376 O O . LYS B 1 698 ? -5.633 18.72 34.535 1 91.85 698 LYS B O 1
ATOM 12381 N N . LEU B 1 699 ? -4.449 19.065 36.418 1 94 699 LEU B N 1
ATOM 12382 C CA . LEU B 1 699 ? -3.969 20.373 35.986 1 94 699 LEU B CA 1
ATOM 12383 C C . LEU B 1 699 ? -2.967 20.234 34.844 1 94 699 LEU B C 1
ATOM 12385 O O . LEU B 1 699 ? -2.67 21.209 34.151 1 94 699 LEU B O 1
ATOM 12389 N N . LEU B 1 700 ? -2.496 19.066 34.565 1 92.74 700 LEU B N 1
ATOM 12390 C CA . LEU B 1 700 ? -1.548 18.824 33.483 1 92.74 700 LEU B CA 1
ATOM 12391 C C . LEU B 1 700 ? -2.194 19.08 32.126 1 92.74 700 LEU B C 1
ATOM 12393 O O . LEU B 1 700 ? -1.498 19.313 31.135 1 92.74 700 LEU B O 1
ATOM 12397 N N . SER B 1 701 ? -3.48 19.115 32.066 1 91.58 701 SER B N 1
ATOM 12398 C CA . SER B 1 701 ? -4.173 19.466 30.831 1 91.58 701 SER B CA 1
ATOM 12399 C C . SER B 1 701 ? -3.837 20.887 30.393 1 91.58 701 SER B C 1
ATOM 12401 O O . SER B 1 701 ? -3.907 21.209 29.205 1 91.58 701 SER B O 1
ATOM 12403 N N . ILE B 1 702 ? -3.439 21.699 31.321 1 95.44 702 ILE B N 1
ATOM 12404 C CA . ILE B 1 702 ? -3.017 23.061 31.013 1 95.44 702 ILE B CA 1
ATOM 12405 C C . ILE B 1 702 ? -1.495 23.117 30.906 1 95.44 702 ILE B C 1
ATOM 12407 O O . ILE B 1 702 ? -0.953 23.589 29.903 1 95.44 702 ILE B O 1
ATOM 12411 N N . PHE B 1 703 ? -0.849 22.533 31.884 1 96.3 703 PHE B N 1
ATOM 12412 C CA . PHE B 1 703 ? 0.606 22.613 31.94 1 96.3 703 PHE B CA 1
ATOM 12413 C C . PHE B 1 703 ? 1.234 21.877 30.763 1 96.3 703 PHE B C 1
ATOM 12415 O O . PHE B 1 703 ? 2.157 22.388 30.126 1 96.3 703 PHE B O 1
ATOM 12422 N N . THR B 1 704 ? 0.756 20.73 30.456 1 93.49 704 THR B N 1
ATOM 12423 C CA . THR B 1 704 ? 1.355 19.922 29.4 1 93.49 704 THR B CA 1
ATOM 12424 C C . THR B 1 704 ? 0.894 20.399 28.026 1 93.49 704 THR B C 1
ATOM 12426 O O . THR B 1 704 ? 1.716 20.661 27.146 1 93.49 704 THR B O 1
ATOM 12429 N N . ASP B 1 705 ? -0.372 20.62 27.846 1 93.09 705 ASP B N 1
ATOM 12430 C CA . ASP B 1 705 ? -0.919 20.852 26.513 1 93.09 705 ASP B CA 1
ATOM 12431 C C . ASP B 1 705 ? -0.715 22.302 26.079 1 93.09 705 ASP B C 1
ATOM 12433 O O . ASP B 1 705 ? -0.581 22.587 24.887 1 93.09 705 ASP B O 1
ATOM 12437 N N . ILE B 1 706 ? -0.667 23.212 27.05 1 97.02 706 ILE B N 1
ATOM 12438 C CA . ILE B 1 706 ? -0.598 24.624 26.693 1 97.02 706 ILE B CA 1
ATOM 12439 C C . ILE B 1 706 ? 0.801 25.162 26.983 1 97.02 706 ILE B C 1
ATOM 12441 O O . ILE B 1 706 ? 1.497 25.622 26.074 1 97.02 706 ILE B O 1
ATOM 12445 N N . PHE B 1 707 ? 1.246 25.026 28.216 1 97.79 707 PHE B N 1
ATOM 12446 C CA . PHE B 1 707 ? 2.542 25.579 28.591 1 97.79 707 PHE B CA 1
ATOM 12447 C C . PHE B 1 707 ? 3.67 24.849 27.872 1 97.79 707 PHE B C 1
ATOM 12449 O O . PHE B 1 707 ? 4.399 25.449 27.08 1 97.79 707 PHE B O 1
ATOM 12456 N N . ASP B 1 708 ? 3.721 23.593 28.13 1 96.81 708 ASP B N 1
ATOM 12457 C CA . ASP B 1 708 ? 4.821 22.791 27.602 1 96.81 708 ASP B CA 1
ATOM 12458 C C . ASP B 1 708 ? 4.606 22.471 26.124 1 96.81 708 ASP B C 1
ATOM 12460 O O . ASP B 1 708 ? 5.566 22.389 25.355 1 96.81 708 ASP B O 1
ATOM 12464 N N . GLY B 1 709 ? 3.359 22.29 25.752 1 95.62 709 GLY B N 1
ATOM 12465 C CA . GLY B 1 709 ? 3.049 21.79 24.422 1 95.62 709 GLY B CA 1
ATOM 12466 C C . GLY B 1 709 ? 2.974 22.885 23.375 1 95.62 709 GLY B C 1
ATOM 12467 O O . GLY B 1 709 ? 3.042 22.61 22.175 1 95.62 709 GLY B O 1
ATOM 12468 N N . PHE B 1 710 ? 2.894 24.179 23.789 1 97.26 710 PHE B N 1
ATOM 12469 C CA . PHE B 1 710 ? 2.768 25.21 22.766 1 97.26 710 PHE B CA 1
ATOM 12470 C C . PHE B 1 710 ? 3.536 26.465 23.164 1 97.26 710 PHE B C 1
ATOM 12472 O O . PHE B 1 710 ? 4.361 26.963 22.396 1 97.26 710 PHE B O 1
ATOM 12479 N N . PHE B 1 711 ? 3.311 27.033 24.399 1 98.31 711 PHE B N 1
ATOM 12480 C CA . PHE B 1 711 ? 3.961 28.266 24.826 1 98.31 711 PHE B CA 1
ATOM 12481 C C . PHE B 1 711 ? 5.477 28.108 24.824 1 98.31 711 PHE B C 1
ATOM 12483 O O . PHE B 1 711 ? 6.204 29.054 24.512 1 98.31 711 PHE B O 1
ATOM 12490 N N . ARG B 1 712 ? 5.927 26.944 25.205 1 98.03 712 ARG B N 1
ATOM 12491 C CA . ARG B 1 712 ? 7.356 26.649 25.207 1 98.03 712 ARG B CA 1
ATOM 12492 C C . ARG B 1 712 ? 7.985 26.976 23.856 1 98.03 712 ARG B C 1
ATOM 12494 O O . ARG B 1 712 ? 9.026 27.633 23.793 1 98.03 712 ARG B O 1
ATOM 12501 N N . PHE B 1 713 ? 7.358 26.641 22.815 1 97.66 713 PHE B N 1
ATOM 12502 C CA . PHE B 1 713 ? 7.876 26.84 21.467 1 97.66 713 PHE B CA 1
ATOM 12503 C C . PHE B 1 713 ? 7.634 28.271 21 1 97.66 713 PHE B C 1
ATOM 12505 O O . PHE B 1 713 ? 8.46 28.845 20.287 1 97.66 713 PHE B O 1
ATOM 12512 N N . LEU B 1 714 ? 6.497 28.802 21.36 1 98.05 714 LEU B N 1
ATOM 12513 C CA . LEU B 1 714 ? 6.168 30.176 20.995 1 98.05 714 LEU B CA 1
ATOM 12514 C C . LEU B 1 714 ? 7.185 31.152 21.578 1 98.05 714 LEU B C 1
ATOM 12516 O O . LEU B 1 714 ? 7.616 32.085 20.897 1 98.05 714 LEU B O 1
ATOM 12520 N N . THR B 1 715 ? 7.554 30.954 22.827 1 97.79 715 THR B N 1
ATOM 12521 C CA . THR B 1 715 ? 8.511 31.821 23.507 1 97.79 715 THR B CA 1
ATOM 12522 C C . THR B 1 715 ? 9.864 31.789 22.803 1 97.79 715 THR B C 1
ATOM 12524 O O . THR B 1 715 ? 10.55 32.81 22.719 1 97.79 715 THR B O 1
ATOM 12527 N N . ALA B 1 716 ? 10.217 30.647 22.369 1 97.18 716 ALA B N 1
ATOM 12528 C CA . ALA B 1 716 ? 11.472 30.512 21.635 1 97.18 716 ALA B CA 1
ATOM 12529 C C . ALA B 1 716 ? 11.458 31.354 20.363 1 97.18 716 ALA B C 1
ATOM 12531 O O . ALA B 1 716 ? 12.46 31.985 20.017 1 97.18 716 ALA B O 1
ATOM 12532 N N . ILE B 1 717 ? 10.349 31.355 19.662 1 97.48 717 ILE B N 1
ATOM 12533 C CA . ILE B 1 717 ? 10.22 32.124 18.429 1 97.48 717 ILE B CA 1
ATOM 12534 C C . ILE B 1 717 ? 10.278 33.617 18.743 1 97.48 717 ILE B C 1
ATOM 12536 O O . ILE B 1 717 ? 10.943 34.38 18.039 1 97.48 717 ILE B O 1
ATOM 12540 N N . LEU B 1 718 ? 9.595 34.044 19.77 1 97.74 718 LEU B N 1
ATOM 12541 C CA . LEU B 1 718 ? 9.602 35.443 20.184 1 97.74 718 LEU B CA 1
ATOM 12542 C C . LEU B 1 718 ? 11.014 35.901 20.53 1 97.74 718 LEU B C 1
ATOM 12544 O O . LEU B 1 718 ? 11.438 36.984 20.119 1 97.74 718 LEU B O 1
ATOM 12548 N N . GLU B 1 719 ? 11.686 35.042 21.261 1 95.62 719 GLU B N 1
ATOM 12549 C CA . GLU B 1 719 ? 13.058 35.347 21.657 1 95.62 719 GLU B CA 1
ATOM 12550 C C . GLU B 1 719 ? 13.977 35.429 20.441 1 95.62 719 GLU B C 1
ATOM 12552 O O . GLU B 1 719 ? 14.75 36.38 20.304 1 95.62 719 GLU B O 1
ATOM 12557 N N . GLU B 1 720 ? 13.887 34.521 19.615 1 95.25 720 GLU B N 1
ATOM 12558 C CA . GLU B 1 720 ? 14.824 34.371 18.506 1 95.25 720 GLU B CA 1
ATOM 12559 C C . GLU B 1 720 ? 14.532 35.377 17.397 1 95.25 720 GLU B C 1
ATOM 12561 O O . GLU B 1 720 ? 15.455 35.936 16.8 1 95.25 720 GLU B O 1
ATOM 12566 N N . HIS B 1 721 ? 13.305 35.634 17.121 1 96.27 721 HIS B N 1
ATOM 12567 C CA . HIS B 1 721 ? 12.976 36.335 15.885 1 96.27 721 HIS B CA 1
ATOM 12568 C C . HIS B 1 721 ? 12.479 37.749 16.168 1 96.27 721 HIS B C 1
ATOM 12570 O O . HIS B 1 721 ? 12.422 38.584 15.263 1 96.27 721 HIS B O 1
ATOM 12576 N N . MET B 1 722 ? 12.149 38.03 17.442 1 96.22 722 MET B N 1
ATOM 12577 C CA . MET B 1 722 ? 11.635 39.362 17.748 1 96.22 722 MET B CA 1
ATOM 12578 C C . MET B 1 722 ? 12.416 39.996 18.895 1 96.22 722 MET B C 1
ATOM 12580 O O . MET B 1 722 ? 12.104 41.109 19.323 1 96.22 722 MET B O 1
ATOM 12584 N N . SER B 1 723 ? 13.418 39.294 19.416 1 94.48 723 SER B N 1
ATOM 12585 C CA . SER B 1 723 ? 14.176 39.751 20.577 1 94.48 723 SER B CA 1
ATOM 12586 C C . SER B 1 723 ? 13.249 40.132 21.726 1 94.48 723 SER B C 1
ATOM 12588 O O . SER B 1 723 ? 13.487 41.123 22.42 1 94.48 723 SER B O 1
ATOM 12590 N N . TYR B 1 724 ? 12.164 39.516 21.74 1 96.51 724 TYR B N 1
ATOM 12591 C CA . TYR B 1 724 ? 11.21 39.701 22.827 1 96.51 724 TYR B CA 1
ATOM 12592 C C . TYR B 1 724 ? 11.57 38.829 24.023 1 96.51 724 TYR B C 1
ATOM 12594 O O . TYR B 1 724 ? 11.726 37.613 23.888 1 96.51 724 TYR B O 1
ATOM 12602 N N . ASP B 1 725 ? 11.69 39.389 25.14 1 94.18 725 ASP B N 1
ATOM 12603 C CA . ASP B 1 725 ? 12.153 38.705 26.343 1 94.18 725 ASP B CA 1
ATOM 12604 C C . ASP B 1 725 ? 11.193 37.587 26.743 1 94.18 725 ASP B C 1
ATOM 12606 O O . ASP B 1 725 ? 9.996 37.824 26.924 1 94.18 725 ASP B O 1
ATOM 12610 N N . ALA B 1 726 ? 11.727 36.367 26.931 1 94.58 726 ALA B N 1
ATOM 12611 C CA . ALA B 1 726 ? 10.928 35.209 27.322 1 94.58 726 ALA B CA 1
ATOM 12612 C C . ALA B 1 726 ? 10.231 35.449 28.659 1 94.58 726 ALA B C 1
ATOM 12614 O O . ALA B 1 726 ? 9.094 35.016 28.859 1 94.58 726 ALA B O 1
ATOM 12615 N N . GLU B 1 727 ? 10.863 36.069 29.546 1 95.14 727 GLU B N 1
ATOM 12616 C CA . GLU B 1 727 ? 10.282 36.351 30.855 1 95.14 727 GLU B CA 1
ATOM 12617 C C . GLU B 1 727 ? 9.081 37.285 30.737 1 95.14 727 GLU B C 1
ATOM 12619 O O . GLU B 1 727 ? 8.12 37.168 31.5 1 95.14 727 GLU B O 1
ATOM 12624 N N . ARG B 1 728 ? 9.192 38.224 29.841 1 97.31 728 ARG B N 1
ATOM 12625 C CA . ARG B 1 728 ? 8.07 39.131 29.623 1 97.31 728 ARG B CA 1
ATOM 12626 C C . ARG B 1 728 ? 6.837 38.371 29.144 1 97.31 728 ARG B C 1
ATOM 12628 O O . ARG B 1 728 ? 5.714 38.682 29.548 1 97.31 728 ARG B O 1
ATOM 12635 N N . PHE B 1 729 ? 7.05 37.464 28.252 1 97.99 729 PHE B N 1
ATOM 12636 C CA . PHE B 1 729 ? 5.928 36.648 27.803 1 97.99 729 PHE B CA 1
ATOM 12637 C C . PHE B 1 729 ? 5.258 35.953 28.983 1 97.99 729 PHE B C 1
ATOM 12639 O O . PHE B 1 729 ? 4.031 35.962 29.099 1 97.99 729 PHE B O 1
ATOM 12646 N N . TRP B 1 730 ? 6.015 35.271 29.852 1 98.52 730 TRP B N 1
ATOM 12647 C CA . TRP B 1 730 ? 5.473 34.527 30.984 1 98.52 730 TRP B CA 1
ATOM 12648 C C . TRP B 1 730 ? 4.793 35.465 31.976 1 98.52 730 TRP B C 1
ATOM 12650 O O . TRP B 1 730 ? 3.807 35.092 32.617 1 98.52 730 TRP B O 1
ATOM 12660 N N . LYS B 1 731 ? 5.338 36.68 32.052 1 98.27 731 LYS B N 1
ATOM 12661 C CA . LYS B 1 731 ? 4.656 37.687 32.86 1 98.27 731 LYS B CA 1
ATOM 12662 C C . LYS B 1 731 ? 3.268 37.99 32.304 1 98.27 731 LYS B C 1
ATOM 12664 O O . LYS B 1 731 ? 2.31 38.15 33.064 1 98.27 731 LYS B O 1
ATOM 12669 N N . LEU B 1 732 ? 3.201 38.123 30.997 1 98.55 732 LEU B N 1
ATOM 12670 C CA . LEU B 1 732 ? 1.903 38.363 30.374 1 98.55 732 LEU B CA 1
ATOM 12671 C C . LEU B 1 732 ? 0.958 37.192 30.618 1 98.55 732 LEU B C 1
ATOM 12673 O O . LEU B 1 732 ? -0.247 37.388 30.797 1 98.55 732 LEU B O 1
ATOM 12677 N N . VAL B 1 733 ? 1.468 35.941 30.604 1 98.69 733 VAL B N 1
ATOM 12678 C CA . VAL B 1 733 ? 0.67 34.759 30.912 1 98.69 733 VAL B CA 1
ATOM 12679 C C . VAL B 1 733 ? 0.13 34.856 32.337 1 98.69 733 VAL B C 1
ATOM 12681 O O . VAL B 1 733 ? -1.055 34.614 32.576 1 98.69 733 VAL B O 1
ATOM 12684 N N . ALA B 1 734 ? 0.985 35.224 33.269 1 98.52 734 ALA B N 1
ATOM 12685 C CA . ALA B 1 734 ? 0.593 35.376 34.667 1 98.52 734 ALA B CA 1
ATOM 12686 C C . ALA B 1 734 ? -0.468 36.462 34.824 1 98.52 734 ALA B C 1
ATOM 12688 O O . ALA B 1 734 ? -1.427 36.297 35.582 1 98.52 734 ALA B O 1
ATOM 12689 N N . GLU B 1 735 ? -0.259 37.564 34.151 1 98.31 735 GLU B N 1
ATOM 12690 C CA . GLU B 1 735 ? -1.22 38.662 34.193 1 98.31 735 GLU B CA 1
ATOM 12691 C C . GLU B 1 735 ? -2.593 38.214 33.701 1 98.31 735 GLU B C 1
ATOM 12693 O O . GLU B 1 735 ? -3.618 38.601 34.266 1 98.31 735 GLU B O 1
ATOM 12698 N N . ASN B 1 736 ? -2.595 37.484 32.656 1 98.4 736 ASN B N 1
ATOM 12699 C CA . ASN B 1 736 ? -3.844 36.955 32.12 1 98.4 736 ASN B CA 1
ATOM 12700 C C . ASN B 1 736 ? -4.549 36.052 33.129 1 98.4 736 ASN B C 1
ATOM 12702 O O . ASN B 1 736 ? -5.765 36.141 33.304 1 98.4 736 ASN B O 1
ATOM 12706 N N . ILE B 1 737 ? -3.831 35.165 33.787 1 98.34 737 ILE B N 1
ATOM 12707 C CA . ILE B 1 737 ? -4.383 34.235 34.765 1 98.34 737 ILE B CA 1
ATOM 12708 C C . ILE B 1 737 ? -4.922 35.009 35.966 1 98.34 737 ILE B C 1
ATOM 12710 O O . ILE B 1 737 ? -6.014 34.718 36.461 1 98.34 737 ILE B O 1
ATOM 12714 N N . HIS B 1 738 ? -4.194 36.018 36.4 1 97.81 738 HIS B N 1
ATOM 12715 C CA . HIS B 1 738 ? -4.649 36.863 37.499 1 97.81 738 HIS B CA 1
ATOM 12716 C C . HIS B 1 738 ? -5.93 37.603 37.132 1 97.81 738 HIS B C 1
ATOM 12718 O O . HIS B 1 738 ? -6.833 37.74 37.961 1 97.81 738 HIS B O 1
ATOM 12724 N N . ALA B 1 739 ? -5.926 38.132 35.959 1 97.35 739 ALA B N 1
ATOM 12725 C CA . ALA B 1 739 ? -7.122 38.837 35.503 1 97.35 739 ALA B CA 1
ATOM 12726 C C . ALA B 1 739 ? -8.338 37.916 35.511 1 97.35 739 ALA B C 1
ATOM 12728 O O . ALA B 1 739 ? -9.431 38.324 35.911 1 97.35 739 ALA B O 1
ATOM 12729 N N . TYR B 1 740 ? -8.199 36.704 35.06 1 97.52 740 TYR B N 1
ATOM 12730 C CA . TYR B 1 740 ? -9.283 35.728 35.081 1 97.52 740 TYR B CA 1
ATOM 12731 C C . TYR B 1 740 ? -9.715 35.422 36.51 1 97.52 740 TYR B C 1
ATOM 12733 O O . TYR B 1 740 ? -10.909 35.421 36.818 1 97.52 740 TYR B O 1
ATOM 12741 N N . GLN B 1 741 ? -8.738 35.173 37.38 1 97.23 741 GLN B N 1
ATOM 12742 C CA . GLN B 1 741 ? -9.038 34.819 38.763 1 97.23 741 GLN B CA 1
ATOM 12743 C C . GLN B 1 741 ? -9.768 35.953 39.476 1 97.23 741 GLN B C 1
ATOM 12745 O O . GLN B 1 741 ? -10.665 35.71 40.286 1 97.23 741 GLN B O 1
ATOM 12750 N N . SER B 1 742 ? -9.418 37.157 39.177 1 96.76 742 SER B N 1
ATOM 12751 C CA . SER B 1 742 ? -10.038 38.322 39.8 1 96.76 742 SER B CA 1
ATOM 12752 C C . SER B 1 742 ? -11.498 38.46 39.384 1 96.76 742 SER B C 1
ATOM 12754 O O . SER B 1 742 ? -12.314 39.002 40.132 1 96.76 742 SER B O 1
ATOM 12756 N N . GLN B 1 743 ? -11.794 37.964 38.269 1 96.31 743 GLN B N 1
ATOM 12757 C CA . GLN B 1 743 ? -13.157 38.059 37.757 1 96.31 743 GLN B CA 1
ATOM 12758 C C . GLN B 1 743 ? -14.052 36.987 38.372 1 96.31 743 GLN B C 1
ATOM 12760 O O . GLN B 1 743 ? -15.279 37.103 38.342 1 96.31 743 GLN B O 1
ATOM 12765 N N . PHE B 1 744 ? -13.433 35.983 38.978 1 97.19 744 PHE B N 1
ATOM 12766 C CA . PHE B 1 744 ? -14.226 34.886 39.52 1 97.19 744 PHE B CA 1
ATOM 12767 C C . PHE B 1 744 ? -13.787 34.551 40.941 1 97.19 744 PHE B C 1
ATOM 12769 O O . PHE B 1 744 ? -13.343 33.434 41.211 1 97.19 744 PHE B O 1
ATOM 12776 N N . PRO B 1 745 ? -14.051 35.351 41.867 1 95.18 745 PRO B N 1
ATOM 12777 C CA . PRO B 1 745 ? -13.62 35.116 43.247 1 95.18 745 PRO B CA 1
ATOM 12778 C C . PRO B 1 745 ? -14.29 33.896 43.875 1 95.18 745 PRO B C 1
ATOM 12780 O O . PRO B 1 745 ? -13.725 33.274 44.778 1 95.18 745 PRO B O 1
ATOM 12783 N N . LYS B 1 746 ? -15.42 33.542 43.375 1 96.15 746 LYS B N 1
ATOM 12784 C CA . LYS B 1 746 ? -16.155 32.397 43.903 1 96.15 746 LYS B CA 1
ATOM 12785 C C . LYS B 1 746 ? -15.391 31.097 43.67 1 96.15 746 LYS B C 1
ATOM 12787 O O . LYS B 1 746 ? -15.656 30.088 44.327 1 96.15 746 LYS B O 1
ATOM 12792 N N . LEU B 1 747 ? -14.432 31.081 42.765 1 97.07 747 LEU B N 1
ATOM 12793 C CA . LEU B 1 747 ? -13.66 29.887 42.438 1 97.07 747 LEU B CA 1
ATOM 12794 C C . LEU B 1 747 ? -12.328 29.88 43.182 1 97.07 747 LEU B C 1
ATOM 12796 O O . LEU B 1 747 ? -11.432 29.1 42.851 1 97.07 747 LEU B O 1
ATOM 12800 N N . ALA B 1 748 ? -12.124 30.651 44.135 1 95.82 748 ALA B N 1
ATOM 12801 C CA . ALA B 1 748 ? -10.862 30.834 44.847 1 95.82 748 ALA B CA 1
ATOM 12802 C C . ALA B 1 748 ? -10.359 29.512 45.42 1 95.82 748 ALA B C 1
ATOM 12804 O O . ALA B 1 748 ? -9.161 29.222 45.37 1 95.82 748 ALA B O 1
ATOM 12805 N N . LYS B 1 749 ? -11.265 28.722 46.057 1 95.8 749 LYS B N 1
ATOM 12806 C CA . LYS B 1 749 ? -10.869 27.432 46.616 1 95.8 749 LYS B CA 1
ATOM 12807 C C . LYS B 1 749 ? -10.321 26.509 45.532 1 95.8 749 LYS B C 1
ATOM 12809 O O . LYS B 1 749 ? -9.372 25.759 45.769 1 95.8 749 LYS B O 1
ATOM 12814 N N . LYS B 1 750 ? -10.963 26.556 44.38 1 95.91 750 LYS B N 1
ATOM 12815 C CA . LYS B 1 750 ? -10.508 25.729 43.266 1 95.91 750 LYS B CA 1
ATOM 12816 C C . LYS B 1 750 ? -9.163 26.216 42.734 1 95.91 750 LYS B C 1
ATOM 12818 O O . LYS B 1 750 ? -8.331 25.413 42.306 1 95.91 750 LYS B O 1
ATOM 12823 N N . PHE B 1 751 ? -8.944 27.547 42.738 1 96.96 751 PHE B N 1
ATOM 12824 C CA . PHE B 1 751 ? -7.665 28.107 42.317 1 96.96 751 PHE B CA 1
ATOM 12825 C C . PHE B 1 751 ? -6.537 27.619 43.217 1 96.96 751 PHE B C 1
ATOM 12827 O O . PHE B 1 751 ? -5.418 27.394 42.753 1 96.96 751 PHE B O 1
ATOM 12834 N N . GLU B 1 752 ? -6.875 27.445 44.469 1 95.1 752 GLU B N 1
ATOM 12835 C CA . GLU B 1 752 ? -5.891 26.965 45.435 1 95.1 752 GLU B CA 1
ATOM 12836 C C . GLU B 1 752 ? -5.629 25.472 45.26 1 95.1 752 GLU B C 1
ATOM 12838 O O . GLU B 1 752 ? -4.487 25.02 45.367 1 95.1 752 GLU B O 1
ATOM 12843 N N . GLN B 1 753 ? -6.712 24.768 45.04 1 95.26 753 GLN B N 1
ATOM 12844 C CA . GLN B 1 753 ? -6.603 23.326 44.852 1 95.26 753 GLN B CA 1
ATOM 12845 C C . GLN B 1 753 ? -5.783 22.993 43.609 1 95.26 753 GLN B C 1
ATOM 12847 O O . GLN B 1 753 ? -4.937 22.096 43.639 1 95.26 753 GLN B O 1
ATOM 12852 N N . TYR B 1 754 ? -6.12 23.655 42.547 1 96.65 754 TYR B N 1
ATOM 12853 C CA . TYR B 1 754 ? -5.382 23.533 41.296 1 96.65 754 TYR B CA 1
ATOM 12854 C C . TYR B 1 754 ? -4.585 24.799 41.007 1 96.65 754 TYR B C 1
ATOM 12856 O O . TYR B 1 754 ? -5.006 25.635 40.204 1 96.65 754 TYR B O 1
ATOM 12864 N N . ASP B 1 755 ? -3.448 24.875 41.599 1 96.68 755 ASP B N 1
ATOM 12865 C CA . ASP B 1 755 ? -2.654 26.099 41.63 1 96.68 755 ASP B CA 1
ATOM 12866 C C . ASP B 1 755 ? -1.778 26.217 40.385 1 96.68 755 ASP B C 1
ATOM 12868 O O . ASP B 1 755 ? -0.753 25.541 40.275 1 96.68 755 ASP B O 1
ATOM 12872 N N . LEU B 1 756 ? -2.098 27.113 39.512 1 97.5 756 LEU B N 1
ATOM 12873 C CA . LEU B 1 756 ? -1.332 27.33 38.29 1 97.5 756 LEU B CA 1
ATOM 12874 C C . LEU B 1 756 ? 0.015 27.974 38.6 1 97.5 756 LEU B C 1
ATOM 12876 O O . LEU B 1 756 ? 0.908 27.996 37.749 1 97.5 756 LEU B O 1
ATOM 12880 N N . PHE B 1 757 ? 0.205 28.493 39.733 1 97.64 757 PHE B N 1
ATOM 12881 C CA . PHE B 1 757 ? 1.452 29.147 40.11 1 97.64 757 PHE B CA 1
ATOM 12882 C C . PHE B 1 757 ? 2.297 28.235 40.991 1 97.64 757 PHE B C 1
ATOM 12884 O O . PHE B 1 757 ? 3.198 28.701 41.692 1 97.64 757 PHE B O 1
ATOM 12891 N N . ALA B 1 758 ? 1.96 26.931 41.022 1 96.45 758 ALA B N 1
ATOM 12892 C CA . ALA B 1 758 ? 2.793 25.956 41.72 1 96.45 758 ALA B CA 1
ATOM 12893 C C . ALA B 1 758 ? 4.248 26.056 41.272 1 96.45 758 ALA B C 1
ATOM 12895 O O . ALA B 1 758 ? 4.531 26.507 40.159 1 96.45 758 ALA B O 1
ATOM 12896 N N . ALA B 1 759 ? 5.144 25.593 42.054 1 96.69 759 ALA B N 1
ATOM 12897 C CA . ALA B 1 759 ? 6.577 25.732 41.805 1 96.69 759 ALA B CA 1
ATOM 12898 C C . ALA B 1 759 ? 7.006 24.907 40.595 1 96.69 759 ALA B C 1
ATOM 12900 O O . ALA B 1 759 ? 7.888 25.318 39.836 1 96.69 759 ALA B O 1
ATOM 12901 N N . ASP B 1 760 ? 6.446 23.719 40.506 1 96.88 760 ASP B N 1
ATOM 12902 C CA . ASP B 1 760 ? 6.781 22.806 39.417 1 96.88 760 ASP B CA 1
ATOM 12903 C C . ASP B 1 760 ? 5.59 21.921 39.057 1 96.88 760 ASP B C 1
ATOM 12905 O O . ASP B 1 760 ? 4.522 22.032 39.663 1 96.88 760 ASP B O 1
ATOM 12909 N N . PHE B 1 761 ? 5.678 21.192 38.061 1 96.37 761 PHE B N 1
ATOM 12910 C CA . PHE B 1 761 ? 4.687 20.208 37.642 1 96.37 761 PHE B CA 1
ATOM 12911 C C . PHE B 1 761 ? 5.356 19.032 36.94 1 96.37 761 PHE B C 1
ATOM 12913 O O . PHE B 1 761 ? 6.505 19.134 36.504 1 96.37 761 PHE B O 1
ATOM 12920 N N . LYS B 1 762 ? 4.697 17.914 36.828 1 95.53 762 LYS B N 1
ATOM 12921 C CA . LYS B 1 762 ? 5.243 16.683 36.265 1 95.53 762 LYS B CA 1
ATOM 12922 C C . LYS B 1 762 ? 5.51 16.833 34.771 1 95.53 762 LYS B C 1
ATOM 12924 O O . LYS B 1 762 ? 4.727 17.46 34.054 1 95.53 762 LYS B O 1
ATOM 12929 N N . LEU B 1 763 ? 6.584 16.309 34.322 1 96.01 763 LEU B N 1
ATOM 12930 C CA . LEU B 1 763 ? 6.947 16.32 32.909 1 96.01 763 LEU B CA 1
ATOM 12931 C C . LEU B 1 763 ? 6.353 15.116 32.185 1 96.01 763 LEU B C 1
ATOM 12933 O O . LEU B 1 763 ? 6.731 13.974 32.457 1 96.01 763 LEU B O 1
ATOM 12937 N N . SER B 1 764 ? 5.39 15.337 31.353 1 92.59 764 SER B N 1
ATOM 12938 C CA . SER B 1 764 ? 4.83 14.306 30.486 1 92.59 764 SER B CA 1
ATOM 12939 C C . SER B 1 764 ? 5.698 14.091 29.25 1 92.59 764 SER B C 1
ATOM 12941 O O . SER B 1 764 ? 5.96 15.031 28.498 1 92.59 764 SER B O 1
ATOM 12943 N N . CYS B 1 765 ? 6.127 12.841 29.002 1 92.69 765 CYS B N 1
ATOM 12944 C CA . CYS B 1 765 ? 7.128 12.562 27.978 1 92.69 765 CYS B CA 1
ATOM 12945 C C . CYS B 1 765 ? 6.493 11.903 26.76 1 92.69 765 CYS B C 1
ATOM 12947 O O . CYS B 1 765 ? 6.256 10.693 26.756 1 92.69 765 CYS B O 1
ATOM 12949 N N . LEU B 1 766 ? 6.351 12.591 25.719 1 89.92 766 LEU B N 1
ATOM 12950 C CA . LEU B 1 766 ? 5.673 12.148 24.505 1 89.92 766 LEU B CA 1
ATOM 12951 C C . LEU B 1 766 ? 6.562 11.207 23.699 1 89.92 766 LEU B C 1
ATOM 12953 O O . LEU B 1 766 ? 6.089 10.196 23.175 1 89.92 766 LEU B O 1
ATOM 12957 N N . ASN B 1 767 ? 7.816 11.474 23.619 1 93.06 767 ASN B N 1
ATOM 12958 C CA . ASN B 1 767 ? 8.721 10.643 22.831 1 93.06 767 ASN B CA 1
ATOM 12959 C C . ASN B 1 767 ? 8.969 9.294 23.499 1 93.06 767 ASN B C 1
ATOM 12961 O O . ASN B 1 767 ? 9.129 8.279 22.819 1 93.06 767 ASN B O 1
ATOM 12965 N N . ARG B 1 768 ? 8.973 9.304 24.818 1 90.72 768 ARG B N 1
ATOM 12966 C CA . ARG B 1 768 ? 9.128 8.035 25.521 1 90.72 768 ARG B CA 1
ATOM 12967 C C . ARG B 1 768 ? 7.977 7.088 25.201 1 90.72 768 ARG B C 1
ATOM 12969 O O . ARG B 1 768 ? 8.174 5.875 25.098 1 90.72 768 ARG B O 1
ATOM 12976 N N . LEU B 1 769 ? 6.858 7.656 25.025 1 87.17 769 LEU B N 1
ATOM 12977 C CA . LEU B 1 769 ? 5.693 6.872 24.631 1 87.17 769 LEU B CA 1
ATOM 12978 C C . LEU B 1 769 ? 5.872 6.3 23.228 1 87.17 769 LEU B C 1
ATOM 12980 O O . LEU B 1 769 ? 5.59 5.123 22.992 1 87.17 769 LEU B O 1
ATOM 12984 N N . GLN B 1 770 ? 6.311 7.026 22.323 1 86.76 770 GLN B N 1
ATOM 12985 C CA . GLN B 1 770 ? 6.494 6.617 20.934 1 86.76 770 GLN B CA 1
ATOM 12986 C C . GLN B 1 770 ? 7.6 5.573 20.809 1 86.76 770 GLN B C 1
ATOM 12988 O O . GLN B 1 770 ? 7.483 4.629 20.025 1 86.76 770 GLN B O 1
ATOM 12993 N N . LEU B 1 771 ? 8.649 5.708 21.572 1 88.09 771 LEU B N 1
ATOM 12994 C CA . LEU B 1 771 ? 9.8 4.814 21.513 1 88.09 771 LEU B CA 1
ATOM 12995 C C . LEU B 1 771 ? 9.46 3.45 22.103 1 88.09 771 LEU B C 1
ATOM 12997 O O . LEU B 1 771 ? 10.038 2.435 21.706 1 88.09 771 LEU B O 1
ATOM 13001 N N . ASN B 1 772 ? 8.505 3.413 22.948 1 78.73 772 ASN B N 1
ATOM 13002 C CA . ASN B 1 772 ? 8.137 2.164 23.606 1 78.73 772 ASN B CA 1
ATOM 13003 C C . ASN B 1 772 ? 7.159 1.352 22.762 1 78.73 772 ASN B C 1
ATOM 13005 O O . ASN B 1 772 ? 7.16 0.121 22.815 1 78.73 772 ASN B O 1
ATOM 13009 N N . ASN B 1 773 ? 6.305 2.001 22.144 1 71.23 773 ASN B N 1
ATOM 13010 C CA . ASN B 1 773 ? 5.312 1.34 21.305 1 71.23 773 ASN B CA 1
ATOM 13011 C C . ASN B 1 773 ? 5.042 2.129 20.027 1 71.23 773 ASN B C 1
ATOM 13013 O O . ASN B 1 773 ? 4.204 3.033 20.016 1 71.23 773 ASN B O 1
ATOM 13017 N N . HIS B 1 774 ? 5.532 1.618 19.052 1 63.35 774 HIS B N 1
ATOM 13018 C CA . HIS B 1 774 ? 5.492 2.371 17.803 1 63.35 774 HIS B CA 1
ATOM 13019 C C . HIS B 1 774 ? 4.179 2.138 17.062 1 63.35 774 HIS B C 1
ATOM 13021 O O . HIS B 1 774 ? 3.811 2.92 16.183 1 63.35 774 HIS B O 1
ATOM 13027 N N . LYS B 1 775 ? 3.5 1.239 17.374 1 59.18 775 LYS B N 1
ATOM 13028 C CA . LYS B 1 775 ? 2.302 0.906 16.608 1 59.18 775 LYS B CA 1
ATOM 13029 C C . LYS B 1 775 ? 1.051 1.479 17.268 1 59.18 775 LYS B C 1
ATOM 13031 O O . LYS B 1 775 ? 0.084 1.821 16.584 1 59.18 775 LYS B O 1
ATOM 13036 N N . GLN B 1 776 ? 1.117 1.53 18.544 1 57.47 776 GLN B N 1
ATOM 13037 C CA . GLN B 1 776 ? -0.037 2.069 19.256 1 57.47 776 GLN B CA 1
ATOM 13038 C C . GLN B 1 776 ? 0.392 2.813 20.517 1 57.47 776 GLN B C 1
ATOM 13040 O O . GLN B 1 776 ? 0.515 2.213 21.587 1 57.47 776 GLN B O 1
ATOM 13045 N N . MET B 1 777 ? 0.469 4.08 20.369 1 49.78 777 MET B N 1
ATOM 13046 C CA . MET B 1 777 ? 1.028 4.882 21.453 1 49.78 777 MET B CA 1
ATOM 13047 C C . MET B 1 777 ? 0.003 5.084 22.565 1 49.78 777 MET B C 1
ATOM 13049 O O . MET B 1 777 ? 0.36 5.13 23.743 1 49.78 777 MET B O 1
ATOM 13053 N N . ILE B 1 778 ? -1.316 5.268 22.162 1 48.56 778 ILE B N 1
ATOM 13054 C CA . ILE B 1 778 ? -2.285 5.644 23.185 1 48.56 778 ILE B CA 1
ATOM 13055 C C . ILE B 1 778 ? -3.561 4.823 23.013 1 48.56 778 ILE B C 1
ATOM 13057 O O . ILE B 1 778 ? -3.921 4.451 21.894 1 48.56 778 ILE B O 1
ATOM 13061 N N . ASP B 1 779 ? -3.984 4.385 24.131 1 54.5 779 ASP B N 1
ATOM 13062 C CA . ASP B 1 779 ? -5.332 3.83 24.198 1 54.5 779 ASP B CA 1
ATOM 13063 C C . ASP B 1 779 ? -6.364 4.924 24.465 1 54.5 779 ASP B C 1
ATOM 13065 O O . ASP B 1 779 ? -6.356 5.546 25.529 1 54.5 779 ASP B O 1
ATOM 13069 N N . LEU B 1 780 ? -7.174 5.196 23.6 1 52.83 780 LEU B N 1
ATOM 13070 C CA . LEU B 1 780 ? -8.118 6.304 23.711 1 52.83 780 LEU B CA 1
ATOM 13071 C C . LEU B 1 780 ? -9.099 6.07 24.854 1 52.83 780 LEU B C 1
ATOM 13073 O O . LEU B 1 780 ? -9.676 7.02 25.387 1 52.83 780 LEU B O 1
ATOM 13077 N N . ASP B 1 781 ? -9.217 4.823 25.225 1 53.42 781 ASP B N 1
ATOM 13078 C CA . ASP B 1 781 ? -10.137 4.533 26.321 1 53.42 781 ASP B CA 1
ATOM 13079 C C . ASP B 1 781 ? -9.491 4.826 27.673 1 53.42 781 ASP B C 1
ATOM 13081 O O . ASP B 1 781 ? -10.188 4.992 28.677 1 53.42 781 ASP B O 1
ATOM 13085 N N . ASP B 1 782 ? -8.216 4.872 27.621 1 60.62 782 ASP B N 1
ATOM 13086 C CA . ASP B 1 782 ? -7.482 5.25 28.824 1 60.62 782 ASP B CA 1
ATOM 13087 C C . ASP B 1 782 ? -6.327 6.191 28.489 1 60.62 782 ASP B C 1
ATOM 13089 O O . ASP B 1 782 ? -5.164 5.782 28.492 1 60.62 782 ASP B O 1
ATOM 13093 N N . PRO B 1 783 ? -6.735 7.43 28.345 1 59 783 PRO B N 1
ATOM 13094 C CA . PRO B 1 783 ? -5.74 8.377 27.836 1 59 783 PRO B CA 1
ATOM 13095 C C . PRO B 1 783 ? -4.562 8.564 28.79 1 59 783 PRO B C 1
ATOM 13097 O O . PRO B 1 783 ? -3.49 9.011 28.373 1 59 783 PRO B O 1
ATOM 13100 N N . VAL B 1 784 ? -4.765 8.26 30.083 1 59.46 784 VAL B N 1
ATOM 13101 C CA . VAL B 1 784 ? -3.7 8.524 31.045 1 59.46 784 VAL B CA 1
ATOM 13102 C C . VAL B 1 784 ? -2.848 7.27 31.229 1 59.46 784 VAL B C 1
ATOM 13104 O O . VAL B 1 784 ? -1.692 7.354 31.651 1 59.46 784 VAL B O 1
ATOM 13107 N N . ALA B 1 785 ? -3.405 6.258 30.929 1 54.76 785 ALA B N 1
ATOM 13108 C CA . ALA B 1 785 ? -2.773 4.986 31.271 1 54.76 785 ALA B CA 1
ATOM 13109 C C . ALA B 1 785 ? -1.412 4.85 30.594 1 54.76 785 ALA B C 1
ATOM 13111 O O . ALA B 1 785 ? -0.483 4.272 31.164 1 54.76 785 ALA B O 1
ATOM 13112 N N . LEU B 1 786 ? -1.351 5.636 29.607 1 65.96 786 LEU B N 1
ATOM 13113 C CA . LEU B 1 786 ? -0.113 5.323 28.901 1 65.96 786 LEU B CA 1
ATOM 13114 C C . LEU B 1 786 ? 0.873 6.483 28.991 1 65.96 786 LEU B C 1
ATOM 13116 O O . LEU B 1 786 ? 1.988 6.397 28.473 1 65.96 786 LEU B O 1
ATOM 13120 N N . LEU B 1 787 ? 0.482 7.465 29.792 1 78.3 787 LEU B N 1
ATOM 13121 C CA . LEU B 1 787 ? 1.372 8.616 29.903 1 78.3 787 LEU B CA 1
ATOM 13122 C C . LEU B 1 787 ? 2.64 8.251 30.667 1 78.3 787 LEU B C 1
ATOM 13124 O O . LEU B 1 787 ? 2.589 7.488 31.635 1 78.3 787 LEU B O 1
ATOM 13128 N N . GLN B 1 788 ? 3.736 8.733 30.282 1 84.03 788 GLN B N 1
ATOM 13129 C CA . GLN B 1 788 ? 5.028 8.523 30.927 1 84.03 788 GLN B CA 1
ATOM 13130 C C . GLN B 1 788 ? 5.548 9.814 31.552 1 84.03 788 GLN B C 1
ATOM 13132 O O . GLN B 1 788 ? 5.676 10.832 30.87 1 84.03 788 GLN B O 1
ATOM 13137 N N . PHE B 1 789 ? 5.729 9.71 32.816 1 90.77 789 PHE B N 1
ATOM 13138 C CA . PHE B 1 789 ? 6.235 10.868 33.543 1 90.77 789 PHE B CA 1
ATOM 13139 C C . PHE B 1 789 ? 7.66 10.625 34.024 1 90.77 789 PHE B C 1
ATOM 13141 O O . PHE B 1 789 ? 7.942 9.607 34.659 1 90.77 789 PHE B O 1
ATOM 13148 N N . VAL B 1 790 ? 8.496 11.52 33.683 1 93 790 VAL B N 1
ATOM 13149 C CA . VAL B 1 790 ? 9.87 11.459 34.169 1 93 790 VAL B CA 1
ATOM 13150 C C . VAL B 1 790 ? 10.333 12.853 34.587 1 93 790 VAL B C 1
ATOM 13152 O O . VAL B 1 790 ? 10.535 13.727 33.741 1 93 790 VAL B O 1
ATOM 13155 N N . GLY B 1 791 ? 10.414 13.046 35.879 1 93.9 791 GLY B N 1
ATOM 13156 C CA . GLY B 1 791 ? 10.891 14.32 36.392 1 93.9 791 GLY B CA 1
ATOM 13157 C C . GLY B 1 791 ? 9.805 15.378 36.464 1 93.9 791 GLY B C 1
ATOM 13158 O O . GLY B 1 791 ? 8.617 15.062 36.382 1 93.9 791 GLY B O 1
ATOM 13159 N N . LYS B 1 792 ? 10.254 16.666 36.715 1 96.44 792 LYS B N 1
ATOM 13160 C CA . LYS B 1 792 ? 9.375 17.827 36.824 1 96.44 792 LYS B CA 1
ATOM 13161 C C . LYS B 1 792 ? 9.958 19.029 36.088 1 96.44 792 LYS B C 1
ATOM 13163 O O . LYS B 1 792 ? 11.162 19.082 35.83 1 96.44 792 LYS B O 1
ATOM 13168 N N . LEU B 1 793 ? 9.149 19.872 35.738 1 97.46 793 LEU B N 1
ATOM 13169 C CA . LEU B 1 793 ? 9.537 21.138 35.125 1 97.46 793 LEU B CA 1
ATOM 13170 C C . LEU B 1 793 ? 9.287 22.302 36.078 1 97.46 793 LEU B C 1
ATOM 13172 O O . LEU B 1 793 ? 8.268 22.334 36.772 1 97.46 793 LEU B O 1
ATOM 13176 N N . LYS B 1 794 ? 10.254 23.143 36.155 1 97.69 794 LYS B N 1
ATOM 13177 C CA . LYS B 1 794 ? 10.031 24.373 36.908 1 97.69 794 LYS B CA 1
ATOM 13178 C C . LYS B 1 794 ? 8.963 25.238 36.244 1 97.69 794 LYS B C 1
ATOM 13180 O O . LYS B 1 794 ? 8.999 25.456 35.031 1 97.69 794 LYS B O 1
ATOM 13185 N N . ASN B 1 795 ? 7.985 25.69 37.023 1 97.89 795 ASN B N 1
ATOM 13186 C CA . ASN B 1 795 ? 6.908 26.529 36.51 1 97.89 795 ASN B CA 1
ATOM 13187 C C . ASN B 1 795 ? 7.382 27.958 36.261 1 97.89 795 ASN B C 1
ATOM 13189 O O . ASN B 1 795 ? 7.768 28.661 37.197 1 97.89 795 ASN B O 1
ATOM 13193 N N . PRO B 1 796 ? 7.295 28.401 35.054 1 97.89 796 PRO B N 1
ATOM 13194 C CA . PRO B 1 796 ? 7.846 29.718 34.726 1 97.89 796 PRO B CA 1
ATOM 13195 C C . PRO B 1 796 ? 7.039 30.863 35.335 1 97.89 796 PRO B C 1
ATOM 13197 O O . PRO B 1 796 ? 7.547 31.98 35.464 1 97.89 796 PRO B O 1
ATOM 13200 N N . ILE B 1 797 ? 5.826 30.692 35.772 1 97.98 797 ILE B N 1
ATOM 13201 C CA . ILE B 1 797 ? 5.017 31.813 36.238 1 97.98 797 ILE B CA 1
ATOM 13202 C C . ILE B 1 797 ? 4.991 31.83 37.765 1 97.98 797 ILE B C 1
ATOM 13204 O O . ILE B 1 797 ? 4.34 32.684 38.371 1 97.98 797 ILE B O 1
ATOM 13208 N N . GLU B 1 798 ? 5.662 30.899 38.411 1 97.38 798 GLU B N 1
ATOM 13209 C CA . GLU B 1 798 ? 5.705 30.837 39.869 1 97.38 798 GLU B CA 1
ATOM 13210 C C . GLU B 1 798 ? 6.13 32.174 40.467 1 97.38 798 GLU B C 1
ATOM 13212 O O . GLU B 1 798 ? 5.612 32.59 41.506 1 97.38 798 GLU B O 1
ATOM 13217 N N . VAL B 1 799 ? 7.097 32.853 39.883 1 96.16 799 VAL B N 1
ATOM 13218 C CA . VAL B 1 799 ? 7.726 34.064 40.399 1 96.16 799 VAL B CA 1
ATOM 13219 C C . VAL B 1 799 ? 6.723 35.215 40.384 1 96.16 799 VAL B C 1
ATOM 13221 O O . VAL B 1 799 ? 6.922 36.229 41.058 1 96.16 799 VAL B O 1
ATOM 13224 N N . PHE B 1 800 ? 5.664 35.065 39.705 1 96.66 800 PHE B N 1
ATOM 13225 C CA . PHE B 1 800 ? 4.695 36.147 39.577 1 96.66 800 PHE B CA 1
ATOM 13226 C C . PHE B 1 800 ? 3.471 35.883 40.446 1 96.66 800 PHE B C 1
ATOM 13228 O O . PHE B 1 800 ? 2.437 36.535 40.285 1 96.66 800 PHE B O 1
ATOM 13235 N N . LYS B 1 801 ? 3.559 34.892 41.29 1 94.33 801 LYS B N 1
ATOM 13236 C CA . LYS B 1 801 ? 2.459 34.584 42.199 1 94.33 801 LYS B CA 1
ATOM 13237 C C . LYS B 1 801 ? 2.144 35.773 43.103 1 94.33 801 LYS B C 1
ATOM 13239 O O . LYS B 1 801 ? 3.05 36.386 43.67 1 94.33 801 LYS B O 1
ATOM 13244 N N . LYS B 1 802 ? 0.965 36.323 43.091 1 84.31 802 LYS B N 1
ATOM 13245 C CA . LYS B 1 802 ? 0.561 37.407 43.981 1 84.31 802 LYS B CA 1
ATOM 13246 C C . LYS B 1 802 ? 0.396 36.91 45.414 1 84.31 802 LYS B C 1
ATOM 13248 O O . LYS B 1 802 ? -0.11 35.81 45.641 1 84.31 802 LYS B O 1
ATOM 13253 N N . LYS B 1 803 ? 1.164 37.588 46.421 1 62.6 803 LYS B N 1
ATOM 13254 C CA . LYS B 1 803 ? 1.055 37.316 47.851 1 62.6 803 LYS B CA 1
ATOM 13255 C C . LYS B 1 803 ? -0.316 37.721 48.385 1 62.6 803 LYS B C 1
ATOM 13257 O O . LYS B 1 803 ? -0.908 38.695 47.916 1 62.6 803 LYS B O 1
ATOM 13262 N N . GLU B 1 804 ? -1.228 36.683 48.657 1 48.53 804 GLU B N 1
ATOM 13263 C CA . GLU B 1 804 ? -2.367 37.102 49.466 1 48.53 804 GLU B CA 1
ATOM 13264 C C . GLU B 1 804 ? -1.965 38.182 50.468 1 48.53 804 GLU B C 1
ATOM 13266 O O . GLU B 1 804 ? -1.028 37.995 51.246 1 48.53 804 GLU B O 1
ATOM 13271 N N . ILE B 1 805 ? -1.983 39.461 50.1 1 33.38 805 ILE B N 1
ATOM 13272 C CA . ILE B 1 805 ? -2.095 40.309 51.281 1 33.38 805 ILE B CA 1
ATOM 13273 C C . ILE B 1 805 ? -3.405 40.012 52.008 1 33.38 805 ILE B C 1
ATOM 13275 O O . ILE B 1 805 ? -4.468 39.953 51.386 1 33.38 805 ILE B O 1
#

Radius of gyration: 35.95 Å; Cα contacts (8 Å, |Δi|>4): 3077; chains: 2; bounding box: 72×113×114 Å

Foldseek 3Di:
DPPPQDFPDWDADPPAGIKTKGFDDLLVNLVQVLVQCLDPLNVQVVCVPPDSVRSSVVVVVQPPDPFWTWMFMDDPNDTFKIKIKGQCCPDPVCVVDVGDRLEIEMDMDGGPADPDHDPCSVLVVVVRVVCVSVVPVSHFKYKYWTALPPLVVQLSCVLQQWAWDDQDDDPVHRTTITMDGPVRNVVSVVQVFPLLQVSCAGDCNPDDPCRLCVLPDPVLLLLLLLVLVVLVVFQCVLQPLFPWDFDADDPPQKTKTKGAFPDNQKIKIFIFHADFSSGTHTDSVRIWIGGNNHTDRRGNLVVCVRRVVSLVFDPVCSVVVSLLLVQLSSQLSNLLSSAQDALLSVLSHAALSLQLNFRCAQSNASSGFRWAPDDSSSCCHQPSVNNYKYFWWKKKAFQVFKDKAFDPVQDQVNLCVLVAPPVLVVQLQVVCVVVVHHSVRIHMATAHPSLVVPPCVPVVVVCCVVVRMGTSTTGSWIWHQGNVRQWTATPVDRQFWIKGHQDQTAGLQEGGFAFPLLQRCQQVVQVVVCVVQVPDPLSVVLLEAEFGFGMKMAGADPVCPVVDRPDRNRRSGMMITTGGVVNSADPQKGKYQQSLLLDAGSVRAHNVVSLCVQLVDDPLVLLLQVCSQPVLVQVCCCLVVVKFFQPARRQKIFMDHSSGTRHIYGYPCSLTMARDDPPDDDPPSCPLRHAPDDLQCSLCSCCVRPVVSPLSSSLSNCCPRVVDDSLVSLLSNLVSVVVSCVVCVVSVVVCVSNPLLDQKGWDWRSNSQCSVRSNHSADSSHRPVRTDTDDITGRSNNVVDDPPD/DPPPQDFPDWDADPPAGIKTKGFDDLLVNLVQVLVQCLDPLNVQVVQVPPDSVRSSVVVVVQPPDPFWTWMFMDDPNDTFKIKIKGQCCPDPVCVVDVGDRLEIEMDMGGGPADPDHDPCSVLVVVVRVVCVSVVPVSHFKYKYWTALPPLVVQLSCVLQPWAWFDQDDDPVHRTIITMDGPVRNVVSCVLVDPLLQPSCAGDCSPDDPCRLCVLPDPVLLLLLLLVLVVLVVFQCVLQPLFPWDFDADDPPQKTKTKGAFPDNQKIKIFIFHADFSSGTLTDSVRIWIGGNNHTDRRGNLVVCVRRVVSLVFDPVCSVVVSLLLVQLSSQLSNLLSSAQDALLSVLSHAALSLQLNFRCAQSNASSGFRFAPDDSSSCCHQPSVNNYKYFWWKKKAFQVFKDKAFDPVQDQVNLCVLVAPPVLVVQLQVVCVVVVHHSVRIHMATAHPSLVVPPCVPVVVVCCVVVRMGTSTTGSWIWHQGNVRQWTATPVDRQFWIKGHQDQTAGLQEGGFAFPLLQRCQQVVQVVVCVVQVPDPLSVVLLEAEFGFGMKMAGADPVCPVVDRPDRNRRSGMMITTGGVVNSADPQKGKYQQSLLLDAGSVRAHNVVSLCVQLVDDPLVLLLQVCSQPVLVQVCCCLVQVKFFQPARRQWIFMDHSSGTRHIYGYPCSLTMARDDPPDDDPPSCPLRHAPDDLQCSLCSCCVRPVVSPLSSSLSNCCPRVVDDSLVSLVSNLVSVVVSCVVCVVSVVVCVSNPLLDQKGWDWRSNSQCSVRSNHSADSSHRCVRTDTDDITGRSNNVVDDPPD